Protein 8XJU (pdb70)

Sequence (1711 aa):
FGIAIIGMAGRFPQADTVQAFWENLLASRECISFYSDEELLAMGISPEFVQHPDYVKAKGEVADIDKFDAAFFGIAPREAELMDPQHRVLLETAWAAFEDAGYVAADYPGDVGIFAGKSMDSYLMLNLMKDSITTTIAYHLNLRGPAITVQTSSSTSLVAVCVACQSLLTWQCDMAIAGGVTLGPPAKTGYLSQEGGITAADGHCRAFSDNSSGFVPGTGAGLVVLKRVDEALRDGDNIYAVIKGFAVNNDGSEKISYTAPSVDAQARAIAQAQRLAGLTPQDITYVEAHGTGTRLGDPVEFSALSQAFAGASQKQYCALGSVKTNIGHLDTAAGVAGLIKTALAVQQGIIPATLHFERPNAQIDLTNSPFYINTTCQPWQPESGIRRAGVTSLGMGGTNAHVVLEQAPAVDLQARAPVPAYSILPFSAKTDSALSSGLARFADFLQHESLPDRRDLAWTLSQGRKAFAHRAALVTRDLHAAGTLLQQAATAPFARGVAQTQLGLGLLFSGQGSQYQRMGHQLYQVWPAYADAFDRCATLLEREYQLDIRHELFRAEVSLAQGERLAQTCLTQPLLFSVEYALAQLWLSWGITPTVMIGHSLGEWVAATLAGVFSLEDALRLVARRAELMHQAPSGAMLMVALPEAQIRALITAPLAIAAVNAPDYSVIAGPTSEILAVSQRLTEQNIINKRLHTSHAFHSSMMQDAAQALRQAFENVRLNPPTLTIISTVTGAHVSADTLTTPDYWIEQMLMPVQFSAALQEAQATFDVDFLEIGPGATLTQLTNGHALGDRLAFSSLPAGARSSDEHKHILDTVAALWVRGHNIDLSAFAGEQPRRVSLPTYAFDKIRYWVDFGIAIIGMAGRFPQADTVQAFWENLLASRECISFYSDEELLAMGISPEFVQHPDYVKAKGEVADIDKFDAAFFGIAPREAELMDPQHRVLLETAWAAFEDAGYVAADYPGDVGIFAGKSMDSYLMLNLMNDKDSITTTIAYHLNLRGPAITVQTSSSTSLVAVCVACQSLLTWQCDMAIAGGVTLGPPAKTGYLSQEGGITAADGHCRAFSDNSSGFVPGTGAGLVVLKRVDEALRDGDNIYAVIKGFAVNNDGSEKISYTAPSVDAQARAIAQAQRLAGLTPQDITYVEAHGTGTRLGDPVEFSALSQAFAGASQKQYCALGSVKTNIGHLDTAAGVAGLIKTALAVQQGIIPATLHFERPNAQIDLTNSPFYINTTCQPWQPESGIRRAGVTSLGMGGTNAHVVLEQAPAVDLQARAPVPAYSILPFSAKTDSALSSGLARFADFLQHESLPDRRDLAWTLSQGRKAFAHRAALVTRDLHAAGTLLQQAATAPFARGVAQTQLGLGLLFSGQGSQYQRMGHQLYQVWPAYADAFDRCATLLEREYQLDIRHELFRAEVSLAQGERLAQTCLTQPLLFSVEYALAQLWLSWGITPTVMIGHSLGEWVAATLAGVFSLEDALRLVARRAELMHQAPSGAMLMVALPEAQIRALITAPLAIAAVNAPDYSVIAGPTSEILAVSQRLTEQNIINKRLHTSHAFHSSMMQDAAQALRQAFENVRLNPPTLTIISTVTGAHVSADTLTTPDYWIEQMLMPVQFSAALQEAQATFDVDFLEIGPGATLTQLTNGHALGDRLAFSSLPAGARSSDEHKHILDTVAALWVRGHNIDLSAFAGEQPRRVSLPTYAFDKIRYWVDS

Organism: Escherichia coli (NCBI:txid562)

Radius of gyration: 48.19 Å; Cα contacts (8 Å, |Δi|>4): 4270; chains: 2; bounding box: 82×78×182 Å

Secondary structure (DSSP, 8-state):
--EEEEEEE---TT-SSSHHHHHHHHTT---EEE--HHHHHHHT--HHHHSSSS---EEE--S-SSB--HHHHT--HHHHHTS-HHHHHHHHHHHHHHHHHT--GGG-SS-EEEEE-----SSHHHHH----HHHHHHHHTT--S-EEE---SSSHHHHHHHHHHHHHHTTS-SEEEEEEEE--S-SS------TT-SB-SSS---TTSTT---B-BB-EEEEEEEEEHHHHHHTT---SEEEEEEEEE--TT-SSSTT---HHHHHHHHHHHHHHTT--GGGEEEEE------TTTHHHHHHHHHHHSTT---SS-EEEE-STTTS-B-TTSTTHHHHHHHHHHHHHTEEPPPTT-SS--TT--TTTSSEEE-SS-EE---SSSS-EEEEEEE-TTS-EEEEEEEEPPPP-GGGSPPPPS-EE--EEESSHHHHHHHHHHHHHHHTSSSPPPHHHHHHHHHBTB---SEEEE-EES-HHHHHHHHH--TT--SEEEE------EEEEE--SS---TTTTHHHHHH-HHHHHHHHHHHHHHHHSSS--HHIIIIISPP-HHHHHHSSSGGGTHHHHHHHHHHHHHHHGGGT---SEEE-SSSHHHHHHHHHTSS-HHHHHHHHHHHHHHHHHS---EEEEE-S-HHHHTTS--SSSEEEEEEETTEEEEEE-HHHHHHHHHHTTTTT--EEE-S-SS-TTSTT-HHHHHHHHH-STT------SSB-B-TTTSSB--TTTTTSTTTTHHHHHSPB-HHHHHHHHHHHT--EEEEESSSSHHHHTTSSS--TT--EEESS--STTGGGHHHHHHHHHHHHHHHT----GGGSS-SS--------------B----/--EEEEEEE---TT-SSTTHHHHHHTTT----EEPPHHHHTTTT--TTTSS-SS---EEB--S-SSB--HHHHT--TTTSTTS-HHHHHHHHHHHHHHHHHT--GGG-SS-EEEEEEE---TTHHHHH------HHHHHHHHTT--S-EEE---SSSHHHHHHHHHHHHHHTTS-SEEEEEEEE--S--S------TT-SB-SSSS--TT-TT---B-BB-EEEEEEEEEHHHHHHTT----EEEEEEEEEE--SSSSSSS---HHHHHHHHHHHHHHTT--TTSEEEEE------TTTHHHHHHHHHHHTTT---SS-EEEE-GGGTT-B-GGGHHHHHHHHHHHHHHH-EEPP-SS-SS--SS---SSSSEEE-SS-EE---SSSS-EEEEEEE-TTSEEEEEEEEEPP----TTSPPPPS-EEEEEEESSHHHHHHHHHHHHHHHTSSS---TTTTTHHHHHSS---SEEEEEEES-HHHHHHHHTT-S-S-SEEEE------EEEEE--SSS--TTTTHHHHHH-HHHHHHHHHHHHHHHHH-SS-SSIIIIIS-SSHHHHTTSSSHHHHHHHHHHHHHHHHHHHHHTT--EEEEE-SSSHHHHHHHHHTSS-HHHHHHHHHHHHHHTTSSPP--EEEE-S-HHHHHHS-SSS-EEEEEEETTEEEEESSHHHHHTTTTHHHHHT--EE----SS-TTSTT-HHHHHHHHHHHTTS-----SSEEEETTTTEE--HHHHHSHHHHHHHTTSPEETTTTTHHHHHH---EEEEESSSSHHHHHHHHS--SS--EEESS--STTTT-HHHHHHHHHHHHHHHT----GGGGS-SS--------------B-----

InterPro domains:
  IPR001227 Acyl transferase domain superfamily [G3DSA:3.40.366.10] (530-833)
  IPR009081 Phosphopantetheine binding ACP domain [PF00550] (926-988)
  IPR009081 Phosphopantetheine binding ACP domain [PS50075] (917-992)
  IPR014030 Beta-ketoacyl synthase-like, N-terminal domain [PF00109] (8-256)
  IPR014031 Beta-ketoacyl synthase, C-terminal domain [PF02801] (264-382)
  IPR014043 Acyl transferase domain [PF00698] (532-808)
  IPR014043 Acyl transferase domain [SM00827] (532-848)
  IPR016035 Acyl transferase/acyl hydrolase/lysophospholipase [SSF52151] (530-813)
  IPR016036 Malonyl-CoA ACP transacylase, ACP-binding [SSF55048] (659-719)
  IPR016039 Thiolase-like [G3DSA:3.40.47.10] (2-448)
  IPR016039 Thiolase-like [SSF53901] (5-430)
  IPR020841 Polyketide synthase, beta-ketoacyl synthase domain [PS52004] (5-431)
  IPR020841 Polyketide synthase, beta-ketoacyl synthase domain [SM00825] (8-434)
  IPR029058 Alpha/Beta hydrolase fold [G3DSA:3.40.50.1820] (912-1006)
  IPR032821 Polyketide synthase, C-terminal extension [PF16197] (384-497)
  IPR036736 ACP-like superfamily [SSF47336] (915-989)
  IPR050091 Polyketide and Nonribosomal Peptide Biosynthesis Enzymes [PTHR43775] (8-886)

B-factor: mean 40.03, std 32.4, range [4.55, 125.13]

Nearest PDB structures (foldseek):
  7s6b-assembly1_A  TM=8.275E-01  e=4.584E-76  Streptomyces lasalocidi
  8tko-assembly1_A  TM=7.901E-01  e=5.727E-70  Saccharopolyspora erythraea
  8cg4-assembly1_B  TM=7.892E-01  e=6.515E-66  Aspergillus parasiticus
  6mhk-assembly1_B  TM=8.914E-01  e=9.549E-51  Bacillus amyloliquefaciens
  8cjh-assembly2_D  TM=7.433E-01  e=2.384E-54  Escherichia coli

Solvent-accessible surface area: 61878 Å² total; per-residue (Å²): 208,3,0,0,0,0,0,1,8,4,24,0,0,88,4,82,42,3,79,39,0,10,105,10,0,53,78,40,106,47,0,9,28,100,17,46,73,129,69,0,93,90,91,56,34,60,83,138,100,11,126,64,124,83,16,18,67,0,17,0,21,4,67,32,8,34,55,0,8,0,79,11,19,68,9,49,84,166,84,0,56,96,14,5,0,0,4,1,1,0,0,14,6,0,15,15,0,3,6,3,0,0,16,16,2,30,101,17,127,21,32,2,0,0,0,0,0,30,25,96,35,26,0,66,92,29,56,126,165,196,53,26,2,0,1,1,0,0,44,38,5,16,0,46,0,0,0,1,6,0,40,8,37,1,0,0,0,0,0,0,0,0,0,0,0,0,0,0,67,36,159,3,3,41,0,0,0,0,0,0,0,6,7,8,19,57,22,47,27,11,35,50,6,106,172,55,23,88,28,0,66,58,0,37,0,43,0,0,3,76,95,13,19,0,16,0,35,3,17,0,0,0,0,0,0,0,0,8,6,87,15,0,86,166,40,12,12,28,17,7,0,0,2,41,2,12,0,0,0,0,4,0,49,100,31,168,50,45,119,20,42,11,41,90,2,3,5,81,1,1,47,22,0,4,149,67,12,66,27,75,25,73,38,0,20,0,0,2,1,13,2,16,0,18,126,141,18,1,12,29,3,10,47,0,0,33,94,12,0,76,74,13,101,78,120,62,21,0,0,1,1,0,2,5,0,0,0,1,5,0,48,4,0,1,5,0,0,4,0,0,0,0,0,10,0,0,60,89,8,48,2,1,0,1,18,50,19,127,133,45,22,97,127,5,93,10,94,101,11,14,0,55,8,10,76,100,44,58,79,8,150,24,176,50,72,47,31,38,0,0,1,6,0,20,14,92,3,4,1,4,0,0,0,0,0,20,41,24,62,106,84,110,123,171,77,30,48,104,56,29,53,35,0,6,0,3,9,21,2,81,52,72,63,2,5,53,48,12,0,50,78,8,1,87,35,1,84,104,133,112,36,36,56,26,7,1,0,6,40,0,6,24,71,6,30,80,56,16,42,45,30,0,1,1,12,10,139,80,15,96,49,0,0,88,51,2,104,118,30,110,108,31,100,30,16,82,28,72,19,96,108,21,147,4,4,0,1,0,0,0,6,25,76,17,37,20,33,52,0,0,44,49,0,31,109,62,22,102,28,0,23,102,6,1,50,123,0,0,55,5,2,59,138,74,50,182,23,47,2,52,81,31,0,13,138,20,114,96,32,165,68,24,29,108,124,3,49,50,4,32,30,4,0,0,1,2,2,0,0,2,23,0,0,0,60,0,0,58,59,4,36,11,92,14,29,0,0,1,0,22,15,4,2,0,0,1,0,0,11,20,7,27,0,7,56,10,64,35,0,0,104,6,0,2,87,3,0,48,23,2,70,129,7,106,64,5,0,12,11,25,6,29,47,52,48,79,105,2,163,93,23,44,66,102,64,3,32,10,1,7,14,5,12,79,97,60,0,4,4,0,0,44,55,90,38,2,77,56,12,13,110,122,6,76,129,72,130,70,112,33,124,101,62,178,40,68,14,2,17,7,3,57,43,2,100,90,1,0,100,23,0,108,147,9,9,127,157,24,183,41,49,74,35,110,46,50,2,0,0,0,8,100,6,36,73,31,64,53,90,76,0,19,52,65,73,10,0,10,83,0,0,35,80,34,0,36,0,21,46,0,4,72,65,0,30,74,71,76,54,4,0,0,0,0,0,0,2,3,25,56,5,17,108,25,0,55,51,49,63,27,42,105,49,71,6,30,8,0,0,0,45,26,108,118,28,90,55,1,4,69,47,0,1,53,8,0,0,20,0,16,5,43,8,6,124,12,69,17,39,43,8,14,15,102,126,26,58,22,23,29,2,23,18,17,4,18,40,113,65,136,24,37,57,92,180,3,0,0,0,0,0,1,8,3,32,0,0,83,5,84,49,2,62,32,1,15,104,13,1,65,64,39,92,48,1,9,18,100,18,49,63,112,59,1,101,82,116,78,45,48,106,98,66,0,126,81,134,36,19,17,56,0,12,0,37,3,64,38,11,25,51,0,5,0,76,12,21,66,8,45,65,182,109,0,49,101,21,1,0,0,1,0,0,0,0,10,5,0,13,15,0,2,4,2,0,0,14,14,3,19,102,16,128,21,32,3,0,0,0,0,0,28,17,129,23,16,0,30,94,36,35,60,172,151,87,55,59,29,1,0,1,9,0,0,34,47,5,20,0,40,0,0,0,0,11,0,52,4,19,1,0,0,0,0,0,0,0,0,1,0,0,2,0,0,54,30,154,1,1,40,0,0,0,0,0,0,0,14,6,10,16,77,26,52,24,10,43,63,3,115,155,75,10,80,27,0,63,58,0,41,0,44,0,0,4,75,85,21,41,0,22,0,36,2,15,0,0,0,0,0,0,0,0,12,16,94,14,0,66,169,31,1,0,16,17,2,0,4,3,63,2,15,0,2,0,1,3,0,38,114,29,168,48,37,95,16,41,9,48,92,2,2,4,81,0,0,46,15,0,3,158,72,2,67,24,74,26,69,36,0,20,1,0,2,1,11,0,20,0,12,151,86,18,1,10,24,3,8,49,0,0,33,93,12,1,71,73,13,123,103,131,54,31,0,0,0,1,2,4,8,0,0,2,0,11,1,36,4,0,5,1,0,2,2,0,0,3,0,0,5,0,0,60,102,12,48,1,2,3,3,16,43,29,141,130,47,22,101,125,3,81,9,91,128,8,14,0,55,15,13,69,99,38,57,77,8,147,24,185,55,49,54,39,32,0,0,1,4,1,20,11,84,4,3,0,4,0,0,0,0,0,31,43,25,59,110,68,93,59,164,82,39,46,120,49,29,42,24,0,6,0,5,8,22,3,94,46,72,64,2,5,53,52,12,9,50,87,11,4,83,35,0,94,73,170,86,48,35,48,31,3,9,0,6,32,0,8,26,85,0,29,78,54,15,41,42,24,0,1,4,14,8,144,65,11,89,44,0,0,75,52,10,95,78,83,86,110,18,133,30,18,82,29,88,17,121,102,18,163,5,3,0,0,1,0,0,4,53,37,35,44,24,17,66,5,0,44,52,0,53,127,54,24,100,31,1,21,99,8,1,52,134,0,0,80,30,2,82,210,75,67,182,62,49,2,52,67,6,0,14,159,11,98,109,41,140,80,18,34,110,75,7,46,50,2,18,4,3,6,2,3,1,4,0,0,2,10,0,0,0,64,1,0,68,61,5,33,8,94,5,38,0,0,0,0,25,22,6,0,3,0,0,0,0,16,27,4,30,0,1,59,8,57,25,0,0,42,6,0,14,78,6,0,80,47,4,64,108,14,83,64,1,1,15,7,46,1,56,24,62,66,69,48,14,137,80,74,66,74,28,136,52,16,7,5,6,7,8,9,90,96,51,1,4,18,1,1,48,54,69,51,8,79,71,44,11,115,91,8,93,150,86,125,52,122,41,113,102,56,170,19,76,16,0,23,5,0,74,47,3,77,86,5,0,89,56,2,76,147,30,5,114,133,27,206,38,65,90,41,116,56,56,5,0,0,0,5,71,10,49,73,23,72,65,107,29,2,45,57,34,78,10,4,10,98,0,5,28,102,10,0,40,0,8,41,0,0,79,50,0,37,85,61,50,99,10,0,0,0,0,0,1,0,0,31,49,2,14,134,27,0,70,67,22,88,28,50,132,25,78,5,24,6,0,0,6,60,16,106,165,22,85,53,0,17,71,59,0,1,59,8,0,1,22,0,19,7,57,12,8,126,9,73,16,42,48,9,3,23,130,89,26,24,20,22,29,3,24,21,16,5,28,36,136,64,140,15,50,57,104,100

Structure (mmCIF, N/CA/C/O backbone):
data_8XJU
#
_entry.id   8XJU
#
_cell.length_a   1.00
_cell.length_b   1.00
_cell.length_c   1.00
_cell.angle_alpha   90.00
_cell.angle_beta   90.00
_cell.angle_gamma   90.00
#
_symmetry.space_group_name_H-M   'P 1'
#
loop_
_atom_site.group_PDB
_atom_site.id
_atom_site.type_symbol
_atom_site.label_atom_id
_atom_site.label_alt_id
_atom_site.label_comp_id
_atom_site.label_asym_id
_atom_site.label_entity_id
_atom_site.label_seq_id
_atom_site.pdbx_PDB_ins_code
_atom_site.Cartn_x
_atom_site.Cartn_y
_atom_site.Cartn_z
_atom_site.occupancy
_atom_site.B_iso_or_equiv
_atom_site.auth_seq_id
_atom_site.auth_comp_id
_atom_site.auth_asym_id
_atom_site.auth_atom_id
_atom_site.pdbx_PDB_model_num
ATOM 1 N N . PHE A 1 6 ? 102.234 130.256 127.169 1.00 31.58 6 PHE A N 1
ATOM 2 C CA . PHE A 1 6 ? 102.754 131.605 127.001 1.00 31.58 6 PHE A CA 1
ATOM 3 C C . PHE A 1 6 ? 104.250 131.587 126.716 1.00 31.58 6 PHE A C 1
ATOM 4 O O . PHE A 1 6 ? 104.703 130.921 125.787 1.00 31.58 6 PHE A O 1
ATOM 12 N N . GLY A 1 7 ? 105.019 132.316 127.524 1.00 16.90 7 GLY A N 1
ATOM 13 C CA . GLY A 1 7 ? 106.418 132.543 127.253 1.00 16.90 7 GLY A CA 1
ATOM 14 C C . GLY A 1 7 ? 107.351 131.777 128.176 1.00 16.90 7 GLY A C 1
ATOM 15 O O . GLY A 1 7 ? 106.956 130.935 128.972 1.00 16.90 7 GLY A O 1
ATOM 16 N N . ILE A 1 8 ? 108.627 132.095 128.038 1.00 6.79 8 ILE A N 1
ATOM 17 C CA . ILE A 1 8 ? 109.700 131.463 128.785 1.00 6.79 8 ILE A CA 1
ATOM 18 C C . ILE A 1 8 ? 110.272 132.498 129.737 1.00 6.79 8 ILE A C 1
ATOM 19 O O . ILE A 1 8 ? 110.877 133.484 129.312 1.00 6.79 8 ILE A O 1
ATOM 24 N N . ALA A 1 9 ? 110.094 132.265 131.027 1.00 11.54 9 ALA A N 1
ATOM 25 C CA . ALA A 1 9 ? 110.555 133.198 132.036 1.00 11.54 9 ALA A CA 1
ATOM 26 C C . ALA A 1 9 ? 112.066 133.144 132.180 1.00 11.54 9 ALA A C 1
ATOM 27 O O . ALA A 1 9 ? 112.657 132.068 132.218 1.00 11.54 9 ALA A O 1
ATOM 29 N N . ILE A 1 10 ? 112.695 134.312 132.250 1.00 6.55 10 ILE A N 1
ATOM 30 C CA . ILE A 1 10 ? 114.097 134.409 132.639 1.00 6.55 10 ILE A CA 1
ATOM 31 C C . ILE A 1 10 ? 114.127 134.521 134.151 1.00 6.55 10 ILE A C 1
ATOM 32 O O . ILE A 1 10 ? 113.849 135.583 134.705 1.00 6.55 10 ILE A O 1
ATOM 37 N N . ILE A 1 11 ? 114.463 133.423 134.825 1.00 8.02 11 ILE A N 1
ATOM 38 C CA . ILE A 1 11 ? 114.311 133.355 136.270 1.00 8.02 11 ILE A CA 1
ATOM 39 C C . ILE A 1 11 ? 115.618 133.543 137.009 1.00 8.02 11 ILE A C 1
ATOM 40 O O . ILE A 1 11 ? 115.605 133.649 138.241 1.00 8.02 11 ILE A O 1
ATOM 45 N N . GLY A 1 12 ? 116.732 133.609 136.312 1.00 11.54 12 GLY A N 1
ATOM 46 C CA . GLY A 1 12 ? 117.997 133.877 136.946 1.00 11.54 12 GLY A CA 1
ATOM 47 C C . GLY A 1 12 ? 119.031 134.101 135.878 1.00 11.54 12 GLY A C 1
ATOM 48 O O . GLY A 1 12 ? 118.868 133.667 134.740 1.00 11.54 12 GLY A O 1
ATOM 49 N N . MET A 1 13 ? 120.092 134.797 136.252 1.00 4.55 13 MET A N 1
ATOM 50 C CA . MET A 1 13 ? 121.150 135.099 135.307 1.00 4.55 13 MET A CA 1
ATOM 51 C C . MET A 1 13 ? 122.458 135.300 136.048 1.00 4.55 13 MET A C 1
ATOM 52 O O . MET A 1 13 ? 122.480 135.554 137.242 1.00 4.55 13 MET A O 1
ATOM 57 N N . ALA A 1 14 ? 123.556 135.128 135.332 1.00 11.54 14 ALA A N 1
ATOM 58 C CA . ALA A 1 14 ? 124.863 135.417 135.884 1.00 11.54 14 ALA A CA 1
ATOM 59 C C . ALA A 1 14 ? 125.776 135.798 134.750 1.00 11.54 14 ALA A C 1
ATOM 60 O O . ALA A 1 14 ? 125.486 135.549 133.587 1.00 11.54 14 ALA A O 1
ATOM 62 N N . GLY A 1 15 ? 126.883 136.406 135.101 1.00 6.77 15 GLY A N 1
ATOM 63 C CA . GLY A 1 15 ? 127.835 136.720 134.084 1.00 6.77 15 GLY A CA 1
ATOM 64 C C . GLY A 1 15 ? 129.004 137.483 134.622 1.00 6.77 15 GLY A C 1
ATOM 65 O O . GLY A 1 15 ? 128.880 138.220 135.591 1.00 6.77 15 GLY A O 1
ATOM 66 N N . ARG A 1 16 ? 130.154 137.285 134.021 1.00 6.51 16 ARG A N 1
ATOM 67 C CA . ARG A 1 16 ? 131.291 138.150 134.228 1.00 6.51 16 ARG A CA 1
ATOM 68 C C . ARG A 1 16 ? 131.408 139.004 132.984 1.00 6.51 16 ARG A C 1
ATOM 69 O O . ARG A 1 16 ? 131.495 138.479 131.875 1.00 6.51 16 ARG A O 1
ATOM 77 N N . PHE A 1 17 ? 131.383 140.303 133.166 1.00 8.49 17 PHE A N 1
ATOM 78 C CA . PHE A 1 17 ? 131.356 141.244 132.066 1.00 8.49 17 PHE A CA 1
ATOM 79 C C . PHE A 1 17 ? 132.613 142.090 132.162 1.00 8.49 17 PHE A C 1
ATOM 80 O O . PHE A 1 17 ? 133.394 141.889 133.095 1.00 8.49 17 PHE A O 1
ATOM 88 N N . PRO A 1 18 ? 132.907 142.969 131.205 1.00 9.70 18 PRO A N 1
ATOM 89 C CA . PRO A 1 18 ? 133.993 143.925 131.429 1.00 9.70 18 PRO A CA 1
ATOM 90 C C . PRO A 1 18 ? 133.661 144.882 132.562 1.00 9.70 18 PRO A C 1
ATOM 91 O O . PRO A 1 18 ? 132.550 145.410 132.638 1.00 9.70 18 PRO A O 1
ATOM 95 N N . GLN A 1 19 ? 134.636 145.052 133.463 1.00 11.54 19 GLN A N 1
ATOM 96 C CA . GLN A 1 19 ? 134.531 145.836 134.702 1.00 11.54 19 GLN A CA 1
ATOM 97 C C . GLN A 1 19 ? 133.349 145.409 135.564 1.00 11.54 19 GLN A C 1
ATOM 98 O O . GLN A 1 19 ? 132.722 146.226 136.236 1.00 11.54 19 GLN A O 1
ATOM 104 N N . ALA A 1 20 ? 133.038 144.121 135.542 1.00 11.54 20 ALA A N 1
ATOM 105 C CA . ALA A 1 20 ? 132.055 143.541 136.432 1.00 11.54 20 ALA A CA 1
ATOM 106 C C . ALA A 1 20 ? 132.457 142.103 136.693 1.00 11.54 20 ALA A C 1
ATOM 107 O O . ALA A 1 20 ? 133.202 141.493 135.925 1.00 11.54 20 ALA A O 1
ATOM 109 N N . ASP A 1 21 ? 131.985 141.583 137.811 1.00 11.54 21 ASP A N 1
ATOM 110 C CA . ASP A 1 21 ? 132.147 140.186 138.138 1.00 11.54 21 ASP A CA 1
ATOM 111 C C . ASP A 1 21 ? 130.818 139.511 138.375 1.00 11.54 21 ASP A C 1
ATOM 112 O O . ASP A 1 21 ? 130.764 138.278 138.405 1.00 11.54 21 ASP A O 1
ATOM 117 N N . THR A 1 22 ? 129.753 140.282 138.544 1.00 9.21 22 THR A N 1
ATOM 118 C CA . THR A 1 22 ? 128.404 139.778 138.675 1.00 9.21 22 THR A CA 1
ATOM 119 C C . THR A 1 22 ? 127.514 140.528 137.697 1.00 9.21 22 THR A C 1
ATOM 120 O O . THR A 1 22 ? 127.932 141.485 137.053 1.00 9.21 22 THR A O 1
ATOM 124 N N . VAL A 1 23 ? 126.282 140.044 137.560 1.00 10.97 23 VAL A N 1
ATOM 125 C CA . VAL A 1 23 ? 125.253 140.773 136.830 1.00 10.97 23 VAL A CA 1
ATOM 126 C C . VAL A 1 23 ? 124.919 142.076 137.527 1.00 10.97 23 VAL A C 1
ATOM 127 O O . VAL A 1 23 ? 124.673 143.093 136.876 1.00 10.97 23 VAL A O 1
ATOM 131 N N . GLN A 1 24 ? 124.947 142.082 138.855 1.00 11.54 24 GLN A N 1
ATOM 132 C CA . GLN A 1 24 ? 124.571 143.277 139.599 1.00 11.54 24 GLN A CA 1
ATOM 133 C C . GLN A 1 24 ? 125.642 144.359 139.521 1.00 11.54 24 GLN A C 1
ATOM 134 O O . GLN A 1 24 ? 125.316 145.542 139.423 1.00 11.54 24 GLN A O 1
ATOM 140 N N . ALA A 1 25 ? 126.914 143.974 139.501 1.00 8.31 25 ALA A N 1
ATOM 141 C CA . ALA A 1 25 ? 128.004 144.910 139.278 1.00 8.31 25 ALA A CA 1
ATOM 142 C C . ALA A 1 25 ? 128.056 145.422 137.850 1.00 8.31 25 ALA A C 1
ATOM 143 O O . ALA A 1 25 ? 128.762 146.393 137.585 1.00 8.31 25 ALA A O 1
ATOM 145 N N . PHE A 1 26 ? 127.360 144.774 136.929 1.00 10.30 26 PHE A N 1
ATOM 146 C CA . PHE A 1 26 ? 127.215 145.175 135.540 1.00 10.30 26 PHE A CA 1
ATOM 147 C C . PHE A 1 26 ? 126.010 146.086 135.368 1.00 10.30 26 PHE A C 1
ATOM 148 O O . PHE A 1 26 ? 126.076 147.073 134.640 1.00 10.30 26 PHE A O 1
ATOM 156 N N . TRP A 1 27 ? 124.930 145.802 136.085 1.00 11.54 27 TRP A N 1
ATOM 157 C CA . TRP A 1 27 ? 123.766 146.672 136.089 1.00 11.54 27 TRP A CA 1
ATOM 158 C C . TRP A 1 27 ? 124.052 147.985 136.788 1.00 11.54 27 TRP A C 1
ATOM 159 O O . TRP A 1 27 ? 123.517 149.018 136.390 1.00 11.54 27 TRP A O 1
ATOM 170 N N . GLU A 1 28 ? 124.898 147.975 137.816 1.00 10.98 28 GLU A N 1
ATOM 171 C CA . GLU A 1 28 ? 125.344 149.226 138.410 1.00 10.98 28 GLU A CA 1
ATOM 172 C C . GLU A 1 28 ? 126.217 150.029 137.457 1.00 10.98 28 GLU A C 1
ATOM 173 O O . GLU A 1 28 ? 126.142 151.258 137.458 1.00 10.98 28 GLU A O 1
ATOM 179 N N . ASN A 1 29 ? 127.038 149.361 136.646 1.00 8.41 29 ASN A N 1
ATOM 180 C CA . ASN A 1 29 ? 127.798 150.048 135.607 1.00 8.41 29 ASN A CA 1
ATOM 181 C C . ASN A 1 29 ? 126.896 150.669 134.553 1.00 8.41 29 ASN A C 1
ATOM 182 O O . ASN A 1 29 ? 127.195 151.753 134.052 1.00 8.41 29 ASN A O 1
ATOM 187 N N . LEU A 1 30 ? 125.817 149.989 134.181 1.00 8.14 30 LEU A N 1
ATOM 188 C CA . LEU A 1 30 ? 124.891 150.549 133.203 1.00 8.14 30 LEU A CA 1
ATOM 189 C C . LEU A 1 30 ? 124.051 151.682 133.775 1.00 8.14 30 LEU A C 1
ATOM 190 O O . LEU A 1 30 ? 123.750 152.638 133.057 1.00 8.14 30 LEU A O 1
ATOM 195 N N . LEU A 1 31 ? 123.640 151.595 135.037 1.00 11.70 31 LEU A N 1
ATOM 196 C CA . LEU A 1 31 ? 122.890 152.691 135.632 1.00 11.70 31 LEU A CA 1
ATOM 197 C C . LEU A 1 31 ? 123.769 153.873 136.007 1.00 11.70 31 LEU A C 1
ATOM 198 O O . LEU A 1 31 ? 123.261 154.990 136.126 1.00 11.70 31 LEU A O 1
ATOM 203 N N . ALA A 1 32 ? 125.058 153.656 136.210 1.00 11.54 32 ALA A N 1
ATOM 204 C CA . ALA A 1 32 ? 125.996 154.743 136.404 1.00 11.54 32 ALA A CA 1
ATOM 205 C C . ALA A 1 32 ? 126.515 155.287 135.091 1.00 11.54 32 ALA A C 1
ATOM 206 O O . ALA A 1 32 ? 127.227 156.296 135.103 1.00 11.54 32 ALA A O 1
ATOM 208 N N . SER A 1 33 ? 126.151 154.642 133.979 1.00 10.14 33 SER A N 1
ATOM 209 C CA . SER A 1 33 ? 126.602 154.957 132.621 1.00 10.14 33 SER A CA 1
ATOM 210 C C . SER A 1 33 ? 128.123 154.990 132.530 1.00 10.14 33 SER A C 1
ATOM 211 O O . SER A 1 33 ? 128.723 155.967 132.085 1.00 10.14 33 SER A O 1
ATOM 214 N N . ARG A 1 34 ? 128.751 153.903 132.965 1.00 11.54 34 ARG A N 1
ATOM 215 C CA . ARG A 1 34 ? 130.200 153.813 132.975 1.00 11.54 34 ARG A CA 1
ATOM 216 C C . ARG A 1 34 ? 130.679 153.059 131.747 1.00 11.54 34 ARG A C 1
ATOM 217 O O . ARG A 1 34 ? 130.161 151.990 131.427 1.00 11.54 34 ARG A O 1
ATOM 225 N N . GLU A 1 35 ? 131.652 153.633 131.055 1.00 23.23 35 GLU A N 1
ATOM 226 C CA . GLU A 1 35 ? 132.348 152.953 129.974 1.00 23.23 35 GLU A CA 1
ATOM 227 C C . GLU A 1 35 ? 133.268 151.906 130.577 1.00 23.23 35 GLU A C 1
ATOM 228 O O . GLU A 1 35 ? 134.241 152.243 131.255 1.00 23.23 35 GLU A O 1
ATOM 234 N N . CYS A 1 36 ? 132.983 150.636 130.314 1.00 10.71 36 CYS A N 1
ATOM 235 C CA . CYS A 1 36 ? 133.726 149.541 130.915 1.00 10.71 36 CYS A CA 1
ATOM 236 C C . CYS A 1 36 ? 134.869 149.061 130.041 1.00 10.71 36 CYS A C 1
ATOM 237 O O . CYS A 1 36 ? 135.300 147.911 130.166 1.00 10.71 36 CYS A O 1
ATOM 240 N N . ILE A 1 37 ? 135.377 149.912 129.165 1.00 15.38 37 ILE A N 1
ATOM 241 C CA . ILE A 1 37 ? 136.543 149.591 128.351 1.00 15.38 37 ILE A CA 1
ATOM 242 C C . ILE A 1 37 ? 137.795 150.112 129.033 1.00 15.38 37 ILE A C 1
ATOM 243 O O . ILE A 1 37 ? 137.883 151.291 129.388 1.00 15.38 37 ILE A O 1
ATOM 248 N N . SER A 1 38 ? 138.753 149.216 129.232 1.00 20.93 38 SER A N 1
ATOM 249 C CA . SER A 1 38 ? 140.000 149.527 129.899 1.00 20.93 38 SER A CA 1
ATOM 250 C C . SER A 1 38 ? 141.045 149.898 128.862 1.00 20.93 38 SER A C 1
ATOM 251 O O . SER A 1 38 ? 141.250 149.168 127.892 1.00 20.93 38 SER A O 1
ATOM 254 N N . PHE A 1 39 ? 141.700 151.030 129.073 1.00 26.34 39 PHE A N 1
ATOM 255 C CA . PHE A 1 39 ? 142.702 151.542 128.157 1.00 26.34 39 PHE A CA 1
ATOM 256 C C . PHE A 1 39 ? 144.069 151.310 128.770 1.00 26.34 39 PHE A C 1
ATOM 257 O O . PHE A 1 39 ? 144.286 151.622 129.943 1.00 26.34 39 PHE A O 1
ATOM 265 N N . TYR A 1 40 ? 144.977 150.752 127.984 1.00 35.43 40 TYR A N 1
ATOM 266 C CA . TYR A 1 40 ? 146.255 150.287 128.496 1.00 35.43 40 TYR A CA 1
ATOM 267 C C . TYR A 1 40 ? 147.314 151.369 128.343 1.00 35.43 40 TYR A C 1
ATOM 268 O O . TYR A 1 40 ? 147.015 152.532 128.064 1.00 35.43 40 TYR A O 1
ATOM 277 N N . SER A 1 41 ? 148.565 150.974 128.527 1.00 63.25 41 SER A N 1
ATOM 278 C CA . SER A 1 41 ? 149.720 151.810 128.279 1.00 63.25 41 SER A CA 1
ATOM 279 C C . SER A 1 41 ? 150.690 150.993 127.447 1.00 63.25 41 SER A C 1
ATOM 280 O O . SER A 1 41 ? 150.412 149.845 127.097 1.00 63.25 41 SER A O 1
ATOM 283 N N . ASP A 1 42 ? 151.831 151.592 127.111 1.00 76.93 42 ASP A N 1
ATOM 284 C CA . ASP A 1 42 ? 152.867 150.825 126.428 1.00 76.93 42 ASP A CA 1
ATOM 285 C C . ASP A 1 42 ? 153.536 149.838 127.375 1.00 76.93 42 ASP A C 1
ATOM 286 O O . ASP A 1 42 ? 153.817 148.694 126.995 1.00 76.93 42 ASP A O 1
ATOM 291 N N . GLU A 1 43 ? 153.778 150.255 128.621 1.00 81.01 43 GLU A N 1
ATOM 292 C CA . GLU A 1 43 ? 154.483 149.394 129.566 1.00 81.01 43 GLU A CA 1
ATOM 293 C C . GLU A 1 43 ? 153.600 148.245 130.047 1.00 81.01 43 GLU A C 1
ATOM 294 O O . GLU A 1 43 ? 154.078 147.115 130.184 1.00 81.01 43 GLU A O 1
ATOM 300 N N . GLU A 1 44 ? 152.304 148.500 130.252 1.00 70.64 44 GLU A N 1
ATOM 301 C CA . GLU A 1 44 ? 151.377 147.452 130.670 1.00 70.64 44 GLU A CA 1
ATOM 302 C C . GLU A 1 44 ? 151.197 146.404 129.581 1.00 70.64 44 GLU A C 1
ATOM 303 O O . GLU A 1 44 ? 151.245 145.192 129.844 1.00 70.64 44 GLU A O 1
ATOM 309 N N . LEU A 1 45 ? 151.027 146.856 128.344 1.00 64.97 45 LEU A N 1
ATOM 310 C CA . LEU A 1 45 ? 150.728 145.933 127.264 1.00 64.97 45 LEU A CA 1
ATOM 311 C C . LEU A 1 45 ? 151.989 145.209 126.817 1.00 64.97 45 LEU A C 1
ATOM 312 O O . LEU A 1 45 ? 151.927 144.068 126.347 1.00 64.97 45 LEU A O 1
ATOM 317 N N . LEU A 1 46 ? 153.148 145.854 126.971 1.00 70.94 46 LEU A N 1
ATOM 318 C CA . LEU A 1 46 ? 154.409 145.161 126.739 1.00 70.94 46 LEU A CA 1
ATOM 319 C C . LEU A 1 46 ? 154.701 144.151 127.842 1.00 70.94 46 LEU A C 1
ATOM 320 O O . LEU A 1 46 ? 155.271 143.089 127.571 1.00 70.94 46 LEU A O 1
ATOM 325 N N . ALA A 1 47 ? 154.319 144.464 129.084 1.00 68.23 47 ALA A N 1
ATOM 326 C CA . ALA A 1 47 ? 154.567 143.558 130.195 1.00 68.23 47 ALA A CA 1
ATOM 327 C C . ALA A 1 47 ? 153.678 142.328 130.115 1.00 68.23 47 ALA A C 1
ATOM 328 O O . ALA A 1 47 ? 154.049 141.258 130.611 1.00 68.23 47 ALA A O 1
ATOM 330 N N . MET A 1 48 ? 152.490 142.459 129.520 1.00 59.80 48 MET A N 1
ATOM 331 C CA . MET A 1 48 ? 151.733 141.256 129.183 1.00 59.80 48 MET A CA 1
ATOM 332 C C . MET A 1 48 ? 152.436 140.439 128.104 1.00 59.80 48 MET A C 1
ATOM 333 O O . MET A 1 48 ? 152.463 139.206 128.171 1.00 59.80 48 MET A O 1
ATOM 338 N N . GLY A 1 49 ? 153.025 141.096 127.116 1.00 63.88 49 GLY A N 1
ATOM 339 C CA . GLY A 1 49 ? 153.858 140.366 126.184 1.00 63.88 49 GLY A CA 1
ATOM 340 C C . GLY A 1 49 ? 153.475 140.477 124.726 1.00 63.88 49 GLY A C 1
ATOM 341 O O . GLY A 1 49 ? 153.873 139.633 123.918 1.00 63.88 49 GLY A O 1
ATOM 342 N N . ILE A 1 50 ? 152.689 141.493 124.375 1.00 67.59 50 ILE A N 1
ATOM 343 C CA . ILE A 1 50 ? 152.372 141.764 122.978 1.00 67.59 50 ILE A CA 1
ATOM 344 C C . ILE A 1 50 ? 153.630 142.292 122.305 1.00 67.59 50 ILE A C 1
ATOM 345 O O . ILE A 1 50 ? 154.317 143.159 122.856 1.00 67.59 50 ILE A O 1
ATOM 350 N N . SER A 1 51 ? 153.939 141.748 121.126 1.00 74.99 51 SER A N 1
ATOM 351 C CA . SER A 1 51 ? 155.202 142.006 120.448 1.00 74.99 51 SER A CA 1
ATOM 352 C C . SER A 1 51 ? 155.307 143.473 120.036 1.00 74.99 51 SER A C 1
ATOM 353 O O . SER A 1 51 ? 154.303 144.077 119.651 1.00 74.99 51 SER A O 1
ATOM 356 N N . PRO A 1 52 ? 156.502 144.075 120.120 1.00 78.04 52 PRO A N 1
ATOM 357 C CA . PRO A 1 52 ? 156.627 145.526 119.908 1.00 78.04 52 PRO A CA 1
ATOM 358 C C . PRO A 1 52 ? 156.373 145.986 118.481 1.00 78.04 52 PRO A C 1
ATOM 359 O O . PRO A 1 52 ? 156.148 147.182 118.283 1.00 78.04 52 PRO A O 1
ATOM 363 N N . GLU A 1 53 ? 156.400 145.088 117.492 1.00 78.54 53 GLU A N 1
ATOM 364 C CA . GLU A 1 53 ? 155.981 145.451 116.139 1.00 78.54 53 GLU A CA 1
ATOM 365 C C . GLU A 1 53 ? 154.512 145.853 116.107 1.00 78.54 53 GLU A C 1
ATOM 366 O O . GLU A 1 53 ? 154.151 146.869 115.501 1.00 78.54 53 GLU A O 1
ATOM 372 N N . PHE A 1 54 ? 153.662 145.094 116.801 1.00 72.99 54 PHE A N 1
ATOM 373 C CA . PHE A 1 54 ? 152.236 145.390 116.863 1.00 72.99 54 PHE A CA 1
ATOM 374 C C . PHE A 1 54 ? 151.935 146.639 117.676 1.00 72.99 54 PHE A C 1
ATOM 375 O O . PHE A 1 54 ? 150.984 147.354 117.362 1.00 72.99 54 PHE A O 1
ATOM 383 N N . VAL A 1 55 ? 152.720 146.920 118.713 1.00 71.48 55 VAL A N 1
ATOM 384 C CA . VAL A 1 55 ? 152.433 148.089 119.536 1.00 71.48 55 VAL A CA 1
ATOM 385 C C . VAL A 1 55 ? 153.012 149.355 118.903 1.00 71.48 55 VAL A C 1
ATOM 386 O O . VAL A 1 55 ? 152.418 150.435 119.011 1.00 71.48 55 VAL A O 1
ATOM 390 N N . GLN A 1 56 ? 154.143 149.249 118.198 1.00 74.19 56 GLN A N 1
ATOM 391 C CA . GLN A 1 56 ? 154.686 150.380 117.458 1.00 74.19 56 GLN A CA 1
ATOM 392 C C . GLN A 1 56 ? 154.106 150.496 116.056 1.00 74.19 56 GLN A C 1
ATOM 393 O O . GLN A 1 56 ? 154.536 151.369 115.292 1.00 74.19 56 GLN A O 1
ATOM 399 N N . HIS A 1 57 ? 153.181 149.616 115.694 1.00 68.86 57 HIS A N 1
ATOM 400 C CA . HIS A 1 57 ? 152.241 149.928 114.632 1.00 68.86 57 HIS A CA 1
ATOM 401 C C . HIS A 1 57 ? 151.435 151.163 115.030 1.00 68.86 57 HIS A C 1
ATOM 402 O O . HIS A 1 57 ? 150.970 151.256 116.171 1.00 68.86 57 HIS A O 1
ATOM 409 N N . PRO A 1 58 ? 151.277 152.141 114.136 1.00 66.87 58 PRO A N 1
ATOM 410 C CA . PRO A 1 58 ? 150.535 153.356 114.503 1.00 66.87 58 PRO A CA 1
ATOM 411 C C . PRO A 1 58 ? 149.035 153.129 114.561 1.00 66.87 58 PRO A C 1
ATOM 412 O O . PRO A 1 58 ? 148.342 153.708 115.402 1.00 66.87 58 PRO A O 1
ATOM 416 N N . ASP A 1 59 ? 148.526 152.286 113.669 1.00 62.86 59 ASP A N 1
ATOM 417 C CA . ASP A 1 59 ? 147.104 151.956 113.624 1.00 62.86 59 ASP A CA 1
ATOM 418 C C . ASP A 1 59 ? 146.801 150.759 114.527 1.00 62.86 59 ASP A C 1
ATOM 419 O O . ASP A 1 59 ? 146.404 149.685 114.085 1.00 62.86 59 ASP A O 1
ATOM 424 N N . TYR A 1 60 ? 146.979 150.981 115.828 1.00 53.07 60 TYR A N 1
ATOM 425 C CA . TYR A 1 60 ? 146.828 149.954 116.851 1.00 53.07 60 TYR A CA 1
ATOM 426 C C . TYR A 1 60 ? 146.273 150.607 118.105 1.00 53.07 60 TYR A C 1
ATOM 427 O O . TYR A 1 60 ? 146.850 151.574 118.608 1.00 53.07 60 TYR A O 1
ATOM 436 N N . VAL A 1 61 ? 145.165 150.078 118.612 1.00 36.82 61 VAL A N 1
ATOM 437 C CA . VAL A 1 61 ? 144.406 150.720 119.675 1.00 36.82 61 VAL A CA 1
ATOM 438 C C . VAL A 1 61 ? 144.585 149.908 120.945 1.00 36.82 61 VAL A C 1
ATOM 439 O O . VAL A 1 61 ? 144.312 148.705 120.959 1.00 36.82 61 VAL A O 1
ATOM 443 N N . LYS A 1 62 ? 145.020 150.563 122.019 1.00 33.58 62 LYS A N 1
ATOM 444 C CA . LYS A 1 62 ? 145.168 149.907 123.315 1.00 33.58 62 LYS A CA 1
ATOM 445 C C . LYS A 1 62 ? 143.860 150.053 124.083 1.00 33.58 62 LYS A C 1
ATOM 446 O O . LYS A 1 62 ? 143.707 150.892 124.968 1.00 33.58 62 LYS A O 1
ATOM 452 N N . ALA A 1 63 ? 142.896 149.213 123.724 1.00 25.85 63 ALA A N 1
ATOM 453 C CA . ALA A 1 63 ? 141.598 149.217 124.375 1.00 25.85 63 ALA A CA 1
ATOM 454 C C . ALA A 1 63 ? 140.968 147.846 124.225 1.00 25.85 63 ALA A C 1
ATOM 455 O O . ALA A 1 63 ? 141.184 147.160 123.224 1.00 25.85 63 ALA A O 1
ATOM 457 N N . LYS A 1 64 ? 140.167 147.473 125.222 1.00 18.73 64 LYS A N 1
ATOM 458 C CA . LYS A 1 64 ? 139.511 146.177 125.310 1.00 18.73 64 LYS A CA 1
ATOM 459 C C . LYS A 1 64 ? 138.513 146.211 126.449 1.00 18.73 64 LYS A C 1
ATOM 460 O O . LYS A 1 64 ? 138.762 146.849 127.468 1.00 18.73 64 LYS A O 1
ATOM 466 N N . GLY A 1 65 ? 137.387 145.527 126.274 1.00 15.84 65 GLY A N 1
ATOM 467 C CA . GLY A 1 65 ? 136.573 145.154 127.412 1.00 15.84 65 GLY A CA 1
ATOM 468 C C . GLY A 1 65 ? 137.146 143.897 128.044 1.00 15.84 65 GLY A C 1
ATOM 469 O O . GLY A 1 65 ? 137.370 142.896 127.359 1.00 15.84 65 GLY A O 1
ATOM 470 N N . GLU A 1 66 ? 137.402 143.948 129.350 1.00 19.53 66 GLU A N 1
ATOM 471 C CA . GLU A 1 66 ? 138.083 142.866 130.058 1.00 19.53 66 GLU A CA 1
ATOM 472 C C . GLU A 1 66 ? 137.252 142.309 131.199 1.00 19.53 66 GLU A C 1
ATOM 473 O O . GLU A 1 66 ? 136.981 143.020 132.170 1.00 19.53 66 GLU A O 1
ATOM 479 N N . VAL A 1 67 ? 136.950 141.016 131.138 1.00 11.77 67 VAL A N 1
ATOM 480 C CA . VAL A 1 67 ? 136.724 140.287 132.373 1.00 11.77 67 VAL A CA 1
ATOM 481 C C . VAL A 1 67 ? 138.041 140.141 133.127 1.00 11.77 67 VAL A C 1
ATOM 482 O O . VAL A 1 67 ? 139.123 140.030 132.537 1.00 11.77 67 VAL A O 1
ATOM 486 N N . ALA A 1 68 ? 137.946 140.152 134.453 1.00 11.54 68 ALA A N 1
ATOM 487 C CA . ALA A 1 68 ? 139.128 140.343 135.277 1.00 11.54 68 ALA A CA 1
ATOM 488 C C . ALA A 1 68 ? 139.913 139.052 135.474 1.00 11.54 68 ALA A C 1
ATOM 489 O O . ALA A 1 68 ? 141.129 139.020 135.260 1.00 11.54 68 ALA A O 1
ATOM 491 N N . ASP A 1 69 ? 139.242 137.983 135.890 1.00 14.96 69 ASP A N 1
ATOM 492 C CA . ASP A 1 69 ? 139.906 136.794 136.424 1.00 14.96 69 ASP A CA 1
ATOM 493 C C . ASP A 1 69 ? 139.616 135.617 135.509 1.00 14.96 69 ASP A C 1
ATOM 494 O O . ASP A 1 69 ? 138.675 134.857 135.744 1.00 14.96 69 ASP A O 1
ATOM 499 N N . ILE A 1 70 ? 140.430 135.453 134.471 1.00 13.59 70 ILE A N 1
ATOM 500 C CA . ILE A 1 70 ? 140.258 134.322 133.572 1.00 13.59 70 ILE A CA 1
ATOM 501 C C . ILE A 1 70 ? 141.243 133.197 133.859 1.00 13.59 70 ILE A C 1
ATOM 502 O O . ILE A 1 70 ? 140.975 132.049 133.479 1.00 13.59 70 ILE A O 1
ATOM 507 N N . ASP A 1 71 ? 142.346 133.477 134.542 1.00 15.81 71 ASP A N 1
ATOM 508 C CA . ASP A 1 71 ? 143.251 132.427 134.975 1.00 15.81 71 ASP A CA 1
ATOM 509 C C . ASP A 1 71 ? 142.839 131.814 136.300 1.00 15.81 71 ASP A C 1
ATOM 510 O O . ASP A 1 71 ? 143.385 130.779 136.680 1.00 15.81 71 ASP A O 1
ATOM 515 N N . LYS A 1 72 ? 141.875 132.404 136.989 1.00 13.06 72 LYS A N 1
ATOM 516 C CA . LYS A 1 72 ? 141.503 131.983 138.327 1.00 13.06 72 LYS A CA 1
ATOM 517 C C . LYS A 1 72 ? 140.335 131.013 138.255 1.00 13.06 72 LYS A C 1
ATOM 518 O O . LYS A 1 72 ? 139.259 131.370 137.775 1.00 13.06 72 LYS A O 1
ATOM 524 N N . PHE A 1 73 ? 140.539 129.798 138.754 1.00 11.46 73 PHE A N 1
ATOM 525 C CA . PHE A 1 73 ? 139.496 128.785 138.796 1.00 11.46 73 PHE A CA 1
ATOM 526 C C . PHE A 1 73 ? 139.429 128.174 140.184 1.00 11.46 73 PHE A C 1
ATOM 527 O O . PHE A 1 73 ? 140.463 127.834 140.762 1.00 11.46 73 PHE A O 1
ATOM 535 N N . ASP A 1 74 ? 138.215 128.027 140.710 1.00 9.57 74 ASP A N 1
ATOM 536 C CA . ASP A 1 74 ? 137.973 127.161 141.859 1.00 9.57 74 ASP A CA 1
ATOM 537 C C . ASP A 1 74 ? 137.755 125.746 141.346 1.00 9.57 74 ASP A C 1
ATOM 538 O O . ASP A 1 74 ? 136.632 125.288 141.144 1.00 9.57 74 ASP A O 1
ATOM 543 N N . ALA A 1 75 ? 138.867 125.052 141.113 1.00 10.43 75 ALA A N 1
ATOM 544 C CA . ALA A 1 75 ? 138.805 123.674 140.656 1.00 10.43 75 ALA A CA 1
ATOM 545 C C . ALA A 1 75 ? 138.277 122.754 141.738 1.00 10.43 75 ALA A C 1
ATOM 546 O O . ALA A 1 75 ? 137.454 121.878 141.462 1.00 10.43 75 ALA A O 1
ATOM 548 N N . ALA A 1 76 ? 138.730 122.950 142.979 1.00 11.68 76 ALA A N 1
ATOM 549 C CA . ALA A 1 76 ? 138.391 122.067 144.086 1.00 11.68 76 ALA A CA 1
ATOM 550 C C . ALA A 1 76 ? 136.921 122.121 144.466 1.00 11.68 76 ALA A C 1
ATOM 551 O O . ALA A 1 76 ? 136.439 121.192 145.116 1.00 11.68 76 ALA A O 1
ATOM 553 N N . PHE A 1 77 ? 136.207 123.184 144.100 1.00 7.77 77 PHE A N 1
ATOM 554 C CA . PHE A 1 77 ? 134.754 123.173 144.212 1.00 7.77 77 PHE A CA 1
ATOM 555 C C . PHE A 1 77 ? 134.145 122.137 143.283 1.00 7.77 77 PHE A C 1
ATOM 556 O O . PHE A 1 77 ? 133.124 121.530 143.614 1.00 7.77 77 PHE A O 1
ATOM 564 N N . PHE A 1 78 ? 134.738 121.944 142.113 1.00 11.54 78 PHE A N 1
ATOM 565 C CA . PHE A 1 78 ? 134.169 121.092 141.086 1.00 11.54 78 PHE A CA 1
ATOM 566 C C . PHE A 1 78 ? 134.830 119.728 141.025 1.00 11.54 78 PHE A C 1
ATOM 567 O O . PHE A 1 78 ? 134.474 118.923 140.164 1.00 11.54 78 PHE A O 1
ATOM 575 N N . GLY A 1 79 ? 135.738 119.434 141.946 1.00 11.40 79 GLY A N 1
ATOM 576 C CA . GLY A 1 79 ? 136.397 118.146 141.971 1.00 11.40 79 GLY A CA 1
ATOM 577 C C . GLY A 1 79 ? 137.341 117.941 140.814 1.00 11.40 79 GLY A C 1
ATOM 578 O O . GLY A 1 79 ? 137.372 116.852 140.230 1.00 11.40 79 GLY A O 1
ATOM 579 N N . ILE A 1 80 ? 138.104 118.965 140.458 1.00 12.44 80 ILE A N 1
ATOM 580 C CA . ILE A 1 80 ? 138.980 118.937 139.296 1.00 12.44 80 ILE A CA 1
ATOM 581 C C . ILE A 1 80 ? 140.414 119.036 139.790 1.00 12.44 80 ILE A C 1
ATOM 582 O O . ILE A 1 80 ? 140.728 119.884 140.632 1.00 12.44 80 ILE A O 1
ATOM 587 N N . ALA A 1 81 ? 141.273 118.152 139.288 1.00 16.20 81 ALA A N 1
ATOM 588 C CA . ALA A 1 81 ? 142.685 118.169 139.619 1.00 16.20 81 ALA A CA 1
ATOM 589 C C . ALA A 1 81 ? 143.341 119.436 139.075 1.00 16.20 81 ALA A C 1
ATOM 590 O O . ALA A 1 81 ? 142.823 120.046 138.143 1.00 16.20 81 ALA A O 1
ATOM 592 N N . PRO A 1 82 ? 144.457 119.879 139.676 1.00 17.48 82 PRO A N 1
ATOM 593 C CA . PRO A 1 82 ? 145.156 121.069 139.146 1.00 17.48 82 PRO A CA 1
ATOM 594 C C . PRO A 1 82 ? 145.621 120.962 137.701 1.00 17.48 82 PRO A C 1
ATOM 595 O O . PRO A 1 82 ? 145.527 121.949 136.966 1.00 17.48 82 PRO A O 1
ATOM 599 N N . ARG A 1 83 ? 146.102 119.801 137.261 1.00 19.47 83 ARG A N 1
ATOM 600 C CA . ARG A 1 83 ? 146.446 119.641 135.852 1.00 19.47 83 ARG A CA 1
ATOM 601 C C . ARG A 1 83 ? 145.196 119.594 134.981 1.00 19.47 83 ARG A C 1
ATOM 602 O O . ARG A 1 83 ? 145.160 120.193 133.897 1.00 19.47 83 ARG A O 1
ATOM 610 N N . GLU A 1 84 ? 144.162 118.898 135.446 1.00 19.18 84 GLU A N 1
ATOM 611 C CA . GLU A 1 84 ? 142.921 118.805 134.690 1.00 19.18 84 GLU A CA 1
ATOM 612 C C . GLU A 1 84 ? 142.228 120.159 134.605 1.00 19.18 84 GLU A C 1
ATOM 613 O O . GLU A 1 84 ? 141.543 120.449 133.622 1.00 19.18 84 GLU A O 1
ATOM 619 N N . ALA A 1 85 ? 142.418 121.012 135.617 1.00 15.98 85 ALA A N 1
ATOM 620 C CA . ALA A 1 85 ? 141.891 122.372 135.562 1.00 15.98 85 ALA A CA 1
ATOM 621 C C . ALA A 1 85 ? 142.737 123.269 134.676 1.00 15.98 85 ALA A C 1
ATOM 622 O O . ALA A 1 85 ? 142.197 124.087 133.929 1.00 15.98 85 ALA A O 1
ATOM 624 N N . GLU A 1 86 ? 144.063 123.150 134.759 1.00 18.94 86 GLU A N 1
ATOM 625 C CA . GLU A 1 86 ? 144.971 123.935 133.932 1.00 18.94 86 GLU A CA 1
ATOM 626 C C . GLU A 1 86 ? 144.820 123.651 132.451 1.00 18.94 86 GLU A C 1
ATOM 627 O O . GLU A 1 86 ? 145.077 124.541 131.640 1.00 18.94 86 GLU A O 1
ATOM 633 N N . LEU A 1 87 ? 144.424 122.441 132.079 1.00 17.52 87 LEU A N 1
ATOM 634 C CA . LEU A 1 87 ? 144.215 122.107 130.681 1.00 17.52 87 LEU A CA 1
ATOM 635 C C . LEU A 1 87 ? 142.804 122.412 130.210 1.00 17.52 87 LEU A C 1
ATOM 636 O O . LEU A 1 87 ? 142.466 122.100 129.066 1.00 17.52 87 LEU A O 1
ATOM 641 N N . MET A 1 88 ? 141.971 123.000 131.059 1.00 14.76 88 MET A N 1
ATOM 642 C CA . MET A 1 88 ? 140.682 123.502 130.611 1.00 14.76 88 MET A CA 1
ATOM 643 C C . MET A 1 88 ? 140.860 124.846 129.933 1.00 14.76 88 MET A C 1
ATOM 644 O O . MET A 1 88 ? 141.741 125.628 130.295 1.00 14.76 88 MET A O 1
ATOM 649 N N . ASP A 1 89 ? 140.036 125.086 128.925 1.00 14.20 89 ASP A N 1
ATOM 650 C CA . ASP A 1 89 ? 139.831 126.427 128.416 1.00 14.20 89 ASP A CA 1
ATOM 651 C C . ASP A 1 89 ? 139.325 127.313 129.550 1.00 14.20 89 ASP A C 1
ATOM 652 O O . ASP A 1 89 ? 138.484 126.876 130.339 1.00 14.20 89 ASP A O 1
ATOM 657 N N . PRO A 1 90 ? 139.834 128.539 129.690 1.00 11.43 90 PRO A N 1
ATOM 658 C CA . PRO A 1 90 ? 139.253 129.461 130.667 1.00 11.43 90 PRO A CA 1
ATOM 659 C C . PRO A 1 90 ? 137.827 129.823 130.370 1.00 11.43 90 PRO A C 1
ATOM 660 O O . PRO A 1 90 ? 137.126 130.269 131.274 1.00 11.43 90 PRO A O 1
ATOM 664 N N . GLN A 1 91 ? 137.375 129.660 129.133 1.00 11.65 91 GLN A N 1
ATOM 665 C CA . GLN A 1 91 ? 135.968 129.841 128.836 1.00 11.65 91 GLN A CA 1
ATOM 666 C C . GLN A 1 91 ? 135.126 128.750 129.472 1.00 11.65 91 GLN A C 1
ATOM 667 O O . GLN A 1 91 ? 134.048 129.047 129.997 1.00 11.65 91 GLN A O 1
ATOM 673 N N . HIS A 1 92 ? 135.640 127.509 129.501 1.00 13.61 92 HIS A N 1
ATOM 674 C CA . HIS A 1 92 ? 134.999 126.423 130.242 1.00 13.61 92 HIS A CA 1
ATOM 675 C C . HIS A 1 92 ? 134.912 126.745 131.721 1.00 13.61 92 HIS A C 1
ATOM 676 O O . HIS A 1 92 ? 133.867 126.555 132.344 1.00 13.61 92 HIS A O 1
ATOM 683 N N . ARG A 1 93 ? 136.014 127.236 132.292 1.00 10.20 93 ARG A N 1
ATOM 684 C CA . ARG A 1 93 ? 136.123 127.472 133.726 1.00 10.20 93 ARG A CA 1
ATOM 685 C C . ARG A 1 93 ? 135.243 128.627 134.176 1.00 10.20 93 ARG A C 1
ATOM 686 O O . ARG A 1 93 ? 134.475 128.502 135.144 1.00 10.20 93 ARG A O 1
ATOM 694 N N . VAL A 1 94 ? 135.332 129.748 133.465 1.00 12.10 94 VAL A N 1
ATOM 695 C CA . VAL A 1 94 ? 134.504 130.911 133.741 1.00 12.10 94 VAL A CA 1
ATOM 696 C C . VAL A 1 94 ? 133.039 130.582 133.514 1.00 12.10 94 VAL A C 1
ATOM 697 O O . VAL A 1 94 ? 132.173 131.014 134.283 1.00 12.10 94 VAL A O 1
ATOM 701 N N . LEU A 1 95 ? 132.731 129.745 132.525 1.00 6.82 95 LEU A N 1
ATOM 702 C CA . LEU A 1 95 ? 131.327 129.510 132.285 1.00 6.82 95 LEU A CA 1
ATOM 703 C C . LEU A 1 95 ? 130.773 128.439 133.233 1.00 6.82 95 LEU A C 1
ATOM 704 O O . LEU A 1 95 ? 129.573 128.445 133.500 1.00 6.82 95 LEU A O 1
ATOM 709 N N . LEU A 1 96 ? 131.626 127.566 133.800 1.00 11.54 96 LEU A N 1
ATOM 710 C CA . LEU A 1 96 ? 131.219 126.727 134.936 1.00 11.54 96 LEU A CA 1
ATOM 711 C C . LEU A 1 96 ? 130.842 127.545 136.150 1.00 11.54 96 LEU A C 1
ATOM 712 O O . LEU A 1 96 ? 129.799 127.303 136.771 1.00 11.54 96 LEU A O 1
ATOM 717 N N . GLU A 1 97 ? 131.727 128.458 136.554 1.00 8.38 97 GLU A N 1
ATOM 718 C CA . GLU A 1 97 ? 131.423 129.305 137.700 1.00 8.38 97 GLU A CA 1
ATOM 719 C C . GLU A 1 97 ? 130.224 130.198 137.434 1.00 8.38 97 GLU A C 1
ATOM 720 O O . GLU A 1 97 ? 129.409 130.419 138.331 1.00 8.38 97 GLU A O 1
ATOM 726 N N . THR A 1 98 ? 130.065 130.649 136.191 1.00 11.82 98 THR A N 1
ATOM 727 C CA . THR A 1 98 ? 128.909 131.434 135.784 1.00 11.82 98 THR A CA 1
ATOM 728 C C . THR A 1 98 ? 127.637 130.598 135.789 1.00 11.82 98 THR A C 1
ATOM 729 O O . THR A 1 98 ? 126.570 131.103 136.128 1.00 11.82 98 THR A O 1
ATOM 733 N N . ALA A 1 99 ? 127.724 129.317 135.436 1.00 11.54 99 ALA A N 1
ATOM 734 C CA . ALA A 1 99 ? 126.539 128.467 135.425 1.00 11.54 99 ALA A CA 1
ATOM 735 C C . ALA A 1 99 ? 126.092 128.126 136.829 1.00 11.54 99 ALA A C 1
ATOM 736 O O . ALA A 1 99 ? 124.887 128.130 137.119 1.00 11.54 99 ALA A O 1
ATOM 738 N N . TRP A 1 100 ? 127.058 127.852 137.714 1.00 5.45 100 TRP A N 1
ATOM 739 C CA . TRP A 1 100 ? 126.758 127.675 139.128 1.00 5.45 100 TRP A CA 1
ATOM 740 C C . TRP A 1 100 ? 126.129 128.929 139.709 1.00 5.45 100 TRP A C 1
ATOM 741 O O . TRP A 1 100 ? 125.096 128.854 140.386 1.00 5.45 100 TRP A O 1
ATOM 752 N N . ALA A 1 101 ? 126.698 130.096 139.393 1.00 11.54 101 ALA A N 1
ATOM 753 C CA . ALA A 1 101 ? 126.158 131.368 139.851 1.00 11.54 101 ALA A CA 1
ATOM 754 C C . ALA A 1 101 ? 124.780 131.667 139.276 1.00 11.54 101 ALA A C 1
ATOM 755 O O . ALA A 1 101 ? 123.946 132.243 139.967 1.00 11.54 101 ALA A O 1
ATOM 757 N N . ALA A 1 102 ? 124.514 131.275 138.030 1.00 9.83 102 ALA A N 1
ATOM 758 C CA . ALA A 1 102 ? 123.223 131.539 137.408 1.00 9.83 102 ALA A CA 1
ATOM 759 C C . ALA A 1 102 ? 122.131 130.675 137.990 1.00 9.83 102 ALA A C 1
ATOM 760 O O . ALA A 1 102 ? 121.000 131.138 138.150 1.00 9.83 102 ALA A O 1
ATOM 762 N N . PHE A 1 103 ? 122.444 129.428 138.322 1.00 8.55 103 PHE A N 1
ATOM 763 C CA . PHE A 1 103 ? 121.456 128.617 139.013 1.00 8.55 103 PHE A CA 1
ATOM 764 C C . PHE A 1 103 ? 121.245 129.067 140.442 1.00 8.55 103 PHE A C 1
ATOM 765 O O . PHE A 1 103 ? 120.132 128.947 140.957 1.00 8.55 103 PHE A O 1
ATOM 773 N N . GLU A 1 104 ? 122.292 129.577 141.091 1.00 10.21 104 GLU A N 1
ATOM 774 C CA . GLU A 1 104 ? 122.120 130.171 142.409 1.00 10.21 104 GLU A CA 1
ATOM 775 C C . GLU A 1 104 ? 121.250 131.418 142.358 1.00 10.21 104 GLU A C 1
ATOM 776 O O . GLU A 1 104 ? 120.395 131.617 143.222 1.00 10.21 104 GLU A O 1
ATOM 782 N N . ASP A 1 105 ? 121.446 132.261 141.342 1.00 12.19 105 ASP A N 1
ATOM 783 C CA . ASP A 1 105 ? 120.627 133.453 141.150 1.00 12.19 105 ASP A CA 1
ATOM 784 C C . ASP A 1 105 ? 119.197 133.077 140.782 1.00 12.19 105 ASP A C 1
ATOM 785 O O . ASP A 1 105 ? 118.255 133.779 141.161 1.00 12.19 105 ASP A O 1
ATOM 790 N N . ALA A 1 106 ? 119.005 131.951 140.096 1.00 8.06 106 ALA A N 1
ATOM 791 C CA . ALA A 1 106 ? 117.657 131.443 139.869 1.00 8.06 106 ALA A CA 1
ATOM 792 C C . ALA A 1 106 ? 116.978 131.031 141.166 1.00 8.06 106 ALA A C 1
ATOM 793 O O . ALA A 1 106 ? 115.748 131.080 141.260 1.00 8.06 106 ALA A O 1
ATOM 795 N N . GLY A 1 107 ? 117.759 130.652 142.173 1.00 7.51 107 GLY A N 1
ATOM 796 C CA . GLY A 1 107 ? 117.249 130.100 143.400 1.00 7.51 107 GLY A CA 1
ATOM 797 C C . GLY A 1 107 ? 117.217 128.598 143.427 1.00 7.51 107 GLY A C 1
ATOM 798 O O . GLY A 1 107 ? 116.325 128.029 144.058 1.00 7.51 107 GLY A O 1
ATOM 799 N N . TYR A 1 108 ? 118.146 127.938 142.746 1.00 8.49 108 TYR A N 1
ATOM 800 C CA . TYR A 1 108 ? 118.107 126.500 142.563 1.00 8.49 108 TYR A CA 1
ATOM 801 C C . TYR A 1 108 ? 119.494 125.916 142.725 1.00 8.49 108 TYR A C 1
ATOM 802 O O . TYR A 1 108 ? 120.499 126.590 142.512 1.00 8.49 108 TYR A O 1
ATOM 811 N N . VAL A 1 109 ? 119.537 124.660 143.133 1.00 10.35 109 VAL A N 1
ATOM 812 C CA . VAL A 1 109 ? 120.677 123.799 142.864 1.00 10.35 109 VAL A CA 1
ATOM 813 C C . VAL A 1 109 ? 120.239 122.924 141.708 1.00 10.35 109 VAL A C 1
ATOM 814 O O . VAL A 1 109 ? 119.204 122.254 141.792 1.00 10.35 109 VAL A O 1
ATOM 818 N N . ALA A 1 110 ? 120.987 122.977 140.607 1.00 11.54 110 ALA A N 1
ATOM 819 C CA . ALA A 1 110 ? 120.541 122.334 139.379 1.00 11.54 110 ALA A CA 1
ATOM 820 C C . ALA A 1 110 ? 120.647 120.823 139.461 1.00 11.54 110 ALA A C 1
ATOM 821 O O . ALA A 1 110 ? 119.906 120.113 138.774 1.00 11.54 110 ALA A O 1
ATOM 823 N N . ALA A 1 111 ? 121.558 120.320 140.292 1.00 11.54 111 ALA A N 1
ATOM 824 C CA . ALA A 1 111 ? 121.660 118.888 140.520 1.00 11.54 111 ALA A CA 1
ATOM 825 C C . ALA A 1 111 ? 120.435 118.340 141.233 1.00 11.54 111 ALA A C 1
ATOM 826 O O . ALA A 1 111 ? 120.105 117.164 141.074 1.00 11.54 111 ALA A O 1
ATOM 828 N N . ASP A 1 112 ? 119.743 119.169 142.003 1.00 11.54 112 ASP A N 1
ATOM 829 C CA . ASP A 1 112 ? 118.670 118.725 142.879 1.00 11.54 112 ASP A CA 1
ATOM 830 C C . ASP A 1 112 ? 117.327 119.302 142.467 1.00 11.54 112 ASP A C 1
ATOM 831 O O . ASP A 1 112 ? 116.454 119.506 143.309 1.00 11.54 112 ASP A O 1
ATOM 836 N N . TYR A 1 113 ? 117.159 119.593 141.185 1.00 10.98 113 TYR A N 1
ATOM 837 C CA . TYR A 1 113 ? 115.916 120.079 140.603 1.00 10.98 113 TYR A CA 1
ATOM 838 C C . TYR A 1 113 ? 115.016 118.896 140.249 1.00 10.98 113 TYR A C 1
ATOM 839 O O . TYR A 1 113 ? 115.522 117.841 139.864 1.00 10.98 113 TYR A O 1
ATOM 848 N N . PRO A 1 114 ? 113.679 119.042 140.443 1.00 12.26 114 PRO A N 1
ATOM 849 C CA . PRO A 1 114 ? 112.727 117.975 140.093 1.00 12.26 114 PRO A CA 1
ATOM 850 C C . PRO A 1 114 ? 112.818 117.433 138.678 1.00 12.26 114 PRO A C 1
ATOM 851 O O . PRO A 1 114 ? 113.094 116.247 138.477 1.00 12.26 114 PRO A O 1
ATOM 855 N N . GLY A 1 115 ? 112.610 118.294 137.694 1.00 11.54 115 GLY A N 1
ATOM 856 C CA . GLY A 1 115 ? 112.688 117.911 136.300 1.00 11.54 115 GLY A CA 1
ATOM 857 C C . GLY A 1 115 ? 114.108 117.791 135.799 1.00 11.54 115 GLY A C 1
ATOM 858 O O . GLY A 1 115 ? 115.047 117.526 136.555 1.00 11.54 115 GLY A O 1
ATOM 859 N N . ASP A 1 116 ? 114.265 117.975 134.497 1.00 11.28 116 ASP A N 1
ATOM 860 C CA . ASP A 1 116 ? 115.541 117.837 133.813 1.00 11.28 116 ASP A CA 1
ATOM 861 C C . ASP A 1 116 ? 115.980 119.168 133.218 1.00 11.28 116 ASP A C 1
ATOM 862 O O . ASP A 1 116 ? 115.153 119.970 132.792 1.00 11.28 116 ASP A O 1
ATOM 867 N N . VAL A 1 117 ? 117.285 119.422 133.255 1.00 8.85 117 VAL A N 1
ATOM 868 C CA . VAL A 1 117 ? 117.834 120.761 133.080 1.00 8.85 117 VAL A CA 1
ATOM 869 C C . VAL A 1 117 ? 118.837 120.769 131.933 1.00 8.85 117 VAL A C 1
ATOM 870 O O . VAL A 1 117 ? 119.838 120.048 131.972 1.00 8.85 117 VAL A O 1
ATOM 874 N N . GLY A 1 118 ? 118.598 121.622 130.939 1.00 11.54 118 GLY A N 1
ATOM 875 C CA . GLY A 1 118 ? 119.476 121.741 129.794 1.00 11.54 118 GLY A CA 1
ATOM 876 C C . GLY A 1 118 ? 120.424 122.925 129.824 1.00 11.54 118 GLY A C 1
ATOM 877 O O . GLY A 1 118 ? 120.105 123.978 130.336 1.00 11.54 118 GLY A O 1
ATOM 878 N N . ILE A 1 119 ? 121.602 122.713 129.259 1.00 11.54 119 ILE A N 1
ATOM 879 C CA . ILE A 1 119 ? 122.595 123.734 128.933 1.00 11.54 119 ILE A CA 1
ATOM 880 C C . ILE A 1 119 ? 122.684 123.891 127.421 1.00 11.54 119 ILE A C 1
ATOM 881 O O . ILE A 1 119 ? 122.820 122.914 126.679 1.00 11.54 119 ILE A O 1
ATOM 886 N N . PHE A 1 120 ? 122.562 125.133 126.968 1.00 11.54 120 PHE A N 1
ATOM 887 C CA . PHE A 1 120 ? 122.644 125.504 125.559 1.00 11.54 120 PHE A CA 1
ATOM 888 C C . PHE A 1 120 ? 123.564 126.707 125.523 1.00 11.54 120 PHE A C 1
ATOM 889 O O . PHE A 1 120 ? 123.113 127.816 125.764 1.00 11.54 120 PHE A O 1
ATOM 897 N N . ALA A 1 121 ? 124.840 126.528 125.261 1.00 11.54 121 ALA A N 1
ATOM 898 C CA . ALA A 1 121 ? 125.734 127.659 125.363 1.00 11.54 121 ALA A CA 1
ATOM 899 C C . ALA A 1 121 ? 126.674 127.663 124.177 1.00 11.54 121 ALA A C 1
ATOM 900 O O . ALA A 1 121 ? 126.693 126.742 123.371 1.00 11.54 121 ALA A O 1
ATOM 902 N N . GLY A 1 122 ? 127.455 128.723 124.073 1.00 8.61 122 GLY A N 1
ATOM 903 C CA . GLY A 1 122 ? 128.459 128.833 123.049 1.00 8.61 122 GLY A CA 1
ATOM 904 C C . GLY A 1 122 ? 129.762 129.337 123.610 1.00 8.61 122 GLY A C 1
ATOM 905 O O . GLY A 1 122 ? 129.897 129.526 124.813 1.00 8.61 122 GLY A O 1
ATOM 906 N N . LYS A 1 123 ? 130.705 129.614 122.729 1.00 10.93 123 LYS A N 1
ATOM 907 C CA . LYS A 1 123 ? 132.103 129.753 123.086 1.00 10.93 123 LYS A CA 1
ATOM 908 C C . LYS A 1 123 ? 132.824 130.323 121.871 1.00 10.93 123 LYS A C 1
ATOM 909 O O . LYS A 1 123 ? 132.430 130.061 120.736 1.00 10.93 123 LYS A O 1
ATOM 915 N N . SER A 1 124 ? 133.876 131.102 122.102 1.00 13.48 124 SER A N 1
ATOM 916 C CA . SER A 1 124 ? 134.663 131.588 120.977 1.00 13.48 124 SER A CA 1
ATOM 917 C C . SER A 1 124 ? 135.614 130.534 120.450 1.00 13.48 124 SER A C 1
ATOM 918 O O . SER A 1 124 ? 135.479 129.349 120.754 1.00 13.48 124 SER A O 1
ATOM 921 N N . MET A 1 125 ? 136.565 130.944 119.624 1.00 23.21 125 MET A N 1
ATOM 922 C CA . MET A 1 125 ? 137.633 130.028 119.275 1.00 23.21 125 MET A CA 1
ATOM 923 C C . MET A 1 125 ? 138.530 129.809 120.483 1.00 23.21 125 MET A C 1
ATOM 924 O O . MET A 1 125 ? 138.692 130.689 121.329 1.00 23.21 125 MET A O 1
ATOM 929 N N . ASP A 1 126 ? 139.081 128.609 120.577 1.00 25.47 126 ASP A N 1
ATOM 930 C CA . ASP A 1 126 ? 139.946 128.241 121.682 1.00 25.47 126 ASP A CA 1
ATOM 931 C C . ASP A 1 126 ? 141.296 128.917 121.504 1.00 25.47 126 ASP A C 1
ATOM 932 O O . ASP A 1 126 ? 142.195 128.355 120.875 1.00 25.47 126 ASP A O 1
ATOM 937 N N . SER A 1 127 ? 141.442 130.132 122.027 1.00 23.99 127 SER A N 1
ATOM 938 C CA . SER A 1 127 ? 142.724 130.815 121.973 1.00 23.99 127 SER A CA 1
ATOM 939 C C . SER A 1 127 ? 143.685 130.332 123.039 1.00 23.99 127 SER A C 1
ATOM 940 O O . SER A 1 127 ? 144.883 130.612 122.944 1.00 23.99 127 SER A O 1
ATOM 943 N N . TYR A 1 128 ? 143.184 129.631 124.055 1.00 24.60 128 TYR A N 1
ATOM 944 C CA . TYR A 1 128 ? 144.029 128.995 125.051 1.00 24.60 128 TYR A CA 1
ATOM 945 C C . TYR A 1 128 ? 144.622 127.703 124.549 1.00 24.60 128 TYR A C 1
ATOM 946 O O . TYR A 1 128 ? 145.619 127.238 125.101 1.00 24.60 128 TYR A O 1
ATOM 955 N N . LEU A 1 129 ? 144.037 127.118 123.509 1.00 32.18 129 LEU A N 1
ATOM 956 C CA . LEU A 1 129 ? 144.648 125.957 122.881 1.00 32.18 129 LEU A CA 1
ATOM 957 C C . LEU A 1 129 ? 145.943 126.345 122.176 1.00 32.18 129 LEU A C 1
ATOM 958 O O . LEU A 1 129 ? 146.824 125.504 121.987 1.00 32.18 129 LEU A O 1
ATOM 963 N N . MET A 1 130 ? 146.104 127.625 121.829 1.00 36.97 130 MET A N 1
ATOM 964 C CA . MET A 1 130 ? 147.411 128.115 121.401 1.00 36.97 130 MET A CA 1
ATOM 965 C C . MET A 1 130 ? 148.401 128.144 122.564 1.00 36.97 130 MET A C 1
ATOM 966 O O . MET A 1 130 ? 149.606 127.948 122.365 1.00 36.97 130 MET A O 1
ATOM 971 N N . LEU A 1 131 ? 147.911 128.372 123.793 1.00 33.04 131 LEU A N 1
ATOM 972 C CA . LEU A 1 131 ? 148.768 128.241 124.973 1.00 33.04 131 LEU A CA 1
ATOM 973 C C . LEU A 1 131 ? 149.010 126.783 125.323 1.00 33.04 131 LEU A C 1
ATOM 974 O O . LEU A 1 131 ? 150.079 126.431 125.834 1.00 33.04 131 LEU A O 1
ATOM 979 N N . ASN A 1 132 ? 148.020 125.926 125.080 1.00 31.47 132 ASN A N 1
ATOM 980 C CA . ASN A 1 132 ? 148.206 124.503 125.319 1.00 31.47 132 ASN A CA 1
ATOM 981 C C . ASN A 1 132 ? 149.237 123.912 124.363 1.00 31.47 132 ASN A C 1
ATOM 982 O O . ASN A 1 132 ? 150.045 123.065 124.758 1.00 31.47 132 ASN A O 1
ATOM 987 N N . LEU A 1 133 ? 149.245 124.364 123.113 1.00 41.61 133 LEU A N 1
ATOM 988 C CA . LEU A 1 133 ? 150.195 123.883 122.117 1.00 41.61 133 LEU A CA 1
ATOM 989 C C . LEU A 1 133 ? 151.468 124.712 121.981 1.00 41.61 133 LEU A C 1
ATOM 990 O O . LEU A 1 133 ? 152.352 124.302 121.223 1.00 41.61 133 LEU A O 1
ATOM 995 N N . MET A 1 134 ? 151.621 125.836 122.675 1.00 51.03 134 MET A N 1
ATOM 996 C CA . MET A 1 134 ? 152.927 126.486 122.613 1.00 51.03 134 MET A CA 1
ATOM 997 C C . MET A 1 134 ? 153.831 125.816 123.645 1.00 51.03 134 MET A C 1
ATOM 998 O O . MET A 1 134 ? 154.934 125.368 123.328 1.00 51.03 134 MET A O 1
ATOM 1003 N N . LYS A 1 154 ? 139.869 118.513 124.034 1.00 57.13 154 LYS A N 1
ATOM 1004 C CA . LYS A 1 154 ? 138.545 118.639 123.439 1.00 57.13 154 LYS A CA 1
ATOM 1005 C C . LYS A 1 154 ? 137.604 119.201 124.503 1.00 57.13 154 LYS A C 1
ATOM 1006 O O . LYS A 1 154 ? 137.601 120.415 124.713 1.00 57.13 154 LYS A O 1
ATOM 1012 N N . ASP A 1 155 ? 136.831 118.319 125.160 1.00 34.36 155 ASP A N 1
ATOM 1013 C CA . ASP A 1 155 ? 136.040 118.613 126.356 1.00 34.36 155 ASP A CA 1
ATOM 1014 C C . ASP A 1 155 ? 135.030 119.734 126.124 1.00 34.36 155 ASP A C 1
ATOM 1015 O O . ASP A 1 155 ? 135.262 120.861 126.567 1.00 34.36 155 ASP A O 1
ATOM 1020 N N . SER A 1 156 ? 133.969 119.454 125.360 1.00 15.80 156 SER A N 1
ATOM 1021 C CA . SER A 1 156 ? 132.983 120.456 124.958 1.00 15.80 156 SER A CA 1
ATOM 1022 C C . SER A 1 156 ? 132.314 121.117 126.153 1.00 15.80 156 SER A C 1
ATOM 1023 O O . SER A 1 156 ? 132.079 120.490 127.187 1.00 15.80 156 SER A O 1
ATOM 1026 N N . ILE A 1 157 ? 131.988 122.399 125.977 1.00 11.02 157 ILE A N 1
ATOM 1027 C CA . ILE A 1 157 ? 131.725 123.316 127.081 1.00 11.02 157 ILE A CA 1
ATOM 1028 C C . ILE A 1 157 ? 130.414 122.996 127.792 1.00 11.02 157 ILE A C 1
ATOM 1029 O O . ILE A 1 157 ? 130.353 123.006 129.029 1.00 11.02 157 ILE A O 1
ATOM 1034 N N . THR A 1 158 ? 129.372 122.656 127.045 1.00 10.05 158 THR A N 1
ATOM 1035 C CA . THR A 1 158 ? 128.090 122.333 127.634 1.00 10.05 158 THR A CA 1
ATOM 1036 C C . THR A 1 158 ? 128.105 120.999 128.347 1.00 10.05 158 THR A C 1
ATOM 1037 O O . THR A 1 158 ? 127.456 120.863 129.377 1.00 10.05 158 THR A O 1
ATOM 1041 N N . THR A 1 159 ? 128.852 120.025 127.850 1.00 13.94 159 THR A N 1
ATOM 1042 C CA . THR A 1 159 ? 128.958 118.756 128.545 1.00 13.94 159 THR A CA 1
ATOM 1043 C C . THR A 1 159 ? 129.886 118.819 129.746 1.00 13.94 159 THR A C 1
ATOM 1044 O O . THR A 1 159 ? 129.663 118.082 130.707 1.00 13.94 159 THR A O 1
ATOM 1048 N N . THR A 1 160 ? 130.892 119.697 129.731 1.00 11.90 160 THR A N 1
ATOM 1049 C CA . THR A 1 160 ? 131.669 119.978 130.937 1.00 11.90 160 THR A CA 1
ATOM 1050 C C . THR A 1 160 ? 130.795 120.578 132.031 1.00 11.90 160 THR A C 1
ATOM 1051 O O . THR A 1 160 ? 130.857 120.157 133.194 1.00 11.90 160 THR A O 1
ATOM 1055 N N . ILE A 1 161 ? 129.961 121.551 131.671 1.00 11.54 161 ILE A N 1
ATOM 1056 C CA . ILE A 1 161 ? 129.056 122.152 132.644 1.00 11.54 161 ILE A CA 1
ATOM 1057 C C . ILE A 1 161 ? 127.991 121.155 133.078 1.00 11.54 161 ILE A C 1
ATOM 1058 O O . ILE A 1 161 ? 127.625 121.098 134.252 1.00 11.54 161 ILE A O 1
ATOM 1063 N N . ALA A 1 162 ? 127.519 120.318 132.158 1.00 10.95 162 ALA A N 1
ATOM 1064 C CA . ALA A 1 162 ? 126.491 119.339 132.486 1.00 10.95 162 ALA A CA 1
ATOM 1065 C C . ALA A 1 162 ? 127.026 118.226 133.368 1.00 10.95 162 ALA A C 1
ATOM 1066 O O . ALA A 1 162 ? 126.279 117.668 134.172 1.00 10.95 162 ALA A O 1
ATOM 1068 N N . TYR A 1 163 ? 128.300 117.886 133.222 1.00 11.64 163 TYR A N 1
ATOM 1069 C CA . TYR A 1 163 ? 128.990 117.026 134.163 1.00 11.64 163 TYR A CA 1
ATOM 1070 C C . TYR A 1 163 ? 129.060 117.684 135.528 1.00 11.64 163 TYR A C 1
ATOM 1071 O O . TYR A 1 163 ? 128.401 117.241 136.465 1.00 11.64 163 TYR A O 1
ATOM 1080 N N . HIS A 1 164 ? 129.789 118.793 135.638 1.00 11.54 164 HIS A N 1
ATOM 1081 C CA . HIS A 1 164 ? 130.104 119.323 136.957 1.00 11.54 164 HIS A CA 1
ATOM 1082 C C . HIS A 1 164 ? 128.935 120.004 137.645 1.00 11.54 164 HIS A C 1
ATOM 1083 O O . HIS A 1 164 ? 129.069 120.377 138.809 1.00 11.54 164 HIS A O 1
ATOM 1090 N N . LEU A 1 165 ? 127.810 120.180 136.973 1.00 11.54 165 LEU A N 1
ATOM 1091 C CA . LEU A 1 165 ? 126.614 120.692 137.609 1.00 11.54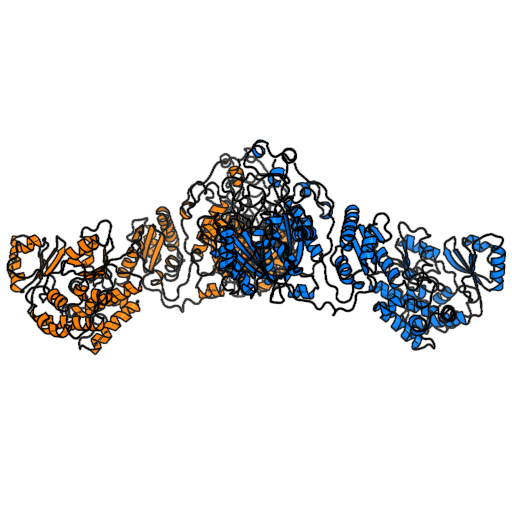 165 LEU A CA 1
ATOM 1092 C C . LEU A 1 165 ? 125.487 119.688 137.633 1.00 11.54 165 LEU A C 1
ATOM 1093 O O . LEU A 1 165 ? 124.408 120.027 138.122 1.00 11.54 165 LEU A O 1
ATOM 1098 N N . ASN A 1 166 ? 125.709 118.483 137.094 1.00 10.78 166 ASN A N 1
ATOM 1099 C CA . ASN A 1 166 ? 124.760 117.367 137.097 1.00 10.78 166 ASN A CA 1
ATOM 1100 C C . ASN A 1 166 ? 123.465 117.747 136.380 1.00 10.78 166 ASN A C 1
ATOM 1101 O O . ASN A 1 166 ? 122.376 117.747 136.949 1.00 10.78 166 ASN A O 1
ATOM 1106 N N . LEU A 1 167 ? 123.618 118.084 135.103 1.00 9.74 167 LEU A N 1
ATOM 1107 C CA . LEU A 1 167 ? 122.513 118.507 134.254 1.00 9.74 167 LEU A CA 1
ATOM 1108 C C . LEU A 1 167 ? 122.054 117.326 133.413 1.00 9.74 167 LEU A C 1
ATOM 1109 O O . LEU A 1 167 ? 122.872 116.656 132.784 1.00 9.74 167 LEU A O 1
ATOM 1114 N N . ARG A 1 168 ? 120.754 117.065 133.418 1.00 10.48 168 ARG A N 1
ATOM 1115 C CA . ARG A 1 168 ? 120.209 115.852 132.828 1.00 10.48 168 ARG A CA 1
ATOM 1116 C C . ARG A 1 168 ? 119.172 116.162 131.753 1.00 10.48 168 ARG A C 1
ATOM 1117 O O . ARG A 1 168 ? 118.243 115.387 131.526 1.00 10.48 168 ARG A O 1
ATOM 1125 N N . GLY A 1 169 ? 119.320 117.301 131.097 1.00 7.13 169 GLY A N 1
ATOM 1126 C CA . GLY A 1 169 ? 118.578 117.629 129.911 1.00 7.13 169 GLY A CA 1
ATOM 1127 C C . GLY A 1 169 ? 119.581 117.832 128.804 1.00 7.13 169 GLY A C 1
ATOM 1128 O O . GLY A 1 169 ? 120.756 117.509 128.969 1.00 7.13 169 GLY A O 1
ATOM 1129 N N . PRO A 1 170 ? 119.150 118.391 127.673 1.00 6.11 170 PRO A N 1
ATOM 1130 C CA . PRO A 1 170 ? 120.027 118.486 126.497 1.00 6.11 170 PRO A CA 1
ATOM 1131 C C . PRO A 1 170 ? 121.211 119.419 126.711 1.00 6.11 170 PRO A C 1
ATOM 1132 O O . PRO A 1 170 ? 121.044 120.566 127.114 1.00 6.11 170 PRO A O 1
ATOM 1136 N N . ALA A 1 171 ? 122.408 118.928 126.411 1.00 7.89 171 ALA A N 1
ATOM 1137 C CA . ALA A 1 171 ? 123.641 119.707 126.518 1.00 7.89 171 ALA A CA 1
ATOM 1138 C C . ALA A 1 171 ? 124.193 119.979 125.119 1.00 7.89 171 ALA A C 1
ATOM 1139 O O . ALA A 1 171 ? 125.088 119.281 124.643 1.00 7.89 171 ALA A O 1
ATOM 1141 N N . ILE A 1 172 ? 123.696 121.035 124.485 1.00 6.82 172 ILE A N 1
ATOM 1142 C CA . ILE A 1 172 ? 123.951 121.314 123.077 1.00 6.82 172 ILE A CA 1
ATOM 1143 C C . ILE A 1 172 ? 124.791 122.578 122.969 1.00 6.82 172 ILE A C 1
ATOM 1144 O O . ILE A 1 172 ? 124.371 123.645 123.419 1.00 6.82 172 ILE A O 1
ATOM 1149 N N . THR A 1 173 ? 125.972 122.467 122.367 1.00 7.67 173 THR A N 1
ATOM 1150 C CA . THR A 1 173 ? 126.810 123.634 122.109 1.00 7.67 173 THR A CA 1
ATOM 1151 C C . THR A 1 173 ? 126.329 124.306 120.828 1.00 7.67 173 THR A C 1
ATOM 1152 O O . THR A 1 173 ? 126.821 124.057 119.727 1.00 7.67 173 THR A O 1
ATOM 1156 N N . VAL A 1 174 ? 125.321 125.165 120.995 1.00 7.30 174 VAL A N 1
ATOM 1157 C CA . VAL A 1 174 ? 124.867 126.065 119.945 1.00 7.30 174 VAL A CA 1
ATOM 1158 C C . VAL A 1 174 ? 125.987 127.022 119.574 1.00 7.30 174 VAL A C 1
ATOM 1159 O O . VAL A 1 174 ? 126.580 127.651 120.450 1.00 7.30 174 VAL A O 1
ATOM 1163 N N . GLN A 1 175 ? 126.318 127.113 118.274 1.00 8.76 175 GLN A N 1
ATOM 1164 C CA . GLN A 1 175 ? 127.410 127.994 117.826 1.00 8.76 175 GLN A CA 1
ATOM 1165 C C . GLN A 1 175 ? 127.089 128.722 116.517 1.00 8.76 175 GLN A C 1
ATOM 1166 O O . GLN A 1 175 ? 127.516 128.291 115.449 1.00 8.76 175 GLN A O 1
ATOM 1172 N N . THR A 1 176 ? 126.437 129.878 116.606 1.00 11.54 176 THR A N 1
ATOM 1173 C CA . THR A 1 176 ? 126.502 130.844 115.515 1.00 11.54 176 THR A CA 1
ATOM 1174 C C . THR A 1 176 ? 127.665 131.798 115.812 1.00 11.54 176 THR A C 1
ATOM 1175 O O . THR A 1 176 ? 128.508 131.506 116.661 1.00 11.54 176 THR A O 1
ATOM 1179 N N . SER A 1 177 ? 127.780 132.927 115.118 1.00 10.84 177 SER A N 1
ATOM 1180 C CA . SER A 1 177 ? 129.054 133.637 115.222 1.00 10.84 177 SER A CA 1
ATOM 1181 C C . SER A 1 177 ? 129.082 134.661 116.351 1.00 10.84 177 SER A C 1
ATOM 1182 O O . SER A 1 177 ? 129.846 134.514 117.306 1.00 10.84 177 SER A O 1
ATOM 1185 N N . SER A 1 178 ? 128.264 135.700 116.250 1.00 9.83 178 SER A N 1
ATOM 1186 C CA . SER A 1 178 ? 128.089 136.678 117.309 1.00 9.83 178 SER A CA 1
ATOM 1187 C C . SER A 1 178 ? 126.664 136.688 117.796 1.00 9.83 178 SER A C 1
ATOM 1188 O O . SER A 1 178 ? 126.333 137.450 118.705 1.00 9.83 178 SER A O 1
ATOM 1191 N N . SER A 1 179 ? 125.812 135.888 117.182 1.00 8.93 179 SER A N 1
ATOM 1192 C CA . SER A 1 179 ? 124.445 135.706 117.608 1.00 8.93 179 SER A CA 1
ATOM 1193 C C . SER A 1 179 ? 124.308 134.575 118.599 1.00 8.93 179 SER A C 1
ATOM 1194 O O . SER A 1 179 ? 123.202 134.356 119.083 1.00 8.93 179 SER A O 1
ATOM 1197 N N . THR A 1 180 ? 125.392 133.798 118.728 1.00 7.70 180 THR A N 1
ATOM 1198 C CA . THR A 1 180 ? 125.430 132.576 119.572 1.00 7.70 180 THR A CA 1
ATOM 1199 C C . THR A 1 180 ? 124.586 132.675 120.832 1.00 7.70 180 THR A C 1
ATOM 1200 O O . THR A 1 180 ? 123.641 131.896 120.949 1.00 7.70 180 THR A O 1
ATOM 1204 N N . SER A 1 181 ? 124.954 133.565 121.748 1.00 6.90 181 SER A N 1
ATOM 1205 C CA . SER A 1 181 ? 124.252 133.632 123.053 1.00 6.90 181 SER A CA 1
ATOM 1206 C C . SER A 1 181 ? 122.733 133.729 122.882 1.00 6.90 181 SER A C 1
ATOM 1207 O O . SER A 1 181 ? 122.022 133.003 123.593 1.00 6.90 181 SER A O 1
ATOM 1210 N N . LEU A 1 182 ? 122.259 134.599 121.989 1.00 5.32 182 LEU A N 1
ATOM 1211 C CA . LEU A 1 182 ? 120.794 134.778 121.821 1.00 5.32 182 LEU A CA 1
ATOM 1212 C C . LEU A 1 182 ? 120.208 133.564 121.093 1.00 5.32 182 LEU A C 1
ATOM 1213 O O . LEU A 1 182 ? 119.090 133.166 121.449 1.00 5.32 182 LEU A O 1
ATOM 1218 N N . VAL A 1 183 ? 120.917 133.021 120.099 1.00 11.55 183 VAL A N 1
ATOM 1219 C CA . VAL A 1 183 ? 120.459 131.815 119.425 1.00 11.55 183 VAL A CA 1
ATOM 1220 C C . VAL A 1 183 ? 120.372 130.669 120.419 1.00 11.55 183 VAL A C 1
ATOM 1221 O O . VAL A 1 183 ? 119.435 129.876 120.377 1.00 11.55 183 VAL A O 1
ATOM 1225 N N . ALA A 1 184 ? 121.326 130.593 121.349 1.00 11.54 184 ALA A N 1
ATOM 1226 C CA . ALA A 1 184 ? 121.313 129.588 122.405 1.00 11.54 184 ALA A CA 1
ATOM 1227 C C . ALA A 1 184 ? 120.122 129.764 123.330 1.00 11.54 184 ALA A C 1
ATOM 1228 O O . ALA A 1 184 ? 119.512 128.782 123.750 1.00 11.54 184 ALA A O 1
ATOM 1230 N N . VAL A 1 185 ? 119.759 131.007 123.631 1.00 11.54 185 VAL A N 1
ATOM 1231 C CA . VAL A 1 185 ? 118.537 131.278 124.378 1.00 11.54 185 VAL A CA 1
ATOM 1232 C C . VAL A 1 185 ? 117.312 130.877 123.568 1.00 11.54 185 VAL A C 1
ATOM 1233 O O . VAL A 1 185 ? 116.343 130.343 124.114 1.00 11.54 185 VAL A O 1
ATOM 1237 N N . CYS A 1 186 ? 117.351 131.081 122.249 1.00 9.16 186 CYS A N 1
ATOM 1238 C CA . CYS A 1 186 ? 116.235 130.695 121.383 1.00 9.16 186 CYS A CA 1
ATOM 1239 C C . CYS A 1 186 ? 116.068 129.177 121.305 1.00 9.16 186 CYS A C 1
ATOM 1240 O O . CYS A 1 186 ? 114.945 128.668 121.350 1.00 9.16 186 CYS A O 1
ATOM 1243 N N . VAL A 1 187 ? 117.179 128.447 121.208 1.00 10.81 187 VAL A N 1
ATOM 1244 C CA . VAL A 1 187 ? 117.166 126.985 121.196 1.00 10.81 187 VAL A CA 1
ATOM 1245 C C . VAL A 1 187 ? 116.708 126.442 122.545 1.00 10.81 187 VAL A C 1
ATOM 1246 O O . VAL A 1 187 ? 115.948 125.466 122.617 1.00 10.81 187 VAL A O 1
ATOM 1250 N N . ALA A 1 188 ? 117.146 127.083 123.631 1.00 11.54 188 ALA A N 1
ATOM 1251 C CA . ALA A 1 188 ? 116.676 126.750 124.967 1.00 11.54 188 ALA A CA 1
ATOM 1252 C C . ALA A 1 188 ? 115.180 126.963 125.115 1.00 11.54 188 ALA A C 1
ATOM 1253 O O . ALA A 1 188 ? 114.492 126.142 125.723 1.00 11.54 188 ALA A O 1
ATOM 1255 N N . CYS A 1 189 ? 114.658 128.061 124.575 1.00 7.79 189 CYS A N 1
ATOM 1256 C CA . CYS A 1 189 ? 113.220 128.296 124.622 1.00 7.79 189 CYS A CA 1
ATOM 1257 C C . CYS A 1 189 ? 112.463 127.298 123.764 1.00 7.79 189 CYS A C 1
ATOM 1258 O O . CYS A 1 189 ? 111.341 126.934 124.112 1.00 7.79 189 CYS A O 1
ATOM 1261 N N . GLN A 1 190 ? 113.061 126.850 122.651 1.00 9.38 190 GLN A N 1
ATOM 1262 C CA . GLN A 1 190 ? 112.488 125.758 121.863 1.00 9.38 190 GLN A CA 1
ATOM 1263 C C . GLN A 1 190 ? 112.344 124.498 122.700 1.00 9.38 190 GLN A C 1
ATOM 1264 O O . GLN A 1 190 ? 111.260 123.909 122.769 1.00 9.38 190 GLN A O 1
ATOM 1270 N N . SER A 1 191 ? 113.438 124.093 123.363 1.00 8.22 191 SER A N 1
ATOM 1271 C CA . SER A 1 191 ? 113.443 122.901 124.214 1.00 8.22 191 SER A CA 1
ATOM 1272 C C . SER A 1 191 ? 112.459 123.012 125.363 1.00 8.22 191 SER A C 1
ATOM 1273 O O . SER A 1 191 ? 111.844 122.023 125.758 1.00 8.22 191 SER A O 1
ATOM 1276 N N . LEU A 1 192 ? 112.286 124.207 125.903 1.00 9.29 192 LEU A N 1
ATOM 1277 C CA . LEU A 1 192 ? 111.333 124.373 126.988 1.00 9.29 192 LEU A CA 1
ATOM 1278 C C . LEU A 1 192 ? 109.899 124.339 126.491 1.00 9.29 192 LEU A C 1
ATOM 1279 O O . LEU A 1 192 ? 109.025 123.796 127.167 1.00 9.29 192 LEU A O 1
ATOM 1284 N N . LEU A 1 193 ? 109.629 124.914 125.322 1.00 12.15 193 LEU A N 1
ATOM 1285 C CA . LEU A 1 193 ? 108.257 124.981 124.831 1.00 12.15 193 LEU A CA 1
ATOM 1286 C C . LEU A 1 193 ? 107.783 123.650 124.263 1.00 12.15 193 LEU A C 1
ATOM 1287 O O . LEU A 1 193 ? 106.587 123.352 124.319 1.00 12.15 193 LEU A O 1
ATOM 1292 N N . THR A 1 194 ? 108.695 122.844 123.720 1.00 10.87 194 THR A N 1
ATOM 1293 C CA . THR A 1 194 ? 108.366 121.506 123.258 1.00 10.87 194 THR A CA 1
ATOM 1294 C C . THR A 1 194 ? 108.508 120.456 124.345 1.00 10.87 194 THR A C 1
ATOM 1295 O O . THR A 1 194 ? 108.397 119.263 124.038 1.00 10.87 194 THR A O 1
ATOM 1299 N N . TRP A 1 195 ? 108.779 120.881 125.585 1.00 11.02 195 TRP A N 1
ATOM 1300 C CA . TRP A 1 195 ? 108.908 120.019 126.763 1.00 11.02 195 TRP A CA 1
ATOM 1301 C C . TRP A 1 195 ? 110.029 118.995 126.588 1.00 11.02 195 TRP A C 1
ATOM 1302 O O . TRP A 1 195 ? 109.882 117.819 126.912 1.00 11.02 195 TRP A O 1
ATOM 1313 N N . GLN A 1 196 ? 111.154 119.452 126.039 1.00 10.47 196 GLN A N 1
ATOM 1314 C CA . GLN A 1 196 ? 112.380 118.666 126.064 1.00 10.47 196 GLN A CA 1
ATOM 1315 C C . GLN A 1 196 ? 113.103 118.788 127.390 1.00 10.47 196 GLN A C 1
ATOM 1316 O O . GLN A 1 196 ? 113.910 117.919 127.726 1.00 10.47 196 GLN A O 1
ATOM 1322 N N . CYS A 1 197 ? 112.855 119.867 128.126 1.00 8.72 197 CYS A N 1
ATOM 1323 C CA . CYS A 1 197 ? 113.401 120.058 129.456 1.00 8.72 197 CYS A CA 1
ATOM 1324 C C . CYS A 1 197 ? 112.382 120.856 130.249 1.00 8.72 197 CYS A C 1
ATOM 1325 O O . CYS A 1 197 ? 111.387 121.339 129.708 1.00 8.72 197 CYS A O 1
ATOM 1328 N N . ASP A 1 198 ? 112.613 120.954 131.555 1.00 11.87 198 ASP A N 1
ATOM 1329 C CA . ASP A 1 198 ? 111.710 121.691 132.418 1.00 11.87 198 ASP A CA 1
ATOM 1330 C C . ASP A 1 198 ? 112.249 123.048 132.826 1.00 11.87 198 ASP A C 1
ATOM 1331 O O . ASP A 1 198 ? 111.462 123.923 133.196 1.00 11.87 198 ASP A O 1
ATOM 1336 N N . MET A 1 199 ? 113.555 123.243 132.724 1.00 9.44 199 MET A N 1
ATOM 1337 C CA . MET A 1 199 ? 114.217 124.488 133.051 1.00 9.44 199 MET A CA 1
ATOM 1338 C C . MET A 1 199 ? 115.572 124.449 132.377 1.00 9.44 199 MET A C 1
ATOM 1339 O O . MET A 1 199 ? 116.239 123.433 132.420 1.00 9.44 199 MET A O 1
ATOM 1344 N N . ALA A 1 200 ? 115.964 125.530 131.726 1.00 11.54 200 ALA A N 1
ATOM 1345 C CA . ALA A 1 200 ? 117.170 125.510 130.918 1.00 11.54 200 ALA A CA 1
ATOM 1346 C C . ALA A 1 200 ? 118.058 126.673 131.303 1.00 11.54 200 ALA A C 1
ATOM 1347 O O . ALA A 1 200 ? 117.629 127.608 131.971 1.00 11.54 200 ALA A O 1
ATOM 1349 N N . ILE A 1 201 ? 119.312 126.594 130.896 1.00 11.54 201 ILE A N 1
ATOM 1350 C CA . ILE A 1 201 ? 120.259 127.676 131.083 1.00 11.54 201 ILE A CA 1
ATOM 1351 C C . ILE A 1 201 ? 120.999 127.906 129.771 1.00 11.54 201 ILE A C 1
ATOM 1352 O O . ILE A 1 201 ? 121.417 126.954 129.110 1.00 11.54 201 ILE A O 1
ATOM 1357 N N . ALA A 1 202 ? 121.118 129.165 129.367 1.00 8.92 202 ALA A N 1
ATOM 1358 C CA . ALA A 1 202 ? 121.590 129.460 128.026 1.00 8.92 202 ALA A CA 1
ATOM 1359 C C . ALA A 1 202 ? 122.361 130.762 127.985 1.00 8.92 202 ALA A C 1
ATOM 1360 O O . ALA A 1 202 ? 121.996 131.725 128.652 1.00 8.92 202 ALA A O 1
ATOM 1362 N N . GLY A 1 203 ? 123.403 130.796 127.177 1.00 11.54 203 GLY A N 1
ATOM 1363 C CA . GLY A 1 203 ? 124.228 131.971 127.087 1.00 11.54 203 GLY A CA 1
ATOM 1364 C C . GLY A 1 203 ? 125.486 131.694 126.311 1.00 11.54 203 GLY A C 1
ATOM 1365 O O . GLY A 1 203 ? 125.436 131.025 125.286 1.00 11.54 203 GLY A O 1
ATOM 1366 N N . GLY A 1 204 ? 126.617 132.188 126.777 1.00 11.54 204 GLY A N 1
ATOM 1367 C CA . GLY A 1 204 ? 127.843 131.999 126.041 1.00 11.54 204 GLY A CA 1
ATOM 1368 C C . GLY A 1 204 ? 128.948 132.825 126.642 1.00 11.54 204 GLY A C 1
ATOM 1369 O O . GLY A 1 204 ? 128.754 133.539 127.613 1.00 11.54 204 GLY A O 1
ATOM 1370 N N . VAL A 1 205 ? 130.107 132.742 126.004 1.00 5.11 205 VAL A N 1
ATOM 1371 C CA . VAL A 1 205 ? 131.347 133.258 126.559 1.00 5.11 205 VAL A CA 1
ATOM 1372 C C . VAL A 1 205 ? 132.375 133.561 125.468 1.00 5.11 205 VAL A C 1
ATOM 1373 O O . VAL A 1 205 ? 132.560 132.785 124.529 1.00 5.11 205 VAL A O 1
ATOM 1377 N N . THR A 1 206 ? 132.992 134.737 125.540 1.00 10.41 206 THR A N 1
ATOM 1378 C CA . THR A 1 206 ? 134.290 135.012 124.938 1.00 10.41 206 THR A CA 1
ATOM 1379 C C . THR A 1 206 ? 135.211 135.501 126.022 1.00 10.41 206 THR A C 1
ATOM 1380 O O . THR A 1 206 ? 134.844 136.423 126.747 1.00 10.41 206 THR A O 1
ATOM 1384 N N . LEU A 1 207 ? 136.402 134.920 126.083 1.00 10.85 207 LEU A N 1
ATOM 1385 C CA . LEU A 1 207 ? 137.549 135.370 126.860 1.00 10.85 207 LEU A CA 1
ATOM 1386 C C . LEU A 1 207 ? 138.719 134.475 126.503 1.00 10.85 207 LEU A C 1
ATOM 1387 O O . LEU A 1 207 ? 138.575 133.498 125.769 1.00 10.85 207 LEU A O 1
ATOM 1392 N N . GLY A 1 208 ? 139.927 134.847 126.935 1.00 16.35 208 GLY A N 1
ATOM 1393 C CA . GLY A 1 208 ? 141.090 134.045 126.506 1.00 16.35 208 GLY A CA 1
ATOM 1394 C C . GLY A 1 208 ? 142.429 134.646 126.878 1.00 16.35 208 GLY A C 1
ATOM 1395 O O . GLY A 1 208 ? 142.468 135.858 127.171 1.00 16.35 208 GLY A O 1
ATOM 1396 N N . PRO A 1 209 ? 143.531 133.863 126.839 1.00 21.87 209 PRO A N 1
ATOM 1397 C CA . PRO A 1 209 ? 144.877 134.312 127.228 1.00 21.87 209 PRO A CA 1
ATOM 1398 C C . PRO A 1 209 ? 145.313 135.779 127.095 1.00 21.87 209 PRO A C 1
ATOM 1399 O O . PRO A 1 209 ? 145.844 136.265 128.075 1.00 21.87 209 PRO A O 1
ATOM 1403 N N . PRO A 1 210 ? 145.170 136.491 125.951 1.00 23.70 210 PRO A N 1
ATOM 1404 C CA . PRO A 1 210 ? 145.542 137.903 125.902 1.00 23.70 210 PRO A CA 1
ATOM 1405 C C . PRO A 1 210 ? 144.507 138.739 126.667 1.00 23.70 210 PRO A C 1
ATOM 1406 O O . PRO A 1 210 ? 143.734 139.425 126.028 1.00 23.70 210 PRO A O 1
ATOM 1410 N N . ALA A 1 211 ? 144.503 138.648 128.002 1.00 22.79 211 ALA A N 1
ATOM 1411 C CA . ALA A 1 211 ? 143.590 139.476 128.820 1.00 22.79 211 ALA A CA 1
ATOM 1412 C C . ALA A 1 211 ? 143.903 140.934 128.497 1.00 22.79 211 ALA A C 1
ATOM 1413 O O . ALA A 1 211 ? 142.961 141.701 128.281 1.00 22.79 211 ALA A O 1
ATOM 1415 N N . LYS A 1 212 ? 145.189 141.286 128.453 1.00 33.21 212 LYS A N 1
ATOM 1416 C CA . LYS A 1 212 ? 145.574 142.656 128.037 1.00 33.21 212 LYS A CA 1
ATOM 1417 C C . LYS A 1 212 ? 146.055 142.593 126.588 1.00 33.21 212 LYS A C 1
ATOM 1418 O O . LYS A 1 212 ? 147.214 142.178 126.392 1.00 33.21 212 LYS A O 1
ATOM 1424 N N . THR A 1 213 ? 145.198 142.923 125.614 1.00 34.36 213 THR A N 1
ATOM 1425 C CA . THR A 1 213 ? 145.668 142.997 124.244 1.00 34.36 213 THR A CA 1
ATOM 1426 C C . THR A 1 213 ? 144.988 144.165 123.543 1.00 34.36 213 THR A C 1
ATOM 1427 O O . THR A 1 213 ? 143.915 144.616 123.950 1.00 34.36 213 THR A O 1
ATOM 1431 N N . GLY A 1 214 ? 145.652 144.679 122.508 1.00 38.17 214 GLY A N 1
ATOM 1432 C CA . GLY A 1 214 ? 145.064 145.630 121.596 1.00 38.17 214 GLY A CA 1
ATOM 1433 C C . GLY A 1 214 ? 144.693 144.914 120.312 1.00 38.17 214 GLY A C 1
ATOM 1434 O O . GLY A 1 214 ? 145.015 143.746 120.114 1.00 38.17 214 GLY A O 1
ATOM 1435 N N . TYR A 1 215 ? 144.004 145.629 119.426 1.00 35.18 215 TYR A N 1
ATOM 1436 C CA . TYR A 1 215 ? 143.321 144.935 118.348 1.00 35.18 215 TYR A CA 1
ATOM 1437 C C . TYR A 1 215 ? 143.637 145.389 116.932 1.00 35.18 215 TYR A C 1
ATOM 1438 O O . TYR A 1 215 ? 143.066 144.807 116.000 1.00 35.18 215 TYR A O 1
ATOM 1447 N N . LEU A 1 216 ? 144.508 146.392 116.745 1.00 50.20 216 LEU A N 1
ATOM 1448 C CA . LEU A 1 216 ? 145.068 146.777 115.442 1.00 50.20 216 LEU A CA 1
ATOM 1449 C C . LEU A 1 216 ? 143.964 147.192 114.460 1.00 50.20 216 LEU A C 1
ATOM 1450 O O . LEU A 1 216 ? 143.627 146.481 113.510 1.00 50.20 216 LEU A O 1
ATOM 1455 N N . SER A 1 217 ? 143.338 148.324 114.775 1.00 52.15 217 SER A N 1
ATOM 1456 C CA . SER A 1 217 ? 142.301 148.882 113.911 1.00 52.15 217 SER A CA 1
ATOM 1457 C C . SER A 1 217 ? 142.905 149.328 112.583 1.00 52.15 217 SER A C 1
ATOM 1458 O O . SER A 1 217 ? 143.948 149.984 112.558 1.00 52.15 217 SER A O 1
ATOM 1461 N N . GLN A 1 218 ? 142.252 148.980 111.479 1.00 68.55 218 GLN A N 1
ATOM 1462 C CA . GLN A 1 218 ? 142.814 149.198 110.150 1.00 68.55 218 GLN A CA 1
ATOM 1463 C C . GLN A 1 218 ? 141.954 150.194 109.370 1.00 68.55 218 GLN A C 1
ATOM 1464 O O . GLN A 1 218 ? 141.043 150.823 109.915 1.00 68.55 218 GLN A O 1
ATOM 1470 N N . GLU A 1 219 ? 142.272 150.353 108.085 1.00 82.77 219 GLU A N 1
ATOM 1471 C CA . GLU A 1 219 ? 141.532 151.272 107.227 1.00 82.77 219 GLU A CA 1
ATOM 1472 C C . GLU A 1 219 ? 140.180 150.674 106.866 1.00 82.77 219 GLU A C 1
ATOM 1473 O O . GLU A 1 219 ? 140.112 149.635 106.203 1.00 82.77 219 GLU A O 1
ATOM 1479 N N . GLY A 1 220 ? 139.110 151.341 107.287 1.00 68.66 220 GLY A N 1
ATOM 1480 C CA . GLY A 1 220 ? 137.766 150.848 107.040 1.00 68.66 220 GLY A CA 1
ATOM 1481 C C . GLY A 1 220 ? 137.453 149.552 107.751 1.00 68.66 220 GLY A C 1
ATOM 1482 O O . GLY A 1 220 ? 136.722 148.712 107.214 1.00 68.66 220 GLY A O 1
ATOM 1483 N N . GLY A 1 221 ? 137.997 149.366 108.948 1.00 50.32 221 GLY A N 1
ATOM 1484 C CA . GLY A 1 221 ? 137.730 148.166 109.705 1.00 50.32 221 GLY A CA 1
ATOM 1485 C C . GLY A 1 221 ? 136.387 148.213 110.393 1.00 50.32 221 GLY A C 1
ATOM 1486 O O . GLY A 1 221 ? 135.694 149.228 110.411 1.00 50.32 221 GLY A O 1
ATOM 1487 N N . ILE A 1 222 ? 136.015 147.079 110.976 1.00 32.91 222 ILE A N 1
ATOM 1488 C CA . ILE A 1 222 ? 134.791 147.004 111.761 1.00 32.91 222 ILE A CA 1
ATOM 1489 C C . ILE A 1 222 ? 135.110 147.271 113.223 1.00 32.91 222 ILE A C 1
ATOM 1490 O O . ILE A 1 222 ? 134.236 147.164 114.086 1.00 32.91 222 ILE A O 1
ATOM 1495 N N . THR A 1 223 ? 136.358 147.628 113.510 1.00 31.91 223 THR A N 1
ATOM 1496 C CA . THR A 1 223 ? 136.817 147.887 114.866 1.00 31.91 223 THR A CA 1
ATOM 1497 C C . THR A 1 223 ? 137.149 149.363 115.030 1.00 31.91 223 THR A C 1
ATOM 1498 O O . THR A 1 223 ? 137.840 149.941 114.186 1.00 31.91 223 THR A O 1
ATOM 1502 N N . ALA A 1 224 ? 136.683 149.952 116.135 1.00 30.13 224 ALA A N 1
ATOM 1503 C CA . ALA A 1 224 ? 136.793 151.389 116.360 1.00 30.13 224 ALA A CA 1
ATOM 1504 C C . ALA A 1 224 ? 138.236 151.811 116.593 1.00 30.13 224 ALA A C 1
ATOM 1505 O O . ALA A 1 224 ? 138.931 151.239 117.431 1.00 30.13 224 ALA A O 1
ATOM 1507 N N . ALA A 1 225 ? 138.674 152.840 115.869 1.00 32.13 225 ALA A N 1
ATOM 1508 C CA . ALA A 1 225 ? 140.061 153.285 115.918 1.00 32.13 225 ALA A CA 1
ATOM 1509 C C . ALA A 1 225 ? 140.368 154.193 117.099 1.00 32.13 225 ALA A C 1
ATOM 1510 O O . ALA A 1 225 ? 141.541 154.505 117.324 1.00 32.13 225 ALA A O 1
ATOM 1512 N N . ASP A 1 226 ? 139.357 154.642 117.840 1.00 29.52 226 ASP A N 1
ATOM 1513 C CA . ASP A 1 226 ? 139.577 155.421 119.050 1.00 29.52 226 ASP A CA 1
ATOM 1514 C C . ASP A 1 226 ? 139.344 154.626 120.326 1.00 29.52 226 ASP A C 1
ATOM 1515 O O . ASP A 1 226 ? 139.701 155.104 121.405 1.00 29.52 226 ASP A O 1
ATOM 1520 N N . GLY A 1 227 ? 138.753 153.441 120.233 1.00 28.94 227 GLY A N 1
ATOM 1521 C CA . GLY A 1 227 ? 138.536 152.601 121.387 1.00 28.94 227 GLY A CA 1
ATOM 1522 C C . GLY A 1 227 ? 137.178 152.715 122.034 1.00 28.94 227 GLY A C 1
ATOM 1523 O O . GLY A 1 227 ? 136.997 152.189 123.134 1.00 28.94 227 GLY A O 1
ATOM 1524 N N . HIS A 1 228 ? 136.221 153.382 121.400 1.00 24.82 228 HIS A N 1
ATOM 1525 C CA . HIS A 1 228 ? 134.876 153.522 121.938 1.00 24.82 228 HIS A CA 1
ATOM 1526 C C . HIS A 1 228 ? 133.881 153.053 120.891 1.00 24.82 228 HIS A C 1
ATOM 1527 O O . HIS A 1 228 ? 133.984 153.451 119.729 1.00 24.82 228 HIS A O 1
ATOM 1534 N N . CYS A 1 229 ? 132.917 152.223 121.287 1.00 22.89 229 CYS A N 1
ATOM 1535 C CA . CYS A 1 229 ? 131.788 151.939 120.405 1.00 22.89 229 CYS A CA 1
ATOM 1536 C C . CYS A 1 229 ? 130.805 153.080 120.557 1.00 22.89 229 CYS A C 1
ATOM 1537 O O . CYS A 1 229 ? 130.030 153.126 121.512 1.00 22.89 229 CYS A O 1
ATOM 1540 N N . ARG A 1 230 ? 130.837 154.015 119.618 1.00 23.08 230 ARG A N 1
ATOM 1541 C CA . ARG A 1 230 ? 129.851 155.081 119.577 1.00 23.08 230 ARG A CA 1
ATOM 1542 C C . ARG A 1 230 ? 128.791 154.612 118.597 1.00 23.08 230 ARG A C 1
ATOM 1543 O O . ARG A 1 230 ? 128.742 155.019 117.442 1.00 23.08 230 ARG A O 1
ATOM 1551 N N . ALA A 1 231 ? 127.962 153.697 119.077 1.00 22.11 231 ALA A N 1
ATOM 1552 C CA . ALA A 1 231 ? 126.958 153.073 118.239 1.00 22.11 231 ALA A CA 1
ATOM 1553 C C . ALA A 1 231 ? 125.902 154.087 117.862 1.00 22.11 231 ALA A C 1
ATOM 1554 O O . ALA A 1 231 ? 125.526 154.933 118.680 1.00 22.11 231 ALA A O 1
ATOM 1556 N N . PHE A 1 232 ? 125.500 154.028 116.586 1.00 22.46 232 PHE A N 1
ATOM 1557 C CA . PHE A 1 232 ? 124.355 154.747 116.028 1.00 22.46 232 PHE A CA 1
ATOM 1558 C C . PHE A 1 232 ? 124.626 156.246 116.008 1.00 22.46 232 PHE A C 1
ATOM 1559 O O . PHE A 1 232 ? 123.717 157.062 116.143 1.00 22.46 232 PHE A O 1
ATOM 1567 N N . SER A 1 233 ? 125.889 156.608 115.820 1.00 26.99 233 SER A N 1
ATOM 1568 C CA . SER A 1 233 ? 126.352 157.976 115.968 1.00 26.99 233 SER A CA 1
ATOM 1569 C C . SER A 1 233 ? 127.102 158.436 114.723 1.00 26.99 233 SER A C 1
ATOM 1570 O O . SER A 1 233 ? 127.438 157.648 113.836 1.00 26.99 233 SER A O 1
ATOM 1573 N N . ASP A 1 234 ? 127.342 159.749 114.668 1.00 31.82 234 ASP A N 1
ATOM 1574 C CA . ASP A 1 234 ? 128.148 160.330 113.601 1.00 31.82 234 ASP A CA 1
ATOM 1575 C C . ASP A 1 234 ? 129.600 159.888 113.693 1.00 31.82 234 ASP A C 1
ATOM 1576 O O . ASP A 1 234 ? 130.237 159.618 112.671 1.00 31.82 234 ASP A O 1
ATOM 1581 N N . ASN A 1 235 ? 130.137 159.792 114.906 1.00 29.77 235 ASN A N 1
ATOM 1582 C CA . ASN A 1 235 ? 131.553 159.552 115.123 1.00 29.77 235 ASN A CA 1
ATOM 1583 C C . ASN A 1 235 ? 131.859 158.044 115.186 1.00 29.77 235 ASN A C 1
ATOM 1584 O O . ASN A 1 235 ? 132.885 157.636 115.737 1.00 29.77 235 ASN A O 1
ATOM 1589 N N . SER A 1 236 ? 130.977 157.210 114.639 1.00 30.51 236 SER A N 1
ATOM 1590 C CA . SER A 1 236 ? 131.158 155.767 114.677 1.00 30.51 236 SER A CA 1
ATOM 1591 C C . SER A 1 236 ? 132.348 155.343 113.837 1.00 30.51 236 SER A C 1
ATOM 1592 O O . SER A 1 236 ? 132.557 155.843 112.730 1.00 30.51 236 SER A O 1
ATOM 1595 N N . SER A 1 237 ? 133.134 154.417 114.370 1.00 33.61 237 SER A N 1
ATOM 1596 C CA . SER A 1 237 ? 134.250 153.874 113.613 1.00 33.61 237 SER A CA 1
ATOM 1597 C C . SER A 1 237 ? 134.392 152.368 113.778 1.00 33.61 237 SER A C 1
ATOM 1598 O O . SER A 1 237 ? 135.408 151.812 113.353 1.00 33.61 237 SER A O 1
ATOM 1601 N N . GLY A 1 238 ? 133.403 151.692 114.350 1.00 28.89 238 GLY A N 1
ATOM 1602 C CA . GLY A 1 238 ? 133.440 150.266 114.562 1.00 28.89 238 GLY A CA 1
ATOM 1603 C C . GLY A 1 238 ? 133.046 149.930 115.980 1.00 28.89 238 GLY A C 1
ATOM 1604 O O . GLY A 1 238 ? 132.373 150.712 116.659 1.00 28.89 238 GLY A O 1
ATOM 1605 N N . PHE A 1 239 ? 133.466 148.749 116.430 1.00 21.79 239 PHE A N 1
ATOM 1606 C CA . PHE A 1 239 ? 133.326 148.355 117.822 1.00 21.79 239 PHE A CA 1
ATOM 1607 C C . PHE A 1 239 ? 134.698 148.296 118.482 1.00 21.79 239 PHE A C 1
ATOM 1608 O O . PHE A 1 239 ? 135.728 148.500 117.849 1.00 21.79 239 PHE A O 1
ATOM 1616 N N . VAL A 1 240 ? 134.710 148.004 119.776 1.00 19.09 240 VAL A N 1
ATOM 1617 C CA . VAL A 1 240 ? 135.916 147.595 120.481 1.00 19.09 240 VAL A CA 1
ATOM 1618 C C . VAL A 1 240 ? 135.686 146.179 120.991 1.00 19.09 240 VAL A C 1
ATOM 1619 O O . VAL A 1 240 ? 134.586 145.869 121.451 1.00 19.09 240 VAL A O 1
ATOM 1623 N N . PRO A 1 241 ? 136.625 145.263 120.802 1.00 17.35 241 PRO A N 1
ATOM 1624 C CA . PRO A 1 241 ? 136.394 143.863 121.173 1.00 17.35 241 PRO A CA 1
ATOM 1625 C C . PRO A 1 241 ? 136.450 143.647 122.676 1.00 17.35 241 PRO A C 1
ATOM 1626 O O . PRO A 1 241 ? 137.517 143.712 123.290 1.00 17.35 241 PRO A O 1
ATOM 1630 N N . GLY A 1 242 ? 135.300 143.377 123.267 1.00 11.54 242 GLY A N 1
ATOM 1631 C CA . GLY A 1 242 ? 135.247 142.978 124.653 1.00 11.54 242 GLY A CA 1
ATOM 1632 C C . GLY A 1 242 ? 135.317 141.475 124.830 1.00 11.54 242 GLY A C 1
ATOM 1633 O O . GLY A 1 242 ? 135.299 140.701 123.881 1.00 11.54 242 GLY A O 1
ATOM 1634 N N . THR A 1 243 ? 135.433 141.066 126.086 1.00 9.92 243 THR A N 1
ATOM 1635 C CA . THR A 1 243 ? 135.361 139.670 126.486 1.00 9.92 243 THR A CA 1
ATOM 1636 C C . THR A 1 243 ? 134.423 139.540 127.671 1.00 9.92 243 THR A C 1
ATOM 1637 O O . THR A 1 243 ? 134.392 140.408 128.539 1.00 9.92 243 THR A O 1
ATOM 1641 N N . GLY A 1 244 ? 133.641 138.475 127.695 1.00 7.55 244 GLY A N 1
ATOM 1642 C CA . GLY A 1 244 ? 132.656 138.343 128.748 1.00 7.55 244 GLY A CA 1
ATOM 1643 C C . GLY A 1 244 ? 132.029 136.971 128.761 1.00 7.55 244 GLY A C 1
ATOM 1644 O O . GLY A 1 244 ? 132.227 136.162 127.857 1.00 7.55 244 GLY A O 1
ATOM 1645 N N . ALA A 1 245 ? 131.262 136.725 129.810 1.00 6.24 245 ALA A N 1
ATOM 1646 C CA . ALA A 1 245 ? 130.497 135.502 129.955 1.00 6.24 245 ALA A CA 1
ATOM 1647 C C . ALA A 1 245 ? 129.124 135.874 130.455 1.00 6.24 245 ALA A C 1
ATOM 1648 O O . ALA A 1 245 ? 128.925 136.934 131.034 1.00 6.24 245 ALA A O 1
ATOM 1650 N N . GLY A 1 246 ? 128.171 135.005 130.216 1.00 9.30 246 GLY A N 1
ATOM 1651 C CA . GLY A 1 246 ? 126.823 135.318 130.605 1.00 9.30 246 GLY A CA 1
ATOM 1652 C C . GLY A 1 246 ? 125.937 134.139 130.350 1.00 9.30 246 GLY A C 1
ATOM 1653 O O . GLY A 1 246 ? 126.119 133.453 129.352 1.00 9.30 246 GLY A O 1
ATOM 1654 N N . LEU A 1 247 ? 125.019 133.856 131.261 1.00 11.54 247 LEU A N 1
ATOM 1655 C CA . LEU A 1 247 ? 124.042 132.801 131.079 1.00 11.54 247 LEU A CA 1
ATOM 1656 C C . LEU A 1 247 ? 122.769 133.257 131.738 1.00 11.54 247 LEU A C 1
ATOM 1657 O O . LEU A 1 247 ? 122.815 133.894 132.779 1.00 11.54 247 LEU A O 1
ATOM 1662 N N . VAL A 1 248 ? 121.647 132.949 131.129 1.00 11.54 248 VAL A N 1
ATOM 1663 C CA . VAL A 1 248 ? 120.363 133.199 131.753 1.00 11.54 248 VAL A CA 1
ATOM 1664 C C . VAL A 1 248 ? 119.733 131.844 132.000 1.00 11.54 248 VAL A C 1
ATOM 1665 O O . VAL A 1 248 ? 120.002 130.882 131.285 1.00 11.54 248 VAL A O 1
ATOM 1669 N N . VAL A 1 249 ? 118.937 131.754 133.047 1.00 11.54 249 VAL A N 1
ATOM 1670 C CA . VAL A 1 249 ? 118.297 130.510 133.426 1.00 11.54 249 VAL A CA 1
ATOM 1671 C C . VAL A 1 249 ? 116.843 130.637 133.033 1.00 11.54 249 VAL A C 1
ATOM 1672 O O . VAL A 1 249 ? 116.156 131.566 133.463 1.00 11.54 249 VAL A O 1
ATOM 1676 N N . LEU A 1 250 ? 116.379 129.714 132.209 1.00 11.54 250 LEU A N 1
ATOM 1677 C CA . LEU A 1 250 ? 115.105 129.840 131.532 1.00 11.54 250 LEU A CA 1
ATOM 1678 C C . LEU A 1 250 ? 114.145 128.769 132.009 1.00 11.54 250 LEU A C 1
ATOM 1679 O O . LEU A 1 250 ? 114.548 127.664 132.352 1.00 11.54 250 LEU A O 1
ATOM 1684 N N . LYS A 1 251 ? 112.869 129.112 132.024 1.00 6.59 251 LYS A N 1
ATOM 1685 C CA . LYS A 1 251 ? 111.848 128.235 132.556 1.00 6.59 251 LYS A CA 1
ATOM 1686 C C . LYS A 1 251 ? 110.519 128.698 131.993 1.00 6.59 251 LYS A C 1
ATOM 1687 O O . LYS A 1 251 ? 110.328 129.891 131.777 1.00 6.59 251 LYS A O 1
ATOM 1693 N N . ARG A 1 252 ? 109.622 127.750 131.734 1.00 16.41 252 ARG A N 1
ATOM 1694 C CA . ARG A 1 252 ? 108.290 128.084 131.256 1.00 16.41 252 ARG A CA 1
ATOM 1695 C C . ARG A 1 252 ? 107.564 128.927 132.289 1.00 16.41 252 ARG A C 1
ATOM 1696 O O . ARG A 1 252 ? 107.735 128.739 133.490 1.00 16.41 252 ARG A O 1
ATOM 1704 N N . VAL A 1 253 ? 106.769 129.888 131.818 1.00 12.56 253 VAL A N 1
ATOM 1705 C CA . VAL A 1 253 ? 106.301 130.932 132.720 1.00 12.56 253 VAL A CA 1
ATOM 1706 C C . VAL A 1 253 ? 105.201 130.445 133.655 1.00 12.56 253 VAL A C 1
ATOM 1707 O O . VAL A 1 253 ? 105.100 130.954 134.772 1.00 12.56 253 VAL A O 1
ATOM 1711 N N . ASP A 1 254 ? 104.413 129.436 133.272 1.00 15.32 254 ASP A N 1
ATOM 1712 C CA . ASP A 1 254 ? 103.376 128.941 134.173 1.00 15.32 254 ASP A CA 1
ATOM 1713 C C . ASP A 1 254 ? 103.993 128.185 135.338 1.00 15.32 254 ASP A C 1
ATOM 1714 O O . ASP A 1 254 ? 103.593 128.373 136.493 1.00 15.32 254 ASP A O 1
ATOM 1719 N N . GLU A 1 255 ? 105.022 127.384 135.048 1.00 13.79 255 GLU A N 1
ATOM 1720 C CA . GLU A 1 255 ? 105.821 126.743 136.082 1.00 13.79 255 GLU A CA 1
ATOM 1721 C C . GLU A 1 255 ? 106.549 127.765 136.940 1.00 13.79 255 GLU A C 1
ATOM 1722 O O . GLU A 1 255 ? 106.632 127.608 138.159 1.00 13.79 255 GLU A O 1
ATOM 1728 N N . ALA A 1 256 ? 107.096 128.812 136.321 1.00 11.36 256 ALA A N 1
ATOM 1729 C CA . ALA A 1 256 ? 107.864 129.793 137.074 1.00 11.36 256 ALA A CA 1
ATOM 1730 C C . ALA A 1 256 ? 106.985 130.637 137.982 1.00 11.36 256 ALA A C 1
ATOM 1731 O O . ALA A 1 256 ? 107.445 131.084 139.034 1.00 11.36 256 ALA A O 1
ATOM 1733 N N . LEU A 1 257 ? 105.737 130.885 137.595 1.00 11.54 257 LEU A N 1
ATOM 1734 C CA . LEU A 1 257 ? 104.794 131.506 138.517 1.00 11.54 257 LEU A CA 1
ATOM 1735 C C . LEU A 1 257 ? 104.353 130.536 139.598 1.00 11.54 257 LEU A C 1
ATOM 1736 O O . LEU A 1 257 ? 104.099 130.949 140.734 1.00 11.54 257 LEU A O 1
ATOM 1741 N N . ARG A 1 258 ? 104.222 129.253 139.247 1.00 18.96 258 ARG A N 1
ATOM 1742 C CA . ARG A 1 258 ? 103.806 128.240 140.211 1.00 18.96 258 ARG A CA 1
ATOM 1743 C C . ARG A 1 258 ? 104.839 128.051 141.316 1.00 18.96 258 ARG A C 1
ATOM 1744 O O . ARG A 1 258 ? 104.487 128.003 142.499 1.00 18.96 258 ARG A O 1
ATOM 1752 N N . ASP A 1 259 ? 106.114 127.976 140.950 1.00 13.68 259 ASP A N 1
ATOM 1753 C CA . ASP A 1 259 ? 107.210 127.659 141.854 1.00 13.68 259 ASP A CA 1
ATOM 1754 C C . ASP A 1 259 ? 107.724 128.859 142.628 1.00 13.68 259 ASP A C 1
ATOM 1755 O O . ASP A 1 259 ? 108.655 128.702 143.424 1.00 13.68 259 ASP A O 1
ATOM 1760 N N . GLY A 1 260 ? 107.166 130.042 142.409 1.00 11.28 260 GLY A N 1
ATOM 1761 C CA . GLY A 1 260 ? 107.630 131.213 143.114 1.00 11.28 260 GLY A CA 1
ATOM 1762 C C . GLY A 1 260 ? 109.008 131.687 142.725 1.00 11.28 260 GLY A C 1
ATOM 1763 O O . GLY A 1 260 ? 109.688 132.298 143.542 1.00 11.28 260 GLY A O 1
ATOM 1764 N N . ASP A 1 261 ? 109.456 131.408 141.508 1.00 10.26 261 ASP A N 1
ATOM 1765 C CA . ASP A 1 261 ? 110.716 131.984 141.066 1.00 10.26 261 ASP A CA 1
ATOM 1766 C C . ASP A 1 261 ? 110.543 133.471 140.828 1.00 10.26 261 ASP A C 1
ATOM 1767 O O . ASP A 1 261 ? 109.452 133.944 140.507 1.00 10.26 261 ASP A O 1
ATOM 1772 N N . ASN A 1 262 ? 111.620 134.221 141.008 1.00 7.27 262 ASN A N 1
ATOM 1773 C CA . ASN A 1 262 ? 111.579 135.605 140.582 1.00 7.27 262 ASN A CA 1
ATOM 1774 C C . ASN A 1 262 ? 111.823 135.636 139.083 1.00 7.27 262 ASN A C 1
ATOM 1775 O O . ASN A 1 262 ? 112.717 134.966 138.568 1.00 7.27 262 ASN A O 1
ATOM 1780 N N . ILE A 1 263 ? 110.969 136.345 138.372 1.00 8.41 263 ILE A N 1
ATOM 1781 C CA . ILE A 1 263 ? 111.049 136.430 136.928 1.00 8.41 263 ILE A CA 1
ATOM 1782 C C . ILE A 1 263 ? 111.531 137.823 136.592 1.00 8.41 263 ILE A C 1
ATOM 1783 O O . ILE A 1 263 ? 110.922 138.812 137.007 1.00 8.41 263 ILE A O 1
ATOM 1788 N N . TYR A 1 264 ? 112.648 137.905 135.888 1.00 7.90 264 TYR A N 1
ATOM 1789 C CA . TYR A 1 264 ? 113.087 139.192 135.392 1.00 7.90 264 TYR A CA 1
ATOM 1790 C C . TYR A 1 264 ? 112.156 139.607 134.271 1.00 7.90 264 TYR A C 1
ATOM 1791 O O . TYR A 1 264 ? 111.398 140.573 134.392 1.00 7.90 264 TYR A O 1
ATOM 1800 N N . ALA A 1 265 ? 112.171 138.824 133.202 1.00 8.14 265 ALA A N 1
ATOM 1801 C CA . ALA A 1 265 ? 111.375 139.078 132.024 1.00 8.14 265 ALA A CA 1
ATOM 1802 C C . ALA A 1 265 ? 110.848 137.756 131.504 1.00 8.14 265 ALA A C 1
ATOM 1803 O O . ALA A 1 265 ? 111.358 136.692 131.846 1.00 8.14 265 ALA A O 1
ATOM 1805 N N . VAL A 1 266 ? 109.811 137.833 130.680 1.00 8.55 266 VAL A N 1
ATOM 1806 C CA . VAL A 1 266 ? 109.260 136.684 129.979 1.00 8.55 266 VAL A CA 1
ATOM 1807 C C . VAL A 1 266 ? 109.643 136.802 128.513 1.00 8.55 266 VAL A C 1
ATOM 1808 O O . VAL A 1 266 ? 109.605 137.894 127.947 1.00 8.55 266 VAL A O 1
ATOM 1812 N N . ILE A 1 267 ? 110.046 135.687 127.907 1.00 7.98 267 ILE A N 1
ATOM 1813 C CA . ILE A 1 267 ? 110.384 135.644 126.483 1.00 7.98 267 ILE A CA 1
ATOM 1814 C C . ILE A 1 267 ? 109.119 135.215 125.747 1.00 7.98 267 ILE A C 1
ATOM 1815 O O . ILE A 1 267 ? 108.843 134.031 125.576 1.00 7.98 267 ILE A O 1
ATOM 1820 N N . LYS A 1 268 ? 108.332 136.201 125.307 1.00 8.68 268 LYS A N 1
ATOM 1821 C CA . LYS A 1 268 ? 107.088 135.898 124.606 1.00 8.68 268 LYS A CA 1
ATOM 1822 C C . LYS A 1 268 ? 107.313 135.412 123.188 1.00 8.68 268 LYS A C 1
ATOM 1823 O O . LYS A 1 268 ? 106.521 134.610 122.685 1.00 8.68 268 LYS A O 1
ATOM 1829 N N . GLY A 1 269 ? 108.358 135.874 122.525 1.00 6.12 269 GLY A N 1
ATOM 1830 C CA . GLY A 1 269 ? 108.582 135.425 121.170 1.00 6.12 269 GLY A CA 1
ATOM 1831 C C . GLY A 1 269 ? 110.022 135.595 120.784 1.00 6.12 269 GLY A C 1
ATOM 1832 O O . GLY A 1 269 ? 110.731 136.447 121.314 1.00 6.12 269 GLY A O 1
ATOM 1833 N N . PHE A 1 270 ? 110.442 134.781 119.832 1.00 7.28 270 PHE A N 1
ATOM 1834 C CA . PHE A 1 270 ? 111.828 134.750 119.416 1.00 7.28 270 PHE A CA 1
ATOM 1835 C C . PHE A 1 270 ? 111.872 134.307 117.967 1.00 7.28 270 PHE A C 1
ATOM 1836 O O . PHE A 1 270 ? 110.923 133.712 117.460 1.00 7.28 270 PHE A O 1
ATOM 1844 N N . ALA A 1 271 ? 112.982 134.602 117.301 1.00 7.97 271 ALA A N 1
ATOM 1845 C CA . ALA A 1 271 ? 113.102 134.286 115.888 1.00 7.97 271 ALA A CA 1
ATOM 1846 C C . ALA A 1 271 ? 114.559 134.265 115.500 1.00 7.97 271 ALA A C 1
ATOM 1847 O O . ALA A 1 271 ? 115.268 135.231 115.746 1.00 7.97 271 ALA A O 1
ATOM 1849 N N . VAL A 1 272 ? 114.990 133.175 114.883 1.00 6.83 272 VAL A N 1
ATOM 1850 C CA . VAL A 1 272 ? 116.310 133.059 114.282 1.00 6.83 272 VAL A CA 1
ATOM 1851 C C . VAL A 1 272 ? 116.115 132.815 112.796 1.00 6.83 272 VAL A C 1
ATOM 1852 O O . VAL A 1 272 ? 115.227 132.054 112.402 1.00 6.83 272 VAL A O 1
ATOM 1856 N N . ASN A 1 273 ? 116.909 133.492 111.974 1.00 7.73 273 ASN A N 1
ATOM 1857 C CA . ASN A 1 273 ? 117.005 133.158 110.568 1.00 7.73 273 ASN A CA 1
ATOM 1858 C C . ASN A 1 273 ? 118.395 133.509 110.086 1.00 7.73 273 ASN A C 1
ATOM 1859 O O . ASN A 1 273 ? 119.291 133.787 110.881 1.00 7.73 273 ASN A O 1
ATOM 1864 N N . ASN A 1 274 ? 118.575 133.468 108.773 1.00 7.89 274 ASN A N 1
ATOM 1865 C CA . ASN A 1 274 ? 119.844 133.759 108.133 1.00 7.89 274 ASN A CA 1
ATOM 1866 C C . ASN A 1 274 ? 119.562 134.666 106.947 1.00 7.89 274 ASN A C 1
ATOM 1867 O O . ASN A 1 274 ? 118.431 134.763 106.472 1.00 7.89 274 ASN A O 1
ATOM 1872 N N . ASP A 1 275 ? 120.598 135.386 106.520 1.00 11.54 275 ASP A N 1
ATOM 1873 C CA . ASP A 1 275 ? 120.480 136.257 105.359 1.00 11.54 275 ASP A CA 1
ATOM 1874 C C . ASP A 1 275 ? 120.250 135.461 104.082 1.00 11.54 275 ASP A C 1
ATOM 1875 O O . ASP A 1 275 ? 119.452 135.864 103.229 1.00 11.54 275 ASP A O 1
ATOM 1880 N N . GLY A 1 276 ? 120.918 134.326 103.941 1.00 12.05 276 GLY A N 1
ATOM 1881 C CA . GLY A 1 276 ? 120.950 133.664 102.668 1.00 12.05 276 GLY A CA 1
ATOM 1882 C C . GLY A 1 276 ? 121.990 134.327 101.789 1.00 12.05 276 GLY A C 1
ATOM 1883 O O . GLY A 1 276 ? 122.918 134.971 102.269 1.00 12.05 276 GLY A O 1
ATOM 1884 N N . SER A 1 277 ? 121.826 134.171 100.483 1.00 15.83 277 SER A N 1
ATOM 1885 C CA . SER A 1 277 ? 122.682 134.859 99.530 1.00 15.83 277 SER A CA 1
ATOM 1886 C C . SER A 1 277 ? 122.091 136.172 99.062 1.00 15.83 277 SER A C 1
ATOM 1887 O O . SER A 1 277 ? 122.602 136.759 98.105 1.00 15.83 277 SER A O 1
ATOM 1890 N N . GLU A 1 278 ? 121.040 136.655 99.725 1.00 24.61 278 GLU A N 1
ATOM 1891 C CA . GLU A 1 278 ? 120.338 137.874 99.326 1.00 24.61 278 GLU A CA 1
ATOM 1892 C C . GLU A 1 278 ? 121.018 139.119 99.907 1.00 24.61 278 GLU A C 1
ATOM 1893 O O . GLU A 1 278 ? 120.424 139.932 100.614 1.00 24.61 278 GLU A O 1
ATOM 1899 N N . LYS A 1 279 ? 122.297 139.251 99.573 1.00 26.14 279 LYS A N 1
ATOM 1900 C CA . LYS A 1 279 ? 123.152 140.347 100.000 1.00 26.14 279 LYS A CA 1
ATOM 1901 C C . LYS A 1 279 ? 124.319 140.409 99.025 1.00 26.14 279 LYS A C 1
ATOM 1902 O O . LYS A 1 279 ? 124.442 139.570 98.129 1.00 26.14 279 LYS A O 1
ATOM 1908 N N . ILE A 1 280 ? 125.171 141.420 99.197 1.00 36.59 280 ILE A N 1
ATOM 1909 C CA . ILE A 1 280 ? 126.273 141.632 98.263 1.00 36.59 280 ILE A CA 1
ATOM 1910 C C . ILE A 1 280 ? 127.320 140.531 98.400 1.00 36.59 280 ILE A C 1
ATOM 1911 O O . ILE A 1 280 ? 127.751 139.938 97.406 1.00 36.59 280 ILE A O 1
ATOM 1916 N N . SER A 1 281 ? 127.738 140.237 99.628 1.00 29.29 281 SER A N 1
ATOM 1917 C CA . SER A 1 281 ? 128.691 139.165 99.875 1.00 29.29 281 SER A CA 1
ATOM 1918 C C . SER A 1 281 ? 128.396 138.576 101.245 1.00 29.29 281 SER A C 1
ATOM 1919 O O . SER A 1 281 ? 127.419 138.943 101.898 1.00 29.29 281 SER A O 1
ATOM 1922 N N . TYR A 1 282 ? 129.259 137.654 101.674 1.00 23.03 282 TYR A N 1
ATOM 1923 C CA . TYR A 1 282 ? 129.051 136.933 102.926 1.00 23.03 282 TYR A CA 1
ATOM 1924 C C . TYR A 1 282 ? 129.218 137.835 104.142 1.00 23.03 282 TYR A C 1
ATOM 1925 O O . TYR A 1 282 ? 128.543 137.634 105.158 1.00 23.03 282 TYR A O 1
ATOM 1934 N N . THR A 1 283 ? 130.101 138.831 104.059 1.00 27.44 283 THR A N 1
ATOM 1935 C CA . THR A 1 283 ? 130.308 139.768 105.154 1.00 27.44 283 THR A CA 1
ATOM 1936 C C . THR A 1 283 ? 129.242 140.856 105.225 1.00 27.44 283 THR A C 1
ATOM 1937 O O . THR A 1 283 ? 129.195 141.585 106.218 1.00 27.44 283 THR A O 1
ATOM 1941 N N . ALA A 1 284 ? 128.398 140.987 104.206 1.00 25.41 284 ALA A N 1
ATOM 1942 C CA . ALA A 1 284 ? 127.362 142.002 104.214 1.00 25.41 284 ALA A CA 1
ATOM 1943 C C . ALA A 1 284 ? 126.223 141.607 105.154 1.00 25.41 284 ALA A C 1
ATOM 1944 O O . ALA A 1 284 ? 126.017 140.425 105.425 1.00 25.41 284 ALA A O 1
ATOM 1946 N N . PRO A 1 285 ? 125.500 142.587 105.706 1.00 22.24 285 PRO A N 1
ATOM 1947 C CA . PRO A 1 285 ? 124.243 142.283 106.404 1.00 22.24 285 PRO A CA 1
ATOM 1948 C C . PRO A 1 285 ? 123.046 142.447 105.487 1.00 22.24 285 PRO A C 1
ATOM 1949 O O . PRO A 1 285 ? 123.220 142.863 104.340 1.00 22.24 285 PRO A O 1
ATOM 1953 N N . SER A 1 286 ? 121.836 142.131 105.940 1.00 15.97 286 SER A N 1
ATOM 1954 C CA . SER A 1 286 ? 120.684 142.383 105.091 1.00 15.97 286 SER A CA 1
ATOM 1955 C C . SER A 1 286 ? 119.462 142.805 105.895 1.00 15.97 286 SER A C 1
ATOM 1956 O O . SER A 1 286 ? 118.999 142.093 106.799 1.00 15.97 286 SER A O 1
ATOM 1959 N N . VAL A 1 287 ? 118.935 143.959 105.480 1.00 11.94 287 VAL A N 1
ATOM 1960 C CA . VAL A 1 287 ? 117.790 144.620 106.089 1.00 11.94 287 VAL A CA 1
ATOM 1961 C C . VAL A 1 287 ? 116.578 143.705 106.100 1.00 11.94 287 VAL A C 1
ATOM 1962 O O . VAL A 1 287 ? 115.841 143.641 107.089 1.00 11.94 287 VAL A O 1
ATOM 1966 N N . ASP A 1 288 ? 116.359 142.976 105.008 1.00 11.54 288 ASP A N 1
ATOM 1967 C CA . ASP A 1 288 ? 115.173 142.142 104.884 1.00 11.54 288 ASP A CA 1
ATOM 1968 C C . ASP A 1 288 ? 115.200 140.956 105.833 1.00 11.54 288 ASP A C 1
ATOM 1969 O O . ASP A 1 288 ? 114.171 140.628 106.426 1.00 11.54 288 ASP A O 1
ATOM 1974 N N . ALA A 1 289 ? 116.370 140.347 106.035 1.00 10.16 289 ALA A N 1
ATOM 1975 C CA . ALA A 1 289 ? 116.473 139.225 106.960 1.00 10.16 289 ALA A CA 1
ATOM 1976 C C . ALA A 1 289 ? 116.330 139.671 108.403 1.00 10.16 289 ALA A C 1
ATOM 1977 O O . ALA A 1 289 ? 115.626 139.022 109.188 1.00 10.16 289 ALA A O 1
ATOM 1979 N N . GLN A 1 290 ? 117.002 140.771 108.783 1.00 24.04 290 GLN A N 1
ATOM 1980 C CA . GLN A 1 290 ? 116.859 141.224 110.165 1.00 24.04 290 GLN A CA 1
ATOM 1981 C C . GLN A 1 290 ? 115.458 141.746 110.453 1.00 24.04 290 GLN A C 1
ATOM 1982 O O . GLN A 1 290 ? 114.940 141.525 111.549 1.00 24.04 290 GLN A O 1
ATOM 1988 N N . ALA A 1 291 ? 114.811 142.391 109.483 1.00 7.75 291 ALA A N 1
ATOM 1989 C CA . ALA A 1 291 ? 113.421 142.789 109.656 1.00 7.75 291 ALA A CA 1
ATOM 1990 C C . ALA A 1 291 ? 112.493 141.589 109.732 1.00 7.75 291 ALA A C 1
ATOM 1991 O O . ALA A 1 291 ? 111.497 141.631 110.462 1.00 7.75 291 ALA A O 1
ATOM 1993 N N . ARG A 1 292 ? 112.809 140.518 108.993 1.00 8.42 292 ARG A N 1
ATOM 1994 C CA . ARG A 1 292 ? 112.062 139.270 109.087 1.00 8.42 292 ARG A CA 1
ATOM 1995 C C . ARG A 1 292 ? 112.162 138.664 110.477 1.00 8.42 292 ARG A C 1
ATOM 1996 O O . ARG A 1 292 ? 111.156 138.211 111.027 1.00 8.42 292 ARG A O 1
ATOM 2004 N N . ALA A 1 293 ? 113.373 138.658 111.053 1.00 8.07 293 ALA A N 1
ATOM 2005 C CA . ALA A 1 293 ? 113.565 138.158 112.413 1.00 8.07 293 ALA A CA 1
ATOM 2006 C C . ALA A 1 293 ? 112.812 138.996 113.432 1.00 8.07 293 ALA A C 1
ATOM 2007 O O . ALA A 1 293 ? 112.159 138.445 114.322 1.00 8.07 293 ALA A O 1
ATOM 2009 N N . ILE A 1 294 ? 112.864 140.325 113.307 1.00 5.33 294 ILE A N 1
ATOM 2010 C CA . ILE A 1 294 ? 112.184 141.184 114.274 1.00 5.33 294 ILE A CA 1
ATOM 2011 C C . ILE A 1 294 ? 110.669 141.022 114.185 1.00 5.33 294 ILE A C 1
ATOM 2012 O O . ILE A 1 294 ? 109.994 140.850 115.206 1.00 5.33 294 ILE A O 1
ATOM 2017 N N . ALA A 1 295 ? 110.116 141.014 112.971 1.00 9.33 295 ALA A N 1
ATOM 2018 C CA . ALA A 1 295 ? 108.673 140.878 112.818 1.00 9.33 295 ALA A CA 1
ATOM 2019 C C . ALA A 1 295 ? 108.179 139.476 113.142 1.00 9.33 295 ALA A C 1
ATOM 2020 O O . ALA A 1 295 ? 107.066 139.324 113.653 1.00 9.33 295 ALA A O 1
ATOM 2022 N N . GLN A 1 296 ? 108.998 138.449 112.895 1.00 9.34 296 GLN A N 1
ATOM 2023 C CA . GLN A 1 296 ? 108.639 137.085 113.263 1.00 9.34 296 GLN A CA 1
ATOM 2024 C C . GLN A 1 296 ? 108.641 136.897 114.771 1.00 9.34 296 GLN A C 1
ATOM 2025 O O . GLN A 1 296 ? 107.751 136.235 115.312 1.00 9.34 296 GLN A O 1
ATOM 2031 N N . ALA A 1 297 ? 109.636 137.468 115.461 1.00 8.50 297 ALA A N 1
ATOM 2032 C CA . ALA A 1 297 ? 109.667 137.423 116.918 1.00 8.50 297 ALA A CA 1
ATOM 2033 C C . ALA A 1 297 ? 108.484 138.156 117.525 1.00 8.50 297 ALA A C 1
ATOM 2034 O O . ALA A 1 297 ? 107.859 137.657 118.463 1.00 8.50 297 ALA A O 1
ATOM 2036 N N . GLN A 1 298 ? 108.137 139.328 116.988 1.00 10.36 298 GLN A N 1
ATOM 2037 C CA . GLN A 1 298 ? 106.971 140.044 117.494 1.00 10.36 298 GLN A CA 1
ATOM 2038 C C . GLN A 1 298 ? 105.657 139.399 117.083 1.00 10.36 298 GLN A C 1
ATOM 2039 O O . GLN A 1 298 ? 104.629 139.681 117.698 1.00 10.36 298 GLN A O 1
ATOM 2045 N N . ARG A 1 299 ? 105.659 138.555 116.054 1.00 11.54 299 ARG A N 1
ATOM 2046 C CA . ARG A 1 299 ? 104.446 137.849 115.664 1.00 11.54 299 ARG A CA 1
ATOM 2047 C C . ARG A 1 299 ? 104.210 136.610 116.513 1.00 11.54 299 ARG A C 1
ATOM 2048 O O . ARG A 1 299 ? 103.081 136.366 116.952 1.00 11.54 299 ARG A O 1
ATOM 2056 N N . LEU A 1 300 ? 105.260 135.808 116.741 1.00 11.54 300 LEU A N 1
ATOM 2057 C CA . LEU A 1 300 ? 105.162 134.692 117.679 1.00 11.54 300 LEU A CA 1
ATOM 2058 C C . LEU A 1 300 ? 104.965 135.176 119.103 1.00 11.54 300 LEU A C 1
ATOM 2059 O O . LEU A 1 300 ? 104.377 134.467 119.922 1.00 11.54 300 LEU A O 1
ATOM 2064 N N . ALA A 1 301 ? 105.429 136.383 119.411 1.00 11.68 301 ALA A N 1
ATOM 2065 C CA . ALA A 1 301 ? 105.191 137.006 120.698 1.00 11.68 301 ALA A CA 1
ATOM 2066 C C . ALA A 1 301 ? 103.750 137.434 120.905 1.00 11.68 301 ALA A C 1
ATOM 2067 O O . ALA A 1 301 ? 103.387 137.775 122.032 1.00 11.68 301 ALA A O 1
ATOM 2069 N N . GLY A 1 302 ? 102.931 137.429 119.859 1.00 11.54 302 GLY A N 1
ATOM 2070 C CA . GLY A 1 302 ? 101.566 137.908 119.949 1.00 11.54 302 GLY A CA 1
ATOM 2071 C C . GLY A 1 302 ? 101.481 139.396 120.172 1.00 11.54 302 GLY A C 1
ATOM 2072 O O . GLY A 1 302 ? 100.610 139.858 120.914 1.00 11.54 302 GLY A O 1
ATOM 2073 N N . LEU A 1 303 ? 102.362 140.160 119.537 1.00 11.54 303 LEU A N 1
ATOM 2074 C CA . LEU A 1 303 ? 102.510 141.582 119.797 1.00 11.54 303 LEU A CA 1
ATOM 2075 C C . LEU A 1 303 ? 102.558 142.349 118.485 1.00 11.54 303 LEU A C 1
ATOM 2076 O O . LEU A 1 303 ? 102.543 141.775 117.394 1.00 11.54 303 LEU A O 1
ATOM 2081 N N . THR A 1 304 ? 102.620 143.664 118.613 1.00 16.57 304 THR A N 1
ATOM 2082 C CA . THR A 1 304 ? 102.707 144.627 117.530 1.00 16.57 304 THR A CA 1
ATOM 2083 C C . THR A 1 304 ? 103.895 145.528 117.828 1.00 16.57 304 THR A C 1
ATOM 2084 O O . THR A 1 304 ? 104.325 145.620 118.982 1.00 16.57 304 THR A O 1
ATOM 2088 N N . PRO A 1 305 ? 104.479 146.174 116.811 1.00 17.34 305 PRO A N 1
ATOM 2089 C CA . PRO A 1 305 ? 105.616 147.068 117.076 1.00 17.34 305 PRO A CA 1
ATOM 2090 C C . PRO A 1 305 ? 105.286 148.289 117.915 1.00 17.34 305 PRO A C 1
ATOM 2091 O O . PRO A 1 305 ? 106.214 148.909 118.442 1.00 17.34 305 PRO A O 1
ATOM 2095 N N . GLN A 1 306 ? 104.015 148.680 118.030 1.00 22.00 306 GLN A N 1
ATOM 2096 C CA . GLN A 1 306 ? 103.637 149.758 118.937 1.00 22.00 306 GLN A CA 1
ATOM 2097 C C . GLN A 1 306 ? 103.876 149.387 120.397 1.00 22.00 306 GLN A C 1
ATOM 2098 O O . GLN A 1 306 ? 104.140 150.270 121.221 1.00 22.00 306 GLN A O 1
ATOM 2104 N N . ASP A 1 307 ? 103.839 148.100 120.727 1.00 16.06 307 ASP A N 1
ATOM 2105 C CA . ASP A 1 307 ? 103.988 147.652 122.100 1.00 16.06 307 ASP A CA 1
ATOM 2106 C C . ASP A 1 307 ? 105.433 147.625 122.581 1.00 16.06 307 ASP A C 1
ATOM 2107 O O . ASP A 1 307 ? 105.659 147.550 123.790 1.00 16.06 307 ASP A O 1
ATOM 2112 N N . ILE A 1 308 ? 106.405 147.715 121.685 1.00 12.33 308 ILE A N 1
ATOM 2113 C CA . ILE A 1 308 ? 107.811 147.502 122.004 1.00 12.33 308 ILE A CA 1
ATOM 2114 C C . ILE A 1 308 ? 108.440 148.869 122.243 1.00 12.33 308 ILE A C 1
ATOM 2115 O O . ILE A 1 308 ? 108.736 149.602 121.302 1.00 12.33 308 ILE A O 1
ATOM 2120 N N . THR A 1 309 ? 108.674 149.207 123.505 1.00 12.04 309 THR A N 1
ATOM 2121 C CA . THR A 1 309 ? 109.102 150.539 123.897 1.00 12.04 309 THR A CA 1
ATOM 2122 C C . THR A 1 309 ? 110.598 150.573 124.228 1.00 12.04 309 THR A C 1
ATOM 2123 O O . THR A 1 309 ? 111.181 151.649 124.392 1.00 12.04 309 THR A O 1
ATOM 2127 N N . TYR A 1 310 ? 111.269 149.432 124.217 1.00 9.75 310 TYR A N 1
ATOM 2128 C CA . TYR A 1 310 ? 112.722 149.435 124.191 1.00 9.75 310 TYR A CA 1
ATOM 2129 C C . TYR A 1 310 ? 113.171 148.399 123.179 1.00 9.75 310 TYR A C 1
ATOM 2130 O O . TYR A 1 310 ? 112.493 147.403 122.968 1.00 9.75 310 TYR A O 1
ATOM 2139 N N . VAL A 1 311 ? 114.277 148.663 122.497 1.00 9.54 311 VAL A N 1
ATOM 2140 C CA . VAL A 1 311 ? 114.892 147.675 121.625 1.00 9.54 311 VAL A CA 1
ATOM 2141 C C . VAL A 1 311 ? 116.373 147.675 121.921 1.00 9.54 311 VAL A C 1
ATOM 2142 O O . VAL A 1 311 ? 117.042 148.696 121.744 1.00 9.54 311 VAL A O 1
ATOM 2146 N N . GLU A 1 312 ? 116.888 146.543 122.367 1.00 9.18 312 GLU A N 1
ATOM 2147 C CA . GLU A 1 312 ? 118.326 146.382 122.454 1.00 9.18 312 GLU A CA 1
ATOM 2148 C C . GLU A 1 312 ? 118.795 145.958 121.077 1.00 9.18 312 GLU A C 1
ATOM 2149 O O . GLU A 1 312 ? 118.679 144.796 120.691 1.00 9.18 312 GLU A O 1
ATOM 2155 N N . ALA A 1 313 ? 119.279 146.918 120.308 1.00 10.71 313 ALA A N 1
ATOM 2156 C CA . ALA A 1 313 ? 119.827 146.606 119.009 1.00 10.71 313 ALA A CA 1
ATOM 2157 C C . ALA A 1 313 ? 121.156 145.902 119.175 1.00 10.71 313 ALA A C 1
ATOM 2158 O O . ALA A 1 313 ? 121.744 145.892 120.255 1.00 10.71 313 ALA A O 1
ATOM 2160 N N . HIS A 1 314 ? 121.607 145.266 118.095 1.00 10.30 314 HIS A N 1
ATOM 2161 C CA . HIS A 1 314 ? 122.940 144.687 118.092 1.00 10.30 314 HIS A CA 1
ATOM 2162 C C . HIS A 1 314 ? 123.981 145.774 118.301 1.00 10.30 314 HIS A C 1
ATOM 2163 O O . HIS A 1 314 ? 124.762 145.711 119.250 1.00 10.30 314 HIS A O 1
ATOM 2170 N N . GLY A 1 315 ? 123.938 146.824 117.486 1.00 15.77 315 GLY A N 1
ATOM 2171 C CA . GLY A 1 315 ? 124.573 148.092 117.794 1.00 15.77 315 GLY A CA 1
ATOM 2172 C C . GLY A 1 315 ? 126.074 148.099 117.953 1.00 15.77 315 GLY A C 1
ATOM 2173 O O . GLY A 1 315 ? 126.578 148.569 118.970 1.00 15.77 315 GLY A O 1
ATOM 2174 N N . THR A 1 316 ? 126.803 147.563 116.984 1.00 20.68 316 THR A N 1
ATOM 2175 C CA . THR A 1 316 ? 128.249 147.507 117.129 1.00 20.68 316 THR A CA 1
ATOM 2176 C C . THR A 1 316 ? 128.922 148.829 116.810 1.00 20.68 316 THR A C 1
ATOM 2177 O O . THR A 1 316 ? 130.078 149.025 117.190 1.00 20.68 316 THR A O 1
ATOM 2181 N N . GLY A 1 317 ? 128.230 149.744 116.148 1.00 26.48 317 GLY A N 1
ATOM 2182 C CA . GLY A 1 317 ? 128.838 151.015 115.838 1.00 26.48 317 GLY A CA 1
ATOM 2183 C C . GLY A 1 317 ? 129.723 151.017 114.620 1.00 26.48 317 GLY A C 1
ATOM 2184 O O . GLY A 1 317 ? 130.633 151.839 114.536 1.00 26.48 317 GLY A O 1
ATOM 2185 N N . THR A 1 318 ? 129.477 150.130 113.664 1.00 32.38 318 THR A N 1
ATOM 2186 C CA . THR A 1 318 ? 130.294 150.030 112.467 1.00 32.38 318 THR A CA 1
ATOM 2187 C C . THR A 1 318 ? 129.552 150.608 111.268 1.00 32.38 318 THR A C 1
ATOM 2188 O O . THR A 1 318 ? 128.324 150.710 111.266 1.00 32.38 318 THR A O 1
ATOM 2192 N N . ARG A 1 319 ? 130.332 150.977 110.241 1.00 40.80 319 ARG A N 1
ATOM 2193 C CA . ARG A 1 319 ? 129.844 151.837 109.160 1.00 40.80 319 ARG A CA 1
ATOM 2194 C C . ARG A 1 319 ? 128.769 151.161 108.321 1.00 40.80 319 ARG A C 1
ATOM 2195 O O . ARG A 1 319 ? 127.785 151.800 107.938 1.00 40.80 319 ARG A O 1
ATOM 2203 N N . LEU A 1 320 ? 128.938 149.885 108.015 1.00 36.52 320 LEU A N 1
ATOM 2204 C CA . LEU A 1 320 ? 127.955 149.164 107.226 1.00 36.52 320 LEU A CA 1
ATOM 2205 C C . LEU A 1 320 ? 126.904 148.476 108.077 1.00 36.52 320 LEU A C 1
ATOM 2206 O O . LEU A 1 320 ? 125.972 147.892 107.524 1.00 36.52 320 LEU A O 1
ATOM 2211 N N . GLY A 1 321 ? 127.023 148.532 109.396 1.00 28.18 321 GLY A N 1
ATOM 2212 C CA . GLY A 1 321 ? 126.143 147.772 110.254 1.00 28.18 321 GLY A CA 1
ATOM 2213 C C . GLY A 1 321 ? 125.032 148.566 110.901 1.00 28.18 321 GLY A C 1
ATOM 2214 O O . GLY A 1 321 ? 123.907 148.075 110.986 1.00 28.18 321 GLY A O 1
ATOM 2215 N N . ASP A 1 322 ? 125.337 149.772 111.388 1.00 26.68 322 ASP A N 1
ATOM 2216 C CA . ASP A 1 322 ? 124.307 150.612 1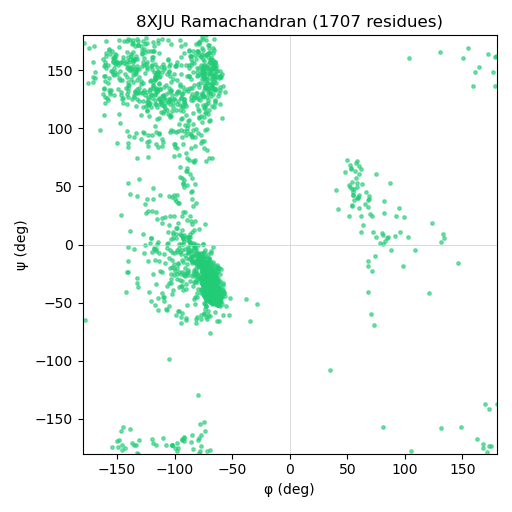12.003 1.00 26.68 322 ASP A CA 1
ATOM 2217 C C . ASP A 1 322 ? 123.183 151.033 111.061 1.00 26.68 322 ASP A C 1
ATOM 2218 O O . ASP A 1 322 ? 122.019 150.975 111.492 1.00 26.68 322 ASP A O 1
ATOM 2223 N N . PRO A 1 323 ? 123.426 151.515 109.823 1.00 24.01 323 PRO A N 1
ATOM 2224 C CA . PRO A 1 323 ? 122.273 151.879 108.988 1.00 24.01 323 PRO A CA 1
ATOM 2225 C C . PRO A 1 323 ? 121.448 150.692 108.545 1.00 24.01 323 PRO A C 1
ATOM 2226 O O . PRO A 1 323 ? 120.241 150.838 108.337 1.00 24.01 323 PRO A O 1
ATOM 2230 N N . VAL A 1 324 ? 122.067 149.523 108.391 1.00 19.35 324 VAL A N 1
ATOM 2231 C CA . VAL A 1 324 ? 121.328 148.320 108.029 1.00 19.35 324 VAL A CA 1
ATOM 2232 C C . VAL A 1 324 ? 120.459 147.857 109.188 1.00 19.35 324 VAL A C 1
ATOM 2233 O O . VAL A 1 324 ? 119.287 147.507 109.004 1.00 19.35 324 VAL A O 1
ATOM 2237 N N . GLU A 1 325 ? 121.018 147.868 110.403 1.00 18.31 325 GLU A N 1
ATOM 2238 C CA . GLU A 1 325 ? 120.266 147.496 111.597 1.00 18.31 325 GLU A CA 1
ATOM 2239 C C . GLU A 1 325 ? 119.121 148.463 111.848 1.00 18.31 325 GLU A C 1
ATOM 2240 O O . GLU A 1 325 ? 118.006 148.044 112.170 1.00 18.31 325 GLU A O 1
ATOM 2246 N N . PHE A 1 326 ? 119.353 149.752 111.624 1.00 17.78 326 PHE A N 1
ATOM 2247 C CA . PHE A 1 326 ? 118.279 150.723 111.760 1.00 17.78 326 PHE A CA 1
ATOM 2248 C C . PHE A 1 326 ? 117.256 150.637 110.638 1.00 17.78 326 PHE A C 1
ATOM 2249 O O . PHE A 1 326 ? 116.074 150.889 110.883 1.00 17.78 326 PHE A O 1
ATOM 2257 N N . SER A 1 327 ? 117.680 150.311 109.412 1.00 15.68 327 SER A N 1
ATOM 2258 C CA . SER A 1 327 ? 116.736 150.137 108.314 1.00 15.68 327 SER A CA 1
ATOM 2259 C C . SER A 1 327 ? 115.833 148.943 108.557 1.00 15.68 327 SER A C 1
ATOM 2260 O O . SER A 1 327 ? 114.628 149.007 108.302 1.00 15.68 327 SER A O 1
ATOM 2263 N N . ALA A 1 328 ? 116.400 147.857 109.079 1.00 12.88 328 ALA A N 1
ATOM 2264 C CA . ALA A 1 328 ? 115.615 146.688 109.449 1.00 12.88 328 ALA A CA 1
ATOM 2265 C C . ALA A 1 328 ? 114.678 146.979 110.606 1.00 12.88 328 ALA A C 1
ATOM 2266 O O . ALA A 1 328 ? 113.534 146.517 110.616 1.00 12.88 328 ALA A O 1
ATOM 2268 N N . LEU A 1 329 ? 115.148 147.745 111.587 1.00 12.54 329 LEU A N 1
ATOM 2269 C CA . LEU A 1 329 ? 114.311 148.131 112.713 1.00 12.54 329 LEU A CA 1
ATOM 2270 C C . LEU A 1 329 ? 113.164 149.030 112.278 1.00 12.54 329 LEU A C 1
ATOM 2271 O O . LEU A 1 329 ? 112.032 148.857 112.734 1.00 12.54 329 LEU A O 1
ATOM 2276 N N . SER A 1 330 ? 113.437 149.978 111.377 1.00 14.62 330 SER A N 1
ATOM 2277 C CA . SER A 1 330 ? 112.395 150.841 110.828 1.00 14.62 330 SER A CA 1
ATOM 2278 C C . SER A 1 330 ? 111.391 150.051 109.999 1.00 14.62 330 SER A C 1
ATOM 2279 O O . SER A 1 330 ? 110.181 150.275 110.104 1.00 14.62 330 SER A O 1
ATOM 2282 N N . GLN A 1 331 ? 111.880 149.119 109.181 1.00 14.19 331 GLN A N 1
ATOM 2283 C CA . GLN A 1 331 ? 111.016 148.315 108.331 1.00 14.19 331 GLN A CA 1
ATOM 2284 C C . GLN A 1 331 ? 110.148 147.365 109.137 1.00 14.19 331 GLN A C 1
ATOM 2285 O O . GLN A 1 331 ? 109.006 147.100 108.755 1.00 14.19 331 GLN A O 1
ATOM 2291 N N . ALA A 1 332 ? 110.663 146.844 110.246 1.00 12.34 332 ALA A N 1
ATOM 2292 C CA . ALA A 1 332 ? 109.871 145.951 111.078 1.00 12.34 332 ALA A CA 1
ATOM 2293 C C . ALA A 1 332 ? 108.950 146.706 112.016 1.00 12.34 332 ALA A C 1
ATOM 2294 O O . ALA A 1 332 ? 107.900 146.184 112.396 1.00 12.34 332 ALA A O 1
ATOM 2296 N N . PHE A 1 333 ? 109.312 147.929 112.384 1.00 15.72 333 PHE A N 1
ATOM 2297 C CA . PHE A 1 333 ? 108.489 148.770 113.230 1.00 15.72 333 PHE A CA 1
ATOM 2298 C C . PHE A 1 333 ? 107.590 149.697 112.436 1.00 15.72 333 PHE A C 1
ATOM 2299 O O . PHE A 1 333 ? 106.926 150.549 113.031 1.00 15.72 333 PHE A O 1
ATOM 2307 N N . ALA A 1 334 ? 107.548 149.534 111.109 1.00 21.16 334 ALA A N 1
ATOM 2308 C CA . ALA A 1 334 ? 106.869 150.465 110.216 1.00 21.16 334 ALA A CA 1
ATOM 2309 C C . ALA A 1 334 ? 105.357 150.493 110.397 1.00 21.16 334 ALA A C 1
ATOM 2310 O O . ALA A 1 334 ? 104.716 151.449 109.953 1.00 21.16 334 ALA A O 1
ATOM 2312 N N . GLY A 1 335 ? 104.773 149.494 111.052 1.00 31.50 335 GLY A N 1
ATOM 2313 C CA . GLY A 1 335 ? 103.337 149.502 111.253 1.00 31.50 335 GLY A CA 1
ATOM 2314 C C . GLY A 1 335 ? 102.831 150.440 112.328 1.00 31.50 335 GLY A C 1
ATOM 2315 O O . GLY A 1 335 ? 101.614 150.601 112.457 1.00 31.50 335 GLY A O 1
ATOM 2316 N N . ALA A 1 336 ? 103.720 151.066 113.097 1.00 36.54 336 ALA A N 1
ATOM 2317 C CA . ALA A 1 336 ? 103.315 151.900 114.221 1.00 36.54 336 ALA A CA 1
ATOM 2318 C C . ALA A 1 336 ? 103.254 153.368 113.809 1.00 36.54 336 ALA A C 1
ATOM 2319 O O . ALA A 1 336 ? 104.202 153.896 113.217 1.00 36.54 336 ALA A O 1
ATOM 2321 N N . SER A 1 337 ? 102.144 154.023 114.148 1.00 42.75 337 SER A N 1
ATOM 2322 C CA . SER A 1 337 ? 101.865 155.391 113.737 1.00 42.75 337 SER A CA 1
ATOM 2323 C C . SER A 1 337 ? 102.352 156.426 114.740 1.00 42.75 337 SER A C 1
ATOM 2324 O O . SER A 1 337 ? 102.019 157.606 114.598 1.00 42.75 337 SER A O 1
ATOM 2327 N N . GLN A 1 338 ? 103.100 156.016 115.755 1.00 32.27 338 GLN A N 1
ATOM 2328 C CA . GLN A 1 338 ? 103.709 156.942 116.696 1.00 32.27 338 GLN A CA 1
ATOM 2329 C C . GLN A 1 338 ? 105.164 157.172 116.314 1.00 32.27 338 GLN A C 1
ATOM 2330 O O . GLN A 1 338 ? 105.792 156.346 115.654 1.00 32.27 338 GLN A O 1
ATOM 2336 N N . LYS A 1 339 ? 105.691 158.322 116.713 1.00 27.51 339 LYS A N 1
ATOM 2337 C CA . LYS A 1 339 ? 107.053 158.703 116.374 1.00 27.51 339 LYS A CA 1
ATOM 2338 C C . LYS A 1 339 ? 107.876 158.838 117.644 1.00 27.51 339 LYS A C 1
ATOM 2339 O O . LYS A 1 339 ? 107.460 159.526 118.583 1.00 27.51 339 LYS A O 1
ATOM 2345 N N . GLN A 1 340 ? 109.033 158.170 117.652 1.00 17.50 340 GLN A N 1
ATOM 2346 C CA . GLN A 1 340 ? 110.010 158.176 118.745 1.00 17.50 340 GLN A CA 1
ATOM 2347 C C . GLN A 1 340 ? 109.396 157.774 120.089 1.00 17.50 340 GLN A C 1
ATOM 2348 O O . GLN A 1 340 ? 109.631 158.399 121.122 1.00 17.50 340 GLN A O 1
ATOM 2354 N N . TYR A 1 341 ? 108.597 156.708 120.063 1.00 16.02 341 TYR A N 1
ATOM 2355 C CA . TYR A 1 341 ? 108.048 156.122 121.277 1.00 16.02 341 TYR A CA 1
ATOM 2356 C C . TYR A 1 341 ? 108.950 155.050 121.873 1.00 16.02 341 TYR A C 1
ATOM 2357 O O . TYR A 1 341 ? 108.862 154.785 123.073 1.00 16.02 341 TYR A O 1
ATOM 2366 N N . CYS A 1 342 ? 109.787 154.421 121.060 1.00 11.66 342 CYS A N 1
ATOM 2367 C CA . CYS A 1 342 ? 110.588 153.270 121.444 1.00 11.66 342 CYS A CA 1
ATOM 2368 C C . CYS A 1 342 ? 112.016 153.705 121.708 1.00 11.66 342 CYS A C 1
ATOM 2369 O O . CYS A 1 342 ? 112.614 154.381 120.878 1.00 11.66 342 CYS A O 1
ATOM 2372 N N . ALA A 1 343 ? 112.560 153.327 122.857 1.00 9.95 343 ALA A N 1
ATOM 2373 C CA . ALA A 1 343 ? 113.969 153.578 123.109 1.00 9.95 343 ALA A CA 1
ATOM 2374 C C . ALA A 1 343 ? 114.831 152.609 122.320 1.00 9.95 343 ALA A C 1
ATOM 2375 O O . ALA A 1 343 ? 114.438 151.480 122.037 1.00 9.95 343 ALA A O 1
ATOM 2377 N N . LEU A 1 344 ? 116.024 153.053 121.977 1.00 9.21 344 LEU A N 1
ATOM 2378 C CA . LEU A 1 344 ? 116.958 152.225 121.241 1.00 9.21 344 LEU A CA 1
ATOM 2379 C C . LEU A 1 344 ? 118.298 152.286 121.940 1.00 9.21 344 LEU A C 1
ATOM 2380 O O . LEU A 1 344 ? 118.782 153.374 122.260 1.00 9.21 344 LEU A O 1
ATOM 2385 N N . GLY A 1 345 ? 118.901 151.133 122.177 1.00 7.84 345 GLY A N 1
ATOM 2386 C CA . GLY A 1 345 ? 120.173 151.124 122.864 1.00 7.84 345 GLY A CA 1
ATOM 2387 C C . GLY A 1 345 ? 121.007 149.944 122.452 1.00 7.84 345 GLY A C 1
ATOM 2388 O O . GLY A 1 345 ? 120.514 148.982 121.872 1.00 7.84 345 GLY A O 1
ATOM 2389 N N . SER A 1 346 ? 122.289 150.040 122.748 1.00 8.07 346 SER A N 1
ATOM 2390 C CA . SER A 1 346 ? 123.173 148.896 122.702 1.00 8.07 346 SER A CA 1
ATOM 2391 C C . SER A 1 346 ? 124.002 148.872 123.974 1.00 8.07 346 SER A C 1
ATOM 2392 O O . SER A 1 346 ? 124.254 149.909 124.588 1.00 8.07 346 SER A O 1
ATOM 2395 N N . VAL A 1 347 ? 124.397 147.665 124.383 1.00 11.51 347 VAL A N 1
ATOM 2396 C CA . VAL A 1 347 ? 125.277 147.485 125.531 1.00 11.51 347 VAL A CA 1
ATOM 2397 C C . VAL A 1 347 ? 126.737 147.623 125.138 1.00 11.51 347 VAL A C 1
ATOM 2398 O O . VAL A 1 347 ? 127.598 147.795 126.012 1.00 11.51 347 VAL A O 1
ATOM 2402 N N . LYS A 1 348 ? 127.044 147.587 123.845 1.00 7.45 348 LYS A N 1
ATOM 2403 C CA . LYS A 1 348 ? 128.426 147.604 123.399 1.00 7.45 348 LYS A CA 1
ATOM 2404 C C . LYS A 1 348 ? 129.063 148.963 123.586 1.00 7.45 348 LYS A C 1
ATOM 2405 O O . LYS A 1 348 ? 130.287 149.063 123.604 1.00 7.45 348 LYS A O 1
ATOM 2411 N N . THR A 1 349 ? 128.253 150.002 123.742 1.00 13.71 349 THR A N 1
ATOM 2412 C CA . THR A 1 349 ? 128.770 151.302 124.129 1.00 13.71 349 THR A CA 1
ATOM 2413 C C . THR A 1 349 ? 129.414 151.242 125.506 1.00 13.71 349 THR A C 1
ATOM 2414 O O . THR A 1 349 ? 130.517 151.761 125.709 1.00 13.71 349 THR A O 1
ATOM 2418 N N . ASN A 1 350 ? 128.762 150.555 126.447 1.00 11.54 350 ASN A N 1
ATOM 2419 C CA . ASN A 1 350 ? 129.302 150.392 127.789 1.00 11.54 350 ASN A CA 1
ATOM 2420 C C . ASN A 1 350 ? 130.446 149.387 127.824 1.00 11.54 350 ASN A C 1
ATOM 2421 O O . ASN A 1 350 ? 131.510 149.678 128.372 1.00 11.54 350 ASN A O 1
ATOM 2426 N N . ILE A 1 351 ? 130.257 148.199 127.255 1.00 9.12 351 ILE A N 1
ATOM 2427 C CA . ILE A 1 351 ? 131.175 147.096 127.521 1.00 9.12 351 ILE A CA 1
ATOM 2428 C C . ILE A 1 351 ? 131.999 146.661 126.316 1.00 9.12 351 ILE A C 1
ATOM 2429 O O . ILE A 1 351 ? 133.069 146.067 126.510 1.00 9.12 351 ILE A O 1
ATOM 2434 N N . GLY A 1 352 ? 131.565 146.929 125.098 1.00 11.71 352 GLY A N 1
ATOM 2435 C CA . GLY A 1 352 ? 132.288 146.471 123.928 1.00 11.71 352 GLY A CA 1
ATOM 2436 C C . GLY A 1 352 ? 131.595 145.305 123.258 1.00 11.71 352 GLY A C 1
ATOM 2437 O O . GLY A 1 352 ? 130.520 144.853 123.660 1.00 11.71 352 GLY A O 1
ATOM 2438 N N . HIS A 1 353 ? 132.231 144.812 122.202 1.00 12.98 353 HIS A N 1
ATOM 2439 C CA . HIS A 1 353 ? 131.681 143.711 121.419 1.00 12.98 353 HIS A CA 1
ATOM 2440 C C . HIS A 1 353 ? 132.126 142.397 122.031 1.00 12.98 353 HIS A C 1
ATOM 2441 O O . HIS A 1 353 ? 133.280 141.997 121.882 1.00 12.98 353 HIS A O 1
ATOM 2448 N N . LEU A 1 354 ? 131.207 141.694 122.689 1.00 8.31 354 LEU A N 1
ATOM 2449 C CA . LEU A 1 354 ? 131.654 140.511 123.405 1.00 8.31 354 LEU A CA 1
ATOM 2450 C C . LEU A 1 354 ? 131.655 139.259 122.552 1.00 8.31 354 LEU A C 1
ATOM 2451 O O . LEU A 1 354 ? 131.912 138.196 123.100 1.00 8.31 354 LEU A O 1
ATOM 2456 N N . ASP A 1 355 ? 131.219 139.331 121.296 1.00 11.54 355 ASP A N 1
ATOM 2457 C CA . ASP A 1 355 ? 131.568 138.449 120.182 1.00 11.54 355 ASP A CA 1
ATOM 2458 C C . ASP A 1 355 ? 131.003 137.034 120.229 1.00 11.54 355 ASP A C 1
ATOM 2459 O O . ASP A 1 355 ? 130.778 136.428 119.184 1.00 11.54 355 ASP A O 1
ATOM 2464 N N . THR A 1 356 ? 130.655 136.555 121.419 1.00 9.72 356 THR A N 1
ATOM 2465 C CA . THR A 1 356 ? 129.911 135.273 121.539 1.00 9.72 356 THR A CA 1
ATOM 2466 C C . THR A 1 356 ? 128.938 135.542 122.681 1.00 9.72 356 THR A C 1
ATOM 2467 O O . THR A 1 356 ? 127.752 135.216 122.526 1.00 9.72 356 THR A O 1
ATOM 2471 N N . ALA A 1 357 ? 129.420 136.221 123.729 1.00 10.03 357 ALA A N 1
ATOM 2472 C CA . ALA A 1 357 ? 128.541 136.612 124.854 1.00 10.03 357 ALA A CA 1
ATOM 2473 C C . ALA A 1 357 ? 127.689 137.816 124.438 1.00 10.03 357 ALA A C 1
ATOM 2474 O O . ALA A 1 357 ? 126.718 138.113 125.143 1.00 10.03 357 ALA A O 1
ATOM 2476 N N . ALA A 1 358 ? 128.054 138.509 123.354 1.00 8.14 358 ALA A N 1
ATOM 2477 C CA . ALA A 1 358 ? 127.180 139.597 122.855 1.00 8.14 358 ALA A CA 1
ATOM 2478 C C . ALA A 1 358 ? 125.842 138.951 122.496 1.00 8.14 358 ALA A C 1
ATOM 2479 O O . ALA A 1 358 ? 125.854 138.030 121.655 1.00 8.14 358 ALA A O 1
ATOM 2481 N N . GLY A 1 359 ? 124.737 139.387 123.112 1.00 6.82 359 GLY A N 1
ATOM 2482 C CA . GLY A 1 359 ? 123.503 138.696 122.852 1.00 6.82 359 GLY A CA 1
ATOM 2483 C C . GLY A 1 359 ? 122.924 138.160 124.125 1.00 6.82 359 GLY A C 1
ATOM 2484 O O . GLY A 1 359 ? 121.722 138.264 124.339 1.00 6.82 359 GLY A O 1
ATOM 2485 N N . VAL A 1 360 ? 123.760 137.600 124.991 1.00 11.54 360 VAL A N 1
ATOM 2486 C CA . VAL A 1 360 ? 123.289 137.358 126.343 1.00 11.54 360 VAL A CA 1
ATOM 2487 C C . VAL A 1 360 ? 123.633 138.563 127.206 1.00 11.54 360 VAL A C 1
ATOM 2488 O O . VAL A 1 360 ? 122.924 138.838 128.161 1.00 11.54 360 VAL A O 1
ATOM 2492 N N . ALA A 1 361 ? 124.671 139.331 126.857 1.00 6.47 361 ALA A N 1
ATOM 2493 C CA . ALA A 1 361 ? 124.919 140.600 127.534 1.00 6.47 361 ALA A CA 1
ATOM 2494 C C . ALA A 1 361 ? 123.794 141.593 127.279 1.00 6.47 361 ALA A C 1
ATOM 2495 O O . ALA A 1 361 ? 123.292 142.226 128.213 1.00 6.47 361 ALA A O 1
ATOM 2497 N N . GLY A 1 362 ? 123.359 141.708 126.023 1.00 6.88 362 GLY A N 1
ATOM 2498 C CA . GLY A 1 362 ? 122.211 142.527 125.699 1.00 6.88 362 GLY A CA 1
ATOM 2499 C C . GLY A 1 362 ? 120.911 142.011 126.257 1.00 6.88 362 GLY A C 1
ATOM 2500 O O . GLY A 1 362 ? 120.076 142.803 126.688 1.00 6.88 362 GLY A O 1
ATOM 2501 N N . LEU A 1 363 ? 120.720 140.693 126.285 1.00 11.54 363 LEU A N 1
ATOM 2502 C CA . LEU A 1 363 ? 119.508 140.132 126.877 1.00 11.54 363 LEU A CA 1
ATOM 2503 C C . LEU A 1 363 ? 119.497 140.284 128.389 1.00 11.54 363 LEU A C 1
ATOM 2504 O O . LEU A 1 363 ? 118.438 140.485 128.980 1.00 11.54 363 LEU A O 1
ATOM 2509 N N . ILE A 1 364 ? 120.666 140.208 129.024 1.00 7.18 364 ILE A N 1
ATOM 2510 C CA . ILE A 1 364 ? 120.783 140.417 130.463 1.00 7.18 364 ILE A CA 1
ATOM 2511 C C . ILE A 1 364 ? 120.479 141.869 130.813 1.00 7.18 364 ILE A C 1
ATOM 2512 O O . ILE A 1 364 ? 119.688 142.142 131.722 1.00 7.18 364 ILE A O 1
ATOM 2517 N N . LYS A 1 365 ? 121.070 142.814 130.064 1.00 6.65 365 LYS A N 1
ATOM 2518 C CA . LYS A 1 365 ? 120.752 144.237 130.200 1.00 6.65 365 LYS A CA 1
ATOM 2519 C C . LYS A 1 365 ? 119.273 144.506 130.000 1.00 6.65 365 LYS A C 1
ATOM 2520 O O . LYS A 1 365 ? 118.653 145.237 130.772 1.00 6.65 365 LYS A O 1
ATOM 2526 N N . THR A 1 366 ? 118.686 143.891 128.990 1.00 7.27 366 THR A N 1
ATOM 2527 C CA . THR A 1 366 ? 117.311 144.157 128.635 1.00 7.27 366 THR A CA 1
ATOM 2528 C C . THR A 1 366 ? 116.344 143.510 129.608 1.00 7.27 366 THR A C 1
ATOM 2529 O O . THR A 1 366 ? 115.309 144.091 129.908 1.00 7.27 366 THR A O 1
ATOM 2533 N N . ALA A 1 367 ? 116.676 142.332 130.135 1.00 7.97 367 ALA A N 1
ATOM 2534 C CA . ALA A 1 367 ? 115.832 141.668 131.120 1.00 7.97 367 ALA A CA 1
ATOM 2535 C C . ALA A 1 367 ? 115.879 142.393 132.450 1.00 7.97 367 ALA A C 1
ATOM 2536 O O . ALA A 1 367 ? 114.855 142.520 133.129 1.00 7.97 367 ALA A O 1
ATOM 2538 N N . LEU A 1 368 ? 117.061 142.891 132.821 1.00 8.59 368 LEU A N 1
ATOM 2539 C CA . LEU A 1 368 ? 117.185 143.756 133.984 1.00 8.59 368 LEU A CA 1
ATOM 2540 C C . LEU A 1 368 ? 116.389 145.036 133.802 1.00 8.59 368 LEU A C 1
ATOM 2541 O O . LEU A 1 368 ? 115.682 145.460 134.712 1.00 8.59 368 LEU A O 1
ATOM 2546 N N . ALA A 1 369 ? 116.478 145.652 132.621 1.00 7.21 369 ALA A N 1
ATOM 2547 C CA . ALA A 1 369 ? 115.736 146.875 132.331 1.00 7.21 369 ALA A CA 1
ATOM 2548 C C . ALA A 1 369 ? 114.239 146.644 132.359 1.00 7.21 369 ALA A C 1
ATOM 2549 O O . ALA A 1 369 ? 113.484 147.498 132.825 1.00 7.21 369 ALA A O 1
ATOM 2551 N N . VAL A 1 370 ? 113.794 145.496 131.857 1.00 10.57 370 VAL A N 1
ATOM 2552 C CA . VAL A 1 370 ? 112.380 145.148 131.856 1.00 10.57 370 VAL A CA 1
ATOM 2553 C C . VAL A 1 370 ? 111.878 144.927 133.278 1.00 10.57 370 VAL A C 1
ATOM 2554 O O . VAL A 1 370 ? 110.802 145.408 133.651 1.00 10.57 370 VAL A O 1
ATOM 2558 N N . GLN A 1 371 ? 112.662 144.225 134.103 1.00 8.08 371 GLN A N 1
ATOM 2559 C CA . GLN A 1 371 ? 112.248 143.931 135.473 1.00 8.08 371 GLN A CA 1
ATOM 2560 C C . GLN A 1 371 ? 112.274 145.177 136.350 1.00 8.08 371 GLN A C 1
ATOM 2561 O O . GLN A 1 371 ? 111.328 145.440 137.099 1.00 8.08 371 GLN A O 1
ATOM 2567 N N . GLN A 1 372 ? 113.357 145.951 136.270 1.00 11.54 372 GLN A N 1
ATOM 2568 C CA . GLN A 1 372 ? 113.528 147.119 137.122 1.00 11.54 372 GLN A CA 1
ATOM 2569 C C . GLN A 1 372 ? 112.573 148.236 136.733 1.00 11.54 372 GLN A C 1
ATOM 2570 O O . GLN A 1 372 ? 111.910 148.829 137.591 1.00 11.54 372 GLN A O 1
ATOM 2576 N N . GLY A 1 373 ? 112.467 148.513 135.442 1.00 11.46 373 GLY A N 1
ATOM 2577 C CA . GLY A 1 373 ? 111.741 149.658 134.955 1.00 11.46 373 GLY A CA 1
ATOM 2578 C C . GLY A 1 373 ? 112.616 150.832 134.620 1.00 11.46 373 GLY A C 1
ATOM 2579 O O . GLY A 1 373 ? 112.138 151.967 134.662 1.00 11.46 373 GLY A O 1
ATOM 2580 N N . ILE A 1 374 ? 113.888 150.600 134.329 1.00 11.54 374 ILE A N 1
ATOM 2581 C CA . ILE A 1 374 ? 114.855 151.653 134.068 1.00 11.54 374 ILE A CA 1
ATOM 2582 C C . ILE A 1 374 ? 115.613 151.278 132.807 1.00 11.54 374 ILE A C 1
ATOM 2583 O O . ILE A 1 374 ? 116.191 150.192 132.735 1.00 11.54 374 ILE A O 1
ATOM 2588 N N . ILE A 1 375 ? 115.630 152.172 131.825 1.00 15.44 375 ILE A N 1
ATOM 2589 C CA . ILE A 1 375 ? 116.430 151.993 130.618 1.00 15.44 375 ILE A CA 1
ATOM 2590 C C . ILE A 1 375 ? 117.776 152.673 130.841 1.00 15.44 375 ILE A C 1
ATOM 2591 O O . ILE A 1 375 ? 117.808 153.890 131.045 1.00 15.44 375 ILE A O 1
ATOM 2596 N N . PRO A 1 376 ? 118.886 151.946 130.811 1.00 11.54 376 PRO A N 1
ATOM 2597 C CA . PRO A 1 376 ? 120.193 152.587 130.961 1.00 11.54 376 PRO A CA 1
ATOM 2598 C C . PRO A 1 376 ? 120.566 153.399 129.729 1.00 11.54 376 PRO A C 1
ATOM 2599 O O . PRO A 1 376 ? 119.980 153.279 128.656 1.00 11.54 376 PRO A O 1
ATOM 2603 N N . ALA A 1 377 ? 121.563 154.253 129.908 1.00 14.08 377 ALA A N 1
ATOM 2604 C CA . ALA A 1 377 ? 121.996 155.152 128.857 1.00 14.08 377 ALA A CA 1
ATOM 2605 C C . ALA A 1 377 ? 122.789 154.416 127.795 1.00 14.08 377 ALA A C 1
ATOM 2606 O O . ALA A 1 377 ? 123.407 153.382 128.055 1.00 14.08 377 ALA A O 1
ATOM 2608 N N . THR A 1 378 ? 122.763 154.964 126.588 1.00 11.54 378 THR A N 1
ATOM 2609 C CA . THR A 1 378 ? 123.644 154.546 125.513 1.00 11.54 378 THR A CA 1
ATOM 2610 C C . THR A 1 378 ? 124.776 155.557 125.431 1.00 11.54 378 THR A C 1
ATOM 2611 O O . THR A 1 378 ? 124.534 156.761 125.334 1.00 11.54 378 THR A O 1
ATOM 2615 N N . LEU A 1 379 ? 126.002 155.073 125.513 1.00 14.29 379 LEU A N 1
ATOM 2616 C CA . LEU A 1 379 ? 127.118 155.983 125.653 1.00 14.29 379 LEU A CA 1
ATOM 2617 C C . LEU A 1 379 ? 127.523 156.566 124.308 1.00 14.29 379 LEU A C 1
ATOM 2618 O O . LEU A 1 379 ? 127.186 156.042 123.244 1.00 14.29 379 LEU A O 1
ATOM 2623 N N . HIS A 1 380 ? 128.217 157.700 124.381 1.00 19.74 380 HIS A N 1
ATOM 2624 C CA . HIS A 1 380 ? 128.865 158.408 123.281 1.00 19.74 380 HIS A CA 1
ATOM 2625 C C . HIS A 1 380 ? 127.906 158.903 122.200 1.00 19.74 380 HIS A C 1
ATOM 2626 O O . HIS A 1 380 ? 128.365 159.343 121.142 1.00 19.74 380 HIS A O 1
ATOM 2633 N N . PHE A 1 381 ? 126.595 158.863 122.417 1.00 20.93 381 PHE A N 1
ATOM 2634 C CA . PHE A 1 381 ? 125.646 159.248 121.382 1.00 20.93 381 PHE A CA 1
ATOM 2635 C C . PHE A 1 381 ? 125.314 160.721 121.535 1.00 20.93 381 PHE A C 1
ATOM 2636 O O . PHE A 1 381 ? 124.722 161.126 122.538 1.00 20.93 381 PHE A O 1
ATOM 2644 N N . GLU A 1 382 ? 125.688 161.519 120.540 1.00 28.40 382 GLU A N 1
ATOM 2645 C CA . GLU A 1 382 ? 125.316 162.923 120.493 1.00 28.40 382 GLU A CA 1
ATOM 2646 C C . GLU A 1 382 ? 124.387 163.206 119.321 1.00 28.40 382 GLU A C 1
ATOM 2647 O O . GLU A 1 382 ? 123.270 163.695 119.512 1.00 28.40 382 GLU A O 1
ATOM 2653 N N . ARG A 1 383 ? 124.823 162.881 118.108 1.00 29.55 383 ARG A N 1
ATOM 2654 C CA . ARG A 1 383 ? 124.082 163.047 116.873 1.00 29.55 383 ARG A CA 1
ATOM 2655 C C . ARG A 1 383 ? 123.849 161.687 116.243 1.00 29.55 383 ARG A C 1
ATOM 2656 O O . ARG A 1 383 ? 124.689 160.796 116.377 1.00 29.55 383 ARG A O 1
ATOM 2664 N N . PRO A 1 384 ? 122.734 161.500 115.538 1.00 27.34 384 PRO A N 1
ATOM 2665 C CA . PRO A 1 384 ? 122.514 160.250 114.808 1.00 27.34 384 PRO A CA 1
ATOM 2666 C C . PRO A 1 384 ? 123.496 160.087 113.662 1.00 27.34 384 PRO A C 1
ATOM 2667 O O . PRO A 1 384 ? 124.223 161.004 113.288 1.00 27.34 384 PRO A O 1
ATOM 2671 N N . ASN A 1 385 ? 123.501 158.887 113.095 1.00 32.03 385 ASN A N 1
ATOM 2672 C CA . ASN A 1 385 ? 124.328 158.614 111.932 1.00 32.03 385 ASN A CA 1
ATOM 2673 C C . ASN A 1 385 ? 123.805 159.391 110.728 1.00 32.03 385 ASN A C 1
ATOM 2674 O O . ASN A 1 385 ? 122.669 159.871 110.716 1.00 32.03 385 ASN A O 1
ATOM 2679 N N . ALA A 1 386 ? 124.666 159.545 109.719 1.00 36.70 386 ALA A N 1
ATOM 2680 C CA . ALA A 1 386 ? 124.251 160.250 108.513 1.00 36.70 386 ALA A CA 1
ATOM 2681 C C . ALA A 1 386 ? 123.173 159.484 107.758 1.00 36.70 386 ALA A C 1
ATOM 2682 O O . ALA A 1 386 ? 122.290 160.097 107.151 1.00 36.70 386 ALA A O 1
ATOM 2684 N N . GLN A 1 387 ? 123.209 158.157 107.807 1.00 33.21 387 GLN A N 1
ATOM 2685 C CA . GLN A 1 387 ? 122.200 157.330 107.166 1.00 33.21 387 GLN A CA 1
ATOM 2686 C C . GLN A 1 387 ? 121.055 156.946 108.093 1.00 33.21 387 GLN A C 1
ATOM 2687 O O . GLN A 1 387 ? 120.140 156.246 107.657 1.00 33.21 387 GLN A O 1
ATOM 2693 N N . ILE A 1 388 ? 121.066 157.393 109.345 1.00 26.82 388 ILE A N 1
ATOM 2694 C CA . ILE A 1 388 ? 120.034 157.059 110.322 1.00 26.82 388 ILE A CA 1
ATOM 2695 C C . ILE A 1 388 ? 119.268 158.330 110.658 1.00 26.82 388 ILE A C 1
ATOM 2696 O O . ILE A 1 388 ? 119.866 159.328 111.075 1.00 26.82 388 ILE A O 1
ATOM 2701 N N . ASP A 1 389 ? 117.950 158.300 110.502 1.00 24.93 389 ASP A N 1
ATOM 2702 C CA . ASP A 1 389 ? 117.115 159.461 110.793 1.00 24.93 389 ASP A CA 1
ATOM 2703 C C . ASP A 1 389 ? 116.175 159.112 111.940 1.00 24.93 389 ASP A C 1
ATOM 2704 O O . ASP A 1 389 ? 115.108 158.541 111.711 1.00 24.93 389 ASP A O 1
ATOM 2709 N N . LEU A 1 390 ? 116.566 159.487 113.164 1.00 20.47 390 LEU A N 1
ATOM 2710 C CA . LEU A 1 390 ? 115.807 159.125 114.359 1.00 20.47 390 LEU A CA 1
ATOM 2711 C C . LEU A 1 390 ? 114.452 159.807 114.438 1.00 20.47 390 LEU A C 1
ATOM 2712 O O . LEU A 1 390 ? 113.515 159.231 114.997 1.00 20.47 390 LEU A O 1
ATOM 2717 N N . THR A 1 391 ? 114.332 161.026 113.914 1.00 21.09 391 THR A N 1
ATOM 2718 C CA . THR A 1 391 ? 113.212 161.886 114.287 1.00 21.09 391 THR A CA 1
ATOM 2719 C C . THR A 1 391 ? 111.897 161.437 113.659 1.00 21.09 391 THR A C 1
ATOM 2720 O O . THR A 1 391 ? 110.833 161.592 114.267 1.00 21.09 391 THR A O 1
ATOM 2724 N N . ASN A 1 392 ? 111.951 160.875 112.457 1.00 23.53 392 ASN A N 1
ATOM 2725 C CA . ASN A 1 392 ? 110.771 160.336 111.801 1.00 23.53 392 ASN A CA 1
ATOM 2726 C C . ASN A 1 392 ? 110.558 158.872 112.128 1.00 23.53 392 ASN A C 1
ATOM 2727 O O . ASN A 1 392 ? 109.445 158.361 111.970 1.00 23.53 392 ASN A O 1
ATOM 2732 N N . SER A 1 393 ? 111.610 158.204 112.579 1.00 17.06 393 SER A N 1
ATOM 2733 C CA . SER A 1 393 ? 111.596 156.813 112.948 1.00 17.06 393 SER A CA 1
ATOM 2734 C C . SER A 1 393 ? 110.903 156.640 114.292 1.00 17.06 393 SER A C 1
ATOM 2735 O O . SER A 1 393 ? 110.637 157.613 114.992 1.00 17.06 393 SER A O 1
ATOM 2738 N N . PRO A 1 394 ? 110.561 155.408 114.672 1.00 14.84 394 PRO A N 1
ATOM 2739 C CA . PRO A 1 394 ? 110.056 155.174 116.030 1.00 14.84 394 PRO A CA 1
ATOM 2740 C C . PRO A 1 394 ? 111.103 155.199 117.139 1.00 14.84 394 PRO A C 1
ATOM 2741 O O . PRO A 1 394 ? 110.731 155.013 118.297 1.00 14.84 394 PRO A O 1
ATOM 2745 N N . PHE A 1 395 ? 112.380 155.437 116.866 1.00 13.93 395 PHE A N 1
ATOM 2746 C CA . PHE A 1 395 ? 113.425 155.205 117.854 1.00 13.93 395 PHE A CA 1
ATOM 2747 C C . PHE A 1 395 ? 114.124 156.487 118.268 1.00 13.93 395 PHE A C 1
ATOM 2748 O O . PHE A 1 395 ? 114.526 157.285 117.421 1.00 13.93 395 PHE A O 1
ATOM 2756 N N . TYR A 1 396 ? 114.278 156.663 119.574 1.00 11.81 396 TYR A N 1
ATOM 2757 C CA . TYR A 1 396 ? 115.244 157.574 120.160 1.00 11.81 396 TYR A CA 1
ATOM 2758 C C . TYR A 1 396 ? 116.333 156.768 120.845 1.00 11.81 396 TYR A C 1
ATOM 2759 O O . TYR A 1 396 ? 116.125 155.630 121.259 1.00 11.81 396 TYR A O 1
ATOM 2768 N N . ILE A 1 397 ? 117.500 157.377 120.975 1.00 14.39 397 ILE A N 1
ATOM 2769 C CA . ILE A 1 397 ? 118.636 156.749 121.624 1.00 14.39 397 ILE A CA 1
ATOM 2770 C C . ILE A 1 397 ? 118.956 157.540 122.878 1.00 14.39 397 ILE A C 1
ATOM 2771 O O . ILE A 1 397 ? 119.294 158.725 122.799 1.00 14.39 397 ILE A O 1
ATOM 2776 N N . ASN A 1 398 ? 118.849 156.878 124.030 1.00 15.52 398 ASN A N 1
ATOM 2777 C CA . ASN A 1 398 ? 119.033 157.519 125.326 1.00 15.52 398 ASN A CA 1
ATOM 2778 C C . ASN A 1 398 ? 120.475 157.933 125.526 1.00 15.52 398 ASN A C 1
ATOM 2779 O O . ASN A 1 398 ? 121.388 157.119 125.400 1.00 15.52 398 ASN A O 1
ATOM 2784 N N . THR A 1 399 ? 120.682 159.193 125.869 1.00 17.38 399 THR A N 1
ATOM 2785 C CA . THR A 1 399 ? 122.008 159.653 126.231 1.00 17.38 399 THR A CA 1
ATOM 2786 C C . THR A 1 399 ? 122.243 159.594 127.728 1.00 17.38 399 THR A C 1
ATOM 2787 O O . THR A 1 399 ? 123.377 159.364 128.159 1.00 17.38 399 THR A O 1
ATOM 2791 N N . THR A 1 400 ? 121.192 159.781 128.522 1.00 17.61 400 THR A N 1
ATOM 2792 C CA . THR A 1 400 ? 121.241 159.623 129.965 1.00 17.61 400 THR A CA 1
ATOM 2793 C C . THR A 1 400 ? 120.261 158.538 130.378 1.00 17.61 400 THR A C 1
ATOM 2794 O O . THR A 1 400 ? 119.243 158.318 129.722 1.00 17.61 400 THR A O 1
ATOM 2798 N N . CYS A 1 401 ? 120.584 157.874 131.481 1.00 16.86 401 CYS A N 1
ATOM 2799 C CA . CYS A 1 401 ? 119.794 156.765 132.000 1.00 16.86 401 CYS A CA 1
ATOM 2800 C C . CYS A 1 401 ? 118.435 157.251 132.486 1.00 16.86 401 CYS A C 1
ATOM 2801 O O . CYS A 1 401 ? 118.360 158.069 133.405 1.00 16.86 401 CYS A O 1
ATOM 2804 N N . GLN A 1 402 ? 117.359 156.751 131.888 1.00 11.54 402 GLN A N 1
ATOM 2805 C CA . GLN A 1 402 ? 116.034 157.237 132.225 1.00 11.54 402 GLN A CA 1
ATOM 2806 C C . GLN A 1 402 ? 115.174 156.104 132.758 1.00 11.54 402 GLN A C 1
ATOM 2807 O O . GLN A 1 402 ? 115.476 154.929 132.532 1.00 11.54 402 GLN A O 1
ATOM 2813 N N . PRO A 1 403 ? 114.078 156.417 133.462 1.00 11.54 403 PRO A N 1
ATOM 2814 C CA . PRO A 1 403 ? 113.104 155.374 133.794 1.00 11.54 403 PRO A CA 1
ATOM 2815 C C . PRO A 1 403 ? 112.330 154.860 132.598 1.00 11.54 403 PRO A C 1
ATOM 2816 O O . PRO A 1 403 ? 112.561 155.270 131.462 1.00 11.54 403 PRO A O 1
ATOM 2820 N N . TRP A 1 404 ? 111.386 153.965 132.846 1.00 11.35 404 TRP A N 1
ATOM 2821 C CA . TRP A 1 404 ? 110.649 153.304 131.776 1.00 11.35 404 TRP A CA 1
ATOM 2822 C C . TRP A 1 404 ? 109.199 153.181 132.226 1.00 11.35 404 TRP A C 1
ATOM 2823 O O . TRP A 1 404 ? 108.848 152.263 132.967 1.00 11.35 404 TRP A O 1
ATOM 2834 N N . GLN A 1 405 ? 108.366 154.117 131.780 1.00 19.37 405 GLN A N 1
ATOM 2835 C CA . GLN A 1 405 ? 106.924 154.074 132.008 1.00 19.37 405 GLN A CA 1
ATOM 2836 C C . GLN A 1 405 ? 106.231 154.200 130.660 1.00 19.37 405 GLN A C 1
ATOM 2837 O O . GLN A 1 405 ? 106.029 155.314 130.160 1.00 19.37 405 GLN A O 1
ATOM 2843 N N . PRO A 1 406 ? 105.856 153.083 130.041 1.00 21.03 406 PRO A N 1
ATOM 2844 C CA . PRO A 1 406 ? 105.168 153.147 128.749 1.00 21.03 406 PRO A CA 1
ATOM 2845 C C . PRO A 1 406 ? 103.758 153.695 128.901 1.00 21.03 406 PRO A C 1
ATOM 2846 O O . PRO A 1 406 ? 103.256 153.919 130.003 1.00 21.03 406 PRO A O 1
ATOM 2850 N N . GLU A 1 407 ? 103.119 153.942 127.757 1.00 28.36 407 GLU A N 1
ATOM 2851 C CA . GLU A 1 407 ? 101.732 154.385 127.801 1.00 28.36 407 GLU A CA 1
ATOM 2852 C C . GLU A 1 407 ? 100.806 153.250 128.206 1.00 28.36 407 GLU A C 1
ATOM 2853 O O . GLU A 1 407 ? 99.754 153.496 128.804 1.00 28.36 407 GLU A O 1
ATOM 2859 N N . SER A 1 408 ? 101.176 152.011 127.898 1.00 25.17 408 SER A N 1
ATOM 2860 C CA . SER A 1 408 ? 100.552 150.863 128.531 1.00 25.17 408 SER A CA 1
ATOM 2861 C C . SER A 1 408 ? 101.203 150.635 129.889 1.00 25.17 408 SER A C 1
ATOM 2862 O O . SER A 1 408 ? 102.191 151.278 130.248 1.00 25.17 408 SER A O 1
ATOM 2865 N N . GLY A 1 409 ? 100.653 149.709 130.669 1.00 21.61 409 GLY A N 1
ATOM 2866 C CA . GLY A 1 409 ? 101.281 149.421 131.942 1.00 21.61 409 GLY A CA 1
ATOM 2867 C C . GLY A 1 409 ? 102.522 148.566 131.832 1.00 21.61 409 GLY A C 1
ATOM 2868 O O . GLY A 1 409 ? 103.330 148.543 132.766 1.00 21.61 409 GLY A O 1
ATOM 2869 N N . ILE A 1 410 ? 102.714 147.897 130.699 1.00 15.85 410 ILE A N 1
ATOM 2870 C CA . ILE A 1 410 ? 103.587 146.738 130.597 1.00 15.85 410 ILE A CA 1
ATOM 2871 C C . ILE A 1 410 ? 104.757 147.018 129.662 1.00 15.85 410 ILE A C 1
ATOM 2872 O O . ILE A 1 410 ? 104.585 147.606 128.592 1.00 15.85 410 ILE A O 1
ATOM 2877 N N . ARG A 1 411 ? 105.955 146.634 130.104 1.00 11.43 411 ARG A N 1
ATOM 2878 C CA . ARG A 1 411 ? 107.216 147.000 129.467 1.00 11.43 411 ARG A CA 1
ATOM 2879 C C . ARG A 1 411 ? 107.699 145.865 128.581 1.00 11.43 411 ARG A C 1
ATOM 2880 O O . ARG A 1 411 ? 108.365 144.943 129.048 1.00 11.43 411 ARG A O 1
ATOM 2888 N N . ARG A 1 412 ? 107.410 145.961 127.293 1.00 11.73 412 ARG A N 1
ATOM 2889 C CA . ARG A 1 412 ? 107.909 145.012 126.319 1.00 11.73 412 ARG A CA 1
ATOM 2890 C C . ARG A 1 412 ? 109.178 145.541 125.692 1.00 11.73 412 ARG A C 1
ATOM 2891 O O . ARG A 1 412 ? 109.351 146.744 125.527 1.00 11.73 412 ARG A O 1
ATOM 2899 N N . ALA A 1 413 ? 110.078 144.632 125.359 1.00 8.57 413 ALA A N 1
ATOM 2900 C CA . ALA A 1 413 ? 111.348 145.023 124.790 1.00 8.57 413 ALA A CA 1
ATOM 2901 C C . ALA A 1 413 ? 111.734 144.039 123.707 1.00 8.57 413 ALA A C 1
ATOM 2902 O O . ALA A 1 413 ? 111.056 143.042 123.477 1.00 8.57 413 ALA A O 1
ATOM 2904 N N . GLY A 1 414 ? 112.827 144.333 123.025 1.00 6.85 414 GLY A N 1
ATOM 2905 C CA . GLY A 1 414 ? 113.307 143.452 121.992 1.00 6.85 414 GLY A CA 1
ATOM 2906 C C . GLY A 1 414 ? 114.810 143.391 121.991 1.00 6.85 414 GLY A C 1
ATOM 2907 O O . GLY A 1 414 ? 115.457 144.427 122.100 1.00 6.85 414 GLY A O 1
ATOM 2908 N N . VAL A 1 415 ? 115.387 142.201 121.889 1.00 11.54 415 VAL A N 1
ATOM 2909 C CA . VAL A 1 415 ? 116.835 142.028 121.899 1.00 11.54 415 VAL A CA 1
ATOM 2910 C C . VAL A 1 415 ? 117.252 141.458 120.564 1.00 11.54 415 VAL A C 1
ATOM 2911 O O . VAL A 1 415 ? 116.850 140.350 120.216 1.00 11.54 415 VAL A O 1
ATOM 2915 N N . THR A 1 416 ? 118.107 142.172 119.858 1.00 11.54 416 THR A N 1
ATOM 2916 C CA . THR A 1 416 ? 118.605 141.748 118.563 1.00 11.54 416 THR A CA 1
ATOM 2917 C C . THR A 1 416 ? 120.071 141.384 118.685 1.00 11.54 416 THR A C 1
ATOM 2918 O O . THR A 1 416 ? 120.861 142.162 119.216 1.00 11.54 416 THR A O 1
ATOM 2922 N N . SER A 1 417 ? 120.430 140.204 118.210 1.00 8.18 417 SER A N 1
ATOM 2923 C CA . SER A 1 417 ? 121.826 139.838 118.074 1.00 8.18 417 SER A CA 1
ATOM 2924 C C . SER A 1 417 ? 122.042 139.327 116.662 1.00 8.18 417 SER A C 1
ATOM 2925 O O . SER A 1 417 ? 121.186 138.635 116.113 1.00 8.18 417 SER A O 1
ATOM 2928 N N . LEU A 1 418 ? 123.175 139.684 116.072 1.00 7.99 418 LEU A N 1
ATOM 2929 C CA . LEU A 1 418 ? 123.451 139.404 114.674 1.00 7.99 418 LEU A CA 1
ATOM 2930 C C . LEU A 1 418 ? 124.796 138.724 114.545 1.00 7.99 418 LEU A C 1
ATOM 2931 O O . LEU A 1 418 ? 125.795 139.221 115.063 1.00 7.99 418 LEU A O 1
ATOM 2936 N N . GLY A 1 419 ? 124.828 137.632 113.826 1.00 11.59 419 GLY A N 1
ATOM 2937 C CA . GLY A 1 419 ? 126.065 136.935 113.606 1.00 11.59 419 GLY A CA 1
ATOM 2938 C C . GLY A 1 419 ? 126.819 137.460 112.420 1.00 11.59 419 GLY A C 1
ATOM 2939 O O . GLY A 1 419 ? 126.267 138.136 111.562 1.00 11.59 419 GLY A O 1
ATOM 2940 N N . MET A 1 420 ? 128.107 137.128 112.380 1.00 20.43 420 MET A N 1
ATOM 2941 C CA . MET A 1 420 ? 128.962 137.524 111.271 1.00 20.43 420 MET A CA 1
ATOM 2942 C C . MET A 1 420 ? 128.744 136.673 110.035 1.00 20.43 420 MET A C 1
ATOM 2943 O O . MET A 1 420 ? 129.205 137.049 108.953 1.00 20.43 420 MET A O 1
ATOM 2948 N N . GLY A 1 421 ? 128.075 135.537 110.170 1.00 15.04 421 GLY A N 1
ATOM 2949 C CA . GLY A 1 421 ? 127.751 134.691 109.050 1.00 15.04 421 GLY A CA 1
ATOM 2950 C C . GLY A 1 421 ? 126.351 134.849 108.514 1.00 15.04 421 GLY A C 1
ATOM 2951 O O . GLY A 1 421 ? 125.936 134.041 107.680 1.00 15.04 421 GLY A O 1
ATOM 2952 N N . GLY A 1 422 ? 125.607 135.847 108.962 1.00 10.74 422 GLY A N 1
ATOM 2953 C CA . GLY A 1 422 ? 124.280 136.112 108.459 1.00 10.74 422 GLY A CA 1
ATOM 2954 C C . GLY A 1 422 ? 123.168 135.800 109.418 1.00 10.74 422 GLY A C 1
ATOM 2955 O O . GLY A 1 422 ? 122.015 136.094 109.107 1.00 10.74 422 GLY A O 1
ATOM 2956 N N . THR A 1 423 ? 123.468 135.237 110.576 1.00 8.87 423 THR A N 1
ATOM 2957 C CA . THR A 1 423 ? 122.432 134.774 111.486 1.00 8.87 423 THR A CA 1
ATOM 2958 C C . THR A 1 423 ? 121.881 135.929 112.308 1.00 8.87 423 THR A C 1
ATOM 2959 O O . THR A 1 423 ? 122.631 136.705 112.895 1.00 8.87 423 THR A O 1
ATOM 2963 N N . ASN A 1 424 ? 120.559 136.036 112.349 1.00 6.36 424 ASN A N 1
ATOM 2964 C CA . ASN A 1 424 ? 119.878 137.128 113.030 1.00 6.36 424 ASN A CA 1
ATOM 2965 C C . ASN A 1 424 ? 118.920 136.533 114.042 1.00 6.36 424 ASN A C 1
ATOM 2966 O O . ASN A 1 424 ? 117.960 135.863 113.668 1.00 6.36 424 ASN A O 1
ATOM 2971 N N . ALA A 1 425 ? 119.159 136.792 115.316 1.00 7.97 425 ALA A N 1
ATOM 2972 C CA . ALA A 1 425 ? 118.231 136.409 116.362 1.00 7.97 425 ALA A CA 1
ATOM 2973 C C . ALA A 1 425 ? 117.572 137.654 116.929 1.00 7.97 425 ALA A C 1
ATOM 2974 O O . ALA A 1 425 ? 118.231 138.666 117.149 1.00 7.97 425 ALA A O 1
ATOM 2976 N N . HIS A 1 426 ? 116.271 137.589 117.127 1.00 11.54 426 HIS A N 1
ATOM 2977 C CA . HIS A 1 426 ? 115.553 138.625 117.836 1.00 11.54 426 HIS A CA 1
ATOM 2978 C C . HIS A 1 426 ? 114.708 137.966 118.908 1.00 11.54 426 HIS A C 1
ATOM 2979 O O . HIS A 1 426 ? 114.112 136.923 118.669 1.00 11.54 426 HIS A O 1
ATOM 2986 N N . VAL A 1 427 ? 114.668 138.568 120.092 1.00 11.54 427 VAL A N 1
ATOM 2987 C CA . VAL A 1 427 ? 113.920 138.037 121.223 1.00 11.54 427 VAL A CA 1
ATOM 2988 C C . VAL A 1 427 ? 113.018 139.143 121.742 1.00 11.54 427 VAL A C 1
ATOM 2989 O O . VAL A 1 427 ? 113.500 140.221 122.092 1.00 11.54 427 VAL A O 1
ATOM 2993 N N . VAL A 1 428 ? 111.738 138.888 121.789 1.00 7.64 428 VAL A N 1
ATOM 2994 C CA . VAL A 1 428 ? 110.786 139.821 122.369 1.00 7.64 428 VAL A CA 1
ATOM 2995 C C . VAL A 1 428 ? 110.596 139.447 123.830 1.00 7.64 428 VAL A C 1
ATOM 2996 O O . VAL A 1 428 ? 110.472 138.272 124.171 1.00 7.64 428 VAL A O 1
ATOM 3000 N N . LEU A 1 429 ? 110.592 140.450 124.704 1.00 6.97 429 LEU A N 1
ATOM 3001 C CA . LEU A 1 429 ? 110.953 140.250 126.103 1.00 6.97 429 LEU A CA 1
ATOM 3002 C C . LEU A 1 429 ? 110.004 141.074 126.972 1.00 6.97 429 LEU A C 1
ATOM 3003 O O . LEU A 1 429 ? 110.247 142.251 127.224 1.00 6.97 429 LEU A O 1
ATOM 3008 N N . GLU A 1 430 ? 108.931 140.451 127.433 1.00 11.65 430 GLU A N 1
ATOM 3009 C CA . GLU A 1 430 ? 107.867 141.134 128.153 1.00 11.65 430 GLU A CA 1
ATOM 3010 C C . GLU A 1 430 ? 108.166 141.235 129.646 1.00 11.65 430 GLU A C 1
ATOM 3011 O O . GLU A 1 430 ? 109.011 140.531 130.191 1.00 11.65 430 GLU A O 1
ATOM 3017 N N . GLN A 1 431 ? 107.454 142.140 130.300 1.00 12.94 431 GLN A N 1
ATOM 3018 C CA . GLN A 1 431 ? 107.448 142.242 131.747 1.00 12.94 431 GLN A CA 1
ATOM 3019 C C . GLN A 1 431 ? 106.845 140.990 132.362 1.00 12.94 431 GLN A C 1
ATOM 3020 O O . GLN A 1 431 ? 105.964 140.352 131.783 1.00 12.94 431 GLN A O 1
ATOM 3026 N N . ALA A 1 432 ? 107.354 140.625 133.534 1.00 16.40 432 ALA A N 1
ATOM 3027 C CA . ALA A 1 432 ? 106.768 139.537 134.294 1.00 16.40 432 ALA A CA 1
ATOM 3028 C C . ALA A 1 432 ? 105.383 139.946 134.780 1.00 16.40 432 ALA A C 1
ATOM 3029 O O . ALA A 1 432 ? 105.157 141.127 135.068 1.00 16.40 432 ALA A O 1
ATOM 3031 N N . PRO A 1 433 ? 104.431 139.017 134.847 1.00 21.69 433 PRO A N 1
ATOM 3032 C CA . PRO A 1 433 ? 103.104 139.362 135.361 1.00 21.69 433 PRO A CA 1
ATOM 3033 C C . PRO A 1 433 ? 103.161 139.738 136.830 1.00 21.69 433 PRO A C 1
ATOM 3034 O O . PRO A 1 433 ? 103.959 139.208 137.604 1.00 21.69 433 PRO A O 1
ATOM 3038 N N . ALA A 1 434 ? 102.319 140.694 137.199 1.00 36.52 434 ALA A N 1
ATOM 3039 C CA . ALA A 1 434 ? 102.369 141.264 138.534 1.00 36.52 434 ALA A CA 1
ATOM 3040 C C . ALA A 1 434 ? 101.775 140.294 139.542 1.00 36.52 434 ALA A C 1
ATOM 3041 O O . ALA A 1 434 ? 100.668 139.781 139.352 1.00 36.52 434 ALA A O 1
ATOM 3043 N N . VAL A 1 435 ? 102.518 140.035 140.600 1.00 57.03 435 VAL A N 1
ATOM 3044 C CA . VAL A 1 435 ? 102.002 139.285 141.727 1.00 57.03 435 VAL A CA 1
ATOM 3045 C C . VAL A 1 435 ? 101.288 140.250 142.664 1.00 57.03 435 VAL A C 1
ATOM 3046 O O . VAL A 1 435 ? 101.465 141.469 142.597 1.00 57.03 435 VAL A O 1
ATOM 3050 N N . ASP A 1 436 ? 100.460 139.701 143.546 1.00 75.46 436 ASP A N 1
ATOM 3051 C CA . ASP A 1 436 ? 99.832 140.494 144.594 1.00 75.46 436 ASP A CA 1
ATOM 3052 C C . ASP A 1 436 ? 100.739 140.443 145.818 1.00 75.46 436 ASP A C 1
ATOM 3053 O O . ASP A 1 436 ? 100.776 139.437 146.533 1.00 75.46 436 ASP A O 1
ATOM 3058 N N . LEU A 1 437 ? 101.477 141.534 146.045 1.00 74.86 437 LEU A N 1
ATOM 3059 C CA . LEU A 1 437 ? 102.539 141.554 147.044 1.00 74.86 437 LEU A CA 1
ATOM 3060 C C . LEU A 1 437 ? 102.005 141.573 148.471 1.00 74.86 437 LEU A C 1
ATOM 3061 O O . LEU A 1 437 ? 102.615 140.972 149.363 1.00 74.86 437 LEU A O 1
ATOM 3066 N N . GLN A 1 438 ? 100.884 142.252 148.708 1.00 70.46 438 GLN A N 1
ATOM 3067 C CA . GLN A 1 438 ? 100.323 142.362 150.048 1.00 70.46 438 GLN A CA 1
ATOM 3068 C C . GLN A 1 438 ? 99.467 141.164 150.438 1.00 70.46 438 GLN A C 1
ATOM 3069 O O . GLN A 1 438 ? 99.043 141.081 151.594 1.00 70.46 438 GLN A O 1
ATOM 3075 N N . ALA A 1 439 ? 99.200 140.244 149.511 1.00 59.01 439 ALA A N 1
ATOM 3076 C CA . ALA A 1 439 ? 98.265 139.160 149.776 1.00 59.01 439 ALA A CA 1
ATOM 3077 C C . ALA A 1 439 ? 98.863 138.038 150.610 1.00 59.01 439 ALA A C 1
ATOM 3078 O O . ALA A 1 439 ? 98.109 137.226 151.154 1.00 59.01 439 ALA A O 1
ATOM 3080 N N . ARG A 1 440 ? 100.185 137.963 150.720 1.00 38.37 440 ARG A N 1
ATOM 3081 C CA . ARG A 1 440 ? 100.804 136.923 151.526 1.00 38.37 440 ARG A CA 1
ATOM 3082 C C . ARG A 1 440 ? 100.606 137.209 153.006 1.00 38.37 440 ARG A C 1
ATOM 3083 O O . ARG A 1 440 ? 100.639 138.364 153.439 1.00 38.37 440 ARG A O 1
ATOM 3091 N N . ALA A 1 441 ? 100.387 136.142 153.775 1.00 38.30 441 ALA A N 1
ATOM 3092 C CA . ALA A 1 441 ? 100.460 136.214 155.224 1.00 38.30 441 ALA A CA 1
ATOM 3093 C C . ALA A 1 441 ? 101.874 136.643 155.627 1.00 38.30 441 ALA A C 1
ATOM 3094 O O . ALA A 1 441 ? 102.840 136.295 154.943 1.00 38.30 441 ALA A O 1
ATOM 3096 N N . PRO A 1 442 ? 102.025 137.420 156.706 1.00 35.65 442 PRO A N 1
ATOM 3097 C CA . PRO A 1 442 ? 103.269 138.172 156.907 1.00 35.65 442 PRO A CA 1
ATOM 3098 C C . PRO A 1 442 ? 104.454 137.282 157.252 1.00 35.65 442 PRO A C 1
ATOM 3099 O O . PRO A 1 442 ? 104.333 136.080 157.500 1.00 35.65 442 PRO A O 1
ATOM 3103 N N . VAL A 1 443 ? 105.622 137.908 157.221 1.00 30.41 443 VAL A N 1
ATOM 3104 C CA . VAL A 1 443 ? 106.893 137.208 157.426 1.00 30.41 443 VAL A CA 1
ATOM 3105 C C . VAL A 1 443 ? 106.959 136.706 158.865 1.00 30.41 443 VAL A C 1
ATOM 3106 O O . VAL A 1 443 ? 106.390 137.351 159.768 1.00 30.41 443 VAL A O 1
ATOM 3110 N N . PRO A 1 444 ? 107.514 135.516 159.116 1.00 28.60 444 PRO A N 1
ATOM 3111 C CA . PRO A 1 444 ? 107.683 135.060 160.497 1.00 28.60 444 PRO A CA 1
ATOM 3112 C C . PRO A 1 444 ? 108.660 135.948 161.241 1.00 28.60 444 PRO A C 1
ATOM 3113 O O . PRO A 1 444 ? 109.492 136.619 160.634 1.00 28.60 444 PRO A O 1
ATOM 3117 N N . ALA A 1 445 ? 108.537 135.946 162.572 1.00 25.08 445 ALA A N 1
ATOM 3118 C CA . ALA A 1 445 ? 109.200 136.950 163.394 1.00 25.08 445 ALA A CA 1
ATOM 3119 C C . ALA A 1 445 ? 110.712 136.823 163.358 1.00 25.08 445 ALA A C 1
ATOM 3120 O O . ALA A 1 445 ? 111.414 137.831 163.471 1.00 25.08 445 ALA A O 1
ATOM 3122 N N . TYR A 1 446 ? 111.230 135.612 163.189 1.00 23.91 446 TYR A N 1
ATOM 3123 C CA . TYR A 1 446 ? 112.662 135.391 163.072 1.00 23.91 446 TYR A CA 1
ATOM 3124 C C . TYR A 1 446 ? 112.915 134.408 161.944 1.00 23.91 446 TYR A C 1
ATOM 3125 O O . TYR A 1 446 ? 112.063 133.582 161.622 1.00 23.91 446 TYR A O 1
ATOM 3134 N N . SER A 1 447 ? 114.092 134.505 161.345 1.00 17.72 447 SER A N 1
ATOM 3135 C CA . SER A 1 447 ? 114.459 133.651 160.231 1.00 17.72 447 SER A CA 1
ATOM 3136 C C . SER A 1 447 ? 115.892 133.190 160.410 1.00 17.72 447 SER A C 1
ATOM 3137 O O . SER A 1 447 ? 116.734 133.954 160.875 1.00 17.72 447 SER A O 1
ATOM 3140 N N . ILE A 1 448 ? 116.167 131.947 160.047 1.00 13.17 448 ILE A N 1
ATOM 3141 C CA . ILE A 1 448 ? 117.538 131.465 159.973 1.00 13.17 448 ILE A CA 1
ATOM 3142 C C . ILE A 1 448 ? 118.069 131.856 158.606 1.00 13.17 448 ILE A C 1
ATOM 3143 O O . ILE A 1 448 ? 117.369 131.708 157.601 1.00 13.17 448 ILE A O 1
ATOM 3148 N N . LEU A 1 449 ? 119.284 132.394 158.569 1.00 9.43 449 LEU A N 1
ATOM 3149 C CA . LEU A 1 449 ? 119.958 132.734 157.324 1.00 9.43 449 LEU A CA 1
ATOM 3150 C C . LEU A 1 449 ? 121.123 131.776 157.142 1.00 9.43 449 LEU A C 1
ATOM 3151 O O . LEU A 1 449 ? 122.234 132.057 157.599 1.00 9.43 449 LEU A O 1
ATOM 3156 N N . PRO A 1 450 ? 120.934 130.649 156.473 1.00 11.54 450 PRO A N 1
ATOM 3157 C CA . PRO A 1 450 ? 122.014 129.669 156.370 1.00 11.54 450 PRO A CA 1
ATOM 3158 C C . PRO A 1 450 ? 123.009 129.944 155.264 1.00 11.54 450 PRO A C 1
ATOM 3159 O O . PRO A 1 450 ? 122.652 130.049 154.092 1.00 11.54 450 PRO A O 1
ATOM 3163 N N . PHE A 1 451 ? 124.274 130.028 155.627 1.00 6.56 451 PHE A N 1
ATOM 3164 C CA . PHE A 1 451 ? 125.356 130.176 154.677 1.00 6.56 451 PHE A CA 1
ATOM 3165 C C . PHE A 1 451 ? 126.247 128.955 154.776 1.00 6.56 451 PHE A C 1
ATOM 3166 O O . PHE A 1 451 ? 126.448 128.421 155.862 1.00 6.56 451 PHE A O 1
ATOM 3174 N N . SER A 1 452 ? 126.758 128.500 153.642 1.00 5.80 452 SER A N 1
ATOM 3175 C CA . SER A 1 452 ? 127.603 127.322 153.633 1.00 5.80 452 SER A CA 1
ATOM 3176 C C . SER A 1 452 ? 128.541 127.385 152.444 1.00 5.80 452 SER A C 1
ATOM 3177 O O . SER A 1 452 ? 128.182 127.924 151.402 1.00 5.80 452 SER A O 1
ATOM 3180 N N . ALA A 1 453 ? 129.742 126.849 152.612 1.00 7.54 453 ALA A N 1
ATOM 3181 C CA . ALA A 1 453 ? 130.717 126.827 151.536 1.00 7.54 453 ALA A CA 1
ATOM 3182 C C . ALA A 1 453 ? 131.666 125.658 151.727 1.00 7.54 453 ALA A C 1
ATOM 3183 O O . ALA A 1 453 ? 131.828 125.138 152.826 1.00 7.54 453 ALA A O 1
ATOM 3185 N N . LYS A 1 454 ? 132.282 125.236 150.631 1.00 8.87 454 LYS A N 1
ATOM 3186 C CA . LYS A 1 454 ? 133.211 124.116 150.649 1.00 8.87 454 LYS A CA 1
ATOM 3187 C C . LYS A 1 454 ? 134.518 124.439 151.352 1.00 8.87 454 LYS A C 1
ATOM 3188 O O . LYS A 1 454 ? 135.275 123.520 151.674 1.00 8.87 454 LYS A O 1
ATOM 3194 N N . THR A 1 455 ? 134.800 125.711 151.587 1.00 8.93 455 THR A N 1
ATOM 3195 C CA . THR A 1 455 ? 136.084 126.169 152.071 1.00 8.93 455 THR A CA 1
ATOM 3196 C C . THR A 1 455 ? 135.789 127.286 153.060 1.00 8.93 455 THR A C 1
ATOM 3197 O O . THR A 1 455 ? 134.731 127.910 152.994 1.00 8.93 455 THR A O 1
ATOM 3201 N N . ASP A 1 456 ? 136.676 127.480 154.036 1.00 11.54 456 ASP A N 1
ATOM 3202 C CA . ASP A 1 456 ? 136.493 128.593 154.956 1.00 11.54 456 ASP A CA 1
ATOM 3203 C C . ASP A 1 456 ? 136.759 129.928 154.280 1.00 11.54 456 ASP A C 1
ATOM 3204 O O . ASP A 1 456 ? 136.164 130.938 154.671 1.00 11.54 456 ASP A O 1
ATOM 3209 N N . SER A 1 457 ? 137.654 129.952 153.286 1.00 11.54 457 SER A N 1
ATOM 3210 C CA . SER A 1 457 ? 137.875 131.155 152.487 1.00 11.54 457 SER A CA 1
ATOM 3211 C C . SER A 1 457 ? 136.605 131.567 151.766 1.00 11.54 457 SER A C 1
ATOM 3212 O O . SER A 1 457 ? 136.204 132.738 151.798 1.00 11.54 457 SER A O 1
ATOM 3215 N N . ALA A 1 458 ? 135.960 130.603 151.112 1.00 8.39 458 ALA A N 1
ATOM 3216 C CA . ALA A 1 458 ? 134.736 130.852 150.376 1.00 8.39 458 ALA A CA 1
ATOM 3217 C C . ALA A 1 458 ? 133.592 131.260 151.281 1.00 8.39 458 ALA A C 1
ATOM 3218 O O . ALA A 1 458 ? 132.815 132.129 150.899 1.00 8.39 458 ALA A O 1
ATOM 3220 N N . LEU A 1 459 ? 133.489 130.694 152.481 1.00 9.86 459 LEU A N 1
ATOM 3221 C CA . LEU A 1 459 ? 132.464 131.137 153.416 1.00 9.86 459 LEU A CA 1
ATOM 3222 C C . LEU A 1 459 ? 132.751 132.517 153.983 1.00 9.86 459 LEU A C 1
ATOM 3223 O O . LEU A 1 459 ? 131.812 133.292 154.165 1.00 9.86 459 LEU A O 1
ATOM 3228 N N . SER A 1 460 ? 134.024 132.861 154.218 1.00 11.54 460 SER A N 1
ATOM 3229 C CA . SER A 1 460 ? 134.373 134.206 154.676 1.00 11.54 460 SER A CA 1
ATOM 3230 C C . SER A 1 460 ? 134.007 135.261 153.639 1.00 11.54 460 SER A C 1
ATOM 3231 O O . SER A 1 460 ? 133.299 136.233 153.941 1.00 11.54 460 SER A O 1
ATOM 3234 N N . SER A 1 461 ? 134.454 135.069 152.399 1.00 11.05 461 SER A N 1
ATOM 3235 C CA . SER A 1 461 ? 134.126 136.013 151.338 1.00 11.05 461 SER A CA 1
ATOM 3236 C C . SER A 1 461 ? 132.652 135.984 150.935 1.00 11.05 461 SER A C 1
ATOM 3237 O O . SER A 1 461 ? 132.111 137.024 150.549 1.00 11.05 461 SER A O 1
ATOM 3240 N N . GLY A 1 462 ? 131.964 134.853 151.079 1.00 11.54 462 GLY A N 1
ATOM 3241 C CA . GLY A 1 462 ? 130.535 134.836 150.857 1.00 11.54 462 GLY A CA 1
ATOM 3242 C C . GLY A 1 462 ? 129.719 135.447 151.965 1.00 11.54 462 GLY A C 1
ATOM 3243 O O . GLY A 1 462 ? 128.581 135.848 151.727 1.00 11.54 462 GLY A O 1
ATOM 3244 N N . LEU A 1 463 ? 130.259 135.509 153.178 1.00 11.34 463 LEU A N 1
ATOM 3245 C CA . LEU A 1 463 ? 129.626 136.308 154.216 1.00 11.34 463 LEU A CA 1
ATOM 3246 C C . LEU A 1 463 ? 129.867 137.786 153.988 1.00 11.34 463 LEU A C 1
ATOM 3247 O O . LEU A 1 463 ? 128.989 138.604 154.275 1.00 11.34 463 LEU A O 1
ATOM 3252 N N . ALA A 1 464 ? 131.045 138.130 153.458 1.00 11.54 464 ALA A N 1
ATOM 3253 C CA . ALA A 1 464 ? 131.337 139.510 153.087 1.00 11.54 464 ALA A CA 1
ATOM 3254 C C . ALA A 1 464 ? 130.401 140.010 151.993 1.00 11.54 464 ALA A C 1
ATOM 3255 O O . ALA A 1 464 ? 129.949 141.164 152.026 1.00 11.54 464 ALA A O 1
ATOM 3257 N N . ARG A 1 465 ? 130.106 139.154 151.011 1.00 10.63 465 ARG A N 1
ATOM 3258 C CA . ARG A 1 465 ? 129.224 139.543 149.914 1.00 10.63 465 ARG A CA 1
ATOM 3259 C C . ARG A 1 465 ? 127.785 139.756 150.376 1.00 10.63 465 ARG A C 1
ATOM 3260 O O . ARG A 1 465 ? 127.139 140.715 149.954 1.00 10.63 465 ARG A O 1
ATOM 3268 N N . PHE A 1 466 ? 127.266 138.901 151.253 1.00 10.96 466 PHE A N 1
ATOM 3269 C CA . PHE A 1 466 ? 125.983 139.202 151.882 1.00 10.96 466 PHE A CA 1
ATOM 3270 C C . PHE A 1 466 ? 126.027 140.379 152.839 1.00 10.96 466 PHE A C 1
ATOM 3271 O O . PHE A 1 466 ? 124.987 141.006 153.043 1.00 10.96 466 PHE A O 1
ATOM 3279 N N . ALA A 1 467 ? 127.182 140.709 153.419 1.00 16.12 467 ALA A N 1
ATOM 3280 C CA . ALA A 1 467 ? 127.269 141.932 154.213 1.00 16.12 467 ALA A CA 1
ATOM 3281 C C . ALA A 1 467 ? 127.084 143.167 153.337 1.00 16.12 467 ALA A C 1
ATOM 3282 O O . ALA A 1 467 ? 126.272 144.047 153.651 1.00 16.12 467 ALA A O 1
ATOM 3284 N N . ASP A 1 468 ? 127.801 143.222 152.207 1.00 18.10 468 ASP A N 1
ATOM 3285 C CA . ASP A 1 468 ? 127.636 144.326 151.260 1.00 18.10 468 ASP A CA 1
ATOM 3286 C C . ASP A 1 468 ? 126.263 144.319 150.599 1.00 18.10 468 ASP A C 1
ATOM 3287 O O . ASP A 1 468 ? 125.751 145.377 150.232 1.00 18.10 468 ASP A O 1
ATOM 3292 N N . PHE A 1 469 ? 125.669 143.143 150.418 1.00 16.87 469 PHE A N 1
ATOM 3293 C CA . PHE A 1 469 ? 124.328 143.052 149.858 1.00 16.87 469 PHE A CA 1
ATOM 3294 C C . PHE A 1 469 ? 123.284 143.585 150.821 1.00 16.87 469 PHE A C 1
ATOM 3295 O O . PHE A 1 469 ? 122.401 144.349 150.423 1.00 16.87 469 PHE A O 1
ATOM 3303 N N . LEU A 1 470 ? 123.356 143.187 152.089 1.00 19.73 470 LEU A N 1
ATOM 3304 C CA . LEU A 1 470 ? 122.382 143.624 153.073 1.00 19.73 470 LEU A CA 1
ATOM 3305 C C . LEU A 1 470 ? 122.664 145.029 153.575 1.00 19.73 470 LEU A C 1
ATOM 3306 O O . LEU A 1 470 ? 121.832 145.592 154.293 1.00 19.73 470 LEU A O 1
ATOM 3311 N N . GLN A 1 471 ? 123.806 145.607 153.203 1.00 22.79 471 GLN A N 1
ATOM 3312 C CA . GLN A 1 471 ? 124.066 147.027 153.377 1.00 22.79 471 GLN A CA 1
ATOM 3313 C C . GLN A 1 471 ? 123.544 147.871 152.217 1.00 22.79 471 GLN A C 1
ATOM 3314 O O . GLN A 1 471 ? 124.032 148.984 152.007 1.00 22.79 471 GLN A O 1
ATOM 3320 N N . HIS A 1 472 ? 122.602 147.350 151.438 1.00 28.67 472 HIS A N 1
ATOM 3321 C CA . HIS A 1 472 ? 121.745 148.166 150.597 1.00 28.67 472 HIS A CA 1
ATOM 3322 C C . HIS A 1 472 ? 120.489 148.500 151.389 1.00 28.67 472 HIS A C 1
ATOM 3323 O O . HIS A 1 472 ? 120.411 148.278 152.598 1.00 28.67 472 HIS A O 1
ATOM 3330 N N . GLU A 1 473 ? 119.494 149.048 150.709 1.00 37.27 473 GLU A N 1
ATOM 3331 C CA . GLU A 1 473 ? 118.133 149.134 151.204 1.00 37.27 473 GLU A CA 1
ATOM 3332 C C . GLU A 1 473 ? 117.215 148.671 150.082 1.00 37.27 473 GLU A C 1
ATOM 3333 O O . GLU A 1 473 ? 117.682 148.325 148.989 1.00 37.27 473 GLU A O 1
ATOM 3339 N N . SER A 1 474 ? 115.907 148.688 150.362 1.00 39.14 474 SER A N 1
ATOM 3340 C CA . SER A 1 474 ? 114.885 148.002 149.562 1.00 39.14 474 SER A CA 1
ATOM 3341 C C . SER A 1 474 ? 115.276 146.541 149.351 1.00 39.14 474 SER A C 1
ATOM 3342 O O . SER A 1 474 ? 115.318 146.025 148.233 1.00 39.14 474 SER A O 1
ATOM 3345 N N . LEU A 1 475 ? 115.595 145.891 150.464 1.00 29.39 475 LEU A N 1
ATOM 3346 C CA . LEU A 1 475 ? 116.052 144.519 150.490 1.00 29.39 475 LEU A CA 1
ATOM 3347 C C . LEU A 1 475 ? 114.881 143.582 150.210 1.00 29.39 475 LEU A C 1
ATOM 3348 O O . LEU A 1 475 ? 113.722 143.997 150.290 1.00 29.39 475 LEU A O 1
ATOM 3353 N N . PRO A 1 476 ? 115.149 142.321 149.850 1.00 23.46 476 PRO A N 1
ATOM 3354 C CA . PRO A 1 476 ? 114.050 141.363 149.672 1.00 23.46 476 PRO A CA 1
ATOM 3355 C C . PRO A 1 476 ? 113.326 141.067 150.975 1.00 23.46 476 PRO A C 1
ATOM 3356 O O . PRO A 1 476 ? 113.754 141.435 152.070 1.00 23.46 476 PRO A O 1
ATOM 3360 N N . ASP A 1 477 ? 112.172 140.423 150.824 1.00 23.90 477 ASP A N 1
ATOM 3361 C CA . ASP A 1 477 ? 111.449 139.873 151.957 1.00 23.90 477 ASP A CA 1
ATOM 3362 C C . ASP A 1 477 ? 112.330 138.849 152.653 1.00 23.90 477 ASP A C 1
ATOM 3363 O O . ASP A 1 477 ? 113.021 138.060 152.003 1.00 23.90 477 ASP A O 1
ATOM 3368 N N . ARG A 1 478 ? 112.360 138.914 153.985 1.00 22.42 478 ARG A N 1
ATOM 3369 C CA . ARG A 1 478 ? 113.274 138.070 154.745 1.00 22.42 478 ARG A CA 1
ATOM 3370 C C . ARG A 1 478 ? 112.849 136.614 154.706 1.00 22.42 478 ARG A C 1
ATOM 3371 O O . ARG A 1 478 ? 113.701 135.725 154.787 1.00 22.42 478 ARG A O 1
ATOM 3379 N N . ARG A 1 479 ? 111.542 136.364 154.578 1.00 24.24 479 ARG A N 1
ATOM 3380 C CA . ARG A 1 479 ? 111.034 135.031 154.278 1.00 24.24 479 ARG A CA 1
ATOM 3381 C C . ARG A 1 479 ? 111.623 134.502 152.987 1.00 24.24 479 ARG A C 1
ATOM 3382 O O . ARG A 1 479 ? 112.042 133.345 152.915 1.00 24.24 479 ARG A O 1
ATOM 3390 N N . ASP A 1 480 ? 111.723 135.357 151.985 1.00 19.13 480 ASP A N 1
ATOM 3391 C CA . ASP A 1 480 ? 112.212 134.991 150.673 1.00 19.13 480 ASP A CA 1
ATOM 3392 C C . ASP A 1 480 ? 113.722 134.841 150.618 1.00 19.13 480 ASP A C 1
ATOM 3393 O O . ASP A 1 480 ? 114.214 133.923 149.954 1.00 19.13 480 ASP A O 1
ATOM 3398 N N . LEU A 1 481 ? 114.467 135.699 151.318 1.00 13.26 481 LEU A N 1
ATOM 3399 C CA . LEU A 1 481 ? 115.911 135.519 151.421 1.00 13.26 481 LEU A CA 1
ATOM 3400 C C . LEU A 1 481 ? 116.257 134.266 152.214 1.00 13.26 481 LEU A C 1
ATOM 3401 O O . LEU A 1 481 ? 117.187 133.540 151.846 1.00 13.26 481 LEU A O 1
ATOM 3406 N N . ALA A 1 482 ? 115.492 133.978 153.273 1.00 14.70 482 ALA A N 1
ATOM 3407 C CA . ALA A 1 482 ? 115.676 132.758 154.050 1.00 14.70 482 ALA A CA 1
ATOM 3408 C C . ALA A 1 482 ? 115.363 131.513 153.226 1.00 14.70 482 ALA A C 1
ATOM 3409 O O . ALA A 1 482 ? 116.127 130.540 153.242 1.00 14.70 482 ALA A O 1
ATOM 3411 N N . TRP A 1 483 ? 114.245 131.531 152.495 1.00 13.43 483 TRP A N 1
ATOM 3412 C CA . TRP A 1 483 ? 113.853 130.450 151.599 1.00 13.43 483 TRP A CA 1
ATOM 3413 C C . TRP A 1 483 ? 114.852 130.204 150.489 1.00 13.43 483 TRP A C 1
ATOM 3414 O O . TRP A 1 483 ? 115.097 129.049 150.151 1.00 13.43 483 TRP A O 1
ATOM 3425 N N . THR A 1 484 ? 115.416 131.249 149.900 1.00 12.37 484 THR A N 1
ATOM 3426 C CA . THR A 1 484 ? 116.403 131.042 148.853 1.00 12.37 484 THR A CA 1
ATOM 3427 C C . THR A 1 484 ? 117.740 130.590 149.415 1.00 12.37 484 THR A C 1
ATOM 3428 O O . THR A 1 484 ? 118.461 129.840 148.755 1.00 12.37 484 THR A O 1
ATOM 3432 N N . LEU A 1 485 ? 118.084 131.012 150.629 1.00 8.55 485 LEU A N 1
ATOM 3433 C CA . LEU A 1 485 ? 119.315 130.534 151.236 1.00 8.55 485 LEU A CA 1
ATOM 3434 C C . LEU A 1 485 ? 119.209 129.095 151.707 1.00 8.55 485 LEU A C 1
ATOM 3435 O O . LEU A 1 485 ? 120.233 128.415 151.798 1.00 8.55 485 LEU A O 1
ATOM 3440 N N . SER A 1 486 ? 118.006 128.619 152.021 1.00 11.27 486 SER A N 1
ATOM 3441 C CA . SER A 1 486 ? 117.831 127.237 152.441 1.00 11.27 486 SER A CA 1
ATOM 3442 C C . SER A 1 486 ? 117.550 126.314 151.260 1.00 11.27 486 SER A C 1
ATOM 3443 O O . SER A 1 486 ? 118.356 125.429 150.962 1.00 11.27 486 SER A O 1
ATOM 3446 N N . GLN A 1 487 ? 116.430 126.515 150.564 1.00 12.35 487 GLN A N 1
ATOM 3447 C CA . GLN A 1 487 ? 116.154 125.825 149.305 1.00 12.35 487 GLN A CA 1
ATOM 3448 C C . GLN A 1 487 ? 116.602 126.721 148.171 1.00 12.35 487 GLN A C 1
ATOM 3449 O O . GLN A 1 487 ? 115.879 127.611 147.736 1.00 12.35 487 GLN A O 1
ATOM 3455 N N . GLY A 1 488 ? 117.785 126.467 147.655 1.00 7.56 488 GLY A N 1
ATOM 3456 C CA . GLY A 1 488 ? 118.293 127.327 146.622 1.00 7.56 488 GLY A CA 1
ATOM 3457 C C . GLY A 1 488 ? 119.782 127.447 146.729 1.00 7.56 488 GLY A C 1
ATOM 3458 O O . GLY A 1 488 ? 120.456 127.875 145.792 1.00 7.56 488 GLY A O 1
ATOM 3459 N N . ARG A 1 489 ? 120.300 127.051 147.877 1.00 8.66 489 ARG A N 1
ATOM 3460 C CA . ARG A 1 489 ? 121.725 126.902 148.090 1.00 8.66 489 ARG A CA 1
ATOM 3461 C C . ARG A 1 489 ? 122.010 125.470 148.500 1.00 8.66 489 ARG A C 1
ATOM 3462 O O . ARG A 1 489 ? 121.242 124.867 149.251 1.00 8.66 489 ARG A O 1
ATOM 3470 N N . LYS A 1 490 ? 123.105 124.927 147.988 1.00 8.96 490 LYS A N 1
ATOM 3471 C CA . LYS A 1 490 ? 123.581 123.629 148.434 1.00 8.96 490 LYS A CA 1
ATOM 3472 C C . LYS A 1 490 ? 124.214 123.760 149.809 1.00 8.96 490 LYS A C 1
ATOM 3473 O O . LYS A 1 490 ? 125.023 124.662 150.045 1.00 8.96 490 LYS A O 1
ATOM 3479 N N . ALA A 1 491 ? 123.847 122.861 150.718 1.00 11.54 491 ALA A N 1
ATOM 3480 C CA . ALA A 1 491 ? 124.404 122.852 152.065 1.00 11.54 491 ALA A CA 1
ATOM 3481 C C . ALA A 1 491 ? 125.781 122.212 152.015 1.00 11.54 491 ALA A C 1
ATOM 3482 O O . ALA A 1 491 ? 125.906 121.004 151.806 1.00 11.54 491 ALA A O 1
ATOM 3484 N N . PHE A 1 492 ? 126.812 123.017 152.194 1.00 8.38 492 PHE A N 1
ATOM 3485 C CA . PHE A 1 492 ? 128.190 122.588 152.084 1.00 8.38 492 PHE A CA 1
ATOM 3486 C C . PHE A 1 492 ? 128.797 122.403 153.471 1.00 8.38 492 PHE A C 1
ATOM 3487 O O . PHE A 1 492 ? 128.114 122.501 154.488 1.00 8.38 492 PHE A O 1
ATOM 3495 N N . ALA A 1 493 ? 130.107 122.151 153.513 1.00 10.00 493 ALA A N 1
ATOM 3496 C CA . ALA A 1 493 ? 130.764 121.703 154.738 1.00 10.00 493 ALA A CA 1
ATOM 3497 C C . ALA A 1 493 ? 130.937 122.835 155.741 1.00 10.00 493 ALA A C 1
ATOM 3498 O O . ALA A 1 493 ? 130.462 122.748 156.874 1.00 10.00 493 ALA A O 1
ATOM 3500 N N . HIS A 1 494 ? 131.632 123.898 155.359 1.00 8.69 494 HIS A N 1
ATOM 3501 C CA . HIS A 1 494 ? 131.844 125.015 156.269 1.00 8.69 494 HIS A CA 1
ATOM 3502 C C . HIS A 1 494 ? 130.596 125.878 156.306 1.00 8.69 494 HIS A C 1
ATOM 3503 O O . HIS A 1 494 ? 130.240 126.483 155.301 1.00 8.69 494 HIS A O 1
ATOM 3510 N N . ARG A 1 495 ? 129.942 125.947 157.455 1.00 7.64 495 ARG A N 1
ATOM 3511 C CA . ARG A 1 495 ? 128.625 126.540 157.556 1.00 7.64 495 ARG A CA 1
ATOM 3512 C C . ARG A 1 495 ? 128.622 127.746 158.481 1.00 7.64 495 ARG A C 1
ATOM 3513 O O . ARG A 1 495 ? 129.564 128.002 159.225 1.00 7.64 495 ARG A O 1
ATOM 3521 N N . ALA A 1 496 ? 127.526 128.489 158.400 1.00 8.22 496 ALA A N 1
ATOM 3522 C CA . ALA A 1 496 ? 127.230 129.632 159.245 1.00 8.22 496 ALA A CA 1
ATOM 3523 C C . ALA A 1 496 ? 125.735 129.854 159.173 1.00 8.22 496 ALA A C 1
ATOM 3524 O O . ALA A 1 496 ? 125.106 129.513 158.177 1.00 8.22 496 ALA A O 1
ATOM 3526 N N . ALA A 1 497 ? 125.163 130.405 160.233 1.00 9.86 497 ALA A N 1
ATOM 3527 C CA . ALA A 1 497 ? 123.734 130.659 160.238 1.00 9.86 497 ALA A CA 1
ATOM 3528 C C . ALA A 1 497 ? 123.444 131.803 161.185 1.00 9.86 497 ALA A C 1
ATOM 3529 O O . ALA A 1 497 ? 124.151 132.000 162.169 1.00 9.86 497 ALA A O 1
ATOM 3531 N N . LEU A 1 498 ? 122.398 132.559 160.875 1.00 13.45 498 LEU A N 1
ATOM 3532 C CA . LEU A 1 498 ? 122.071 133.772 161.605 1.00 13.45 498 LEU A CA 1
ATOM 3533 C C . LEU A 1 498 ? 120.584 133.798 161.868 1.00 13.45 498 LEU A C 1
ATOM 3534 O O . LEU A 1 498 ? 119.790 133.650 160.942 1.00 13.45 498 LEU A O 1
ATOM 3539 N N . VAL A 1 499 ? 120.209 134.015 163.115 1.00 19.09 499 VAL A N 1
ATOM 3540 C CA . VAL A 1 499 ? 118.815 134.196 163.476 1.00 19.09 499 VAL A CA 1
ATOM 3541 C C . VAL A 1 499 ? 118.614 135.680 163.719 1.00 19.09 499 VAL A C 1
ATOM 3542 O O . VAL A 1 499 ? 119.172 136.248 164.662 1.00 19.09 499 VAL A O 1
ATOM 3546 N N . THR A 1 500 ? 117.852 136.318 162.831 1.00 23.12 500 THR A N 1
ATOM 3547 C CA . THR A 1 500 ? 117.666 137.758 162.827 1.00 23.12 500 THR A CA 1
ATOM 3548 C C . THR A 1 500 ? 116.209 138.086 162.560 1.00 23.12 500 THR A C 1
ATOM 3549 O O . THR A 1 500 ? 115.423 137.249 162.119 1.00 23.12 500 THR A O 1
ATOM 3553 N N . ARG A 1 501 ? 115.864 139.332 162.856 1.00 31.25 501 ARG A N 1
ATOM 3554 C CA . ARG A 1 501 ? 114.563 139.883 162.550 1.00 31.25 501 ARG A CA 1
ATOM 3555 C C . ARG A 1 501 ? 114.640 141.184 161.765 1.00 31.25 501 ARG A C 1
ATOM 3556 O O . ARG A 1 501 ? 113.597 141.682 161.329 1.00 31.25 501 ARG A O 1
ATOM 3564 N N . ASP A 1 502 ? 115.829 141.747 161.582 1.00 28.24 502 ASP A N 1
ATOM 3565 C CA . ASP A 1 502 ? 116.061 142.863 160.680 1.00 28.24 502 ASP A CA 1
ATOM 3566 C C . ASP A 1 502 ? 117.201 142.474 159.759 1.00 28.24 502 ASP A C 1
ATOM 3567 O O . ASP A 1 502 ? 118.240 142.002 160.228 1.00 28.24 502 ASP A O 1
ATOM 3572 N N . LEU A 1 503 ? 117.011 142.668 158.455 1.00 21.96 503 LEU A N 1
ATOM 3573 C CA . LEU A 1 503 ? 118.057 142.308 157.508 1.00 21.96 503 LEU A CA 1
ATOM 3574 C C . LEU A 1 503 ? 119.211 143.297 157.537 1.00 21.96 503 LEU A C 1
ATOM 3575 O O . LEU A 1 503 ? 120.347 142.927 157.226 1.00 21.96 503 LEU A O 1
ATOM 3580 N N . HIS A 1 504 ? 118.947 144.553 157.896 1.00 25.74 504 HIS A N 1
ATOM 3581 C CA . HIS A 1 504 ? 120.031 145.516 158.051 1.00 25.74 504 HIS A CA 1
ATOM 3582 C C . HIS A 1 504 ? 120.868 145.200 159.280 1.00 25.74 504 HIS A C 1
ATOM 3583 O O . HIS A 1 504 ? 122.096 145.357 159.262 1.00 25.74 504 HIS A O 1
ATOM 3590 N N . ALA A 1 505 ? 120.213 144.753 160.356 1.00 23.21 505 ALA A N 1
ATOM 3591 C CA . ALA A 1 505 ? 120.924 144.263 161.531 1.00 23.21 505 ALA A CA 1
ATOM 3592 C C . ALA A 1 505 ? 121.751 143.034 161.195 1.00 23.21 505 ALA A C 1
ATOM 3593 O O . ALA A 1 505 ? 122.874 142.880 161.687 1.00 23.21 505 ALA A O 1
ATOM 3595 N N . ALA A 1 506 ? 121.216 142.160 160.338 1.00 21.00 506 ALA A N 1
ATOM 3596 C CA . ALA A 1 506 ? 121.961 141.011 159.842 1.00 21.00 506 ALA A CA 1
ATOM 3597 C C . ALA A 1 506 ? 123.168 141.423 159.013 1.00 21.00 506 ALA A C 1
ATOM 3598 O O . ALA A 1 506 ? 124.216 140.780 159.095 1.00 21.00 506 ALA A O 1
ATOM 3600 N N . GLY A 1 507 ? 123.043 142.474 158.204 1.00 22.88 507 GLY A N 1
ATOM 3601 C CA . GLY A 1 507 ? 124.184 142.959 157.448 1.00 22.88 507 GLY A CA 1
ATOM 3602 C C . GLY A 1 507 ? 125.261 143.583 158.303 1.00 22.88 507 GLY A C 1
ATOM 3603 O O . GLY A 1 507 ? 126.452 143.371 158.054 1.00 22.88 507 GLY A O 1
ATOM 3604 N N . THR A 1 508 ? 124.867 144.356 159.318 1.00 24.35 508 THR A N 1
ATOM 3605 C CA . THR A 1 508 ? 125.839 144.872 160.279 1.00 24.35 508 THR A CA 1
ATOM 3606 C C . THR A 1 508 ? 126.469 143.749 161.087 1.00 24.35 508 THR A C 1
ATOM 3607 O O . THR A 1 508 ? 127.624 143.862 161.511 1.00 24.35 508 THR A O 1
ATOM 3611 N N . LEU A 1 509 ? 125.725 142.664 161.303 1.00 22.81 509 LEU A N 1
ATOM 3612 C CA . LEU A 1 509 ? 126.256 141.498 161.994 1.00 22.81 509 LEU A CA 1
ATOM 3613 C C . LEU A 1 509 ? 127.270 140.761 161.129 1.00 22.81 509 LEU A C 1
ATOM 3614 O O . LEU A 1 509 ? 128.301 140.298 161.626 1.00 22.81 509 LEU A O 1
ATOM 3619 N N . LEU A 1 510 ? 126.988 140.640 159.832 1.00 19.70 510 LEU A N 1
ATOM 3620 C CA . LEU A 1 510 ? 127.861 139.953 158.890 1.00 19.70 510 LEU A CA 1
ATOM 3621 C C . LEU A 1 510 ? 129.080 140.771 158.503 1.00 19.70 510 LEU A C 1
ATOM 3622 O O . LEU A 1 510 ? 130.053 140.199 158.006 1.00 19.70 510 LEU A O 1
ATOM 3627 N N . GLN A 1 511 ? 129.023 142.094 158.673 1.00 29.78 511 GLN A N 1
ATOM 3628 C CA . GLN A 1 511 ? 130.196 142.934 158.449 1.00 29.78 511 GLN A CA 1
ATOM 3629 C C . GLN A 1 511 ? 131.309 142.627 159.443 1.00 29.78 511 GLN A C 1
ATOM 3630 O O . GLN A 1 511 ? 132.492 142.682 159.088 1.00 29.78 511 GLN A O 1
ATOM 3636 N N . GLN A 1 512 ? 130.955 142.288 160.682 1.00 33.51 512 GLN A N 1
ATOM 3637 C CA . GLN A 1 512 ? 131.927 141.864 161.686 1.00 33.51 512 GLN A CA 1
ATOM 3638 C C . GLN A 1 512 ? 131.896 140.342 161.780 1.00 33.51 512 GLN A C 1
ATOM 3639 O O . GLN A 1 512 ? 131.344 139.758 162.710 1.00 33.51 512 GLN A O 1
ATOM 3645 N N . ALA A 1 513 ? 132.507 139.692 160.790 1.00 37.04 513 ALA A N 1
ATOM 3646 C CA . ALA A 1 513 ? 132.548 138.237 160.749 1.00 37.04 513 ALA A CA 1
ATOM 3647 C C . ALA A 1 513 ? 133.804 137.657 161.378 1.00 37.04 513 ALA A C 1
ATOM 3648 O O . ALA A 1 513 ? 133.860 136.447 161.610 1.00 37.04 513 ALA A O 1
ATOM 3650 N N . ALA A 1 514 ? 134.817 138.478 161.642 1.00 44.70 514 ALA A N 1
ATOM 3651 C CA . ALA A 1 514 ? 135.969 137.998 162.396 1.00 44.70 514 ALA A CA 1
ATOM 3652 C C . ALA A 1 514 ? 135.626 137.847 163.872 1.00 44.70 514 ALA A C 1
ATOM 3653 O O . ALA A 1 514 ? 135.982 136.845 164.502 1.00 44.70 514 ALA A O 1
ATOM 3655 N N . THR A 1 515 ? 134.919 138.826 164.430 1.00 42.52 515 THR A N 1
ATOM 3656 C CA . THR A 1 515 ? 134.446 138.815 165.811 1.00 42.52 515 THR A CA 1
ATOM 3657 C C . THR A 1 515 ? 132.985 138.401 165.887 1.00 42.52 515 THR A C 1
ATOM 3658 O O . THR A 1 515 ? 132.203 138.952 166.664 1.00 42.52 515 THR A O 1
ATOM 3662 N N . ALA A 1 516 ? 132.614 137.430 165.065 1.00 34.16 516 ALA A N 1
ATOM 3663 C CA . ALA A 1 516 ? 131.224 137.095 164.782 1.00 34.16 516 ALA A CA 1
ATOM 3664 C C . ALA A 1 516 ? 130.518 136.443 165.962 1.00 34.16 516 ALA A C 1
ATOM 3665 O O . ALA A 1 516 ? 130.983 135.410 166.458 1.00 34.16 516 ALA A O 1
ATOM 3667 N N . PRO A 1 517 ? 129.428 137.013 166.451 1.00 27.74 517 PRO A N 1
ATOM 3668 C CA . PRO A 1 517 ? 128.551 136.291 167.372 1.00 27.74 517 PRO A CA 1
ATOM 3669 C C . PRO A 1 517 ? 127.355 135.603 166.724 1.00 27.74 517 PRO A C 1
ATOM 3670 O O . PRO A 1 517 ? 126.210 135.885 167.087 1.00 27.74 517 PRO A O 1
ATOM 3674 N N . PHE A 1 518 ? 127.593 134.696 165.778 1.00 17.07 518 PHE A N 1
ATOM 3675 C CA . PHE A 1 518 ? 126.544 133.807 165.295 1.00 17.07 518 PHE A CA 1
ATOM 3676 C C . PHE A 1 518 ? 127.126 132.408 165.174 1.00 17.07 518 PHE A C 1
ATOM 3677 O O . PHE A 1 518 ? 128.316 132.190 165.406 1.00 17.07 518 PHE A O 1
ATOM 3685 N N . ALA A 1 519 ? 126.263 131.455 164.823 1.00 12.42 519 ALA A N 1
ATOM 3686 C CA . ALA A 1 519 ? 126.682 130.072 164.644 1.00 12.42 519 ALA A CA 1
ATOM 3687 C C . ALA A 1 519 ? 127.597 129.948 163.439 1.00 12.42 519 ALA A C 1
ATOM 3688 O O . ALA A 1 519 ? 127.309 130.500 162.382 1.00 12.42 519 ALA A O 1
ATOM 3690 N N . ARG A 1 520 ? 128.699 129.225 163.601 1.00 11.54 520 ARG A N 1
ATOM 3691 C CA . ARG A 1 520 ? 129.709 129.108 162.558 1.00 11.54 520 ARG A CA 1
ATOM 3692 C C . ARG A 1 520 ? 130.567 127.888 162.841 1.00 11.54 520 ARG A C 1
ATOM 3693 O O . ARG A 1 520 ? 130.986 127.679 163.980 1.00 11.54 520 ARG A O 1
ATOM 3701 N N . GLY A 1 521 ? 130.823 127.084 161.817 1.00 10.92 521 GLY A N 1
ATOM 3702 C CA . GLY A 1 521 ? 131.700 125.948 161.993 1.00 10.92 521 GLY A CA 1
ATOM 3703 C C . GLY A 1 521 ? 131.606 124.923 160.889 1.00 10.92 521 GLY A C 1
ATOM 3704 O O . GLY A 1 521 ? 130.561 124.793 160.256 1.00 10.92 521 GLY A O 1
ATOM 3705 N N . VAL A 1 522 ? 132.691 124.187 160.657 1.00 11.54 522 VAL A N 1
ATOM 3706 C CA . VAL A 1 522 ? 132.697 123.153 159.634 1.00 11.54 522 VAL A CA 1
ATOM 3707 C C . VAL A 1 522 ? 131.844 121.978 160.094 1.00 11.54 522 VAL A C 1
ATOM 3708 O O . VAL A 1 522 ? 131.871 121.579 161.264 1.00 11.54 522 VAL A O 1
ATOM 3712 N N . ALA A 1 523 ? 131.012 121.476 159.191 1.00 14.20 523 ALA A N 1
ATOM 3713 C CA . ALA A 1 523 ? 129.986 120.505 159.531 1.00 14.20 523 ALA A CA 1
ATOM 3714 C C . ALA A 1 523 ? 130.503 119.103 159.263 1.00 14.20 523 ALA A C 1
ATOM 3715 O O . ALA A 1 523 ? 130.760 118.732 158.115 1.00 14.20 523 ALA A O 1
ATOM 3717 N N . GLN A 1 524 ? 130.635 118.320 160.327 1.00 24.14 524 GLN A N 1
ATOM 3718 C CA . GLN A 1 524 ? 130.747 116.879 160.219 1.00 24.14 524 GLN A CA 1
ATOM 3719 C C . GLN A 1 524 ? 129.355 116.302 159.989 1.00 24.14 524 GLN A C 1
ATOM 3720 O O . GLN A 1 524 ? 128.366 117.029 159.912 1.00 24.14 524 GLN A O 1
ATOM 3726 N N . THR A 1 525 ? 129.266 114.978 159.883 1.00 28.76 525 THR A N 1
ATOM 3727 C CA . THR A 1 525 ? 128.004 114.355 159.494 1.00 28.76 525 THR A CA 1
ATOM 3728 C C . THR A 1 525 ? 126.944 114.480 160.583 1.00 28.76 525 THR A C 1
ATOM 3729 O O . THR A 1 525 ? 125.832 114.944 160.307 1.00 28.76 525 THR A O 1
ATOM 3733 N N . GLN A 1 526 ? 127.289 114.122 161.828 1.00 26.89 526 GLN A N 1
ATOM 3734 C CA . GLN A 1 526 ? 126.368 114.094 162.974 1.00 26.89 526 GLN A CA 1
ATOM 3735 C C . GLN A 1 526 ? 125.107 113.282 162.673 1.00 26.89 526 GLN A C 1
ATOM 3736 O O . GLN A 1 526 ? 124.004 113.802 162.525 1.00 26.89 526 GLN A O 1
ATOM 3742 N N . LEU A 1 527 ? 125.338 111.978 162.538 1.00 38.41 527 LEU A N 1
ATOM 3743 C CA . LEU A 1 527 ? 124.246 111.021 162.414 1.00 38.41 527 LEU A CA 1
ATOM 3744 C C . LEU A 1 527 ? 123.367 110.985 163.659 1.00 38.41 527 LEU A C 1
ATOM 3745 O O . LEU A 1 527 ? 122.163 110.725 163.562 1.00 38.41 527 LEU A O 1
ATOM 3750 N N . GLY A 1 528 ? 123.937 111.238 164.831 1.00 32.74 528 GLY A N 1
ATOM 3751 C CA . GLY A 1 528 ? 123.231 111.065 166.083 1.00 32.74 528 GLY A CA 1
ATOM 3752 C C . GLY A 1 528 ? 123.014 112.362 166.836 1.00 32.74 528 GLY A C 1
ATOM 3753 O O . GLY A 1 528 ? 123.787 113.311 166.704 1.00 32.74 528 GLY A O 1
ATOM 3754 N N . LEU A 1 529 ? 121.957 112.384 167.639 1.00 30.66 529 LEU A N 1
ATOM 3755 C CA . LEU A 1 529 ? 121.662 113.494 168.526 1.00 30.66 529 LEU A CA 1
ATOM 3756 C C . LEU A 1 529 ? 121.015 112.960 169.792 1.00 30.66 529 LEU A C 1
ATOM 3757 O O . LEU A 1 529 ? 120.048 112.200 169.723 1.00 30.66 529 LEU A O 1
ATOM 3762 N N . GLY A 1 530 ? 121.538 113.354 170.932 1.00 30.85 530 GLY A N 1
ATOM 3763 C CA . GLY A 1 530 ? 120.925 112.996 172.184 1.00 30.85 530 GLY A CA 1
ATOM 3764 C C . GLY A 1 530 ? 119.841 113.963 172.590 1.00 30.85 530 GLY A C 1
ATOM 3765 O O . GLY A 1 530 ? 119.841 115.120 172.194 1.00 30.85 530 GLY A O 1
ATOM 3766 N N . LEU A 1 531 ? 118.898 113.479 173.391 1.00 32.60 531 LEU A N 1
ATOM 3767 C CA . LEU A 1 531 ? 117.756 114.278 173.829 1.00 32.60 531 LEU A CA 1
ATOM 3768 C C . LEU A 1 531 ? 117.668 114.225 175.347 1.00 32.60 531 LEU A C 1
ATOM 3769 O O . LEU A 1 531 ? 117.091 113.289 175.902 1.00 32.60 531 LEU A O 1
ATOM 3774 N N . LEU A 1 532 ? 118.220 115.235 176.014 1.00 36.26 532 LEU A N 1
ATOM 3775 C CA . LEU A 1 532 ? 118.205 115.310 177.473 1.00 36.26 532 LEU A CA 1
ATOM 3776 C C . LEU A 1 532 ? 116.907 115.951 177.910 1.00 36.26 532 LEU A C 1
ATOM 3777 O O . LEU A 1 532 ? 116.785 117.168 177.975 1.00 36.26 532 LEU A O 1
ATOM 3782 N N . PHE A 1 533 ? 115.928 115.130 178.230 1.00 40.72 533 PHE A N 1
ATOM 3783 C CA . PHE A 1 533 ? 114.674 115.661 178.728 1.00 40.72 533 PHE A CA 1
ATOM 3784 C C . PHE A 1 533 ? 114.887 116.168 180.147 1.00 40.72 533 PHE A C 1
ATOM 3785 O O . PHE A 1 533 ? 115.554 115.516 180.953 1.00 40.72 533 PHE A O 1
ATOM 3793 N N . SER A 1 534 ? 114.355 117.352 180.439 1.00 47.32 534 SER A N 1
ATOM 3794 C CA . SER A 1 534 ? 114.826 118.145 181.563 1.00 47.32 534 SER A CA 1
ATOM 3795 C C . SER A 1 534 ? 114.284 117.615 182.886 1.00 47.32 534 SER A C 1
ATOM 3796 O O . SER A 1 534 ? 113.561 116.619 182.946 1.00 47.32 534 SER A O 1
ATOM 3799 N N . GLY A 1 535 ? 114.634 118.314 183.963 1.00 57.37 535 GLY A N 1
ATOM 3800 C CA . GLY A 1 535 ? 114.331 117.891 185.314 1.00 57.37 535 GLY A CA 1
ATOM 3801 C C . GLY A 1 535 ? 112.913 118.197 185.731 1.00 57.37 535 GLY A C 1
ATOM 3802 O O . GLY A 1 535 ? 111.976 117.814 185.033 1.00 57.37 535 GLY A O 1
ATOM 3803 N N . GLN A 1 536 ? 112.732 118.828 186.892 1.00 67.80 536 GLN A N 1
ATOM 3804 C CA . GLN A 1 536 ? 111.408 119.288 187.298 1.00 67.80 536 GLN A CA 1
ATOM 3805 C C . GLN A 1 536 ? 111.440 120.723 187.810 1.00 67.80 536 GLN A C 1
ATOM 3806 O O . GLN A 1 536 ? 110.486 121.480 187.614 1.00 67.80 536 GLN A O 1
ATOM 3812 N N . GLY A 1 537 ? 112.539 121.119 188.443 1.00 63.01 537 GLY A N 1
ATOM 3813 C CA . GLY A 1 537 ? 112.607 122.423 189.076 1.00 63.01 537 GLY A CA 1
ATOM 3814 C C . GLY A 1 537 ? 113.301 123.468 188.230 1.00 63.01 537 GLY A C 1
ATOM 3815 O O . GLY A 1 537 ? 114.103 124.262 188.732 1.00 63.01 537 GLY A O 1
ATOM 3816 N N . SER A 1 538 ? 113.001 123.476 186.938 1.00 61.14 538 SER A N 1
ATOM 3817 C CA . SER A 1 538 ? 113.682 124.352 185.997 1.00 61.14 538 SER A CA 1
ATOM 3818 C C . SER A 1 538 ? 112.702 124.952 185.006 1.00 61.14 538 SER A C 1
ATOM 3819 O O . SER A 1 538 ? 112.981 125.020 183.808 1.00 61.14 538 SER A O 1
ATOM 3822 N N . GLN A 1 539 ? 111.543 125.402 185.480 1.00 64.49 539 GLN A N 1
ATOM 3823 C CA . GLN A 1 539 ? 110.523 125.926 184.587 1.00 64.49 539 GLN A CA 1
ATOM 3824 C C . GLN A 1 539 ? 110.243 127.387 184.893 1.00 64.49 539 GLN A C 1
ATOM 3825 O O . GLN A 1 539 ? 110.640 127.921 185.932 1.00 64.49 539 GLN A O 1
ATOM 3831 N N . TYR A 1 540 ? 109.548 128.023 183.959 1.00 63.14 540 TYR A N 1
ATOM 3832 C CA . TYR A 1 540 ? 109.134 129.408 184.071 1.00 63.14 540 TYR A CA 1
ATOM 3833 C C . TYR A 1 540 ? 107.738 129.532 183.486 1.00 63.14 540 TYR A C 1
ATOM 3834 O O . TYR A 1 540 ? 107.299 128.694 182.703 1.00 63.14 540 TYR A O 1
ATOM 3843 N N . GLN A 1 541 ? 107.026 130.569 183.896 1.00 77.83 541 GLN A N 1
ATOM 3844 C CA . GLN A 1 541 ? 105.667 130.770 183.422 1.00 77.83 541 GLN A CA 1
ATOM 3845 C C . GLN A 1 541 ? 105.650 131.415 182.040 1.00 77.83 541 GLN A C 1
ATOM 3846 O O . GLN A 1 541 ? 106.575 132.138 181.658 1.00 77.83 541 GLN A O 1
ATOM 3852 N N . ARG A 1 542 ? 104.579 131.114 181.290 1.00 80.16 542 ARG A N 1
ATOM 3853 C CA . ARG A 1 542 ? 104.467 131.339 179.841 1.00 80.16 542 ARG A CA 1
ATOM 3854 C C . ARG A 1 542 ? 105.613 130.686 179.071 1.00 80.16 542 ARG A C 1
ATOM 3855 O O . ARG A 1 542 ? 106.181 131.271 178.147 1.00 80.16 542 ARG A O 1
ATOM 3863 N N . MET A 1 543 ? 105.957 129.461 179.460 1.00 70.94 543 MET A N 1
ATOM 3864 C CA . MET A 1 543 ? 106.881 128.640 178.693 1.00 70.94 543 MET A CA 1
ATOM 3865 C C . MET A 1 543 ? 106.151 127.928 177.562 1.00 70.94 543 MET A C 1
ATOM 3866 O O . MET A 1 543 ? 105.020 127.460 177.721 1.00 70.94 543 MET A O 1
ATOM 3871 N N . GLY A 1 544 ? 106.782 127.904 176.393 1.00 60.88 544 GLY A N 1
ATOM 3872 C CA . GLY A 1 544 ? 106.165 127.339 175.217 1.00 60.88 544 GLY A CA 1
ATOM 3873 C C . GLY A 1 544 ? 105.155 128.231 174.535 1.00 60.88 544 GLY A C 1
ATOM 3874 O O . GLY A 1 544 ? 104.571 127.812 173.532 1.00 60.88 544 GLY A O 1
ATOM 3875 N N . HIS A 1 545 ? 104.937 129.449 175.037 1.00 61.75 545 HIS A N 1
ATOM 3876 C CA . HIS A 1 545 ? 103.866 130.294 174.520 1.00 61.75 545 HIS A CA 1
ATOM 3877 C C . HIS A 1 545 ? 104.200 130.867 173.149 1.00 61.75 545 HIS A C 1
ATOM 3878 O O . HIS A 1 545 ? 103.294 131.065 172.335 1.00 61.75 545 HIS A O 1
ATOM 3885 N N . GLN A 1 546 ? 105.477 131.155 172.887 1.00 50.59 546 GLN A N 1
ATOM 3886 C CA . GLN A 1 546 ? 105.901 131.517 171.538 1.00 50.59 546 GLN A CA 1
ATOM 3887 C C . GLN A 1 546 ? 105.662 130.364 170.572 1.00 50.59 546 GLN A C 1
ATOM 3888 O O . GLN A 1 546 ? 105.005 130.525 169.535 1.00 50.59 546 GLN A O 1
ATOM 3894 N N . LEU A 1 547 ? 106.150 129.175 170.932 1.00 45.38 547 LEU A N 1
ATOM 3895 C CA . LEU A 1 547 ? 106.098 128.022 170.042 1.00 45.38 547 LEU A CA 1
ATOM 3896 C C . LEU A 1 547 ? 104.681 127.497 169.863 1.00 45.38 547 LEU A C 1
ATOM 3897 O O . LEU A 1 547 ? 104.389 126.864 168.844 1.00 45.38 547 LEU A O 1
ATOM 3902 N N . TYR A 1 548 ? 103.802 127.740 170.841 1.00 56.83 548 TYR A N 1
ATOM 3903 C CA . TYR A 1 548 ? 102.416 127.291 170.744 1.00 56.83 548 TYR A CA 1
ATOM 3904 C C . TYR A 1 548 ? 101.687 127.983 169.611 1.00 56.83 548 TYR A C 1
ATOM 3905 O O . TYR A 1 548 ? 100.968 127.340 168.839 1.00 56.83 548 TYR A O 1
ATOM 3914 N N . GLN A 1 549 ? 101.863 129.292 169.501 1.00 51.21 549 GLN A N 1
ATOM 3915 C CA . GLN A 1 549 ? 101.166 130.086 168.507 1.00 51.21 549 GLN A CA 1
ATOM 3916 C C . GLN A 1 549 ? 101.911 130.159 167.187 1.00 51.21 549 GLN A C 1
ATOM 3917 O O . GLN A 1 549 ? 101.277 130.375 166.148 1.00 51.21 549 GLN A O 1
ATOM 3923 N N . VAL A 1 550 ? 103.226 129.953 167.190 1.00 40.41 550 VAL A N 1
ATOM 3924 C CA . VAL A 1 550 ? 103.968 130.003 165.936 1.00 40.41 550 VAL A CA 1
ATOM 3925 C C . VAL A 1 550 ? 103.880 128.674 165.195 1.00 40.41 550 VAL A C 1
ATOM 3926 O O . VAL A 1 550 ? 103.590 128.635 163.994 1.00 40.41 550 VAL A O 1
ATOM 3930 N N . TRP A 1 551 ? 104.098 127.556 165.904 1.00 37.42 551 TRP A N 1
ATOM 3931 C CA . TRP A 1 551 ? 104.287 126.254 165.269 1.00 37.42 551 TRP A CA 1
ATOM 3932 C C . TRP A 1 551 ? 103.039 125.395 165.376 1.00 37.42 551 TRP A C 1
ATOM 3933 O O . TRP A 1 551 ? 102.387 125.383 166.429 1.00 37.42 551 TRP A O 1
ATOM 3944 N N . PRO A 1 552 ? 102.679 124.666 164.316 1.00 46.37 552 PRO A N 1
ATOM 3945 C CA . PRO A 1 552 ? 101.485 123.813 164.403 1.00 46.37 552 PRO A CA 1
ATOM 3946 C C . PRO A 1 552 ? 101.735 122.476 165.080 1.00 46.37 552 PRO A C 1
ATOM 3947 O O . PRO A 1 552 ? 100.808 121.928 165.687 1.00 46.37 552 PRO A O 1
ATOM 3951 N N . ALA A 1 553 ? 102.949 121.920 164.967 1.00 48.19 553 ALA A N 1
ATOM 3952 C CA . ALA A 1 553 ? 103.247 120.618 165.564 1.00 48.19 553 ALA A CA 1
ATOM 3953 C C . ALA A 1 553 ? 103.228 120.692 167.086 1.00 48.19 553 ALA A C 1
ATOM 3954 O O . ALA A 1 553 ? 102.695 119.795 167.761 1.00 48.19 553 ALA A O 1
ATOM 3956 N N . TYR A 1 554 ? 103.789 121.776 167.634 1.00 48.16 554 TYR A N 1
ATOM 3957 C CA . TYR A 1 554 ? 103.690 122.059 169.062 1.00 48.16 554 TYR A CA 1
ATOM 3958 C C . TYR A 1 554 ? 102.244 122.207 169.492 1.00 48.16 554 TYR A C 1
ATOM 3959 O O . TYR A 1 554 ? 101.856 121.699 170.542 1.00 48.16 554 TYR A O 1
ATOM 3968 N N . ALA A 1 555 ? 101.446 122.935 168.712 1.00 57.49 555 ALA A N 1
ATOM 3969 C CA . ALA A 1 555 ? 100.059 123.174 169.085 1.00 57.49 555 ALA A CA 1
ATOM 3970 C C . ALA A 1 555 ? 99.235 121.898 169.040 1.00 57.49 555 ALA A C 1
ATOM 3971 O O . ALA A 1 555 ? 98.386 121.689 169.906 1.00 57.49 555 ALA A O 1
ATOM 3973 N N . ASP A 1 556 ? 99.512 121.025 168.071 1.00 63.04 556 ASP A N 1
ATOM 3974 C CA . ASP A 1 556 ? 98.824 119.742 167.969 1.00 63.04 556 ASP A CA 1
ATOM 3975 C C . ASP A 1 556 ? 99.139 118.851 169.167 1.00 63.04 556 ASP A C 1
ATOM 3976 O O . ASP A 1 556 ? 98.225 118.344 169.840 1.00 63.04 556 ASP A O 1
ATOM 3981 N N . ALA A 1 557 ? 100.434 118.681 169.474 1.00 63.65 557 ALA A N 1
ATOM 3982 C CA . ALA A 1 557 ? 100.825 117.830 170.597 1.00 63.65 557 ALA A CA 1
ATOM 3983 C C . ALA A 1 557 ? 100.404 118.425 171.939 1.00 63.65 557 ALA A C 1
ATOM 3984 O O . ALA A 1 557 ? 99.906 117.711 172.821 1.00 63.65 557 ALA A O 1
ATOM 3986 N N . PHE A 1 558 ? 100.583 119.736 172.105 1.00 66.42 558 PHE A N 1
ATOM 3987 C CA . PHE A 1 558 ? 100.189 120.403 173.336 1.00 66.42 558 PHE A CA 1
ATOM 3988 C C . PHE A 1 558 ? 98.681 120.389 173.509 1.00 66.42 558 PHE A C 1
ATOM 3989 O O . PHE A 1 558 ? 98.186 120.297 174.635 1.00 66.42 558 PHE A O 1
ATOM 3997 N N . ASP A 1 559 ? 97.931 120.447 172.409 1.00 77.23 559 ASP A N 1
ATOM 3998 C CA . ASP A 1 559 ? 96.484 120.444 172.529 1.00 77.23 559 ASP A CA 1
ATOM 3999 C C . ASP A 1 559 ? 95.956 119.061 172.863 1.00 77.23 559 ASP A C 1
ATOM 4000 O O . ASP A 1 559 ? 94.982 118.947 173.606 1.00 77.23 559 ASP A O 1
ATOM 4005 N N . ARG A 1 560 ? 96.591 117.993 172.361 1.00 80.86 560 ARG A N 1
ATOM 4006 C CA . ARG A 1 560 ? 96.120 116.668 172.771 1.00 80.86 560 ARG A CA 1
ATOM 4007 C C . ARG A 1 560 ? 96.494 116.370 174.226 1.00 80.86 560 ARG A C 1
ATOM 4008 O O . ARG A 1 560 ? 95.678 115.807 174.978 1.00 80.86 560 ARG A O 1
ATOM 4016 N N . CYS A 1 561 ? 97.675 116.829 174.668 1.00 83.43 561 CYS A N 1
ATOM 4017 C CA . CYS A 1 561 ? 98.028 116.747 176.087 1.00 83.43 561 CYS A CA 1
ATOM 4018 C C . CYS A 1 561 ? 97.050 117.530 176.960 1.00 83.43 561 CYS A C 1
ATOM 4019 O O . CYS A 1 561 ? 96.538 117.021 177.970 1.00 83.43 561 CYS A O 1
ATOM 4022 N N . ALA A 1 562 ? 96.755 118.765 176.558 1.00 87.79 562 ALA A N 1
ATOM 4023 C CA . ALA A 1 562 ? 95.928 119.634 177.374 1.00 87.79 562 ALA A CA 1
ATOM 4024 C C . ALA A 1 562 ? 94.472 119.206 177.336 1.00 87.79 562 ALA A C 1
ATOM 4025 O O . ALA A 1 562 ? 93.752 119.392 178.318 1.00 87.79 562 ALA A O 1
ATOM 4027 N N . THR A 1 563 ? 94.022 118.595 176.232 1.00 90.81 563 THR A N 1
ATOM 4028 C CA . THR A 1 563 ? 92.633 118.156 176.187 1.00 90.81 563 THR A CA 1
ATOM 4029 C C . THR A 1 563 ? 92.458 116.888 177.005 1.00 90.81 563 THR A C 1
ATOM 4030 O O . THR A 1 563 ? 91.389 116.663 177.573 1.00 90.81 563 THR A O 1
ATOM 4034 N N . LEU A 1 564 ? 93.525 116.093 177.162 1.00 90.97 564 LEU A N 1
ATOM 4035 C CA . LEU A 1 564 ? 93.457 114.984 178.113 1.00 90.97 564 LEU A CA 1
ATOM 4036 C C . LEU A 1 564 ? 93.380 115.490 179.551 1.00 90.97 564 LEU A C 1
ATOM 4037 O O . LEU A 1 564 ? 92.526 115.051 180.343 1.00 90.97 564 LEU A O 1
ATOM 4042 N N . LEU A 1 565 ? 94.268 116.423 179.901 1.00 90.13 565 LEU A N 1
ATOM 4043 C CA . LEU A 1 565 ? 94.329 116.896 181.281 1.00 90.13 565 LEU A CA 1
ATOM 4044 C C . LEU A 1 565 ? 93.078 117.684 181.666 1.00 90.13 565 LEU A C 1
ATOM 4045 O O . LEU A 1 565 ? 92.598 117.582 182.803 1.00 90.13 565 LEU A O 1
ATOM 4050 N N . GLU A 1 566 ? 92.498 118.426 180.717 1.00 93.63 566 GLU A N 1
ATOM 4051 C CA . GLU A 1 566 ? 91.239 119.111 180.982 1.00 93.63 566 GLU A CA 1
ATOM 4052 C C . GLU A 1 566 ? 90.050 118.177 180.788 1.00 93.63 566 GLU A C 1
ATOM 4053 O O . GLU A 1 566 ? 88.935 118.490 181.219 1.00 93.63 566 GLU A O 1
ATOM 4059 N N . ARG A 1 567 ? 90.263 117.030 180.133 1.00 93.15 567 ARG A N 1
ATOM 4060 C CA . ARG A 1 567 ? 89.178 116.076 179.959 1.00 93.15 567 ARG A CA 1
ATOM 4061 C C . ARG A 1 567 ? 88.871 115.369 181.264 1.00 93.15 567 ARG A C 1
ATOM 4062 O O . ARG A 1 567 ? 87.702 115.245 181.648 1.00 93.15 567 ARG A O 1
ATOM 4070 N N . GLU A 1 568 ? 89.895 114.904 181.970 1.00 92.30 568 GLU A N 1
ATOM 4071 C CA . GLU A 1 568 ? 89.668 114.467 183.350 1.00 92.30 568 GLU A CA 1
ATOM 4072 C C . GLU A 1 568 ? 90.726 115.037 184.301 1.00 92.30 568 GLU A C 1
ATOM 4073 O O . GLU A 1 568 ? 91.524 114.300 184.870 1.00 92.30 568 GLU A O 1
ATOM 4079 N N . TYR A 1 569 ? 90.606 116.339 184.597 1.00 90.49 569 TYR A N 1
ATOM 4080 C CA . TYR A 1 569 ? 91.227 116.999 185.748 1.00 90.49 569 TYR A CA 1
ATOM 4081 C C . TYR A 1 569 ? 90.537 118.332 186.022 1.00 90.49 569 TYR A C 1
ATOM 4082 O O . TYR A 1 569 ? 89.878 118.886 185.137 1.00 90.49 569 TYR A O 1
ATOM 4091 N N . GLN A 1 570 ? 90.680 118.857 187.244 1.00 89.98 570 GLN A N 1
ATOM 4092 C CA . GLN A 1 570 ? 90.118 120.166 187.565 1.00 89.98 570 GLN A CA 1
ATOM 4093 C C . GLN A 1 570 ? 90.971 121.299 187.019 1.00 89.98 570 GLN A C 1
ATOM 4094 O O . GLN A 1 570 ? 90.505 122.442 186.953 1.00 89.98 570 GLN A O 1
ATOM 4100 N N . LEU A 1 571 ? 92.207 121.002 186.635 1.00 89.23 571 LEU A N 1
ATOM 4101 C CA . LEU A 1 571 ? 93.141 121.979 186.104 1.00 89.23 571 LEU A CA 1
ATOM 4102 C C . LEU A 1 571 ? 92.840 122.280 184.632 1.00 89.23 571 LEU A C 1
ATOM 4103 O O . LEU A 1 571 ? 91.976 121.666 184.000 1.00 89.23 571 LEU A O 1
ATOM 4108 N N . ASP A 1 572 ? 93.575 123.251 184.087 1.00 90.04 572 ASP A N 1
ATOM 4109 C CA . ASP A 1 572 ? 93.488 123.610 182.672 1.00 90.04 572 ASP A CA 1
ATOM 4110 C C . ASP A 1 572 ? 94.868 124.092 182.247 1.00 90.04 572 ASP A C 1
ATOM 4111 O O . ASP A 1 572 ? 95.319 125.144 182.708 1.00 90.04 572 ASP A O 1
ATOM 4116 N N . ILE A 1 573 ? 95.530 123.319 181.378 1.00 88.65 573 ILE A N 1
ATOM 4117 C CA . ILE A 1 573 ? 96.932 123.570 181.038 1.00 88.65 573 ILE A CA 1
ATOM 4118 C C . ILE A 1 573 ? 97.076 124.850 180.227 1.00 88.65 573 ILE A C 1
ATOM 4119 O O . ILE A 1 573 ? 97.994 125.648 180.458 1.00 88.65 573 ILE A O 1
ATOM 4124 N N . ARG A 1 574 ? 96.165 125.071 179.274 1.00 90.45 574 ARG A N 1
ATOM 4125 C CA . ARG A 1 574 ? 96.244 126.239 178.407 1.00 90.45 574 ARG A CA 1
ATOM 4126 C C . ARG A 1 574 ? 96.019 127.538 179.172 1.00 90.45 574 ARG A C 1
ATOM 4127 O O . ARG A 1 574 ? 96.527 128.582 178.754 1.00 90.45 574 ARG A O 1
ATOM 4135 N N . HIS A 1 575 ? 95.311 127.485 180.302 1.00 93.81 575 HIS A N 1
ATOM 4136 C CA . HIS A 1 575 ? 95.092 128.672 181.117 1.00 93.81 575 HIS A CA 1
ATOM 4137 C C . HIS A 1 575 ? 96.341 129.070 181.891 1.00 93.81 575 HIS A C 1
ATOM 4138 O O . HIS A 1 575 ? 96.681 130.256 181.949 1.00 93.81 575 HIS A O 1
ATOM 4145 N N . GLU A 1 576 ? 97.044 128.097 182.479 1.00 92.55 576 GLU A N 1
ATOM 4146 C CA . GLU A 1 576 ? 98.176 128.384 183.354 1.00 92.55 576 GLU A CA 1
ATOM 4147 C C . GLU A 1 576 ? 99.384 128.937 182.615 1.00 92.55 576 GLU A C 1
ATOM 4148 O O . GLU A 1 576 ? 100.301 129.453 183.263 1.00 92.55 576 GLU A O 1
ATOM 4154 N N . LEU A 1 577 ? 99.417 128.838 181.289 1.00 89.68 577 LEU A N 1
ATOM 4155 C CA . LEU A 1 577 ? 100.570 129.269 180.517 1.00 89.68 577 LEU A CA 1
ATOM 4156 C C . LEU A 1 577 ? 100.229 130.420 179.583 1.00 89.68 577 LEU A C 1
ATOM 4157 O O . LEU A 1 577 ? 100.905 131.451 179.586 1.00 89.68 577 LEU A O 1
ATOM 4162 N N . PHE A 1 578 ? 99.186 130.270 178.778 1.00 81.31 578 PHE A N 1
ATOM 4163 C CA . PHE A 1 578 ? 98.960 131.183 177.673 1.00 81.31 578 PHE A CA 1
ATOM 4164 C C . PHE A 1 578 ? 97.901 132.237 177.963 1.00 81.31 578 PHE A C 1
ATOM 4165 O O . PHE A 1 578 ? 97.849 133.248 177.254 1.00 81.31 578 PHE A O 1
ATOM 4173 N N . ARG A 1 579 ? 97.071 132.041 178.984 1.00 91.70 579 ARG A N 1
ATOM 4174 C CA . ARG A 1 579 ? 95.983 132.965 179.271 1.00 91.70 579 ARG A CA 1
ATOM 4175 C C . ARG A 1 579 ? 96.218 133.790 180.530 1.00 91.70 579 ARG A C 1
ATOM 4176 O O . ARG A 1 579 ? 96.053 135.011 180.504 1.00 91.70 579 ARG A O 1
ATOM 4184 N N . ALA A 1 580 ? 96.599 133.148 181.631 1.00 91.38 580 ALA A N 1
ATOM 4185 C CA . ALA A 1 580 ? 96.636 133.823 182.919 1.00 91.38 580 ALA A CA 1
ATOM 4186 C C . ALA A 1 580 ? 97.849 134.743 183.031 1.00 91.38 580 ALA A C 1
ATOM 4187 O O . ALA A 1 580 ? 98.905 134.507 182.441 1.00 91.38 580 ALA A O 1
ATOM 4189 N N . GLU A 1 581 ? 97.681 135.795 183.827 1.00 86.64 581 GLU A N 1
ATOM 4190 C CA . GLU A 1 581 ? 98.600 136.925 183.854 1.00 86.64 581 GLU A CA 1
ATOM 4191 C C . GLU A 1 581 ? 99.903 136.611 184.586 1.00 86.64 581 GLU A C 1
ATOM 4192 O O . GLU A 1 581 ? 99.944 135.799 185.514 1.00 86.64 581 GLU A O 1
ATOM 4198 N N . VAL A 1 582 ? 100.970 137.287 184.156 1.00 84.84 582 VAL A N 1
ATOM 4199 C CA . VAL A 1 582 ? 102.299 137.128 184.743 1.00 84.84 582 VAL A CA 1
ATOM 4200 C C . VAL A 1 582 ? 102.338 137.800 186.108 1.00 84.84 582 VAL A C 1
ATOM 4201 O O . VAL A 1 582 ? 102.182 139.021 186.223 1.00 84.84 582 VAL A O 1
ATOM 4205 N N . SER A 1 583 ? 102.573 137.006 187.147 1.00 81.69 583 SER A N 1
ATOM 4206 C CA . SER A 1 583 ? 102.715 137.528 188.497 1.00 81.69 583 SER A CA 1
ATOM 4207 C C . SER A 1 583 ? 103.578 136.566 189.294 1.00 81.69 583 SER A C 1
ATOM 4208 O O . SER A 1 583 ? 103.733 135.398 188.932 1.00 81.69 583 SER A O 1
ATOM 4211 N N . LEU A 1 584 ? 104.139 137.078 190.392 1.00 76.80 584 LEU A N 1
ATOM 4212 C CA . LEU A 1 584 ? 104.955 136.244 191.267 1.00 76.80 584 LEU A CA 1
ATOM 4213 C C . LEU A 1 584 ? 104.111 135.199 191.987 1.00 76.80 584 LEU A C 1
ATOM 4214 O O . LEU A 1 584 ? 104.623 134.135 192.352 1.00 76.80 584 LEU A O 1
ATOM 4219 N N . ALA A 1 585 ? 102.823 135.484 192.199 1.00 81.25 585 ALA A N 1
ATOM 4220 C CA . ALA A 1 585 ? 101.929 134.518 192.831 1.00 81.25 585 ALA A CA 1
ATOM 4221 C C . ALA A 1 585 ? 101.710 133.302 191.940 1.00 81.25 585 ALA A C 1
ATOM 4222 O O . ALA A 1 585 ? 101.898 132.159 192.374 1.00 81.25 585 ALA A O 1
ATOM 4224 N N . GLN A 1 586 ? 101.353 133.524 190.672 1.00 85.56 586 GLN A N 1
ATOM 4225 C CA . GLN A 1 586 ? 101.214 132.389 189.771 1.00 85.56 586 GLN A CA 1
ATOM 4226 C C . GLN A 1 586 ? 102.563 131.802 189.386 1.00 85.56 586 GLN A C 1
ATOM 4227 O O . GLN A 1 586 ? 102.637 130.606 189.091 1.00 85.56 586 GLN A O 1
ATOM 4233 N N . GLY A 1 587 ? 103.637 132.596 189.456 1.00 85.64 587 GLY A N 1
ATOM 4234 C CA . GLY A 1 587 ? 104.984 132.111 189.192 1.00 85.64 587 GLY A CA 1
ATOM 4235 C C . GLY A 1 587 ? 105.463 131.030 190.144 1.00 85.64 587 GLY A C 1
ATOM 4236 O O . GLY A 1 587 ? 106.408 130.305 189.819 1.00 85.64 587 GLY A O 1
ATOM 4237 N N . GLU A 1 588 ? 104.847 130.914 191.319 1.00 88.48 588 GLU A N 1
ATOM 4238 C CA . GLU A 1 588 ? 105.000 129.727 192.142 1.00 88.48 588 GLU A CA 1
ATOM 4239 C C . GLU A 1 588 ? 103.749 128.860 192.169 1.00 88.48 588 GLU A C 1
ATOM 4240 O O . GLU A 1 588 ? 103.837 127.696 192.572 1.00 88.48 588 GLU A O 1
ATOM 4246 N N . ARG A 1 589 ? 102.594 129.388 191.747 1.00 88.85 589 ARG A N 1
ATOM 4247 C CA . ARG A 1 589 ? 101.386 128.570 191.720 1.00 88.85 589 ARG A CA 1
ATOM 4248 C C . ARG A 1 589 ? 101.404 127.553 190.587 1.00 88.85 589 ARG A C 1
ATOM 4249 O O . ARG A 1 589 ? 100.671 126.561 190.648 1.00 88.85 589 ARG A O 1
ATOM 4257 N N . LEU A 1 590 ? 102.213 127.770 189.545 1.00 86.74 590 LEU A N 1
ATOM 4258 C CA . LEU A 1 590 ? 102.407 126.676 188.603 1.00 86.74 590 LEU A CA 1
ATOM 4259 C C . LEU A 1 590 ? 103.507 125.743 189.079 1.00 86.74 590 LEU A C 1
ATOM 4260 O O . LEU A 1 590 ? 103.677 124.661 188.509 1.00 86.74 590 LEU A O 1
ATOM 4265 N N . ALA A 1 591 ? 104.248 126.144 190.112 1.00 87.97 591 ALA A N 1
ATOM 4266 C CA . ALA A 1 591 ? 105.423 125.432 190.582 1.00 87.97 591 ALA A CA 1
ATOM 4267 C C . ALA A 1 591 ? 105.162 124.581 191.819 1.00 87.97 591 ALA A C 1
ATOM 4268 O O . ALA A 1 591 ? 106.119 124.074 192.411 1.00 87.97 591 ALA A O 1
ATOM 4270 N N . GLN A 1 592 ? 103.908 124.420 192.241 1.00 93.76 592 GLN A N 1
ATOM 4271 C CA . GLN A 1 592 ? 103.679 123.321 193.164 1.00 93.76 592 GLN A CA 1
ATOM 4272 C C . GLN A 1 592 ? 103.719 122.002 192.409 1.00 93.76 592 GLN A C 1
ATOM 4273 O O . GLN A 1 592 ? 103.513 121.942 191.196 1.00 93.76 592 GLN A O 1
ATOM 4279 N N . THR A 1 593 ? 103.975 120.934 193.164 1.00 96.39 593 THR A N 1
ATOM 4280 C CA . THR A 1 593 ? 104.245 119.620 192.600 1.00 96.39 593 THR A CA 1
ATOM 4281 C C . THR A 1 593 ? 103.026 119.022 191.903 1.00 96.39 593 THR A C 1
ATOM 4282 O O . THR A 1 593 ? 103.189 118.255 190.950 1.00 96.39 593 THR A O 1
ATOM 4286 N N . CYS A 1 594 ? 101.814 119.400 192.321 1.00 98.10 594 CYS A N 1
ATOM 4287 C CA . CYS A 1 594 ? 100.604 118.845 191.719 1.00 98.10 594 CYS A CA 1
ATOM 4288 C C . CYS A 1 594 ? 100.404 119.306 190.279 1.00 98.10 594 CYS A C 1
ATOM 4289 O O . CYS A 1 594 ? 99.869 118.549 189.462 1.00 98.10 594 CYS A O 1
ATOM 4292 N N . LEU A 1 595 ? 100.822 120.524 189.945 1.00 92.86 595 LEU A N 1
ATOM 4293 C CA . LEU A 1 595 ? 100.619 121.077 188.609 1.00 92.86 595 LEU A CA 1
ATOM 4294 C C . LEU A 1 595 ? 101.940 121.505 187.983 1.00 92.86 595 LEU A C 1
ATOM 4295 O O . LEU A 1 595 ? 102.025 122.539 187.320 1.00 92.86 595 LEU A O 1
ATOM 4300 N N . THR A 1 596 ? 102.991 120.728 188.190 1.00 82.02 596 THR A N 1
ATOM 4301 C CA . THR A 1 596 ? 104.270 120.949 187.526 1.00 82.02 596 THR A CA 1
ATOM 4302 C C . THR A 1 596 ? 104.721 119.742 186.728 1.00 82.02 596 THR A C 1
ATOM 4303 O O . THR A 1 596 ? 105.224 119.896 185.615 1.00 82.02 596 THR A O 1
ATOM 4307 N N . GLN A 1 597 ? 104.535 118.541 187.269 1.00 78.48 597 GLN A N 1
ATOM 4308 C CA . GLN A 1 597 ? 104.885 117.330 186.530 1.00 78.48 597 GLN A CA 1
ATOM 4309 C C . GLN A 1 597 ? 104.043 117.104 185.272 1.00 78.48 597 GLN A C 1
ATOM 4310 O O . GLN A 1 597 ? 104.648 116.889 184.208 1.00 78.48 597 GLN A O 1
ATOM 4316 N N . PRO A 1 598 ? 102.694 117.160 185.279 1.00 74.49 598 PRO A N 1
ATOM 4317 C CA . PRO A 1 598 ? 101.988 117.071 183.990 1.00 74.49 598 PRO A CA 1
ATOM 4318 C C . PRO A 1 598 ? 102.179 118.289 183.110 1.00 74.49 598 PRO A C 1
ATOM 4319 O O . PRO A 1 598 ? 102.164 118.146 181.880 1.00 74.49 598 PRO A O 1
ATOM 4323 N N . LEU A 1 599 ? 102.382 119.463 183.714 1.00 70.54 599 LEU A N 1
ATOM 4324 C CA . LEU A 1 599 ? 102.619 120.699 182.978 1.00 70.54 599 LEU A CA 1
ATOM 4325 C C . LEU A 1 599 ? 103.881 120.588 182.142 1.00 70.54 599 LEU A C 1
ATOM 4326 O O . LEU A 1 599 ? 103.874 120.829 180.927 1.00 70.54 599 LEU A O 1
ATOM 4331 N N . LEU A 1 600 ? 104.957 120.167 182.783 1.00 62.61 600 LEU A N 1
ATOM 4332 C CA . LEU A 1 600 ? 106.242 119.956 182.161 1.00 62.61 600 LEU A CA 1
ATOM 4333 C C . LEU A 1 600 ? 106.260 118.750 181.240 1.00 62.61 600 LEU A C 1
ATOM 4334 O O . LEU A 1 600 ? 106.973 118.778 180.234 1.00 62.61 600 LEU A O 1
ATOM 4339 N N . PHE A 1 601 ? 105.469 117.716 181.538 1.00 62.63 601 PHE A N 1
ATOM 4340 C CA . PHE A 1 601 ? 105.309 116.607 180.606 1.00 62.63 601 PHE A CA 1
ATOM 4341 C C . PHE A 1 601 ? 104.683 117.074 179.299 1.00 62.63 601 PHE A C 1
ATOM 4342 O O . PHE A 1 601 ? 105.138 116.698 178.217 1.00 62.63 601 PHE A O 1
ATOM 4350 N N . SER A 1 602 ? 103.630 117.887 179.388 1.00 61.90 602 SER A N 1
ATOM 4351 C CA . SER A 1 602 ? 102.968 118.406 178.197 1.00 61.90 602 SER A CA 1
ATOM 4352 C C . SER A 1 602 ? 103.862 119.366 177.418 1.00 61.90 602 SER A C 1
ATOM 4353 O O . SER A 1 602 ? 103.905 119.300 176.182 1.00 61.90 602 SER A O 1
ATOM 4356 N N . VAL A 1 603 ? 104.607 120.221 178.124 1.00 54.17 603 VAL A N 1
ATOM 4357 C CA . VAL A 1 603 ? 105.536 121.141 177.471 1.00 54.17 603 VAL A CA 1
ATOM 4358 C C . VAL A 1 603 ? 106.652 120.379 176.762 1.00 54.17 603 VAL A C 1
ATOM 4359 O O . VAL A 1 603 ? 106.978 120.663 175.604 1.00 54.17 603 VAL A O 1
ATOM 4363 N N . GLU A 1 604 ? 107.221 119.367 177.418 1.00 47.89 604 GLU A N 1
ATOM 4364 C CA . GLU A 1 604 ? 108.315 118.623 176.810 1.00 47.89 604 GLU A CA 1
ATOM 4365 C C . GLU A 1 604 ? 107.840 117.669 175.726 1.00 47.89 604 GLU A C 1
ATOM 4366 O O . GLU A 1 604 ? 108.575 117.427 174.768 1.00 47.89 604 GLU A O 1
ATOM 4372 N N . TYR A 1 605 ? 106.621 117.140 175.837 1.00 49.42 605 TYR A N 1
ATOM 4373 C CA . TYR A 1 605 ? 106.084 116.319 174.761 1.00 49.42 605 TYR A CA 1
ATOM 4374 C C . TYR A 1 605 ? 105.794 117.157 173.524 1.00 49.42 605 TYR A C 1
ATOM 4375 O O . TYR A 1 605 ? 106.086 116.730 172.400 1.00 49.42 605 TYR A O 1
ATOM 4384 N N . ALA A 1 606 ? 105.218 118.350 173.713 1.00 44.11 606 ALA A N 1
ATOM 4385 C CA . ALA A 1 606 ? 104.992 119.255 172.595 1.00 44.11 606 ALA A CA 1
ATOM 4386 C C . ALA A 1 606 ? 106.304 119.714 171.984 1.00 44.11 606 ALA A C 1
ATOM 4387 O O . ALA A 1 606 ? 106.425 119.815 170.760 1.00 44.11 606 ALA A O 1
ATOM 4389 N N . LEU A 1 607 ? 107.305 119.962 172.821 1.00 36.59 607 LEU A N 1
ATOM 4390 C CA . LEU A 1 607 ? 108.604 120.402 172.346 1.00 36.59 607 LEU A CA 1
ATOM 4391 C C . LEU A 1 607 ? 109.333 119.296 171.593 1.00 36.59 607 LEU A C 1
ATOM 4392 O O . LEU A 1 607 ? 110.010 119.569 170.596 1.00 36.59 607 LEU A O 1
ATOM 4397 N N . ALA A 1 608 ? 109.169 118.040 172.011 1.00 34.95 608 ALA A N 1
ATOM 4398 C CA . ALA A 1 608 ? 109.771 116.933 171.281 1.00 34.95 608 ALA A CA 1
ATOM 4399 C C . ALA A 1 608 ? 109.034 116.644 169.981 1.00 34.95 608 ALA A C 1
ATOM 4400 O O . ALA A 1 608 ? 109.666 116.334 168.970 1.00 34.95 608 ALA A O 1
ATOM 4402 N N . GLN A 1 609 ? 107.702 116.735 169.977 1.00 36.63 609 GLN A N 1
ATOM 4403 C CA . GLN A 1 609 ? 106.957 116.594 168.731 1.00 36.63 609 GLN A CA 1
ATOM 4404 C C . GLN A 1 609 ? 107.155 117.770 167.789 1.00 36.63 609 GLN A C 1
ATOM 4405 O O . GLN A 1 609 ? 106.874 117.645 166.595 1.00 36.63 609 GLN A O 1
ATOM 4411 N N . LEU A 1 610 ? 107.593 118.910 168.307 1.00 29.76 610 LEU A N 1
ATOM 4412 C CA . LEU A 1 610 ? 108.081 119.996 167.473 1.00 29.76 610 LEU A CA 1
ATOM 4413 C C . LEU A 1 610 ? 109.462 119.704 166.902 1.00 29.76 610 LEU A C 1
ATOM 4414 O O . LEU A 1 610 ? 109.713 119.986 165.729 1.00 29.76 610 LEU A O 1
ATOM 4419 N N . TRP A 1 611 ? 110.374 119.168 167.712 1.00 22.24 611 TRP A N 1
ATOM 4420 C CA . TRP A 1 611 ? 111.726 118.918 167.219 1.00 22.24 611 TRP A CA 1
ATOM 4421 C C . TRP A 1 611 ? 111.775 117.784 166.206 1.00 22.24 611 TRP A C 1
ATOM 4422 O O . TRP A 1 611 ? 112.521 117.870 165.228 1.00 22.24 611 TRP A O 1
ATOM 4433 N N . LEU A 1 612 ? 110.994 116.723 166.410 1.00 26.74 612 LEU A N 1
ATOM 4434 C CA . LEU A 1 612 ? 110.940 115.648 165.421 1.00 26.74 612 LEU A CA 1
ATOM 4435 C C . LEU A 1 612 ? 110.196 116.060 164.160 1.00 26.74 612 LEU A C 1
ATOM 4436 O O . LEU A 1 612 ? 110.393 115.448 163.103 1.00 26.74 612 LEU A O 1
ATOM 4441 N N . SER A 1 613 ? 109.364 117.099 164.237 1.00 25.25 613 SER A N 1
ATOM 4442 C CA . SER A 1 613 ? 108.773 117.686 163.042 1.00 25.25 613 SER A CA 1
ATOM 4443 C C . SER A 1 613 ? 109.784 118.442 162.191 1.00 25.25 613 SER A C 1
ATOM 4444 O O . SER A 1 613 ? 109.473 118.772 161.045 1.00 25.25 613 SER A O 1
ATOM 4447 N N . TRP A 1 614 ? 110.977 118.716 162.717 1.00 23.02 614 TRP A N 1
ATOM 4448 C CA . TRP A 1 614 ? 112.009 119.488 162.043 1.00 23.02 614 TRP A CA 1
ATOM 4449 C C . TRP A 1 614 ? 113.146 118.623 161.526 1.00 23.02 614 TRP A C 1
ATOM 4450 O O . TRP A 1 614 ? 114.227 119.146 161.244 1.00 23.02 614 TRP A O 1
ATOM 4461 N N . GLY A 1 615 ? 112.939 117.317 161.415 1.00 24.05 615 GLY A N 1
ATOM 4462 C CA . GLY A 1 615 ? 113.952 116.443 160.869 1.00 24.05 615 GLY A CA 1
ATOM 4463 C C . GLY A 1 615 ? 114.903 115.842 161.872 1.00 24.05 615 GLY A C 1
ATOM 4464 O O . GLY A 1 615 ? 115.879 115.204 161.468 1.00 24.05 615 GLY A O 1
ATOM 4465 N N . ILE A 1 616 ? 114.656 116.028 163.166 1.00 27.62 616 ILE A N 1
ATOM 4466 C CA . ILE A 1 616 ? 115.512 115.451 164.193 1.00 27.62 616 ILE A CA 1
ATOM 4467 C C . ILE A 1 616 ? 115.219 113.969 164.350 1.00 27.62 616 ILE A C 1
ATOM 4468 O O . ILE A 1 616 ? 114.063 113.556 164.513 1.00 27.62 616 ILE A O 1
ATOM 4473 N N . THR A 1 617 ? 116.272 113.161 164.285 1.00 35.46 617 THR A N 1
ATOM 4474 C CA . THR A 1 617 ? 116.206 111.749 164.633 1.00 35.46 617 THR A CA 1
ATOM 4475 C C . THR A 1 617 ? 116.852 111.551 165.997 1.00 35.46 617 THR A C 1
ATOM 4476 O O . THR A 1 617 ? 118.079 111.693 166.117 1.00 35.46 617 THR A O 1
ATOM 4480 N N . PRO A 1 618 ? 116.089 111.254 167.048 1.00 38.44 618 PRO A N 1
ATOM 4481 C CA . PRO A 1 618 ? 116.706 111.001 168.356 1.00 38.44 618 PRO A CA 1
ATOM 4482 C C . PRO A 1 618 ? 117.437 109.669 168.365 1.00 38.44 618 PRO A C 1
ATOM 4483 O O . PRO A 1 618 ? 116.876 108.631 168.009 1.00 38.44 618 PRO A O 1
ATOM 4487 N N . THR A 1 619 ? 118.705 109.709 168.759 1.00 40.29 619 THR A N 1
ATOM 4488 C CA . THR A 1 619 ? 119.509 108.500 168.826 1.00 40.29 619 THR A CA 1
ATOM 4489 C C . THR A 1 619 ? 119.500 107.957 170.247 1.00 40.29 619 THR A C 1
ATOM 4490 O O . THR A 1 619 ? 119.098 106.815 170.475 1.00 40.29 619 THR A O 1
ATOM 4494 N N . VAL A 1 620 ? 119.917 108.767 171.209 1.00 40.16 620 VAL A N 1
ATOM 4495 C CA . VAL A 1 620 ? 119.688 108.475 172.614 1.00 40.16 620 VAL A CA 1
ATOM 4496 C C . VAL A 1 620 ? 118.840 109.575 173.203 1.00 40.16 620 VAL A C 1
ATOM 4497 O O . VAL A 1 620 ? 118.735 110.677 172.661 1.00 40.16 620 VAL A O 1
ATOM 4501 N N . MET A 1 621 ? 118.240 109.264 174.347 1.00 43.36 621 MET A N 1
ATOM 4502 C CA . MET A 1 621 ? 117.168 110.088 174.877 1.00 43.36 621 MET A CA 1
ATOM 4503 C C . MET A 1 621 ? 116.950 109.721 176.349 1.00 43.36 621 MET A C 1
ATOM 4504 O O . MET A 1 621 ? 116.334 108.704 176.671 1.00 43.36 621 MET A O 1
ATOM 4509 N N . ILE A 1 622 ? 117.527 110.536 177.232 1.00 46.24 622 ILE A N 1
ATOM 4510 C CA . ILE A 1 622 ? 117.680 110.189 178.638 1.00 46.24 622 ILE A CA 1
ATOM 4511 C C . ILE A 1 622 ? 116.952 111.218 179.490 1.00 46.24 622 ILE A C 1
ATOM 4512 O O . ILE A 1 622 ? 116.931 112.411 179.173 1.00 46.24 622 ILE A O 1
ATOM 4517 N N . GLY A 1 623 ? 116.311 110.745 180.549 1.00 55.25 623 GLY A N 1
ATOM 4518 C CA . GLY A 1 623 ? 115.505 111.600 181.387 1.00 55.25 623 GLY A CA 1
ATOM 4519 C C . GLY A 1 623 ? 116.324 112.330 182.429 1.00 55.25 623 GLY A C 1
ATOM 4520 O O . GLY A 1 623 ? 117.555 112.302 182.442 1.00 55.25 623 GLY A O 1
ATOM 4521 N N . HIS A 1 624 ? 115.611 113.058 183.284 1.00 61.06 624 HIS A N 1
ATOM 4522 C CA . HIS A 1 624 ? 116.170 113.499 184.559 1.00 61.06 624 HIS A CA 1
ATOM 4523 C C . HIS A 1 624 ? 114.988 113.591 185.523 1.00 61.06 624 HIS A C 1
ATOM 4524 O O . HIS A 1 624 ? 114.350 114.639 185.634 1.00 61.06 624 HIS A O 1
ATOM 4531 N N . SER A 1 625 ? 114.677 112.458 186.163 1.00 71.03 625 SER A N 1
ATOM 4532 C CA . SER A 1 625 ? 113.726 112.260 187.262 1.00 71.03 625 SER A CA 1
ATOM 4533 C C . SER A 1 625 ? 112.255 112.458 186.896 1.00 71.03 625 SER A C 1
ATOM 4534 O O . SER A 1 625 ? 111.366 111.986 187.611 1.00 71.03 625 SER A O 1
ATOM 4537 N N . LEU A 1 626 ? 111.987 113.136 185.787 1.00 66.58 626 LEU A N 1
ATOM 4538 C CA . LEU A 1 626 ? 110.657 113.271 185.209 1.00 66.58 626 LEU A CA 1
ATOM 4539 C C . LEU A 1 626 ? 110.677 113.208 183.696 1.00 66.58 626 LEU A C 1
ATOM 4540 O O . LEU A 1 626 ? 109.672 112.822 183.091 1.00 66.58 626 LEU A O 1
ATOM 4545 N N . GLY A 1 627 ? 111.800 113.526 183.063 1.00 58.21 627 GLY A N 1
ATOM 4546 C CA . GLY A 1 627 ? 111.910 113.425 181.632 1.00 58.21 627 GLY A CA 1
ATOM 4547 C C . GLY A 1 627 ? 112.059 112.016 181.124 1.00 58.21 627 GLY A C 1
ATOM 4548 O O . GLY A 1 627 ? 112.047 111.810 179.908 1.00 58.21 627 GLY A O 1
ATOM 4549 N N . GLU A 1 628 ? 112.219 111.043 182.022 1.00 65.85 628 GLU A N 1
ATOM 4550 C CA . GLU A 1 628 ? 112.259 109.652 181.597 1.00 65.85 628 GLU A CA 1
ATOM 4551 C C . GLU A 1 628 ? 110.870 109.157 181.212 1.00 65.85 628 GLU A C 1
ATOM 4552 O O . GLU A 1 628 ? 110.750 108.271 180.359 1.00 65.85 628 GLU A O 1
ATOM 4558 N N . TRP A 1 629 ? 109.817 109.761 181.777 1.00 64.24 629 TRP A N 1
ATOM 4559 C CA . TRP A 1 629 ? 108.452 109.460 181.353 1.00 64.24 629 TRP A CA 1
ATOM 4560 C C . TRP A 1 629 ? 108.222 109.853 179.905 1.00 64.24 629 TRP A C 1
ATOM 4561 O O . TRP A 1 629 ? 107.737 109.051 179.102 1.00 64.24 629 TRP A O 1
ATOM 4572 N N . VAL A 1 630 ? 108.573 111.090 179.553 1.00 53.16 630 VAL A N 1
ATOM 4573 C CA . VAL A 1 630 ? 108.418 111.553 178.185 1.00 53.16 630 VAL A CA 1
ATOM 4574 C C . VAL A 1 630 ? 109.464 110.936 177.267 1.00 53.16 630 VAL A C 1
ATOM 4575 O O . VAL A 1 630 ? 109.206 110.780 176.071 1.00 53.16 630 VAL A O 1
ATOM 4579 N N . ALA A 1 631 ? 110.596 110.486 177.807 1.00 48.74 631 ALA A N 1
ATOM 4580 C CA . ALA A 1 631 ? 111.515 109.667 177.024 1.00 48.74 631 ALA A CA 1
ATOM 4581 C C . ALA A 1 631 ? 110.883 108.335 176.631 1.00 48.74 631 ALA A C 1
ATOM 4582 O O . ALA A 1 631 ? 111.006 107.893 175.481 1.00 48.74 631 ALA A O 1
ATOM 4584 N N . ALA A 1 632 ? 110.183 107.695 177.571 1.00 52.82 632 ALA A N 1
ATOM 4585 C CA . ALA A 1 632 ? 109.440 106.478 177.267 1.00 52.82 632 ALA A CA 1
ATOM 4586 C C . ALA A 1 632 ? 108.285 106.749 176.311 1.00 52.82 632 ALA A C 1
ATOM 4587 O O . ALA A 1 632 ? 108.020 105.949 175.408 1.00 52.82 632 ALA A O 1
ATOM 4589 N N . THR A 1 633 ? 107.592 107.874 176.499 1.00 51.37 633 THR A N 1
ATOM 4590 C CA . THR A 1 633 ? 106.425 108.204 175.688 1.00 51.37 633 THR A CA 1
ATOM 4591 C C . THR A 1 633 ? 106.813 108.507 174.242 1.00 51.37 633 THR A C 1
ATOM 4592 O O . THR A 1 633 ? 106.091 108.125 173.317 1.00 51.37 633 THR A O 1
ATOM 4596 N N . LEU A 1 634 ? 107.965 109.140 174.017 1.00 46.84 634 LEU A N 1
ATOM 4597 C CA . LEU A 1 634 ? 108.469 109.249 172.650 1.00 46.84 634 LEU A CA 1
ATOM 4598 C C . LEU A 1 634 ? 109.061 107.949 172.133 1.00 46.84 634 LEU A C 1
ATOM 4599 O O . LEU A 1 634 ? 109.069 107.732 170.917 1.00 46.84 634 LEU A O 1
ATOM 4604 N N . ALA A 1 635 ? 109.596 107.100 173.016 1.00 51.81 635 ALA A N 1
ATOM 4605 C CA . ALA A 1 635 ? 110.066 105.789 172.577 1.00 51.81 635 ALA A CA 1
ATOM 4606 C C . ALA A 1 635 ? 108.908 104.934 172.077 1.00 51.81 635 ALA A C 1
ATOM 4607 O O . ALA A 1 635 ? 108.949 104.405 170.961 1.00 51.81 635 ALA A O 1
ATOM 4609 N N . GLY A 1 636 ? 107.846 104.831 172.865 1.00 56.43 636 GLY A N 1
ATOM 4610 C CA . GLY A 1 636 ? 106.684 104.087 172.437 1.00 56.43 636 GLY A CA 1
ATOM 4611 C C . GLY A 1 636 ? 106.214 103.123 173.498 1.00 56.43 636 GLY A C 1
ATOM 4612 O O . GLY A 1 636 ? 105.262 102.369 173.281 1.00 56.43 636 GLY A O 1
ATOM 4613 N N . VAL A 1 637 ? 106.896 103.150 174.645 1.00 62.64 637 VAL A N 1
ATOM 4614 C CA . VAL A 1 637 ? 106.507 102.342 175.799 1.00 62.64 637 VAL A CA 1
ATOM 4615 C C . VAL A 1 637 ? 105.116 102.726 176.262 1.00 62.64 637 VAL A C 1
ATOM 4616 O O . VAL A 1 637 ? 104.259 101.872 176.515 1.00 62.64 637 VAL A O 1
ATOM 4620 N N . PHE A 1 638 ? 104.874 104.014 176.360 1.00 64.82 638 PHE A N 1
ATOM 4621 C CA . PHE A 1 638 ? 103.585 104.552 176.733 1.00 64.82 638 PHE A CA 1
ATOM 4622 C C . PHE A 1 638 ? 102.883 105.100 175.503 1.00 64.82 638 PHE A C 1
ATOM 4623 O O . PHE A 1 638 ? 103.514 105.639 174.590 1.00 64.82 638 PHE A O 1
ATOM 4631 N N . SER A 1 639 ? 101.567 104.952 175.480 1.00 70.79 639 SER A N 1
ATOM 4632 C CA . SER A 1 639 ? 100.779 105.918 174.745 1.00 70.79 639 SER A CA 1
ATOM 4633 C C . SER A 1 639 ? 100.805 107.231 175.514 1.00 70.79 639 SER A C 1
ATOM 4634 O O . SER A 1 639 ? 101.037 107.254 176.725 1.00 70.79 639 SER A O 1
ATOM 4637 N N . LEU A 1 640 ? 100.597 108.333 174.787 1.00 72.73 640 LEU A N 1
ATOM 4638 C CA . LEU A 1 640 ? 100.560 109.651 175.416 1.00 72.73 640 LEU A CA 1
ATOM 4639 C C . LEU A 1 640 ? 99.450 109.743 176.451 1.00 72.73 640 LEU A C 1
ATOM 4640 O O . LEU A 1 640 ? 99.668 110.237 177.569 1.00 72.73 640 LEU A O 1
ATOM 4645 N N . GLU A 1 641 ? 98.262 109.244 176.091 1.00 81.40 641 GLU A N 1
ATOM 4646 C CA . GLU A 1 641 ? 97.096 109.338 176.959 1.00 81.40 641 GLU A CA 1
ATOM 4647 C C . GLU A 1 641 ? 97.312 108.578 178.256 1.00 81.40 641 GLU A C 1
ATOM 4648 O O . GLU A 1 641 ? 97.096 109.121 179.340 1.00 81.40 641 GLU A O 1
ATOM 4654 N N . ASP A 1 642 ? 97.804 107.343 178.162 1.00 81.14 642 ASP A N 1
ATOM 4655 C CA . ASP A 1 642 ? 97.976 106.528 179.358 1.00 81.14 642 ASP A CA 1
ATOM 4656 C C . ASP A 1 642 ? 99.143 107.010 180.210 1.00 81.14 642 ASP A C 1
ATOM 4657 O O . ASP A 1 642 ? 99.105 106.862 181.436 1.00 81.14 642 ASP A O 1
ATOM 4662 N N . ALA A 1 643 ? 100.178 107.581 179.586 1.00 75.67 643 ALA A N 1
ATOM 4663 C CA . ALA A 1 643 ? 101.261 108.191 180.353 1.00 75.67 643 ALA A CA 1
ATOM 4664 C C . ALA A 1 643 ? 100.766 109.384 181.150 1.00 75.67 643 ALA A C 1
ATOM 4665 O O . ALA A 1 643 ? 101.094 109.529 182.332 1.00 75.67 643 ALA A O 1
ATOM 4667 N N . LEU A 1 644 ? 99.961 110.236 180.529 1.00 79.25 644 LEU A N 1
ATOM 4668 C CA . LEU A 1 644 ? 99.581 111.478 181.172 1.00 79.25 644 LEU A CA 1
ATOM 4669 C C . LEU A 1 644 ? 98.325 111.332 182.033 1.00 79.25 644 LEU A C 1
ATOM 4670 O O . LEU A 1 644 ? 97.986 112.263 182.775 1.00 79.25 644 LEU A O 1
ATOM 4675 N N . ARG A 1 645 ? 97.650 110.172 181.980 1.00 83.49 645 ARG A N 1
ATOM 4676 C CA . ARG A 1 645 ? 96.715 109.799 183.045 1.00 83.49 645 ARG A CA 1
ATOM 4677 C C . ARG A 1 645 ? 97.412 109.748 184.392 1.00 83.49 645 ARG A C 1
ATOM 4678 O O . ARG A 1 645 ? 96.845 110.157 185.412 1.00 83.49 645 ARG A O 1
ATOM 4686 N N . LEU A 1 646 ? 98.640 109.239 184.412 1.00 79.26 646 LEU A N 1
ATOM 4687 C CA . LEU A 1 646 ? 99.297 108.830 185.637 1.00 79.26 646 LEU A CA 1
ATOM 4688 C C . LEU A 1 646 ? 100.519 109.659 186.014 1.00 79.26 646 LEU A C 1
ATOM 4689 O O . LEU A 1 646 ? 100.957 109.570 187.167 1.00 79.26 646 LEU A O 1
ATOM 4694 N N . VAL A 1 647 ? 101.060 110.477 185.101 1.00 76.63 647 VAL A N 1
ATOM 4695 C CA . VAL A 1 647 ? 102.070 111.460 185.501 1.00 76.63 647 VAL A CA 1
ATOM 4696 C C . VAL A 1 647 ? 101.477 112.449 186.496 1.00 76.63 647 VAL A C 1
ATOM 4697 O O . VAL A 1 647 ? 102.079 112.751 187.533 1.00 76.63 647 VAL A O 1
ATOM 4701 N N . ALA A 1 648 ? 100.262 112.918 186.235 1.00 81.79 648 ALA A N 1
ATOM 4702 C CA . ALA A 1 648 ? 99.631 113.842 187.164 1.00 81.79 648 ALA A CA 1
ATOM 4703 C C . ALA A 1 648 ? 99.105 113.137 188.408 1.00 81.79 648 ALA A C 1
ATOM 4704 O O . ALA A 1 648 ? 98.952 113.772 189.453 1.00 81.79 648 ALA A O 1
ATOM 4706 N N . ARG A 1 649 ? 98.836 111.831 188.328 1.00 84.49 649 ARG A N 1
ATOM 4707 C CA . ARG A 1 649 ? 98.540 111.071 189.540 1.00 84.49 649 ARG A CA 1
ATOM 4708 C C . ARG A 1 649 ? 99.770 110.967 190.437 1.00 84.49 649 ARG A C 1
ATOM 4709 O O . ARG A 1 649 ? 99.672 111.127 191.662 1.00 84.49 649 ARG A O 1
ATOM 4717 N N . ARG A 1 650 ? 100.935 110.709 189.835 1.00 83.53 650 ARG A N 1
ATOM 4718 C CA . ARG A 1 650 ? 102.201 110.742 190.561 1.00 83.53 650 ARG A CA 1
ATOM 4719 C C . ARG A 1 650 ? 102.475 112.130 191.135 1.00 83.53 650 ARG A C 1
ATOM 4720 O O . ARG A 1 650 ? 102.982 112.261 192.256 1.00 83.53 650 ARG A O 1
ATOM 4728 N N . ALA A 1 651 ? 102.112 113.173 190.387 1.00 89.60 651 ALA A N 1
ATOM 4729 C CA . ALA A 1 651 ? 102.211 114.544 190.879 1.00 89.60 651 ALA A CA 1
ATOM 4730 C C . ALA A 1 651 ? 101.295 114.786 192.076 1.00 89.60 651 ALA A C 1
ATOM 4731 O O . ALA A 1 651 ? 101.692 115.452 193.040 1.00 89.60 651 ALA A O 1
ATOM 4733 N N . GLU A 1 652 ? 100.068 114.254 192.023 1.00 91.29 652 GLU A N 1
ATOM 4734 C CA . GLU A 1 652 ? 99.132 114.367 193.138 1.00 91.29 652 GLU A CA 1
ATOM 4735 C C . GLU A 1 652 ? 99.673 113.685 194.382 1.00 91.29 652 GLU A C 1
ATOM 4736 O O . GLU A 1 652 ? 99.596 114.233 195.486 1.00 91.29 652 GLU A O 1
ATOM 4742 N N . LEU A 1 653 ? 100.251 112.499 194.215 1.00 93.85 653 LEU A N 1
ATOM 4743 C CA . LEU A 1 653 ? 100.783 111.773 195.360 1.00 93.85 653 LEU A CA 1
ATOM 4744 C C . LEU A 1 653 ? 102.054 112.408 195.920 1.00 93.85 653 LEU A C 1
ATOM 4745 O O . LEU A 1 653 ? 102.260 112.383 197.139 1.00 93.85 653 LEU A O 1
ATOM 4750 N N . MET A 1 654 ? 102.910 112.983 195.067 1.00 93.29 654 MET A N 1
ATOM 4751 C CA . MET A 1 654 ? 104.064 113.720 195.579 1.00 93.29 654 MET A CA 1
ATOM 4752 C C . MET A 1 654 ? 103.662 115.003 196.291 1.00 93.29 654 MET A C 1
ATOM 4753 O O . MET A 1 654 ? 104.286 115.377 197.291 1.00 93.29 654 MET A O 1
ATOM 4758 N N . HIS A 1 655 ? 102.654 115.709 195.786 1.00 96.41 655 HIS A N 1
ATOM 4759 C CA . HIS A 1 655 ? 102.182 116.880 196.509 1.00 96.41 655 HIS A CA 1
ATOM 4760 C C . HIS A 1 655 ? 101.391 116.509 197.756 1.00 96.41 655 HIS A C 1
ATOM 4761 O O . HIS A 1 655 ? 101.242 117.353 198.646 1.00 96.41 655 HIS A O 1
ATOM 4768 N N . GLN A 1 656 ? 100.882 115.278 197.838 1.00 94.56 656 GLN A N 1
ATOM 4769 C CA . GLN A 1 656 ? 100.225 114.786 199.040 1.00 94.56 656 GLN A CA 1
ATOM 4770 C C . GLN A 1 656 ? 101.202 114.261 200.081 1.00 94.56 656 GLN A C 1
ATOM 4771 O O . GLN A 1 656 ? 100.845 114.204 201.264 1.00 94.56 656 GLN A O 1
ATOM 4777 N N . ALA A 1 657 ? 102.402 113.852 199.672 1.00 88.36 657 ALA A N 1
ATOM 4778 C CA . ALA A 1 657 ? 103.470 113.635 200.640 1.00 88.36 657 ALA A CA 1
ATOM 4779 C C . ALA A 1 657 ? 103.825 114.967 201.299 1.00 88.36 657 ALA A C 1
ATOM 4780 O O . ALA A 1 657 ? 103.951 115.980 200.606 1.00 88.36 657 ALA A O 1
ATOM 4782 N N . PRO A 1 658 ? 103.962 115.002 202.640 1.00 84.66 658 PRO A N 1
ATOM 4783 C CA . PRO A 1 658 ? 103.881 116.281 203.372 1.00 84.66 658 PRO A CA 1
ATOM 4784 C C . PRO A 1 658 ? 104.966 117.317 203.094 1.00 84.66 658 PRO A C 1
ATOM 4785 O O . PRO A 1 658 ? 104.639 118.426 202.664 1.00 84.66 658 PRO A O 1
ATOM 4789 N N . SER A 1 659 ? 106.241 116.992 203.298 1.00 87.16 659 SER A N 1
ATOM 4790 C CA . SER A 1 659 ? 107.259 118.033 203.271 1.00 87.16 659 SER A CA 1
ATOM 4791 C C . SER A 1 659 ? 108.622 117.437 202.961 1.00 87.16 659 SER A C 1
ATOM 4792 O O . SER A 1 659 ? 108.818 116.219 202.982 1.00 87.16 659 SER A O 1
ATOM 4795 N N . GLY A 1 660 ? 109.565 118.325 202.680 1.00 87.56 660 GLY A N 1
ATOM 4796 C CA . GLY A 1 660 ? 110.921 117.926 202.367 1.00 87.56 660 GLY A CA 1
ATOM 4797 C C . GLY A 1 660 ? 111.732 119.125 201.929 1.00 87.56 660 GLY A C 1
ATOM 4798 O O . GLY A 1 660 ? 111.277 120.271 201.995 1.00 87.56 660 GLY A O 1
ATOM 4799 N N . ALA A 1 661 ? 112.953 118.835 201.485 1.00 93.05 661 ALA A N 1
ATOM 4800 C CA . ALA A 1 661 ? 113.860 119.864 200.991 1.00 93.05 661 ALA A CA 1
ATOM 4801 C C . ALA A 1 661 ? 114.920 119.213 200.115 1.00 93.05 661 ALA A C 1
ATOM 4802 O O . ALA A 1 661 ? 115.085 117.991 200.112 1.00 93.05 661 ALA A O 1
ATOM 4804 N N . MET A 1 662 ? 115.620 120.047 199.352 1.00 100.51 662 MET A N 1
ATOM 4805 C CA . MET A 1 662 ? 116.795 119.639 198.588 1.00 100.51 662 MET A CA 1
ATOM 4806 C C . MET A 1 662 ? 117.855 120.724 198.641 1.00 100.51 662 MET A C 1
ATOM 4807 O O . MET A 1 662 ? 117.581 121.882 198.315 1.00 100.51 662 MET A O 1
ATOM 4812 N N . LEU A 1 663 ? 119.061 120.341 199.041 1.00 108.23 663 LEU A N 1
ATOM 4813 C CA . LEU A 1 663 ? 120.217 121.224 199.039 1.00 108.23 663 LEU A CA 1
ATOM 4814 C C . LEU A 1 663 ? 121.257 120.630 198.100 1.00 108.23 663 LEU A C 1
ATOM 4815 O O . LEU A 1 663 ? 121.512 119.423 198.139 1.00 108.23 663 LEU A O 1
ATOM 4820 N N . MET A 1 664 ? 121.842 121.468 197.252 1.00 111.63 664 MET A N 1
ATOM 4821 C CA . MET A 1 664 ? 122.808 121.011 196.261 1.00 111.63 664 MET A CA 1
ATOM 4822 C C . MET A 1 664 ? 124.211 121.111 196.841 1.00 111.63 664 MET A C 1
ATOM 4823 O O . MET A 1 664 ? 124.657 122.202 197.206 1.00 111.63 664 MET A O 1
ATOM 4828 N N . VAL A 1 665 ? 124.925 119.990 196.869 1.00 109.82 665 VAL A N 1
ATOM 4829 C CA . VAL A 1 665 ? 126.290 119.942 197.380 1.00 109.82 665 VAL A CA 1
ATOM 4830 C C . VAL A 1 665 ? 127.223 119.674 196.211 1.00 109.82 665 VAL A C 1
ATOM 4831 O O . VAL A 1 665 ? 127.075 118.669 195.506 1.00 109.82 665 VAL A O 1
ATOM 4835 N N . ALA A 1 666 ? 128.190 120.567 196.014 1.00 106.52 666 ALA A N 1
ATOM 4836 C CA . ALA A 1 666 ? 129.137 120.466 194.904 1.00 106.52 666 ALA A CA 1
ATOM 4837 C C . ALA A 1 666 ? 130.336 119.611 195.318 1.00 106.52 666 ALA A C 1
ATOM 4838 O O . ALA A 1 666 ? 131.451 120.090 195.525 1.00 106.52 666 ALA A O 1
ATOM 4840 N N . LEU A 1 667 ? 130.084 118.308 195.415 1.00 98.67 667 LEU A N 1
ATOM 4841 C CA . LEU A 1 667 ? 131.065 117.364 195.923 1.00 98.67 667 LEU A CA 1
ATOM 4842 C C . LEU A 1 667 ? 130.798 116.005 195.291 1.00 98.67 667 LEU A C 1
ATOM 4843 O O . LEU A 1 667 ? 129.645 115.700 194.966 1.00 98.67 667 LEU A O 1
ATOM 4848 N N . PRO A 1 668 ? 131.833 115.186 195.073 1.00 94.68 668 PRO A N 1
ATOM 4849 C CA . PRO A 1 668 ? 131.616 113.848 194.506 1.00 94.68 668 PRO A CA 1
ATOM 4850 C C . PRO A 1 668 ? 130.858 112.925 195.446 1.00 94.68 668 PRO A C 1
ATOM 4851 O O . PRO A 1 668 ? 130.963 113.036 196.668 1.00 94.68 668 PRO A O 1
ATOM 4855 N N . GLU A 1 669 ? 130.135 111.969 194.840 1.00 90.40 669 GLU A N 1
ATOM 4856 C CA . GLU A 1 669 ? 129.164 111.135 195.552 1.00 90.40 669 GLU A CA 1
ATOM 4857 C C . GLU A 1 669 ? 129.814 110.243 196.607 1.00 90.40 669 GLU A C 1
ATOM 4858 O O . GLU A 1 669 ? 129.215 109.987 197.660 1.00 90.40 669 GLU A O 1
ATOM 4864 N N . ALA A 1 670 ? 131.028 109.754 196.342 1.00 92.91 670 ALA A N 1
ATOM 4865 C CA . ALA A 1 670 ? 131.757 108.999 197.355 1.00 92.91 670 ALA A CA 1
ATOM 4866 C C . ALA A 1 670 ? 132.119 109.881 198.544 1.00 92.91 670 ALA A C 1
ATOM 4867 O O . ALA A 1 670 ? 132.094 109.426 199.692 1.00 92.91 670 ALA A O 1
ATOM 4869 N N . GLN A 1 671 ? 132.453 111.147 198.290 1.00 95.27 671 GLN A N 1
ATOM 4870 C CA . GLN A 1 671 ? 132.666 112.096 199.374 1.00 95.27 671 GLN A CA 1
ATOM 4871 C C . GLN A 1 671 ? 131.352 112.573 199.986 1.00 95.27 671 GLN A C 1
ATOM 4872 O O . GLN A 1 671 ? 131.347 113.020 201.138 1.00 95.27 671 GLN A O 1
ATOM 4878 N N . ILE A 1 672 ? 130.247 112.498 199.236 1.00 97.02 672 ILE A N 1
ATOM 4879 C CA . ILE A 1 672 ? 128.916 112.704 199.806 1.00 97.02 672 ILE A CA 1
ATOM 4880 C C . ILE A 1 672 ? 128.582 111.599 200.803 1.00 97.02 672 ILE A C 1
ATOM 4881 O O . ILE A 1 672 ? 127.957 111.860 201.840 1.00 97.02 672 ILE A O 1
ATOM 4886 N N . ARG A 1 673 ? 129.048 110.369 200.543 1.00 99.45 673 ARG A N 1
ATOM 4887 C CA . ARG A 1 673 ? 128.749 109.210 201.390 1.00 99.45 673 ARG A CA 1
ATOM 4888 C C . ARG A 1 673 ? 129.297 109.334 202.811 1.00 99.45 673 ARG A C 1
ATOM 4889 O O . ARG A 1 673 ? 128.840 108.610 203.703 1.00 99.45 673 ARG A O 1
ATOM 4897 N N . ALA A 1 674 ? 130.257 110.233 203.047 1.00 100.13 674 ALA A N 1
ATOM 4898 C CA . ALA A 1 674 ? 130.760 110.445 204.400 1.00 100.13 674 ALA A CA 1
ATOM 4899 C C . ALA A 1 674 ? 129.720 111.111 205.296 1.00 100.13 674 ALA A C 1
ATOM 4900 O O . ALA A 1 674 ? 129.525 110.695 206.444 1.00 100.13 674 ALA A O 1
ATOM 4902 N N . LEU A 1 675 ? 129.031 112.134 204.791 1.00 99.17 675 LEU A N 1
ATOM 4903 C CA . LEU A 1 675 ? 128.252 113.033 205.634 1.00 99.17 675 LEU A CA 1
ATOM 4904 C C . LEU A 1 675 ? 126.745 112.897 205.431 1.00 99.17 675 LEU A C 1
ATOM 4905 O O . LEU A 1 675 ? 125.990 113.790 205.830 1.00 99.17 675 LEU A O 1
ATOM 4910 N N . ILE A 1 676 ? 126.278 111.793 204.851 1.00 93.51 676 ILE A N 1
ATOM 4911 C CA . ILE A 1 676 ? 124.849 111.577 204.649 1.00 93.51 676 ILE A CA 1
ATOM 4912 C C . ILE A 1 676 ? 124.344 110.553 205.654 1.00 93.51 676 ILE A C 1
ATOM 4913 O O . ILE A 1 676 ? 124.976 109.516 205.885 1.00 93.51 676 ILE A O 1
ATOM 4918 N N . THR A 1 677 ? 123.202 110.860 206.257 1.00 83.94 677 THR A N 1
ATOM 4919 C CA . THR A 1 677 ? 122.626 110.076 207.334 1.00 83.94 677 THR A CA 1
ATOM 4920 C C . THR A 1 677 ? 121.558 109.126 206.794 1.00 83.94 677 THR A C 1
ATOM 4921 O O . THR A 1 677 ? 121.313 109.036 205.590 1.00 83.94 677 THR A O 1
ATOM 4925 N N . ALA A 1 678 ? 120.930 108.392 207.716 1.00 78.82 678 ALA A N 1
ATOM 4926 C CA . ALA A 1 678 ? 119.908 107.417 207.330 1.00 78.82 678 ALA A CA 1
ATOM 4927 C C . ALA A 1 678 ? 118.629 108.025 206.744 1.00 78.82 678 ALA A C 1
ATOM 4928 O O . ALA A 1 678 ? 118.154 107.501 205.721 1.00 78.82 678 ALA A O 1
ATOM 4930 N N . PRO A 1 679 ? 117.975 109.095 207.343 1.00 83.41 679 PRO A N 1
ATOM 4931 C CA . PRO A 1 679 ? 116.720 109.574 206.732 1.00 83.41 679 PRO A CA 1
ATOM 4932 C C . PRO A 1 679 ? 116.895 110.269 205.389 1.00 83.41 679 PRO A C 1
ATOM 4933 O O . PRO A 1 679 ? 116.184 109.964 204.425 1.00 83.41 679 PRO A O 1
ATOM 4937 N N . LEU A 1 680 ? 117.820 111.220 205.322 1.00 83.63 680 LEU A N 1
ATOM 4938 C CA . LEU A 1 680 ? 118.079 111.916 204.073 1.00 83.63 680 LEU A CA 1
ATOM 4939 C C . LEU A 1 680 ? 118.802 111.009 203.085 1.00 83.63 680 LEU A C 1
ATOM 4940 O O . LEU A 1 680 ? 119.622 110.170 203.467 1.00 83.63 680 LEU A O 1
ATOM 4945 N N . ALA A 1 681 ? 118.486 111.182 201.804 1.00 83.31 681 ALA A N 1
ATOM 4946 C CA . ALA A 1 681 ? 119.043 110.364 200.741 1.00 83.31 681 ALA A CA 1
ATOM 4947 C C . ALA A 1 681 ? 119.475 111.252 199.584 1.00 83.31 681 ALA A C 1
ATOM 4948 O O . ALA A 1 681 ? 119.047 112.401 199.460 1.00 83.31 681 ALA A O 1
ATOM 4950 N N . ILE A 1 682 ? 120.359 110.705 198.749 1.00 83.30 682 ILE A N 1
ATOM 4951 C CA . ILE A 1 682 ? 120.752 111.375 197.517 1.00 83.30 682 ILE A CA 1
ATOM 4952 C C . ILE A 1 682 ? 119.559 111.382 196.565 1.00 83.30 682 ILE A C 1
ATOM 4953 O O . ILE A 1 682 ? 118.758 110.441 196.534 1.00 83.30 682 ILE A O 1
ATOM 4958 N N . ALA A 1 683 ? 119.395 112.471 195.823 1.00 80.05 683 ALA A N 1
ATOM 4959 C CA . ALA A 1 683 ? 118.327 112.538 194.834 1.00 80.05 683 ALA A CA 1
ATOM 4960 C C . ALA A 1 683 ? 118.830 112.528 193.403 1.00 80.05 683 ALA A C 1
ATOM 4961 O O . ALA A 1 683 ? 118.244 111.851 192.557 1.00 80.05 683 ALA A O 1
ATOM 4963 N N . ALA A 1 684 ? 119.905 113.251 193.101 1.00 74.93 684 ALA A N 1
ATOM 4964 C CA . ALA A 1 684 ? 120.380 113.371 191.730 1.00 74.93 684 ALA A CA 1
ATOM 4965 C C . ALA A 1 684 ? 121.897 113.431 191.719 1.00 74.93 684 ALA A C 1
ATOM 4966 O O . ALA A 1 684 ? 122.488 114.316 192.343 1.00 74.93 684 ALA A O 1
ATOM 4968 N N . VAL A 1 685 ? 122.522 112.493 191.019 1.00 73.47 685 VAL A N 1
ATOM 4969 C CA . VAL A 1 685 ? 123.968 112.501 190.812 1.00 73.47 685 VAL A CA 1
ATOM 4970 C C . VAL A 1 685 ? 124.172 113.048 189.404 1.00 73.47 685 VAL A C 1
ATOM 4971 O O . VAL A 1 685 ? 124.289 112.307 188.427 1.00 73.47 685 VAL A O 1
ATOM 4975 N N . ASN A 1 686 ? 124.232 114.370 189.308 1.00 74.44 686 ASN A N 1
ATOM 4976 C CA . ASN A 1 686 ? 124.210 115.050 188.023 1.00 74.44 686 ASN A CA 1
ATOM 4977 C C . ASN A 1 686 ? 125.599 115.285 187.460 1.00 74.44 686 ASN A C 1
ATOM 4978 O O . ASN A 1 686 ? 125.765 115.359 186.238 1.00 74.44 686 ASN A O 1
ATOM 4983 N N . ALA A 1 687 ? 126.591 115.396 188.328 1.00 87.39 687 ALA A N 1
ATOM 4984 C CA . ALA A 1 687 ? 127.966 115.660 187.933 1.00 87.39 687 ALA A CA 1
ATOM 4985 C C . ALA A 1 687 ? 128.858 115.214 189.082 1.00 87.39 687 ALA A C 1
ATOM 4986 O O . ALA A 1 687 ? 128.380 115.045 190.212 1.00 87.39 687 ALA A O 1
ATOM 4988 N N . PRO A 1 688 ? 130.161 115.009 188.840 1.00 95.75 688 PRO A N 1
ATOM 4989 C CA . PRO A 1 688 ? 131.074 114.797 189.977 1.00 95.75 688 PRO A CA 1
ATOM 4990 C C . PRO A 1 688 ? 131.283 116.023 190.862 1.00 95.75 688 PRO A C 1
ATOM 4991 O O . PRO A 1 688 ? 131.951 115.898 191.889 1.00 95.75 688 PRO A O 1
ATOM 4995 N N . ASP A 1 689 ? 130.753 117.189 190.506 1.00 104.92 689 ASP A N 1
ATOM 4996 C CA . ASP A 1 689 ? 130.793 118.378 191.345 1.00 104.92 689 ASP A CA 1
ATOM 4997 C C . ASP A 1 689 ? 129.390 118.937 191.557 1.00 104.92 689 ASP A C 1
ATOM 4998 O O . ASP A 1 689 ? 129.192 120.151 191.624 1.00 104.92 689 ASP A O 1
ATOM 5003 N N . TYR A 1 690 ? 128.392 118.055 191.643 1.00 97.92 690 TYR A N 1
ATOM 5004 C CA . TYR A 1 690 ? 126.999 118.490 191.723 1.00 97.92 690 TYR A CA 1
ATOM 5005 C C . TYR A 1 690 ? 126.212 117.312 192.279 1.00 97.92 690 TYR A C 1
ATOM 5006 O O . TYR A 1 690 ? 126.073 116.294 191.596 1.00 97.92 690 TYR A O 1
ATOM 5015 N N . SER A 1 691 ? 125.702 117.442 193.499 1.00 100.61 691 SER A N 1
ATOM 5016 C CA . SER A 1 691 ? 124.952 116.364 194.127 1.00 100.61 691 SER A CA 1
ATOM 5017 C C . SER A 1 691 ? 123.771 116.946 194.883 1.00 100.61 691 SER A C 1
ATOM 5018 O O . SER A 1 691 ? 123.916 117.933 195.607 1.00 100.61 691 SER A O 1
ATOM 5021 N N . VAL A 1 692 ? 122.607 116.327 194.721 1.00 89.66 692 VAL A N 1
ATOM 5022 C CA . VAL A 1 692 ? 121.363 116.833 195.288 1.00 89.66 692 VAL A CA 1
ATOM 5023 C C . VAL A 1 692 ? 120.909 115.876 196.379 1.00 89.66 692 VAL A C 1
ATOM 5024 O O . VAL A 1 692 ? 120.699 114.684 196.125 1.00 89.66 692 VAL A O 1
ATOM 5028 N N . ILE A 1 693 ? 120.739 116.407 197.588 1.00 89.46 693 ILE A N 1
ATOM 5029 C CA . ILE A 1 693 ? 120.428 115.623 198.776 1.00 89.46 693 ILE A CA 1
ATOM 5030 C C . ILE A 1 693 ? 119.015 115.964 199.223 1.00 89.46 693 ILE A C 1
ATOM 5031 O O . ILE A 1 693 ? 118.713 117.127 199.512 1.00 89.46 693 ILE A O 1
ATOM 5036 N N . ALA A 1 694 ? 118.162 114.950 199.313 1.00 85.03 694 ALA A N 1
ATOM 5037 C CA . ALA A 1 694 ? 116.760 115.132 199.651 1.00 85.03 694 ALA A CA 1
ATOM 5038 C C . ALA A 1 694 ? 116.436 114.449 200.973 1.00 85.03 694 ALA A C 1
ATOM 5039 O O . ALA A 1 694 ? 116.988 113.393 201.291 1.00 85.03 694 ALA A O 1
ATOM 5041 N N . GLY A 1 695 ? 115.520 115.051 201.724 1.00 82.60 695 GLY A N 1
ATOM 5042 C CA . GLY A 1 695 ? 115.215 114.651 203.076 1.00 82.60 695 GLY A CA 1
ATOM 5043 C C . GLY A 1 695 ? 114.363 115.704 203.761 1.00 82.60 695 GLY A C 1
ATOM 5044 O O . GLY A 1 695 ? 113.881 116.644 203.120 1.00 82.60 695 GLY A O 1
ATOM 5045 N N . PRO A 1 696 ? 114.148 115.562 205.069 1.00 83.06 696 PRO A N 1
ATOM 5046 C CA . PRO A 1 696 ? 113.346 116.550 205.805 1.00 83.06 696 PRO A CA 1
ATOM 5047 C C . PRO A 1 696 ? 114.048 117.898 205.923 1.00 83.06 696 PRO A C 1
ATOM 5048 O O . PRO A 1 696 ? 115.268 118.010 205.801 1.00 83.06 696 PRO A O 1
ATOM 5052 N N . THR A 1 697 ? 113.232 118.928 206.173 1.00 83.59 697 THR A N 1
ATOM 5053 C CA . THR A 1 697 ? 113.688 120.317 206.116 1.00 83.59 697 THR A CA 1
ATOM 5054 C C . THR A 1 697 ? 114.709 120.625 207.206 1.00 83.59 697 THR A C 1
ATOM 5055 O O . THR A 1 697 ? 115.788 121.166 206.930 1.00 83.59 697 THR A O 1
ATOM 5059 N N . SER A 1 698 ? 114.385 120.273 208.452 1.00 86.80 698 SER A N 1
ATOM 5060 C CA . SER A 1 698 ? 115.247 120.571 209.588 1.00 86.80 698 SER A CA 1
ATOM 5061 C C . SER A 1 698 ? 116.543 119.770 209.573 1.00 86.80 698 SER A C 1
ATOM 5062 O O . SER A 1 698 ? 117.539 120.221 210.148 1.00 86.80 698 SER A O 1
ATOM 5065 N N . GLU A 1 699 ? 116.555 118.604 208.925 1.00 88.03 699 GLU A N 1
ATOM 5066 C CA . GLU A 1 699 ? 117.762 117.786 208.888 1.00 88.03 699 GLU A CA 1
ATOM 5067 C C . GLU A 1 699 ? 118.749 118.293 207.838 1.00 88.03 699 GLU A C 1
ATOM 5068 O O . GLU A 1 699 ? 119.948 118.420 208.115 1.00 88.03 699 GLU A O 1
ATOM 5074 N N . ILE A 1 700 ? 118.264 118.609 206.632 1.00 88.40 700 ILE A N 1
ATOM 5075 C CA . ILE A 1 700 ? 119.168 119.154 205.622 1.00 88.40 700 ILE A CA 1
ATOM 5076 C C . ILE A 1 700 ? 119.546 120.588 205.969 1.00 88.40 700 ILE A C 1
ATOM 5077 O O . ILE A 1 700 ? 120.598 121.073 205.545 1.00 88.40 700 ILE A O 1
ATOM 5082 N N . LEU A 1 701 ? 118.715 121.289 206.748 1.00 89.86 701 LEU A N 1
ATOM 5083 C CA . LEU A 1 701 ? 119.141 122.580 207.281 1.00 89.86 701 LEU A CA 1
ATOM 5084 C C . LEU A 1 701 ? 120.332 122.434 208.220 1.00 89.86 701 LEU A C 1
ATOM 5085 O O . LEU A 1 701 ? 121.275 123.232 208.149 1.00 89.86 701 LEU A O 1
ATOM 5090 N N . ALA A 1 702 ? 120.337 121.393 209.059 1.00 91.04 702 ALA A N 1
ATOM 5091 C CA . ALA A 1 702 ? 121.498 121.118 209.904 1.00 91.04 702 ALA A CA 1
ATOM 5092 C C . ALA A 1 702 ? 122.712 120.700 209.078 1.00 91.04 702 ALA A C 1
ATOM 5093 O O . ALA A 1 702 ? 123.841 121.088 209.393 1.00 91.04 702 ALA A O 1
ATOM 5095 N N . VAL A 1 703 ? 122.502 119.906 208.024 1.00 95.52 703 VAL A N 1
ATOM 5096 C CA . VAL A 1 703 ? 123.621 119.490 207.173 1.00 95.52 703 VAL A CA 1
ATOM 5097 C C . VAL A 1 703 ? 124.183 120.680 206.390 1.00 95.52 703 VAL A C 1
ATOM 5098 O O . VAL A 1 703 ? 125.399 120.795 206.193 1.00 95.52 703 VAL A O 1
ATOM 5102 N N . SER A 1 704 ? 123.319 121.611 205.977 1.00 98.66 704 SER A N 1
ATOM 5103 C CA . SER A 1 704 ? 123.784 122.839 205.338 1.00 98.66 704 SER A CA 1
ATOM 5104 C C . SER A 1 704 ? 124.517 123.746 206.321 1.00 98.66 704 SER A C 1
ATOM 5105 O O . SER A 1 704 ? 125.462 124.440 205.933 1.00 98.66 704 SER A O 1
ATOM 5108 N N . GLN A 1 705 ? 124.101 123.762 207.591 1.00 101.41 705 GLN A N 1
ATOM 5109 C CA . GLN A 1 705 ? 124.870 124.467 208.611 1.00 101.41 705 GLN A CA 1
ATOM 5110 C C . GLN A 1 705 ? 126.195 123.782 208.924 1.00 101.41 705 GLN A C 1
ATOM 5111 O O . GLN A 1 705 ? 127.136 124.451 209.364 1.00 101.41 705 GLN A O 1
ATOM 5117 N N . ARG A 1 706 ? 126.280 122.467 208.736 1.00 105.51 706 ARG A N 1
ATOM 5118 C CA . ARG A 1 706 ? 127.565 121.779 208.771 1.00 105.51 706 ARG A CA 1
ATOM 5119 C C . ARG A 1 706 ? 128.427 122.121 207.562 1.00 105.51 706 ARG A C 1
ATOM 5120 O O . ARG A 1 706 ? 129.657 122.165 207.680 1.00 105.51 706 ARG A O 1
ATOM 5128 N N . LEU A 1 707 ? 127.801 122.349 206.410 1.00 109.17 707 LEU A N 1
ATOM 5129 C CA . LEU A 1 707 ? 128.450 122.816 205.192 1.00 109.17 707 LEU A CA 1
ATOM 5130 C C . LEU A 1 707 ? 128.740 124.310 205.201 1.00 109.17 707 LEU A C 1
ATOM 5131 O O . LEU A 1 707 ? 129.376 124.805 204.265 1.00 109.17 707 LEU A O 1
ATOM 5136 N N . THR A 1 708 ? 128.252 125.038 206.208 1.00 111.25 708 THR A N 1
ATOM 5137 C CA . THR A 1 708 ? 128.499 126.474 206.294 1.00 111.25 708 THR A CA 1
ATOM 5138 C C . THR A 1 708 ? 129.966 126.758 206.596 1.00 111.25 708 THR A C 1
ATOM 5139 O O . THR A 1 708 ? 130.601 127.588 205.933 1.00 111.25 708 THR A O 1
ATOM 5143 N N . GLU A 1 709 ? 130.533 126.043 207.564 1.00 115.86 709 GLU A N 1
ATOM 5144 C CA . GLU A 1 709 ? 131.924 126.216 207.965 1.00 115.86 709 GLU A CA 1
ATOM 5145 C C . GLU A 1 709 ? 132.898 125.455 207.075 1.00 115.86 709 GLU A C 1
ATOM 5146 O O . GLU A 1 709 ? 134.111 125.550 207.287 1.00 115.86 709 GLU A O 1
ATOM 5152 N N . GLN A 1 710 ? 132.402 124.696 206.101 1.00 115.50 710 GLN A N 1
ATOM 5153 C CA . GLN A 1 710 ? 133.259 124.030 205.132 1.00 115.50 710 GLN A CA 1
ATOM 5154 C C . GLN A 1 710 ? 133.640 124.927 203.962 1.00 115.50 710 GLN A C 1
ATOM 5155 O O . GLN A 1 710 ? 134.564 124.575 203.220 1.00 115.50 710 GLN A O 1
ATOM 5161 N N . ASN A 1 711 ? 132.957 126.073 203.808 1.00 116.55 711 ASN A N 1
ATOM 5162 C CA . ASN A 1 711 ? 133.176 127.053 202.732 1.00 116.55 711 ASN A CA 1
ATOM 5163 C C . ASN A 1 711 ? 132.997 126.437 201.342 1.00 116.55 711 ASN A C 1
ATOM 5164 O O . ASN A 1 711 ? 133.740 126.742 200.407 1.00 116.55 711 ASN A O 1
ATOM 5169 N N . ILE A 1 712 ? 131.990 125.575 201.201 1.00 113.25 712 ILE A N 1
ATOM 5170 C CA . ILE A 1 712 ? 131.684 124.902 199.942 1.00 113.25 712 ILE A CA 1
ATOM 5171 C C . ILE A 1 712 ? 130.334 125.413 199.447 1.00 113.25 712 ILE A C 1
ATOM 5172 O O . ILE A 1 712 ? 129.430 125.698 200.242 1.00 113.25 712 ILE A O 1
ATOM 5177 N N . ILE A 1 713 ? 130.207 125.542 198.123 1.00 111.43 713 ILE A N 1
ATOM 5178 C CA . ILE A 1 713 ? 129.046 126.182 197.507 1.00 111.43 713 ILE A CA 1
ATOM 5179 C C . ILE A 1 713 ? 127.818 125.287 197.651 1.00 111.43 713 ILE A C 1
ATOM 5180 O O . ILE A 1 713 ? 127.862 124.091 197.339 1.00 111.43 713 ILE A O 1
ATOM 5185 N N . ASN A 1 714 ? 126.712 125.871 198.121 1.00 110.50 714 ASN A N 1
ATOM 5186 C CA . ASN A 1 714 ? 125.532 125.114 198.525 1.00 110.50 714 ASN A CA 1
ATOM 5187 C C . ASN A 1 714 ? 124.322 126.038 198.551 1.00 110.50 714 ASN A C 1
ATOM 5188 O O . ASN A 1 714 ? 124.332 127.043 199.268 1.00 110.50 714 ASN A O 1
ATOM 5193 N N . LYS A 1 715 ? 123.287 125.702 197.777 1.00 109.24 715 LYS A N 1
ATOM 5194 C CA . LYS A 1 715 ? 121.997 126.379 197.869 1.00 109.24 715 LYS A CA 1
ATOM 5195 C C . LYS A 1 715 ? 120.866 125.361 197.934 1.00 109.24 715 LYS A C 1
ATOM 5196 O O . LYS A 1 715 ? 121.060 124.158 197.750 1.00 109.24 715 LYS A O 1
ATOM 5202 N N . ARG A 1 716 ? 119.669 125.877 198.200 1.00 105.69 716 ARG A N 1
ATOM 5203 C CA . ARG A 1 716 ? 118.427 125.121 198.205 1.00 105.69 716 ARG A CA 1
ATOM 5204 C C . ARG A 1 716 ? 117.885 125.049 196.775 1.00 105.69 716 ARG A C 1
ATOM 5205 O O . ARG A 1 716 ? 118.216 125.875 195.922 1.00 105.69 716 ARG A O 1
ATOM 5213 N N . LEU A 1 717 ? 117.051 124.044 196.514 1.00 99.18 717 LEU A N 1
ATOM 5214 C CA . LEU A 1 717 ? 116.448 123.852 195.204 1.00 99.18 717 LEU A CA 1
ATOM 5215 C C . LEU A 1 717 ? 115.034 124.410 195.110 1.00 99.18 717 LEU A C 1
ATOM 5216 O O . LEU A 1 717 ? 114.306 124.051 194.176 1.00 99.18 717 LEU A O 1
ATOM 5221 N N . HIS A 1 718 ? 114.619 125.231 196.079 1.00 93.29 718 HIS A N 1
ATOM 5222 C CA . HIS A 1 718 ? 113.388 126.030 196.056 1.00 93.29 718 HIS A CA 1
ATOM 5223 C C . HIS A 1 718 ? 112.113 125.183 196.010 1.00 93.29 718 HIS A C 1
ATOM 5224 O O . HIS A 1 718 ? 111.036 125.700 195.695 1.00 93.29 718 HIS A O 1
ATOM 5231 N N . THR A 1 719 ? 112.192 123.893 196.330 1.00 87.56 719 THR A N 1
ATOM 5232 C CA . THR A 1 719 ? 111.024 123.025 196.339 1.00 87.56 719 THR A CA 1
ATOM 5233 C C . THR A 1 719 ? 110.823 122.454 197.735 1.00 87.56 719 THR A C 1
ATOM 5234 O O . THR A 1 719 ? 111.766 122.351 198.525 1.00 87.56 719 THR A O 1
ATOM 5238 N N . SER A 1 720 ? 109.578 122.097 198.039 1.00 85.56 720 SER A N 1
ATOM 5239 C CA . SER A 1 720 ? 109.184 121.738 199.393 1.00 85.56 720 SER A CA 1
ATOM 5240 C C . SER A 1 720 ? 108.949 120.247 199.592 1.00 85.56 720 SER A C 1
ATOM 5241 O O . SER A 1 720 ? 108.657 119.828 200.717 1.00 85.56 720 SER A O 1
ATOM 5244 N N . HIS A 1 721 ? 109.061 119.438 198.544 1.00 89.07 721 HIS A N 1
ATOM 5245 C CA . HIS A 1 721 ? 108.857 118.000 198.635 1.00 89.07 721 HIS A CA 1
ATOM 5246 C C . HIS A 1 721 ? 110.135 117.301 198.198 1.00 89.07 721 HIS A C 1
ATOM 5247 O O . HIS A 1 721 ? 110.678 117.602 197.131 1.00 89.07 721 HIS A O 1
ATOM 5254 N N . ALA A 1 722 ? 110.608 116.371 199.021 1.00 90.96 722 ALA A N 1
ATOM 5255 C CA . ALA A 1 722 ? 111.907 115.737 198.816 1.00 90.96 722 ALA A CA 1
ATOM 5256 C C . ALA A 1 722 ? 111.726 114.502 197.943 1.00 90.96 722 ALA A C 1
ATOM 5257 O O . ALA A 1 722 ? 111.431 113.415 198.441 1.00 90.96 722 ALA A O 1
ATOM 5259 N N . PHE A 1 723 ? 111.916 114.670 196.638 1.00 91.36 723 PHE A N 1
ATOM 5260 C CA . PHE A 1 723 ? 111.832 113.561 195.702 1.00 91.36 723 PHE A CA 1
ATOM 5261 C C . PHE A 1 723 ? 113.097 112.714 195.762 1.00 91.36 723 PHE A C 1
ATOM 5262 O O . PHE A 1 723 ? 114.193 113.222 196.024 1.00 91.36 723 PHE A O 1
ATOM 5270 N N . HIS A 1 724 ? 112.919 111.409 195.515 1.00 92.26 724 HIS A N 1
ATOM 5271 C CA . HIS A 1 724 ? 113.954 110.374 195.661 1.00 92.26 724 HIS A CA 1
ATOM 5272 C C . HIS A 1 724 ? 114.548 110.362 197.065 1.00 92.26 724 HIS A C 1
ATOM 5273 O O . HIS A 1 724 ? 115.747 110.147 197.252 1.00 92.26 724 HIS A O 1
ATOM 5280 N N . SER A 1 725 ? 113.701 110.584 198.057 1.00 95.43 725 SER A N 1
ATOM 5281 C CA . SER A 1 725 ? 114.091 110.533 199.454 1.00 95.43 725 SER A CA 1
ATOM 5282 C C . SER A 1 725 ? 113.289 109.435 200.140 1.00 95.43 725 SER A C 1
ATOM 5283 O O . SER A 1 725 ? 112.585 108.655 199.495 1.00 95.43 725 SER A O 1
ATOM 5286 N N . SER A 1 726 ? 113.393 109.386 201.463 1.00 99.92 726 SER A N 1
ATOM 5287 C CA . SER A 1 726 ? 112.728 108.370 202.265 1.00 99.92 726 SER A CA 1
ATOM 5288 C C . SER A 1 726 ? 111.269 108.700 202.584 1.00 99.92 726 SER A C 1
ATOM 5289 O O . SER A 1 726 ? 110.683 108.038 203.448 1.00 99.92 726 SER A O 1
ATOM 5292 N N . MET A 1 727 ? 110.673 109.698 201.929 1.00 101.22 727 MET A N 1
ATOM 5293 C CA . MET A 1 727 ? 109.276 110.054 202.149 1.00 101.22 727 MET A CA 1
ATOM 5294 C C . MET A 1 727 ? 108.397 109.727 200.949 1.00 101.22 727 MET A C 1
ATOM 5295 O O . MET A 1 727 ? 107.323 110.317 200.795 1.00 101.22 727 MET A O 1
ATOM 5300 N N . MET A 1 728 ? 108.826 108.803 200.096 1.00 103.46 728 MET A N 1
ATOM 5301 C CA . MET A 1 728 ? 108.171 108.585 198.816 1.00 103.46 728 MET A CA 1
ATOM 5302 C C . MET A 1 728 ? 107.511 107.224 198.679 1.00 103.46 728 MET A C 1
ATOM 5303 O O . MET A 1 728 ? 106.968 106.929 197.610 1.00 103.46 728 MET A O 1
ATOM 5308 N N . GLN A 1 729 ? 107.538 106.389 199.719 1.00 102.86 729 GLN A N 1
ATOM 5309 C CA . GLN A 1 729 ? 106.932 105.067 199.610 1.00 102.86 729 GLN A CA 1
ATOM 5310 C C . GLN A 1 729 ? 105.412 105.148 199.636 1.00 102.86 729 GLN A C 1
ATOM 5311 O O . GLN A 1 729 ? 104.738 104.455 198.868 1.00 102.86 729 GLN A O 1
ATOM 5317 N N . ASP A 1 730 ? 104.855 106.002 200.499 1.00 102.06 730 ASP A N 1
ATOM 5318 C CA . ASP A 1 730 ? 103.408 106.196 200.520 1.00 102.06 730 ASP A CA 1
ATOM 5319 C C . ASP A 1 730 ? 102.919 106.912 199.268 1.00 102.06 730 ASP A C 1
ATOM 5320 O O . ASP A 1 730 ? 101.777 106.709 198.841 1.00 102.06 730 ASP A O 1
ATOM 5325 N N . ALA A 1 731 ? 103.768 107.752 198.674 1.00 100.85 731 ALA A N 1
ATOM 5326 C CA . ALA A 1 731 ? 103.413 108.413 197.424 1.00 100.85 731 ALA A CA 1
ATOM 5327 C C . ALA A 1 731 ? 103.507 107.450 196.245 1.00 100.85 731 ALA A C 1
ATOM 5328 O O . ALA A 1 731 ? 102.730 107.551 195.290 1.00 100.85 731 ALA A O 1
ATOM 5330 N N . ALA A 1 732 ? 104.447 106.511 196.288 1.00 103.00 732 ALA A N 1
ATOM 5331 C CA . ALA A 1 732 ? 104.529 105.511 195.234 1.00 103.00 732 ALA A CA 1
ATOM 5332 C C . ALA A 1 732 ? 103.539 104.370 195.423 1.00 103.00 732 ALA A C 1
ATOM 5333 O O . ALA A 1 732 ? 103.307 103.615 194.473 1.00 103.00 732 ALA A O 1
ATOM 5335 N N . GLN A 1 733 ? 102.957 104.228 196.619 1.00 102.47 733 GLN A N 1
ATOM 5336 C CA . GLN A 1 733 ? 102.075 103.099 196.897 1.00 102.47 733 GLN A CA 1
ATOM 5337 C C . GLN A 1 733 ? 100.766 103.192 196.123 1.00 102.47 733 GLN A C 1
ATOM 5338 O O . GLN A 1 733 ? 100.228 102.170 195.682 1.00 102.47 733 GLN A O 1
ATOM 5344 N N . ALA A 1 734 ? 100.235 104.401 195.947 1.00 100.84 734 ALA A N 1
ATOM 5345 C CA . ALA A 1 734 ? 98.996 104.550 195.197 1.00 100.84 734 ALA A CA 1
ATOM 5346 C C . ALA A 1 734 ? 99.187 104.377 193.696 1.00 100.84 734 ALA A C 1
ATOM 5347 O O . ALA A 1 734 ? 98.218 104.056 193.000 1.00 100.84 734 ALA A O 1
ATOM 5349 N N . LEU A 1 735 ? 100.408 104.566 193.180 1.00 100.48 735 LEU A N 1
ATOM 5350 C CA . LEU A 1 735 ? 100.659 104.277 191.771 1.00 100.48 735 LEU A CA 1
ATOM 5351 C C . LEU A 1 735 ? 100.581 102.786 191.476 1.00 100.48 735 LEU A C 1
ATOM 5352 O O . LEU A 1 735 ? 100.314 102.398 190.334 1.00 100.48 735 LEU A O 1
ATOM 5357 N N . ARG A 1 736 ? 100.833 101.937 192.474 1.00 104.42 736 ARG A N 1
ATOM 5358 C CA . ARG A 1 736 ? 100.646 100.507 192.268 1.00 104.42 736 ARG A CA 1
ATOM 5359 C C . ARG A 1 736 ? 99.169 100.152 192.177 1.00 104.42 736 ARG A C 1
ATOM 5360 O O . ARG A 1 736 ? 98.797 99.249 191.418 1.00 104.42 736 ARG A O 1
ATOM 5368 N N . GLN A 1 737 ? 98.318 100.852 192.937 1.00 108.01 737 GLN A N 1
ATOM 5369 C CA . GLN A 1 737 ? 96.874 100.766 192.730 1.00 108.01 737 GLN A CA 1
ATOM 5370 C C . GLN A 1 737 ? 96.491 101.312 191.361 1.00 108.01 737 GLN A C 1
ATOM 5371 O O . GLN A 1 737 ? 95.594 100.776 190.698 1.00 108.01 737 GLN A O 1
ATOM 5377 N N . ALA A 1 738 ? 97.216 102.320 190.892 1.00 106.52 738 ALA A N 1
ATOM 5378 C CA . ALA A 1 738 ? 97.099 102.818 189.534 1.00 106.52 738 ALA A CA 1
ATOM 5379 C C . ALA A 1 738 ? 97.812 101.882 188.555 1.00 106.52 738 ALA A C 1
ATOM 5380 O O . ALA A 1 738 ? 98.080 100.712 188.855 1.00 106.52 738 ALA A O 1
ATOM 5382 N N . PHE A 1 739 ? 98.052 102.421 187.348 1.00 99.86 739 PHE A N 1
ATOM 5383 C CA . PHE A 1 739 ? 98.570 101.810 186.116 1.00 99.86 739 PHE A CA 1
ATOM 5384 C C . PHE A 1 739 ? 97.539 100.934 185.411 1.00 99.86 739 PHE A C 1
ATOM 5385 O O . PHE A 1 739 ? 97.840 100.427 184.328 1.00 99.86 739 PHE A O 1
ATOM 5393 N N . GLU A 1 740 ? 96.394 100.659 186.066 1.00 105.96 740 GLU A N 1
ATOM 5394 C CA . GLU A 1 740 ? 95.081 100.288 185.478 1.00 105.96 740 GLU A CA 1
ATOM 5395 C C . GLU A 1 740 ? 95.134 99.305 184.305 1.00 105.96 740 GLU A C 1
ATOM 5396 O O . GLU A 1 740 ? 94.251 99.309 183.442 1.00 105.96 740 GLU A O 1
ATOM 5402 N N . ASN A 1 741 ? 96.144 98.426 184.318 1.00 99.84 741 ASN A N 1
ATOM 5403 C CA . ASN A 1 741 ? 96.514 97.561 183.193 1.00 99.84 741 ASN A CA 1
ATOM 5404 C C . ASN A 1 741 ? 96.612 98.342 181.882 1.00 99.84 741 ASN A C 1
ATOM 5405 O O . ASN A 1 741 ? 95.863 98.107 180.931 1.00 99.84 741 ASN A O 1
ATOM 5410 N N . VAL A 1 742 ? 97.541 99.302 181.848 1.00 95.92 742 VAL A N 1
ATOM 5411 C CA . VAL A 1 742 ? 97.742 100.118 180.655 1.00 95.92 742 VAL A CA 1
ATOM 5412 C C . VAL A 1 742 ? 98.394 99.286 179.560 1.00 95.92 742 VAL A C 1
ATOM 5413 O O . VAL A 1 742 ? 99.118 98.320 179.833 1.00 95.92 742 VAL A O 1
ATOM 5417 N N . ARG A 1 743 ? 98.140 99.664 178.309 1.00 95.40 743 ARG A N 1
ATOM 5418 C CA . ARG A 1 743 ? 98.692 98.944 177.167 1.00 95.40 743 ARG A CA 1
ATOM 5419 C C . ARG A 1 743 ? 100.175 99.260 177.022 1.00 95.40 743 ARG A C 1
ATOM 5420 O O . ARG A 1 743 ? 100.563 100.133 176.241 1.00 95.40 743 ARG A O 1
ATOM 5428 N N . LEU A 1 744 ? 101.008 98.555 177.780 1.00 86.03 744 LEU A N 1
ATOM 5429 C CA . LEU A 1 744 ? 102.436 98.822 177.789 1.00 86.03 744 LEU A CA 1
ATOM 5430 C C . LEU A 1 744 ? 103.097 98.181 176.572 1.00 86.03 744 LEU A C 1
ATOM 5431 O O . LEU A 1 744 ? 102.471 97.442 175.808 1.00 86.03 744 LEU A O 1
ATOM 5436 N N . ASN A 1 745 ? 104.389 98.471 176.388 1.00 73.62 745 ASN A N 1
ATOM 5437 C CA . ASN A 1 745 ? 105.074 98.155 175.144 1.00 73.62 745 ASN A CA 1
ATOM 5438 C C . ASN A 1 745 ? 106.563 98.162 175.444 1.00 73.62 745 ASN A C 1
ATOM 5439 O O . ASN A 1 745 ? 107.006 98.993 176.246 1.00 73.62 745 ASN A O 1
ATOM 5444 N N . PRO A 1 746 ? 107.350 97.240 174.885 1.00 71.12 746 PRO A N 1
ATOM 5445 C CA . PRO A 1 746 ? 108.799 97.423 174.890 1.00 71.12 746 PRO A CA 1
ATOM 5446 C C . PRO A 1 746 ? 109.208 98.636 174.072 1.00 71.12 746 PRO A C 1
ATOM 5447 O O . PRO A 1 746 ? 108.483 99.055 173.153 1.00 71.12 746 PRO A O 1
ATOM 5451 N N . PRO A 1 747 ? 110.361 99.236 174.375 1.00 68.30 747 PRO A N 1
ATOM 5452 C CA . PRO A 1 747 ? 110.760 100.485 173.714 1.00 68.30 747 PRO A CA 1
ATOM 5453 C C . PRO A 1 747 ? 111.103 100.311 172.246 1.00 68.30 747 PRO A C 1
ATOM 5454 O O . PRO A 1 747 ? 111.303 99.205 171.743 1.00 68.30 747 PRO A O 1
ATOM 5458 N N . THR A 1 748 ? 111.167 101.448 171.556 1.00 62.07 748 THR A N 1
ATOM 5459 C CA . THR A 1 748 ? 111.749 101.527 170.222 1.00 62.07 748 THR A CA 1
ATOM 5460 C C . THR A 1 748 ? 113.099 102.235 170.249 1.00 62.07 748 THR A C 1
ATOM 5461 O O . THR A 1 748 ? 114.109 101.681 169.804 1.00 62.07 748 THR A O 1
ATOM 5465 N N . LEU A 1 749 ? 113.132 103.452 170.785 1.00 53.58 749 LEU A N 1
ATOM 5466 C CA . LEU A 1 749 ? 114.339 104.259 170.777 1.00 53.58 749 LEU A CA 1
ATOM 5467 C C . LEU A 1 749 ? 115.202 103.953 171.992 1.00 53.58 749 LEU A C 1
ATOM 5468 O O . LEU A 1 749 ? 114.708 103.564 173.053 1.00 53.58 749 LEU A O 1
ATOM 5473 N N . THR A 1 750 ? 116.503 104.150 171.828 1.00 48.17 750 THR A N 1
ATOM 5474 C CA . THR A 1 750 ? 117.479 103.787 172.846 1.00 48.17 750 THR A CA 1
ATOM 5475 C C . THR A 1 750 ? 117.417 104.775 174.000 1.00 48.17 750 THR A C 1
ATOM 5476 O O . THR A 1 750 ? 117.995 105.860 173.942 1.00 48.17 750 THR A O 1
ATOM 5480 N N . ILE A 1 751 ? 116.722 104.401 175.053 1.00 51.40 751 ILE A N 1
ATOM 5481 C CA . ILE A 1 751 ? 116.753 105.138 176.307 1.00 51.40 751 ILE A CA 1
ATOM 5482 C C . ILE A 1 751 ? 117.882 104.581 177.154 1.00 51.40 751 ILE A C 1
ATOM 5483 O O . ILE A 1 751 ? 118.058 103.365 177.254 1.00 51.40 751 ILE A O 1
ATOM 5488 N N . ILE A 1 752 ? 118.674 105.470 177.732 1.00 54.71 752 ILE A N 1
ATOM 5489 C CA . ILE A 1 752 ? 119.641 105.121 178.756 1.00 54.71 752 ILE A CA 1
ATOM 5490 C C . ILE A 1 752 ? 119.059 105.628 180.064 1.00 54.71 752 ILE A C 1
ATOM 5491 O O . ILE A 1 752 ? 118.905 106.838 180.258 1.00 54.71 752 ILE A O 1
ATOM 5496 N N . SER A 1 753 ? 118.696 104.705 180.946 1.00 64.48 753 SER A N 1
ATOM 5497 C CA . SER A 1 753 ? 117.966 105.057 182.151 1.00 64.48 753 SER A CA 1
ATOM 5498 C C . SER A 1 753 ? 118.879 105.722 183.166 1.00 64.48 753 SER A C 1
ATOM 5499 O O . SER A 1 753 ? 120.060 105.388 183.278 1.00 64.48 753 SER A O 1
ATOM 5502 N N . THR A 1 754 ? 118.322 106.673 183.901 1.00 66.73 754 THR A N 1
ATOM 5503 C CA . THR A 1 754 ? 119.070 107.438 184.883 1.00 66.73 754 THR A CA 1
ATOM 5504 C C . THR A 1 754 ? 118.971 106.857 186.283 1.00 66.73 754 THR A C 1
ATOM 5505 O O . THR A 1 754 ? 119.539 107.430 187.213 1.00 66.73 754 THR A O 1
ATOM 5509 N N . VAL A 1 755 ? 118.254 105.754 186.463 1.00 75.07 755 VAL A N 1
ATOM 5510 C CA . VAL A 1 755 ? 118.303 105.048 187.737 1.00 75.07 755 VAL A CA 1
ATOM 5511 C C . VAL A 1 755 ? 119.365 103.953 187.727 1.00 75.07 755 VAL A C 1
ATOM 5512 O O . VAL A 1 755 ? 120.085 103.777 188.711 1.00 75.07 755 VAL A O 1
ATOM 5516 N N . THR A 1 756 ? 119.517 103.226 186.620 1.00 71.44 756 THR A N 1
ATOM 5517 C CA . THR A 1 756 ? 120.609 102.272 186.505 1.00 71.44 756 THR A CA 1
ATOM 5518 C C . THR A 1 756 ? 121.909 102.975 186.134 1.00 71.44 756 THR A C 1
ATOM 5519 O O . THR A 1 756 ? 122.992 102.552 186.553 1.00 71.44 756 THR A O 1
ATOM 5523 N N . GLY A 1 757 ? 121.816 104.061 185.371 1.00 66.70 757 GLY A N 1
ATOM 5524 C CA . GLY A 1 757 ? 122.975 104.733 184.836 1.00 66.70 757 GLY A CA 1
ATOM 5525 C C . GLY A 1 757 ? 123.442 104.200 183.504 1.00 66.70 757 GLY A C 1
ATOM 5526 O O . GLY A 1 757 ? 124.373 104.763 182.919 1.00 66.70 757 GLY A O 1
ATOM 5527 N N . ALA A 1 758 ? 122.823 103.134 183.005 1.00 63.06 758 ALA A N 1
ATOM 5528 C CA . ALA A 1 758 ? 123.198 102.534 181.735 1.00 63.06 758 ALA A CA 1
ATOM 5529 C C . ALA A 1 758 ? 121.946 102.322 180.901 1.00 63.06 758 ALA A C 1
ATOM 5530 O O . ALA A 1 758 ? 120.884 102.845 181.247 1.00 63.06 758 ALA A O 1
ATOM 5532 N N . HIS A 1 759 ? 122.061 101.568 179.809 1.00 61.49 759 HIS A N 1
ATOM 5533 C CA . HIS A 1 759 ? 120.944 101.339 178.904 1.00 61.49 759 HIS A CA 1
ATOM 5534 C C . HIS A 1 759 ? 119.847 100.523 179.588 1.00 61.49 759 HIS A C 1
ATOM 5535 O O . HIS A 1 759 ? 120.049 99.909 180.636 1.00 61.49 759 HIS A O 1
ATOM 5542 N N . VAL A 1 760 ? 118.668 100.518 178.974 1.00 70.45 760 VAL A N 1
ATOM 5543 C CA . VAL A 1 760 ? 117.519 99.844 179.558 1.00 70.45 760 VAL A CA 1
ATOM 5544 C C . VAL A 1 760 ? 116.998 98.827 178.546 1.00 70.45 760 VAL A C 1
ATOM 5545 O O . VAL A 1 760 ? 117.173 98.987 177.334 1.00 70.45 760 VAL A O 1
ATOM 5549 N N . SER A 1 761 ? 116.393 97.748 179.053 1.00 81.00 761 SER A N 1
ATOM 5550 C CA . SER A 1 761 ? 115.953 96.629 178.234 1.00 81.00 761 SER A CA 1
ATOM 5551 C C . SER A 1 761 ? 114.454 96.711 177.951 1.00 81.00 761 SER A C 1
ATOM 5552 O O . SER A 1 761 ? 113.770 97.670 178.312 1.00 81.00 761 SER A O 1
ATOM 5555 N N . ALA A 1 762 ? 113.942 95.671 177.287 1.00 83.89 762 ALA A N 1
ATOM 5556 C CA . ALA A 1 762 ? 112.549 95.662 176.855 1.00 83.89 762 ALA A CA 1
ATOM 5557 C C . ALA A 1 762 ? 111.583 95.499 178.024 1.00 83.89 762 ALA A C 1
ATOM 5558 O O . ALA A 1 762 ? 110.492 96.080 178.008 1.00 83.89 762 ALA A O 1
ATOM 5560 N N . ASP A 1 763 ? 111.957 94.718 179.035 1.00 90.03 763 ASP A N 1
ATOM 5561 C CA . ASP A 1 763 ? 111.107 94.528 180.201 1.00 90.03 763 ASP A CA 1
ATOM 5562 C C . ASP A 1 763 ? 111.522 95.378 181.390 1.00 90.03 763 ASP A C 1
ATOM 5563 O O . ASP A 1 763 ? 110.683 95.653 182.254 1.00 90.03 763 ASP A O 1
ATOM 5568 N N . THR A 1 764 ? 112.782 95.815 181.450 1.00 87.10 764 THR A N 1
ATOM 5569 C CA . THR A 1 764 ? 113.247 96.545 182.624 1.00 87.10 764 THR A CA 1
ATOM 5570 C C . THR A 1 764 ? 112.754 97.981 182.652 1.00 87.10 764 THR A C 1
ATOM 5571 O O . THR A 1 764 ? 112.894 98.642 183.682 1.00 87.10 764 THR A O 1
ATOM 5575 N N . LEU A 1 765 ? 112.191 98.479 181.554 1.00 82.62 765 LEU A N 1
ATOM 5576 C CA . LEU A 1 765 ? 111.578 99.799 181.555 1.00 82.62 765 LEU A CA 1
ATOM 5577 C C . LEU A 1 765 ? 110.072 99.731 181.771 1.00 82.62 765 LEU A C 1
ATOM 5578 O O . LEU A 1 765 ? 109.476 100.703 182.246 1.00 82.62 765 LEU A O 1
ATOM 5583 N N . THR A 1 766 ? 109.442 98.602 181.449 1.00 86.51 766 THR A N 1
ATOM 5584 C CA . THR A 1 766 ? 107.992 98.532 181.333 1.00 86.51 766 THR A CA 1
ATOM 5585 C C . THR A 1 766 ? 107.311 97.819 182.496 1.00 86.51 766 THR A C 1
ATOM 5586 O O . THR A 1 766 ? 106.085 97.678 182.482 1.00 86.51 766 THR A O 1
ATOM 5590 N N . THR A 1 767 ? 108.059 97.360 183.491 1.00 90.46 767 THR A N 1
ATOM 5591 C CA . THR A 1 767 ? 107.371 96.793 184.640 1.00 90.46 767 THR A CA 1
ATOM 5592 C C . THR A 1 767 ? 106.754 97.910 185.485 1.00 90.46 767 THR A C 1
ATOM 5593 O O . THR A 1 767 ? 107.326 98.995 185.600 1.00 90.46 767 THR A O 1
ATOM 5597 N N . PRO A 1 768 ? 105.568 97.683 186.060 1.00 94.86 768 PRO A N 1
ATOM 5598 C CA . PRO A 1 768 ? 104.900 98.756 186.816 1.00 94.86 768 PRO A CA 1
ATOM 5599 C C . PRO A 1 768 ? 105.559 99.091 188.141 1.00 94.86 768 PRO A C 1
ATOM 5600 O O . PRO A 1 768 ? 105.194 100.106 188.748 1.00 94.86 768 PRO A O 1
ATOM 5604 N N . ASP A 1 769 ? 106.500 98.280 188.617 1.00 94.53 769 ASP A N 1
ATOM 5605 C CA . ASP A 1 769 ? 107.299 98.637 189.779 1.00 94.53 769 ASP A CA 1
ATOM 5606 C C . ASP A 1 769 ? 108.622 99.286 189.404 1.00 94.53 769 ASP A C 1
ATOM 5607 O O . ASP A 1 769 ? 109.324 99.780 190.294 1.00 94.53 769 ASP A O 1
ATOM 5612 N N . TYR A 1 770 ? 108.974 99.304 188.114 1.00 86.28 770 TYR A N 1
ATOM 5613 C CA . TYR A 1 770 ? 110.168 100.028 187.694 1.00 86.28 770 TYR A CA 1
ATOM 5614 C C . TYR A 1 770 ? 109.988 101.528 187.855 1.00 86.28 770 TYR A C 1
ATOM 5615 O O . TYR A 1 770 ? 110.924 102.230 188.241 1.00 86.28 770 TYR A O 1
ATOM 5624 N N . TRP A 1 771 ? 108.802 102.043 187.529 1.00 83.36 771 TRP A N 1
ATOM 5625 C CA . TRP A 1 771 ? 108.534 103.454 187.761 1.00 83.36 771 TRP A CA 1
ATOM 5626 C C . TRP A 1 771 ? 108.429 103.763 189.247 1.00 83.36 771 TRP A C 1
ATOM 5627 O O . TRP A 1 771 ? 108.665 104.903 189.662 1.00 83.36 771 TRP A O 1
ATOM 5638 N N . ILE A 1 772 ? 108.074 102.762 190.054 1.00 96.10 772 ILE A N 1
ATOM 5639 C CA . ILE A 1 772 ? 108.099 102.910 191.504 1.00 96.10 772 ILE A CA 1
ATOM 5640 C C . ILE A 1 772 ? 109.529 103.048 192.005 1.00 96.10 772 ILE A C 1
ATOM 5641 O O . ILE A 1 772 ? 109.832 103.921 192.827 1.00 96.10 772 ILE A O 1
ATOM 5646 N N . GLU A 1 773 ? 110.436 102.211 191.508 1.00 95.49 773 GLU A N 1
ATOM 5647 C CA . GLU A 1 773 ? 111.840 102.329 191.882 1.00 95.49 773 GLU A CA 1
ATOM 5648 C C . GLU A 1 773 ? 112.578 103.386 191.067 1.00 95.49 773 GLU A C 1
ATOM 5649 O O . GLU A 1 773 ? 113.780 103.572 191.264 1.00 95.49 773 GLU A O 1
ATOM 5655 N N . GLN A 1 774 ? 111.890 104.059 190.146 1.00 91.04 774 GLN A N 1
ATOM 5656 C CA . GLN A 1 774 ? 112.362 105.291 189.533 1.00 91.04 774 GLN A CA 1
ATOM 5657 C C . GLN A 1 774 ? 111.986 106.500 190.367 1.00 91.04 774 GLN A C 1
ATOM 5658 O O . GLN A 1 774 ? 112.723 107.492 190.390 1.00 91.04 774 GLN A O 1
ATOM 5664 N N . MET A 1 775 ? 110.852 106.413 191.062 1.00 96.53 775 MET A N 1
ATOM 5665 C CA . MET A 1 775 ? 110.382 107.461 191.956 1.00 96.53 775 MET A CA 1
ATOM 5666 C C . MET A 1 775 ? 111.242 107.566 193.210 1.00 96.53 775 MET A C 1
ATOM 5667 O O . MET A 1 775 ? 111.202 108.593 193.896 1.00 96.53 775 MET A O 1
ATOM 5672 N N . LEU A 1 776 ? 112.041 106.541 193.505 1.00 99.42 776 LEU A N 1
ATOM 5673 C CA . LEU A 1 776 ? 112.794 106.444 194.747 1.00 99.42 776 LEU A CA 1
ATOM 5674 C C . LEU A 1 776 ? 114.301 106.511 194.547 1.00 99.42 776 LEU A C 1
ATOM 5675 O O . LEU A 1 776 ? 114.984 107.232 195.279 1.00 99.42 776 LEU A O 1
ATOM 5680 N N . MET A 1 777 ? 114.837 105.771 193.579 1.00 90.20 777 MET A N 1
ATOM 5681 C CA . MET A 1 777 ? 116.283 105.624 193.452 1.00 90.20 777 MET A CA 1
ATOM 5682 C C . MET A 1 777 ? 116.906 106.926 192.951 1.00 90.20 777 MET A C 1
ATOM 5683 O O . MET A 1 777 ? 116.289 107.633 192.149 1.00 90.20 777 MET A O 1
ATOM 5688 N N . PRO A 1 778 ? 118.092 107.294 193.453 1.00 80.34 778 PRO A N 1
ATOM 5689 C CA . PRO A 1 778 ? 118.752 108.526 192.999 1.00 80.34 778 PRO A CA 1
ATOM 5690 C C . PRO A 1 778 ? 119.054 108.523 191.508 1.00 80.34 778 PRO A C 1
ATOM 5691 O O . PRO A 1 778 ? 119.366 107.491 190.912 1.00 80.34 778 PRO A O 1
ATOM 5695 N N . VAL A 1 779 ? 118.944 109.704 190.911 1.00 70.11 779 VAL A N 1
ATOM 5696 C CA . VAL A 1 779 ? 119.136 109.868 189.476 1.00 70.11 779 VAL A CA 1
ATOM 5697 C C . VAL A 1 779 ? 120.630 109.870 189.190 1.00 70.11 779 VAL A C 1
ATOM 5698 O O . VAL A 1 779 ? 121.378 110.683 189.742 1.00 70.11 779 VAL A O 1
ATOM 5702 N N . GLN A 1 780 ? 121.061 108.970 188.310 1.00 67.66 780 GLN A N 1
ATOM 5703 C CA . GLN A 1 780 ? 122.469 108.757 187.986 1.00 67.66 780 GLN A CA 1
ATOM 5704 C C . GLN A 1 780 ? 122.836 109.441 186.683 1.00 67.66 780 GLN A C 1
ATOM 5705 O O . GLN A 1 780 ? 123.511 108.850 185.837 1.00 67.66 780 GLN A O 1
ATOM 5711 N N . PHE A 1 781 ? 122.339 110.674 186.511 1.00 63.34 781 PHE A N 1
ATOM 5712 C CA . PHE A 1 781 ? 122.431 111.414 185.254 1.00 63.34 781 PHE A CA 1
ATOM 5713 C C . PHE A 1 781 ? 123.866 111.610 184.780 1.00 63.34 781 PHE A C 1
ATOM 5714 O O . PHE A 1 781 ? 124.119 111.589 183.572 1.00 63.34 781 PHE A O 1
ATOM 5722 N N . SER A 1 782 ? 124.823 111.748 185.699 1.00 67.50 782 SER A N 1
ATOM 5723 C CA . SER A 1 782 ? 126.223 111.813 185.293 1.00 67.50 782 SER A CA 1
ATOM 5724 C C . SER A 1 782 ? 126.745 110.486 184.754 1.00 67.50 782 SER A C 1
ATOM 5725 O O . SER A 1 782 ? 127.772 110.473 184.069 1.00 67.50 782 SER A O 1
ATOM 5728 N N . ALA A 1 783 ? 126.080 109.373 185.056 1.00 65.37 783 ALA A N 1
ATOM 5729 C CA . ALA A 1 783 ? 126.449 108.099 184.460 1.00 65.37 783 ALA A CA 1
ATOM 5730 C C . ALA A 1 783 ? 125.711 107.844 183.159 1.00 65.37 783 ALA A C 1
ATOM 5731 O O . ALA A 1 783 ? 126.284 107.247 182.243 1.00 65.37 783 ALA A O 1
ATOM 5733 N N . ALA A 1 784 ? 124.457 108.297 183.056 1.00 63.36 784 ALA A N 1
ATOM 5734 C CA . ALA A 1 784 ? 123.720 108.187 181.800 1.00 63.36 784 ALA A CA 1
ATOM 5735 C C . ALA A 1 784 ? 124.345 109.048 180.708 1.00 63.36 784 ALA A C 1
ATOM 5736 O O . ALA A 1 784 ? 124.465 108.601 179.560 1.00 63.36 784 ALA A O 1
ATOM 5738 N N . LEU A 1 785 ? 124.770 110.273 181.052 1.00 63.45 785 LEU A N 1
ATOM 5739 C CA . LEU A 1 785 ? 125.496 111.105 180.094 1.00 63.45 785 LEU A CA 1
ATOM 5740 C C . LEU A 1 785 ? 126.801 110.468 179.672 1.00 63.45 785 LEU A C 1
ATOM 5741 O O . LEU A 1 785 ? 127.168 110.524 178.497 1.00 63.45 785 LEU A O 1
ATOM 5746 N N . GLN A 1 786 ? 127.531 109.884 180.617 1.00 66.35 786 GLN A N 1
ATOM 5747 C CA . GLN A 1 786 ? 128.849 109.376 180.277 1.00 66.35 786 GLN A CA 1
ATOM 5748 C C . GLN A 1 786 ? 128.749 108.078 179.485 1.00 66.35 786 GLN A C 1
ATOM 5749 O O . GLN A 1 786 ? 129.557 107.846 178.580 1.00 66.35 786 GLN A O 1
ATOM 5755 N N . GLU A 1 787 ? 127.717 107.273 179.748 1.00 65.87 787 GLU A N 1
ATOM 5756 C CA . GLU A 1 787 ? 127.468 106.089 178.937 1.00 65.87 787 GLU A CA 1
ATOM 5757 C C . GLU A 1 787 ? 127.005 106.458 177.530 1.00 65.87 787 GLU A C 1
ATOM 5758 O O . GLU A 1 787 ? 127.433 105.831 176.553 1.00 65.87 787 GLU A O 1
ATOM 5764 N N . ALA A 1 788 ? 126.141 107.478 177.404 1.00 63.01 788 ALA A N 1
ATOM 5765 C CA . ALA A 1 788 ? 125.742 107.968 176.084 1.00 63.01 788 ALA A CA 1
ATOM 5766 C C . ALA A 1 788 ? 126.912 108.569 175.318 1.00 63.01 788 ALA A C 1
ATOM 5767 O O . ALA A 1 788 ? 127.034 108.347 174.105 1.00 63.01 788 ALA A O 1
ATOM 5769 N N . GLN A 1 789 ? 127.772 109.318 176.013 1.00 62.61 789 GLN A N 1
ATOM 5770 C CA . GLN A 1 789 ? 128.969 109.892 175.411 1.00 62.61 789 GLN A CA 1
ATOM 5771 C C . GLN A 1 789 ? 129.926 108.811 174.935 1.00 62.61 789 GLN A C 1
ATOM 5772 O O . GLN A 1 789 ? 130.550 108.949 173.877 1.00 62.61 789 GLN A O 1
ATOM 5778 N N . ALA A 1 790 ? 130.085 107.746 175.718 1.00 64.55 790 ALA A N 1
ATOM 5779 C CA . ALA A 1 790 ? 130.987 106.673 175.323 1.00 64.55 790 ALA A CA 1
ATOM 5780 C C . ALA A 1 790 ? 130.420 105.877 174.155 1.00 64.55 790 ALA A C 1
ATOM 5781 O O . ALA A 1 790 ? 131.120 105.617 173.172 1.00 64.55 790 ALA A O 1
ATOM 5783 N N . THR A 1 791 ? 129.145 105.498 174.230 1.00 60.04 791 THR A N 1
ATOM 5784 C CA . THR A 1 791 ? 128.625 104.570 173.237 1.00 60.04 791 THR A CA 1
ATOM 5785 C C . THR A 1 791 ? 128.157 105.243 171.956 1.00 60.04 791 THR A C 1
ATOM 5786 O O . THR A 1 791 ? 127.948 104.537 170.965 1.00 60.04 791 THR A O 1
ATOM 5790 N N . PHE A 1 792 ? 127.976 106.569 171.926 1.00 52.56 792 PHE A N 1
ATOM 5791 C CA . PHE A 1 792 ? 127.387 107.192 170.751 1.00 52.56 792 PHE A CA 1
ATOM 5792 C C . PHE A 1 792 ? 128.188 108.396 170.295 1.00 52.56 792 PHE A C 1
ATOM 5793 O O . PHE A 1 792 ? 128.314 108.616 169.072 1.00 52.56 792 PHE A O 1
ATOM 5801 N N . ASP A 1 793 ? 128.765 109.191 171.207 1.00 47.96 793 ASP A N 1
ATOM 5802 C CA . ASP A 1 793 ? 129.455 110.456 170.926 1.00 47.96 793 ASP A CA 1
ATOM 5803 C C . ASP A 1 793 ? 128.595 111.419 170.114 1.00 47.96 793 ASP A C 1
ATOM 5804 O O . ASP A 1 793 ? 128.920 111.728 168.966 1.00 47.96 793 ASP A O 1
ATOM 5809 N N . VAL A 1 794 ? 127.492 111.880 170.688 1.00 35.87 794 VAL A N 1
ATOM 5810 C CA . VAL A 1 794 ? 126.535 112.702 169.967 1.00 35.87 794 VAL A CA 1
ATOM 5811 C C . VAL A 1 794 ? 126.451 114.074 170.617 1.00 35.87 794 VAL A C 1
ATOM 5812 O O . VAL A 1 794 ? 126.768 114.247 171.797 1.00 35.87 794 VAL A O 1
ATOM 5816 N N . ASP A 1 795 ? 126.054 115.063 169.823 1.00 29.87 795 ASP A N 1
ATOM 5817 C CA . ASP A 1 795 ? 125.577 116.310 170.393 1.00 29.87 795 ASP A CA 1
ATOM 5818 C C . ASP A 1 795 ? 124.277 116.045 171.130 1.00 29.87 795 ASP A C 1
ATOM 5819 O O . ASP A 1 795 ? 123.488 115.184 170.749 1.00 29.87 795 ASP A O 1
ATOM 5824 N N . PHE A 1 796 ? 124.061 116.776 172.202 1.00 31.18 796 PHE A N 1
ATOM 5825 C CA . PHE A 1 796 ? 122.863 116.588 172.991 1.00 31.18 796 PHE A CA 1
ATOM 5826 C C . PHE A 1 796 ? 121.964 117.798 172.830 1.00 31.18 796 PHE A C 1
ATOM 5827 O O . PHE A 1 796 ? 122.428 118.912 172.600 1.00 31.18 796 PHE A O 1
ATOM 5835 N N . LEU A 1 797 ? 120.669 117.567 172.908 1.00 26.80 797 LEU A N 1
ATOM 5836 C CA . LEU A 1 797 ? 119.700 118.642 172.782 1.00 26.80 797 LEU A CA 1
ATOM 5837 C C . LEU A 1 797 ? 118.760 118.534 173.967 1.00 26.80 797 LEU A C 1
ATOM 5838 O O . LEU A 1 797 ? 118.001 117.571 174.073 1.00 26.80 797 LEU A O 1
ATOM 5843 N N . GLU A 1 798 ? 118.835 119.496 174.872 1.00 36.11 798 GLU A N 1
ATOM 5844 C CA . GLU A 1 798 ? 117.938 119.490 176.010 1.00 36.11 798 GLU A CA 1
ATOM 5845 C C . GLU A 1 798 ? 116.527 119.834 175.569 1.00 36.11 798 GLU A C 1
ATOM 5846 O O . GLU A 1 798 ? 116.316 120.754 174.781 1.00 36.11 798 GLU A O 1
ATOM 5852 N N . ILE A 1 799 ? 115.560 119.077 176.063 1.00 35.39 799 ILE A N 1
ATOM 5853 C CA . ILE A 1 799 ? 114.154 119.371 175.847 1.00 35.39 799 ILE A CA 1
ATOM 5854 C C . ILE A 1 799 ? 113.568 119.728 177.199 1.00 35.39 799 ILE A C 1
ATOM 5855 O O . ILE A 1 799 ? 113.431 118.869 178.077 1.00 35.39 799 ILE A O 1
ATOM 5860 N N . GLY A 1 800 ? 113.249 121.000 177.375 1.00 39.78 800 GLY A N 1
ATOM 5861 C CA . GLY A 1 800 ? 112.776 121.500 178.636 1.00 39.78 800 GLY A CA 1
ATOM 5862 C C . GLY A 1 800 ? 113.062 122.977 178.779 1.00 39.78 800 GLY A C 1
ATOM 5863 O O . GLY A 1 800 ? 113.833 123.563 178.014 1.00 39.78 800 GLY A O 1
ATOM 5864 N N . PRO A 1 801 ? 112.475 123.595 179.787 1.00 47.52 801 PRO A N 1
ATOM 5865 C CA . PRO A 1 801 ? 112.390 125.056 179.862 1.00 47.52 801 PRO A CA 1
ATOM 5866 C C . PRO A 1 801 ? 113.570 125.729 180.551 1.00 47.52 801 PRO A C 1
ATOM 5867 O O . PRO A 1 801 ? 113.402 126.564 181.442 1.00 47.52 801 PRO A O 1
ATOM 5871 N N . GLY A 1 802 ? 114.778 125.393 180.128 1.00 43.88 802 GLY A N 1
ATOM 5872 C CA . GLY A 1 802 ? 115.938 126.019 180.715 1.00 43.88 802 GLY A CA 1
ATOM 5873 C C . GLY A 1 802 ? 117.203 125.402 180.166 1.00 43.88 802 GLY A C 1
ATOM 5874 O O . GLY A 1 802 ? 117.169 124.592 179.241 1.00 43.88 802 GLY A O 1
ATOM 5875 N N . ALA A 1 803 ? 118.319 125.814 180.754 1.00 49.23 803 ALA A N 1
ATOM 5876 C CA . ALA A 1 803 ? 119.624 125.300 180.376 1.00 49.23 803 ALA A CA 1
ATOM 5877 C C . ALA A 1 803 ? 120.288 124.525 181.505 1.00 49.23 803 ALA A C 1
ATOM 5878 O O . ALA A 1 803 ? 121.509 124.375 181.500 1.00 49.23 803 ALA A O 1
ATOM 5880 N N . THR A 1 804 ? 119.503 124.028 182.467 1.00 51.93 804 THR A N 1
ATOM 5881 C CA . THR A 1 804 ? 120.074 123.370 183.642 1.00 51.93 804 THR A CA 1
ATOM 5882 C C . THR A 1 804 ? 120.792 122.078 183.280 1.00 51.93 804 THR A C 1
ATOM 5883 O O . THR A 1 804 ? 121.888 121.814 183.783 1.00 51.93 804 THR A O 1
ATOM 5887 N N . LEU A 1 805 ? 120.221 121.285 182.383 1.00 49.48 805 LEU A N 1
ATOM 5888 C CA . LEU A 1 805 ? 120.893 120.092 181.890 1.00 49.48 805 LEU A CA 1
ATOM 5889 C C . LEU A 1 805 ? 121.844 120.375 180.736 1.00 49.48 805 LEU A C 1
ATOM 5890 O O . LEU A 1 805 ? 122.218 119.433 180.033 1.00 49.48 805 LEU A O 1
ATOM 5895 N N . THR A 1 806 ? 122.254 121.627 180.520 1.00 51.50 806 THR A N 1
ATOM 5896 C CA . THR A 1 806 ? 123.157 121.963 179.425 1.00 51.50 806 THR A CA 1
ATOM 5897 C C . THR A 1 806 ? 124.577 122.236 179.908 1.00 51.50 806 THR A C 1
ATOM 5898 O O . THR A 1 806 ? 125.520 121.642 179.382 1.00 51.50 806 THR A O 1
ATOM 5902 N N . GLN A 1 807 ? 124.760 123.138 180.886 1.00 58.58 807 GLN A N 1
ATOM 5903 C CA . GLN A 1 807 ? 126.106 123.338 181.425 1.00 58.58 807 GLN A CA 1
ATOM 5904 C C . GLN A 1 807 ? 126.591 122.142 182.231 1.00 58.58 807 GLN A C 1
ATOM 5905 O O . GLN A 1 807 ? 127.802 121.914 182.304 1.00 58.58 807 GLN A O 1
ATOM 5911 N N . LEU A 1 808 ? 125.673 121.372 182.814 1.00 59.26 808 LEU A N 1
ATOM 5912 C CA . LEU A 1 808 ? 126.026 120.078 183.386 1.00 59.26 808 LEU A CA 1
ATOM 5913 C C . LEU A 1 808 ? 126.545 119.131 182.316 1.00 59.26 808 LEU A C 1
ATOM 5914 O O . LEU A 1 808 ? 127.535 118.423 182.525 1.00 59.26 808 LEU A O 1
ATOM 5919 N N . THR A 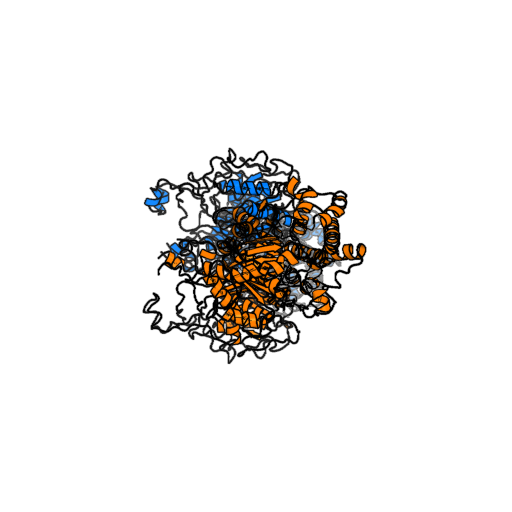1 809 ? 125.905 119.130 181.149 1.00 53.20 809 THR A N 1
ATOM 5920 C CA . THR A 1 809 ? 126.249 118.178 180.102 1.00 53.20 809 THR A CA 1
ATOM 5921 C C . THR A 1 809 ? 127.545 118.538 179.391 1.00 53.20 809 THR A C 1
ATOM 5922 O O . THR A 1 809 ? 128.353 117.653 179.104 1.00 53.20 809 THR A O 1
ATOM 5926 N N . ASN A 1 810 ? 127.777 119.808 179.088 1.00 54.22 810 ASN A N 1
ATOM 5927 C CA . ASN A 1 810 ? 129.055 120.147 178.470 1.00 54.22 810 ASN A CA 1
ATOM 5928 C C . ASN A 1 810 ? 130.095 120.589 179.488 1.00 54.22 810 ASN A C 1
ATOM 5929 O O . ASN A 1 810 ? 131.173 121.048 179.099 1.00 54.22 810 ASN A O 1
ATOM 5934 N N . GLY A 1 811 ? 129.793 120.457 180.779 1.00 57.53 811 GLY A N 1
ATOM 5935 C CA . GLY A 1 811 ? 130.816 120.343 181.798 1.00 57.53 811 GLY A CA 1
ATOM 5936 C C . GLY A 1 811 ? 131.100 118.880 182.073 1.00 57.53 811 GLY A C 1
ATOM 5937 O O . GLY A 1 811 ? 130.979 118.417 183.210 1.00 57.53 811 GLY A O 1
ATOM 5938 N N . HIS A 1 812 ? 131.469 118.149 181.029 1.00 58.08 812 HIS A N 1
ATOM 5939 C CA . HIS A 1 812 ? 131.739 116.717 181.071 1.00 58.08 812 HIS A CA 1
ATOM 5940 C C . HIS A 1 812 ? 132.849 116.422 180.069 1.00 58.08 812 HIS A C 1
ATOM 5941 O O . HIS A 1 812 ? 133.604 117.317 179.677 1.00 58.08 812 HIS A O 1
ATOM 5948 N N . ALA A 1 813 ? 132.956 115.158 179.661 1.00 56.17 813 ALA A N 1
ATOM 5949 C CA . ALA A 1 813 ? 134.028 114.686 178.794 1.00 56.17 813 ALA A CA 1
ATOM 5950 C C . ALA A 1 813 ? 133.629 114.639 177.324 1.00 56.17 813 ALA A C 1
ATOM 5951 O O . ALA A 1 813 ? 134.059 113.728 176.603 1.00 56.17 813 ALA A O 1
ATOM 5953 N N . LEU A 1 814 ? 132.809 115.587 176.865 1.00 50.64 814 LEU A N 1
ATOM 5954 C CA . LEU A 1 814 ? 132.292 115.584 175.498 1.00 50.64 814 LEU A CA 1
ATOM 5955 C C . LEU A 1 814 ? 133.412 115.891 174.510 1.00 50.64 814 LEU A C 1
ATOM 5956 O O . LEU A 1 814 ? 133.965 116.994 174.511 1.00 50.64 814 LEU A O 1
ATOM 5961 N N . GLY A 1 815 ? 133.734 114.931 173.649 1.00 52.90 815 GLY A N 1
ATOM 5962 C CA . GLY A 1 815 ? 134.845 115.115 172.738 1.00 52.90 815 GLY A CA 1
ATOM 5963 C C . GLY A 1 815 ? 134.469 115.817 171.450 1.00 52.90 815 GLY A C 1
ATOM 5964 O O . GLY A 1 815 ? 134.049 115.164 170.488 1.00 52.90 815 GLY A O 1
ATOM 5965 N N . ASP A 1 816 ? 134.677 117.143 171.431 1.00 47.88 816 ASP A N 1
ATOM 5966 C CA . ASP A 1 816 ? 134.219 118.059 170.376 1.00 47.88 816 ASP A CA 1
ATOM 5967 C C . ASP A 1 816 ? 132.707 117.876 170.178 1.00 47.88 816 ASP A C 1
ATOM 5968 O O . ASP A 1 816 ? 132.207 117.664 169.072 1.00 47.88 816 ASP A O 1
ATOM 5973 N N . ARG A 1 817 ? 131.977 117.872 171.291 1.00 39.49 817 ARG A N 1
ATOM 5974 C CA . ARG A 1 817 ? 130.528 117.754 171.277 1.00 39.49 817 ARG A CA 1
ATOM 5975 C C . ARG A 1 817 ? 129.951 118.742 172.272 1.00 39.49 817 ARG A C 1
ATOM 5976 O O . ARG A 1 817 ? 130.592 119.091 173.263 1.00 39.49 817 ARG A O 1
ATOM 5984 N N . LEU A 1 818 ? 128.738 119.202 171.991 1.00 32.59 818 LEU A N 1
ATOM 5985 C CA . LEU A 1 818 ? 128.089 120.210 172.808 1.00 32.59 818 LEU A CA 1
ATOM 5986 C C . LEU A 1 818 ? 126.661 119.793 173.109 1.00 32.59 818 LEU A C 1
ATOM 5987 O O . LEU A 1 818 ? 126.075 118.957 172.425 1.00 32.59 818 LEU A O 1
ATOM 5992 N N . ALA A 1 819 ? 126.118 120.383 174.159 1.00 31.26 819 ALA A N 1
ATOM 5993 C CA . ALA A 1 819 ? 124.708 120.281 174.472 1.00 31.26 819 ALA A CA 1
ATOM 5994 C C . ALA A 1 819 ? 124.024 121.588 174.103 1.00 31.26 819 ALA A C 1
ATOM 5995 O O . ALA A 1 819 ? 124.652 122.648 174.076 1.00 31.26 819 ALA A O 1
ATOM 5997 N N . PHE A 1 820 ? 122.732 121.505 173.808 1.00 24.71 820 PHE A N 1
ATOM 5998 C CA . PHE A 1 820 ? 121.982 122.665 173.360 1.00 24.71 820 PHE A CA 1
ATOM 5999 C C . PHE A 1 820 ? 120.641 122.706 174.062 1.00 24.71 820 PHE A C 1
ATOM 6000 O O . PHE A 1 820 ? 119.985 121.682 174.236 1.00 24.71 820 PHE A O 1
ATOM 6008 N N . SER A 1 821 ? 120.232 123.902 174.445 1.00 29.48 821 SER A N 1
ATOM 6009 C CA . SER A 1 821 ? 118.949 124.099 175.091 1.00 29.48 821 SER A CA 1
ATOM 6010 C C . SER A 1 821 ? 117.914 124.500 174.056 1.00 29.48 821 SER A C 1
ATOM 6011 O O . SER A 1 821 ? 118.195 125.291 173.155 1.00 29.48 821 SER A O 1
ATOM 6014 N N . SER A 1 822 ? 116.721 123.937 174.182 1.00 29.89 822 SER A N 1
ATOM 6015 C CA . SER A 1 822 ? 115.632 124.295 173.294 1.00 29.89 822 SER A CA 1
ATOM 6016 C C . SER A 1 822 ? 114.810 125.464 173.807 1.00 29.89 822 SER A C 1
ATOM 6017 O O . SER A 1 822 ? 114.065 126.064 173.031 1.00 29.89 822 SER A O 1
ATOM 6020 N N . LEU A 1 823 ? 114.914 125.795 175.085 1.00 37.01 823 LEU A N 1
ATOM 6021 C CA . LEU A 1 823 ? 114.166 126.901 175.653 1.00 37.01 823 LEU A CA 1
ATOM 6022 C C . LEU A 1 823 ? 115.092 127.755 176.505 1.00 37.01 823 LEU A C 1
ATOM 6023 O O . LEU A 1 823 ? 116.070 127.248 177.059 1.00 37.01 823 LEU A O 1
ATOM 6028 N N . PRO A 1 824 ? 114.833 129.058 176.596 1.00 43.35 824 PRO A N 1
ATOM 6029 C CA . PRO A 1 824 ? 115.738 129.941 177.336 1.00 43.35 824 PRO A CA 1
ATOM 6030 C C . PRO A 1 824 ? 115.632 129.756 178.842 1.00 43.35 824 PRO A C 1
ATOM 6031 O O . PRO A 1 824 ? 114.671 129.196 179.372 1.00 43.35 824 PRO A O 1
ATOM 6035 N N . ALA A 1 825 ? 116.648 130.261 179.540 1.00 53.72 825 ALA A N 1
ATOM 6036 C CA . ALA A 1 825 ? 116.773 130.058 180.983 1.00 53.72 825 ALA A CA 1
ATOM 6037 C C . ALA A 1 825 ? 115.943 131.095 181.740 1.00 53.72 825 ALA A C 1
ATOM 6038 O O . ALA A 1 825 ? 116.456 132.030 182.358 1.00 53.72 825 ALA A O 1
ATOM 6040 N N . GLY A 1 826 ? 114.625 130.923 181.663 1.00 57.37 826 GLY A N 1
ATOM 6041 C CA . GLY A 1 826 ? 113.712 131.555 182.597 1.00 57.37 826 GLY A CA 1
ATOM 6042 C C . GLY A 1 826 ? 113.496 133.044 182.444 1.00 57.37 826 GLY A C 1
ATOM 6043 O O . GLY A 1 826 ? 112.411 133.482 182.053 1.00 57.37 826 GLY A O 1
ATOM 6044 N N . ALA A 1 827 ? 114.525 133.834 182.762 1.00 55.56 827 ALA A N 1
ATOM 6045 C CA . ALA A 1 827 ? 114.423 135.287 182.678 1.00 55.56 827 ALA A CA 1
ATOM 6046 C C . ALA A 1 827 ? 114.347 135.783 181.242 1.00 55.56 827 ALA A C 1
ATOM 6047 O O . ALA A 1 827 ? 113.897 136.908 181.009 1.00 55.56 827 ALA A O 1
ATOM 6049 N N . ARG A 1 828 ? 114.757 134.963 180.280 1.00 55.03 828 ARG A N 1
ATOM 6050 C CA . ARG A 1 828 ? 114.694 135.286 178.859 1.00 55.03 828 ARG A CA 1
ATOM 6051 C C . ARG A 1 828 ? 113.456 134.689 178.213 1.00 55.03 828 ARG A C 1
ATOM 6052 O O . ARG A 1 828 ? 113.487 134.300 177.049 1.00 55.03 828 ARG A O 1
ATOM 6060 N N . SER A 1 829 ? 112.351 134.652 178.967 1.00 56.34 829 SER A N 1
ATOM 6061 C CA . SER A 1 829 ? 111.116 133.970 178.585 1.00 56.34 829 SER A CA 1
ATOM 6062 C C . SER A 1 829 ? 110.491 134.497 177.303 1.00 56.34 829 SER A C 1
ATOM 6063 O O . SER A 1 829 ? 109.754 133.761 176.643 1.00 56.34 829 SER A O 1
ATOM 6066 N N . SER A 1 830 ? 110.749 135.752 176.944 1.00 54.47 830 SER A N 1
ATOM 6067 C CA . SER A 1 830 ? 110.233 136.288 175.693 1.00 54.47 830 SER A CA 1
ATOM 6068 C C . SER A 1 830 ? 111.025 135.815 174.483 1.00 54.47 830 SER A C 1
ATOM 6069 O O . SER A 1 830 ? 110.518 135.897 173.360 1.00 54.47 830 SER A O 1
ATOM 6072 N N . ASP A 1 831 ? 112.240 135.303 174.690 1.00 46.86 831 ASP A N 1
ATOM 6073 C CA . ASP A 1 831 ? 113.170 134.985 173.614 1.00 46.86 831 ASP A CA 1
ATOM 6074 C C . ASP A 1 831 ? 113.078 133.544 173.139 1.00 46.86 831 ASP A C 1
ATOM 6075 O O . ASP A 1 831 ? 114.080 133.015 172.658 1.00 46.86 831 ASP A O 1
ATOM 6080 N N . GLU A 1 832 ? 111.916 132.894 173.255 1.00 42.74 832 GLU A N 1
ATOM 6081 C CA . GLU A 1 832 ? 111.830 131.475 172.916 1.00 42.74 832 GLU A CA 1
ATOM 6082 C C . GLU A 1 832 ? 111.973 131.238 171.421 1.00 42.74 832 GLU A C 1
ATOM 6083 O O . GLU A 1 832 ? 112.680 130.317 171.001 1.00 42.74 832 GLU A O 1
ATOM 6089 N N . HIS A 1 833 ? 111.313 132.065 170.607 1.00 30.28 833 HIS A N 1
ATOM 6090 C CA . HIS A 1 833 ? 111.433 131.965 169.160 1.00 30.28 833 HIS A CA 1
ATOM 6091 C C . HIS A 1 833 ? 112.842 132.295 168.695 1.00 30.28 833 HIS A C 1
ATOM 6092 O O . HIS A 1 833 ? 113.312 131.730 167.709 1.00 30.28 833 HIS A O 1
ATOM 6099 N N . LYS A 1 834 ? 113.526 133.202 169.378 1.00 28.49 834 LYS A N 1
ATOM 6100 C CA . LYS A 1 834 ? 114.909 133.479 169.029 1.00 28.49 834 LYS A CA 1
ATOM 6101 C C . LYS A 1 834 ? 115.836 132.362 169.493 1.00 28.49 834 LYS A C 1
ATOM 6102 O O . LYS A 1 834 ? 116.728 131.947 168.747 1.00 28.49 834 LYS A O 1
ATOM 6108 N N . HIS A 1 835 ? 115.617 131.842 170.708 1.00 27.75 835 HIS A N 1
ATOM 6109 C CA . HIS A 1 835 ? 116.535 130.864 171.289 1.00 27.75 835 HIS A CA 1
ATOM 6110 C C . HIS A 1 835 ? 116.445 129.524 170.582 1.00 27.75 835 HIS A C 1
ATOM 6111 O O . HIS A 1 835 ? 117.473 128.918 170.271 1.00 27.75 835 HIS A O 1
ATOM 6118 N N . ILE A 1 836 ? 115.226 129.028 170.350 1.00 22.08 836 ILE A N 1
ATOM 6119 C CA . ILE A 1 836 ? 115.088 127.723 169.723 1.00 22.08 836 ILE A CA 1
ATOM 6120 C C . ILE A 1 836 ? 115.541 127.760 168.272 1.00 22.08 836 ILE A C 1
ATOM 6121 O O . ILE A 1 836 ? 116.084 126.773 167.771 1.00 22.08 836 ILE A O 1
ATOM 6126 N N . LEU A 1 837 ? 115.430 128.912 167.615 1.00 18.60 837 LEU A N 1
ATOM 6127 C CA . LEU A 1 837 ? 115.941 129.047 166.268 1.00 18.60 837 LEU A CA 1
ATOM 6128 C C . LEU A 1 837 ? 117.448 129.193 166.262 1.00 18.60 837 LEU A C 1
ATOM 6129 O O . LEU A 1 837 ? 118.094 128.760 165.311 1.00 18.60 837 LEU A O 1
ATOM 6134 N N . ASP A 1 838 ? 118.031 129.767 167.313 1.00 17.42 838 ASP A N 1
ATOM 6135 C CA . ASP A 1 838 ? 119.485 129.807 167.406 1.00 17.42 838 ASP A CA 1
ATOM 6136 C C . ASP A 1 838 ? 120.055 128.432 167.721 1.00 17.42 838 ASP A C 1
ATOM 6137 O O . ASP A 1 838 ? 121.162 128.098 167.289 1.00 17.42 838 ASP A O 1
ATOM 6142 N N . THR A 1 839 ? 119.301 127.619 168.457 1.00 16.03 839 THR A N 1
ATOM 6143 C CA . THR A 1 839 ? 119.667 126.223 168.659 1.00 16.03 839 THR A CA 1
ATOM 6144 C C . THR A 1 839 ? 119.573 125.437 167.355 1.00 16.03 839 THR A C 1
ATOM 6145 O O . THR A 1 839 ? 120.472 124.653 167.045 1.00 16.03 839 THR A O 1
ATOM 6149 N N . VAL A 1 840 ? 118.509 125.663 166.571 1.00 12.93 840 VAL A N 1
ATOM 6150 C CA . VAL A 1 840 ? 118.382 125.106 165.220 1.00 12.93 840 VAL A CA 1
ATOM 6151 C C . VAL A 1 840 ? 119.551 125.531 164.340 1.00 12.93 840 VAL A C 1
ATOM 6152 O O . VAL A 1 840 ? 120.117 124.720 163.602 1.00 12.93 840 VAL A O 1
ATOM 6156 N N . ALA A 1 841 ? 119.937 126.803 164.425 1.00 11.44 841 ALA A N 1
ATOM 6157 C CA . ALA A 1 841 ? 121.040 127.334 163.642 1.00 11.44 841 ALA A CA 1
ATOM 6158 C C . ALA A 1 841 ? 122.364 126.683 164.011 1.00 11.44 841 ALA A C 1
ATOM 6159 O O . ALA A 1 841 ? 123.119 126.268 163.129 1.00 11.44 841 ALA A O 1
ATOM 6161 N N . ALA A 1 842 ? 122.647 126.552 165.310 1.00 12.96 842 ALA A N 1
ATOM 6162 C CA . ALA A 1 842 ? 123.869 125.888 165.758 1.00 12.96 842 ALA A CA 1
ATOM 6163 C C . ALA A 1 842 ? 123.877 124.404 165.432 1.00 12.96 842 ALA A C 1
ATOM 6164 O O . ALA A 1 842 ? 124.927 123.862 165.074 1.00 12.96 842 ALA A O 1
ATOM 6166 N N . LEU A 1 843 ? 122.721 123.745 165.530 1.00 12.88 843 LEU A N 1
ATOM 6167 C CA . LEU A 1 843 ? 122.609 122.339 165.162 1.00 12.88 843 LEU A CA 1
ATOM 6168 C C . LEU A 1 843 ? 122.848 122.128 163.677 1.00 12.88 843 LEU A C 1
ATOM 6169 O O . LEU A 1 843 ? 123.586 121.217 163.295 1.00 12.88 843 LEU A O 1
ATOM 6174 N N . TRP A 1 844 ? 122.252 122.970 162.830 1.00 9.80 844 TRP A N 1
ATOM 6175 C CA . TRP A 1 844 ? 122.462 122.876 161.391 1.00 9.80 844 TRP A CA 1
ATOM 6176 C C . TRP A 1 844 ? 123.906 123.176 161.019 1.00 9.80 844 TRP A C 1
ATOM 6177 O O . TRP A 1 844 ? 124.455 122.555 160.104 1.00 9.80 844 TRP A O 1
ATOM 6188 N N . VAL A 1 845 ? 124.526 124.137 161.703 1.00 10.68 845 VAL A N 1
ATOM 6189 C CA . VAL A 1 845 ? 125.919 124.484 161.442 1.00 10.68 845 VAL A CA 1
ATOM 6190 C C . VAL A 1 845 ? 126.843 123.326 161.793 1.00 10.68 845 VAL A C 1
ATOM 6191 O O . VAL A 1 845 ? 127.787 123.020 161.052 1.00 10.68 845 VAL A O 1
ATOM 6195 N N . ARG A 1 846 ? 126.572 122.644 162.914 1.00 18.73 846 ARG A N 1
ATOM 6196 C CA . ARG A 1 846 ? 127.398 121.507 163.311 1.00 18.73 846 ARG A CA 1
ATOM 6197 C C . ARG A 1 846 ? 127.260 120.346 162.344 1.00 18.73 846 ARG A C 1
ATOM 6198 O O . ARG A 1 846 ? 128.208 119.576 162.170 1.00 18.73 846 ARG A O 1
ATOM 6206 N N . GLY A 1 847 ? 126.107 120.211 161.700 1.00 15.63 847 GLY A N 1
ATOM 6207 C CA . GLY A 1 847 ? 125.959 119.263 160.623 1.00 15.63 847 GLY A CA 1
ATOM 6208 C C . GLY A 1 847 ? 124.701 118.443 160.712 1.00 15.63 847 GLY A C 1
ATOM 6209 O O . GLY A 1 847 ? 124.510 117.521 159.922 1.00 15.63 847 GLY A O 1
ATOM 6210 N N . HIS A 1 848 ? 123.843 118.764 161.669 1.00 16.47 848 HIS A N 1
ATOM 6211 C CA . HIS A 1 848 ? 122.656 117.962 161.893 1.00 16.47 848 HIS A CA 1
ATOM 6212 C C . HIS A 1 848 ? 121.641 118.192 160.795 1.00 16.47 848 HIS A C 1
ATOM 6213 O O . HIS A 1 848 ? 121.561 119.272 160.211 1.00 16.47 848 HIS A O 1
ATOM 6220 N N . ASN A 1 849 ? 120.864 117.156 160.498 1.00 18.35 849 ASN A N 1
ATOM 6221 C CA . ASN A 1 849 ? 119.930 117.220 159.379 1.00 18.35 849 ASN A CA 1
ATOM 6222 C C . ASN A 1 849 ? 118.638 117.900 159.824 1.00 18.35 849 ASN A C 1
ATOM 6223 O O . ASN A 1 849 ? 117.577 117.291 159.960 1.00 18.35 849 ASN A O 1
ATOM 6228 N N . ILE A 1 850 ? 118.752 119.194 160.050 1.00 16.41 850 ILE A N 1
ATOM 6229 C CA . ILE A 1 850 ? 117.591 120.062 160.121 1.00 16.41 850 ILE A CA 1
ATOM 6230 C C . ILE A 1 850 ? 117.142 120.355 158.701 1.00 16.41 850 ILE A C 1
ATOM 6231 O O . ILE A 1 850 ? 117.973 120.626 157.827 1.00 16.41 850 ILE A O 1
ATOM 6236 N N . ASP A 1 851 ? 115.841 120.283 158.443 1.00 21.50 851 ASP A N 1
ATOM 6237 C CA . ASP A 1 851 ? 115.311 120.853 157.213 1.00 21.50 851 ASP A CA 1
ATOM 6238 C C . ASP A 1 851 ? 114.913 122.290 157.520 1.00 21.50 851 ASP A C 1
ATOM 6239 O O . ASP A 1 851 ? 114.125 122.551 158.435 1.00 21.50 851 ASP A O 1
ATOM 6244 N N . LEU A 1 852 ? 115.511 123.227 156.802 1.00 17.95 852 LEU A N 1
ATOM 6245 C CA . LEU A 1 852 ? 115.367 124.631 157.137 1.00 17.95 852 LEU A CA 1
ATOM 6246 C C . LEU A 1 852 ? 114.148 125.258 156.486 1.00 17.95 852 LEU A C 1
ATOM 6247 O O . LEU A 1 852 ? 113.941 126.467 156.610 1.00 17.95 852 LEU A O 1
ATOM 6252 N N . SER A 1 853 ? 113.327 124.449 155.825 1.00 24.25 853 SER A N 1
ATOM 6253 C CA . SER A 1 853 ? 112.200 124.898 155.030 1.00 24.25 853 SER A CA 1
ATOM 6254 C C . SER A 1 853 ? 110.897 124.866 155.807 1.00 24.25 853 SER A C 1
ATOM 6255 O O . SER A 1 853 ? 109.866 125.314 155.294 1.00 24.25 853 SER A O 1
ATOM 6258 N N . ALA A 1 854 ? 110.908 124.327 157.021 1.00 23.86 854 ALA A N 1
ATOM 6259 C CA . ALA A 1 854 ? 109.791 124.528 157.928 1.00 23.86 854 ALA A CA 1
ATOM 6260 C C . ALA A 1 854 ? 109.879 125.865 158.641 1.00 23.86 854 ALA A C 1
ATOM 6261 O O . ALA A 1 854 ? 108.917 126.260 159.307 1.00 23.86 854 ALA A O 1
ATOM 6263 N N . PHE A 1 855 ? 111.011 126.561 158.512 1.00 23.02 855 PHE A N 1
ATOM 6264 C CA . PHE A 1 855 ? 111.251 127.822 159.190 1.00 23.02 855 PHE A CA 1
ATOM 6265 C C . PHE A 1 855 ? 111.049 129.029 158.293 1.00 23.02 855 PHE A C 1
ATOM 6266 O O . PHE A 1 855 ? 111.128 130.161 158.780 1.00 23.02 855 PHE A O 1
ATOM 6274 N N . ALA A 1 856 ? 110.832 128.820 157.001 1.00 28.03 856 ALA A N 1
ATOM 6275 C CA . ALA A 1 856 ? 110.472 129.906 156.107 1.00 28.03 856 ALA A CA 1
ATOM 6276 C C . ALA A 1 856 ? 108.970 130.136 156.173 1.00 28.03 856 ALA A C 1
ATOM 6277 O O . ALA A 1 856 ? 108.215 129.322 156.707 1.00 28.03 856 ALA A O 1
ATOM 6279 N N . GLY A 1 857 ? 108.540 131.261 155.621 1.00 33.93 857 GLY A N 1
ATOM 6280 C CA . GLY A 1 857 ? 107.164 131.682 155.766 1.00 33.93 857 GLY A CA 1
ATOM 6281 C C . GLY A 1 857 ? 106.151 130.909 154.952 1.00 33.93 857 GLY A C 1
ATOM 6282 O O . GLY A 1 857 ? 106.419 129.794 154.499 1.00 33.93 857 GLY A O 1
ATOM 6283 N N . GLU A 1 858 ? 104.982 131.517 154.747 1.00 39.33 858 GLU A N 1
ATOM 6284 C CA . GLU A 1 858 ? 103.824 130.775 154.262 1.00 39.33 858 GLU A CA 1
ATOM 6285 C C . GLU A 1 858 ? 103.953 130.442 152.784 1.00 39.33 858 GLU A C 1
ATOM 6286 O O . GLU A 1 858 ? 103.972 129.267 152.401 1.00 39.33 858 GLU A O 1
ATOM 6292 N N . GLN A 1 859 ? 104.064 131.460 151.933 1.00 33.17 859 GLN A N 1
ATOM 6293 C CA . GLN A 1 859 ? 104.163 131.271 150.489 1.00 33.17 859 GLN A CA 1
ATOM 6294 C C . GLN A 1 859 ? 105.447 131.925 149.999 1.00 33.17 859 GLN A C 1
ATOM 6295 O O . GLN A 1 859 ? 105.421 132.990 149.368 1.00 33.17 859 GLN A O 1
ATOM 6301 N N . PRO A 1 860 ? 106.587 131.298 150.249 1.00 25.93 860 PRO A N 1
ATOM 6302 C CA . PRO A 1 860 ? 107.861 131.951 149.976 1.00 25.93 860 PRO A CA 1
ATOM 6303 C C . PRO A 1 860 ? 108.251 131.863 148.513 1.00 25.93 860 PRO A C 1
ATOM 6304 O O . PRO A 1 860 ? 107.943 130.903 147.802 1.00 25.93 860 PRO A O 1
ATOM 6308 N N . ARG A 1 861 ? 108.951 132.893 148.069 1.00 22.17 861 ARG A N 1
ATOM 6309 C CA . ARG A 1 861 ? 109.327 133.025 146.680 1.00 22.17 861 ARG A CA 1
ATOM 6310 C C . ARG A 1 861 ? 110.835 133.166 146.585 1.00 22.17 861 ARG A C 1
ATOM 6311 O O . ARG A 1 861 ? 111.487 133.624 147.518 1.00 22.17 861 ARG A O 1
ATOM 6319 N N . ARG A 1 862 ? 111.393 132.746 145.462 1.00 11.33 862 ARG A N 1
ATOM 6320 C CA . ARG A 1 862 ? 112.825 132.859 145.287 1.00 11.33 862 ARG A CA 1
ATOM 6321 C C . ARG A 1 862 ? 113.193 134.286 144.923 1.00 11.33 862 ARG A C 1
ATOM 6322 O O . ARG A 1 862 ? 112.387 135.039 144.375 1.00 11.33 862 ARG A O 1
ATOM 6330 N N . VAL A 1 863 ? 114.407 134.675 145.296 1.00 10.12 863 VAL A N 1
ATOM 6331 C CA . VAL A 1 863 ? 114.916 136.020 145.086 1.00 10.12 863 VAL A CA 1
ATOM 6332 C C . VAL A 1 863 ? 116.351 135.909 144.604 1.00 10.12 863 VAL A C 1
ATOM 6333 O O . VAL A 1 863 ? 116.941 134.830 144.572 1.00 10.12 863 VAL A O 1
ATOM 6337 N N . SER A 1 864 ? 116.903 137.044 144.214 1.00 11.54 864 SER A N 1
ATOM 6338 C CA . SER A 1 864 ? 118.270 137.118 143.734 1.00 11.54 864 SER A CA 1
ATOM 6339 C C . SER A 1 864 ? 119.158 137.581 144.875 1.00 11.54 864 SER A C 1
ATOM 6340 O O . SER A 1 864 ? 118.959 138.669 145.420 1.00 11.54 864 SER A O 1
ATOM 6343 N N . LEU A 1 865 ? 120.130 136.758 145.221 1.00 7.32 865 LEU A N 1
ATOM 6344 C CA . LEU A 1 865 ? 121.037 136.936 146.340 1.00 7.32 865 LEU A CA 1
ATOM 6345 C C . LEU A 1 865 ? 122.436 136.779 145.788 1.00 7.32 865 LEU A C 1
ATOM 6346 O O . LEU A 1 865 ? 122.598 136.324 144.652 1.00 7.32 865 LEU A O 1
ATOM 6351 N N . PRO A 1 866 ? 123.466 137.202 146.529 1.00 7.66 866 PRO A N 1
ATOM 6352 C CA . PRO A 1 866 ? 124.836 136.896 146.115 1.00 7.66 866 PRO A CA 1
ATOM 6353 C C . PRO A 1 866 ? 125.083 135.403 146.018 1.00 7.66 866 PRO A C 1
ATOM 6354 O O . PRO A 1 866 ? 124.527 134.600 146.763 1.00 7.66 866 PRO A O 1
ATOM 6358 N N . THR A 1 867 ? 125.885 135.039 145.051 1.00 7.78 867 THR A N 1
ATOM 6359 C CA . THR A 1 867 ? 126.102 133.650 144.730 1.00 7.78 867 THR A CA 1
ATOM 6360 C C . THR A 1 867 ? 127.384 133.189 145.403 1.00 7.78 867 THR A C 1
ATOM 6361 O O . THR A 1 867 ? 127.942 133.891 146.249 1.00 7.78 867 THR A O 1
ATOM 6365 N N . TYR A 1 868 ? 127.834 131.989 145.050 1.00 9.36 868 TYR A N 1
ATOM 6366 C CA . TYR A 1 868 ? 129.005 131.398 145.673 1.00 9.36 868 TYR A CA 1
ATOM 6367 C C . TYR A 1 868 ? 130.245 132.218 145.368 1.00 9.36 868 TYR A C 1
ATOM 6368 O O . TYR A 1 868 ? 130.431 132.712 144.256 1.00 9.36 868 TYR A O 1
ATOM 6377 N N . ALA A 1 869 ? 131.082 132.382 146.382 1.00 7.81 869 ALA A N 1
ATOM 6378 C CA . ALA A 1 869 ? 132.301 133.161 146.267 1.00 7.81 869 ALA A CA 1
ATOM 6379 C C . ALA A 1 869 ? 133.458 132.198 146.056 1.00 7.81 869 ALA A C 1
ATOM 6380 O O . ALA A 1 869 ? 134.126 131.774 146.991 1.00 7.81 869 ALA A O 1
ATOM 6382 N N . PHE A 1 870 ? 133.676 131.850 144.793 1.00 9.69 870 PHE A N 1
ATOM 6383 C CA . PHE A 1 870 ? 134.765 130.963 144.411 1.00 9.69 870 PHE A CA 1
ATOM 6384 C C . PHE A 1 870 ? 136.100 131.630 144.694 1.00 9.69 870 PHE A C 1
ATOM 6385 O O . PHE A 1 870 ? 136.294 132.804 144.375 1.00 9.69 870 PHE A O 1
ATOM 6393 N N . ASP A 1 871 ? 137.019 130.903 145.309 1.00 10.75 871 ASP A N 1
ATOM 6394 C CA . ASP A 1 871 ? 138.315 131.504 145.567 1.00 10.75 871 ASP A CA 1
ATOM 6395 C C . ASP A 1 871 ? 139.193 131.378 144.332 1.00 10.75 871 ASP A C 1
ATOM 6396 O O . ASP A 1 871 ? 139.083 130.432 143.555 1.00 10.75 871 ASP A O 1
ATOM 6401 N N . LYS A 1 872 ? 140.060 132.362 144.158 1.00 6.30 872 LYS A N 1
ATOM 6402 C CA . LYS A 1 872 ? 140.768 132.579 142.908 1.00 6.30 872 LYS A CA 1
ATOM 6403 C C . LYS A 1 872 ? 142.088 131.829 142.954 1.00 6.30 872 LYS A C 1
ATOM 6404 O O . LYS A 1 872 ? 143.072 132.321 143.507 1.00 6.30 872 LYS A O 1
ATOM 6410 N N . ILE A 1 873 ? 142.121 130.639 142.365 1.00 16.13 873 ILE A N 1
ATOM 6411 C CA . ILE A 1 873 ? 143.340 129.846 142.264 1.00 16.13 873 ILE A CA 1
ATOM 6412 C C . ILE A 1 873 ? 143.783 129.876 140.810 1.00 16.13 873 ILE A C 1
ATOM 6413 O O . ILE A 1 873 ? 143.016 129.512 139.915 1.00 16.13 873 ILE A O 1
ATOM 6418 N N . ARG A 1 874 ? 145.022 130.280 140.578 1.00 19.39 874 ARG A N 1
ATOM 6419 C CA . ARG A 1 874 ? 145.490 130.679 139.256 1.00 19.39 874 ARG A CA 1
ATOM 6420 C C . ARG A 1 874 ? 146.004 129.454 138.510 1.00 19.39 874 ARG A C 1
ATOM 6421 O O . ARG A 1 874 ? 147.084 128.938 138.801 1.00 19.39 874 ARG A O 1
ATOM 6429 N N . TYR A 1 875 ? 145.223 128.990 137.537 1.00 18.38 875 TYR A N 1
ATOM 6430 C CA . TYR A 1 875 ? 145.544 127.824 136.724 1.00 18.38 875 TYR A CA 1
ATOM 6431 C C . TYR A 1 875 ? 145.846 128.281 135.305 1.00 18.38 875 TYR A C 1
ATOM 6432 O O . TYR A 1 875 ? 144.974 128.836 134.634 1.00 18.38 875 TYR A O 1
ATOM 6441 N N . TRP A 1 876 ? 147.055 128.000 134.832 1.00 23.17 876 TRP A N 1
ATOM 6442 C CA . TRP A 1 876 ? 147.526 128.569 133.576 1.00 23.17 876 TRP A CA 1
ATOM 6443 C C . TRP A 1 876 ? 148.656 127.708 133.035 1.00 23.17 876 TRP A C 1
ATOM 6444 O O . TRP A 1 876 ? 149.627 127.451 133.750 1.00 23.17 876 TRP A O 1
ATOM 6455 N N . VAL A 1 877 ? 148.524 127.256 131.787 1.00 28.82 877 VAL A N 1
ATOM 6456 C CA . VAL A 1 877 ? 149.552 126.404 131.193 1.00 28.82 877 VAL A CA 1
ATOM 6457 C C . VAL A 1 877 ? 150.824 127.202 130.926 1.00 28.82 877 VAL A C 1
ATOM 6458 O O . VAL A 1 877 ? 151.927 126.778 131.291 1.00 28.82 877 VAL A O 1
ATOM 6462 N N . ASP A 1 878 ? 150.693 128.376 130.321 1.00 32.59 878 ASP A N 1
ATOM 6463 C CA . ASP A 1 878 ? 151.857 129.192 129.996 1.00 32.59 878 ASP A CA 1
ATOM 6464 C C . ASP A 1 878 ? 152.437 129.834 131.246 1.00 32.59 878 ASP A C 1
ATOM 6465 O O . ASP A 1 878 ? 153.484 130.468 131.199 1.00 32.59 878 ASP A O 1
ATOM 6470 N N . PHE B 1 6 ? 100.897 113.922 113.769 1.00 31.93 6 PHE B N 1
ATOM 6471 C CA . PHE B 1 6 ? 101.945 114.649 113.056 1.00 31.93 6 PHE B CA 1
ATOM 6472 C C . PHE B 1 6 ? 103.269 113.871 113.024 1.00 31.93 6 PHE B C 1
ATOM 6473 O O . PHE B 1 6 ? 103.257 112.657 112.925 1.00 31.93 6 PHE B O 1
ATOM 6481 N N . GLY B 1 7 ? 104.392 114.567 113.040 1.00 16.23 7 GLY B N 1
ATOM 6482 C CA . GLY B 1 7 ? 105.696 113.983 112.828 1.00 16.23 7 GLY B CA 1
ATOM 6483 C C . GLY B 1 7 ? 106.489 114.765 111.797 1.00 16.23 7 GLY B C 1
ATOM 6484 O O . GLY B 1 7 ? 105.964 115.607 111.071 1.00 16.23 7 GLY B O 1
ATOM 6485 N N . ILE B 1 8 ? 107.784 114.496 111.747 1.00 6.90 8 ILE B N 1
ATOM 6486 C CA . ILE B 1 8 ? 108.690 115.185 110.843 1.00 6.90 8 ILE B CA 1
ATOM 6487 C C . ILE B 1 8 ? 109.119 114.191 109.783 1.00 6.90 8 ILE B C 1
ATOM 6488 O O . ILE B 1 8 ? 109.829 113.226 110.078 1.00 6.90 8 ILE B O 1
ATOM 6493 N N . ALA B 1 9 ? 108.706 114.435 108.551 1.00 10.93 9 ALA B N 1
ATOM 6494 C CA . ALA B 1 9 ? 109.048 113.559 107.448 1.00 10.93 9 ALA B CA 1
ATOM 6495 C C . ALA B 1 9 ? 110.499 113.745 107.044 1.00 10.93 9 ALA B C 1
ATOM 6496 O O . ALA B 1 9 ? 111.026 114.853 107.079 1.00 10.93 9 ALA B O 1
ATOM 6498 N N . ILE B 1 10 ? 111.153 112.652 106.678 1.00 7.94 10 ILE B N 1
ATOM 6499 C CA . ILE B 1 10 ? 112.482 112.698 106.082 1.00 7.94 10 ILE B CA 1
ATOM 6500 C C . ILE B 1 10 ? 112.268 112.622 104.580 1.00 7.94 10 ILE B C 1
ATOM 6501 O O . ILE B 1 10 ? 112.086 111.544 104.019 1.00 7.94 10 ILE B O 1
ATOM 6506 N N . ILE B 1 11 ? 112.283 113.777 103.918 1.00 6.39 11 ILE B N 1
ATOM 6507 C CA . ILE B 1 11 ? 111.908 113.850 102.520 1.00 6.39 11 ILE B CA 1
ATOM 6508 C C . ILE B 1 11 ? 113.104 113.838 101.598 1.00 6.39 11 ILE B C 1
ATOM 6509 O O . ILE B 1 11 ? 112.924 113.773 100.388 1.00 6.39 11 ILE B O 1
ATOM 6514 N N . GLY B 1 12 ? 114.313 113.855 102.125 1.00 11.54 12 GLY B N 1
ATOM 6515 C CA . GLY B 1 12 ? 115.476 113.847 101.272 1.00 11.54 12 GLY B CA 1
ATOM 6516 C C . GLY B 1 12 ? 116.735 113.608 102.058 1.00 11.54 12 GLY B C 1
ATOM 6517 O O . GLY B 1 12 ? 116.824 114.035 103.202 1.00 11.54 12 GLY B O 1
ATOM 6518 N N . MET B 1 13 ? 117.691 112.879 101.500 1.00 11.54 13 MET B N 1
ATOM 6519 C CA . MET B 1 13 ? 118.894 112.502 102.223 1.00 11.54 13 MET B CA 1
ATOM 6520 C C . MET B 1 13 ? 120.072 112.527 101.268 1.00 11.54 13 MET B C 1
ATOM 6521 O O . MET B 1 13 ? 119.929 112.213 100.089 1.00 11.54 13 MET B O 1
ATOM 6526 N N . ALA B 1 14 ? 121.238 112.887 101.776 1.00 11.54 14 ALA B N 1
ATOM 6527 C CA . ALA B 1 14 ? 122.462 112.720 101.015 1.00 11.54 14 ALA B CA 1
ATOM 6528 C C . ALA B 1 14 ? 123.596 112.452 101.980 1.00 11.54 14 ALA B C 1
ATOM 6529 O O . ALA B 1 14 ? 123.418 112.463 103.193 1.00 11.54 14 ALA B O 1
ATOM 6531 N N . GLY B 1 15 ? 124.764 112.201 101.431 1.00 11.54 15 GLY B N 1
ATOM 6532 C CA . GLY B 1 15 ? 125.914 111.967 102.256 1.00 11.54 15 GLY B CA 1
ATOM 6533 C C . GLY B 1 15 ? 127.004 111.273 101.496 1.00 11.54 15 GLY B C 1
ATOM 6534 O O . GLY B 1 15 ? 126.726 110.504 100.587 1.00 11.54 15 GLY B O 1
ATOM 6535 N N . ARG B 1 16 ? 128.246 111.550 101.840 1.00 10.06 16 ARG B N 1
ATOM 6536 C CA . ARG B 1 16 ? 129.367 110.746 101.399 1.00 10.06 16 ARG B CA 1
ATOM 6537 C C . ARG B 1 16 ? 129.783 109.871 102.560 1.00 10.06 16 ARG B C 1
ATOM 6538 O O . ARG B 1 16 ? 129.920 110.351 103.685 1.00 10.06 16 ARG B O 1
ATOM 6546 N N . PHE B 1 17 ? 129.980 108.600 102.282 1.00 8.35 17 PHE B N 1
ATOM 6547 C CA . PHE B 1 17 ? 130.238 107.578 103.281 1.00 8.35 17 PHE B CA 1
ATOM 6548 C C . PHE B 1 17 ? 131.484 106.842 102.844 1.00 8.35 17 PHE B C 1
ATOM 6549 O O . PHE B 1 17 ? 131.996 107.090 101.749 1.00 8.35 17 PHE B O 1
ATOM 6557 N N . PRO B 1 18 ? 132.078 106.032 103.716 1.00 10.84 18 PRO B N 1
ATOM 6558 C CA . PRO B 1 18 ? 133.192 105.186 103.271 1.00 10.84 18 PRO B CA 1
ATOM 6559 C C . PRO B 1 18 ? 132.758 104.216 102.184 1.00 10.84 18 PRO B C 1
ATOM 6560 O O . PRO B 1 18 ? 131.735 103.541 102.310 1.00 10.84 18 PRO B O 1
ATOM 6564 N N . GLN B 1 19 ? 133.541 104.189 101.095 1.00 11.07 19 GLN B N 1
ATOM 6565 C CA . GLN B 1 19 ? 133.273 103.410 99.874 1.00 11.07 19 GLN B CA 1
ATOM 6566 C C . GLN B 1 19 ? 131.894 103.698 99.284 1.00 11.07 19 GLN B C 1
ATOM 6567 O O . GLN B 1 19 ? 131.249 102.818 98.716 1.00 11.07 19 GLN B O 1
ATOM 6573 N N . ALA B 1 20 ? 131.433 104.934 99.418 1.00 11.54 20 ALA B N 1
ATOM 6574 C CA . ALA B 1 20 ? 130.153 105.353 98.878 1.00 11.54 20 ALA B CA 1
ATOM 6575 C C . ALA B 1 20 ? 130.231 106.841 98.597 1.00 11.54 20 ALA B C 1
ATOM 6576 O O . ALA B 1 20 ? 131.107 107.545 99.098 1.00 11.54 20 ALA B O 1
ATOM 6578 N N . ASP B 1 21 ? 129.323 107.308 97.757 1.00 11.54 21 ASP B N 1
ATOM 6579 C CA . ASP B 1 21 ? 129.205 108.721 97.465 1.00 11.54 21 ASP B CA 1
ATOM 6580 C C . ASP B 1 21 ? 127.764 109.177 97.485 1.00 11.54 21 ASP B C 1
ATOM 6581 O O . ASP B 1 21 ? 127.502 110.372 97.348 1.00 11.54 21 ASP B O 1
ATOM 6586 N N . THR B 1 22 ? 126.832 108.265 97.672 1.00 10.30 22 THR B N 1
ATOM 6587 C CA . THR B 1 22 ? 125.420 108.545 97.589 1.00 10.30 22 THR B CA 1
ATOM 6588 C C . THR B 1 22 ? 124.804 107.825 98.784 1.00 10.30 22 THR B C 1
ATOM 6589 O O . THR B 1 22 ? 125.465 107.015 99.419 1.00 10.30 22 THR B O 1
ATOM 6593 N N . VAL B 1 23 ? 123.565 108.136 99.145 1.00 11.54 23 VAL B N 1
ATOM 6594 C CA . VAL B 1 23 ? 122.822 107.292 100.066 1.00 11.54 23 VAL B CA 1
ATOM 6595 C C . VAL B 1 23 ? 122.134 106.146 99.331 1.00 11.54 23 VAL B C 1
ATOM 6596 O O . VAL B 1 23 ? 121.283 105.473 99.897 1.00 11.54 23 VAL B O 1
ATOM 6600 N N . GLN B 1 24 ? 122.462 105.949 98.061 1.00 10.17 24 GLN B N 1
ATOM 6601 C CA . GLN B 1 24 ? 122.158 104.724 97.350 1.00 10.17 24 GLN B CA 1
ATOM 6602 C C . GLN B 1 24 ? 123.366 103.834 97.145 1.00 10.17 24 GLN B C 1
ATOM 6603 O O . GLN B 1 24 ? 123.213 102.623 97.186 1.00 10.17 24 GLN B O 1
ATOM 6609 N N . ALA B 1 25 ? 124.567 104.380 96.970 1.00 9.16 25 ALA B N 1
ATOM 6610 C CA . ALA B 1 25 ? 125.752 103.530 97.034 1.00 9.16 25 ALA B CA 1
ATOM 6611 C C . ALA B 1 25 ? 125.989 103.030 98.449 1.00 9.16 25 ALA B C 1
ATOM 6612 O O . ALA B 1 25 ? 126.434 101.894 98.641 1.00 9.16 25 ALA B O 1
ATOM 6614 N N . PHE B 1 26 ? 125.672 103.864 99.437 1.00 5.76 26 PHE B N 1
ATOM 6615 C CA . PHE B 1 26 ? 125.603 103.466 100.838 1.00 5.76 26 PHE B CA 1
ATOM 6616 C C . PHE B 1 26 ? 124.652 102.294 101.042 1.00 5.76 26 PHE B C 1
ATOM 6617 O O . PHE B 1 26 ? 125.028 101.271 101.615 1.00 5.76 26 PHE B O 1
ATOM 6625 N N . TRP B 1 27 ? 123.423 102.421 100.554 1.00 8.89 27 TRP B N 1
ATOM 6626 C CA . TRP B 1 27 ? 122.425 101.372 100.712 1.00 8.89 27 TRP B CA 1
ATOM 6627 C C . TRP B 1 27 ? 122.782 100.123 99.924 1.00 8.89 27 TRP B C 1
ATOM 6628 O O . TRP B 1 27 ? 122.518 99.019 100.385 1.00 8.89 27 TRP B O 1
ATOM 6639 N N . GLU B 1 28 ? 123.401 100.265 98.757 1.00 8.53 28 GLU B N 1
ATOM 6640 C CA . GLU B 1 28 ? 123.893 99.122 98.007 1.00 8.53 28 GLU B CA 1
ATOM 6641 C C . GLU B 1 28 ? 125.051 98.420 98.698 1.00 8.53 28 GLU B C 1
ATOM 6642 O O . GLU B 1 28 ? 125.237 97.223 98.481 1.00 8.53 28 GLU B O 1
ATOM 6648 N N . ASN B 1 29 ? 125.847 99.132 99.490 1.00 9.89 29 ASN B N 1
ATOM 6649 C CA . ASN B 1 29 ? 126.848 98.497 100.332 1.00 9.89 29 ASN B CA 1
ATOM 6650 C C . ASN B 1 29 ? 126.258 97.835 101.566 1.00 9.89 29 ASN B C 1
ATOM 6651 O O . ASN B 1 29 ? 126.795 96.829 102.024 1.00 9.89 29 ASN B O 1
ATOM 6656 N N . LEU B 1 30 ? 125.198 98.389 102.135 1.00 14.89 30 LEU B N 1
ATOM 6657 C CA . LEU B 1 30 ? 124.578 97.772 103.301 1.00 14.89 30 LEU B CA 1
ATOM 6658 C C . LEU B 1 30 ? 123.719 96.572 102.955 1.00 14.89 30 LEU B C 1
ATOM 6659 O O . LEU B 1 30 ? 123.596 95.659 103.776 1.00 14.89 30 LEU B O 1
ATOM 6664 N N . LEU B 1 31 ? 123.096 96.556 101.780 1.00 7.48 31 LEU B N 1
ATOM 6665 C CA . LEU B 1 31 ? 122.392 95.364 101.325 1.00 7.48 31 LEU B CA 1
ATOM 6666 C C . LEU B 1 31 ? 123.341 94.293 100.817 1.00 7.48 31 LEU B C 1
ATOM 6667 O O . LEU B 1 31 ? 122.937 93.138 100.683 1.00 7.48 31 LEU B O 1
ATOM 6672 N N . ALA B 1 32 ? 124.576 94.651 100.514 1.00 9.58 32 ALA B N 1
ATOM 6673 C CA . ALA B 1 32 ? 125.582 93.678 100.141 1.00 9.58 32 ALA B CA 1
ATOM 6674 C C . ALA B 1 32 ? 126.326 93.129 101.341 1.00 9.58 32 ALA B C 1
ATOM 6675 O O . ALA B 1 32 ? 127.154 92.229 101.162 1.00 9.58 32 ALA B O 1
ATOM 6677 N N . SER B 1 33 ? 126.026 93.643 102.540 1.00 11.54 33 SER B N 1
ATOM 6678 C CA . SER B 1 33 ? 126.731 93.347 103.788 1.00 11.54 33 SER B CA 1
ATOM 6679 C C . SER B 1 33 ? 128.231 93.554 103.624 1.00 11.54 33 SER B C 1
ATOM 6680 O O . SER B 1 33 ? 129.051 92.696 103.949 1.00 11.54 33 SER B O 1
ATOM 6683 N N . ARG B 1 34 ? 128.577 94.709 103.077 1.00 11.54 34 ARG B N 1
ATOM 6684 C CA . ARG B 1 34 ? 129.951 95.040 102.754 1.00 11.54 34 ARG B CA 1
ATOM 6685 C C . ARG B 1 34 ? 130.637 95.700 103.935 1.00 11.54 34 ARG B C 1
ATOM 6686 O O . ARG B 1 34 ? 130.020 96.458 104.687 1.00 11.54 34 ARG B O 1
ATOM 6694 N N . GLU B 1 35 ? 131.917 95.411 104.090 1.00 16.78 35 GLU B N 1
ATOM 6695 C CA . GLU B 1 35 ? 132.763 96.109 105.042 1.00 16.78 35 GLU B CA 1
ATOM 6696 C C . GLU B 1 35 ? 133.435 97.249 104.306 1.00 16.78 35 GLU B C 1
ATOM 6697 O O . GLU B 1 35 ? 134.336 97.028 103.492 1.00 16.78 35 GLU B O 1
ATOM 6703 N N . CYS B 1 36 ? 133.014 98.469 104.617 1.00 11.86 36 CYS B N 1
ATOM 6704 C CA . CYS B 1 36 ? 133.498 99.665 103.950 1.00 11.86 36 CYS B CA 1
ATOM 6705 C C . CYS B 1 36 ? 134.707 100.269 104.645 1.00 11.86 36 CYS B C 1
ATOM 6706 O O . CYS B 1 36 ? 134.935 101.476 104.547 1.00 11.86 36 CYS B O 1
ATOM 6709 N N . ILE B 1 37 ? 135.497 99.455 105.330 1.00 17.07 37 ILE B N 1
ATOM 6710 C CA . ILE B 1 37 ? 136.697 99.913 106.014 1.00 17.07 37 ILE B CA 1
ATOM 6711 C C . ILE B 1 37 ? 137.880 99.707 105.089 1.00 17.07 37 ILE B C 1
ATOM 6712 O O . ILE B 1 37 ? 138.107 98.600 104.594 1.00 17.07 37 ILE B O 1
ATOM 6717 N N . SER B 1 38 ? 138.631 100.769 104.852 1.00 21.73 38 SER B N 1
ATOM 6718 C CA . SER B 1 38 ? 139.738 100.733 103.912 1.00 21.73 38 SER B CA 1
ATOM 6719 C C . SER B 1 38 ? 140.993 100.335 104.672 1.00 21.73 38 SER B C 1
ATOM 6720 O O . SER B 1 38 ? 141.493 101.096 105.501 1.00 21.73 38 SER B O 1
ATOM 6723 N N . PHE B 1 39 ? 141.495 99.140 104.392 1.00 25.83 39 PHE B N 1
ATOM 6724 C CA . PHE B 1 39 ? 142.702 98.631 105.023 1.00 25.83 39 PHE B CA 1
ATOM 6725 C C . PHE B 1 39 ? 143.887 99.000 104.154 1.00 25.83 39 PHE B C 1
ATOM 6726 O O . PHE B 1 39 ? 143.926 98.651 102.972 1.00 25.83 39 PHE B O 1
ATOM 6734 N N . TYR B 1 40 ? 144.839 99.709 104.731 1.00 33.65 40 TYR B N 1
ATOM 6735 C CA . TYR B 1 40 ? 145.970 100.196 103.968 1.00 33.65 40 TYR B CA 1
ATOM 6736 C C . TYR B 1 40 ? 147.145 99.241 104.074 1.00 33.65 40 TYR B C 1
ATOM 6737 O O . TYR B 1 40 ? 147.278 98.477 105.030 1.00 33.65 40 TYR B O 1
ATOM 6746 N N . SER B 1 41 ? 147.996 99.287 103.061 1.00 61.84 41 SER B N 1
ATOM 6747 C CA . SER B 1 41 ? 149.283 98.637 103.152 1.00 61.84 41 SER B CA 1
ATOM 6748 C C . SER B 1 41 ? 150.236 99.512 103.955 1.00 61.84 41 SER B C 1
ATOM 6749 O O . SER B 1 41 ? 149.961 100.679 104.239 1.00 61.84 41 SER B O 1
ATOM 6752 N N . ASP B 1 42 ? 151.361 98.919 104.357 1.00 75.40 42 ASP B N 1
ATOM 6753 C CA . ASP B 1 42 ? 152.398 99.699 105.019 1.00 75.40 42 ASP B CA 1
ATOM 6754 C C . ASP B 1 42 ? 153.079 100.637 104.035 1.00 75.40 42 ASP B C 1
ATOM 6755 O O . ASP B 1 42 ? 153.417 101.775 104.380 1.00 75.40 42 ASP B O 1
ATOM 6760 N N . GLU B 1 43 ? 153.268 100.174 102.800 1.00 78.14 43 GLU B N 1
ATOM 6761 C CA . GLU B 1 43 ? 153.922 100.953 101.755 1.00 78.14 43 GLU B CA 1
ATOM 6762 C C . GLU B 1 43 ? 153.124 102.177 101.324 1.00 78.14 43 GLU B C 1
ATOM 6763 O O . GLU B 1 43 ? 153.712 103.114 100.773 1.00 78.14 43 GLU B O 1
ATOM 6769 N N . GLU B 1 44 ? 151.804 102.176 101.534 1.00 71.29 44 GLU B N 1
ATOM 6770 C CA . GLU B 1 44 ? 150.980 103.310 101.128 1.00 71.29 44 GLU B CA 1
ATOM 6771 C C . GLU B 1 44 ? 151.279 104.537 101.975 1.00 71.29 44 GLU B C 1
ATOM 6772 O O . GLU B 1 44 ? 151.413 105.647 101.450 1.00 71.29 44 GLU B O 1
ATOM 6778 N N . LEU B 1 45 ? 151.416 104.356 103.285 1.00 72.88 45 LEU B N 1
ATOM 6779 C CA . LEU B 1 45 ? 151.567 105.510 104.157 1.00 72.88 45 LEU B CA 1
ATOM 6780 C C . LEU B 1 45 ? 152.969 106.101 104.126 1.00 72.88 45 LEU B C 1
ATOM 6781 O O . LEU B 1 45 ? 153.160 107.205 104.642 1.00 72.88 45 LEU B O 1
ATOM 6786 N N . LEU B 1 46 ? 153.943 105.443 103.492 1.00 77.97 46 LEU B N 1
ATOM 6787 C CA . LEU B 1 46 ? 155.184 106.130 103.116 1.00 77.97 46 LEU B CA 1
ATOM 6788 C C . LEU B 1 46 ? 155.056 106.852 101.781 1.00 77.97 46 LEU B C 1
ATOM 6789 O O . LEU B 1 46 ? 155.920 106.758 100.907 1.00 77.97 46 LEU B O 1
ATOM 6794 N N . ALA B 1 47 ? 153.949 107.569 101.619 1.00 76.96 47 ALA B N 1
ATOM 6795 C CA . ALA B 1 47 ? 153.743 108.598 100.617 1.00 76.96 47 ALA B CA 1
ATOM 6796 C C . ALA B 1 47 ? 152.970 109.784 101.154 1.00 76.96 47 ALA B C 1
ATOM 6797 O O . ALA B 1 47 ? 152.968 110.836 100.507 1.00 76.96 47 ALA B O 1
ATOM 6799 N N . MET B 1 48 ? 152.327 109.666 102.313 1.00 75.84 48 MET B N 1
ATOM 6800 C CA . MET B 1 48 ? 151.318 110.608 102.773 1.00 75.84 48 MET B CA 1
ATOM 6801 C C . MET B 1 48 ? 151.725 111.270 104.082 1.00 75.84 48 MET B C 1
ATOM 6802 O O . MET B 1 48 ? 150.905 111.471 104.977 1.00 75.84 48 MET B O 1
ATOM 6807 N N . GLY B 1 49 ? 153.011 111.588 104.213 1.00 77.58 49 GLY B N 1
ATOM 6808 C CA . GLY B 1 49 ? 153.490 112.532 105.206 1.00 77.58 49 GLY B CA 1
ATOM 6809 C C . GLY B 1 49 ? 153.479 112.066 106.642 1.00 77.58 49 GLY B C 1
ATOM 6810 O O . GLY B 1 49 ? 153.681 112.886 107.544 1.00 77.58 49 GLY B O 1
ATOM 6811 N N . ILE B 1 50 ? 153.252 110.787 106.892 1.00 79.20 50 ILE B N 1
ATOM 6812 C CA . ILE B 1 50 ? 153.153 110.288 108.246 1.00 79.20 50 ILE B CA 1
ATOM 6813 C C . ILE B 1 50 ? 154.520 109.702 108.596 1.00 79.20 50 ILE B C 1
ATOM 6814 O O . ILE B 1 50 ? 155.327 109.388 107.715 1.00 79.20 50 ILE B O 1
ATOM 6819 N N . SER B 1 51 ? 154.813 109.614 109.896 1.00 82.74 51 SER B N 1
ATOM 6820 C CA . SER B 1 51 ? 156.141 109.244 110.365 1.00 82.74 51 SER B CA 1
ATOM 6821 C C . SER B 1 51 ? 156.467 107.789 110.015 1.00 82.74 51 SER B C 1
ATOM 6822 O O . SER B 1 51 ? 155.569 106.952 109.911 1.00 82.74 51 SER B O 1
ATOM 6825 N N . PRO B 1 52 ? 157.748 107.465 109.810 1.00 83.61 52 PRO B N 1
ATOM 6826 C CA . PRO B 1 52 ? 158.121 106.075 109.521 1.00 83.61 52 PRO B CA 1
ATOM 6827 C C . PRO B 1 52 ? 158.106 105.153 110.732 1.00 83.61 52 PRO B C 1
ATOM 6828 O O . PRO B 1 52 ? 158.428 103.968 110.585 1.00 83.61 52 PRO B O 1
ATOM 6832 N N . GLU B 1 53 ? 157.753 105.652 111.915 1.00 83.06 53 GLU B N 1
ATOM 6833 C CA . GLU B 1 53 ? 157.666 104.837 113.118 1.00 83.06 53 GLU B CA 1
ATOM 6834 C C . GLU B 1 53 ? 156.254 104.378 113.440 1.00 83.06 53 GLU B C 1
ATOM 6835 O O . GLU B 1 53 ? 156.098 103.319 114.059 1.00 83.06 53 GLU B O 1
ATOM 6841 N N . PHE B 1 54 ? 155.232 105.158 113.062 1.00 76.01 54 PHE B N 1
ATOM 6842 C CA . PHE B 1 54 ? 153.851 104.690 113.166 1.00 76.01 54 PHE B CA 1
ATOM 6843 C C . PHE B 1 54 ? 153.641 103.457 112.305 1.00 76.01 54 PHE B C 1
ATOM 6844 O O . PHE B 1 54 ? 153.039 102.474 112.738 1.00 76.01 54 PHE B O 1
ATOM 6852 N N . VAL B 1 55 ? 154.142 103.492 111.075 1.00 79.62 55 VAL B N 1
ATOM 6853 C CA . VAL B 1 55 ? 154.253 102.274 110.293 1.00 79.62 55 VAL B CA 1
ATOM 6854 C C . VAL B 1 55 ? 155.404 101.440 110.862 1.00 79.62 55 VAL B C 1
ATOM 6855 O O . VAL B 1 55 ? 156.392 101.979 111.386 1.00 79.62 55 VAL B O 1
ATOM 6859 N N . GLN B 1 56 ? 155.265 100.114 110.779 1.00 80.54 56 GLN B N 1
ATOM 6860 C CA . GLN B 1 56 ? 156.060 99.134 111.526 1.00 80.54 56 GLN B CA 1
ATOM 6861 C C . GLN B 1 56 ? 156.021 99.437 113.029 1.00 80.54 56 GLN B C 1
ATOM 6862 O O . GLN B 1 56 ? 157.012 99.789 113.666 1.00 80.54 56 GLN B O 1
ATOM 6868 N N . HIS B 1 57 ? 154.811 99.293 113.563 1.00 81.01 57 HIS B N 1
ATOM 6869 C CA . HIS B 1 57 ? 154.496 99.385 114.981 1.00 81.01 57 HIS B CA 1
ATOM 6870 C C . HIS B 1 57 ? 153.491 98.286 115.283 1.00 81.01 57 HIS B C 1
ATOM 6871 O O . HIS B 1 57 ? 152.726 97.897 114.393 1.00 81.01 57 HIS B O 1
ATOM 6878 N N . PRO B 1 58 ? 153.478 97.745 116.502 1.00 84.11 58 PRO B N 1
ATOM 6879 C CA . PRO B 1 58 ? 152.461 96.736 116.825 1.00 84.11 58 PRO B CA 1
ATOM 6880 C C . PRO B 1 58 ? 151.152 97.362 117.283 1.00 84.11 58 PRO B C 1
ATOM 6881 O O . PRO B 1 58 ? 150.079 96.776 117.111 1.00 84.11 58 PRO B O 1
ATOM 6885 N N . ASP B 1 59 ? 151.228 98.556 117.862 1.00 69.43 59 ASP B N 1
ATOM 6886 C CA . ASP B 1 59 ? 150.038 99.224 118.367 1.00 69.43 59 ASP B CA 1
ATOM 6887 C C . ASP B 1 59 ? 149.247 99.937 117.276 1.00 69.43 59 ASP B C 1
ATOM 6888 O O . ASP B 1 59 ? 148.144 100.417 117.554 1.00 69.43 59 ASP B O 1
ATOM 6893 N N . TYR B 1 60 ? 149.768 100.001 116.052 1.00 56.12 60 TYR B N 1
ATOM 6894 C CA . TYR B 1 60 ? 149.182 100.795 114.979 1.00 56.12 60 TYR B CA 1
ATOM 6895 C C . TYR B 1 60 ? 148.308 99.922 114.093 1.00 56.12 60 TYR B C 1
ATOM 6896 O O . TYR B 1 60 ? 148.780 98.928 113.533 1.00 56.12 60 TYR B O 1
ATOM 6905 N N . VAL B 1 61 ? 147.053 100.306 113.954 1.00 41.59 61 VAL B N 1
ATOM 6906 C CA . VAL B 1 61 ? 146.159 99.678 113.001 1.00 41.59 61 VAL B CA 1
ATOM 6907 C C . VAL B 1 61 ? 146.296 100.467 111.702 1.00 41.59 61 VAL B C 1
ATOM 6908 O O . VAL B 1 61 ? 146.712 101.623 111.706 1.00 41.59 61 VAL B O 1
ATOM 6912 N N . LYS B 1 62 ? 146.009 99.836 110.569 1.00 36.08 62 LYS B N 1
ATOM 6913 C CA . LYS B 1 62 ? 146.084 100.528 109.291 1.00 36.08 62 LYS B CA 1
ATOM 6914 C C . LYS B 1 62 ? 144.720 100.538 108.615 1.00 36.08 62 LYS B C 1
ATOM 6915 O O . LYS B 1 62 ? 144.598 100.166 107.447 1.00 36.08 62 LYS B O 1
ATOM 6921 N N . ALA B 1 63 ? 143.683 100.918 109.349 1.00 26.13 63 ALA B N 1
ATOM 6922 C CA . ALA B 1 63 ? 142.331 100.902 108.822 1.00 26.13 63 ALA B CA 1
ATOM 6923 C C . ALA B 1 63 ? 141.622 102.196 109.170 1.00 26.13 63 ALA B C 1
ATOM 6924 O O . ALA B 1 63 ? 141.867 102.785 110.222 1.00 26.13 63 ALA B O 1
ATOM 6926 N N . LYS B 1 64 ? 140.750 102.635 108.266 1.00 19.70 64 LYS B N 1
ATOM 6927 C CA . LYS B 1 64 ? 139.780 103.686 108.540 1.00 19.70 64 LYS B CA 1
ATOM 6928 C C . LYS B 1 64 ? 138.682 103.579 107.499 1.00 19.70 64 LYS B C 1
ATOM 6929 O O . LYS B 1 64 ? 138.883 103.018 106.423 1.00 19.70 64 LYS B O 1
ATOM 6935 N N . GLY B 1 65 ? 137.512 104.097 107.837 1.00 15.22 65 GLY B N 1
ATOM 6936 C CA . GLY B 1 65 ? 136.486 104.248 106.829 1.00 15.22 65 GLY B CA 1
ATOM 6937 C C . GLY B 1 65 ? 136.609 105.592 106.147 1.00 15.22 65 GLY B C 1
ATOM 6938 O O . GLY B 1 65 ? 136.113 106.590 106.665 1.00 15.22 65 GLY B O 1
ATOM 6939 N N . GLU B 1 66 ? 137.254 105.637 104.984 1.00 19.70 66 GLU B N 1
ATOM 6940 C CA . GLU B 1 66 ? 137.589 106.892 104.323 1.00 19.70 66 GLU B CA 1
ATOM 6941 C C . GLU B 1 66 ? 136.562 107.250 103.253 1.00 19.70 66 GLU B C 1
ATOM 6942 O O . GLU B 1 66 ? 136.171 106.403 102.446 1.00 19.70 66 GLU B O 1
ATOM 6948 N N . VAL B 1 67 ? 136.094 108.502 103.276 1.00 13.49 67 VAL B N 1
ATOM 6949 C CA . VAL B 1 67 ? 135.390 109.027 102.116 1.00 13.49 67 VAL B CA 1
ATOM 6950 C C . VAL B 1 67 ? 136.376 109.363 101.009 1.00 13.49 67 VAL B C 1
ATOM 6951 O O . VAL B 1 67 ? 137.573 109.574 101.234 1.00 13.49 67 VAL B O 1
ATOM 6955 N N . ALA B 1 68 ? 135.843 109.438 99.793 1.00 15.88 68 ALA B N 1
ATOM 6956 C CA . ALA B 1 68 ? 136.647 109.262 98.593 1.00 15.88 68 ALA B CA 1
ATOM 6957 C C . ALA B 1 68 ? 137.476 110.494 98.269 1.00 15.88 68 ALA B C 1
ATOM 6958 O O . ALA B 1 68 ? 138.710 110.453 98.296 1.00 15.88 68 ALA B O 1
ATOM 6960 N N . ASP B 1 69 ? 136.814 111.600 97.968 1.00 17.30 69 ASP B N 1
ATOM 6961 C CA . ASP B 1 69 ? 137.457 112.767 97.379 1.00 17.30 69 ASP B CA 1
ATOM 6962 C C . ASP B 1 69 ? 137.197 113.948 98.299 1.00 17.30 69 ASP B C 1
ATOM 6963 O O . ASP B 1 69 ? 136.153 114.597 98.202 1.00 17.30 69 ASP B O 1
ATOM 6968 N N . ILE B 1 70 ? 138.134 114.224 99.200 1.00 15.55 70 ILE B N 1
ATOM 6969 C CA . ILE B 1 70 ? 137.960 115.324 100.136 1.00 15.55 70 ILE B CA 1
ATOM 6970 C C . ILE B 1 70 ? 138.677 116.584 99.672 1.00 15.55 70 ILE B C 1
ATOM 6971 O O . ILE B 1 70 ? 138.255 117.691 100.034 1.00 15.55 70 ILE B O 1
ATOM 6976 N N . ASP B 1 71 ? 139.720 116.454 98.854 1.00 19.46 71 ASP B N 1
ATOM 6977 C CA . ASP B 1 71 ? 140.368 117.616 98.268 1.00 19.46 71 ASP B CA 1
ATOM 6978 C C . ASP B 1 71 ? 139.541 118.201 97.138 1.00 19.46 71 ASP B C 1
ATOM 6979 O O . ASP B 1 71 ? 139.599 119.408 96.894 1.00 19.46 71 ASP B O 1
ATOM 6984 N N . LYS B 1 72 ? 138.757 117.370 96.458 1.00 16.13 72 LYS B N 1
ATOM 6985 C CA . LYS B 1 72 ? 137.985 117.799 95.305 1.00 16.13 72 LYS B CA 1
ATOM 6986 C C . LYS B 1 72 ? 136.773 118.628 95.718 1.00 16.13 72 LYS B C 1
ATOM 6987 O O . LYS B 1 72 ? 136.084 118.307 96.686 1.00 16.13 72 LYS B O 1
ATOM 6993 N N . PHE B 1 73 ? 136.508 119.688 94.958 1.00 12.01 73 PHE B N 1
ATOM 6994 C CA . PHE B 1 73 ? 135.382 120.573 95.208 1.00 12.01 73 PHE B CA 1
ATOM 6995 C C . PHE B 1 73 ? 135.029 121.281 93.911 1.00 12.01 73 PHE B C 1
ATOM 6996 O O . PHE B 1 73 ? 135.916 121.609 93.125 1.00 12.01 73 PHE B O 1
ATOM 7004 N N . ASP B 1 74 ? 133.732 121.497 93.687 1.00 11.51 74 ASP B N 1
ATOM 7005 C CA . ASP B 1 74 ? 133.253 122.324 92.584 1.00 11.51 74 ASP B CA 1
ATOM 7006 C C . ASP B 1 74 ? 132.962 123.714 93.132 1.00 11.51 74 ASP B C 1
ATOM 7007 O O . ASP B 1 74 ? 131.830 124.063 93.464 1.00 11.51 74 ASP B O 1
ATOM 7012 N N . ALA B 1 75 ? 134.022 124.516 93.224 1.00 12.22 75 ALA B N 1
ATOM 7013 C CA . ALA B 1 75 ? 133.895 125.867 93.750 1.00 12.22 75 ALA B CA 1
ATOM 7014 C C . ALA B 1 75 ? 133.152 126.769 92.780 1.00 12.22 75 ALA B C 1
ATOM 7015 O O . ALA B 1 75 ? 132.376 127.632 93.202 1.00 12.22 75 ALA B O 1
ATOM 7017 N N . ALA B 1 76 ? 133.365 126.569 91.478 1.00 11.84 76 ALA B N 1
ATOM 7018 C CA . ALA B 1 76 ? 132.730 127.386 90.454 1.00 11.84 76 ALA B CA 1
ATOM 7019 C C . ALA B 1 76 ? 131.219 127.222 90.411 1.00 11.84 76 ALA B C 1
ATOM 7020 O O . ALA B 1 76 ? 130.533 128.114 89.903 1.00 11.84 76 ALA B O 1
ATOM 7022 N N . PHE B 1 77 ? 130.692 126.102 90.909 1.00 9.82 77 PHE B N 1
ATOM 7023 C CA . PHE B 1 77 ? 129.250 125.945 91.035 1.00 9.82 77 PHE B CA 1
ATOM 7024 C C . PHE B 1 77 ? 128.676 126.947 92.023 1.00 9.82 77 PHE B C 1
ATOM 7025 O O . PHE B 1 77 ? 127.588 127.491 91.808 1.00 9.82 77 PHE B O 1
ATOM 7033 N N . PHE B 1 78 ? 129.366 127.174 93.131 1.00 11.54 78 PHE B N 1
ATOM 7034 C CA . PHE B 1 78 ? 128.846 128.034 94.178 1.00 11.54 78 PHE B CA 1
ATOM 7035 C C . PHE B 1 78 ? 129.380 129.452 94.078 1.00 11.54 78 PHE B C 1
ATOM 7036 O O . PHE B 1 78 ? 128.999 130.305 94.883 1.00 11.54 78 PHE B O 1
ATOM 7044 N N . GLY B 1 79 ? 130.215 129.734 93.089 1.00 11.83 79 GLY B N 1
ATOM 7045 C CA . GLY B 1 79 ? 130.773 131.052 92.935 1.00 11.83 79 GLY B CA 1
ATOM 7046 C C . GLY B 1 79 ? 132.006 131.304 93.756 1.00 11.83 79 GLY B C 1
ATOM 7047 O O . GLY B 1 79 ? 132.496 132.437 93.775 1.00 11.83 79 GLY B O 1
ATOM 7048 N N . ILE B 1 80 ? 132.517 130.292 94.437 1.00 12.53 80 ILE B N 1
ATOM 7049 C CA . ILE B 1 80 ? 133.702 130.443 95.262 1.00 12.53 80 ILE B CA 1
ATOM 7050 C C . ILE B 1 80 ? 134.913 130.531 94.351 1.00 12.53 80 ILE B C 1
ATOM 7051 O O . ILE B 1 80 ? 135.097 129.692 93.465 1.00 12.53 80 ILE B O 1
ATOM 7056 N N . ALA B 1 81 ? 135.716 131.572 94.542 1.00 18.55 81 ALA B N 1
ATOM 7057 C CA . ALA B 1 81 ? 136.932 131.743 93.772 1.00 18.55 81 ALA B CA 1
ATOM 7058 C C . ALA B 1 81 ? 137.922 130.644 94.143 1.00 18.55 81 ALA B C 1
ATOM 7059 O O . ALA B 1 81 ? 137.886 130.133 95.260 1.00 18.55 81 ALA B O 1
ATOM 7061 N N . PRO B 1 82 ? 138.843 130.264 93.235 1.00 23.54 82 PRO B N 1
ATOM 7062 C CA . PRO B 1 82 ? 139.742 129.151 93.575 1.00 23.54 82 PRO B CA 1
ATOM 7063 C C . PRO B 1 82 ? 140.921 129.549 94.442 1.00 23.54 82 PRO B C 1
ATOM 7064 O O . PRO B 1 82 ? 142.008 128.979 94.322 1.00 23.54 82 PRO B O 1
ATOM 7068 N N . ARG B 1 83 ? 140.696 130.482 95.356 1.00 27.46 83 ARG B N 1
ATOM 7069 C CA . ARG B 1 83 ? 141.610 130.835 96.431 1.00 27.46 83 ARG B CA 1
ATOM 7070 C C . ARG B 1 83 ? 140.889 130.916 97.761 1.00 27.46 83 ARG B C 1
ATOM 7071 O O . ARG B 1 83 ? 141.515 130.691 98.797 1.00 27.46 83 ARG B O 1
ATOM 7079 N N . GLU B 1 84 ? 139.597 131.247 97.769 1.00 25.43 84 GLU B N 1
ATOM 7080 C CA . GLU B 1 84 ? 138.778 131.066 98.955 1.00 25.43 84 GLU B CA 1
ATOM 7081 C C . GLU B 1 84 ? 138.474 129.599 99.180 1.00 25.43 84 GLU B C 1
ATOM 7082 O O . GLU B 1 84 ? 138.251 129.194 100.319 1.00 25.43 84 GLU B O 1
ATOM 7088 N N . ALA B 1 85 ? 138.462 128.801 98.109 1.00 23.53 85 ALA B N 1
ATOM 7089 C CA . ALA B 1 85 ? 138.153 127.380 98.221 1.00 23.53 85 ALA B CA 1
ATOM 7090 C C . ALA B 1 85 ? 139.287 126.612 98.879 1.00 23.53 85 ALA B C 1
ATOM 7091 O O . ALA B 1 85 ? 139.043 125.672 99.638 1.00 23.53 85 ALA B O 1
ATOM 7093 N N . GLU B 1 86 ? 140.533 126.991 98.604 1.00 27.39 86 GLU B N 1
ATOM 7094 C CA . GLU B 1 86 ? 141.664 126.332 99.241 1.00 27.39 86 GLU B CA 1
ATOM 7095 C C . GLU B 1 86 ? 141.791 126.704 100.706 1.00 27.39 86 GLU B C 1
ATOM 7096 O O . GLU B 1 86 ? 142.488 126.014 101.450 1.00 27.39 86 GLU B O 1
ATOM 7102 N N . LEU B 1 87 ? 141.138 127.776 101.135 1.00 23.84 87 LEU B N 1
ATOM 7103 C CA . LEU B 1 87 ? 141.098 128.174 102.529 1.00 23.84 87 LEU B CA 1
ATOM 7104 C C . LEU B 1 87 ? 139.814 127.729 103.206 1.00 23.84 87 LEU B C 1
ATOM 7105 O O . LEU B 1 87 ? 139.487 128.222 104.289 1.00 23.84 87 LEU B O 1
ATOM 7110 N N . MET B 1 88 ? 139.069 126.825 102.580 1.00 19.95 88 MET B N 1
ATOM 7111 C CA . MET B 1 88 ? 137.909 126.202 103.195 1.00 19.95 88 MET B CA 1
ATOM 7112 C C . MET B 1 88 ? 138.293 124.847 103.756 1.00 19.95 88 MET B C 1
ATOM 7113 O O . MET B 1 88 ? 139.105 124.128 103.172 1.00 19.95 88 MET B O 1
ATOM 7118 N N . ASP B 1 89 ? 137.721 124.537 104.905 1.00 17.53 89 ASP B N 1
ATOM 7119 C CA . ASP B 1 89 ? 137.678 123.190 105.438 1.00 17.53 89 ASP B CA 1
ATOM 7120 C C . ASP B 1 89 ? 137.035 122.260 104.414 1.00 17.53 89 ASP B C 1
ATOM 7121 O O . ASP B 1 89 ? 135.969 122.590 103.888 1.00 17.53 89 ASP B O 1
ATOM 7126 N N . PRO B 1 90 ? 137.636 121.102 104.107 1.00 14.36 90 PRO B N 1
ATOM 7127 C CA . PRO B 1 90 ? 136.968 120.138 103.219 1.00 14.36 90 PRO B CA 1
ATOM 7128 C C . PRO B 1 90 ? 135.660 119.620 103.758 1.00 14.36 90 PRO B C 1
ATOM 7129 O O . PRO B 1 90 ? 134.852 119.114 102.981 1.00 14.36 90 PRO B O 1
ATOM 7133 N N . GLN B 1 91 ? 135.431 119.722 105.061 1.00 12.40 91 GLN B N 1
ATOM 7134 C CA . GLN B 1 91 ? 134.114 119.487 105.620 1.00 12.40 91 GLN B CA 1
ATOM 7135 C C . GLN B 1 91 ? 133.094 120.495 105.121 1.00 12.40 91 GLN B C 1
ATOM 7136 O O . GLN B 1 91 ? 131.958 120.115 104.833 1.00 12.40 91 GLN B O 1
ATOM 7142 N N . HIS B 1 92 ? 133.482 121.767 104.991 1.00 12.98 92 HIS B N 1
ATOM 7143 C CA . HIS B 1 92 ? 132.586 122.793 104.458 1.00 12.98 92 HIS B CA 1
ATOM 7144 C C . HIS B 1 92 ? 132.236 122.520 103.005 1.00 12.98 92 HIS B C 1
ATOM 7145 O O . HIS B 1 92 ? 131.075 122.634 102.607 1.00 12.98 92 HIS B O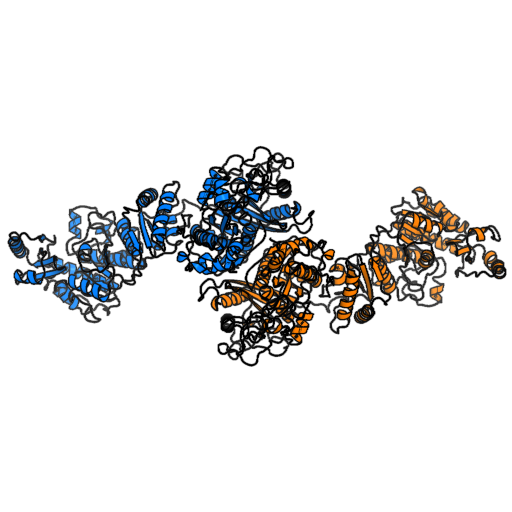 1
ATOM 7152 N N . ARG B 1 93 ? 133.235 122.133 102.216 1.00 13.13 93 ARG B N 1
ATOM 7153 C CA . ARG B 1 93 ? 133.046 121.830 100.807 1.00 13.13 93 ARG B CA 1
ATOM 7154 C C . ARG B 1 93 ? 132.179 120.595 100.603 1.00 13.13 93 ARG B C 1
ATOM 7155 O O . ARG B 1 93 ? 131.228 120.609 99.803 1.00 13.13 93 ARG B O 1
ATOM 7163 N N . VAL B 1 94 ? 132.483 119.523 101.333 1.00 9.49 94 VAL B N 1
ATOM 7164 C CA . VAL B 1 94 ? 131.749 118.277 101.190 1.00 9.49 94 VAL B CA 1
ATOM 7165 C C . VAL B 1 94 ? 130.338 118.419 101.735 1.00 9.49 94 VAL B C 1
ATOM 7166 O O . VAL B 1 94 ? 129.398 117.856 101.174 1.00 9.49 94 VAL B O 1
ATOM 7170 N N . LEU B 1 95 ? 130.129 119.246 102.750 1.00 11.54 95 LEU B N 1
ATOM 7171 C CA . LEU B 1 95 ? 128.764 119.454 103.191 1.00 11.54 95 LEU B CA 1
ATOM 7172 C C . LEU B 1 95 ? 128.011 120.474 102.337 1.00 11.54 95 LEU B C 1
ATOM 7173 O O . LEU B 1 95 ? 126.781 120.423 102.317 1.00 11.54 95 LEU B O 1
ATOM 7178 N N . LEU B 1 96 ? 128.699 121.356 101.594 1.00 12.30 96 LEU B N 1
ATOM 7179 C CA . LEU B 1 96 ? 128.030 122.135 100.546 1.00 12.30 96 LEU B CA 1
ATOM 7180 C C . LEU B 1 96 ? 127.462 121.245 99.464 1.00 12.30 96 LEU B C 1
ATOM 7181 O O . LEU B 1 96 ? 126.283 121.357 99.099 1.00 12.30 96 LEU B O 1
ATOM 7186 N N . GLU B 1 97 ? 128.300 120.366 98.925 1.00 10.41 97 GLU B N 1
ATOM 7187 C CA . GLU B 1 97 ? 127.829 119.463 97.891 1.00 10.41 97 GLU B CA 1
ATOM 7188 C C . GLU B 1 97 ? 126.809 118.466 98.428 1.00 10.41 97 GLU B C 1
ATOM 7189 O O . GLU B 1 97 ? 125.852 118.128 97.727 1.00 10.41 97 GLU B O 1
ATOM 7195 N N . THR B 1 98 ? 126.956 118.041 99.683 1.00 11.54 98 THR B N 1
ATOM 7196 C CA . THR B 1 98 ? 125.995 117.152 100.320 1.00 11.54 98 THR B CA 1
ATOM 7197 C C . THR B 1 98 ? 124.666 117.850 100.577 1.00 11.54 98 THR B C 1
ATOM 7198 O O . THR B 1 98 ? 123.613 117.223 100.480 1.00 11.54 98 THR B O 1
ATOM 7202 N N . ALA B 1 99 ? 124.677 119.147 100.847 1.00 7.21 99 ALA B N 1
ATOM 7203 C CA . ALA B 1 99 ? 123.424 119.853 101.061 1.00 7.21 99 ALA B CA 1
ATOM 7204 C C . ALA B 1 99 ? 122.695 120.150 99.766 1.00 7.21 99 ALA B C 1
ATOM 7205 O O . ALA B 1 99 ? 121.463 120.039 99.724 1.00 7.21 99 ALA B O 1
ATOM 7207 N N . TRP B 1 100 ? 123.435 120.498 98.705 1.00 8.36 100 TRP B N 1
ATOM 7208 C CA . TRP B 1 100 ? 122.830 120.590 97.382 1.00 8.36 100 TRP B CA 1
ATOM 7209 C C . TRP B 1 100 ? 122.248 119.254 96.946 1.00 8.36 100 TRP B C 1
ATOM 7210 O O . TRP B 1 100 ? 121.121 119.198 96.443 1.00 8.36 100 TRP B O 1
ATOM 7221 N N . ALA B 1 101 ? 122.976 118.163 97.181 1.00 8.29 101 ALA B N 1
ATOM 7222 C CA . ALA B 1 101 ? 122.487 116.836 96.840 1.00 8.29 101 ALA B CA 1
ATOM 7223 C C . ALA B 1 101 ? 121.293 116.415 97.685 1.00 8.29 101 ALA B C 1
ATOM 7224 O O . ALA B 1 101 ? 120.403 115.738 97.182 1.00 8.29 101 ALA B O 1
ATOM 7226 N N . ALA B 1 102 ? 121.245 116.792 98.959 1.00 5.46 102 ALA B N 1
ATOM 7227 C CA . ALA B 1 102 ? 120.117 116.411 99.795 1.00 5.46 102 ALA B CA 1
ATOM 7228 C C . ALA B 1 102 ? 118.872 117.184 99.429 1.00 5.46 102 ALA B C 1
ATOM 7229 O O . ALA B 1 102 ? 117.761 116.655 99.530 1.00 5.46 102 ALA B O 1
ATOM 7231 N N . PHE B 1 103 ? 119.031 118.426 98.990 1.00 5.39 103 PHE B N 1
ATOM 7232 C CA . PHE B 1 103 ? 117.874 119.158 98.505 1.00 5.39 103 PHE B CA 1
ATOM 7233 C C . PHE B 1 103 ? 117.412 118.666 97.149 1.00 5.39 103 PHE B C 1
ATOM 7234 O O . PHE B 1 103 ? 116.211 118.657 96.883 1.00 5.39 103 PHE B O 1
ATOM 7242 N N . GLU B 1 104 ? 118.333 118.234 96.294 1.00 6.38 104 GLU B N 1
ATOM 7243 C CA . GLU B 1 104 ? 117.929 117.626 95.037 1.00 6.38 104 GLU B CA 1
ATOM 7244 C C . GLU B 1 104 ? 117.265 116.278 95.257 1.00 6.38 104 GLU B C 1
ATOM 7245 O O . GLU B 1 104 ? 116.312 115.931 94.555 1.00 6.38 104 GLU B O 1
ATOM 7251 N N . ASP B 1 105 ? 117.746 115.510 96.230 1.00 7.94 105 ASP B N 1
ATOM 7252 C CA . ASP B 1 105 ? 117.102 114.263 96.607 1.00 7.94 105 ASP B CA 1
ATOM 7253 C C . ASP B 1 105 ? 115.746 114.493 97.247 1.00 7.94 105 ASP B C 1
ATOM 7254 O O . ASP B 1 105 ? 114.879 113.621 97.176 1.00 7.94 105 ASP B O 1
ATOM 7259 N N . ALA B 1 106 ? 115.540 115.643 97.882 1.00 6.22 106 ALA B N 1
ATOM 7260 C CA . ALA B 1 106 ? 114.202 116.004 98.324 1.00 6.22 106 ALA B CA 1
ATOM 7261 C C . ALA B 1 106 ? 113.299 116.391 97.168 1.00 6.22 106 ALA B C 1
ATOM 7262 O O . ALA B 1 106 ? 112.077 116.398 97.335 1.00 6.22 106 ALA B O 1
ATOM 7264 N N . GLY B 1 107 ? 113.867 116.698 96.007 1.00 6.89 107 GLY B N 1
ATOM 7265 C CA . GLY B 1 107 ? 113.102 117.205 94.889 1.00 6.89 107 GLY B CA 1
ATOM 7266 C C . GLY B 1 107 ? 112.831 118.681 94.992 1.00 6.89 107 GLY B C 1
ATOM 7267 O O . GLY B 1 107 ? 111.738 119.132 94.642 1.00 6.89 107 GLY B O 1
ATOM 7268 N N . TYR B 1 108 ? 113.795 119.445 95.495 1.00 7.25 108 TYR B N 1
ATOM 7269 C CA . TYR B 1 108 ? 113.623 120.860 95.765 1.00 7.25 108 TYR B CA 1
ATOM 7270 C C . TYR B 1 108 ? 114.883 121.607 95.380 1.00 7.25 108 TYR B C 1
ATOM 7271 O O . TYR B 1 108 ? 115.978 121.054 95.382 1.00 7.25 108 TYR B O 1
ATOM 7280 N N . VAL B 1 109 ? 114.719 122.871 95.029 1.00 9.82 109 VAL B N 1
ATOM 7281 C CA . VAL B 1 109 ? 115.802 123.834 95.129 1.00 9.82 109 VAL B CA 1
ATOM 7282 C C . VAL B 1 109 ? 115.434 124.739 96.284 1.00 9.82 109 VAL B C 1
ATOM 7283 O O . VAL B 1 109 ? 114.382 125.386 96.261 1.00 9.82 109 VAL B O 1
ATOM 7287 N N . ALA B 1 110 ? 116.262 124.733 97.323 1.00 11.54 110 ALA B N 1
ATOM 7288 C CA . ALA B 1 110 ? 115.879 125.400 98.550 1.00 11.54 110 ALA B CA 1
ATOM 7289 C C . ALA B 1 110 ? 116.110 126.895 98.502 1.00 11.54 110 ALA B C 1
ATOM 7290 O O . ALA B 1 110 ? 115.598 127.607 99.374 1.00 11.54 110 ALA B O 1
ATOM 7292 N N . ALA B 1 111 ? 116.859 127.376 97.506 1.00 11.54 111 ALA B N 1
ATOM 7293 C CA . ALA B 1 111 ? 117.007 128.806 97.285 1.00 11.54 111 ALA B CA 1
ATOM 7294 C C . ALA B 1 111 ? 115.681 129.465 96.950 1.00 11.54 111 ALA B C 1
ATOM 7295 O O . ALA B 1 111 ? 115.490 130.648 97.239 1.00 11.54 111 ALA B O 1
ATOM 7297 N N . ASP B 1 112 ? 114.757 128.727 96.349 1.00 11.54 112 ASP B N 1
ATOM 7298 C CA . ASP B 1 112 ? 113.461 129.267 95.976 1.00 11.54 112 ASP B CA 1
ATOM 7299 C C . ASP B 1 112 ? 112.335 128.344 96.408 1.00 11.54 112 ASP B C 1
ATOM 7300 O O . ASP B 1 112 ? 111.374 128.117 95.673 1.00 11.54 112 ASP B O 1
ATOM 7305 N N . TYR B 1 113 ? 112.447 127.794 97.600 1.00 11.21 113 TYR B N 1
ATOM 7306 C CA . TYR B 1 113 ? 111.334 127.157 98.274 1.00 11.21 113 TYR B CA 1
ATOM 7307 C C . TYR B 1 113 ? 110.397 128.241 98.810 1.00 11.21 113 TYR B C 1
ATOM 7308 O O . TYR B 1 113 ? 110.853 129.329 99.163 1.00 11.21 113 TYR B O 1
ATOM 7317 N N . PRO B 1 114 ? 109.068 127.992 98.813 1.00 11.95 114 PRO B N 1
ATOM 7318 C CA . PRO B 1 114 ? 108.115 128.986 99.332 1.00 11.95 114 PRO B CA 1
ATOM 7319 C C . PRO B 1 114 ? 108.344 129.395 100.776 1.00 11.95 114 PRO B C 1
ATOM 7320 O O . PRO B 1 114 ? 108.621 130.561 101.067 1.00 11.95 114 PRO B O 1
ATOM 7324 N N . GLY B 1 115 ? 108.268 128.430 101.683 1.00 11.54 115 GLY B N 1
ATOM 7325 C CA . GLY B 1 115 ? 108.481 128.691 103.087 1.00 11.54 115 GLY B CA 1
ATOM 7326 C C . GLY B 1 115 ? 109.926 128.923 103.460 1.00 11.54 115 GLY B C 1
ATOM 7327 O O . GLY B 1 115 ? 110.746 129.366 102.651 1.00 11.54 115 GLY B O 1
ATOM 7328 N N . ASP B 1 116 ? 110.257 128.610 104.701 1.00 11.54 116 ASP B N 1
ATOM 7329 C CA . ASP B 1 116 ? 111.474 129.099 105.319 1.00 11.54 116 ASP B CA 1
ATOM 7330 C C . ASP B 1 116 ? 112.348 127.876 105.601 1.00 11.54 116 ASP B C 1
ATOM 7331 O O . ASP B 1 116 ? 111.841 126.868 106.093 1.00 11.54 116 ASP B O 1
ATOM 7336 N N . VAL B 1 117 ? 113.637 127.932 105.262 1.00 9.62 117 VAL B N 1
ATOM 7337 C CA . VAL B 1 117 ? 114.473 126.729 105.226 1.00 9.62 117 VAL B CA 1
ATOM 7338 C C . VAL B 1 117 ? 115.691 126.881 106.135 1.00 9.62 117 VAL B C 1
ATOM 7339 O O . VAL B 1 117 ? 116.537 127.748 105.904 1.00 9.62 117 VAL B O 1
ATOM 7343 N N . GLY B 1 118 ? 115.816 125.990 107.122 1.00 8.04 118 GLY B N 1
ATOM 7344 C CA . GLY B 1 118 ? 116.943 125.989 108.037 1.00 8.04 118 GLY B CA 1
ATOM 7345 C C . GLY B 1 118 ? 117.979 124.903 107.803 1.00 8.04 118 GLY B C 1
ATOM 7346 O O . GLY B 1 118 ? 117.671 123.823 107.334 1.00 8.04 118 GLY B O 1
ATOM 7347 N N . ILE B 1 119 ? 119.222 125.232 108.128 1.00 11.54 119 ILE B N 1
ATOM 7348 C CA . ILE B 1 119 ? 120.369 124.325 108.236 1.00 11.54 119 ILE B CA 1
ATOM 7349 C C . ILE B 1 119 ? 120.808 124.180 109.682 1.00 11.54 119 ILE B C 1
ATOM 7350 O O . ILE B 1 119 ? 121.021 125.172 110.380 1.00 11.54 119 ILE B O 1
ATOM 7355 N N . PHE B 1 120 ? 120.922 122.932 110.133 1.00 11.54 120 PHE B N 1
ATOM 7356 C CA . PHE B 1 120 ? 121.276 122.575 111.508 1.00 11.54 120 PHE B CA 1
ATOM 7357 C C . PHE B 1 120 ? 122.298 121.473 111.389 1.00 11.54 120 PHE B C 1
ATOM 7358 O O . PHE B 1 120 ? 121.925 120.315 111.314 1.00 11.54 120 PHE B O 1
ATOM 7366 N N . ALA B 1 121 ? 123.568 121.804 111.375 1.00 11.54 121 ALA B N 1
ATOM 7367 C CA . ALA B 1 121 ? 124.559 120.789 111.119 1.00 11.54 121 ALA B CA 1
ATOM 7368 C C . ALA B 1 121 ? 125.649 120.888 112.166 1.00 11.54 121 ALA B C 1
ATOM 7369 O O . ALA B 1 121 ? 125.646 121.770 113.015 1.00 11.54 121 ALA B O 1
ATOM 7371 N N . GLY B 1 122 ? 126.573 119.947 112.117 1.00 11.54 122 GLY B N 1
ATOM 7372 C CA . GLY B 1 122 ? 127.727 119.986 112.977 1.00 11.54 122 GLY B CA 1
ATOM 7373 C C . GLY B 1 122 ? 128.962 119.591 112.205 1.00 11.54 122 GLY B C 1
ATOM 7374 O O . GLY B 1 122 ? 128.898 119.203 111.050 1.00 11.54 122 GLY B O 1
ATOM 7375 N N . LYS B 1 123 ? 130.086 119.674 112.884 1.00 8.80 123 LYS B N 1
ATOM 7376 C CA . LYS B 1 123 ? 131.376 119.515 112.252 1.00 8.80 123 LYS B CA 1
ATOM 7377 C C . LYS B 1 123 ? 132.317 118.872 113.257 1.00 8.80 123 LYS B C 1
ATOM 7378 O O . LYS B 1 123 ? 132.188 119.083 114.463 1.00 8.80 123 LYS B O 1
ATOM 7384 N N . SER B 1 124 ? 133.267 118.088 112.761 1.00 13.76 124 SER B N 1
ATOM 7385 C CA . SER B 1 124 ? 134.288 117.541 113.636 1.00 13.76 124 SER B CA 1
ATOM 7386 C C . SER B 1 124 ? 135.405 118.557 113.807 1.00 13.76 124 SER B C 1
ATOM 7387 O O . SER B 1 124 ? 135.224 119.746 113.535 1.00 13.76 124 SER B O 1
ATOM 7390 N N . MET B 1 125 ? 136.547 118.102 114.300 1.00 26.53 125 MET B N 1
ATOM 7391 C CA . MET B 1 125 ? 137.696 118.969 114.495 1.00 26.53 125 MET B CA 1
ATOM 7392 C C . MET B 1 125 ? 138.203 119.475 113.153 1.00 26.53 125 MET B C 1
ATOM 7393 O O . MET B 1 125 ? 138.531 118.681 112.266 1.00 26.53 125 MET B O 1
ATOM 7398 N N . ASP B 1 126 ? 138.294 120.795 113.014 1.00 27.61 126 ASP B N 1
ATOM 7399 C CA . ASP B 1 126 ? 138.844 121.425 111.818 1.00 27.61 126 ASP B CA 1
ATOM 7400 C C . ASP B 1 126 ? 140.347 121.182 111.816 1.00 27.61 126 ASP B C 1
ATOM 7401 O O . ASP B 1 126 ? 141.152 122.028 112.207 1.00 27.61 126 ASP B O 1
ATOM 7406 N N . SER B 1 127 ? 140.727 120.000 111.362 1.00 26.48 127 SER B N 1
ATOM 7407 C CA . SER B 1 127 ? 142.125 119.646 111.235 1.00 26.48 127 SER B CA 1
ATOM 7408 C C . SER B 1 127 ? 142.716 120.051 109.895 1.00 26.48 127 SER B C 1
ATOM 7409 O O . SER B 1 127 ? 143.892 119.774 109.647 1.00 26.48 127 SER B O 1
ATOM 7412 N N . TYR B 1 128 ? 141.944 120.778 109.080 1.00 27.65 128 TYR B N 1
ATOM 7413 C CA . TYR B 1 128 ? 142.530 121.341 107.836 1.00 27.65 128 TYR B CA 1
ATOM 7414 C C . TYR B 1 128 ? 143.278 122.599 108.262 1.00 27.65 128 TYR B C 1
ATOM 7415 O O . TYR B 1 128 ? 144.249 122.984 107.587 1.00 27.65 128 TYR B O 1
ATOM 7424 N N . LEU B 1 129 ? 142.850 123.188 109.383 1.00 35.36 129 LEU B N 1
ATOM 7425 C CA . LEU B 1 129 ? 143.525 124.396 109.925 1.00 35.36 129 LEU B CA 1
ATOM 7426 C C . LEU B 1 129 ? 144.961 124.032 110.317 1.00 35.36 129 LEU B C 1
ATOM 7427 O O . LEU B 1 129 ? 145.804 124.930 110.315 1.00 35.36 129 LEU B O 1
ATOM 7432 N N . MET B 1 130 ? 145.221 122.750 110.589 1.00 32.73 130 MET B N 1
ATOM 7433 C CA . MET B 1 130 ? 146.576 122.311 111.024 1.00 32.73 130 MET B CA 1
ATOM 7434 C C . MET B 1 130 ? 147.607 122.659 109.944 1.00 32.73 130 MET B C 1
ATOM 7435 O O . MET B 1 130 ? 148.652 123.242 110.294 1.00 32.73 130 MET B O 1
ATOM 7440 N N . LEU B 1 131 ? 147.322 122.313 108.685 1.00 38.92 131 LEU B N 1
ATOM 7441 C CA . LEU B 1 131 ? 148.257 122.640 107.574 1.00 38.92 131 LEU B CA 1
ATOM 7442 C C . LEU B 1 131 ? 147.935 124.032 107.029 1.00 38.92 131 LEU B C 1
ATOM 7443 O O . LEU B 1 131 ? 148.846 124.656 106.452 1.00 38.92 131 LEU B O 1
ATOM 7448 N N . ASN B 1 132 ? 146.688 124.488 107.175 1.00 35.91 132 ASN B N 1
ATOM 7449 C CA . ASN B 1 132 ? 146.379 125.884 106.771 1.00 35.91 132 ASN B CA 1
ATOM 7450 C C . ASN B 1 132 ? 147.286 126.779 107.616 1.00 35.91 132 ASN B C 1
ATOM 7451 O O . ASN B 1 132 ? 147.523 127.932 107.207 1.00 35.91 132 ASN B O 1
ATOM 7456 N N . LEU B 1 133 ? 147.774 126.257 108.749 1.00 44.65 133 LEU B N 1
ATOM 7457 C CA . LEU B 1 133 ? 148.717 127.014 109.563 1.00 44.65 133 LEU B CA 1
ATOM 7458 C C . LEU B 1 133 ? 150.155 126.665 109.199 1.00 44.65 133 LEU B C 1
ATOM 7459 O O . LEU B 1 133 ? 150.938 127.537 108.809 1.00 44.65 133 LEU B O 1
ATOM 7464 N N . MET B 1 134 ? 150.521 125.396 109.320 1.00 52.19 134 MET B N 1
ATOM 7465 C CA . MET B 1 134 ? 151.839 124.954 108.883 1.00 52.19 134 MET B CA 1
ATOM 7466 C C . MET B 1 134 ? 151.724 123.895 107.797 1.00 52.19 134 MET B C 1
ATOM 7467 O O . MET B 1 134 ? 152.441 123.940 106.798 1.00 52.19 134 MET B O 1
ATOM 7472 N N . ASN B 1 152 ? 144.743 132.068 110.183 1.00 79.28 152 ASN B N 1
ATOM 7473 C CA . ASN B 1 152 ? 144.821 131.459 111.505 1.00 79.28 152 ASN B CA 1
ATOM 7474 C C . ASN B 1 152 ? 143.471 130.907 111.969 1.00 79.28 152 ASN B C 1
ATOM 7475 O O . ASN B 1 152 ? 143.415 130.155 112.937 1.00 79.28 152 ASN B O 1
ATOM 7480 N N . ASP B 1 153 ? 142.386 131.277 111.281 1.00 66.18 153 ASP B N 1
ATOM 7481 C CA . ASP B 1 153 ? 141.036 130.889 111.680 1.00 66.18 153 ASP B CA 1
ATOM 7482 C C . ASP B 1 153 ? 140.198 130.616 110.435 1.00 66.18 153 ASP B C 1
ATOM 7483 O O . ASP B 1 153 ? 140.700 130.647 109.308 1.00 66.18 153 ASP B O 1
ATOM 7488 N N . LYS B 1 154 ? 138.906 130.350 110.637 1.00 39.31 154 LYS B N 1
ATOM 7489 C CA . LYS B 1 154 ? 138.043 129.931 109.539 1.00 39.31 154 LYS B CA 1
ATOM 7490 C C . LYS B 1 154 ? 136.586 130.293 109.834 1.00 39.31 154 LYS B C 1
ATOM 7491 O O . LYS B 1 154 ? 136.267 130.947 110.829 1.00 39.31 154 LYS B O 1
ATOM 7497 N N . ASP B 1 155 ? 135.706 129.843 108.943 1.00 27.41 155 ASP B N 1
ATOM 7498 C CA . ASP B 1 155 ? 134.297 130.180 108.833 1.00 27.41 155 ASP B CA 1
ATOM 7499 C C . ASP B 1 155 ? 133.428 129.161 109.575 1.00 27.41 155 ASP B C 1
ATOM 7500 O O . ASP B 1 155 ? 133.901 128.121 110.041 1.00 27.41 155 ASP B O 1
ATOM 7505 N N . SER B 1 156 ? 132.139 129.478 109.689 1.00 13.65 156 SER B N 1
ATOM 7506 C CA . SER B 1 156 ? 131.153 128.551 110.215 1.00 13.65 156 SER B CA 1
ATOM 7507 C C . SER B 1 156 ? 130.536 127.771 109.071 1.00 13.65 156 SER B C 1
ATOM 7508 O O . SER B 1 156 ? 130.109 128.360 108.081 1.00 13.65 156 SER B O 1
ATOM 7511 N N . ILE B 1 157 ? 130.468 126.447 109.237 1.00 10.17 157 ILE B N 1
ATOM 7512 C CA . ILE B 1 157 ? 130.020 125.545 108.178 1.00 10.17 157 ILE B CA 1
ATOM 7513 C C . ILE B 1 157 ? 128.559 125.793 107.814 1.00 10.17 157 ILE B C 1
ATOM 7514 O O . ILE B 1 157 ? 128.211 125.900 106.633 1.00 10.17 157 ILE B O 1
ATOM 7519 N N . THR B 1 158 ? 127.709 125.970 108.806 1.00 8.98 158 THR B N 1
ATOM 7520 C CA . THR B 1 158 ? 126.277 126.032 108.622 1.00 8.98 158 THR B CA 1
ATOM 7521 C C . THR B 1 158 ? 125.847 127.327 107.957 1.00 8.98 158 THR B C 1
ATOM 7522 O O . THR B 1 158 ? 124.919 127.321 107.145 1.00 8.98 158 THR B O 1
ATOM 7526 N N . THR B 1 159 ? 126.577 128.412 108.185 1.00 11.35 159 THR B N 1
ATOM 7527 C CA . THR B 1 159 ? 126.333 129.647 107.467 1.00 11.35 159 THR B CA 1
ATOM 7528 C C . THR B 1 159 ? 126.965 129.689 106.083 1.00 11.35 159 THR B C 1
ATOM 7529 O O . THR B 1 159 ? 126.455 130.420 105.241 1.00 11.35 159 THR B O 1
ATOM 7533 N N . THR B 1 160 ? 128.032 128.929 105.804 1.00 9.59 160 THR B N 1
ATOM 7534 C CA . THR B 1 160 ? 128.448 128.766 104.410 1.00 9.59 160 THR B CA 1
ATOM 7535 C C . THR B 1 160 ? 127.383 128.041 103.606 1.00 9.59 160 THR B C 1
ATOM 7536 O O . THR B 1 160 ? 127.132 128.396 102.450 1.00 9.59 160 THR B O 1
ATOM 7540 N N . ILE B 1 161 ? 126.756 127.022 104.199 1.00 8.44 161 ILE B N 1
ATOM 7541 C CA . ILE B 1 161 ? 125.649 126.345 103.530 1.00 8.44 161 ILE B CA 1
ATOM 7542 C C . ILE B 1 161 ? 124.487 127.305 103.319 1.00 8.44 161 ILE B C 1
ATOM 7543 O O . ILE B 1 161 ? 123.929 127.385 102.223 1.00 8.44 161 ILE B O 1
ATOM 7548 N N . ALA B 1 162 ? 124.111 128.051 104.362 1.00 7.86 162 ALA B N 1
ATOM 7549 C CA . ALA B 1 162 ? 122.963 128.949 104.255 1.00 7.86 162 ALA B CA 1
ATOM 7550 C C . ALA B 1 162 ? 123.228 130.120 103.320 1.00 7.86 162 ALA B C 1
ATOM 7551 O O . ALA B 1 162 ? 122.294 130.630 102.701 1.00 7.86 162 ALA B O 1
ATOM 7553 N N . TYR B 1 163 ? 124.480 130.553 103.198 1.00 10.53 163 TYR B N 1
ATOM 7554 C CA . TYR B 1 163 ? 124.821 131.570 102.218 1.00 10.53 163 TYR B CA 1
ATOM 7555 C C . TYR B 1 163 ? 124.753 131.002 100.815 1.00 10.53 163 TYR B C 1
ATOM 7556 O O . TYR B 1 163 ? 123.940 131.433 99.999 1.00 10.53 163 TYR B O 1
ATOM 7565 N N . HIS B 1 164 ? 125.567 129.987 100.530 1.00 7.99 164 HIS B N 1
ATOM 7566 C CA . HIS B 1 164 ? 125.694 129.486 99.176 1.00 7.99 164 HIS B CA 1
ATOM 7567 C C . HIS B 1 164 ? 124.479 128.727 98.678 1.00 7.99 164 HIS B C 1
ATOM 7568 O O . HIS B 1 164 ? 124.440 128.395 97.494 1.00 7.99 164 HIS B O 1
ATOM 7575 N N . LEU B 1 165 ? 123.491 128.440 99.517 1.00 7.20 165 LEU B N 1
ATOM 7576 C CA . LEU B 1 165 ? 122.292 127.798 99.011 1.00 7.20 165 LEU B CA 1
ATOM 7577 C C . LEU B 1 165 ? 121.052 128.627 99.257 1.00 7.20 165 LEU B C 1
ATOM 7578 O O . LEU B 1 165 ? 119.949 128.132 99.002 1.00 7.20 165 LEU B O 1
ATOM 7583 N N . ASN B 1 166 ? 121.211 129.848 99.776 1.00 9.89 166 ASN B N 1
ATOM 7584 C CA . ASN B 1 166 ? 120.131 130.802 100.037 1.00 9.89 166 ASN B CA 1
ATOM 7585 C C . ASN B 1 166 ? 119.097 130.212 100.988 1.00 9.89 166 ASN B C 1
ATOM 7586 O O . ASN B 1 166 ? 117.894 130.213 100.725 1.00 9.89 166 ASN B O 1
ATOM 7591 N N . LEU B 1 167 ? 119.581 129.664 102.092 1.00 8.93 167 LEU B N 1
ATOM 7592 C CA . LEU B 1 167 ? 118.706 129.159 103.138 1.00 8.93 167 LEU B CA 1
ATOM 7593 C C . LEU B 1 167 ? 118.452 130.303 104.101 1.00 8.93 167 LEU B C 1
ATOM 7594 O O . LEU B 1 167 ? 119.389 130.850 104.683 1.00 8.93 167 LEU B O 1
ATOM 7599 N N . ARG B 1 168 ? 117.196 130.691 104.239 1.00 10.27 168 ARG B N 1
ATOM 7600 C CA . ARG B 1 168 ? 116.857 131.887 104.986 1.00 10.27 168 ARG B CA 1
ATOM 7601 C C . ARG B 1 168 ? 116.189 131.565 106.311 1.00 10.27 168 ARG B C 1
ATOM 7602 O O . ARG B 1 168 ? 115.444 132.390 106.840 1.00 10.27 168 ARG B O 1
ATOM 7610 N N . GLY B 1 169 ? 116.425 130.376 106.847 1.00 7.38 169 GLY B N 1
ATOM 7611 C CA . GLY B 1 169 ? 115.995 130.030 108.175 1.00 7.38 169 GLY B CA 1
ATOM 7612 C C . GLY B 1 169 ? 117.187 129.924 109.080 1.00 7.38 169 GLY B C 1
ATOM 7613 O O . GLY B 1 169 ? 118.284 130.348 108.721 1.00 7.38 169 GLY B O 1
ATOM 7614 N N . PRO B 1 170 ? 116.995 129.348 110.267 1.00 11.54 170 PRO B N 1
ATOM 7615 C CA . PRO B 1 170 ? 118.055 129.311 111.281 1.00 11.54 170 PRO B CA 1
ATOM 7616 C C . PRO B 1 170 ? 119.231 128.461 110.837 1.00 11.54 170 PRO B C 1
ATOM 7617 O O . PRO B 1 170 ? 119.084 127.268 110.593 1.00 11.54 170 PRO B O 1
ATOM 7621 N N . ALA B 1 171 ? 120.393 129.083 110.719 1.00 9.30 171 ALA B N 1
ATOM 7622 C CA . ALA B 1 171 ? 121.628 128.382 110.397 1.00 9.30 171 ALA B CA 1
ATOM 7623 C C . ALA B 1 171 ? 122.405 128.155 111.686 1.00 9.30 171 ALA B C 1
ATOM 7624 O O . ALA B 1 171 ? 123.336 128.890 112.004 1.00 9.30 171 ALA B O 1
ATOM 7626 N N . ILE B 1 172 ? 122.064 127.089 112.399 1.00 8.13 172 ILE B N 1
ATOM 7627 C CA . ILE B 1 172 ? 122.558 126.840 113.746 1.00 8.13 172 ILE B CA 1
ATOM 7628 C C . ILE B 1 172 ? 123.523 125.668 113.711 1.00 8.13 172 ILE B C 1
ATOM 7629 O O . ILE B 1 172 ? 123.124 124.543 113.406 1.00 8.13 172 ILE B O 1
ATOM 7634 N N . THR B 1 173 ? 124.788 125.921 114.022 1.00 7.04 173 THR B N 1
ATOM 7635 C CA . THR B 1 173 ? 125.743 124.842 114.230 1.00 7.04 173 THR B CA 1
ATOM 7636 C C . THR B 1 173 ? 125.551 124.260 115.626 1.00 7.04 173 THR B C 1
ATOM 7637 O O . THR B 1 173 ? 125.573 124.992 116.615 1.00 7.04 173 THR B O 1
ATOM 7641 N N . VAL B 1 174 ? 125.340 122.951 115.712 1.00 9.18 174 VAL B N 1
ATOM 7642 C CA . VAL B 1 174 ? 125.286 122.251 116.989 1.00 9.18 174 VAL B CA 1
ATOM 7643 C C . VAL B 1 174 ? 126.573 121.446 117.121 1.00 9.18 174 VAL B C 1
ATOM 7644 O O . VAL B 1 174 ? 127.172 121.058 116.116 1.00 9.18 174 VAL B O 1
ATOM 7648 N N . GLN B 1 175 ? 127.070 121.304 118.342 1.00 10.22 175 GLN B N 1
ATOM 7649 C CA . GLN B 1 175 ? 128.392 120.716 118.517 1.00 10.22 175 GLN B CA 1
ATOM 7650 C C . GLN B 1 175 ? 128.455 119.790 119.724 1.00 10.22 175 GLN B C 1
ATOM 7651 O O . GLN B 1 175 ? 129.329 119.927 120.578 1.00 10.22 175 GLN B O 1
ATOM 7657 N N . THR B 1 176 ? 127.547 118.818 119.824 1.00 10.00 176 THR B N 1
ATOM 7658 C CA . THR B 1 176 ? 127.814 117.731 120.765 1.00 10.00 176 THR B CA 1
ATOM 7659 C C . THR B 1 176 ? 128.878 116.810 120.156 1.00 10.00 176 THR B C 1
ATOM 7660 O O . THR B 1 176 ? 129.349 117.034 119.044 1.00 10.00 176 THR B O 1
ATOM 7664 N N . SER B 1 177 ? 129.323 115.780 120.869 1.00 11.54 177 SER B N 1
ATOM 7665 C CA . SER B 1 177 ? 130.565 115.140 120.424 1.00 11.54 177 SER B CA 1
ATOM 7666 C C . SER B 1 177 ? 130.344 114.151 119.283 1.00 11.54 177 SER B C 1
ATOM 7667 O O . SER B 1 177 ? 130.767 114.389 118.149 1.00 11.54 177 SER B O 1
ATOM 7670 N N . SER B 1 178 ? 129.659 113.049 119.563 1.00 10.28 178 SER B N 1
ATOM 7671 C CA . SER B 1 178 ? 129.423 112.009 118.578 1.00 10.28 178 SER B CA 1
ATOM 7672 C C . SER B 1 178 ? 127.952 111.756 118.360 1.00 10.28 178 SER B C 1
ATOM 7673 O O . SER B 1 178 ? 127.599 110.861 117.591 1.00 10.28 178 SER B O 1
ATOM 7676 N N . SER B 1 179 ? 127.089 112.492 119.044 1.00 8.44 179 SER B N 1
ATOM 7677 C CA . SER B 1 179 ? 125.680 112.546 118.721 1.00 8.44 179 SER B CA 1
ATOM 7678 C C . SER B 1 179 ? 125.329 113.833 118.010 1.00 8.44 179 SER B C 1
ATOM 7679 O O . SER B 1 179 ? 124.182 114.265 118.077 1.00 8.44 179 SER B O 1
ATOM 7682 N N . THR B 1 180 ? 126.309 114.448 117.342 1.00 9.41 180 THR B N 1
ATOM 7683 C CA . THR B 1 180 ? 126.157 115.794 116.806 1.00 9.41 180 THR B CA 1
ATOM 7684 C C . THR B 1 180 ? 125.084 115.824 115.739 1.00 9.41 180 THR B C 1
ATOM 7685 O O . THR B 1 180 ? 124.208 116.691 115.738 1.00 9.41 180 THR B O 1
ATOM 7689 N N . SER B 1 181 ? 125.105 114.830 114.863 1.00 4.77 181 SER B N 1
ATOM 7690 C CA . SER B 1 181 ? 124.225 114.763 113.722 1.00 4.77 181 SER B CA 1
ATOM 7691 C C . SER B 1 181 ? 122.809 114.398 114.100 1.00 4.77 181 SER B C 1
ATOM 7692 O O . SER B 1 181 ? 121.875 114.987 113.563 1.00 4.77 181 SER B O 1
ATOM 7695 N N . LEU B 1 182 ? 122.620 113.474 115.032 1.00 5.63 182 LEU B N 1
ATOM 7696 C CA . LEU B 1 182 ? 121.276 113.169 115.489 1.00 5.63 182 LEU B CA 1
ATOM 7697 C C . LEU B 1 182 ? 120.700 114.264 116.371 1.00 5.63 182 LEU B C 1
ATOM 7698 O O . LEU B 1 182 ? 119.495 114.515 116.326 1.00 5.63 182 LEU B O 1
ATOM 7703 N N . VAL B 1 183 ? 121.539 114.938 117.156 1.00 12.63 183 VAL B N 1
ATOM 7704 C CA . VAL B 1 183 ? 121.100 116.097 117.925 1.00 12.63 183 VAL B CA 1
ATOM 7705 C C . VAL B 1 183 ? 120.744 117.247 116.995 1.00 12.63 183 VAL B C 1
ATOM 7706 O O . VAL B 1 183 ? 119.777 117.973 117.233 1.00 12.63 183 VAL B O 1
ATOM 7710 N N . ALA B 1 184 ? 121.493 117.396 115.898 1.00 11.54 184 ALA B N 1
ATOM 7711 C CA . ALA B 1 184 ? 121.183 118.351 114.841 1.00 11.54 184 ALA B CA 1
ATOM 7712 C C . ALA B 1 184 ? 119.830 118.070 114.218 1.00 11.54 184 ALA B C 1
ATOM 7713 O O . ALA B 1 184 ? 119.041 118.986 113.979 1.00 11.54 184 ALA B O 1
ATOM 7715 N N . VAL B 1 185 ? 119.548 116.795 113.965 1.00 11.54 185 VAL B N 1
ATOM 7716 C CA . VAL B 1 185 ? 118.240 116.375 113.473 1.00 11.54 185 VAL B CA 1
ATOM 7717 C C . VAL B 1 185 ? 117.145 116.683 114.491 1.00 11.54 185 VAL B C 1
ATOM 7718 O O . VAL B 1 185 ? 116.060 117.143 114.129 1.00 11.54 185 VAL B O 1
ATOM 7722 N N . CYS B 1 186 ? 117.422 116.477 115.778 1.00 11.54 186 CYS B N 1
ATOM 7723 C CA . CYS B 1 186 ? 116.431 116.752 116.819 1.00 11.54 186 CYS B CA 1
ATOM 7724 C C . CYS B 1 186 ? 116.167 118.248 116.972 1.00 11.54 186 CYS B C 1
ATOM 7725 O O . CYS B 1 186 ? 115.020 118.666 117.149 1.00 11.54 186 CYS B O 1
ATOM 7728 N N . VAL B 1 187 ? 117.220 119.061 116.894 1.00 14.71 187 VAL B N 1
ATOM 7729 C CA . VAL B 1 187 ? 117.103 120.518 116.939 1.00 14.71 187 VAL B CA 1
ATOM 7730 C C . VAL B 1 187 ? 116.326 121.029 115.730 1.00 14.71 187 VAL B C 1
ATOM 7731 O O . VAL B 1 187 ? 115.466 121.911 115.853 1.00 14.71 187 VAL B O 1
ATOM 7735 N N . ALA B 1 188 ? 116.594 120.450 114.553 1.00 11.54 188 ALA B N 1
ATOM 7736 C CA . ALA B 1 188 ? 115.844 120.747 113.340 1.00 11.54 188 ALA B CA 1
ATOM 7737 C C . ALA B 1 188 ? 114.375 120.398 113.473 1.00 11.54 188 ALA B C 1
ATOM 7738 O O . ALA B 1 188 ? 113.511 121.142 113.008 1.00 11.54 188 ALA B O 1
ATOM 7740 N N . CYS B 1 189 ? 114.071 119.255 114.073 1.00 7.55 189 CYS B N 1
ATOM 7741 C CA . CYS B 1 189 ? 112.685 118.882 114.306 1.00 7.55 189 CYS B CA 1
ATOM 7742 C C . CYS B 1 189 ? 111.995 119.804 115.301 1.00 7.55 189 CYS B C 1
ATOM 7743 O O . CYS B 1 189 ? 110.803 120.078 115.145 1.00 7.55 189 CYS B O 1
ATOM 7746 N N . GLN B 1 190 ? 112.716 120.303 116.306 1.00 11.34 190 GLN B N 1
ATOM 7747 C CA . GLN B 1 190 ? 112.141 121.322 117.180 1.00 11.34 190 GLN B CA 1
ATOM 7748 C C . GLN B 1 190 ? 111.864 122.618 116.434 1.00 11.34 190 GLN B C 1
ATOM 7749 O O . GLN B 1 190 ? 110.814 123.227 116.639 1.00 11.34 190 GLN B O 1
ATOM 7755 N N . SER B 1 191 ? 112.786 123.043 115.564 1.00 11.21 191 SER B N 1
ATOM 7756 C CA . SER B 1 191 ? 112.561 124.239 114.754 1.00 11.21 191 SER B CA 1
ATOM 7757 C C . SER B 1 191 ? 111.378 124.079 113.815 1.00 11.21 191 SER B C 1
ATOM 7758 O O . SER B 1 191 ? 110.625 125.028 113.595 1.00 11.21 191 SER B O 1
ATOM 7761 N N . LEU B 1 192 ? 111.212 122.899 113.234 1.00 10.10 192 LEU B N 1
ATOM 7762 C CA . LEU B 1 192 ? 110.045 122.650 112.402 1.00 10.10 192 LEU B CA 1
ATOM 7763 C C . LEU B 1 192 ? 108.753 122.649 113.206 1.00 10.10 192 LEU B C 1
ATOM 7764 O O . LEU B 1 192 ? 107.741 123.171 112.736 1.00 10.10 192 LEU B O 1
ATOM 7769 N N . LEU B 1 193 ? 108.758 122.082 114.410 1.00 11.54 193 LEU B N 1
ATOM 7770 C CA . LEU B 1 193 ? 107.52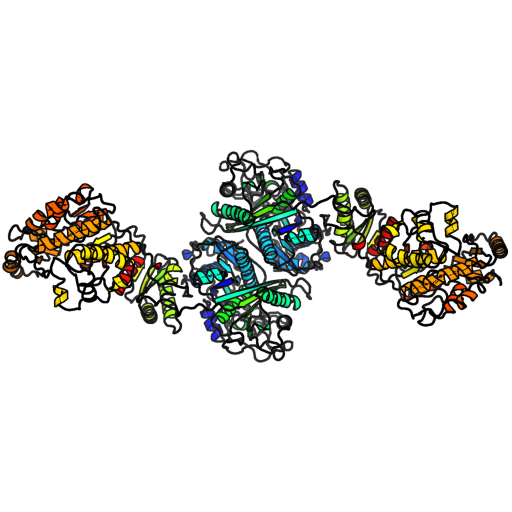9 121.970 115.185 1.00 11.54 193 LEU B CA 1
ATOM 7771 C C . LEU B 1 193 ? 107.195 123.217 116.002 1.00 11.54 193 LEU B C 1
ATOM 7772 O O . LEU B 1 193 ? 106.052 123.355 116.446 1.00 11.54 193 LEU B O 1
ATOM 7777 N N . THR B 1 194 ? 108.144 124.124 116.206 1.00 9.39 194 THR B N 1
ATOM 7778 C CA . THR B 1 194 ? 107.847 125.458 116.702 1.00 9.39 194 THR B CA 1
ATOM 7779 C C . THR B 1 194 ? 107.616 126.451 115.575 1.00 9.39 194 THR B C 1
ATOM 7780 O O . THR B 1 194 ? 107.431 127.642 115.853 1.00 9.39 194 THR B O 1
ATOM 7784 N N . TRP B 1 195 ? 107.642 125.974 114.323 1.00 11.54 195 TRP B N 1
ATOM 7785 C CA . TRP B 1 195 ? 107.472 126.773 113.105 1.00 11.54 195 TRP B CA 1
ATOM 7786 C C . TRP B 1 195 ? 108.534 127.865 112.996 1.00 11.54 195 TRP B C 1
ATOM 7787 O O . TRP B 1 195 ? 108.251 128.993 112.604 1.00 11.54 195 TRP B O 1
ATOM 7798 N N . GLN B 1 196 ? 109.772 127.529 113.349 1.00 9.21 196 GLN B N 1
ATOM 7799 C CA . GLN B 1 196 ? 110.891 128.407 113.038 1.00 9.21 196 GLN B CA 1
ATOM 7800 C C . GLN B 1 196 ? 111.304 128.313 111.581 1.00 9.21 196 GLN B C 1
ATOM 7801 O O . GLN B 1 196 ? 112.024 129.191 111.091 1.00 9.21 196 GLN B O 1
ATOM 7807 N N . CYS B 1 197 ? 110.888 127.254 110.894 1.00 9.01 197 CYS B N 1
ATOM 7808 C CA . CYS B 1 197 ? 111.195 127.043 109.491 1.00 9.01 197 CYS B CA 1
ATOM 7809 C C . CYS B 1 197 ? 110.123 126.125 108.942 1.00 9.01 197 CYS B C 1
ATOM 7810 O O . CYS B 1 197 ? 109.382 125.492 109.693 1.00 9.01 197 CYS B O 1
ATOM 7813 N N . ASP B 1 198 ? 110.027 126.076 107.618 1.00 11.60 198 ASP B N 1
ATOM 7814 C CA . ASP B 1 198 ? 109.052 125.208 106.973 1.00 11.60 198 ASP B CA 1
ATOM 7815 C C . ASP B 1 198 ? 109.670 123.938 106.417 1.00 11.60 198 ASP B C 1
ATOM 7816 O O . ASP B 1 198 ? 108.955 122.954 106.208 1.00 11.60 198 ASP B O 1
ATOM 7821 N N . MET B 1 199 ? 110.976 123.932 106.213 1.00 10.58 199 MET B N 1
ATOM 7822 C CA . MET B 1 199 ? 111.700 122.753 105.793 1.00 10.58 199 MET B CA 1
ATOM 7823 C C . MET B 1 199 ? 113.087 122.906 106.377 1.00 10.58 199 MET B C 1
ATOM 7824 O O . MET B 1 199 ? 113.551 124.017 106.577 1.00 10.58 199 MET B O 1
ATOM 7829 N N . ALA B 1 200 ? 113.713 121.805 106.742 1.00 11.54 200 ALA B N 1
ATOM 7830 C CA . ALA B 1 200 ? 114.989 121.900 107.425 1.00 11.54 200 ALA B CA 1
ATOM 7831 C C . ALA B 1 200 ? 115.916 120.837 106.884 1.00 11.54 200 ALA B C 1
ATOM 7832 O O . ALA B 1 200 ? 115.472 119.789 106.427 1.00 11.54 200 ALA B O 1
ATOM 7834 N N . ILE B 1 201 ? 117.204 121.120 106.921 1.00 11.54 201 ILE B N 1
ATOM 7835 C CA . ILE B 1 201 ? 118.209 120.150 106.536 1.00 11.54 201 ILE B CA 1
ATOM 7836 C C . ILE B 1 201 ? 119.208 120.004 107.676 1.00 11.54 201 ILE B C 1
ATOM 7837 O O . ILE B 1 201 ? 119.723 120.995 108.200 1.00 11.54 201 ILE B O 1
ATOM 7842 N N . ALA B 1 202 ? 119.454 118.768 108.086 1.00 11.54 202 ALA B N 1
ATOM 7843 C CA . ALA B 1 202 ? 120.176 118.514 109.315 1.00 11.54 202 ALA B CA 1
ATOM 7844 C C . ALA B 1 202 ? 121.119 117.345 109.151 1.00 11.54 202 ALA B C 1
ATOM 7845 O O . ALA B 1 202 ? 120.774 116.346 108.530 1.00 11.54 202 ALA B O 1
ATOM 7847 N N . GLY B 1 203 ? 122.298 117.466 109.726 1.00 11.54 203 GLY B N 1
ATOM 7848 C CA . GLY B 1 203 ? 123.249 116.389 109.679 1.00 11.54 203 GLY B CA 1
ATOM 7849 C C . GLY B 1 203 ? 124.583 116.788 110.244 1.00 11.54 203 GLY B C 1
ATOM 7850 O O . GLY B 1 203 ? 124.640 117.507 111.229 1.00 11.54 203 GLY B O 1
ATOM 7851 N N . GLY B 1 204 ? 125.662 116.326 109.645 1.00 11.54 204 GLY B N 1
ATOM 7852 C CA . GLY B 1 204 ? 126.971 116.633 110.172 1.00 11.54 204 GLY B CA 1
ATOM 7853 C C . GLY B 1 204 ? 128.025 116.020 109.294 1.00 11.54 204 GLY B C 1
ATOM 7854 O O . GLY B 1 204 ? 127.725 115.316 108.334 1.00 11.54 204 GLY B O 1
ATOM 7855 N N . VAL B 1 205 ? 129.289 116.342 109.602 1.00 11.54 205 VAL B N 1
ATOM 7856 C CA . VAL B 1 205 ? 130.406 115.876 108.730 1.00 11.54 205 VAL B CA 1
ATOM 7857 C C . VAL B 1 205 ? 131.666 115.595 109.556 1.00 11.54 205 VAL B C 1
ATOM 7858 O O . VAL B 1 205 ? 132.028 116.435 110.404 1.00 11.54 205 VAL B O 1
ATOM 7862 N N . THR B 1 206 ? 132.283 114.433 109.345 1.00 10.98 206 THR B N 1
ATOM 7863 C CA . THR B 1 206 ? 133.570 114.102 110.001 1.00 10.98 206 THR B CA 1
ATOM 7864 C C . THR B 1 206 ? 134.602 113.990 108.883 1.00 10.98 206 THR B C 1
ATOM 7865 O O . THR B 1 206 ? 134.508 113.027 108.116 1.00 10.98 206 THR B O 1
ATOM 7869 N N . LEU B 1 207 ? 135.515 114.952 108.762 1.00 12.81 207 LEU B N 1
ATOM 7870 C CA . LEU B 1 207 ? 136.469 114.915 107.624 1.00 12.81 207 LEU B CA 1
ATOM 7871 C C . LEU B 1 207 ? 137.795 115.525 108.082 1.00 12.81 207 LEU B C 1
ATOM 7872 O O . LEU B 1 207 ? 137.776 116.313 109.048 1.00 12.81 207 LEU B O 1
ATOM 7877 N N . GLY B 1 208 ? 138.899 115.162 107.425 1.00 20.13 208 GLY B N 1
ATOM 7878 C CA . GLY B 1 208 ? 140.213 115.658 107.872 1.00 20.13 208 GLY B CA 1
ATOM 7879 C C . GLY B 1 208 ? 141.329 115.329 106.903 1.00 20.13 208 GLY B C 1
ATOM 7880 O O . GLY B 1 208 ? 141.326 114.207 106.359 1.00 20.13 208 GLY B O 1
ATOM 7881 N N . PRO B 1 209 ? 142.286 116.253 106.664 1.00 27.83 209 PRO B N 1
ATOM 7882 C CA . PRO B 1 209 ? 143.450 116.002 105.801 1.00 27.83 209 PRO B CA 1
ATOM 7883 C C . PRO B 1 209 ? 144.110 114.615 105.841 1.00 27.83 209 PRO B C 1
ATOM 7884 O O . PRO B 1 209 ? 144.420 114.146 104.763 1.00 27.83 209 PRO B O 1
ATOM 7888 N N . PRO B 1 210 ? 144.406 113.975 107.002 1.00 24.45 210 PRO B N 1
ATOM 7889 C CA . PRO B 1 210 ? 144.925 112.606 106.999 1.00 24.45 210 PRO B CA 1
ATOM 7890 C C . PRO B 1 210 ? 143.763 111.706 106.564 1.00 24.45 210 PRO B C 1
ATOM 7891 O O . PRO B 1 210 ? 143.179 111.085 107.413 1.00 24.45 210 PRO B O 1
ATOM 7895 N N . ALA B 1 211 ? 143.417 111.720 105.276 1.00 25.94 211 ALA B N 1
ATOM 7896 C CA . ALA B 1 211 ? 142.360 110.875 104.754 1.00 25.94 211 ALA B CA 1
ATOM 7897 C C . ALA B 1 211 ? 142.814 109.441 104.599 1.00 25.94 211 ALA B C 1
ATOM 7898 O O . ALA B 1 211 ? 141.972 108.550 104.479 1.00 25.94 211 ALA B O 1
ATOM 7900 N N . LYS B 1 212 ? 144.121 109.204 104.619 1.00 34.34 212 LYS B N 1
ATOM 7901 C CA . LYS B 1 212 ? 144.708 107.872 104.550 1.00 34.34 212 LYS B CA 1
ATOM 7902 C C . LYS B 1 212 ? 145.603 107.697 105.771 1.00 34.34 212 LYS B C 1
ATOM 7903 O O . LYS B 1 212 ? 146.803 107.974 105.711 1.00 34.34 212 LYS B O 1
ATOM 7909 N N . THR B 1 213 ? 145.024 107.226 106.875 1.00 33.10 213 THR B N 1
ATOM 7910 C CA . THR B 1 213 ? 145.778 107.089 108.111 1.00 33.10 213 THR B CA 1
ATOM 7911 C C . THR B 1 213 ? 145.202 105.972 108.971 1.00 33.10 213 THR B C 1
ATOM 7912 O O . THR B 1 213 ? 144.030 105.608 108.849 1.00 33.10 213 THR B O 1
ATOM 7916 N N . GLY B 1 214 ? 146.056 105.418 109.832 1.00 37.26 214 GLY B N 1
ATOM 7917 C CA . GLY B 1 214 ? 145.623 104.572 110.922 1.00 37.26 214 GLY B CA 1
ATOM 7918 C C . GLY B 1 214 ? 145.441 105.378 112.191 1.00 37.26 214 GLY B C 1
ATOM 7919 O O . GLY B 1 214 ? 145.451 106.609 112.186 1.00 37.26 214 GLY B O 1
ATOM 7920 N N . TYR B 1 215 ? 145.278 104.672 113.304 1.00 33.69 215 TYR B N 1
ATOM 7921 C CA . TYR B 1 215 ? 144.825 105.366 114.498 1.00 33.69 215 TYR B CA 1
ATOM 7922 C C . TYR B 1 215 ? 145.465 104.958 115.817 1.00 33.69 215 TYR B C 1
ATOM 7923 O O . TYR B 1 215 ? 145.120 105.570 116.835 1.00 33.69 215 TYR B O 1
ATOM 7932 N N . LEU B 1 216 ? 146.367 103.969 115.840 1.00 50.60 216 LEU B N 1
ATOM 7933 C CA . LEU B 1 216 ? 147.092 103.519 117.038 1.00 50.60 216 LEU B CA 1
ATOM 7934 C C . LEU B 1 216 ? 146.132 103.076 118.149 1.00 50.60 216 LEU B C 1
ATOM 7935 O O . LEU B 1 216 ? 145.944 103.757 119.157 1.00 50.60 216 LEU B O 1
ATOM 7940 N N . SER B 1 217 ? 145.477 101.945 117.901 1.00 49.77 217 SER B N 1
ATOM 7941 C CA . SER B 1 217 ? 144.518 101.388 118.854 1.00 49.77 217 SER B CA 1
ATOM 7942 C C . SER B 1 217 ? 145.255 100.869 120.072 1.00 49.77 217 SER B C 1
ATOM 7943 O O . SER B 1 217 ? 145.895 99.819 120.026 1.00 49.77 217 SER B O 1
ATOM 7946 N N . GLN B 1 218 ? 145.139 101.599 121.172 1.00 67.31 218 GLN B N 1
ATOM 7947 C CA . GLN B 1 218 ? 145.874 101.335 122.395 1.00 67.31 218 GLN B CA 1
ATOM 7948 C C . GLN B 1 218 ? 145.132 100.334 123.277 1.00 67.31 218 GLN B C 1
ATOM 7949 O O . GLN B 1 218 ? 143.909 100.182 123.199 1.00 67.31 218 GLN B O 1
ATOM 7955 N N . GLU B 1 219 ? 145.901 99.630 124.110 1.00 77.02 219 GLU B N 1
ATOM 7956 C CA . GLU B 1 219 ? 145.346 98.594 124.973 1.00 77.02 219 GLU B CA 1
ATOM 7957 C C . GLU B 1 219 ? 144.482 99.217 126.057 1.00 77.02 219 GLU B C 1
ATOM 7958 O O . GLU B 1 219 ? 144.891 100.173 126.721 1.00 77.02 219 GLU B O 1
ATOM 7964 N N . GLY B 1 220 ? 143.276 98.684 126.220 1.00 64.42 220 GLY B N 1
ATOM 7965 C CA . GLY B 1 220 ? 142.284 99.332 127.050 1.00 64.42 220 GLY B CA 1
ATOM 7966 C C . GLY B 1 220 ? 141.647 100.543 126.419 1.00 64.42 220 GLY B C 1
ATOM 7967 O O . GLY B 1 220 ? 140.896 101.252 127.092 1.00 64.42 220 GLY B O 1
ATOM 7968 N N . GLY B 1 221 ? 141.941 100.812 125.140 1.00 46.70 221 GLY B N 1
ATOM 7969 C CA . GLY B 1 221 ? 141.385 101.949 124.447 1.00 46.70 221 GLY B CA 1
ATOM 7970 C C . GLY B 1 221 ? 140.054 101.638 123.812 1.00 46.70 221 GLY B C 1
ATOM 7971 O O . GLY B 1 221 ? 139.633 100.487 123.699 1.00 46.70 221 GLY B O 1
ATOM 7972 N N . ILE B 1 222 ? 139.377 102.705 123.385 1.00 29.32 222 ILE B N 1
ATOM 7973 C CA . ILE B 1 222 ? 138.036 102.581 122.838 1.00 29.32 222 ILE B CA 1
ATOM 7974 C C . ILE B 1 222 ? 138.030 102.289 121.347 1.00 29.32 222 ILE B C 1
ATOM 7975 O O . ILE B 1 222 ? 136.953 102.172 120.759 1.00 29.32 222 ILE B O 1
ATOM 7980 N N . THR B 1 223 ? 139.190 102.151 120.716 1.00 27.72 223 THR B N 1
ATOM 7981 C CA . THR B 1 223 ? 139.261 101.895 119.288 1.00 27.72 223 THR B CA 1
ATOM 7982 C C . THR B 1 223 ? 139.819 100.501 119.024 1.00 27.72 223 THR B C 1
ATOM 7983 O O . THR B 1 223 ? 140.696 100.020 119.744 1.00 27.72 223 THR B O 1
ATOM 7987 N N . ALA B 1 224 ? 139.310 99.864 117.968 1.00 25.06 224 ALA B N 1
ATOM 7988 C CA . ALA B 1 224 ? 139.539 98.444 117.728 1.00 25.06 224 ALA B CA 1
ATOM 7989 C C . ALA B 1 224 ? 140.934 98.175 117.192 1.00 25.06 224 ALA B C 1
ATOM 7990 O O . ALA B 1 224 ? 141.361 98.795 116.221 1.00 25.06 224 ALA B O 1
ATOM 7992 N N . ALA B 1 225 ? 141.635 97.227 117.810 1.00 25.44 225 ALA B N 1
ATOM 7993 C CA . ALA B 1 225 ? 142.912 96.765 117.283 1.00 25.44 225 ALA B CA 1
ATOM 7994 C C . ALA B 1 225 ? 142.745 95.792 116.129 1.00 25.44 225 ALA B C 1
ATOM 7995 O O . ALA B 1 225 ? 143.721 95.502 115.431 1.00 25.44 225 ALA B O 1
ATOM 7997 N N . ASP B 1 226 ? 141.529 95.292 115.920 1.00 24.98 226 ASP B N 1
ATOM 7998 C CA . ASP B 1 226 ? 141.252 94.364 114.834 1.00 24.98 226 ASP B CA 1
ATOM 7999 C C . ASP B 1 226 ? 141.228 95.065 113.483 1.00 24.98 226 ASP B C 1
ATOM 8000 O O . ASP B 1 226 ? 141.510 94.443 112.454 1.00 24.98 226 ASP B O 1
ATOM 8005 N N . GLY B 1 227 ? 140.907 96.354 113.465 1.00 24.15 227 GLY B N 1
ATOM 8006 C CA . GLY B 1 227 ? 140.513 97.025 112.251 1.00 24.15 227 GLY B CA 1
ATOM 8007 C C . GLY B 1 227 ? 139.056 96.851 111.886 1.00 24.15 227 GLY B C 1
ATOM 8008 O O . GLY B 1 227 ? 138.640 97.346 110.836 1.00 24.15 227 GLY B O 1
ATOM 8009 N N . HIS B 1 228 ? 138.272 96.166 112.717 1.00 21.32 228 HIS B N 1
ATOM 8010 C CA . HIS B 1 228 ? 136.882 95.836 112.429 1.00 21.32 228 HIS B CA 1
ATOM 8011 C C . HIS B 1 228 ? 136.041 96.208 113.638 1.00 21.32 228 HIS B C 1
ATOM 8012 O O . HIS B 1 228 ? 136.300 95.729 114.743 1.00 21.32 228 HIS B O 1
ATOM 8019 N N . CYS B 1 229 ? 135.037 97.051 113.435 1.00 17.46 229 CYS B N 1
ATOM 8020 C CA . CYS B 1 229 ? 134.087 97.364 114.495 1.00 17.46 229 CYS B CA 1
ATOM 8021 C C . CYS B 1 229 ? 133.081 96.234 114.612 1.00 17.46 229 CYS B C 1
ATOM 8022 O O . CYS B 1 229 ? 132.241 96.047 113.731 1.00 17.46 229 CYS B O 1
ATOM 8025 N N . ARG B 1 230 ? 133.161 95.484 115.700 1.00 18.51 230 ARG B N 1
ATOM 8026 C CA . ARG B 1 230 ? 132.284 94.349 115.950 1.00 18.51 230 ARG B CA 1
ATOM 8027 C C . ARG B 1 230 ? 131.367 94.760 117.086 1.00 18.51 230 ARG B C 1
ATOM 8028 O O . ARG B 1 230 ? 131.670 94.551 118.255 1.00 18.51 230 ARG B O 1
ATOM 8036 N N . ALA B 1 231 ? 130.259 95.380 116.727 1.00 18.92 231 ALA B N 1
ATOM 8037 C CA . ALA B 1 231 ? 129.312 95.848 117.717 1.00 18.92 231 ALA B CA 1
ATOM 8038 C C . ALA B 1 231 ? 128.553 94.672 118.311 1.00 18.92 231 ALA B C 1
ATOM 8039 O O . ALA B 1 231 ? 128.108 93.781 117.581 1.00 18.92 231 ALA B O 1
ATOM 8041 N N . PHE B 1 232 ? 128.433 94.674 119.641 1.00 19.07 232 PHE B N 1
ATOM 8042 C CA . PHE B 1 232 ? 127.710 93.693 120.451 1.00 19.07 232 PHE B CA 1
ATOM 8043 C C . PHE B 1 232 ? 128.274 92.286 120.320 1.00 19.07 232 PHE B C 1
ATOM 8044 O O . PHE B 1 232 ? 127.566 91.314 120.564 1.00 19.07 232 PHE B O 1
ATOM 8052 N N . SER B 1 233 ? 129.539 92.155 119.953 1.00 19.80 233 SER B N 1
ATOM 8053 C CA . SER B 1 233 ? 130.182 90.867 119.771 1.00 19.80 233 SER B CA 1
ATOM 8054 C C . SER B 1 233 ? 131.130 90.597 120.931 1.00 19.80 233 SER B C 1
ATOM 8055 O O . SER B 1 233 ? 131.547 91.509 121.647 1.00 19.80 233 SER B O 1
ATOM 8058 N N . ASP B 1 234 ? 131.463 89.320 121.119 1.00 22.73 234 ASP B N 1
ATOM 8059 C CA . ASP B 1 234 ? 132.465 88.942 122.105 1.00 22.73 234 ASP B CA 1
ATOM 8060 C C . ASP B 1 234 ? 133.892 89.182 121.637 1.00 22.73 234 ASP B C 1
ATOM 8061 O O . ASP B 1 234 ? 134.817 89.097 122.448 1.00 22.73 234 ASP B O 1
ATOM 8066 N N . ASN B 1 235 ? 134.088 89.479 120.359 1.00 19.82 235 ASN B N 1
ATOM 8067 C CA . ASN B 1 235 ? 135.396 89.780 119.807 1.00 19.82 235 ASN B CA 1
ATOM 8068 C C . ASN B 1 235 ? 135.645 91.279 119.710 1.00 19.82 235 ASN B C 1
ATOM 8069 O O . ASN B 1 235 ? 136.535 91.707 118.970 1.00 19.82 235 ASN B O 1
ATOM 8074 N N . SER B 1 236 ? 134.880 92.078 120.449 1.00 19.28 236 SER B N 1
ATOM 8075 C CA . SER B 1 236 ? 134.873 93.524 120.279 1.00 19.28 236 SER B CA 1
ATOM 8076 C C . SER B 1 236 ? 136.126 94.144 120.876 1.00 19.28 236 SER B C 1
ATOM 8077 O O . SER B 1 236 ? 136.363 94.039 122.082 1.00 19.28 236 SER B O 1
ATOM 8080 N N . SER B 1 237 ? 136.913 94.817 120.042 1.00 21.56 237 SER B N 1
ATOM 8081 C CA . SER B 1 237 ? 138.101 95.507 120.516 1.00 21.56 237 SER B CA 1
ATOM 8082 C C . SER B 1 237 ? 137.917 97.013 120.640 1.00 21.56 237 SER B C 1
ATOM 8083 O O . SER B 1 237 ? 138.749 97.667 121.275 1.00 21.56 237 SER B O 1
ATOM 8086 N N . GLY B 1 238 ? 136.857 97.570 120.071 1.00 22.02 238 GLY B N 1
ATOM 8087 C CA . GLY B 1 238 ? 136.659 99.006 120.011 1.00 22.02 238 GLY B CA 1
ATOM 8088 C C . GLY B 1 238 ? 135.899 99.376 118.751 1.00 22.02 238 GLY B C 1
ATOM 8089 O O . GLY B 1 238 ? 135.191 98.554 118.184 1.00 22.02 238 GLY B O 1
ATOM 8090 N N . PHE B 1 239 ? 136.045 100.631 118.325 1.00 20.26 239 PHE B N 1
ATOM 8091 C CA . PHE B 1 239 ? 135.547 101.048 117.023 1.00 20.26 239 PHE B CA 1
ATOM 8092 C C . PHE B 1 239 ? 136.712 101.214 116.064 1.00 20.26 239 PHE B C 1
ATOM 8093 O O . PHE B 1 239 ? 137.879 101.104 116.427 1.00 20.26 239 PHE B O 1
ATOM 8101 N N . VAL B 1 240 ? 136.372 101.513 114.819 1.00 17.05 240 VAL B N 1
ATOM 8102 C CA . VAL B 1 240 ? 137.327 101.957 113.818 1.00 17.05 240 VAL B CA 1
ATOM 8103 C C . VAL B 1 240 ? 136.884 103.330 113.324 1.00 17.05 240 VAL B C 1
ATOM 8104 O O . VAL B 1 240 ? 135.684 103.564 113.168 1.00 17.05 240 VAL B O 1
ATOM 8108 N N . PRO B 1 241 ? 137.784 104.310 113.240 1.00 16.76 241 PRO B N 1
ATOM 8109 C CA . PRO B 1 241 ? 137.368 105.670 112.888 1.00 16.76 241 PRO B CA 1
ATOM 8110 C C . PRO B 1 241 ? 136.992 105.788 111.419 1.00 16.76 241 PRO B C 1
ATOM 8111 O O . PRO B 1 241 ? 137.799 105.527 110.529 1.00 16.76 241 PRO B O 1
ATOM 8115 N N . GLY B 1 242 ? 135.758 106.189 111.178 1.00 11.54 242 GLY B N 1
ATOM 8116 C CA . GLY B 1 242 ? 135.305 106.503 109.849 1.00 11.54 242 GLY B CA 1
ATOM 8117 C C . GLY B 1 242 ? 135.218 107.999 109.647 1.00 11.54 242 GLY B C 1
ATOM 8118 O O . GLY B 1 242 ? 135.058 108.763 110.589 1.00 11.54 242 GLY B O 1
ATOM 8119 N N . THR B 1 243 ? 135.316 108.402 108.389 1.00 10.85 243 THR B N 1
ATOM 8120 C CA . THR B 1 243 ? 135.082 109.769 107.966 1.00 10.85 243 THR B CA 1
ATOM 8121 C C . THR B 1 243 ? 133.862 109.794 107.059 1.00 10.85 243 THR B C 1
ATOM 8122 O O . THR B 1 243 ? 133.589 108.821 106.362 1.00 10.85 243 THR B O 1
ATOM 8126 N N . GLY B 1 244 ? 133.080 110.862 107.116 1.00 8.56 244 GLY B N 1
ATOM 8127 C CA . GLY B 1 244 ? 131.844 110.883 106.354 1.00 8.56 244 GLY B CA 1
ATOM 8128 C C . GLY B 1 244 ? 131.063 112.161 106.551 1.00 8.56 244 GLY B C 1
ATOM 8129 O O . GLY B 1 244 ? 131.265 112.896 107.516 1.00 8.56 244 GLY B O 1
ATOM 8130 N N . ALA B 1 245 ? 130.146 112.394 105.622 1.00 8.02 245 ALA B N 1
ATOM 8131 C CA . ALA B 1 245 ? 129.182 113.479 105.690 1.00 8.02 245 ALA B CA 1
ATOM 8132 C C . ALA B 1 245 ? 127.792 112.899 105.529 1.00 8.02 245 ALA B C 1
ATOM 8133 O O . ALA B 1 245 ? 127.621 111.760 105.108 1.00 8.02 245 ALA B O 1
ATOM 8135 N N . GLY B 1 246 ? 126.790 113.686 105.859 1.00 11.54 246 GLY B N 1
ATOM 8136 C CA . GLY B 1 246 ? 125.446 113.194 105.716 1.00 11.54 246 GLY B CA 1
ATOM 8137 C C . GLY B 1 246 ? 124.453 114.218 106.173 1.00 11.54 246 GLY B C 1
ATOM 8138 O O . GLY B 1 246 ? 124.663 114.854 107.192 1.00 11.54 246 GLY B O 1
ATOM 8139 N N . LEU B 1 247 ? 123.385 114.410 105.420 1.00 11.54 247 LEU B N 1
ATOM 8140 C CA . LEU B 1 247 ? 122.353 115.366 105.765 1.00 11.54 247 LEU B CA 1
ATOM 8141 C C . LEU B 1 247 ? 121.014 114.765 105.408 1.00 11.54 247 LEU B C 1
ATOM 8142 O O . LEU B 1 247 ? 120.894 114.042 104.428 1.00 11.54 247 LEU B O 1
ATOM 8147 N N . VAL B 1 248 ? 120.016 115.052 106.210 1.00 11.54 248 VAL B N 1
ATOM 8148 C CA . VAL B 1 248 ? 118.660 114.665 105.876 1.00 11.54 248 VAL B CA 1
ATOM 8149 C C . VAL B 1 248 ? 117.855 115.942 105.725 1.00 11.54 248 VAL B C 1
ATOM 8150 O O . VAL B 1 248 ? 118.108 116.934 106.404 1.00 11.54 248 VAL B O 1
ATOM 8154 N N . VAL B 1 249 ? 116.914 115.936 104.799 1.00 11.54 249 VAL B N 1
ATOM 8155 C CA . VAL B 1 249 ? 116.034 117.074 104.597 1.00 11.54 249 VAL B CA 1
ATOM 8156 C C . VAL B 1 249 ? 114.718 116.759 105.271 1.00 11.54 249 VAL B C 1
ATOM 8157 O O . VAL B 1 249 ? 114.110 115.718 105.013 1.00 11.54 249 VAL B O 1
ATOM 8161 N N . LEU B 1 250 ? 114.295 117.642 106.154 1.00 11.54 250 LEU B N 1
ATOM 8162 C CA . LEU B 1 250 ? 113.187 117.380 107.043 1.00 11.54 250 LEU B CA 1
ATOM 8163 C C . LEU B 1 250 ? 112.064 118.353 106.760 1.00 11.54 250 LEU B C 1
ATOM 8164 O O . LEU B 1 250 ? 112.302 119.509 106.426 1.00 11.54 250 LEU B O 1
ATOM 8169 N N . LYS B 1 251 ? 110.843 117.864 106.883 1.00 5.96 251 LYS B N 1
ATOM 8170 C CA . LYS B 1 251 ? 109.653 118.666 106.704 1.00 5.96 251 LYS B CA 1
ATOM 8171 C C . LYS B 1 251 ? 108.581 118.059 107.586 1.00 5.96 251 LYS B C 1
ATOM 8172 O O . LYS B 1 251 ? 108.649 116.883 107.931 1.00 5.96 251 LYS B O 1
ATOM 8178 N N . ARG B 1 252 ? 107.601 118.867 107.968 1.00 9.97 252 ARG B N 1
ATOM 8179 C CA . ARG B 1 252 ? 106.464 118.350 108.705 1.00 9.97 252 ARG B CA 1
ATOM 8180 C C . ARG B 1 252 ? 105.656 117.415 107.821 1.00 9.97 252 ARG B C 1
ATOM 8181 O O . ARG B 1 252 ? 105.652 117.539 106.599 1.00 9.97 252 ARG B O 1
ATOM 8189 N N . VAL B 1 253 ? 104.976 116.456 108.448 1.00 14.81 253 VAL B N 1
ATOM 8190 C CA . VAL B 1 253 ? 104.436 115.340 107.681 1.00 14.81 253 VAL B CA 1
ATOM 8191 C C . VAL B 1 253 ? 103.163 115.709 106.926 1.00 14.81 253 VAL B C 1
ATOM 8192 O O . VAL B 1 253 ? 102.934 115.168 105.841 1.00 14.81 253 VAL B O 1
ATOM 8196 N N . ASP B 1 254 ? 102.364 116.663 107.410 1.00 17.49 254 ASP B N 1
ATOM 8197 C CA . ASP B 1 254 ? 101.167 117.034 106.664 1.00 17.49 254 ASP B CA 1
ATOM 8198 C C . ASP B 1 254 ? 101.512 117.870 105.443 1.00 17.49 254 ASP B C 1
ATOM 8199 O O . ASP B 1 254 ? 100.907 117.692 104.380 1.00 17.49 254 ASP B O 1
ATOM 8204 N N . GLU B 1 255 ? 102.501 118.749 105.570 1.00 16.48 255 GLU B N 1
ATOM 8205 C CA . GLU B 1 255 ? 103.009 119.496 104.433 1.00 16.48 255 GLU B CA 1
ATOM 8206 C C . GLU B 1 255 ? 103.712 118.591 103.437 1.00 16.48 255 GLU B C 1
ATOM 8207 O O . GLU B 1 255 ? 103.532 118.745 102.229 1.00 16.48 255 GLU B O 1
ATOM 8213 N N . ALA B 1 256 ? 104.498 117.633 103.921 1.00 13.29 256 ALA B N 1
ATOM 8214 C CA . ALA B 1 256 ? 105.161 116.693 103.034 1.00 13.29 256 ALA B CA 1
ATOM 8215 C C . ALA B 1 256 ? 104.185 115.748 102.354 1.00 13.29 256 ALA B C 1
ATOM 8216 O O . ALA B 1 256 ? 104.494 115.230 101.280 1.00 13.29 256 ALA B O 1
ATOM 8218 N N . LEU B 1 257 ? 103.027 115.499 102.955 1.00 16.74 257 LEU B N 1
ATOM 8219 C CA . LEU B 1 257 ? 102.013 114.682 102.311 1.00 16.74 257 LEU B CA 1
ATOM 8220 C C . LEU B 1 257 ? 101.204 115.469 101.290 1.00 16.74 257 LEU B C 1
ATOM 8221 O O . LEU B 1 257 ? 100.920 114.949 100.206 1.00 16.74 257 LEU B O 1
ATOM 8226 N N . ARG B 1 258 ? 100.820 116.712 101.606 1.00 18.96 258 ARG B N 1
ATOM 8227 C CA . ARG B 1 258 ? 100.096 117.516 100.630 1.00 18.96 258 ARG B CA 1
ATOM 8228 C C . ARG B 1 258 ? 100.985 117.974 99.478 1.00 18.96 258 ARG B C 1
ATOM 8229 O O . ARG B 1 258 ? 100.465 118.258 98.394 1.00 18.96 258 ARG B O 1
ATOM 8237 N N . ASP B 1 259 ? 102.300 118.039 99.667 1.00 17.17 259 ASP B N 1
ATOM 8238 C CA . ASP B 1 259 ? 103.186 118.416 98.580 1.00 17.17 259 ASP B CA 1
ATOM 8239 C C . ASP B 1 259 ? 103.623 117.241 97.724 1.00 17.17 259 ASP B C 1
ATOM 8240 O O . ASP B 1 259 ? 104.265 117.459 96.694 1.00 17.17 259 ASP B O 1
ATOM 8245 N N . GLY B 1 260 ? 103.284 116.017 98.105 1.00 15.75 260 GLY B N 1
ATOM 8246 C CA . GLY B 1 260 ? 103.734 114.865 97.349 1.00 15.75 260 GLY B CA 1
ATOM 8247 C C . GLY B 1 260 ? 105.226 114.639 97.389 1.00 15.75 260 GLY B C 1
ATOM 8248 O O . GLY B 1 260 ? 105.839 114.412 96.347 1.00 15.75 260 GLY B O 1
ATOM 8249 N N . ASP B 1 261 ? 105.832 114.731 98.564 1.00 12.96 261 ASP B N 1
ATOM 8250 C CA . ASP B 1 261 ? 107.255 114.482 98.700 1.00 12.96 261 ASP B CA 1
ATOM 8251 C C . ASP B 1 261 ? 107.515 112.984 98.798 1.00 12.96 261 ASP B C 1
ATOM 8252 O O . ASP B 1 261 ? 106.610 112.195 99.066 1.00 12.96 261 ASP B O 1
ATOM 8257 N N . ASN B 1 262 ? 108.766 112.589 98.579 1.00 10.08 262 ASN B N 1
ATOM 8258 C CA . ASN B 1 262 ? 109.193 111.224 98.862 1.00 10.08 262 ASN B CA 1
ATOM 8259 C C . ASN B 1 262 ? 109.583 111.106 100.330 1.00 10.08 262 ASN B C 1
ATOM 8260 O O . ASN B 1 262 ? 110.730 111.356 100.702 1.00 10.08 262 ASN B O 1
ATOM 8265 N N . ILE B 1 263 ? 108.640 110.695 101.162 1.00 8.57 263 ILE B N 1
ATOM 8266 C CA . ILE B 1 263 ? 108.893 110.505 102.580 1.00 8.57 263 ILE B CA 1
ATOM 8267 C C . ILE B 1 263 ? 109.598 109.172 102.753 1.00 8.57 263 ILE B C 1
ATOM 8268 O O . ILE B 1 263 ? 109.044 108.122 102.414 1.00 8.57 263 ILE B O 1
ATOM 8273 N N . TYR B 1 264 ? 110.835 109.210 103.246 1.00 6.63 264 TYR B N 1
ATOM 8274 C CA . TYR B 1 264 ? 111.520 107.981 103.626 1.00 6.63 264 TYR B CA 1
ATOM 8275 C C . TYR B 1 264 ? 110.925 107.415 104.904 1.00 6.63 264 TYR B C 1
ATOM 8276 O O . TYR B 1 264 ? 110.357 106.319 104.915 1.00 6.63 264 TYR B O 1
ATOM 8285 N N . ALA B 1 265 ? 111.025 108.171 105.989 1.00 7.90 265 ALA B N 1
ATOM 8286 C CA . ALA B 1 265 ? 110.452 107.810 107.269 1.00 7.90 265 ALA B CA 1
ATOM 8287 C C . ALA B 1 265 ? 109.968 109.077 107.940 1.00 7.90 265 ALA B C 1
ATOM 8288 O O . ALA B 1 265 ? 110.388 110.178 107.594 1.00 7.90 265 ALA B O 1
ATOM 8290 N N . VAL B 1 266 ? 109.084 108.913 108.913 1.00 8.92 266 VAL B N 1
ATOM 8291 C CA . VAL B 1 266 ? 108.539 110.024 109.680 1.00 8.92 266 VAL B CA 1
ATOM 8292 C C . VAL B 1 266 ? 109.108 109.956 111.088 1.00 8.92 266 VAL B C 1
ATOM 8293 O O . VAL B 1 266 ? 108.890 108.975 111.802 1.00 8.92 266 VAL B O 1
ATOM 8297 N N . ILE B 1 267 ? 109.822 111.001 111.492 1.00 11.54 267 ILE B N 1
ATOM 8298 C CA . ILE B 1 267 ? 110.321 111.124 112.854 1.00 11.54 267 ILE B CA 1
ATOM 8299 C C . ILE B 1 267 ? 109.146 111.419 113.764 1.00 11.54 267 ILE B C 1
ATOM 8300 O O . ILE B 1 267 ? 108.689 112.560 113.850 1.00 11.54 267 ILE B O 1
ATOM 8305 N N . LYS B 1 268 ? 108.639 110.396 114.444 1.00 10.05 268 LYS B N 1
ATOM 8306 C CA . LYS B 1 268 ? 107.479 110.581 115.297 1.00 10.05 268 LYS B CA 1
ATOM 8307 C C . LYS B 1 268 ? 107.833 111.089 116.679 1.00 10.05 268 LYS B C 1
ATOM 8308 O O . LYS B 1 268 ? 106.993 111.724 117.320 1.00 10.05 268 LYS B O 1
ATOM 8314 N N . GLY B 1 269 ? 109.043 110.838 117.149 1.00 12.61 269 GLY B N 1
ATOM 8315 C CA . GLY B 1 269 ? 109.448 111.349 118.440 1.00 12.61 269 GLY B CA 1
ATOM 8316 C C . GLY B 1 269 ? 110.946 111.342 118.563 1.00 12.61 269 GLY B C 1
ATOM 8317 O O . GLY B 1 269 ? 111.637 110.546 117.931 1.00 12.61 269 GLY B O 1
ATOM 8318 N N . PHE B 1 270 ? 111.442 112.235 119.401 1.00 11.54 270 PHE B N 1
ATOM 8319 C CA . PHE B 1 270 ? 112.870 112.424 119.555 1.00 11.54 270 PHE B CA 1
ATOM 8320 C C . PHE B 1 270 ? 113.132 112.795 121.001 1.00 11.54 270 PHE B C 1
ATOM 8321 O O . PHE B 1 270 ? 112.246 113.288 121.698 1.00 11.54 270 PHE B O 1
ATOM 8329 N N . ALA B 1 271 ? 114.358 112.549 121.448 1.00 11.54 271 ALA B N 1
ATOM 8330 C CA . ALA B 1 271 ? 114.741 112.942 122.793 1.00 11.54 271 ALA B CA 1
ATOM 8331 C C . ALA B 1 271 ? 116.242 113.103 122.864 1.00 11.54 271 ALA B C 1
ATOM 8332 O O . ALA B 1 271 ? 116.982 112.233 122.412 1.00 11.54 271 ALA B O 1
ATOM 8334 N N . VAL B 1 272 ? 116.678 114.222 123.422 1.00 6.47 272 VAL B N 1
ATOM 8335 C CA . VAL B 1 272 ? 118.067 114.461 123.777 1.00 6.47 272 VAL B CA 1
ATOM 8336 C C . VAL B 1 272 ? 118.110 114.682 125.279 1.00 6.47 272 VAL B C 1
ATOM 8337 O O . VAL B 1 272 ? 117.226 115.336 125.840 1.00 6.47 272 VAL B O 1
ATOM 8341 N N . ASN B 1 273 ? 119.092 114.082 125.939 1.00 6.69 273 ASN B N 1
ATOM 8342 C CA . ASN B 1 273 ? 119.410 114.461 127.298 1.00 6.69 273 ASN B CA 1
ATOM 8343 C C . ASN B 1 273 ? 120.906 114.331 127.484 1.00 6.69 273 ASN B C 1
ATOM 8344 O O . ASN B 1 273 ? 121.652 114.120 126.528 1.00 6.69 273 ASN B O 1
ATOM 8349 N N . ASN B 1 274 ? 121.342 114.489 128.721 1.00 8.94 274 ASN B N 1
ATOM 8350 C CA . ASN B 1 274 ? 122.727 114.302 129.100 1.00 8.94 274 ASN B CA 1
ATOM 8351 C C . ASN B 1 274 ? 122.791 113.283 130.226 1.00 8.94 274 ASN B C 1
ATOM 8352 O O . ASN B 1 274 ? 121.813 113.064 130.943 1.00 8.94 274 ASN B O 1
ATOM 8357 N N . ASP B 1 275 ? 123.943 112.632 130.337 1.00 11.96 275 ASP B N 1
ATOM 8358 C CA . ASP B 1 275 ? 124.250 111.778 131.471 1.00 11.96 275 ASP B CA 1
ATOM 8359 C C . ASP B 1 275 ? 124.240 112.603 132.748 1.00 11.96 275 ASP B C 1
ATOM 8360 O O . ASP B 1 275 ? 123.376 112.427 133.610 1.00 11.96 275 ASP B O 1
ATOM 8365 N N . GLY B 1 276 ? 125.191 113.528 132.850 1.00 13.67 276 GLY B N 1
ATOM 8366 C CA . GLY B 1 276 ? 125.212 114.512 133.904 1.00 13.67 276 GLY B CA 1
ATOM 8367 C C . GLY B 1 276 ? 125.647 113.963 135.238 1.00 13.67 276 GLY B C 1
ATOM 8368 O O . GLY B 1 276 ? 124.848 113.962 136.172 1.00 13.67 276 GLY B O 1
ATOM 8369 N N . SER B 1 277 ? 126.880 113.441 135.312 1.00 17.38 277 SER B N 1
ATOM 8370 C CA . SER B 1 277 ? 127.571 113.025 136.552 1.00 17.38 277 SER B CA 1
ATOM 8371 C C . SER B 1 277 ? 126.768 112.081 137.447 1.00 17.38 277 SER B C 1
ATOM 8372 O O . SER B 1 277 ? 126.995 112.017 138.654 1.00 17.38 277 SER B O 1
ATOM 8375 N N . GLU B 1 278 ? 125.821 111.344 136.878 1.00 20.84 278 GLU B N 1
ATOM 8376 C CA . GLU B 1 278 ? 125.247 110.168 137.521 1.00 20.84 278 GLU B CA 1
ATOM 8377 C C . GLU B 1 278 ? 125.902 108.918 136.971 1.00 20.84 278 GLU B C 1
ATOM 8378 O O . GLU B 1 278 ? 125.273 107.884 136.749 1.00 20.84 278 GLU B O 1
ATOM 8384 N N . LYS B 1 279 ? 127.198 109.051 136.722 1.00 24.29 279 LYS B N 1
ATOM 8385 C CA . LYS B 1 279 ? 128.046 108.034 136.138 1.00 24.29 279 LYS B CA 1
ATOM 8386 C C . LYS B 1 279 ? 129.381 108.103 136.858 1.00 24.29 279 LYS B C 1
ATOM 8387 O O . LYS B 1 279 ? 129.596 108.958 137.720 1.00 24.29 279 LYS B O 1
ATOM 8393 N N . ILE B 1 280 ? 130.284 107.194 136.494 1.00 31.45 280 ILE B N 1
ATOM 8394 C CA . ILE B 1 280 ? 131.529 107.048 137.241 1.00 31.45 280 ILE B CA 1
ATOM 8395 C C . ILE B 1 280 ? 132.466 108.214 136.961 1.00 31.45 280 ILE B C 1
ATOM 8396 O O . ILE B 1 280 ? 133.007 108.832 137.884 1.00 31.45 280 ILE B O 1
ATOM 8401 N N . SER B 1 281 ? 132.660 108.544 135.690 1.00 29.08 281 SER B N 1
ATOM 8402 C CA . SER B 1 281 ? 133.590 109.592 135.295 1.00 29.08 281 SER B CA 1
ATOM 8403 C C . SER B 1 281 ? 132.895 110.472 134.271 1.00 29.08 281 SER B C 1
ATOM 8404 O O . SER B 1 281 ? 131.697 110.338 134.026 1.00 29.08 281 SER B O 1
ATOM 8407 N N . TYR B 1 282 ? 133.652 111.400 133.685 1.00 25.86 282 TYR B N 1
ATOM 8408 C CA . TYR B 1 282 ? 133.129 112.191 132.577 1.00 25.86 282 TYR B CA 1
ATOM 8409 C C . TYR B 1 282 ? 133.066 111.359 131.308 1.00 25.86 282 TYR B C 1
ATOM 8410 O O . TYR B 1 282 ? 132.074 111.412 130.573 1.00 25.86 282 TYR B O 1
ATOM 8419 N N . THR B 1 283 ? 134.110 110.576 131.045 1.00 28.57 283 THR B N 1
ATOM 8420 C CA . THR B 1 283 ? 134.145 109.664 129.904 1.00 28.57 283 THR B CA 1
ATOM 8421 C C . THR B 1 283 ? 133.586 108.302 130.307 1.00 28.57 283 THR B C 1
ATOM 8422 O O . THR B 1 283 ? 134.273 107.282 130.307 1.00 28.57 283 THR B O 1
ATOM 8426 N N . ALA B 1 284 ? 132.311 108.314 130.674 1.00 23.94 284 ALA B N 1
ATOM 8427 C CA . ALA B 1 284 ? 131.568 107.126 131.043 1.00 23.94 284 ALA B CA 1
ATOM 8428 C C . ALA B 1 284 ? 130.198 107.209 130.395 1.00 23.94 284 ALA B C 1
ATOM 8429 O O . ALA B 1 284 ? 129.709 108.310 130.123 1.00 23.94 284 ALA B O 1
ATOM 8431 N N . PRO B 1 285 ? 129.602 106.077 130.053 1.00 19.06 285 PRO B N 1
ATOM 8432 C CA . PRO B 1 285 ? 128.206 106.092 129.602 1.00 19.06 285 PRO B CA 1
ATOM 8433 C C . PRO B 1 285 ? 127.230 105.714 130.707 1.00 19.06 285 PRO B C 1
ATOM 8434 O O . PRO B 1 285 ? 127.593 104.994 131.640 1.00 19.06 285 PRO B O 1
ATOM 8438 N N . SER B 1 286 ? 125.992 106.184 130.619 1.00 7.38 286 SER B N 1
ATOM 8439 C CA . SER B 1 286 ? 125.013 106.013 131.680 1.00 7.38 286 SER B CA 1
ATOM 8440 C C . SER B 1 286 ? 123.791 105.264 131.166 1.00 7.38 286 SER B C 1
ATOM 8441 O O . SER B 1 286 ? 123.112 105.729 130.241 1.00 7.38 286 SER B O 1
ATOM 8444 N N . VAL B 1 287 ? 123.506 104.126 131.806 1.00 9.80 287 VAL B N 1
ATOM 8445 C CA . VAL B 1 287 ? 122.383 103.273 131.430 1.00 9.80 287 VAL B CA 1
ATOM 8446 C C . VAL B 1 287 ? 121.066 104.012 131.605 1.00 9.80 287 VAL B C 1
ATOM 8447 O O . VAL B 1 287 ? 120.206 103.995 130.720 1.00 9.80 287 VAL B O 1
ATOM 8451 N N . ASP B 1 288 ? 120.899 104.692 132.735 1.00 11.54 288 ASP B N 1
ATOM 8452 C CA . ASP B 1 288 ? 119.642 105.372 133.022 1.00 11.54 288 ASP B CA 1
ATOM 8453 C C . ASP B 1 288 ? 119.440 106.600 132.154 1.00 11.54 288 ASP B C 1
ATOM 8454 O O . ASP B 1 288 ? 118.301 106.917 131.818 1.00 11.54 288 ASP B O 1
ATOM 8459 N N . ALA B 1 289 ? 120.516 107.255 131.730 1.00 10.90 289 ALA B N 1
ATOM 8460 C CA . ALA B 1 289 ? 120.387 108.395 130.830 1.00 10.90 289 ALA B CA 1
ATOM 8461 C C . ALA B 1 289 ? 120.005 107.968 129.422 1.00 10.90 289 ALA B C 1
ATOM 8462 O O . ALA B 1 289 ? 119.102 108.556 128.814 1.00 10.90 289 ALA B O 1
ATOM 8464 N N . GLN B 1 290 ? 120.679 106.943 128.886 1.00 10.03 290 GLN B N 1
ATOM 8465 C CA . GLN B 1 290 ? 120.294 106.443 127.570 1.00 10.03 290 GLN B CA 1
ATOM 8466 C C . GLN B 1 290 ? 118.899 105.829 127.589 1.00 10.03 290 GLN B C 1
ATOM 8467 O O . GLN B 1 290 ? 118.138 105.996 126.635 1.00 10.03 290 GLN B O 1
ATOM 8473 N N . ALA B 1 291 ? 118.530 105.147 128.673 1.00 8.15 291 ALA B N 1
ATOM 8474 C CA . ALA B 1 291 ? 117.177 104.624 128.803 1.00 8.15 291 ALA B CA 1
ATOM 8475 C C . ALA B 1 291 ? 116.147 105.731 128.920 1.00 8.15 291 ALA B C 1
ATOM 8476 O O . ALA B 1 291 ? 115.022 105.576 128.436 1.00 8.15 291 ALA B O 1
ATOM 8478 N N . ARG B 1 292 ? 116.510 106.843 129.566 1.00 8.54 292 ARG B N 1
ATOM 8479 C CA . ARG B 1 292 ? 115.649 108.017 129.620 1.00 8.54 292 ARG B CA 1
ATOM 8480 C C . ARG B 1 292 ? 115.410 108.584 128.233 1.00 8.54 292 ARG B C 1
ATOM 8481 O O . ARG B 1 292 ? 114.276 108.923 127.893 1.00 8.54 292 ARG B O 1
ATOM 8489 N N . ALA B 1 293 ? 116.470 108.672 127.422 1.00 6.79 293 ALA B N 1
ATOM 8490 C CA . ALA B 1 293 ? 116.340 109.155 126.048 1.00 6.79 293 ALA B CA 1
ATOM 8491 C C . ALA B 1 293 ? 115.452 108.248 125.213 1.00 6.79 293 ALA B C 1
ATOM 8492 O O . ALA B 1 293 ? 114.564 108.733 124.504 1.00 6.79 293 ALA B O 1
ATOM 8494 N N . ILE B 1 294 ? 115.654 106.931 125.306 1.00 5.71 294 ILE B N 1
ATOM 8495 C CA . ILE B 1 294 ? 114.868 105.997 124.505 1.00 5.71 294 ILE B CA 1
ATOM 8496 C C . ILE B 1 294 ? 113.400 106.012 124.927 1.00 5.71 294 ILE B C 1
ATOM 8497 O O . ILE B 1 294 ? 112.502 106.089 124.079 1.00 5.71 294 ILE B O 1
ATOM 8502 N N . ALA B 1 295 ? 113.128 105.998 126.232 1.00 10.00 295 ALA B N 1
ATOM 8503 C CA . ALA B 1 295 ? 111.750 106.012 126.699 1.00 10.00 295 ALA B CA 1
ATOM 8504 C C . ALA B 1 295 ? 111.066 107.352 126.467 1.00 10.00 295 ALA B C 1
ATOM 8505 O O . ALA B 1 295 ? 109.858 107.387 126.223 1.00 10.00 295 ALA B O 1
ATOM 8507 N N . GLN B 1 296 ? 111.818 108.455 126.509 1.00 11.61 296 GLN B N 1
ATOM 8508 C CA . GLN B 1 296 ? 111.249 109.771 126.252 1.00 11.61 296 GLN B CA 1
ATOM 8509 C C . GLN B 1 296 ? 110.901 109.943 124.783 1.00 11.61 296 GLN B C 1
ATOM 8510 O O . GLN B 1 296 ? 109.828 110.460 124.455 1.00 11.61 296 GLN B O 1
ATOM 8516 N N . ALA B 1 297 ? 111.789 109.496 123.889 1.00 9.52 297 ALA B N 1
ATOM 8517 C CA . ALA B 1 297 ? 111.503 109.522 122.461 1.00 9.52 297 ALA B CA 1
ATOM 8518 C C . ALA B 1 297 ? 110.326 108.632 122.104 1.00 9.52 297 ALA B C 1
ATOM 8519 O O . ALA B 1 297 ? 109.498 109.002 121.269 1.00 9.52 297 ALA B O 1
ATOM 8521 N N . GLN B 1 298 ? 110.220 107.456 122.728 1.00 9.27 298 GLN B N 1
ATOM 8522 C CA . GLN B 1 298 ? 109.068 106.605 122.454 1.00 9.27 298 GLN B CA 1
ATOM 8523 C C . GLN B 1 298 ? 107.785 107.117 123.091 1.00 9.27 298 GLN B C 1
ATOM 8524 O O . GLN B 1 298 ? 106.703 106.775 122.616 1.00 9.27 298 GLN B O 1
ATOM 8530 N N . ARG B 1 299 ? 107.869 107.903 124.161 1.00 11.54 299 ARG B N 1
ATOM 8531 C CA . ARG B 1 299 ? 106.659 108.512 124.700 1.00 11.54 299 ARG B CA 1
ATOM 8532 C C . ARG B 1 299 ? 106.179 109.659 123.823 1.00 11.54 299 ARG B C 1
ATOM 8533 O O . ARG B 1 299 ? 104.974 109.813 123.597 1.00 11.54 299 ARG B O 1
ATOM 8541 N N . L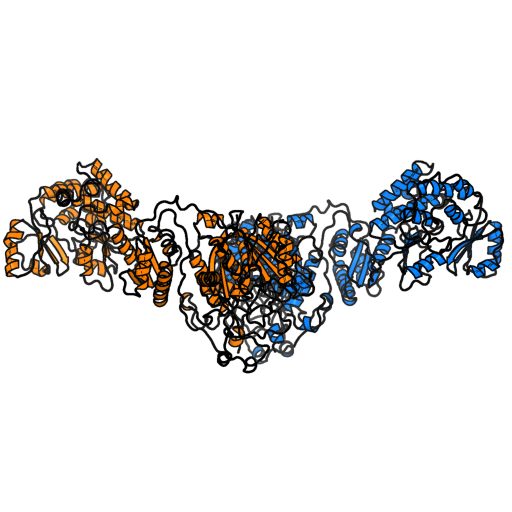EU B 1 300 ? 107.112 110.483 123.331 1.00 11.04 300 LEU B N 1
ATOM 8542 C CA . LEU B 1 300 ? 106.757 111.558 122.411 1.00 11.04 300 LEU B CA 1
ATOM 8543 C C . LEU B 1 300 ? 106.318 111.019 121.060 1.00 11.04 300 LEU B C 1
ATOM 8544 O O . LEU B 1 300 ? 105.492 111.641 120.386 1.00 11.04 300 LEU B O 1
ATOM 8549 N N . ALA B 1 301 ? 106.818 109.848 120.668 1.00 11.43 301 ALA B N 1
ATOM 8550 C CA . ALA B 1 301 ? 106.414 109.206 119.428 1.00 11.43 301 ALA B CA 1
ATOM 8551 C C . ALA B 1 301 ? 105.021 108.608 119.491 1.00 11.43 301 ALA B C 1
ATOM 8552 O O . ALA B 1 301 ? 104.550 108.096 118.474 1.00 11.43 301 ALA B O 1
ATOM 8554 N N . GLY B 1 302 ? 104.368 108.635 120.651 1.00 13.48 302 GLY B N 1
ATOM 8555 C CA . GLY B 1 302 ? 103.058 108.043 120.807 1.00 13.48 302 GLY B CA 1
ATOM 8556 C C . GLY B 1 302 ? 103.079 106.538 120.787 1.00 13.48 302 GLY B C 1
ATOM 8557 O O . GLY B 1 302 ? 102.066 105.913 120.460 1.00 13.48 302 GLY B O 1
ATOM 8558 N N . LEU B 1 303 ? 104.208 105.938 121.132 1.00 16.14 303 LEU B N 1
ATOM 8559 C CA . LEU B 1 303 ? 104.442 104.521 120.932 1.00 16.14 303 LEU B CA 1
ATOM 8560 C C . LEU B 1 303 ? 104.825 103.851 122.245 1.00 16.14 303 LEU B C 1
ATOM 8561 O O . LEU B 1 303 ? 104.947 104.486 123.293 1.00 16.14 303 LEU B O 1
ATOM 8566 N N . THR B 1 304 ? 105.006 102.544 122.162 1.00 18.45 304 THR B N 1
ATOM 8567 C CA . THR B 1 304 ? 105.427 101.670 123.242 1.00 18.45 304 THR B CA 1
ATOM 8568 C C . THR B 1 304 ? 106.629 100.887 122.745 1.00 18.45 304 THR B C 1
ATOM 8569 O O . THR B 1 304 ? 106.879 100.838 121.538 1.00 18.45 304 THR B O 1
ATOM 8573 N N . PRO B 1 305 ? 107.434 100.318 123.648 1.00 18.09 305 PRO B N 1
ATOM 8574 C CA . PRO B 1 305 ? 108.549 99.469 123.198 1.00 18.09 305 PRO B CA 1
ATOM 8575 C C . PRO B 1 305 ? 108.130 98.235 122.422 1.00 18.09 305 PRO B C 1
ATOM 8576 O O . PRO B 1 305 ? 108.973 97.650 121.734 1.00 18.09 305 PRO B O 1
ATOM 8580 N N . GLN B 1 306 ? 106.872 97.804 122.539 1.00 20.30 306 GLN B N 1
ATOM 8581 C CA . GLN B 1 306 ? 106.365 96.704 121.728 1.00 20.30 306 GLN B CA 1
ATOM 8582 C C . GLN B 1 306 ? 106.376 97.053 120.246 1.00 20.30 306 GLN B C 1
ATOM 8583 O O . GLN B 1 306 ? 106.578 96.176 119.401 1.00 20.30 306 GLN B O 1
ATOM 8589 N N . ASP B 1 307 ? 106.192 98.331 119.918 1.00 17.72 307 ASP B N 1
ATOM 8590 C CA . ASP B 1 307 ? 105.971 98.763 118.548 1.00 17.72 307 ASP B CA 1
ATOM 8591 C C . ASP B 1 307 ? 107.249 98.928 117.741 1.00 17.72 307 ASP B C 1
ATOM 8592 O O . ASP B 1 307 ? 107.173 98.991 116.515 1.00 17.72 307 ASP B O 1
ATOM 8597 N N . ILE B 1 308 ? 108.408 98.982 118.381 1.00 13.29 308 ILE B N 1
ATOM 8598 C CA . ILE B 1 308 ? 109.676 99.199 117.693 1.00 13.29 308 ILE B CA 1
ATOM 8599 C C . ILE B 1 308 ? 110.270 97.843 117.340 1.00 13.29 308 ILE B C 1
ATOM 8600 O O . ILE B 1 308 ? 110.463 96.997 118.216 1.00 13.29 308 ILE B O 1
ATOM 8605 N N . THR B 1 309 ? 110.580 97.638 116.062 1.00 12.85 309 THR B N 1
ATOM 8606 C CA . THR B 1 309 ? 111.001 96.339 115.562 1.00 12.85 309 THR B CA 1
ATOM 8607 C C . THR B 1 309 ? 112.402 96.422 114.962 1.00 12.85 309 THR B C 1
ATOM 8608 O O . THR B 1 309 ? 113.025 95.395 114.676 1.00 12.85 309 THR B O 1
ATOM 8612 N N . TYR B 1 310 ? 112.964 97.614 114.853 1.00 10.53 310 TYR B N 1
ATOM 8613 C CA . TYR B 1 310 ? 114.386 97.743 114.589 1.00 10.53 310 TYR B CA 1
ATOM 8614 C C . TYR B 1 310 ? 114.925 98.888 115.419 1.00 10.53 310 TYR B C 1
ATOM 8615 O O . TYR B 1 310 ? 114.281 99.923 115.536 1.00 10.53 310 TYR B O 1
ATOM 8624 N N . VAL B 1 311 ? 116.084 98.699 116.028 1.00 9.19 311 VAL B N 1
ATOM 8625 C CA . VAL B 1 311 ? 116.753 99.776 116.735 1.00 9.19 311 VAL B CA 1
ATOM 8626 C C . VAL B 1 311 ? 118.146 99.887 116.166 1.00 9.19 311 VAL B C 1
ATOM 8627 O O . VAL B 1 311 ? 118.915 98.925 116.208 1.00 9.19 311 VAL B O 1
ATOM 8631 N N . GLU B 1 312 ? 118.460 101.045 115.610 1.00 10.57 312 GLU B N 1
ATOM 8632 C CA . GLU B 1 312 ? 119.829 101.367 115.256 1.00 10.57 312 GLU B CA 1
ATOM 8633 C C . GLU B 1 312 ? 120.487 101.903 116.511 1.00 10.57 312 GLU B C 1
ATOM 8634 O O . GLU B 1 312 ? 120.215 103.019 116.947 1.00 10.57 312 GLU B O 1
ATOM 8640 N N . ALA B 1 313 ? 121.307 101.080 117.137 1.00 11.49 313 ALA B N 1
ATOM 8641 C CA . ALA B 1 313 ? 121.994 101.521 118.328 1.00 11.49 313 ALA B CA 1
ATOM 8642 C C . ALA B 1 313 ? 123.202 102.343 117.935 1.00 11.49 313 ALA B C 1
ATOM 8643 O O . ALA B 1 313 ? 123.606 102.374 116.772 1.00 11.49 313 ALA B O 1
ATOM 8645 N N . HIS B 1 314 ? 123.771 103.037 118.921 1.00 12.58 314 HIS B N 1
ATOM 8646 C CA . HIS B 1 314 ? 125.032 103.718 118.683 1.00 12.58 314 HIS B CA 1
ATOM 8647 C C . HIS B 1 314 ? 126.126 102.709 118.375 1.00 12.58 314 HIS B C 1
ATOM 8648 O O . HIS B 1 314 ? 126.942 102.942 117.485 1.00 12.58 314 HIS B O 1
ATOM 8655 N N . GLY B 1 315 ? 126.126 101.568 119.069 1.00 16.09 315 GLY B N 1
ATOM 8656 C CA . GLY B 1 315 ? 126.798 100.352 118.634 1.00 16.09 315 GLY B CA 1
ATOM 8657 C C . GLY B 1 315 ? 128.284 100.452 118.395 1.00 16.09 315 GLY B C 1
ATOM 8658 O O . GLY B 1 315 ? 128.777 100.102 117.326 1.00 16.09 315 GLY B O 1
ATOM 8659 N N . THR B 1 316 ? 128.999 100.954 119.387 1.00 21.49 316 THR B N 1
ATOM 8660 C CA . THR B 1 316 ? 130.341 101.462 119.162 1.00 21.49 316 THR B CA 1
ATOM 8661 C C . THR B 1 316 ? 131.352 100.331 119.048 1.00 21.49 316 THR B C 1
ATOM 8662 O O . THR B 1 316 ? 132.388 100.484 118.397 1.00 21.49 316 THR B O 1
ATOM 8666 N N . GLY B 1 317 ? 131.065 99.181 119.638 1.00 22.49 317 GLY B N 1
ATOM 8667 C CA . GLY B 1 317 ? 132.033 98.114 119.613 1.00 22.49 317 GLY B CA 1
ATOM 8668 C C . GLY B 1 317 ? 133.062 98.175 120.713 1.00 22.49 317 GLY B C 1
ATOM 8669 O O . GLY B 1 317 ? 133.990 97.364 120.714 1.00 22.49 317 GLY B O 1
ATOM 8670 N N . THR B 1 318 ? 132.921 99.100 121.654 1.00 25.12 318 THR B N 1
ATOM 8671 C CA . THR B 1 318 ? 133.901 99.278 122.708 1.00 25.12 318 THR B CA 1
ATOM 8672 C C . THR B 1 318 ? 133.787 98.196 123.770 1.00 25.12 318 THR B C 1
ATOM 8673 O O . THR B 1 318 ? 132.788 97.480 123.872 1.00 25.12 318 THR B O 1
ATOM 8677 N N . ARG B 1 319 ? 134.849 98.092 124.569 1.00 32.66 319 ARG B N 1
ATOM 8678 C CA . ARG B 1 319 ? 134.915 97.114 125.645 1.00 32.66 319 ARG B CA 1
ATOM 8679 C C . ARG B 1 319 ? 133.908 97.434 126.741 1.00 32.66 319 ARG B C 1
ATOM 8680 O O . ARG B 1 319 ? 133.410 96.525 127.410 1.00 32.66 319 ARG B O 1
ATOM 8688 N N . LEU B 1 320 ? 133.589 98.710 126.928 1.00 28.14 320 LEU B N 1
ATOM 8689 C CA . LEU B 1 320 ? 132.830 99.148 128.083 1.00 28.14 320 LEU B CA 1
ATOM 8690 C C . LEU B 1 320 ? 131.498 99.787 127.733 1.00 28.14 320 LEU B C 1
ATOM 8691 O O . LEU B 1 320 ? 130.591 99.752 128.564 1.00 28.14 320 LEU B O 1
ATOM 8696 N N . GLY B 1 321 ? 131.347 100.358 126.545 1.00 21.64 321 GLY B N 1
ATOM 8697 C CA . GLY B 1 321 ? 130.101 101.002 126.190 1.00 21.64 321 GLY B CA 1
ATOM 8698 C C . GLY B 1 321 ? 129.121 100.105 125.467 1.00 21.64 321 GLY B C 1
ATOM 8699 O O . GLY B 1 321 ? 127.943 100.450 125.348 1.00 21.64 321 GLY B O 1
ATOM 8700 N N . ASP B 1 322 ? 129.603 98.963 124.968 1.00 22.38 322 ASP B N 1
ATOM 8701 C CA . ASP B 1 322 ? 128.717 97.966 124.366 1.00 22.38 322 ASP B CA 1
ATOM 8702 C C . ASP B 1 322 ? 127.657 97.420 125.322 1.00 22.38 322 ASP B C 1
ATOM 8703 O O . ASP B 1 322 ? 126.487 97.355 124.913 1.00 22.38 322 ASP B O 1
ATOM 8708 N N . PRO B 1 323 ? 127.956 96.998 126.567 1.00 20.18 323 PRO B N 1
ATOM 8709 C CA . PRO B 1 323 ? 126.863 96.517 127.415 1.00 20.18 323 PRO B CA 1
ATOM 8710 C C . PRO B 1 323 ? 126.088 97.615 128.097 1.00 20.18 323 PRO B C 1
ATOM 8711 O O . PRO B 1 323 ? 124.989 97.346 128.595 1.00 20.18 323 PRO B O 1
ATOM 8715 N N . VAL B 1 324 ? 126.625 98.832 128.160 1.00 15.78 324 VAL B N 1
ATOM 8716 C CA . VAL B 1 324 ? 125.876 99.948 128.722 1.00 15.78 324 VAL B CA 1
ATOM 8717 C C . VAL B 1 324 ? 124.710 100.313 127.817 1.00 15.78 324 VAL B C 1
ATOM 8718 O O . VAL B 1 324 ? 123.582 100.530 128.283 1.00 15.78 324 VAL B O 1
ATOM 8722 N N . GLU B 1 325 ? 124.961 100.353 126.507 1.00 17.50 325 GLU B N 1
ATOM 8723 C CA . GLU B 1 325 ? 123.905 100.633 125.546 1.00 17.50 325 GLU B CA 1
ATOM 8724 C C . GLU B 1 325 ? 122.867 99.529 125.519 1.00 17.50 325 GLU B C 1
ATOM 8725 O O . GLU B 1 325 ? 121.667 99.806 125.450 1.00 17.50 325 GLU B O 1
ATOM 8731 N N . PHE B 1 326 ? 123.303 98.276 125.604 1.00 15.25 326 PHE B N 1
ATOM 8732 C CA . PHE B 1 326 ? 122.354 97.173 125.626 1.00 15.25 326 PHE B CA 1
ATOM 8733 C C . PHE B 1 326 ? 121.547 97.145 126.914 1.00 15.25 326 PHE B C 1
ATOM 8734 O O . PHE B 1 326 ? 120.362 96.806 126.894 1.00 15.25 326 PHE B O 1
ATOM 8742 N N . SER B 1 327 ? 122.184 97.456 128.044 1.00 15.20 327 SER B N 1
ATOM 8743 C CA . SER B 1 327 ? 121.489 97.528 129.321 1.00 15.20 327 SER B CA 1
ATOM 8744 C C . SER B 1 327 ? 120.440 98.622 129.315 1.00 15.20 327 SER B C 1
ATOM 8745 O O . SER B 1 327 ? 119.327 98.423 129.815 1.00 15.20 327 SER B O 1
ATOM 8748 N N . ALA B 1 328 ? 120.772 99.771 128.722 1.00 10.27 328 ALA B N 1
ATOM 8749 C CA . ALA B 1 328 ? 119.823 100.867 128.583 1.00 10.27 328 ALA B CA 1
ATOM 8750 C C . ALA B 1 328 ? 118.683 100.512 127.651 1.00 10.27 328 ALA B C 1
ATOM 8751 O O . ALA B 1 328 ? 117.530 100.871 127.907 1.00 10.27 328 ALA B O 1
ATOM 8753 N N . LEU B 1 329 ? 118.996 99.825 126.553 1.00 12.03 329 LEU B N 1
ATOM 8754 C CA . LEU B 1 329 ? 117.984 99.377 125.610 1.00 12.03 329 LEU B CA 1
ATOM 8755 C C . LEU B 1 329 ? 117.043 98.368 126.241 1.00 12.03 329 LEU B C 1
ATOM 8756 O O . LEU B 1 329 ? 115.830 98.443 126.044 1.00 12.03 329 LEU B O 1
ATOM 8761 N N . SER B 1 330 ? 117.586 97.429 127.016 1.00 12.77 330 SER B N 1
ATOM 8762 C CA . SER B 1 330 ? 116.765 96.452 127.717 1.00 12.77 330 SER B CA 1
ATOM 8763 C C . SER B 1 330 ? 115.890 97.114 128.768 1.00 12.77 330 SER B C 1
ATOM 8764 O O . SER B 1 330 ? 114.734 96.727 128.949 1.00 12.77 330 SER B O 1
ATOM 8767 N N . GLN B 1 331 ? 116.428 98.111 129.474 1.00 12.74 331 GLN B N 1
ATOM 8768 C CA . GLN B 1 331 ? 115.647 98.816 130.483 1.00 12.74 331 GLN B CA 1
ATOM 8769 C C . GLN B 1 331 ? 114.525 99.633 129.858 1.00 12.74 331 GLN B C 1
ATOM 8770 O O . GLN B 1 331 ? 113.413 99.689 130.397 1.00 12.74 331 GLN B O 1
ATOM 8776 N N . ALA B 1 332 ? 114.798 100.269 128.717 1.00 13.25 332 ALA B N 1
ATOM 8777 C CA . ALA B 1 332 ? 113.775 101.027 128.010 1.00 13.25 332 ALA B CA 1
ATOM 8778 C C . ALA B 1 332 ? 112.737 100.127 127.363 1.00 13.25 332 ALA B C 1
ATOM 8779 O O . ALA B 1 332 ? 111.569 100.507 127.264 1.00 13.25 332 ALA B O 1
ATOM 8781 N N . PHE B 1 333 ? 113.140 98.942 126.915 1.00 15.98 333 PHE B N 1
ATOM 8782 C CA . PHE B 1 333 ? 112.258 97.993 126.260 1.00 15.98 333 PHE B CA 1
ATOM 8783 C C . PHE B 1 333 ? 111.698 96.961 127.219 1.00 15.98 333 PHE B C 1
ATOM 8784 O O . PHE B 1 333 ? 111.074 95.993 126.779 1.00 15.98 333 PHE B O 1
ATOM 8792 N N . ALA B 1 334 ? 111.913 97.146 128.521 1.00 22.37 334 ALA B N 1
ATOM 8793 C CA . ALA B 1 334 ? 111.520 96.163 129.519 1.00 22.37 334 ALA B CA 1
ATOM 8794 C C . ALA B 1 334 ? 110.014 96.072 129.697 1.00 22.37 334 ALA B C 1
ATOM 8795 O O . ALA B 1 334 ? 109.529 95.059 130.209 1.00 22.37 334 ALA B O 1
ATOM 8797 N N . GLY B 1 335 ? 109.264 97.088 129.277 1.00 33.42 335 GLY B N 1
ATOM 8798 C CA . GLY B 1 335 ? 107.822 97.052 129.406 1.00 33.42 335 GLY B CA 1
ATOM 8799 C C . GLY B 1 335 ? 107.121 96.142 128.420 1.00 33.42 335 GLY B C 1
ATOM 8800 O O . GLY B 1 335 ? 105.924 95.886 128.586 1.00 33.42 335 GLY B O 1
ATOM 8801 N N . ALA B 1 336 ? 107.826 95.648 127.410 1.00 38.04 336 ALA B N 1
ATOM 8802 C CA . ALA B 1 336 ? 107.250 94.774 126.398 1.00 38.04 336 ALA B CA 1
ATOM 8803 C C . ALA B 1 336 ? 107.667 93.343 126.703 1.00 38.04 336 ALA B C 1
ATOM 8804 O O . ALA B 1 336 ? 108.853 93.008 126.635 1.00 38.04 336 ALA B O 1
ATOM 8806 N N . SER B 1 337 ? 106.694 92.499 127.026 1.00 47.20 337 SER B N 1
ATOM 8807 C CA . SER B 1 337 ? 106.964 91.101 127.357 1.00 47.20 337 SER B CA 1
ATOM 8808 C C . SER B 1 337 ? 106.851 90.197 126.133 1.00 47.20 337 SER B C 1
ATOM 8809 O O . SER B 1 337 ? 106.145 89.190 126.133 1.00 47.20 337 SER B O 1
ATOM 8812 N N . GLN B 1 338 ? 107.558 90.570 125.071 1.00 32.02 338 GLN B N 1
ATOM 8813 C CA . GLN B 1 338 ? 107.787 89.711 123.922 1.00 32.02 338 GLN B CA 1
ATOM 8814 C C . GLN B 1 338 ? 109.287 89.534 123.758 1.00 32.02 338 GLN B C 1
ATOM 8815 O O . GLN B 1 338 ? 110.079 90.375 124.181 1.00 32.02 338 GLN B O 1
ATOM 8821 N N . LYS B 1 339 ? 109.677 88.421 123.159 1.00 23.83 339 LYS B N 1
ATOM 8822 C CA . LYS B 1 339 ? 111.062 87.984 123.172 1.00 23.83 339 LYS B CA 1
ATOM 8823 C C . LYS B 1 339 ? 111.630 88.043 121.764 1.00 23.83 339 LYS B C 1
ATOM 8824 O O . LYS B 1 339 ? 111.062 87.447 120.843 1.00 23.83 339 LYS B O 1
ATOM 8830 N N . GLN B 1 340 ? 112.763 88.740 121.624 1.00 17.95 340 GLN B N 1
ATOM 8831 C CA . GLN B 1 340 ? 113.584 88.782 120.407 1.00 17.95 340 GLN B CA 1
ATOM 8832 C C . GLN B 1 340 ? 112.788 89.207 119.174 1.00 17.95 340 GLN B C 1
ATOM 8833 O O . GLN B 1 340 ? 112.919 88.631 118.095 1.00 17.95 340 GLN B O 1
ATOM 8839 N N . TYR B 1 341 ? 111.944 90.222 119.344 1.00 17.54 341 TYR B N 1
ATOM 8840 C CA . TYR B 1 341 ? 111.100 90.715 118.266 1.00 17.54 341 TYR B CA 1
ATOM 8841 C C . TYR B 1 341 ? 111.680 91.926 117.552 1.00 17.54 341 TYR B C 1
ATOM 8842 O O . TYR B 1 341 ? 111.220 92.255 116.457 1.00 17.54 341 TYR B O 1
ATOM 8851 N N . CYS B 1 342 ? 112.659 92.599 118.140 1.00 12.53 342 CYS B N 1
ATOM 8852 C CA . CYS B 1 342 ? 113.171 93.862 117.635 1.00 12.53 342 CYS B CA 1
ATOM 8853 C C . CYS B 1 342 ? 114.599 93.668 117.157 1.00 12.53 342 CYS B C 1
ATOM 8854 O O . CYS B 1 342 ? 115.438 93.201 117.912 1.00 12.53 342 CYS B O 1
ATOM 8857 N N . ALA B 1 343 ? 114.879 94.008 115.911 1.00 11.57 343 ALA B N 1
ATOM 8858 C CA . ALA B 1 343 ? 116.239 93.861 115.425 1.00 11.57 343 ALA B CA 1
ATOM 8859 C C . ALA B 1 343 ? 117.118 94.961 115.994 1.00 11.57 343 ALA B C 1
ATOM 8860 O O . ALA B 1 343 ? 116.651 96.050 116.325 1.00 11.57 343 ALA B O 1
ATOM 8862 N N . LEU B 1 344 ? 118.396 94.658 116.143 1.00 11.27 344 LEU B N 1
ATOM 8863 C CA . LEU B 1 344 ? 119.342 95.614 116.681 1.00 11.27 344 LEU B CA 1
ATOM 8864 C C . LEU B 1 344 ? 120.548 95.642 115.766 1.00 11.27 344 LEU B C 1
ATOM 8865 O O . LEU B 1 344 ? 121.083 94.589 115.418 1.00 11.27 344 LEU B O 1
ATOM 8870 N N . GLY B 1 345 ? 120.974 96.837 115.370 1.00 10.47 345 GLY B N 1
ATOM 8871 C CA . GLY B 1 345 ? 122.018 96.958 114.381 1.00 10.47 345 GLY B CA 1
ATOM 8872 C C . GLY B 1 345 ? 122.932 98.127 114.671 1.00 10.47 345 GLY B C 1
ATOM 8873 O O . GLY B 1 345 ? 122.718 98.903 115.595 1.00 10.47 345 GLY B O 1
ATOM 8874 N N . SER B 1 346 ? 123.964 98.226 113.852 1.00 10.40 346 SER B N 1
ATOM 8875 C CA . SER B 1 346 ? 124.927 99.304 113.959 1.00 10.40 346 SER B CA 1
ATOM 8876 C C . SER B 1 346 ? 125.582 99.478 112.599 1.00 10.40 346 SER B C 1
ATOM 8877 O O . SER B 1 346 ? 126.052 98.499 112.015 1.00 10.40 346 SER B O 1
ATOM 8880 N N . VAL B 1 347 ? 125.612 100.717 112.097 1.00 10.89 347 VAL B N 1
ATOM 8881 C CA . VAL B 1 347 ? 126.232 100.970 110.803 1.00 10.89 347 VAL B CA 1
ATOM 8882 C C . VAL B 1 347 ? 127.746 100.936 110.949 1.00 10.89 347 VAL B C 1
ATOM 8883 O O . VAL B 1 347 ? 128.463 100.710 109.969 1.00 10.89 347 VAL B O 1
ATOM 8887 N N . LYS B 1 348 ? 128.250 101.118 112.172 1.00 11.54 348 LYS B N 1
ATOM 8888 C CA . LYS B 1 348 ? 129.683 101.211 112.420 1.00 11.54 348 LYS B CA 1
ATOM 8889 C C . LYS B 1 348 ? 130.415 99.921 112.109 1.00 11.54 348 LYS B C 1
ATOM 8890 O O . LYS B 1 348 ? 131.618 99.957 111.861 1.00 11.54 348 LYS B O 1
ATOM 8896 N N . THR B 1 349 ? 129.705 98.797 112.087 1.00 11.37 349 THR B N 1
ATOM 8897 C CA . THR B 1 349 ? 130.262 97.559 111.570 1.00 11.37 349 THR B CA 1
ATOM 8898 C C . THR B 1 349 ? 130.608 97.685 110.093 1.00 11.37 349 THR B C 1
ATOM 8899 O O . THR B 1 349 ? 131.630 97.163 109.640 1.00 11.37 349 THR B O 1
ATOM 8903 N N . ASN B 1 350 ? 129.780 98.399 109.331 1.00 9.14 350 ASN B N 1
ATOM 8904 C CA . ASN B 1 350 ? 130.052 98.612 107.917 1.00 9.14 350 ASN B CA 1
ATOM 8905 C C . ASN B 1 350 ? 131.046 99.741 107.698 1.00 9.14 350 ASN B C 1
ATOM 8906 O O . ASN B 1 350 ? 132.156 99.516 107.212 1.00 9.14 350 ASN B O 1
ATOM 8911 N N . ILE B 1 351 ? 130.675 100.962 108.076 1.00 11.09 351 ILE B N 1
ATOM 8912 C CA . ILE B 1 351 ? 131.425 102.139 107.652 1.00 11.09 351 ILE B CA 1
ATOM 8913 C C . ILE B 1 351 ? 132.415 102.651 108.690 1.00 11.09 351 ILE B C 1
ATOM 8914 O O . ILE B 1 351 ? 133.365 103.354 108.322 1.00 11.09 351 ILE B O 1
ATOM 8919 N N . GLY B 1 352 ? 132.215 102.279 109.957 1.00 10.73 352 GLY B N 1
ATOM 8920 C CA . GLY B 1 352 ? 133.106 102.747 111.036 1.00 10.73 352 GLY B CA 1
ATOM 8921 C C . GLY B 1 352 ? 132.458 103.847 111.851 1.00 10.73 352 GLY B C 1
ATOM 8922 O O . GLY B 1 352 ? 131.486 104.450 111.356 1.00 10.73 352 GLY B O 1
ATOM 8923 N N . HIS B 1 353 ? 132.959 104.087 113.066 1.00 11.54 353 HIS B N 1
ATOM 8924 C CA . HIS B 1 353 ? 132.435 105.201 113.896 1.00 11.54 353 HIS B CA 1
ATOM 8925 C C . HIS B 1 353 ? 132.611 106.510 113.127 1.00 11.54 353 HIS B C 1
ATOM 8926 O O . HIS B 1 353 ? 133.759 106.976 113.014 1.00 11.54 353 HIS B O 1
ATOM 8933 N N . LEU B 1 354 ? 131.508 107.090 112.647 1.00 12.09 354 LEU B N 1
ATOM 8934 C CA . LEU B 1 354 ? 131.585 108.338 111.844 1.00 12.09 354 LEU B CA 1
ATOM 8935 C C . LEU B 1 354 ? 131.642 109.542 112.787 1.00 12.09 354 LEU B C 1
ATOM 8936 O O . LEU B 1 354 ? 131.074 110.563 112.406 1.00 12.09 354 LEU B O 1
ATOM 8941 N N . ASP B 1 355 ? 132.270 109.413 113.963 1.00 11.54 355 ASP B N 1
ATOM 8942 C CA . ASP B 1 355 ? 132.380 110.513 114.962 1.00 11.54 355 ASP B CA 1
ATOM 8943 C C . ASP B 1 355 ? 131.119 111.385 114.963 1.00 11.54 355 ASP B C 1
ATOM 8944 O O . ASP B 1 355 ? 130.082 110.913 115.455 1.00 11.54 355 ASP B O 1
ATOM 8949 N N . THR B 1 356 ? 131.213 112.611 114.441 1.00 9.08 356 THR B N 1
ATOM 8950 C CA . THR B 1 356 ? 130.056 113.543 114.461 1.00 9.08 356 THR B CA 1
ATOM 8951 C C . THR B 1 356 ? 128.945 113.010 113.553 1.00 9.08 356 THR B C 1
ATOM 8952 O O . THR B 1 356 ? 127.800 112.936 114.036 1.00 9.08 356 THR B O 1
ATOM 8956 N N . ALA B 1 357 ? 129.276 112.630 112.313 1.00 8.76 357 ALA B N 1
ATOM 8957 C CA . ALA B 1 357 ? 128.249 112.195 111.334 1.00 8.76 357 ALA B CA 1
ATOM 8958 C C . ALA B 1 357 ? 127.698 110.799 111.654 1.00 8.76 357 ALA B C 1
ATOM 8959 O O . ALA B 1 357 ? 127.069 110.210 110.757 1.00 8.76 357 ALA B O 1
ATOM 8961 N N . ALA B 1 358 ? 127.890 110.298 112.878 1.00 7.05 358 ALA B N 1
ATOM 8962 C CA . ALA B 1 358 ? 127.463 108.919 113.212 1.00 7.05 358 ALA B CA 1
ATOM 8963 C C . ALA B 1 358 ? 125.939 108.849 113.333 1.00 7.05 358 ALA B C 1
ATOM 8964 O O . ALA B 1 358 ? 125.371 107.813 112.932 1.00 7.05 358 ALA B O 1
ATOM 8966 N N . GLY B 1 359 ? 125.300 109.904 113.850 1.00 9.16 359 GLY B N 1
ATOM 8967 C CA . GLY B 1 359 ? 123.875 109.841 114.070 1.00 9.16 359 GLY B CA 1
ATOM 8968 C C . GLY B 1 359 ? 123.050 110.070 112.838 1.00 9.16 359 GLY B C 1
ATOM 8969 O O . GLY B 1 359 ? 121.870 109.725 112.829 1.00 9.16 359 GLY B O 1
ATOM 8970 N N . VAL B 1 360 ? 123.639 110.660 111.806 1.00 11.54 360 VAL B N 1
ATOM 8971 C CA . VAL B 1 360 ? 122.946 110.800 110.537 1.00 11.54 360 VAL B CA 1
ATOM 8972 C C . VAL B 1 360 ? 123.268 109.635 109.607 1.00 11.54 360 VAL B C 1
ATOM 8973 O O . VAL B 1 360 ? 122.470 109.325 108.734 1.00 11.54 360 VAL B O 1
ATOM 8977 N N . ALA B 1 361 ? 124.395 108.946 109.788 1.00 6.86 361 ALA B N 1
ATOM 8978 C CA . ALA B 1 361 ? 124.598 107.695 109.069 1.00 6.86 361 ALA B CA 1
ATOM 8979 C C . ALA B 1 361 ? 123.633 106.622 109.544 1.00 6.86 361 ALA B C 1
ATOM 8980 O O . ALA B 1 361 ? 123.037 105.917 108.724 1.00 6.86 361 ALA B O 1
ATOM 8982 N N . GLY B 1 362 ? 123.431 106.516 110.858 1.00 11.54 362 GLY B N 1
ATOM 8983 C CA . GLY B 1 362 ? 122.436 105.623 111.407 1.00 11.54 362 GLY B CA 1
ATOM 8984 C C . GLY B 1 362 ? 121.015 105.998 111.094 1.00 11.54 362 GLY B C 1
ATOM 8985 O O . GLY B 1 362 ? 120.206 105.111 110.822 1.00 11.54 362 GLY B O 1
ATOM 8986 N N . LEU B 1 363 ? 120.690 107.285 111.105 1.00 6.68 363 LEU B N 1
ATOM 8987 C CA . LEU B 1 363 ? 119.353 107.727 110.731 1.00 6.68 363 LEU B CA 1
ATOM 8988 C C . LEU B 1 363 ? 119.093 107.587 109.248 1.00 6.68 363 LEU B C 1
ATOM 8989 O O . LEU B 1 363 ? 117.974 107.257 108.863 1.00 6.68 363 LEU B O 1
ATOM 8994 N N . ILE B 1 364 ? 120.105 107.808 108.410 1.00 7.06 364 ILE B N 1
ATOM 8995 C CA . ILE B 1 364 ? 119.974 107.569 106.978 1.00 7.06 364 ILE B CA 1
ATOM 8996 C C . ILE B 1 364 ? 119.752 106.090 106.701 1.00 7.06 364 ILE B C 1
ATOM 8997 O O . ILE B 1 364 ? 118.847 105.731 105.939 1.00 7.06 364 ILE B O 1
ATOM 9002 N N . LYS B 1 365 ? 120.525 105.208 107.358 1.00 8.89 365 LYS B N 1
ATOM 9003 C CA . LYS B 1 365 ? 120.332 103.771 107.182 1.00 8.89 365 LYS B CA 1
ATOM 9004 C C . LYS B 1 365 ? 118.962 103.335 107.673 1.00 8.89 365 LYS B C 1
ATOM 9005 O O . LYS B 1 365 ? 118.279 102.551 107.019 1.00 8.89 365 LYS B O 1
ATOM 9011 N N . THR B 1 366 ? 118.523 103.878 108.793 1.00 6.80 366 THR B N 1
ATOM 9012 C CA . THR B 1 366 ? 117.272 103.448 109.384 1.00 6.80 366 THR B CA 1
ATOM 9013 C C . THR B 1 366 ? 116.067 104.005 108.644 1.00 6.80 366 THR B C 1
ATOM 9014 O O . THR B 1 366 ? 115.048 103.326 108.549 1.00 6.80 366 THR B O 1
ATOM 9018 N N . ALA B 1 367 ? 116.162 105.215 108.089 1.00 6.55 367 ALA B N 1
ATOM 9019 C CA . ALA B 1 367 ? 115.086 105.738 107.257 1.00 6.55 367 ALA B CA 1
ATOM 9020 C C . ALA B 1 367 ? 115.018 105.013 105.927 1.00 6.55 367 ALA B C 1
ATOM 9021 O O . ALA B 1 367 ? 113.922 104.777 105.411 1.00 6.55 367 ALA B O 1
ATOM 9023 N N . LEU B 1 368 ? 116.173 104.630 105.377 1.00 6.96 368 LEU B N 1
ATOM 9024 C CA . LEU B 1 368 ? 116.188 103.758 104.210 1.00 6.96 368 LEU B CA 1
ATOM 9025 C C . LEU B 1 368 ? 115.571 102.406 104.523 1.00 6.96 368 LEU B C 1
ATOM 9026 O O . LEU B 1 368 ? 114.827 101.864 103.713 1.00 6.96 368 LEU B O 1
ATOM 9031 N N . ALA B 1 369 ? 115.854 101.857 105.701 1.00 7.76 369 ALA B N 1
ATOM 9032 C CA . ALA B 1 369 ? 115.303 100.568 106.092 1.00 7.76 369 ALA B CA 1
ATOM 9033 C C . ALA B 1 369 ? 113.811 100.646 106.359 1.00 7.76 369 ALA B C 1
ATOM 9034 O O . ALA B 1 369 ? 113.090 99.686 106.093 1.00 7.76 369 ALA B O 1
ATOM 9036 N N . VAL B 1 370 ? 113.336 101.763 106.895 1.00 9.33 370 VAL B N 1
ATOM 9037 C CA . VAL B 1 370 ? 111.910 101.945 107.125 1.00 9.33 370 VAL B CA 1
ATOM 9038 C C . VAL B 1 370 ? 111.175 102.114 105.801 1.00 9.33 370 VAL B C 1
ATOM 9039 O O . VAL B 1 370 ? 110.113 101.519 105.587 1.00 9.33 370 VAL B O 1
ATOM 9043 N N . GLN B 1 371 ? 111.741 102.902 104.882 1.00 9.21 371 GLN B N 1
ATOM 9044 C CA . GLN B 1 371 ? 111.125 103.120 103.576 1.00 9.21 371 GLN B CA 1
ATOM 9045 C C . GLN B 1 371 ? 111.129 101.854 102.733 1.00 9.21 371 GLN B C 1
ATOM 9046 O O . GLN B 1 371 ? 110.089 101.447 102.206 1.00 9.21 371 GLN B O 1
ATOM 9052 N N . GLN B 1 372 ? 112.295 101.217 102.602 1.00 11.54 372 GLN B N 1
ATOM 9053 C CA . GLN B 1 372 ? 112.442 100.055 101.739 1.00 11.54 372 GLN B CA 1
ATOM 9054 C C . GLN B 1 372 ? 111.761 98.834 102.330 1.00 11.54 372 GLN B C 1
ATOM 9055 O O . GLN B 1 372 ? 111.140 98.052 101.605 1.00 11.54 372 GLN B O 1
ATOM 9061 N N . GLY B 1 373 ? 111.859 98.656 103.639 1.00 12.93 373 GLY B N 1
ATOM 9062 C CA . GLY B 1 373 ? 111.299 97.495 104.288 1.00 12.93 373 GLY B CA 1
ATOM 9063 C C . GLY B 1 373 ? 112.246 96.340 104.431 1.00 12.93 373 GLY B C 1
ATOM 9064 O O . GLY B 1 373 ? 111.793 95.197 104.517 1.00 12.93 373 GLY B O 1
ATOM 9065 N N . ILE B 1 374 ? 113.546 96.593 104.438 1.00 12.94 374 ILE B N 1
ATOM 9066 C CA . ILE B 1 374 ? 114.556 95.561 104.599 1.00 12.94 374 ILE B CA 1
ATOM 9067 C C . ILE B 1 374 ? 115.585 96.040 105.613 1.00 12.94 374 ILE B C 1
ATOM 9068 O O . ILE B 1 374 ? 116.010 97.198 105.578 1.00 12.94 374 ILE B O 1
ATOM 9073 N N . ILE B 1 375 ? 115.908 95.183 106.576 1.00 12.09 375 ILE B N 1
ATOM 9074 C CA . ILE B 1 375 ? 116.904 95.488 107.596 1.00 12.09 375 ILE B CA 1
ATOM 9075 C C . ILE B 1 375 ? 118.242 94.937 107.120 1.00 12.09 375 ILE B C 1
ATOM 9076 O O . ILE B 1 375 ? 118.363 93.721 106.946 1.00 12.09 375 ILE B O 1
ATOM 9081 N N . PRO B 1 376 ? 119.253 95.770 106.924 1.00 10.37 376 PRO B N 1
ATOM 9082 C CA . PRO B 1 376 ? 120.546 95.263 106.467 1.00 10.37 376 PRO B CA 1
ATOM 9083 C C . PRO B 1 376 ? 121.253 94.473 107.555 1.00 10.37 376 PRO B C 1
ATOM 9084 O O . PRO B 1 376 ? 120.824 94.403 108.705 1.00 10.37 376 PRO B O 1
ATOM 9088 N N . ALA B 1 377 ? 122.346 93.845 107.157 1.00 13.28 377 ALA B N 1
ATOM 9089 C CA . ALA B 1 377 ? 123.108 93.028 108.075 1.00 13.28 377 ALA B CA 1
ATOM 9090 C C . ALA B 1 377 ? 123.896 93.895 109.036 1.00 13.28 377 ALA B C 1
ATOM 9091 O O . ALA B 1 377 ? 124.229 95.045 108.747 1.00 13.28 377 ALA B O 1
ATOM 9093 N N . THR B 1 378 ? 124.194 93.324 110.194 1.00 11.54 378 THR B N 1
ATOM 9094 C CA . THR B 1 378 ? 125.174 93.875 111.114 1.00 11.54 378 THR B CA 1
ATOM 9095 C C . THR B 1 378 ? 126.397 92.981 111.035 1.00 11.54 378 THR B C 1
ATOM 9096 O O . THR B 1 378 ? 126.323 91.798 111.375 1.00 11.54 378 THR B O 1
ATOM 9100 N N . LEU B 1 379 ? 127.505 93.534 110.574 1.00 13.81 379 LEU B N 1
ATOM 9101 C CA . LEU B 1 379 ? 128.654 92.708 110.261 1.00 13.81 379 LEU B CA 1
ATOM 9102 C C . LEU B 1 379 ? 129.391 92.284 111.520 1.00 13.81 379 LEU B C 1
ATOM 9103 O O . LEU B 1 379 ? 129.251 92.891 112.584 1.00 13.81 379 LEU B O 1
ATOM 9108 N N . HIS B 1 380 ? 130.196 91.226 111.365 1.00 17.78 380 HIS B N 1
ATOM 9109 C CA . HIS B 1 380 ? 131.096 90.678 112.380 1.00 17.78 380 HIS B CA 1
ATOM 9110 C C . HIS B 1 380 ? 130.339 90.304 113.657 1.00 17.78 380 HIS B C 1
ATOM 9111 O O . HIS B 1 380 ? 130.541 90.873 114.726 1.00 17.78 380 HIS B O 1
ATOM 9118 N N . PHE B 1 381 ? 129.442 89.342 113.513 1.00 19.88 381 PHE B N 1
ATOM 9119 C CA . PHE B 1 381 ? 128.664 88.875 114.650 1.00 19.88 381 PHE B CA 1
ATOM 9120 C C . PHE B 1 381 ? 128.517 87.369 114.533 1.00 19.88 381 PHE B C 1
ATOM 9121 O O . PHE B 1 381 ? 128.006 86.868 113.531 1.00 19.88 381 PHE B O 1
ATOM 9129 N N . GLU B 1 382 ? 128.999 86.644 115.533 1.00 27.77 382 GLU B N 1
ATOM 9130 C CA . GLU B 1 382 ? 128.672 85.237 115.680 1.00 27.77 382 GLU B CA 1
ATOM 9131 C C . GLU B 1 382 ? 127.992 84.976 117.017 1.00 27.77 382 GLU B C 1
ATOM 9132 O O . GLU B 1 382 ? 126.935 84.342 117.064 1.00 27.77 382 GLU B O 1
ATOM 9138 N N . ARG B 1 383 ? 128.558 85.488 118.101 1.00 25.32 383 ARG B N 1
ATOM 9139 C CA . ARG B 1 383 ? 128.067 85.294 119.452 1.00 25.32 383 ARG B CA 1
ATOM 9140 C C . ARG B 1 383 ? 127.875 86.646 120.117 1.00 25.32 383 ARG B C 1
ATOM 9141 O O . ARG B 1 383 ? 128.532 87.623 119.746 1.00 25.32 383 ARG B O 1
ATOM 9149 N N . PRO B 1 384 ? 126.981 86.744 121.100 1.00 24.18 384 PRO B N 1
ATOM 9150 C CA . PRO B 1 384 ? 126.841 87.994 121.859 1.00 24.18 384 PRO B CA 1
ATOM 9151 C C . PRO B 1 384 ? 128.050 88.368 122.698 1.00 24.18 384 PRO B C 1
ATOM 9152 O O . PRO B 1 384 ? 129.029 87.625 122.768 1.00 24.18 384 PRO B O 1
ATOM 9156 N N . ASN B 1 385 ? 127.984 89.521 123.354 1.00 32.22 385 ASN B N 1
ATOM 9157 C CA . ASN B 1 385 ? 128.969 89.868 124.367 1.00 32.22 385 ASN B CA 1
ATOM 9158 C C . ASN B 1 385 ? 128.765 88.983 125.594 1.00 32.22 385 ASN B C 1
ATOM 9159 O O . ASN B 1 385 ? 127.746 88.307 125.738 1.00 32.22 385 ASN B O 1
ATOM 9164 N N . ALA B 1 386 ? 129.767 88.954 126.470 1.00 39.63 386 ALA B N 1
ATOM 9165 C CA . ALA B 1 386 ? 129.591 88.224 127.718 1.00 39.63 386 ALA B CA 1
ATOM 9166 C C . ALA B 1 386 ? 128.549 88.897 128.601 1.00 39.63 386 ALA B C 1
ATOM 9167 O O . ALA B 1 386 ? 127.702 88.222 129.193 1.00 39.63 386 ALA B O 1
ATOM 9169 N N . GLN B 1 387 ? 128.565 90.225 128.660 1.00 38.03 387 GLN B N 1
ATOM 9170 C CA . GLN B 1 387 ? 127.647 90.991 129.489 1.00 38.03 387 GLN B CA 1
ATOM 9171 C C . GLN B 1 387 ? 126.331 91.295 128.796 1.00 38.03 387 GLN B C 1
ATOM 9172 O O . GLN B 1 387 ? 125.473 91.951 129.391 1.00 38.03 387 GLN B O 1
ATOM 9178 N N . ILE B 1 388 ? 126.156 90.839 127.561 1.00 29.68 388 ILE B N 1
ATOM 9179 C CA . ILE B 1 388 ? 124.959 91.082 126.767 1.00 29.68 388 ILE B CA 1
ATOM 9180 C C . ILE B 1 388 ? 124.359 89.730 126.433 1.00 29.68 388 ILE B C 1
ATOM 9181 O O . ILE B 1 388 ? 124.999 88.918 125.760 1.00 29.68 388 ILE B O 1
ATOM 9186 N N . ASP B 1 389 ? 123.142 89.477 126.886 1.00 27.42 389 ASP B N 1
ATOM 9187 C CA . ASP B 1 389 ? 122.435 88.275 126.478 1.00 27.42 389 ASP B CA 1
ATOM 9188 C C . ASP B 1 389 ? 121.332 88.681 125.517 1.00 27.42 389 ASP B C 1
ATOM 9189 O O . ASP B 1 389 ? 120.599 89.636 125.774 1.00 27.42 389 ASP B O 1
ATOM 9194 N N . LEU B 1 390 ? 121.266 88.019 124.369 1.00 21.93 390 LEU B N 1
ATOM 9195 C CA . LEU B 1 390 ? 120.222 88.390 123.430 1.00 21.93 390 LEU B CA 1
ATOM 9196 C C . LEU B 1 390 ? 118.986 87.531 123.568 1.00 21.93 390 LEU B C 1
ATOM 9197 O O . LEU B 1 390 ? 117.894 87.989 123.222 1.00 21.93 390 LEU B O 1
ATOM 9202 N N . THR B 1 391 ? 119.134 86.302 124.066 1.00 23.60 391 THR B N 1
ATOM 9203 C CA . THR B 1 391 ? 118.057 85.324 123.974 1.00 23.60 391 THR B CA 1
ATOM 9204 C C . THR B 1 391 ? 116.901 85.656 124.906 1.00 23.60 391 THR B C 1
ATOM 9205 O O . THR B 1 391 ? 115.750 85.382 124.575 1.00 23.60 391 THR B O 1
ATOM 9209 N N . ASN B 1 392 ? 117.169 86.257 126.059 1.00 24.78 392 ASN B N 1
ATOM 9210 C CA . ASN B 1 392 ? 116.086 86.684 126.932 1.00 24.78 392 ASN B CA 1
ATOM 9211 C C . ASN B 1 392 ? 115.754 88.159 126.780 1.00 24.78 392 ASN B C 1
ATOM 9212 O O . ASN B 1 392 ? 114.767 88.625 127.357 1.00 24.78 392 ASN B O 1
ATOM 9217 N N . SER B 1 393 ? 116.548 88.883 126.006 1.00 19.23 393 SER B N 1
ATOM 9218 C CA . SER B 1 393 ? 116.325 90.278 125.683 1.00 19.23 393 SER B CA 1
ATOM 9219 C C . SER B 1 393 ? 115.290 90.390 124.576 1.00 19.23 393 SER B C 1
ATOM 9220 O O . SER B 1 393 ? 114.954 89.402 123.930 1.00 19.23 393 SER B O 1
ATOM 9223 N N . PRO B 1 394 ? 114.740 91.580 124.335 1.00 15.71 394 PRO B N 1
ATOM 9224 C CA . PRO B 1 394 ? 113.879 91.766 123.164 1.00 15.71 394 PRO B CA 1
ATOM 9225 C C . PRO B 1 394 ? 114.611 91.932 121.841 1.00 15.71 394 PRO B C 1
ATOM 9226 O O . PRO B 1 394 ? 113.977 92.322 120.862 1.00 15.71 394 PRO B O 1
ATOM 9230 N N . PHE B 1 395 ? 115.903 91.650 121.750 1.00 14.31 395 PHE B N 1
ATOM 9231 C CA . PHE B 1 395 ? 116.670 91.999 120.571 1.00 14.31 395 PHE B CA 1
ATOM 9232 C C . PHE B 1 395 ? 117.350 90.785 119.963 1.00 14.31 395 PHE B C 1
ATOM 9233 O O . PHE B 1 395 ? 117.566 89.774 120.627 1.00 14.31 395 PHE B O 1
ATOM 9241 N N . TYR B 1 396 ? 117.656 90.897 118.678 1.00 13.78 396 TYR B N 1
ATOM 9242 C CA . TYR B 1 396 ? 118.533 89.987 117.967 1.00 13.78 396 TYR B CA 1
ATOM 9243 C C . TYR B 1 396 ? 119.423 90.819 117.066 1.00 13.78 396 TYR B C 1
ATOM 9244 O O . TYR B 1 396 ? 119.142 91.985 116.797 1.00 13.78 396 TYR B O 1
ATOM 9253 N N . ILE B 1 397 ? 120.519 90.229 116.613 1.00 14.89 397 ILE B N 1
ATOM 9254 C CA . ILE B 1 397 ? 121.450 90.898 115.719 1.00 14.89 397 ILE B CA 1
ATOM 9255 C C . ILE B 1 397 ? 121.465 90.130 114.414 1.00 14.89 397 ILE B C 1
ATOM 9256 O O . ILE B 1 397 ? 121.786 88.937 114.397 1.00 14.89 397 ILE B O 1
ATOM 9261 N N . ASN B 1 398 ? 121.119 90.807 113.326 1.00 17.90 398 ASN B N 1
ATOM 9262 C CA . ASN B 1 398 ? 121.147 90.204 112.004 1.00 17.90 398 ASN B CA 1
ATOM 9263 C C . ASN B 1 398 ? 122.574 90.048 111.524 1.00 17.90 398 ASN B C 1
ATOM 9264 O O . ASN B 1 398 ? 123.394 90.953 111.669 1.00 17.90 398 ASN B O 1
ATOM 9269 N N . THR B 1 399 ? 122.870 88.896 110.946 1.00 19.99 399 THR B N 1
ATOM 9270 C CA . THR B 1 399 ? 124.170 88.690 110.338 1.00 19.99 399 THR B CA 1
ATOM 9271 C C . THR B 1 399 ? 124.115 88.790 108.827 1.00 19.99 399 THR B C 1
ATOM 9272 O O . THR B 1 399 ? 125.131 89.100 108.198 1.00 19.99 399 THR B O 1
ATOM 9276 N N . THR B 1 400 ? 122.955 88.521 108.247 1.00 19.74 400 THR B N 1
ATOM 9277 C CA . THR B 1 400 ? 122.686 88.700 106.836 1.00 19.74 400 THR B CA 1
ATOM 9278 C C . THR B 1 400 ? 121.497 89.637 106.692 1.00 19.74 400 THR B C 1
ATOM 9279 O O . THR B 1 400 ? 120.788 89.926 107.660 1.00 19.74 400 THR B O 1
ATOM 9283 N N . CYS B 1 401 ? 121.301 90.120 105.469 1.00 18.87 401 CYS B N 1
ATOM 9284 C CA . CYS B 1 401 ? 120.246 91.081 105.191 1.00 18.87 401 CYS B CA 1
ATOM 9285 C C . CYS B 1 401 ? 118.878 90.434 105.345 1.00 18.87 401 CYS B C 1
ATOM 9286 O O . CYS B 1 401 ? 118.663 89.293 104.934 1.00 18.87 401 CYS B O 1
ATOM 9289 N N . GLN B 1 402 ? 117.949 91.169 105.944 1.00 18.49 402 GLN B N 1
ATOM 9290 C CA . GLN B 1 402 ? 116.742 90.564 106.437 1.00 18.49 402 GLN B CA 1
ATOM 9291 C C . GLN B 1 402 ? 115.531 91.427 106.107 1.00 18.49 402 GLN B C 1
ATOM 9292 O O . GLN B 1 402 ? 115.529 92.624 106.423 1.00 18.49 402 GLN B O 1
ATOM 9298 N N . PRO B 1 403 ? 114.518 90.866 105.445 1.00 17.02 403 PRO B N 1
ATOM 9299 C CA . PRO B 1 403 ? 113.298 91.626 105.163 1.00 17.02 403 PRO B CA 1
ATOM 9300 C C . PRO B 1 403 ? 112.575 92.014 106.437 1.00 17.02 403 PRO B C 1
ATOM 9301 O O . PRO B 1 403 ? 112.625 91.312 107.445 1.00 17.02 403 PRO B O 1
ATOM 9305 N N . TRP B 1 404 ? 111.899 93.148 106.389 1.00 16.20 404 TRP B N 1
ATOM 9306 C CA . TRP B 1 404 ? 111.307 93.741 107.578 1.00 16.20 404 TRP B CA 1
ATOM 9307 C C . TRP B 1 404 ? 109.810 93.835 107.347 1.00 16.20 404 TRP B C 1
ATOM 9308 O O . TRP B 1 404 ? 109.313 94.794 106.759 1.00 16.20 404 TRP B O 1
ATOM 9319 N N . GLN B 1 405 ? 109.094 92.824 107.815 1.00 24.91 405 GLN B N 1
ATOM 9320 C CA . GLN B 1 405 ? 107.637 92.858 107.876 1.00 24.91 405 GLN B CA 1
ATOM 9321 C C . GLN B 1 405 ? 107.224 92.589 109.319 1.00 24.91 405 GLN B C 1
ATOM 9322 O O . GLN B 1 405 ? 107.580 91.537 109.890 1.00 24.91 405 GLN B O 1
ATOM 9328 N N . PRO B 1 406 ? 106.612 93.553 109.991 1.00 28.26 406 PRO B N 1
ATOM 9329 C CA . PRO B 1 406 ? 106.241 93.362 111.390 1.00 28.26 406 PRO B CA 1
ATOM 9330 C C . PRO B 1 406 ? 104.812 92.868 111.552 1.00 28.26 406 PRO B C 1
ATOM 9331 O O . PRO B 1 406 ? 103.977 92.981 110.655 1.00 28.26 406 PRO B O 1
ATOM 9335 N N . GLU B 1 407 ? 104.552 92.321 112.742 1.00 42.79 407 GLU B N 1
ATOM 9336 C CA . GLU B 1 407 ? 103.197 91.944 113.133 1.00 42.79 407 GLU B CA 1
ATOM 9337 C C . GLU B 1 407 ? 102.295 93.168 113.241 1.00 42.79 407 GLU B C 1
ATOM 9338 O O . GLU B 1 407 ? 101.079 93.071 113.029 1.00 42.79 407 GLU B O 1
ATOM 9344 N N . SER B 1 408 ? 102.879 94.331 113.549 1.00 34.50 408 SER B N 1
ATOM 9345 C CA . SER B 1 408 ? 102.123 95.576 113.600 1.00 34.50 408 SER B CA 1
ATOM 9346 C C . SER B 1 408 ? 101.611 95.983 112.223 1.00 34.50 408 SER B C 1
ATOM 9347 O O . SER B 1 408 ? 100.480 96.465 112.094 1.00 34.50 408 SER B O 1
ATOM 9350 N N . GLY B 1 409 ? 102.421 95.784 111.188 1.00 28.66 409 GLY B N 1
ATOM 9351 C CA . GLY B 1 409 ? 102.167 96.311 109.870 1.00 28.66 409 GLY B CA 1
ATOM 9352 C C . GLY B 1 409 ? 102.912 97.593 109.561 1.00 28.66 409 GLY B C 1
ATOM 9353 O O . GLY B 1 409 ? 103.060 97.939 108.385 1.00 28.66 409 GLY B O 1
ATOM 9354 N N . ILE B 1 410 ? 103.400 98.290 110.581 1.00 20.35 410 ILE B N 1
ATOM 9355 C CA . ILE B 1 410 ? 104.091 99.562 110.435 1.00 20.35 410 ILE B CA 1
ATOM 9356 C C . ILE B 1 410 ? 105.511 99.372 110.936 1.00 20.35 410 ILE B C 1
ATOM 9357 O O . ILE B 1 410 ? 105.717 98.847 112.033 1.00 20.35 410 ILE B O 1
ATOM 9362 N N . ARG B 1 411 ? 106.488 99.783 110.134 1.00 13.54 411 ARG B N 1
ATOM 9363 C CA . ARG B 1 411 ? 107.894 99.594 110.470 1.00 13.54 411 ARG B CA 1
ATOM 9364 C C . ARG B 1 411 ? 108.410 100.788 111.261 1.00 13.54 411 ARG B C 1
ATOM 9365 O O . ARG B 1 411 ? 109.156 101.625 110.763 1.00 13.54 411 ARG B O 1
ATOM 9373 N N . ARG B 1 412 ? 108.017 100.851 112.526 1.00 15.55 412 ARG B N 1
ATOM 9374 C CA . ARG B 1 412 ? 108.582 101.815 113.453 1.00 15.55 412 ARG B CA 1
ATOM 9375 C C . ARG B 1 412 ? 109.986 101.393 113.852 1.00 15.55 412 ARG B C 1
ATOM 9376 O O . ARG B 1 412 ? 110.309 100.208 113.898 1.00 15.55 412 ARG B O 1
ATOM 9384 N N . ALA B 1 413 ? 110.839 102.378 114.097 1.00 10.14 413 ALA B N 1
ATOM 9385 C CA . ALA B 1 413 ? 112.235 102.101 114.363 1.00 10.14 413 ALA B CA 1
ATOM 9386 C C . ALA B 1 413 ? 112.776 103.097 115.373 1.00 10.14 413 ALA B C 1
ATOM 9387 O O . ALA B 1 413 ? 112.048 103.935 115.897 1.00 10.14 413 ALA B O 1
ATOM 9389 N N . GLY B 1 414 ? 114.069 102.985 115.652 1.00 11.54 414 GLY B N 1
ATOM 9390 C CA . GLY B 1 414 ? 114.700 103.811 116.651 1.00 11.54 414 GLY B CA 1
ATOM 9391 C C . GLY B 1 414 ? 116.166 104.013 116.384 1.00 11.54 414 GLY B C 1
ATOM 9392 O O . GLY B 1 414 ? 116.880 103.039 116.175 1.00 11.54 414 GLY B O 1
ATOM 9393 N N . VAL B 1 415 ? 116.644 105.251 116.387 1.00 11.54 415 VAL B N 1
ATOM 9394 C CA . VAL B 1 415 ? 118.044 105.548 116.111 1.00 11.54 415 VAL B CA 1
ATOM 9395 C C . VAL B 1 415 ? 118.629 106.175 117.357 1.00 11.54 415 VAL B C 1
ATOM 9396 O O . VAL B 1 415 ? 118.127 107.198 117.819 1.00 11.54 415 VAL B O 1
ATOM 9400 N N . THR B 1 416 ? 119.707 105.601 117.876 1.00 7.32 416 THR B N 1
ATOM 9401 C CA . THR B 1 416 ? 120.377 106.126 119.056 1.00 7.32 416 THR B CA 1
ATOM 9402 C C . THR B 1 416 ? 121.770 106.597 118.678 1.00 7.32 416 THR B C 1
ATOM 9403 O O . THR B 1 416 ? 122.500 105.886 117.987 1.00 7.32 416 THR B O 1
ATOM 9407 N N . SER B 1 417 ? 122.123 107.804 119.104 1.00 8.53 417 SER B N 1
ATOM 9408 C CA . SER B 1 417 ? 123.477 108.311 118.973 1.00 8.53 417 SER B CA 1
ATOM 9409 C C . SER B 1 417 ? 123.912 108.865 120.319 1.00 8.53 417 SER B C 1
ATOM 9410 O O . SER B 1 417 ? 123.100 109.402 121.073 1.00 8.53 417 SER B O 1
ATOM 9413 N N . LEU B 1 418 ? 125.192 108.686 120.639 1.00 9.26 418 LEU B N 1
ATOM 9414 C CA . LEU B 1 418 ? 125.709 109.010 121.960 1.00 9.26 418 LEU B CA 1
ATOM 9415 C C . LEU B 1 418 ? 127.026 109.749 121.833 1.00 9.26 418 LEU B C 1
ATOM 9416 O O . LEU B 1 418 ? 127.949 109.265 121.178 1.00 9.26 418 LEU B O 1
ATOM 9421 N N . GLY B 1 419 ? 127.118 110.903 122.480 1.00 10.79 419 GLY B N 1
ATOM 9422 C CA . GLY B 1 419 ? 128.346 111.663 122.484 1.00 10.79 419 GLY B CA 1
ATOM 9423 C C . GLY B 1 419 ? 129.270 111.253 123.602 1.00 10.79 419 GLY B C 1
ATOM 9424 O O . GLY B 1 419 ? 128.880 110.550 124.530 1.00 10.79 419 GLY B O 1
ATOM 9425 N N . MET B 1 420 ? 130.519 111.705 123.500 1.00 19.94 420 MET B N 1
ATOM 9426 C CA . MET B 1 420 ? 131.512 111.382 124.514 1.00 19.94 420 MET B CA 1
ATOM 9427 C C . MET B 1 420 ? 131.313 112.172 125.796 1.00 19.94 420 MET B C 1
ATOM 9428 O O . MET B 1 420 ? 131.695 111.702 126.874 1.00 19.94 420 MET B O 1
ATOM 9433 N N . GLY B 1 421 ? 130.717 113.348 125.714 1.00 14.82 421 GLY B N 1
ATOM 9434 C CA . GLY B 1 421 ? 130.438 114.112 126.902 1.00 14.82 421 GLY B CA 1
ATOM 9435 C C . GLY B 1 421 ? 129.134 113.775 127.574 1.00 14.82 421 GLY B C 1
ATOM 9436 O O . GLY B 1 421 ? 128.716 114.493 128.483 1.00 14.82 421 GLY B O 1
ATOM 9437 N N . GLY B 1 422 ? 128.463 112.720 127.149 1.00 9.61 422 GLY B N 1
ATOM 9438 C CA . GLY B 1 422 ? 127.266 112.277 127.806 1.00 9.61 422 GLY B CA 1
ATOM 9439 C C . GLY B 1 422 ? 125.979 112.624 127.115 1.00 9.61 422 GLY B C 1
ATOM 9440 O O . GLY B 1 422 ? 124.919 112.366 127.679 1.00 9.61 422 GLY B O 1
ATOM 9441 N N . THR B 1 423 ? 126.027 113.175 125.909 1.00 9.52 423 THR B N 1
ATOM 9442 C CA . THR B 1 423 ? 124.809 113.573 125.220 1.00 9.52 423 THR B CA 1
ATOM 9443 C C . THR B 1 423 ? 124.207 112.360 124.528 1.00 9.52 423 THR B C 1
ATOM 9444 O O . THR B 1 423 ? 124.893 111.666 123.777 1.00 9.52 423 THR B O 1
ATOM 9448 N N . ASN B 1 424 ? 122.933 112.099 124.784 1.00 8.62 424 ASN B N 1
ATOM 9449 C CA . ASN B 1 424 ? 122.259 110.916 124.269 1.00 8.62 424 ASN B CA 1
ATOM 9450 C C . ASN B 1 424 ? 121.062 111.359 123.455 1.00 8.62 424 ASN B C 1
ATOM 9451 O O . ASN B 1 424 ? 120.073 111.835 124.012 1.00 8.62 424 ASN B O 1
ATOM 9456 N N . ALA B 1 425 ? 121.132 111.168 122.149 1.00 8.13 425 ALA B N 1
ATOM 9457 C CA . ALA B 1 425 ? 120.003 111.422 121.275 1.00 8.13 425 ALA B CA 1
ATOM 9458 C C . ALA B 1 425 ? 119.333 110.106 120.918 1.00 8.13 425 ALA B C 1
ATOM 9459 O O . ALA B 1 425 ? 120.000 109.087 120.752 1.00 8.13 425 ALA B O 1
ATOM 9461 N N . HIS B 1 426 ? 118.010 110.124 120.833 1.00 11.54 426 HIS B N 1
ATOM 9462 C CA . HIS B 1 426 ? 117.259 108.980 120.348 1.00 11.54 426 HIS B CA 1
ATOM 9463 C C . HIS B 1 426 ? 116.106 109.475 119.498 1.00 11.54 426 HIS B C 1
ATOM 9464 O O . HIS B 1 426 ? 115.336 110.325 119.941 1.00 11.54 426 HIS B O 1
ATOM 9471 N N . VAL B 1 427 ? 115.977 108.926 118.297 1.00 11.54 427 VAL B N 1
ATOM 9472 C CA . VAL B 1 427 ? 114.954 109.307 117.334 1.00 11.54 427 VAL B CA 1
ATOM 9473 C C . VAL B 1 427 ? 114.125 108.075 117.014 1.00 11.54 427 VAL B C 1
ATOM 9474 O O . VAL B 1 427 ? 114.682 107.005 116.778 1.00 11.54 427 VAL B O 1
ATOM 9478 N N . VAL B 1 428 ? 112.805 108.212 117.019 1.00 7.96 428 VAL B N 1
ATOM 9479 C CA . VAL B 1 428 ? 111.904 107.139 116.617 1.00 7.96 428 VAL B CA 1
ATOM 9480 C C . VAL B 1 428 ? 111.373 107.438 115.215 1.00 7.96 428 VAL B C 1
ATOM 9481 O O . VAL B 1 428 ? 110.794 108.503 114.981 1.00 7.96 428 VAL B O 1
ATOM 9485 N N . LEU B 1 429 ? 111.547 106.484 114.292 1.00 10.63 429 LEU B N 1
ATOM 9486 C CA . LEU B 1 429 ? 111.172 106.612 112.884 1.00 10.63 429 LEU B CA 1
ATOM 9487 C C . LEU B 1 429 ? 110.035 105.662 112.534 1.00 10.63 429 LEU B C 1
ATOM 9488 O O . LEU B 1 429 ? 110.282 104.513 112.172 1.00 10.63 429 LEU B O 1
ATOM 9493 N N . GLU B 1 430 ? 108.801 106.147 112.583 1.00 15.40 430 GLU B N 1
ATOM 9494 C CA . GLU B 1 430 ? 107.675 105.368 112.095 1.00 15.40 430 GLU B CA 1
ATOM 9495 C C . GLU B 1 430 ? 107.665 105.414 110.564 1.00 15.40 430 GLU B C 1
ATOM 9496 O O . GLU B 1 430 ? 108.347 106.225 109.943 1.00 15.40 430 GLU B O 1
ATOM 9502 N N . GLN B 1 431 ? 106.939 104.479 109.956 1.00 16.06 431 GLN B N 1
ATOM 9503 C CA . GLN B 1 431 ? 106.813 104.374 108.511 1.00 16.06 431 GLN B CA 1
ATOM 9504 C C . GLN B 1 431 ? 106.118 105.594 107.922 1.00 16.06 431 GLN B C 1
ATOM 9505 O O . GLN B 1 431 ? 105.317 106.261 108.580 1.00 16.06 431 GLN B O 1
ATOM 9511 N N . ALA B 1 432 ? 106.458 105.891 106.670 1.00 18.36 432 ALA B N 1
ATOM 9512 C CA . ALA B 1 432 ? 105.697 106.850 105.889 1.00 18.36 432 ALA B CA 1
ATOM 9513 C C . ALA B 1 432 ? 104.279 106.327 105.682 1.00 18.36 432 ALA B C 1
ATOM 9514 O O . ALA B 1 432 ? 104.083 105.117 105.555 1.00 18.36 432 ALA B O 1
ATOM 9516 N N . PRO B 1 433 ? 103.275 107.200 105.665 1.00 23.47 433 PRO B N 1
ATOM 9517 C CA . PRO B 1 433 ? 101.896 106.731 105.502 1.00 23.47 433 PRO B CA 1
ATOM 9518 C C . PRO B 1 433 ? 101.649 106.170 104.111 1.00 23.47 433 PRO B C 1
ATOM 9519 O O . PRO B 1 433 ? 102.389 106.425 103.160 1.00 23.47 433 PRO B O 1
ATOM 9523 N N . ALA B 1 434 ? 100.600 105.363 104.012 1.00 35.62 434 ALA B N 1
ATOM 9524 C CA . ALA B 1 434 ? 100.215 104.775 102.735 1.00 35.62 434 ALA B CA 1
ATOM 9525 C C . ALA B 1 434 ? 99.644 105.857 101.829 1.00 35.62 434 ALA B C 1
ATOM 9526 O O . ALA B 1 434 ? 98.575 106.408 102.106 1.00 35.62 434 ALA B O 1
ATOM 9528 N N . VAL B 1 435 ? 100.363 106.175 100.753 1.00 56.46 435 VAL B N 1
ATOM 9529 C CA . VAL B 1 435 ? 99.872 107.074 99.716 1.00 56.46 435 VAL B CA 1
ATOM 9530 C C . VAL B 1 435 ? 99.263 106.234 98.605 1.00 56.46 435 VAL B C 1
ATOM 9531 O O . VAL B 1 435 ? 99.804 105.188 98.221 1.00 56.46 435 VAL B O 1
ATOM 9535 N N . ASP B 1 436 ? 98.108 106.668 98.120 1.00 84.66 436 ASP B N 1
ATOM 9536 C CA . ASP B 1 436 ? 97.260 105.847 97.263 1.00 84.66 436 ASP B CA 1
ATOM 9537 C C . ASP B 1 436 ? 97.429 106.350 95.833 1.00 84.66 436 ASP B C 1
ATOM 9538 O O . ASP B 1 436 ? 96.785 107.318 95.421 1.00 84.66 436 ASP B O 1
ATOM 9543 N N . LEU B 1 437 ? 98.303 105.686 95.075 1.00 76.34 437 LEU B N 1
ATOM 9544 C CA . LEU B 1 437 ? 98.673 106.143 93.745 1.00 76.34 437 LEU B CA 1
ATOM 9545 C C . LEU B 1 437 ? 98.130 105.280 92.615 1.00 76.34 437 LEU B C 1
ATOM 9546 O O . LEU B 1 437 ? 98.285 105.658 91.450 1.00 76.34 437 LEU B O 1
ATOM 9551 N N . GLN B 1 438 ? 97.523 104.130 92.908 1.00 83.00 438 GLN B N 1
ATOM 9552 C CA . GLN B 1 438 ? 96.838 103.410 91.844 1.00 83.00 438 GLN B CA 1
ATOM 9553 C C . GLN B 1 438 ? 95.497 104.047 91.509 1.00 83.00 438 GLN B C 1
ATOM 9554 O O . GLN B 1 438 ? 94.958 103.799 90.425 1.00 83.00 438 GLN B O 1
ATOM 9560 N N . ALA B 1 439 ? 94.967 104.879 92.408 1.00 73.15 439 ALA B N 1
ATOM 9561 C CA . ALA B 1 439 ? 93.776 105.671 92.143 1.00 73.15 439 ALA B CA 1
ATOM 9562 C C . ALA B 1 439 ? 94.066 106.898 91.291 1.00 73.15 439 ALA B C 1
ATOM 9563 O O . ALA B 1 439 ? 93.120 107.560 90.853 1.00 73.15 439 ALA B O 1
ATOM 9565 N N . ARG B 1 440 ? 95.341 107.205 91.052 1.00 50.17 440 ARG B N 1
ATOM 9566 C CA . ARG B 1 440 ? 95.736 108.370 90.275 1.00 50.17 440 ARG B CA 1
ATOM 9567 C C . ARG B 1 440 ? 95.336 108.228 88.815 1.00 50.17 440 ARG B C 1
ATOM 9568 O O . ARG B 1 440 ? 95.187 107.123 88.290 1.00 50.17 440 ARG B O 1
ATOM 9576 N N . ALA B 1 441 ? 95.173 109.375 88.161 1.00 43.10 441 ALA B N 1
ATOM 9577 C CA . ALA B 1 441 ? 94.937 109.422 86.728 1.00 43.10 441 ALA B CA 1
ATOM 9578 C C . ALA B 1 441 ? 96.174 108.905 85.988 1.00 43.10 441 ALA B C 1
ATOM 9579 O O . ALA B 1 441 ? 97.281 108.950 86.530 1.00 43.10 441 ALA B O 1
ATOM 9581 N N . PRO B 1 442 ? 96.016 108.368 84.775 1.00 38.03 442 PRO B N 1
ATOM 9582 C CA . PRO B 1 442 ? 97.158 107.750 84.090 1.00 38.03 442 PRO B CA 1
ATOM 9583 C C . PRO B 1 442 ? 98.238 108.747 83.698 1.00 38.03 442 PRO B C 1
ATOM 9584 O O . PRO B 1 442 ? 98.017 109.953 83.590 1.00 38.03 442 PRO B O 1
ATOM 9588 N N . VAL B 1 443 ? 99.433 108.205 83.532 1.00 31.12 443 VAL B N 1
ATOM 9589 C CA . VAL B 1 443 ? 100.611 108.968 83.108 1.00 31.12 443 VAL B CA 1
ATOM 9590 C C . VAL B 1 443 ? 100.386 109.465 81.686 1.00 31.12 443 VAL B C 1
ATOM 9591 O O . VAL B 1 443 ? 99.801 108.729 80.870 1.00 31.12 443 VAL B O 1
ATOM 9595 N N . PRO B 1 444 ? 100.768 110.697 81.348 1.00 29.05 444 PRO B N 1
ATOM 9596 C CA . PRO B 1 444 ? 100.707 111.130 79.951 1.00 29.05 444 PRO B CA 1
ATOM 9597 C C . PRO B 1 444 ? 101.672 110.344 79.079 1.00 29.05 444 PRO B C 1
ATOM 9598 O O . PRO B 1 444 ? 102.658 109.775 79.548 1.00 29.05 444 PRO B O 1
ATOM 9602 N N . ALA B 1 445 ? 101.354 110.323 77.782 1.00 26.02 445 ALA B N 1
ATOM 9603 C CA . ALA B 1 445 ? 102.003 109.417 76.843 1.00 26.02 445 ALA B CA 1
ATOM 9604 C C . ALA B 1 445 ? 103.468 109.750 76.634 1.00 26.02 445 ALA B C 1
ATOM 9605 O O . ALA B 1 445 ? 104.260 108.860 76.312 1.00 26.02 445 ALA B O 1
ATOM 9607 N N . TYR B 1 446 ? 103.848 111.011 76.806 1.00 26.21 446 TYR B N 1
ATOM 9608 C CA . TYR B 1 446 ? 105.231 111.432 76.670 1.00 26.21 446 TYR B CA 1
ATOM 9609 C C . TYR B 1 446 ? 105.552 112.420 77.780 1.00 26.21 446 TYR B C 1
ATOM 9610 O O . TYR B 1 446 ? 104.660 113.024 78.374 1.00 26.21 446 TYR B O 1
ATOM 9619 N N . SER B 1 447 ? 106.843 112.574 78.057 1.00 19.31 447 SER B N 1
ATOM 9620 C CA . SER B 1 447 ? 107.316 113.440 79.128 1.00 19.31 447 SER B CA 1
ATOM 9621 C C . SER B 1 447 ? 108.671 113.998 78.727 1.00 19.31 447 SER B C 1
ATOM 9622 O O . SER B 1 447 ? 109.524 113.239 78.265 1.00 19.31 447 SER B O 1
ATOM 9625 N N . ILE B 1 448 ? 108.883 115.304 78.898 1.00 13.72 448 ILE B N 1
ATOM 9626 C CA . ILE B 1 448 ? 110.228 115.845 78.722 1.00 13.72 448 ILE B CA 1
ATOM 9627 C C . ILE B 1 448 ? 111.025 115.462 79.954 1.00 13.72 448 ILE B C 1
ATOM 9628 O O . ILE B 1 448 ? 110.561 115.669 81.075 1.00 13.72 448 ILE B O 1
ATOM 9633 N N . LEU B 1 449 ? 112.213 114.899 79.761 1.00 10.03 449 LEU B N 1
ATOM 9634 C CA . LEU B 1 449 ? 113.138 114.730 80.873 1.00 10.03 449 LEU B CA 1
ATOM 9635 C C . LEU B 1 449 ? 114.209 115.800 80.775 1.00 10.03 449 LEU B C 1
ATOM 9636 O O . LEU B 1 449 ? 115.176 115.631 80.025 1.00 10.03 449 LEU B O 1
ATOM 9641 N N . PRO B 1 450 ? 114.109 116.900 81.517 1.00 9.43 450 PRO B N 1
ATOM 9642 C CA . PRO B 1 450 ? 115.107 117.959 81.385 1.00 9.43 450 PRO B CA 1
ATOM 9643 C C . PRO B 1 450 ? 116.311 117.789 82.291 1.00 9.43 450 PRO B C 1
ATOM 9644 O O . PRO B 1 450 ? 116.183 117.544 83.490 1.00 9.43 450 PRO B O 1
ATOM 9648 N N . PHE B 1 451 ? 117.498 117.937 81.719 1.00 10.09 451 PHE B N 1
ATOM 9649 C CA . PHE B 1 451 ? 118.751 117.760 82.433 1.00 10.09 451 PHE B CA 1
ATOM 9650 C C . PHE B 1 451 ? 119.582 119.002 82.195 1.00 10.09 451 PHE B C 1
ATOM 9651 O O . PHE B 1 451 ? 119.932 119.286 81.055 1.00 10.09 451 PHE B O 1
ATOM 9659 N N . SER B 1 452 ? 119.915 119.724 83.254 1.00 9.34 452 SER B N 1
ATOM 9660 C CA . SER B 1 452 ? 120.652 120.969 83.136 1.00 9.34 452 SER B CA 1
ATOM 9661 C C . SER B 1 452 ? 121.781 121.002 84.150 1.00 9.34 452 SER B C 1
ATOM 9662 O O . SER B 1 452 ? 121.668 120.450 85.242 1.00 9.34 452 SER B O 1
ATOM 9665 N N . ALA B 1 453 ? 122.876 121.650 83.772 1.00 9.02 453 ALA B N 1
ATOM 9666 C CA . ALA B 1 453 ? 124.071 121.687 84.593 1.00 9.02 453 ALA B CA 1
ATOM 9667 C C . ALA B 1 453 ? 124.851 122.954 84.293 1.00 9.02 453 ALA B C 1
ATOM 9668 O O . ALA B 1 453 ? 124.771 123.495 83.194 1.00 9.02 453 ALA B O 1
ATOM 9670 N N . LYS B 1 454 ? 125.592 123.434 85.293 1.00 8.92 454 LYS B N 1
ATOM 9671 C CA . LYS B 1 454 ? 126.314 124.694 85.165 1.00 8.92 454 LYS B CA 1
ATOM 9672 C C . LYS B 1 454 ? 127.476 124.608 84.195 1.00 8.92 454 LYS B C 1
ATOM 9673 O O . LYS B 1 454 ? 127.899 125.639 83.669 1.00 8.92 454 LYS B O 1
ATOM 9679 N N . THR B 1 455 ? 128.016 123.424 83.962 1.00 11.54 455 THR B N 1
ATOM 9680 C CA . THR B 1 455 ? 129.075 123.261 82.990 1.00 11.54 455 THR B CA 1
ATOM 9681 C C . THR B 1 455 ? 128.752 122.045 82.140 1.00 11.54 455 THR B C 1
ATOM 9682 O O . THR B 1 455 ? 127.806 121.307 82.411 1.00 11.54 455 THR B O 1
ATOM 9686 N N . ASP B 1 456 ? 129.525 121.862 81.074 1.00 11.54 456 ASP B N 1
ATOM 9687 C CA . ASP B 1 456 ? 129.251 120.765 80.157 1.00 11.54 456 ASP B CA 1
ATOM 9688 C C . ASP B 1 456 ? 129.679 119.427 80.739 1.00 11.54 456 ASP B C 1
ATOM 9689 O O . ASP B 1 456 ? 129.019 118.408 80.493 1.00 11.54 456 ASP B O 1
ATOM 9694 N N . SER B 1 457 ? 130.775 119.414 81.505 1.00 11.54 457 SER B N 1
ATOM 9695 C CA . SER B 1 457 ? 131.253 118.187 82.134 1.00 11.54 457 SER B CA 1
ATOM 9696 C C . SER B 1 457 ? 130.249 117.658 83.145 1.00 11.54 457 SER B C 1
ATOM 9697 O O . SER B 1 457 ? 130.020 116.445 83.223 1.00 11.54 457 SER B O 1
ATOM 9700 N N . ALA B 1 458 ? 129.633 118.555 83.914 1.00 11.38 458 ALA B N 1
ATOM 9701 C CA . ALA B 1 458 ? 128.599 118.157 84.854 1.00 11.38 458 ALA B CA 1
ATOM 9702 C C . ALA B 1 458 ? 127.357 117.637 84.156 1.00 11.38 458 ALA B C 1
ATOM 9703 O O . ALA B 1 458 ? 126.699 116.748 84.692 1.00 11.38 458 ALA B O 1
ATOM 9705 N N . LEU B 1 459 ? 127.036 118.137 82.964 1.00 8.85 459 LEU B N 1
ATOM 9706 C CA . LEU B 1 459 ? 125.892 117.591 82.245 1.00 8.85 459 LEU B CA 1
ATOM 9707 C C . LEU B 1 459 ? 126.198 116.219 81.672 1.00 8.85 459 LEU B C 1
ATOM 9708 O O . LEU B 1 459 ? 125.333 115.342 81.689 1.00 8.85 459 LEU B O 1
ATOM 9713 N N . SER B 1 460 ? 127.418 116.012 81.174 1.00 11.54 460 SER B N 1
ATOM 9714 C CA . SER B 1 460 ? 127.798 114.687 80.697 1.00 11.54 460 SER B CA 1
ATOM 9715 C C . SER B 1 460 ? 127.785 113.667 81.827 1.00 11.54 460 SER B C 1
ATOM 9716 O O . SER B 1 460 ? 127.223 112.574 81.678 1.00 11.54 460 SER B O 1
ATOM 9719 N N . SER B 1 461 ? 128.321 114.039 82.991 1.00 12.54 461 SER B N 1
ATOM 9720 C CA . SER B 1 461 ? 128.329 113.122 84.122 1.00 12.54 461 SER B CA 1
ATOM 9721 C C . SER B 1 461 ? 126.941 112.934 84.731 1.00 12.54 461 SER B C 1
ATOM 9722 O O . SER B 1 461 ? 126.623 111.836 85.189 1.00 12.54 461 SER B O 1
ATOM 9725 N N . GLY B 1 462 ? 126.091 113.956 84.719 1.00 10.43 462 GLY B N 1
ATOM 9726 C CA . GLY B 1 462 ? 124.724 113.821 85.177 1.00 10.43 462 GLY B CA 1
ATOM 9727 C C . GLY B 1 462 ? 123.859 112.965 84.283 1.00 10.43 462 GLY B C 1
ATOM 9728 O O . GLY B 1 462 ? 123.015 112.200 84.763 1.00 10.43 462 GLY B O 1
ATOM 9729 N N . LEU B 1 463 ? 124.058 113.091 82.970 1.00 14.14 463 LEU B N 1
ATOM 9730 C CA . LEU B 1 463 ? 123.398 112.207 82.022 1.00 14.14 463 LEU B CA 1
ATOM 9731 C C . LEU B 1 463 ? 123.880 110.776 82.175 1.00 14.14 463 LEU B C 1
ATOM 9732 O O . LEU B 1 463 ? 123.082 109.847 82.054 1.00 14.14 463 LEU B O 1
ATOM 9737 N N . ALA B 1 464 ? 125.168 110.584 82.471 1.00 13.97 464 ALA B N 1
ATOM 9738 C CA . ALA B 1 464 ? 125.663 109.255 82.813 1.00 13.97 464 ALA B CA 1
ATOM 9739 C C . ALA B 1 464 ? 125.012 108.717 84.087 1.00 13.97 464 ALA B C 1
ATOM 9740 O O . ALA B 1 464 ? 124.704 107.520 84.174 1.00 13.97 464 ALA B O 1
ATOM 9742 N N . ARG B 1 465 ? 124.807 109.585 85.085 1.00 13.93 465 ARG B N 1
ATOM 9743 C CA . ARG B 1 465 ? 124.196 109.173 86.347 1.00 13.93 465 ARG B CA 1
ATOM 9744 C C . ARG B 1 465 ? 122.758 108.708 86.161 1.00 13.93 465 ARG B C 1
ATOM 9745 O O . ARG B 1 465 ? 122.381 107.648 86.660 1.00 13.93 465 ARG B O 1
ATOM 9753 N N . PHE B 1 466 ? 121.933 109.491 85.466 1.00 13.74 466 PHE B N 1
ATOM 9754 C CA . PHE B 1 466 ? 120.613 108.993 85.069 1.00 13.74 466 PHE B CA 1
ATOM 9755 C C . PHE B 1 466 ? 120.647 107.821 84.100 1.00 13.74 466 PHE B C 1
ATOM 9756 O O . PHE B 1 466 ? 119.689 107.055 84.089 1.00 13.74 466 PHE B O 1
ATOM 9764 N N . ALA B 1 467 ? 121.700 107.641 83.302 1.00 21.15 467 ALA B N 1
ATOM 9765 C CA . ALA B 1 467 ? 121.781 106.430 82.489 1.00 21.15 467 ALA B CA 1
ATOM 9766 C C . ALA B 1 467 ? 121.909 105.190 83.365 1.00 21.15 467 ALA B C 1
ATOM 9767 O O . ALA B 1 467 ? 121.152 104.223 83.198 1.00 21.15 467 ALA B O 1
ATOM 9769 N N . ASP B 1 468 ? 122.816 105.240 84.348 1.00 22.74 468 ASP B N 1
ATOM 9770 C CA . ASP B 1 468 ? 122.946 104.171 85.337 1.00 22.74 468 ASP B CA 1
ATOM 9771 C C . ASP B 1 468 ? 121.680 104.011 86.169 1.00 22.74 468 ASP B C 1
ATOM 9772 O O . ASP B 1 468 ? 121.288 102.891 86.500 1.00 22.74 468 ASP B O 1
ATOM 9777 N N . PHE B 1 469 ? 121.039 105.120 86.519 1.00 20.05 469 PHE B N 1
ATOM 9778 C CA . PHE B 1 469 ? 119.823 105.086 87.318 1.00 20.05 469 PHE B CA 1
ATOM 9779 C C . PHE B 1 469 ? 118.662 104.464 86.559 1.00 20.05 469 PHE B C 1
ATOM 9780 O O . PHE B 1 469 ? 117.839 103.756 87.147 1.00 20.05 469 PHE B O 1
ATOM 9788 N N . LEU B 1 470 ? 118.560 104.735 85.263 1.00 24.89 470 LEU B N 1
ATOM 9789 C CA . LEU B 1 470 ? 117.438 104.261 84.475 1.00 24.89 470 LEU B CA 1
ATOM 9790 C C . LEU B 1 470 ? 117.665 102.875 83.896 1.00 24.89 470 LEU B C 1
ATOM 9791 O O . LEU B 1 470 ? 116.698 102.252 83.448 1.00 24.89 470 LEU B O 1
ATOM 9796 N N . GLN B 1 471 ? 118.898 102.353 83.925 1.00 29.01 471 GLN B N 1
ATOM 9797 C CA . GLN B 1 471 ? 119.109 100.948 83.592 1.00 29.01 471 GLN B CA 1
ATOM 9798 C C . GLN B 1 471 ? 118.945 100.020 84.798 1.00 29.01 471 GLN B C 1
ATOM 9799 O O . GLN B 1 471 ? 119.467 98.902 84.793 1.00 29.01 471 GLN B O 1
ATOM 9805 N N . HIS B 1 472 ? 118.190 100.434 85.811 1.00 33.86 472 HIS B N 1
ATOM 9806 C CA . HIS B 1 472 ? 117.775 99.550 86.889 1.00 33.86 472 HIS B CA 1
ATOM 9807 C C . HIS B 1 472 ? 116.349 99.073 86.660 1.00 33.86 472 HIS B C 1
ATOM 9808 O O . HIS B 1 472 ? 115.549 99.733 85.997 1.00 33.86 472 HIS B O 1
ATOM 9815 N N . GLU B 1 473 ? 116.046 97.904 87.220 1.00 46.01 473 GLU B N 1
ATOM 9816 C CA . GLU B 1 473 ? 114.692 97.371 87.196 1.00 46.01 473 GLU B CA 1
ATOM 9817 C C . GLU B 1 473 ? 113.752 98.115 88.139 1.00 46.01 473 GLU B C 1
ATOM 9818 O O . GLU B 1 473 ? 112.535 98.081 87.933 1.00 46.01 473 GLU B O 1
ATOM 9824 N N . SER B 1 474 ? 114.280 98.780 89.165 1.00 44.33 474 SER B N 1
ATOM 9825 C CA . SER B 1 474 ? 113.490 99.657 90.020 1.00 44.33 474 SER B CA 1
ATOM 9826 C C . SER B 1 474 ? 113.757 101.094 89.599 1.00 44.33 474 SER B C 1
ATOM 9827 O O . SER B 1 474 ? 114.894 101.570 89.691 1.00 44.33 474 SER B O 1
ATOM 9830 N N . LEU B 1 475 ? 112.709 101.781 89.150 1.00 36.14 475 LEU B N 1
ATOM 9831 C CA . LEU B 1 475 ? 112.839 103.099 88.546 1.00 36.14 475 LEU B CA 1
ATOM 9832 C C . LEU B 1 475 ? 111.468 103.756 88.590 1.00 36.14 475 LEU B C 1
ATOM 9833 O O . LEU B 1 475 ? 110.456 103.056 88.489 1.00 36.14 475 LEU B O 1
ATOM 9838 N N . PRO B 1 476 ? 111.393 105.084 88.777 1.00 28.60 476 PRO B N 1
ATOM 9839 C CA . PRO B 1 476 ? 110.122 105.696 89.186 1.00 28.60 476 PRO B CA 1
ATOM 9840 C C . PRO B 1 476 ? 109.089 105.846 88.083 1.00 28.60 476 PRO B C 1
ATOM 9841 O O . PRO B 1 476 ? 109.248 105.346 86.967 1.00 28.60 476 PRO B O 1
ATOM 9845 N N . ASP B 1 477 ? 108.003 106.528 88.422 1.00 30.35 477 ASP B N 1
ATOM 9846 C CA . ASP B 1 477 ? 106.986 106.907 87.461 1.00 30.35 477 ASP B CA 1
ATOM 9847 C C . ASP B 1 477 ? 107.539 107.967 86.512 1.00 30.35 477 ASP B C 1
ATOM 9848 O O . ASP B 1 477 ? 108.506 108.661 86.824 1.00 30.35 477 ASP B O 1
ATOM 9853 N N . ARG B 1 478 ? 106.934 108.082 85.330 1.00 28.10 478 ARG B N 1
ATOM 9854 C CA . ARG B 1 478 ? 107.346 109.146 84.424 1.00 28.10 478 ARG B CA 1
ATOM 9855 C C . ARG B 1 478 ? 106.722 110.490 84.732 1.00 28.10 478 ARG B C 1
ATOM 9856 O O . ARG B 1 478 ? 107.142 111.483 84.143 1.00 28.10 478 ARG B O 1
ATOM 9864 N N . ARG B 1 479 ? 105.689 110.476 85.581 1.00 31.99 479 ARG B N 1
ATOM 9865 C CA . ARG B 1 479 ? 105.015 111.725 86.016 1.00 31.99 479 ARG B CA 1
ATOM 9866 C C . ARG B 1 479 ? 105.663 112.111 87.346 1.00 31.99 479 ARG B C 1
ATOM 9867 O O . ARG B 1 479 ? 105.762 113.319 87.632 1.00 31.99 479 ARG B O 1
ATOM 9875 N N . ASP B 1 480 ? 106.122 111.115 88.110 1.00 23.32 480 ASP B N 1
ATOM 9876 C CA . ASP B 1 480 ? 106.867 111.414 89.363 1.00 23.32 480 ASP B CA 1
ATOM 9877 C C . ASP B 1 480 ? 108.260 111.883 88.939 1.00 23.32 480 ASP B C 1
ATOM 9878 O O . ASP B 1 480 ? 108.732 112.890 89.499 1.00 23.32 480 ASP B O 1
ATOM 9883 N N . LEU B 1 481 ? 108.882 111.196 87.972 1.00 19.46 481 LEU B N 1
ATOM 9884 C CA . LEU B 1 481 ? 110.156 111.693 87.383 1.00 19.46 481 LEU B CA 1
ATOM 9885 C C . LEU B 1 481 ? 109.707 112.794 86.422 1.00 19.46 481 LEU B C 1
ATOM 9886 O O . LEU B 1 481 ? 108.484 112.917 86.248 1.00 19.46 481 LEU B O 1
ATOM 9891 N N . ALA B 1 482 ? 110.636 113.520 85.798 1.00 15.66 482 ALA B N 1
ATOM 9892 C CA . ALA B 1 482 ? 110.284 114.655 84.912 1.00 15.66 482 ALA B CA 1
ATOM 9893 C C . ALA B 1 482 ? 109.683 115.789 85.747 1.00 15.66 482 ALA B C 1
ATOM 9894 O O . ALA B 1 482 ? 110.042 116.943 85.466 1.00 15.66 482 ALA B O 1
ATOM 9896 N N . TRP B 1 483 ? 108.820 115.493 86.734 1.00 15.00 483 TRP B N 1
ATOM 9897 C CA . TRP B 1 483 ? 108.371 116.592 87.564 1.00 15.00 483 TRP B CA 1
ATOM 9898 C C . TRP B 1 483 ? 109.380 116.912 88.643 1.00 15.00 483 TRP B C 1
ATOM 9899 O O . TRP B 1 483 ? 109.523 118.075 89.013 1.00 15.00 483 TRP B O 1
ATOM 9910 N N . THR B 1 484 ? 110.101 115.915 89.133 1.00 11.10 484 THR B N 1
ATOM 9911 C CA . THR B 1 484 ? 111.277 116.177 89.937 1.00 11.10 484 THR B CA 1
ATOM 9912 C C . THR B 1 484 ? 112.418 116.715 89.094 1.00 11.10 484 THR B C 1
ATOM 9913 O O . THR B 1 484 ? 113.217 117.512 89.580 1.00 11.10 484 THR B O 1
ATOM 9917 N N . LEU B 1 485 ? 112.501 116.325 87.828 1.00 10.00 485 LEU B N 1
ATOM 9918 C CA . LEU B 1 485 ? 113.589 116.785 86.980 1.00 10.00 485 LEU B CA 1
ATOM 9919 C C . LEU B 1 485 ? 113.426 118.230 86.542 1.00 10.00 485 LEU B C 1
ATOM 9920 O O . LEU B 1 485 ? 114.408 118.858 86.143 1.00 10.00 485 LEU B O 1
ATOM 9925 N N . SER B 1 486 ? 112.212 118.760 86.583 1.00 10.62 486 SER B N 1
ATOM 9926 C CA . SER B 1 486 ? 111.958 120.142 86.226 1.00 10.62 486 SER B CA 1
ATOM 9927 C C . SER B 1 486 ? 111.669 120.989 87.454 1.00 10.62 486 SER B C 1
ATOM 9928 O O . SER B 1 486 ? 112.358 121.978 87.710 1.00 10.62 486 SER B O 1
ATOM 9931 N N . GLN B 1 487 ? 110.666 120.601 88.232 1.00 11.54 487 GLN B N 1
ATOM 9932 C CA . GLN B 1 487 ? 110.221 121.306 89.419 1.00 11.54 487 GLN B CA 1
ATOM 9933 C C . GLN B 1 487 ? 111.182 121.135 90.592 1.00 11.54 487 GLN B C 1
ATOM 9934 O O . GLN B 1 487 ? 111.142 121.924 91.539 1.00 11.54 487 GLN B O 1
ATOM 9940 N N . GLY B 1 488 ? 112.086 120.168 90.535 1.00 9.17 488 GLY B N 1
ATOM 9941 C CA . GLY B 1 488 ? 112.991 119.958 91.637 1.00 9.17 488 GLY B CA 1
ATOM 9942 C C . GLY B 1 488 ? 114.457 120.170 91.353 1.00 9.17 488 GLY B C 1
ATOM 9943 O O . GLY B 1 488 ? 115.271 120.057 92.269 1.00 9.17 488 GLY B O 1
ATOM 9944 N N . ARG B 1 489 ? 114.826 120.450 90.111 1.00 6.75 489 ARG B N 1
ATOM 9945 C CA . ARG B 1 489 ? 116.174 120.900 89.807 1.00 6.75 489 ARG B CA 1
ATOM 9946 C C . ARG B 1 489 ? 116.153 122.310 89.249 1.00 6.75 489 ARG B C 1
ATOM 9947 O O . ARG B 1 489 ? 115.200 122.724 88.590 1.00 6.75 489 ARG B O 1
ATOM 9955 N N . LYS B 1 490 ? 117.212 123.049 89.551 1.00 10.01 490 LYS B N 1
ATOM 9956 C CA . LYS B 1 490 ? 117.366 124.394 89.035 1.00 10.01 490 LYS B CA 1
ATOM 9957 C C . LYS B 1 490 ? 117.879 124.293 87.613 1.00 10.01 490 LYS B C 1
ATOM 9958 O O . LYS B 1 490 ? 118.734 123.460 87.310 1.00 10.01 490 LYS B O 1
ATOM 9964 N N . ALA B 1 491 ? 117.325 125.116 86.732 1.00 11.54 491 ALA B N 1
ATOM 9965 C CA . ALA B 1 491 ? 117.671 125.086 85.318 1.00 11.54 491 ALA B CA 1
ATOM 9966 C C . ALA B 1 491 ? 118.925 125.921 85.112 1.00 11.54 491 ALA B C 1
ATOM 9967 O O . ALA B 1 491 ? 118.910 127.137 85.309 1.00 11.54 491 ALA B O 1
ATOM 9969 N N . PHE B 1 492 ? 120.013 125.268 84.745 1.00 8.21 492 PHE B N 1
ATOM 9970 C CA . PHE B 1 492 ? 121.267 125.939 84.468 1.00 8.21 492 PHE B CA 1
ATOM 9971 C C . PHE B 1 492 ? 121.477 126.046 82.959 1.00 8.21 492 PHE B C 1
ATOM 9972 O O . PHE B 1 492 ? 120.602 125.711 82.163 1.00 8.21 492 PHE B O 1
ATOM 9980 N N . ALA B 1 493 ? 122.660 126.507 82.558 1.00 12.83 493 ALA B N 1
ATOM 9981 C CA . ALA B 1 493 ? 122.894 126.908 81.176 1.00 12.83 493 ALA B CA 1
ATOM 9982 C C . ALA B 1 493 ? 123.080 125.709 80.260 1.00 12.83 493 ALA B C 1
ATOM 9983 O O . ALA B 1 493 ? 122.321 125.529 79.306 1.00 12.83 493 ALA B O 1
ATOM 9985 N N . HIS B 1 494 ? 124.096 124.889 80.516 1.00 12.41 494 HIS B N 1
ATOM 9986 C CA . HIS B 1 494 ? 124.314 123.681 79.729 1.00 12.41 494 HIS B CA 1
ATOM 9987 C C . HIS B 1 494 ? 123.204 122.692 80.025 1.00 12.41 494 HIS B C 1
ATOM 9988 O O . HIS B 1 494 ? 123.170 122.096 81.100 1.00 12.41 494 HIS B O 1
ATOM 9995 N N . ARG B 1 495 ? 122.292 122.512 79.084 1.00 10.42 495 ARG B N 1
ATOM 9996 C CA . ARG B 1 495 ? 121.109 121.725 79.351 1.00 10.42 495 ARG B CA 1
ATOM 9997 C C . ARG B 1 495 ? 120.803 120.778 78.202 1.00 10.42 495 ARG B C 1
ATOM 9998 O O . ARG B 1 495 ? 121.275 120.947 77.081 1.00 10.42 495 ARG B O 1
ATOM 10006 N N . ALA B 1 496 ? 120.036 119.740 78.529 1.00 9.19 496 ALA B N 1
ATOM 10007 C CA . ALA B 1 496 ? 119.609 118.707 77.601 1.00 9.19 496 ALA B CA 1
ATOM 10008 C C . ALA B 1 496 ? 118.208 118.268 77.984 1.00 9.19 496 ALA B C 1
ATOM 10009 O O . ALA B 1 496 ? 117.766 118.482 79.109 1.00 9.19 496 ALA B O 1
ATOM 10011 N N . ALA B 1 497 ? 117.497 117.672 77.035 1.00 10.56 497 ALA B N 1
ATOM 10012 C CA . ALA B 1 497 ? 116.146 117.212 77.308 1.00 10.56 497 ALA B CA 1
ATOM 10013 C C . ALA B 1 497 ? 115.841 115.993 76.461 1.00 10.56 497 ALA B C 1
ATOM 10014 O O . ALA B 1 497 ? 116.444 115.792 75.410 1.00 10.56 497 ALA B O 1
ATOM 10016 N N . LEU B 1 498 ? 114.917 115.166 76.942 1.00 15.18 498 LEU B N 1
ATOM 10017 C CA . LEU B 1 498 ? 114.459 113.990 76.216 1.00 15.18 498 LEU B CA 1
ATOM 10018 C C . LEU B 1 498 ? 112.967 113.821 76.350 1.00 15.18 498 LEU B C 1
ATOM 10019 O O . LEU B 1 498 ? 112.428 113.894 77.449 1.00 15.18 498 LEU B O 1
ATOM 10024 N N . VAL B 1 499 ? 112.324 113.493 75.241 1.00 19.85 499 VAL B N 1
ATOM 10025 C CA . VAL B 1 499 ? 110.919 113.126 75.222 1.00 19.85 499 VAL B CA 1
ATOM 10026 C C . VAL B 1 499 ? 110.854 111.615 75.075 1.00 19.85 499 VAL B C 1
ATOM 10027 O O . VAL B 1 499 ? 111.406 111.054 74.122 1.00 19.85 499 VAL B O 1
ATOM 10031 N N . THR B 1 500 ? 110.225 110.950 76.042 1.00 26.39 500 THR B N 1
ATOM 10032 C CA . THR B 1 500 ? 110.197 109.497 76.091 1.00 26.39 500 THR B CA 1
ATOM 10033 C C . THR B 1 500 ? 108.823 109.026 76.517 1.00 26.39 500 THR B C 1
ATOM 10034 O O . THR B 1 500 ? 108.081 109.744 77.186 1.00 26.39 500 THR B O 1
ATOM 10038 N N . ARG B 1 501 ? 108.503 107.782 76.150 1.00 35.30 501 ARG B N 1
ATOM 10039 C CA . ARG B 1 501 ? 107.239 107.159 76.618 1.00 35.30 501 ARG B CA 1
ATOM 10040 C C . ARG B 1 501 ? 107.657 105.966 77.477 1.00 35.30 501 ARG B C 1
ATOM 10041 O O . ARG B 1 501 ? 106.774 105.337 78.092 1.00 35.30 501 ARG B O 1
ATOM 10049 N N . ASP B 1 502 ? 108.964 105.682 77.512 1.00 36.76 502 ASP B N 1
ATOM 10050 C CA . ASP B 1 502 ? 109.496 104.541 78.303 1.00 36.76 502 ASP B CA 1
ATOM 10051 C C . ASP B 1 502 ? 110.804 104.987 78.964 1.00 36.76 502 ASP B C 1
ATOM 10052 O O . ASP B 1 502 ? 111.659 105.551 78.254 1.00 36.76 502 ASP B O 1
ATOM 10057 N N . LEU B 1 503 ? 110.956 104.729 80.266 1.00 31.07 503 LEU B N 1
ATOM 10058 C CA . LEU B 1 503 ? 112.164 105.187 81.004 1.00 31.07 503 LEU B CA 1
ATOM 10059 C C . LEU B 1 503 ? 113.341 104.241 80.739 1.00 31.07 503 LEU B C 1
ATOM 10060 O O . LEU B 1 503 ? 114.486 104.646 81.009 1.00 31.07 503 LEU B O 1
ATOM 10065 N N . HIS B 1 504 ? 113.073 103.029 80.248 1.00 38.32 504 HIS B N 1
ATOM 10066 C CA . HIS B 1 504 ? 114.185 102.111 79.883 1.00 38.32 504 HIS B CA 1
ATOM 10067 C C . HIS B 1 504 ? 114.849 102.629 78.605 1.00 38.32 504 HIS B C 1
ATOM 10068 O O . HIS B 1 504 ? 116.091 102.686 78.585 1.00 38.32 504 HIS B O 1
ATOM 10075 N N . ALA B 1 505 ? 114.060 102.977 77.582 1.00 36.51 505 ALA B N 1
ATOM 10076 C CA . ALA B 1 505 ? 114.626 103.583 76.383 1.00 36.51 505 ALA B CA 1
ATOM 10077 C C . ALA B 1 505 ? 115.324 104.897 76.693 1.00 36.51 505 ALA B C 1
ATOM 10078 O O . ALA B 1 505 ? 116.287 105.251 76.009 1.00 36.51 505 ALA B O 1
ATOM 10080 N N . ALA B 1 506 ? 114.844 105.634 77.702 1.00 31.45 506 ALA B N 1
ATOM 10081 C CA . ALA B 1 506 ? 115.526 106.849 78.138 1.00 31.45 506 ALA B CA 1
ATOM 10082 C C . ALA B 1 506 ? 116.916 106.539 78.678 1.00 31.45 506 ALA B C 1
ATOM 10083 O O . ALA B 1 506 ? 117.885 107.241 78.362 1.00 31.45 506 ALA B O 1
ATOM 10085 N N . GLY B 1 507 ? 117.037 105.477 79.475 1.00 32.88 507 GLY B N 1
ATOM 10086 C CA . GLY B 1 507 ? 118.346 104.998 79.879 1.00 32.88 507 GLY B CA 1
ATOM 10087 C C . GLY B 1 507 ? 119.208 104.531 78.727 1.00 32.88 507 GLY B C 1
ATOM 10088 O O . GLY B 1 507 ? 120.409 104.821 78.714 1.00 32.88 507 GLY B O 1
ATOM 10089 N N . THR B 1 508 ? 118.612 103.845 77.746 1.00 36.88 508 THR B N 1
ATOM 10090 C CA . THR B 1 508 ? 119.342 103.395 76.563 1.00 36.88 508 THR B CA 1
ATOM 10091 C C . THR B 1 508 ? 119.889 104.574 75.758 1.00 36.88 508 THR B C 1
ATOM 10092 O O . THR B 1 508 ? 121.035 104.542 75.296 1.00 36.88 508 THR B O 1
ATOM 10096 N N . LEU B 1 509 ? 119.087 105.632 75.619 1.00 33.72 509 LEU B N 1
ATOM 10097 C CA . LEU B 1 509 ? 119.510 106.840 74.915 1.00 33.72 509 LEU B CA 1
ATOM 10098 C C . LEU B 1 509 ? 120.606 107.572 75.679 1.00 33.72 509 LEU B C 1
ATOM 10099 O O . LEU B 1 509 ? 121.565 108.070 75.080 1.00 33.72 509 LEU B O 1
ATOM 10104 N N . LEU B 1 510 ? 120.482 107.644 77.007 1.00 27.33 510 LEU B N 1
ATOM 10105 C CA . LEU B 1 510 ? 121.482 108.334 77.814 1.00 27.33 510 LEU B CA 1
ATOM 10106 C C . LEU B 1 510 ? 122.797 107.580 77.934 1.00 27.33 510 LEU B C 1
ATOM 10107 O O . LEU B 1 510 ? 123.814 108.208 78.246 1.00 27.33 510 LEU B O 1
ATOM 10112 N N . GLN B 1 511 ? 122.808 106.261 77.720 1.00 37.92 511 GLN B N 1
ATOM 10113 C CA . GLN B 1 511 ? 124.074 105.534 77.770 1.00 37.92 511 GLN B CA 1
ATOM 10114 C C . GLN B 1 511 ? 124.951 105.764 76.552 1.00 37.92 511 GLN B C 1
ATOM 10115 O O . GLN B 1 511 ? 126.139 105.434 76.601 1.00 37.92 511 GLN B O 1
ATOM 10121 N N . GLN B 1 512 ? 124.414 106.334 75.476 1.00 46.01 512 GLN B N 1
ATOM 10122 C CA . GLN B 1 512 ? 125.098 106.318 74.188 1.00 46.01 512 GLN B CA 1
ATOM 10123 C C . GLN B 1 512 ? 126.198 107.367 74.058 1.00 46.01 512 GLN B C 1
ATOM 10124 O O . GLN B 1 512 ? 126.828 107.427 72.995 1.00 46.01 512 GLN B O 1
ATOM 10130 N N . ALA B 1 513 ? 126.427 108.182 75.096 1.00 51.35 513 ALA B N 1
ATOM 10131 C CA . ALA B 1 513 ? 127.616 109.025 75.281 1.00 51.35 513 ALA B CA 1
ATOM 10132 C C . ALA B 1 513 ? 127.770 110.066 74.166 1.00 51.35 513 ALA B C 1
ATOM 10133 O O . ALA B 1 513 ? 128.720 110.043 73.378 1.00 51.35 513 ALA B O 1
ATOM 10135 N N . ALA B 1 514 ? 126.793 110.983 74.142 1.00 50.74 514 ALA B N 1
ATOM 10136 C CA . ALA B 1 514 ? 126.754 112.147 73.245 1.00 50.74 514 ALA B CA 1
ATOM 10137 C C . ALA B 1 514 ? 126.774 111.735 71.774 1.00 50.74 514 ALA B C 1
ATOM 10138 O O . ALA B 1 514 ? 127.445 112.343 70.938 1.00 50.74 514 ALA B O 1
ATOM 10140 N N . THR B 1 515 ? 126.036 110.667 71.466 1.00 45.99 515 THR B N 1
ATOM 10141 C CA . THR B 1 515 ? 125.826 110.219 70.096 1.00 45.99 515 THR B CA 1
ATOM 10142 C C . THR B 1 515 ? 124.346 110.051 69.776 1.00 45.99 515 THR B C 1
ATOM 10143 O O . THR B 1 515 ? 124.012 109.523 68.710 1.00 45.99 515 THR B O 1
ATOM 10147 N N . ALA B 1 516 ? 123.458 110.483 70.663 1.00 34.80 516 ALA B N 1
ATOM 10148 C CA . ALA B 1 516 ? 122.028 110.246 70.588 1.00 34.80 516 ALA B CA 1
ATOM 10149 C C . ALA B 1 516 ? 121.290 111.511 70.158 1.00 34.80 516 ALA B C 1
ATOM 10150 O O . ALA B 1 516 ? 121.731 112.622 70.462 1.00 34.80 516 ALA B O 1
ATOM 10152 N N . PRO B 1 517 ? 120.156 111.388 69.450 1.00 27.91 517 PRO B N 1
ATOM 10153 C CA . PRO B 1 517 ? 119.513 112.590 68.912 1.00 27.91 517 PRO B CA 1
ATOM 10154 C C . PRO B 1 517 ? 118.570 113.287 69.877 1.00 27.91 517 PRO B C 1
ATOM 10155 O O . PRO B 1 517 ? 117.470 113.674 69.471 1.00 27.91 517 PRO B O 1
ATOM 10159 N N . PHE B 1 518 ? 118.962 113.475 71.130 1.00 20.37 518 PHE B N 1
ATOM 10160 C CA . PHE B 1 518 ? 118.131 114.290 71.999 1.00 20.37 518 PHE B CA 1
ATOM 10161 C C . PHE B 1 518 ? 118.589 115.740 71.931 1.00 20.37 518 PHE B C 1
ATOM 10162 O O . PHE B 1 518 ? 119.676 116.046 71.436 1.00 20.37 518 PHE B O 1
ATOM 10170 N N . ALA B 1 519 ? 117.733 116.630 72.428 1.00 12.65 519 ALA B N 1
ATOM 10171 C CA . ALA B 1 519 ? 118.051 118.048 72.458 1.00 12.65 519 ALA B CA 1
ATOM 10172 C C . ALA B 1 519 ? 119.193 118.317 73.424 1.00 12.65 519 ALA B C 1
ATOM 10173 O O . ALA B 1 519 ? 119.239 117.762 74.517 1.00 12.65 519 ALA B O 1
ATOM 10175 N N . ARG B 1 520 ? 120.128 119.156 73.005 1.00 11.54 520 ARG B N 1
ATOM 10176 C CA . ARG B 1 520 ? 121.353 119.377 73.753 1.00 11.54 520 ARG B CA 1
ATOM 10177 C C . ARG B 1 520 ? 121.925 120.721 73.332 1.00 11.54 520 ARG B C 1
ATOM 10178 O O . ARG B 1 520 ? 121.875 121.071 72.152 1.00 11.54 520 ARG B O 1
ATOM 10186 N N . GLY B 1 521 ? 122.425 121.479 74.289 1.00 11.54 521 GLY B N 1
ATOM 10187 C CA . GLY B 1 521 ? 123.112 122.716 73.978 1.00 11.54 521 GLY B CA 1
ATOM 10188 C C . GLY B 1 521 ? 122.982 123.732 75.087 1.00 11.54 521 GLY B C 1
ATOM 10189 O O . GLY B 1 521 ? 122.100 123.666 75.933 1.00 11.54 521 GLY B O 1
ATOM 10190 N N . VAL B 1 522 ? 123.893 124.704 75.066 1.00 13.68 522 VAL B N 1
ATOM 10191 C CA . VAL B 1 522 ? 123.919 125.764 76.063 1.00 13.68 522 VAL B CA 1
ATOM 10192 C C . VAL B 1 522 ? 122.742 126.700 75.847 1.00 13.68 522 VAL B C 1
ATOM 10193 O O . VAL B 1 522 ? 122.401 127.047 74.711 1.00 13.68 522 VAL B O 1
ATOM 10197 N N . ALA B 1 523 ? 122.116 127.115 76.937 1.00 17.43 523 ALA B N 1
ATOM 10198 C CA . ALA B 1 523 ? 120.960 127.988 76.877 1.00 17.43 523 ALA B CA 1
ATOM 10199 C C . ALA B 1 523 ? 121.394 129.443 76.961 1.00 17.43 523 ALA B C 1
ATOM 10200 O O . ALA B 1 523 ? 122.088 129.837 77.901 1.00 17.43 523 ALA B O 1
ATOM 10202 N N . GLN B 1 524 ? 120.979 130.238 75.983 1.00 26.64 524 GLN B N 1
ATOM 10203 C CA . GLN B 1 524 ? 121.142 131.680 76.044 1.00 26.64 524 GLN B CA 1
ATOM 10204 C C . GLN B 1 524 ? 119.951 132.266 76.792 1.00 26.64 524 GLN B C 1
ATOM 10205 O O . GLN B 1 524 ? 119.150 131.541 77.384 1.00 26.64 524 GLN B O 1
ATOM 10211 N N . THR B 1 525 ? 119.808 133.589 76.771 1.00 32.51 525 THR B N 1
ATOM 10212 C CA . THR B 1 525 ? 118.640 134.181 77.412 1.00 32.51 525 THR B CA 1
ATOM 10213 C C . THR B 1 525 ? 117.375 133.936 76.598 1.00 32.51 525 THR B C 1
ATOM 10214 O O . THR B 1 525 ? 116.411 133.369 77.128 1.00 32.51 525 THR B O 1
ATOM 10218 N N . GLN B 1 526 ? 117.387 134.287 75.302 1.00 30.35 526 GLN B N 1
ATOM 10219 C CA . GLN B 1 526 ? 116.188 134.296 74.448 1.00 30.35 526 GLN B CA 1
ATOM 10220 C C . GLN B 1 526 ? 115.025 135.041 75.097 1.00 30.35 526 GLN B C 1
ATOM 10221 O O . GLN B 1 526 ? 114.038 134.467 75.553 1.00 30.35 526 GLN B O 1
ATOM 10227 N N . LEU B 1 527 ? 115.193 136.359 75.116 1.00 36.80 527 LEU B N 1
ATOM 10228 C CA . LEU B 1 527 ? 114.107 137.278 75.411 1.00 36.80 527 LEU B CA 1
ATOM 10229 C C . LEU B 1 527 ? 113.272 137.510 74.152 1.00 36.80 527 LEU B C 1
ATOM 10230 O O . LEU B 1 527 ? 113.034 138.658 73.761 1.00 36.80 527 LEU B O 1
ATOM 10235 N N . GLY B 1 528 ? 112.823 136.429 73.510 1.00 34.37 528 GLY B N 1
ATOM 10236 C CA . GLY B 1 528 ? 112.039 136.507 72.299 1.00 34.37 528 GLY B CA 1
ATOM 10237 C C . GLY B 1 528 ? 112.028 135.259 71.439 1.00 34.37 528 GLY B C 1
ATOM 10238 O O . GLY B 1 528 ? 113.064 134.639 71.194 1.00 34.37 528 GLY B O 1
ATOM 10239 N N . LEU B 1 529 ? 110.841 134.902 70.959 1.00 34.93 529 LEU B N 1
ATOM 10240 C CA . LEU B 1 529 ? 110.645 133.824 69.999 1.00 34.93 529 LEU B CA 1
ATOM 10241 C C . LEU B 1 529 ? 109.693 134.309 68.917 1.00 34.93 529 LEU B C 1
ATOM 10242 O O . LEU B 1 529 ? 108.637 134.869 69.224 1.00 34.93 529 LEU B O 1
ATOM 10247 N N . GLY B 1 530 ? 110.067 134.106 67.662 1.00 35.65 530 GLY B N 1
ATOM 10248 C CA . GLY B 1 530 ? 109.213 134.473 66.557 1.00 35.65 530 GLY B CA 1
ATOM 10249 C C . GLY B 1 530 ? 108.238 133.372 66.190 1.00 35.65 530 GLY B C 1
ATOM 10250 O O . GLY B 1 530 ? 108.548 132.196 66.273 1.00 35.65 530 GLY B O 1
ATOM 10251 N N . LEU B 1 531 ? 107.041 133.765 65.781 1.00 38.42 531 LEU B N 1
ATOM 10252 C CA . LEU B 1 531 ? 105.973 132.817 65.474 1.00 38.42 531 LEU B CA 1
ATOM 10253 C C . LEU B 1 531 ? 105.586 132.922 64.004 1.00 38.42 531 LEU B C 1
ATOM 10254 O O . LEU B 1 531 ? 104.857 133.833 63.607 1.00 38.42 531 LEU B O 1
ATOM 10259 N N . LEU B 1 532 ? 106.063 131.973 63.206 1.00 43.21 532 LEU B N 1
ATOM 10260 C CA . LEU B 1 532 ? 105.751 131.901 61.780 1.00 43.21 532 LEU B CA 1
ATOM 10261 C C . LEU B 1 532 ? 104.435 131.169 61.613 1.00 43.21 532 LEU B C 1
ATOM 10262 O O . LEU B 1 532 ? 104.390 129.945 61.516 1.00 43.21 532 LEU B O 1
ATOM 10267 N N . PHE B 1 533 ? 103.350 131.921 61.571 1.00 46.78 533 PHE B N 1
ATOM 10268 C CA . PHE B 1 533 ? 102.050 131.331 61.299 1.00 46.78 533 PHE B CA 1
ATOM 10269 C C . PHE B 1 533 ? 101.991 130.962 59.825 1.00 46.78 533 PHE B C 1
ATOM 10270 O O . PHE B 1 533 ? 101.993 131.841 58.961 1.00 46.78 533 PHE B O 1
ATOM 10278 N N . SER B 1 534 ? 101.940 129.671 59.524 1.00 50.46 534 SER B N 1
ATOM 10279 C CA . SER B 1 534 ? 102.052 129.212 58.147 1.00 50.46 534 SER B CA 1
ATOM 10280 C C . SER B 1 534 ? 100.718 129.372 57.421 1.00 50.46 534 SER B C 1
ATOM 10281 O O . SER B 1 534 ? 99.791 130.037 57.889 1.00 50.46 534 SER B O 1
ATOM 10284 N N . GLY B 1 535 ? 100.615 128.764 56.245 1.00 55.08 535 GLY B N 1
ATOM 10285 C CA . GLY B 1 535 ? 99.400 128.868 55.470 1.00 55.08 535 GLY B CA 1
ATOM 10286 C C . GLY B 1 535 ? 98.980 127.577 54.810 1.00 55.08 535 GLY B C 1
ATOM 10287 O O . GLY B 1 535 ? 99.355 126.487 55.253 1.00 55.08 535 GLY B O 1
ATOM 10288 N N . GLN B 1 536 ? 98.165 127.691 53.756 1.00 64.12 536 GLN B N 1
ATOM 10289 C CA . GLN B 1 536 ? 97.673 126.487 53.033 1.00 64.12 536 GLN B CA 1
ATOM 10290 C C . GLN B 1 536 ? 98.863 125.781 52.376 1.00 64.12 536 GLN B C 1
ATOM 10291 O O . GLN B 1 536 ? 99.582 126.438 51.596 1.00 64.12 536 GLN B O 1
ATOM 10297 N N . GLY B 1 537 ? 99.067 124.499 52.694 1.00 54.54 537 GLY B N 1
ATOM 10298 C CA . GLY B 1 537 ? 100.176 123.736 52.091 1.00 54.54 537 GLY B CA 1
ATOM 10299 C C . GLY B 1 537 ? 100.191 122.290 52.549 1.00 54.54 537 GLY B C 1
ATOM 10300 O O . GLY B 1 537 ? 99.973 121.405 51.699 1.00 54.54 537 GLY B O 1
ATOM 10301 N N . SER B 1 538 ? 100.430 122.052 53.841 1.00 56.00 538 SER B N 1
ATOM 10302 C CA . SER B 1 538 ? 100.553 120.658 54.341 1.00 56.00 538 SER B CA 1
ATOM 10303 C C . SER B 1 538 ? 99.382 120.310 55.264 1.00 56.00 538 SER B C 1
ATOM 10304 O O . SER B 1 538 ? 99.611 119.561 56.231 1.00 56.00 538 SER B O 1
ATOM 10307 N N . GLN B 1 539 ? 98.152 120.699 54.915 1.00 61.95 539 GLN B N 1
ATOM 10308 C CA . GLN B 1 539 ? 96.961 120.288 55.717 1.00 61.95 539 GLN B CA 1
ATOM 10309 C C . GLN B 1 539 ? 96.727 118.778 55.548 1.00 61.95 539 GLN B C 1
ATOM 10310 O O . GLN B 1 539 ? 97.045 118.257 54.458 1.00 61.95 539 GLN B O 1
ATOM 10316 N N . TYR B 1 540 ? 96.194 118.097 56.573 1.00 64.76 540 TYR B N 1
ATOM 10317 C CA . TYR B 1 540 ? 96.045 116.615 56.489 1.00 64.76 540 TYR B CA 1
ATOM 10318 C C . TYR B 1 540 ? 94.828 116.096 57.264 1.00 64.76 540 TYR B C 1
ATOM 10319 O O . TYR B 1 540 ? 94.019 116.927 57.713 1.00 64.76 540 TYR B O 1
ATOM 10328 N N . GLN B 1 541 ? 94.738 114.772 57.452 1.00 77.25 541 GLN B N 1
ATOM 10329 C CA . GLN B 1 541 ? 93.549 114.138 58.091 1.00 77.25 541 GLN B CA 1
ATOM 10330 C C . GLN B 1 541 ? 93.428 114.454 59.587 1.00 77.25 541 GLN B C 1
ATOM 10331 O O . GLN B 1 541 ? 92.542 115.244 59.934 1.00 77.25 541 GLN B O 1
ATOM 10337 N N . ARG B 1 542 ? 94.233 113.818 60.445 1.00 75.07 542 ARG B N 1
ATOM 10338 C CA . ARG B 1 542 ? 94.059 114.011 61.913 1.00 75.07 542 ARG B CA 1
ATOM 10339 C C . ARG B 1 542 ? 94.897 115.203 62.381 1.00 75.07 542 ARG B C 1
ATOM 10340 O O . ARG B 1 542 ? 95.819 114.996 63.194 1.00 75.07 542 ARG B O 1
ATOM 10348 N N . MET B 1 543 ? 94.573 116.400 61.889 1.00 67.99 543 MET B N 1
ATOM 10349 C CA . MET B 1 543 ? 95.330 117.621 62.261 1.00 67.99 543 MET B CA 1
ATOM 10350 C C . MET B 1 543 ? 94.911 118.060 63.663 1.00 67.99 543 MET B C 1
ATOM 10351 O O . MET B 1 543 ? 93.758 118.504 63.812 1.00 67.99 543 MET B O 1
ATOM 10356 N N . GLY B 1 544 ? 95.799 117.931 64.652 1.00 64.55 544 GLY B N 1
ATOM 10357 C CA . GLY B 1 544 ? 95.458 118.445 65.959 1.00 64.55 544 GLY B CA 1
ATOM 10358 C C . GLY B 1 544 ? 94.569 117.553 66.793 1.00 64.55 544 GLY B C 1
ATOM 10359 O O . GLY B 1 544 ? 94.098 117.992 67.846 1.00 64.55 544 GLY B O 1
ATOM 10360 N N . HIS B 1 545 ? 94.314 116.318 66.358 1.00 66.20 545 HIS B N 1
ATOM 10361 C CA . HIS B 1 545 ? 93.419 115.449 67.113 1.00 66.20 545 HIS B CA 1
ATOM 10362 C C . HIS B 1 545 ? 94.081 114.945 68.384 1.00 66.20 545 HIS B C 1
ATOM 10363 O O . HIS B 1 545 ? 93.419 114.799 69.417 1.00 66.20 545 HIS B O 1
ATOM 10370 N N . GLN B 1 546 ? 95.382 114.665 68.323 1.00 56.78 546 GLN B N 1
ATOM 10371 C CA . GLN B 1 546 ? 96.101 114.216 69.507 1.00 56.78 546 GLN B CA 1
ATOM 10372 C C . GLN B 1 546 ? 96.191 115.313 70.554 1.00 56.78 546 GLN B C 1
ATOM 10373 O O . GLN B 1 546 ? 96.005 115.055 71.745 1.00 56.78 546 GLN B O 1
ATOM 10379 N N . LEU B 1 547 ? 96.450 116.546 70.129 1.00 52.50 547 LEU B N 1
ATOM 10380 C CA . LEU B 1 547 ? 96.559 117.650 71.073 1.00 52.50 547 LEU B CA 1
ATOM 10381 C C . LEU B 1 547 ? 95.202 118.079 71.603 1.00 52.50 547 LEU B C 1
ATOM 10382 O O . LEU B 1 547 ? 95.137 118.749 72.638 1.00 52.50 547 LEU B O 1
ATOM 10387 N N . TYR B 1 548 ? 94.127 117.725 70.900 1.00 63.99 548 TYR B N 1
ATOM 10388 C CA . TYR B 1 548 ? 92.784 118.073 71.341 1.00 63.99 548 TYR B CA 1
ATOM 10389 C C . TYR B 1 548 ? 92.427 117.339 72.629 1.00 63.99 548 TYR B C 1
ATOM 10390 O O . TYR B 1 548 ? 91.878 117.934 73.560 1.00 63.99 548 TYR B O 1
ATOM 10399 N N . GLN B 1 549 ? 92.757 116.053 72.708 1.00 57.49 549 GLN B N 1
ATOM 10400 C CA . GLN B 1 549 ? 92.357 115.245 73.852 1.00 57.49 549 GLN B CA 1
ATOM 10401 C C . GLN B 1 549 ? 93.222 115.513 75.080 1.00 57.49 549 GLN B C 1
ATOM 10402 O O . GLN B 1 549 ? 92.709 115.551 76.204 1.00 57.49 549 GLN B O 1
ATOM 10408 N N . VAL B 1 550 ? 94.528 115.705 74.890 1.00 46.96 550 VAL B N 1
ATOM 10409 C CA . VAL B 1 550 ? 95.419 115.827 76.038 1.00 46.96 550 VAL B CA 1
ATOM 10410 C C . VAL B 1 550 ? 95.467 117.253 76.601 1.00 46.96 550 VAL B C 1
ATOM 10411 O O . VAL B 1 550 ? 95.526 117.433 77.823 1.00 46.96 550 VAL B O 1
ATOM 10415 N N . TRP B 1 551 ? 95.384 118.286 75.766 1.00 42.08 551 TRP B N 1
ATOM 10416 C CA . TRP B 1 551 ? 95.548 119.640 76.274 1.00 42.08 551 TRP B CA 1
ATOM 10417 C C . TRP B 1 551 ? 94.208 120.348 76.381 1.00 42.08 551 TRP B C 1
ATOM 10418 O O . TRP B 1 551 ? 93.475 120.427 75.387 1.00 42.08 551 TRP B O 1
ATOM 10429 N N . PRO B 1 552 ? 93.844 120.857 77.564 1.00 54.03 552 PRO B N 1
ATOM 10430 C CA . PRO B 1 552 ? 92.573 121.585 77.690 1.00 54.03 552 PRO B CA 1
ATOM 10431 C C . PRO B 1 552 ? 92.579 122.948 77.029 1.00 54.03 552 PRO B C 1
ATOM 10432 O O . PRO B 1 552 ? 91.508 123.418 76.627 1.00 54.03 552 PRO B O 1
ATOM 10436 N N . ALA B 1 553 ? 93.743 123.589 76.894 1.00 55.37 553 ALA B N 1
ATOM 10437 C CA . ALA B 1 553 ? 93.807 124.891 76.239 1.00 55.37 553 ALA B CA 1
ATOM 10438 C C . ALA B 1 553 ? 93.574 124.764 74.741 1.00 55.37 553 ALA B C 1
ATOM 10439 O O . ALA B 1 553 ? 92.831 125.563 74.155 1.00 55.37 553 ALA B O 1
ATOM 10441 N N . TYR B 1 554 ? 94.200 123.760 74.113 1.00 54.15 554 TYR B N 1
ATOM 10442 C CA . TYR B 1 554 ? 94.012 123.507 72.689 1.00 54.15 554 TYR B CA 1
ATOM 10443 C C . TYR B 1 554 ? 92.566 123.138 72.403 1.00 54.15 554 TYR B C 1
ATOM 10444 O O . TYR B 1 554 ? 91.980 123.619 71.427 1.00 54.15 554 TYR B O 1
ATOM 10453 N N . ALA B 1 555 ? 91.986 122.290 73.257 1.00 65.31 555 ALA B N 1
ATOM 10454 C CA . ALA B 1 555 ? 90.608 121.851 73.080 1.00 65.31 555 ALA B CA 1
ATOM 10455 C C . ALA B 1 555 ? 89.636 122.998 73.274 1.00 65.31 555 ALA B C 1
ATOM 10456 O O . ALA B 1 555 ? 88.662 123.120 72.531 1.00 65.31 555 ALA B O 1
ATOM 10458 N N . ASP B 1 556 ? 89.891 123.858 74.264 1.00 71.38 556 ASP B N 1
ATOM 10459 C CA . ASP B 1 556 ? 89.009 124.992 74.507 1.00 71.38 556 ASP B CA 1
ATOM 10460 C C . ASP B 1 556 ? 89.086 126.025 73.390 1.00 71.38 556 ASP B C 1
ATOM 10461 O O . ASP B 1 556 ? 88.054 126.574 72.997 1.00 71.38 556 ASP B O 1
ATOM 10466 N N . ALA B 1 557 ? 90.278 126.275 72.838 1.00 71.98 557 ALA B N 1
ATOM 10467 C CA . ALA B 1 557 ? 90.380 127.227 71.735 1.00 71.98 557 ALA B CA 1
ATOM 10468 C C . ALA B 1 557 ? 89.756 126.676 70.458 1.00 71.98 557 ALA B C 1
ATOM 10469 O O . ALA B 1 557 ? 89.042 127.395 69.740 1.00 71.98 557 ALA B O 1
ATOM 10471 N N . PHE B 1 558 ? 89.993 125.397 70.163 1.00 77.62 558 PHE B N 1
ATOM 10472 C CA . PHE B 1 558 ? 89.455 124.841 68.931 1.00 77.62 558 PHE B CA 1
ATOM 10473 C C . PHE B 1 558 ? 87.950 124.618 69.065 1.00 77.62 558 PHE B C 1
ATOM 10474 O O . PHE B 1 558 ? 87.218 124.688 68.073 1.00 77.62 558 PHE B O 1
ATOM 10482 N N . ASP B 1 559 ? 87.471 124.403 70.295 1.00 90.69 559 ASP B N 1
ATOM 10483 C CA . ASP B 1 559 ? 86.042 124.389 70.577 1.00 90.69 559 ASP B CA 1
ATOM 10484 C C . ASP B 1 559 ? 85.429 125.777 70.462 1.00 90.69 559 ASP B C 1
ATOM 10485 O O . ASP B 1 559 ? 84.275 125.901 70.043 1.00 90.69 559 ASP B O 1
ATOM 10490 N N . ARG B 1 560 ? 86.179 126.823 70.839 1.00 90.88 560 ARG B N 1
ATOM 10491 C CA . ARG B 1 560 ? 85.730 128.199 70.632 1.00 90.88 560 ARG B CA 1
ATOM 10492 C C . ARG B 1 560 ? 85.551 128.501 69.153 1.00 90.88 560 ARG B C 1
ATOM 10493 O O . ARG B 1 560 ? 84.615 129.208 68.767 1.00 90.88 560 ARG B O 1
ATOM 10501 N N . CYS B 1 561 ? 86.448 127.984 68.316 1.00 91.15 561 CYS B N 1
ATOM 10502 C CA . CYS B 1 561 ? 86.267 128.128 66.874 1.00 91.15 561 CYS B CA 1
ATOM 10503 C C . CYS B 1 561 ? 85.077 127.314 66.372 1.00 91.15 561 CYS B C 1
ATOM 10504 O O . CYS B 1 561 ? 84.214 127.835 65.646 1.00 91.15 561 CYS B O 1
ATOM 10507 N N . ALA B 1 562 ? 85.007 126.041 66.765 1.00 97.09 562 ALA B N 1
ATOM 10508 C CA . ALA B 1 562 ? 84.037 125.113 66.205 1.00 97.09 562 ALA B CA 1
ATOM 10509 C C . ALA B 1 562 ? 82.610 125.382 66.655 1.00 97.09 562 ALA B C 1
ATOM 10510 O O . ALA B 1 562 ? 81.687 125.105 65.886 1.00 97.09 562 ALA B O 1
ATOM 10512 N N . THR B 1 563 ? 82.408 125.904 67.869 1.00 96.35 563 THR B N 1
ATOM 10513 C CA . THR B 1 563 ? 81.063 126.226 68.335 1.00 96.35 563 THR B CA 1
ATOM 10514 C C . THR B 1 563 ? 80.449 127.343 67.504 1.00 96.35 563 THR B C 1
ATOM 10515 O O . THR B 1 563 ? 79.302 127.227 67.047 1.00 96.35 563 THR B O 1
ATOM 10519 N N . LEU B 1 564 ? 81.222 128.405 67.262 1.00 94.43 564 LEU B N 1
ATOM 10520 C CA . LEU B 1 564 ? 80.778 129.497 66.402 1.00 94.43 564 LEU B CA 1
ATOM 10521 C C . LEU B 1 564 ? 80.557 129.020 64.973 1.00 94.43 564 LEU B C 1
ATOM 10522 O O . LEU B 1 564 ? 79.557 129.377 64.336 1.00 94.43 564 LEU B O 1
ATOM 10527 N N . LEU B 1 565 ? 81.481 128.202 64.457 1.00 95.04 565 LEU B N 1
ATOM 10528 C CA . LEU B 1 565 ? 81.378 127.748 63.077 1.00 95.04 565 LEU B CA 1
ATOM 10529 C C . LEU B 1 565 ? 80.193 126.809 62.852 1.00 95.04 565 LEU B C 1
ATOM 10530 O O . LEU B 1 565 ? 79.525 126.922 61.821 1.00 95.04 565 LEU B O 1
ATOM 10535 N N . GLU B 1 566 ? 79.903 125.912 63.800 1.00 96.17 566 GLU B N 1
ATOM 10536 C CA . GLU B 1 566 ? 78.707 125.078 63.720 1.00 96.17 566 GLU B CA 1
ATOM 10537 C C . GLU B 1 566 ? 77.430 125.889 63.900 1.00 96.17 566 GLU B C 1
ATOM 10538 O O . GLU B 1 566 ? 76.408 125.570 63.280 1.00 96.17 566 GLU B O 1
ATOM 10544 N N . ARG B 1 567 ? 77.453 126.910 64.770 1.00 96.59 567 ARG B N 1
ATOM 10545 C CA . ARG B 1 567 ? 76.261 127.726 64.975 1.00 96.59 567 ARG B CA 1
ATOM 10546 C C . ARG B 1 567 ? 75.927 128.540 63.732 1.00 96.59 567 ARG B C 1
ATOM 10547 O O . ARG B 1 567 ? 74.759 128.634 63.334 1.00 96.59 567 ARG B O 1
ATOM 10555 N N . GLU B 1 568 ? 76.942 129.095 63.079 1.00 95.88 568 GLU B N 1
ATOM 10556 C CA . GLU B 1 568 ? 76.686 129.995 61.967 1.00 95.88 568 GLU B CA 1
ATOM 10557 C C . GLU B 1 568 ? 76.579 129.270 60.631 1.00 95.88 568 GLU B C 1
ATOM 10558 O O . GLU B 1 568 ? 75.598 129.451 59.905 1.00 95.88 568 GLU B O 1
ATOM 10564 N N . TYR B 1 569 ? 77.563 128.446 60.294 1.00 97.00 569 TYR B N 1
ATOM 10565 C CA . TYR B 1 569 ? 77.646 127.867 58.965 1.00 97.00 569 TYR B CA 1
ATOM 10566 C C . TYR B 1 569 ? 77.339 126.377 59.000 1.00 97.00 569 TYR B C 1
ATOM 10567 O O . TYR B 1 569 ? 77.574 125.695 60.003 1.00 97.00 569 TYR B O 1
ATOM 10576 N N . GLN B 1 570 ? 76.799 125.887 57.881 1.00 102.25 570 GLN B N 1
ATOM 10577 C CA . GLN B 1 570 ? 76.393 124.492 57.761 1.00 102.25 570 GLN B CA 1
ATOM 10578 C C . GLN B 1 570 ? 77.574 123.532 57.780 1.00 102.25 570 GLN B C 1
ATOM 10579 O O . GLN B 1 570 ? 77.394 122.357 58.117 1.00 102.25 570 GLN B O 1
ATOM 10585 N N . LEU B 1 571 ? 78.768 124.000 57.429 1.00 102.05 571 LEU B N 1
ATOM 10586 C CA . LEU B 1 571 ? 79.927 123.128 57.316 1.00 102.05 571 LEU B CA 1
ATOM 10587 C C . LEU B 1 571 ? 80.470 122.775 58.695 1.00 102.05 571 LEU B C 1
ATOM 10588 O O . LEU B 1 571 ? 80.487 123.607 59.607 1.00 102.05 571 LEU B O 1
ATOM 10593 N N . ASP B 1 572 ? 80.917 121.529 58.839 1.00 99.27 572 ASP B N 1
ATOM 10594 C CA . ASP B 1 572 ? 81.087 120.896 60.140 1.00 99.27 572 ASP B CA 1
ATOM 10595 C C . ASP B 1 572 ? 82.555 120.871 60.547 1.00 99.27 572 ASP B C 1
ATOM 10596 O O . ASP B 1 572 ? 83.420 120.490 59.756 1.00 99.27 572 ASP B O 1
ATOM 10601 N N . ILE B 1 573 ? 82.824 121.278 61.784 1.00 96.56 573 ILE B N 1
ATOM 10602 C CA . ILE B 1 573 ? 84.166 121.331 62.355 1.00 96.56 573 ILE B CA 1
ATOM 10603 C C . ILE B 1 573 ? 84.134 120.576 63.679 1.00 96.56 573 ILE B C 1
ATOM 10604 O O . ILE B 1 573 ? 83.163 120.692 64.436 1.00 96.56 573 ILE B O 1
ATOM 10609 N N . ARG B 1 574 ? 85.201 119.801 63.932 1.00 92.67 574 ARG B N 1
ATOM 10610 C CA . ARG B 1 574 ? 85.440 118.687 64.867 1.00 92.67 574 ARG B CA 1
ATOM 10611 C C . ARG B 1 574 ? 84.886 117.388 64.304 1.00 92.67 574 ARG B C 1
ATOM 10612 O O . ARG B 1 574 ? 85.008 116.355 64.966 1.00 92.67 574 ARG B O 1
ATOM 10620 N N . HIS B 1 575 ? 84.295 117.394 63.110 1.00 93.61 575 HIS B N 1
ATOM 10621 C CA . HIS B 1 575 ? 83.854 116.170 62.455 1.00 93.61 575 HIS B CA 1
ATOM 10622 C C . HIS B 1 575 ? 84.742 115.785 61.278 1.00 93.61 575 HIS B C 1
ATOM 10623 O O . HIS B 1 575 ? 84.979 114.595 61.052 1.00 93.61 575 HIS B O 1
ATOM 10630 N N . GLU B 1 576 ? 85.252 116.764 60.526 1.00 91.18 576 GLU B N 1
ATOM 10631 C CA . GLU B 1 576 ? 86.126 116.445 59.401 1.00 91.18 576 GLU B CA 1
ATOM 10632 C C . GLU B 1 576 ? 87.516 116.034 59.865 1.00 91.18 576 GLU B C 1
ATOM 10633 O O . GLU B 1 576 ? 88.103 115.092 59.323 1.00 91.18 576 GLU B O 1
ATOM 10639 N N . LEU B 1 577 ? 88.061 116.739 60.854 1.00 83.39 577 LEU B N 1
ATOM 10640 C CA . LEU B 1 577 ? 89.424 116.467 61.287 1.00 83.39 577 LEU B CA 1
ATOM 10641 C C . LEU B 1 577 ? 89.508 115.259 62.204 1.00 83.39 577 LEU B C 1
ATOM 10642 O O . LEU B 1 577 ? 90.470 114.489 62.126 1.00 83.39 577 LEU B O 1
ATOM 10647 N N . PHE B 1 578 ? 88.527 115.082 63.087 1.00 81.18 578 PHE B N 1
ATOM 10648 C CA . PHE B 1 578 ? 88.664 114.130 64.183 1.00 81.18 578 PHE B CA 1
ATOM 10649 C C . PHE B 1 578 ? 88.073 112.764 63.855 1.00 81.18 578 PHE B C 1
ATOM 10650 O O . PHE B 1 578 ? 88.800 111.768 63.805 1.00 81.18 578 PHE B O 1
ATOM 10658 N N . ARG B 1 579 ? 86.765 112.699 63.614 1.00 86.81 579 ARG B N 1
ATOM 10659 C CA . ARG B 1 579 ? 86.076 111.416 63.599 1.00 86.81 579 ARG B CA 1
ATOM 10660 C C . ARG B 1 579 ? 85.894 110.829 62.210 1.00 86.81 579 ARG B C 1
ATOM 10661 O O . ARG B 1 579 ? 85.606 109.634 62.100 1.00 86.81 579 ARG B O 1
ATOM 10669 N N . ALA B 1 580 ? 86.047 111.626 61.157 1.00 83.17 580 ALA B N 1
ATOM 10670 C CA . ALA B 1 580 ? 85.950 111.097 59.806 1.00 83.17 580 ALA B CA 1
ATOM 10671 C C . ALA B 1 580 ? 87.166 110.236 59.487 1.00 83.17 580 ALA B C 1
ATOM 10672 O O . ALA B 1 580 ? 88.257 110.440 60.024 1.00 83.17 580 ALA B O 1
ATOM 10674 N N . GLU B 1 581 ? 86.962 109.269 58.598 1.00 79.73 581 GLU B N 1
ATOM 10675 C CA . GLU B 1 581 ? 87.926 108.206 58.365 1.00 79.73 581 GLU B CA 1
ATOM 10676 C C . GLU B 1 581 ? 89.172 108.725 57.655 1.00 79.73 581 GLU B C 1
ATOM 10677 O O . GLU B 1 581 ? 89.186 109.804 57.059 1.00 79.73 581 GLU B O 1
ATOM 10683 N N . VAL B 1 582 ? 90.238 107.935 57.744 1.00 78.38 582 VAL B N 1
ATOM 10684 C CA . VAL B 1 582 ? 91.513 108.262 57.118 1.00 78.38 582 VAL B CA 1
ATOM 10685 C C . VAL B 1 582 ? 91.468 107.682 55.710 1.00 78.38 582 VAL B C 1
ATOM 10686 O O . VAL B 1 582 ? 91.673 106.484 55.508 1.00 78.38 582 VAL B O 1
ATOM 10690 N N . SER B 1 583 ? 91.195 108.538 54.731 1.00 80.86 583 SER B N 1
ATOM 10691 C CA . SER B 1 583 ? 91.015 108.101 53.355 1.00 80.86 583 SER B CA 1
ATOM 10692 C C . SER B 1 583 ? 91.283 109.279 52.434 1.00 80.86 583 SER B C 1
ATOM 10693 O O . SER B 1 583 ? 91.354 110.431 52.868 1.00 80.86 583 SER B O 1
ATOM 10696 N N . LEU B 1 584 ? 91.422 108.973 51.142 1.00 82.40 584 LEU B N 1
ATOM 10697 C CA . LEU B 1 584 ? 91.490 110.025 50.138 1.00 82.40 584 LEU B CA 1
ATOM 10698 C C . LEU B 1 584 ? 90.161 110.752 49.980 1.00 82.40 584 LEU B C 1
ATOM 10699 O O . LEU B 1 584 ? 90.159 111.934 49.625 1.00 82.40 584 LEU B O 1
ATOM 10704 N N . ALA B 1 585 ? 89.040 110.082 50.272 1.00 83.52 585 ALA B N 1
ATOM 10705 C CA . ALA B 1 585 ? 87.728 110.712 50.154 1.00 83.52 585 ALA B CA 1
ATOM 10706 C C . ALA B 1 585 ? 87.518 111.795 51.204 1.00 83.52 585 ALA B C 1
ATOM 10707 O O . ALA B 1 585 ? 86.672 112.676 51.020 1.00 83.52 585 ALA B O 1
ATOM 10709 N N . GLN B 1 586 ? 88.259 111.739 52.309 1.00 85.26 586 GLN B N 1
ATOM 10710 C CA . GLN B 1 586 ? 88.250 112.796 53.310 1.00 85.26 586 GLN B CA 1
ATOM 10711 C C . GLN B 1 586 ? 89.484 113.682 53.232 1.00 85.26 586 GLN B C 1
ATOM 10712 O O . GLN B 1 586 ? 89.378 114.894 53.464 1.00 85.26 586 GLN B O 1
ATOM 10718 N N . GLY B 1 587 ? 90.632 113.116 52.855 1.00 86.79 587 GLY B N 1
ATOM 10719 C CA . GLY B 1 587 ? 91.857 113.874 52.683 1.00 86.79 587 GLY B CA 1
ATOM 10720 C C . GLY B 1 587 ? 91.881 114.763 51.459 1.00 86.79 587 GLY B C 1
ATOM 10721 O O . GLY B 1 587 ? 92.777 115.605 51.346 1.00 86.79 587 GLY B O 1
ATOM 10722 N N . GLU B 1 588 ? 90.936 114.585 50.538 1.00 86.70 588 GLU B N 1
ATOM 10723 C CA . GLU B 1 588 ? 90.735 115.522 49.446 1.00 86.70 588 GLU B CA 1
ATOM 10724 C C . GLU B 1 588 ? 89.404 116.249 49.552 1.00 86.70 588 GLU B C 1
ATOM 10725 O O . GLU B 1 588 ? 89.143 117.156 48.755 1.00 86.70 588 GLU B O 1
ATOM 10731 N N . ARG B 1 589 ? 88.548 115.862 50.500 1.00 87.72 589 ARG B N 1
ATOM 10732 C CA . ARG B 1 589 ? 87.445 116.719 50.913 1.00 87.72 589 ARG B CA 1
ATOM 10733 C C . ARG B 1 589 ? 87.950 117.863 51.780 1.00 87.72 589 ARG B C 1
ATOM 10734 O O . ARG B 1 589 ? 87.321 118.925 51.822 1.00 87.72 589 ARG B O 1
ATOM 10742 N N . LEU B 1 590 ? 89.072 117.663 52.474 1.00 85.79 590 LEU B N 1
ATOM 10743 C CA . LEU B 1 590 ? 89.757 118.744 53.169 1.00 85.79 590 LEU B CA 1
ATOM 10744 C C . LEU B 1 590 ? 90.615 119.601 52.247 1.00 85.79 590 LEU B C 1
ATOM 10745 O O . LEU B 1 590 ? 91.019 120.697 52.648 1.00 85.79 590 LEU B O 1
ATOM 10750 N N . ALA B 1 591 ? 90.901 119.133 51.029 1.00 84.41 591 ALA B N 1
ATOM 10751 C CA . ALA B 1 591 ? 91.789 119.872 50.139 1.00 84.41 591 ALA B CA 1
ATOM 10752 C C . ALA B 1 591 ? 91.109 121.089 49.530 1.00 84.41 591 ALA B C 1
ATOM 10753 O O . ALA B 1 591 ? 91.785 122.068 49.197 1.00 84.41 591 ALA B O 1
ATOM 10755 N N . GLN B 1 592 ? 89.789 121.051 49.372 1.00 89.19 592 GLN B N 1
ATOM 10756 C CA . GLN B 1 592 ? 89.081 122.160 48.756 1.00 89.19 592 GLN B CA 1
ATOM 10757 C C . GLN B 1 592 ? 89.010 123.354 49.709 1.00 89.19 592 GLN B C 1
ATOM 10758 O O . GLN B 1 592 ? 89.024 123.212 50.934 1.00 89.19 592 GLN B O 1
ATOM 10764 N N . THR B 1 593 ? 88.907 124.545 49.110 1.00 88.28 593 THR B N 1
ATOM 10765 C CA . THR B 1 593 ? 89.270 125.792 49.782 1.00 88.28 593 THR B CA 1
ATOM 10766 C C . THR B 1 593 ? 88.268 126.181 50.866 1.00 88.28 593 THR B C 1
ATOM 10767 O O . THR B 1 593 ? 88.652 126.768 51.885 1.00 88.28 593 THR B O 1
ATOM 10771 N N . CYS B 1 594 ? 86.989 125.830 50.686 1.00 88.71 594 CYS B N 1
ATOM 10772 C CA . CYS B 1 594 ? 85.934 126.285 51.590 1.00 88.71 594 CYS B CA 1
ATOM 10773 C C . CYS B 1 594 ? 86.082 125.741 53.006 1.00 88.71 594 CYS B C 1
ATOM 10774 O O . CYS B 1 594 ? 85.610 126.378 53.952 1.00 88.71 594 CYS B O 1
ATOM 10777 N N . LEU B 1 595 ? 86.736 124.594 53.177 1.00 86.09 595 LEU B N 1
ATOM 10778 C CA . LEU B 1 595 ? 87.133 124.139 54.498 1.00 86.09 595 LEU B CA 1
ATOM 10779 C C . LEU B 1 595 ? 88.632 123.947 54.658 1.00 86.09 595 LEU B C 1
ATOM 10780 O O . LEU B 1 595 ? 89.058 123.462 55.706 1.00 86.09 595 LEU B O 1
ATOM 10785 N N . THR B 1 596 ? 89.445 124.299 53.667 1.00 78.64 596 THR B N 1
ATOM 10786 C CA . THR B 1 596 ? 90.882 124.337 53.907 1.00 78.64 596 THR B CA 1
ATOM 10787 C C . THR B 1 596 ? 91.251 125.553 54.741 1.00 78.64 596 THR B C 1
ATOM 10788 O O . THR B 1 596 ? 92.062 125.456 55.665 1.00 78.64 596 THR B O 1
ATOM 10792 N N . GLN B 1 597 ? 90.636 126.698 54.455 1.00 75.94 597 GLN B N 1
ATOM 10793 C CA . GLN B 1 597 ? 91.015 127.945 55.110 1.00 75.94 597 GLN B CA 1
ATOM 10794 C C . GLN B 1 597 ? 90.551 128.015 56.570 1.00 75.94 597 GLN B C 1
ATOM 10795 O O . GLN B 1 597 ? 91.405 128.239 57.439 1.00 75.94 597 GLN B O 1
ATOM 10801 N N . PRO B 1 598 ? 89.223 127.842 56.929 1.00 72.18 598 PRO B N 1
ATOM 10802 C CA . PRO B 1 598 ? 88.849 128.085 58.330 1.00 72.18 598 PRO B CA 1
ATOM 10803 C C . PRO B 1 598 ? 89.283 126.975 59.272 1.00 72.18 598 PRO B C 1
ATOM 10804 O O . PRO B 1 598 ? 89.534 127.231 60.452 1.00 72.18 598 PRO B O 1
ATOM 10808 N N . LEU B 1 599 ? 89.382 125.743 58.767 1.00 69.19 599 LEU B N 1
ATOM 10809 C CA . LEU B 1 599 ? 89.895 124.656 59.593 1.00 69.19 599 LEU B CA 1
ATOM 10810 C C . LEU B 1 599 ? 91.366 124.864 59.925 1.00 69.19 599 LEU B C 1
ATOM 10811 O O . LEU B 1 599 ? 91.786 124.640 61.066 1.00 69.19 599 LEU B O 1
ATOM 10816 N N . LEU B 1 600 ? 92.154 125.324 58.954 1.00 60.45 600 LEU B N 1
ATOM 10817 C CA . LEU B 1 600 ? 93.546 125.643 59.230 1.00 60.45 600 LEU B CA 1
ATOM 10818 C C . LEU B 1 600 ? 93.687 126.878 60.102 1.00 60.45 600 LEU B C 1
ATOM 10819 O O . LEU B 1 600 ? 94.633 126.949 60.890 1.00 60.45 600 LEU B O 1
ATOM 10824 N N . PHE B 1 601 ? 92.761 127.835 59.993 1.00 62.15 601 PHE B N 1
ATOM 10825 C CA . PHE B 1 601 ? 92.744 128.959 60.925 1.00 62.15 601 PHE B CA 1
ATOM 10826 C C . PHE B 1 601 ? 92.483 128.478 62.343 1.00 62.15 601 PHE B C 1
ATOM 10827 O O . PHE B 1 601 ? 93.129 128.938 63.287 1.00 62.15 601 PHE B O 1
ATOM 10835 N N . SER B 1 602 ? 91.519 127.573 62.512 1.00 60.56 602 SER B N 1
ATOM 10836 C CA . SER B 1 602 ? 91.191 127.063 63.838 1.00 60.56 602 SER B CA 1
ATOM 10837 C C . SER B 1 602 ? 92.328 126.234 64.418 1.00 60.56 602 SER B C 1
ATOM 10838 O O . SER B 1 602 ? 92.610 126.326 65.618 1.00 60.56 602 SER B O 1
ATOM 10841 N N . VAL B 1 603 ? 93.014 125.464 63.573 1.00 53.07 603 VAL B N 1
ATOM 10842 C CA . VAL B 1 603 ? 94.155 124.675 64.021 1.00 53.07 603 VAL B CA 1
ATOM 10843 C C . VAL B 1 603 ? 95.319 125.575 64.419 1.00 53.07 603 VAL B C 1
ATOM 10844 O O . VAL B 1 603 ? 95.924 125.382 65.478 1.00 53.07 603 VAL B O 1
ATOM 10848 N N . GLU B 1 604 ? 95.632 126.589 63.603 1.00 48.64 604 GLU B N 1
ATOM 10849 C CA . GLU B 1 604 ? 96.727 127.494 63.939 1.00 48.64 604 GLU B CA 1
ATOM 10850 C C . GLU B 1 604 ? 96.390 128.364 65.141 1.00 48.64 604 GLU B C 1
ATOM 10851 O O . GLU B 1 604 ? 97.265 128.631 65.971 1.00 48.64 604 GLU B O 1
ATOM 10857 N N . TYR B 1 605 ? 95.126 128.764 65.277 1.00 51.22 605 TYR B N 1
ATOM 10858 C CA . TYR B 1 605 ? 94.693 129.535 66.433 1.00 51.22 605 TYR B CA 1
ATOM 10859 C C . TYR B 1 605 ? 94.776 128.713 67.707 1.00 51.22 605 TYR B C 1
ATOM 10860 O O . TYR B 1 605 ? 95.189 129.221 68.754 1.00 51.22 605 TYR B O 1
ATOM 10869 N N . ALA B 1 606 ? 94.391 127.439 67.638 1.00 46.55 606 ALA B N 1
ATOM 10870 C CA . ALA B 1 606 ? 94.424 126.602 68.823 1.00 46.55 606 ALA B CA 1
ATOM 10871 C C . ALA B 1 606 ? 95.843 126.197 69.200 1.00 46.55 606 ALA B C 1
ATOM 10872 O O . ALA B 1 606 ? 96.148 126.125 70.394 1.00 46.55 606 ALA B O 1
ATOM 10874 N N . LEU B 1 607 ? 96.722 125.954 68.215 1.00 40.43 607 LEU B N 1
ATOM 10875 C CA . LEU B 1 607 ? 98.147 125.793 68.511 1.00 40.43 607 LEU B CA 1
ATOM 10876 C C . LEU B 1 607 ? 98.723 127.040 69.149 1.00 40.43 607 LEU B C 1
ATOM 10877 O O . LEU B 1 607 ? 99.549 126.953 70.062 1.00 40.43 607 LEU B O 1
ATOM 10882 N N . ALA B 1 608 ? 98.309 128.207 68.668 1.00 37.79 608 ALA B N 1
ATOM 10883 C CA . ALA B 1 608 ? 98.784 129.459 69.230 1.00 37.79 608 ALA B CA 1
ATOM 10884 C C . ALA B 1 608 ? 98.343 129.626 70.673 1.00 37.79 608 ALA B C 1
ATOM 10885 O O . ALA B 1 608 ? 99.151 129.980 71.532 1.00 37.79 608 ALA B O 1
ATOM 10887 N N . GLN B 1 609 ? 97.072 129.346 70.965 1.00 38.38 609 GLN B N 1
ATOM 10888 C CA . GLN B 1 609 ? 96.595 129.411 72.343 1.00 38.38 609 GLN B CA 1
ATOM 10889 C C . GLN B 1 609 ? 97.253 128.365 73.229 1.00 38.38 609 GLN B C 1
ATOM 10890 O O . GLN B 1 609 ? 97.489 128.632 74.411 1.00 38.38 609 GLN B O 1
ATOM 10896 N N . LEU B 1 610 ? 97.604 127.210 72.662 1.00 31.74 610 LEU B N 1
ATOM 10897 C CA . LEU B 1 610 ? 98.360 126.197 73.388 1.00 31.74 610 LEU B CA 1
ATOM 10898 C C . LEU B 1 610 ? 99.745 126.697 73.781 1.00 31.74 610 LEU B C 1
ATOM 10899 O O . LEU B 1 610 ? 100.146 126.588 74.947 1.00 31.74 610 LEU B O 1
ATOM 10904 N N . TRP B 1 611 ? 100.484 127.255 72.822 1.00 26.39 611 TRP B N 1
ATOM 10905 C CA . TRP B 1 611 ? 101.832 127.746 73.100 1.00 26.39 611 TRP B CA 1
ATOM 10906 C C . TRP B 1 611 ? 101.811 128.949 74.039 1.00 26.39 611 TRP B C 1
ATOM 10907 O O . TRP B 1 611 ? 102.672 129.070 74.912 1.00 26.39 611 TRP B O 1
ATOM 10918 N N . LEU B 1 612 ? 100.831 129.844 73.883 1.00 30.65 612 LEU B N 1
ATOM 10919 C CA . LEU B 1 612 ? 100.621 130.921 74.850 1.00 30.65 612 LEU B CA 1
ATOM 10920 C C . LEU B 1 612 ? 100.219 130.420 76.233 1.00 30.65 612 LEU B C 1
ATOM 10921 O O . LEU B 1 612 ? 100.497 131.105 77.221 1.00 30.65 612 LEU B O 1
ATOM 10926 N N . SER B 1 613 ? 99.586 129.253 76.340 1.00 28.37 613 SER B N 1
ATOM 10927 C CA . SER B 1 613 ? 99.381 128.654 77.650 1.00 28.37 613 SER B CA 1
ATOM 10928 C C . SER B 1 613 ? 100.625 127.959 78.186 1.00 28.37 613 SER B C 1
ATOM 10929 O O . SER B 1 613 ? 100.710 127.724 79.394 1.00 28.37 613 SER B O 1
ATOM 10932 N N . TRP B 1 614 ? 101.587 127.631 77.329 1.00 25.56 614 TRP B N 1
ATOM 10933 C CA . TRP B 1 614 ? 102.832 127.009 77.761 1.00 25.56 614 TRP B CA 1
ATOM 10934 C C . TRP B 1 614 ? 103.899 128.017 78.154 1.00 25.56 614 TRP B C 1
ATOM 10935 O O . TRP B 1 614 ? 105.023 127.617 78.459 1.00 25.56 614 TRP B O 1
ATOM 10946 N N . GLY B 1 615 ? 103.587 129.305 78.132 1.00 27.58 615 GLY B N 1
ATOM 10947 C CA . GLY B 1 615 ? 104.548 130.313 78.528 1.00 27.58 615 GLY B CA 1
ATOM 10948 C C . GLY B 1 615 ? 105.444 130.768 77.400 1.00 27.58 615 GLY B C 1
ATOM 10949 O O . GLY B 1 615 ? 106.667 130.759 77.530 1.00 27.58 615 GLY B O 1
ATOM 10950 N N . ILE B 1 616 ? 104.852 131.175 76.287 1.00 32.45 616 ILE B N 1
ATOM 10951 C CA . ILE B 1 616 ? 105.591 131.629 75.117 1.00 32.45 616 ILE B CA 1
ATOM 10952 C C . ILE B 1 616 ? 105.173 133.060 74.811 1.00 32.45 616 ILE B C 1
ATOM 10953 O O . ILE B 1 616 ? 103.977 133.360 74.739 1.00 32.45 616 ILE B O 1
ATOM 10958 N N . THR B 1 617 ? 106.158 133.945 74.661 1.00 41.64 617 THR B N 1
ATOM 10959 C CA . THR B 1 617 ? 105.887 135.319 74.274 1.00 41.64 617 THR B CA 1
ATOM 10960 C C . THR B 1 617 ? 106.228 135.485 72.804 1.00 41.64 617 THR B C 1
ATOM 10961 O O . THR B 1 617 ? 107.414 135.429 72.447 1.00 41.64 617 THR B O 1
ATOM 10965 N N . PRO B 1 618 ? 105.252 135.667 71.923 1.00 45.81 618 PRO B N 1
ATOM 10966 C CA . PRO B 1 618 ? 105.576 135.965 70.524 1.00 45.81 618 PRO B CA 1
ATOM 10967 C C . PRO B 1 618 ? 106.023 137.400 70.330 1.00 45.81 618 PRO B C 1
ATOM 10968 O O . PRO B 1 618 ? 105.193 138.313 70.354 1.00 45.81 618 PRO B O 1
ATOM 10972 N N . THR B 1 619 ? 107.320 137.624 70.132 1.00 46.41 619 THR B N 1
ATOM 10973 C CA . THR B 1 619 ? 107.769 138.975 69.821 1.00 46.41 619 THR B CA 1
ATOM 10974 C C . THR B 1 619 ? 107.342 139.374 68.417 1.00 46.41 619 THR B C 1
ATOM 10975 O O . THR B 1 619 ? 106.620 140.357 68.232 1.00 46.41 619 THR B O 1
ATOM 10979 N N . VAL B 1 620 ? 107.745 138.600 67.419 1.00 48.10 620 VAL B N 1
ATOM 10980 C CA . VAL B 1 620 ? 107.360 138.839 66.039 1.00 48.10 620 VAL B CA 1
ATOM 10981 C C . VAL B 1 620 ? 106.460 137.701 65.574 1.00 48.10 620 VAL B C 1
ATOM 10982 O O . VAL B 1 620 ? 106.710 136.530 65.878 1.00 48.10 620 VAL B O 1
ATOM 10986 N N . MET B 1 621 ? 105.359 138.054 64.912 1.00 53.92 621 MET B N 1
ATOM 10987 C CA . MET B 1 621 ? 104.469 137.086 64.281 1.00 53.92 621 MET B CA 1
ATOM 10988 C C . MET B 1 621 ? 104.357 137.455 62.815 1.00 53.92 621 MET B C 1
ATOM 10989 O O . MET B 1 621 ? 104.021 138.596 62.495 1.00 53.92 621 MET B O 1
ATOM 10994 N N . ILE B 1 622 ? 104.642 136.510 61.921 1.00 54.88 622 ILE B N 1
ATOM 10995 C CA . ILE B 1 622 ? 104.450 136.744 60.498 1.00 54.88 622 ILE B CA 1
ATOM 10996 C C . ILE B 1 622 ? 103.467 135.700 59.981 1.00 54.88 622 ILE B C 1
ATOM 10997 O O . ILE B 1 622 ? 103.166 134.714 60.647 1.00 54.88 622 ILE B O 1
ATOM 11002 N N . GLY B 1 623 ? 102.957 135.935 58.771 1.00 65.53 623 GLY B N 1
ATOM 11003 C CA . GLY B 1 623 ? 101.982 135.050 58.177 1.00 65.53 623 GLY B CA 1
ATOM 11004 C C . GLY B 1 623 ? 102.424 134.579 56.803 1.00 65.53 623 GLY B C 1
ATOM 11005 O O . GLY B 1 623 ? 103.441 135.020 56.268 1.00 65.53 623 GLY B O 1
ATOM 11006 N N . HIS B 1 624 ? 101.655 133.633 56.260 1.00 70.65 624 HIS B N 1
ATOM 11007 C CA . HIS B 1 624 ? 101.826 133.196 54.879 1.00 70.65 624 HIS B CA 1
ATOM 11008 C C . HIS B 1 624 ? 100.429 132.967 54.293 1.00 70.65 624 HIS B C 1
ATOM 11009 O O . HIS B 1 624 ? 99.911 131.851 54.319 1.00 70.65 624 HIS B O 1
ATOM 11016 N N . SER B 1 625 ? 99.809 134.052 53.809 1.00 83.19 625 SER B N 1
ATOM 11017 C CA . SER B 1 625 ? 98.568 134.110 53.027 1.00 83.19 625 SER B CA 1
ATOM 11018 C C . SER B 1 625 ? 97.303 133.712 53.791 1.00 83.19 625 SER B C 1
ATOM 11019 O O . SER B 1 625 ? 96.190 133.972 53.327 1.00 83.19 625 SER B O 1
ATOM 11022 N N . LEU B 1 626 ? 97.459 133.090 54.954 1.00 73.90 626 LEU B N 1
ATOM 11023 C CA . LEU B 1 626 ? 96.410 132.896 55.945 1.00 73.90 626 LEU B CA 1
ATOM 11024 C C . LEU B 1 626 ? 96.907 133.075 57.359 1.00 73.90 626 LEU B C 1
ATOM 11025 O O . LEU B 1 626 ? 96.098 133.364 58.246 1.00 73.90 626 LEU B O 1
ATOM 11030 N N . GLY B 1 627 ? 98.206 132.908 57.605 1.00 65.66 627 GLY B N 1
ATOM 11031 C CA . GLY B 1 627 ? 98.725 133.062 58.944 1.00 65.66 627 GLY B CA 1
ATOM 11032 C C . GLY B 1 627 ? 98.741 134.501 59.407 1.00 65.66 627 GLY B C 1
ATOM 11033 O O . GLY B 1 627 ? 98.884 134.769 60.600 1.00 65.66 627 GLY B O 1
ATOM 11034 N N . GLU B 1 628 ? 98.620 135.444 58.470 1.00 72.52 628 GLU B N 1
ATOM 11035 C CA . GLU B 1 628 ? 98.392 136.833 58.840 1.00 72.52 628 GLU B CA 1
ATOM 11036 C C . GLU B 1 628 ? 97.024 137.015 59.478 1.00 72.52 628 GLU B C 1
ATOM 11037 O O . GLU B 1 628 ? 96.881 137.806 60.411 1.00 72.52 628 GLU B O 1
ATOM 11043 N N . TRP B 1 629 ? 96.018 136.268 59.006 1.00 73.22 629 TRP B N 1
ATOM 11044 C CA . TRP B 1 629 ? 94.655 136.398 59.521 1.00 73.22 629 TRP B CA 1
ATOM 11045 C C . TRP B 1 629 ? 94.546 135.982 60.976 1.00 73.22 629 TRP B C 1
ATOM 11046 O O . TRP B 1 629 ? 93.678 136.478 61.700 1.00 73.22 629 TRP B O 1
ATOM 11057 N N . VAL B 1 630 ? 95.404 135.069 61.413 1.00 60.51 630 VAL B N 1
ATOM 11058 C CA . VAL B 1 630 ? 95.358 134.534 62.763 1.00 60.51 630 VAL B CA 1
ATOM 11059 C C . VAL B 1 630 ? 96.448 135.164 63.629 1.00 60.51 630 VAL B C 1
ATOM 11060 O O . VAL B 1 630 ? 96.241 135.380 64.827 1.00 60.51 630 VAL B O 1
ATOM 11064 N N . ALA B 1 631 ? 97.575 135.560 63.021 1.00 57.62 631 ALA B N 1
ATOM 11065 C CA . ALA B 1 631 ? 98.540 136.406 63.716 1.00 57.62 631 ALA B CA 1
ATOM 11066 C C . ALA B 1 631 ? 97.927 137.750 64.074 1.00 57.62 631 ALA B C 1
ATOM 11067 O O . ALA B 1 631 ? 98.256 138.332 65.118 1.00 57.62 631 ALA B O 1
ATOM 11069 N N . ALA B 1 632 ? 97.008 138.219 63.225 1.00 62.36 632 ALA B N 1
ATOM 11070 C CA . ALA B 1 632 ? 96.243 139.428 63.469 1.00 62.36 632 ALA B CA 1
ATOM 11071 C C . ALA B 1 632 ? 95.419 139.325 64.743 1.00 62.36 632 ALA B C 1
ATOM 11072 O O . ALA B 1 632 ? 95.432 140.238 65.575 1.00 62.36 632 ALA B O 1
ATOM 11074 N N . THR B 1 633 ? 94.708 138.214 64.927 1.00 61.02 633 THR B N 1
ATOM 11075 C CA . THR B 1 633 ? 93.850 138.067 66.092 1.00 61.02 633 THR B CA 1
ATOM 11076 C C . THR B 1 633 ? 94.583 137.562 67.331 1.00 61.02 633 THR B C 1
ATOM 11077 O O . THR B 1 633 ? 94.001 137.590 68.418 1.00 61.02 633 THR B O 1
ATOM 11081 N N . LEU B 1 634 ? 95.832 137.096 67.215 1.00 57.04 634 LEU B N 1
ATOM 11082 C CA . LEU B 1 634 ? 96.674 137.116 68.415 1.00 57.04 634 LEU B CA 1
ATOM 11083 C C . LEU B 1 634 ? 97.155 138.516 68.758 1.00 57.04 634 LEU B C 1
ATOM 11084 O O . LEU B 1 634 ? 97.349 138.828 69.938 1.00 57.04 634 LEU B O 1
ATOM 11089 N N . ALA B 1 635 ? 97.375 139.372 67.763 1.00 63.86 635 ALA B N 1
ATOM 11090 C CA . ALA B 1 635 ? 97.538 140.773 68.121 1.00 63.86 635 ALA B CA 1
ATOM 11091 C C . ALA B 1 635 ? 96.211 141.436 68.454 1.00 63.86 635 ALA B C 1
ATOM 11092 O O . ALA B 1 635 ? 96.206 142.521 69.043 1.00 63.86 635 ALA B O 1
ATOM 11094 N N . GLY B 1 636 ? 95.100 140.795 68.111 1.00 68.99 636 GLY B N 1
ATOM 11095 C CA . GLY B 1 636 ? 93.779 141.292 68.429 1.00 68.99 636 GLY B CA 1
ATOM 11096 C C . GLY B 1 636 ? 93.407 142.541 67.672 1.00 68.99 636 GLY B C 1
ATOM 11097 O O . GLY B 1 636 ? 92.782 143.440 68.246 1.00 68.99 636 GLY B O 1
ATOM 11098 N N . VAL B 1 637 ? 93.781 142.628 66.395 1.00 76.17 637 VAL B N 1
ATOM 11099 C CA . VAL B 1 637 ? 93.357 143.789 65.630 1.00 76.17 637 VAL B CA 1
ATOM 11100 C C . VAL B 1 637 ? 91.889 143.662 65.285 1.00 76.17 637 VAL B C 1
ATOM 11101 O O . VAL B 1 637 ? 91.206 144.667 65.102 1.00 76.17 637 VAL B O 1
ATOM 11105 N N . PHE B 1 638 ? 91.383 142.438 65.199 1.00 75.48 638 PHE B N 1
ATOM 11106 C CA . PHE B 1 638 ? 89.961 142.145 65.188 1.00 75.48 638 PHE B CA 1
ATOM 11107 C C . PHE B 1 638 ? 89.765 140.748 65.748 1.00 75.48 638 PHE B C 1
ATOM 11108 O O . PHE B 1 638 ? 90.606 139.866 65.565 1.00 75.48 638 PHE B O 1
ATOM 11116 N N . SER B 1 639 ? 88.647 140.570 66.449 1.00 73.67 639 SER B N 1
ATOM 11117 C CA . SER B 1 639 ? 88.484 139.485 67.403 1.00 73.67 639 SER B CA 1
ATOM 11118 C C . SER B 1 639 ? 88.315 138.145 66.697 1.00 73.67 639 SER B C 1
ATOM 11119 O O . SER B 1 639 ? 88.261 138.057 65.468 1.00 73.67 639 SER B O 1
ATOM 11122 N N . LEU B 1 640 ? 88.238 137.090 67.515 1.00 73.77 640 LEU B N 1
ATOM 11123 C CA . LEU B 1 640 ? 88.277 135.721 67.009 1.00 73.77 640 LEU B CA 1
ATOM 11124 C C . LEU B 1 640 ? 87.043 135.386 66.182 1.00 73.77 640 LEU B C 1
ATOM 11125 O O . LEU B 1 640 ? 87.153 134.788 65.108 1.00 73.77 640 LEU B O 1
ATOM 11130 N N . GLU B 1 641 ? 85.858 135.764 66.670 1.00 78.02 641 GLU B N 1
ATOM 11131 C CA . GLU B 1 641 ? 84.622 135.432 65.966 1.00 78.02 641 GLU B CA 1
ATOM 11132 C C . GLU B 1 641 ? 84.510 136.190 64.652 1.00 78.02 641 GLU B C 1
ATOM 11133 O O . GLU B 1 641 ? 84.121 135.610 63.626 1.00 78.02 641 GLU B O 1
ATOM 11139 N N . ASP B 1 642 ? 84.886 137.469 64.661 1.00 80.64 642 ASP B N 1
ATOM 11140 C CA . ASP B 1 642 ? 84.941 138.263 63.444 1.00 80.64 642 ASP B CA 1
ATOM 11141 C C . ASP B 1 642 ? 85.986 137.736 62.476 1.00 80.64 642 ASP B C 1
ATOM 11142 O O . ASP B 1 642 ? 85.755 137.745 61.265 1.00 80.64 642 ASP B O 1
ATOM 11147 N N . ALA B 1 643 ? 87.124 137.257 62.986 1.00 76.98 643 ALA B N 1
ATOM 11148 C CA . ALA B 1 643 ? 88.131 136.650 62.125 1.00 76.98 643 ALA B CA 1
ATOM 11149 C C . ALA B 1 643 ? 87.663 135.335 61.525 1.00 76.98 643 ALA B C 1
ATOM 11150 O O . ALA B 1 643 ? 87.983 135.047 60.373 1.00 76.98 643 ALA B O 1
ATOM 11152 N N . LEU B 1 644 ? 86.909 134.540 62.282 1.00 80.01 644 LEU B N 1
ATOM 11153 C CA . LEU B 1 644 ? 86.349 133.300 61.756 1.00 80.01 644 LEU B CA 1
ATOM 11154 C C . LEU B 1 644 ? 85.334 133.577 60.657 1.00 80.01 644 LEU B C 1
ATOM 11155 O O . LEU B 1 644 ? 85.317 132.882 59.634 1.00 80.01 644 LEU B O 1
ATOM 11160 N N . ARG B 1 645 ? 84.496 134.600 60.844 1.00 84.47 645 ARG B N 1
ATOM 11161 C CA . ARG B 1 645 ? 83.575 135.004 59.785 1.00 84.47 645 ARG B CA 1
ATOM 11162 C C . ARG B 1 645 ? 84.310 135.532 58.558 1.00 84.47 645 ARG B C 1
ATOM 11163 O O . ARG B 1 645 ? 84.000 135.144 57.426 1.00 84.47 645 ARG B O 1
ATOM 11171 N N . LEU B 1 646 ? 85.309 136.389 58.752 1.00 84.92 646 LEU B N 1
ATOM 11172 C CA . LEU B 1 646 ? 86.000 136.973 57.611 1.00 84.92 646 LEU B CA 1
ATOM 11173 C C . LEU B 1 646 ? 87.057 136.051 57.017 1.00 84.92 646 LEU B C 1
ATOM 11174 O O . LEU B 1 646 ? 87.685 136.427 56.026 1.00 84.92 646 LEU B O 1
ATOM 11179 N N . VAL B 1 647 ? 87.291 134.885 57.610 1.00 82.57 647 VAL B N 1
ATOM 11180 C CA . VAL B 1 647 ? 88.038 133.811 56.969 1.00 82.57 647 VAL B CA 1
ATOM 11181 C C . VAL B 1 647 ? 87.107 132.833 56.259 1.00 82.57 647 VAL B C 1
ATOM 11182 O O . VAL B 1 647 ? 87.416 132.367 55.165 1.00 82.57 647 VAL B O 1
ATOM 11186 N N . ALA B 1 648 ? 85.924 132.567 56.819 1.00 85.86 648 ALA B N 1
ATOM 11187 C CA . ALA B 1 648 ? 85.004 131.631 56.181 1.00 85.86 648 ALA B CA 1
ATOM 11188 C C . ALA B 1 648 ? 84.323 132.227 54.953 1.00 85.86 648 ALA B C 1
ATOM 11189 O O . ALA B 1 648 ? 84.154 131.533 53.941 1.00 85.86 648 ALA B O 1
ATOM 11191 N N . ARG B 1 649 ? 83.912 133.500 55.026 1.00 89.01 649 ARG B N 1
ATOM 11192 C CA . ARG B 1 649 ? 83.404 134.189 53.842 1.00 89.01 649 ARG B CA 1
ATOM 11193 C C . ARG B 1 649 ? 84.489 134.308 52.782 1.00 89.01 649 ARG B C 1
ATOM 11194 O O . ARG B 1 649 ? 84.221 134.150 51.586 1.00 89.01 649 ARG B O 1
ATOM 11202 N N . ARG B 1 650 ? 85.721 134.580 53.215 1.00 88.78 650 ARG B N 1
ATOM 11203 C CA . ARG B 1 650 ? 86.872 134.621 52.322 1.00 88.78 650 ARG B CA 1
ATOM 11204 C C . ARG B 1 650 ? 87.123 133.270 51.662 1.00 88.78 650 ARG B C 1
ATOM 11205 O O . ARG B 1 650 ? 87.473 133.213 50.480 1.00 88.78 650 ARG B O 1
ATOM 11213 N N . ALA B 1 651 ? 86.931 132.183 52.407 1.00 91.59 651 ALA B N 1
ATOM 11214 C CA . ALA B 1 651 ? 87.132 130.839 51.879 1.00 91.59 651 ALA B CA 1
ATOM 11215 C C . ALA B 1 651 ? 86.065 130.482 50.860 1.00 91.59 651 ALA B C 1
ATOM 11216 O O . ALA B 1 651 ? 86.362 129.897 49.812 1.00 91.59 651 ALA B O 1
ATOM 11218 N N . GLU B 1 652 ? 84.808 130.800 51.171 1.00 96.13 652 GLU B N 1
ATOM 11219 C CA . GLU B 1 652 ? 83.720 130.476 50.260 1.00 96.13 652 GLU B CA 1
ATOM 11220 C C . GLU B 1 652 ? 83.774 131.335 49.002 1.00 96.13 652 GLU B C 1
ATOM 11221 O O . GLU B 1 652 ? 83.586 130.826 47.892 1.00 96.13 652 GLU B O 1
ATOM 11227 N N . LEU B 1 653 ? 84.096 132.621 49.145 1.00 97.57 653 LEU B N 1
ATOM 11228 C CA . LEU B 1 653 ? 84.012 133.541 48.023 1.00 97.57 653 LEU B CA 1
ATOM 11229 C C . LEU B 1 653 ? 85.136 133.365 47.010 1.00 97.57 653 LEU B C 1
ATOM 11230 O O . LEU B 1 653 ? 85.024 133.895 45.899 1.00 97.57 653 LEU B O 1
ATOM 11235 N N . MET B 1 654 ? 86.201 132.638 47.344 1.00 99.18 654 MET B N 1
ATOM 11236 C CA . MET B 1 654 ? 87.178 132.232 46.344 1.00 99.18 654 MET B CA 1
ATOM 11237 C C . MET B 1 654 ? 87.029 130.774 45.935 1.00 99.18 654 MET B C 1
ATOM 11238 O O . MET B 1 654 ? 87.851 130.273 45.161 1.00 99.18 654 MET B O 1
ATOM 11243 N N . HIS B 1 655 ? 86.005 130.078 46.432 1.00 98.51 655 HIS B N 1
ATOM 11244 C CA . HIS B 1 655 ? 85.768 128.719 45.961 1.00 98.51 655 HIS B CA 1
ATOM 11245 C C . HIS B 1 655 ? 85.060 128.708 44.612 1.00 98.51 655 HIS B C 1
ATOM 11246 O O . HIS B 1 655 ? 85.237 127.775 43.823 1.00 98.51 655 HIS B O 1
ATOM 11253 N N . GLN B 1 656 ? 84.258 129.728 44.327 1.00 97.85 656 GLN B N 1
ATOM 11254 C CA . GLN B 1 656 ? 83.600 129.842 43.033 1.00 97.85 656 GLN B CA 1
ATOM 11255 C C . GLN B 1 656 ? 84.406 130.668 42.044 1.00 97.85 656 GLN B C 1
ATOM 11256 O O . GLN B 1 656 ? 83.922 130.939 40.941 1.00 97.85 656 GLN B O 1
ATOM 11262 N N . ALA B 1 657 ? 85.611 131.083 42.419 1.00 92.63 657 ALA B N 1
ATOM 11263 C CA . ALA B 1 657 ? 86.537 131.659 41.463 1.00 92.63 657 ALA B CA 1
ATOM 11264 C C . ALA B 1 657 ? 86.997 130.578 40.483 1.00 92.63 657 ALA B C 1
ATOM 11265 O O . ALA B 1 657 ? 87.004 129.392 40.826 1.00 92.63 657 ALA B O 1
ATOM 11267 N N . PRO B 1 658 ? 87.345 130.954 39.247 1.00 90.73 658 PRO B N 1
ATOM 11268 C CA . PRO B 1 658 ? 87.766 129.947 38.264 1.00 90.73 658 PRO B CA 1
ATOM 11269 C C . PRO B 1 658 ? 89.062 129.257 38.656 1.00 90.73 658 PRO B C 1
ATOM 11270 O O . PRO B 1 658 ? 89.890 129.802 39.390 1.00 90.73 658 PRO B O 1
ATOM 11274 N N . SER B 1 659 ? 89.206 128.024 38.174 1.00 91.11 659 SER B N 1
ATOM 11275 C CA . SER B 1 659 ? 90.303 127.165 38.594 1.00 91.11 659 SER B CA 1
ATOM 11276 C C . SER B 1 659 ? 91.632 127.662 38.045 1.00 91.11 659 SER B C 1
ATOM 11277 O O . SER B 1 659 ? 91.743 128.018 36.868 1.00 91.11 659 SER B O 1
ATOM 11280 N N . GLY B 1 660 ? 92.642 127.687 38.915 1.00 94.74 660 GLY B N 1
ATOM 11281 C CA . GLY B 1 660 ? 93.985 128.031 38.516 1.00 94.74 660 GLY B CA 1
ATOM 11282 C C . GLY B 1 660 ? 94.965 127.015 39.068 1.00 94.74 660 GLY B C 1
ATOM 11283 O O . GLY B 1 660 ? 94.610 126.149 39.869 1.00 94.74 660 GLY B O 1
ATOM 11284 N N . ALA B 1 661 ? 96.208 127.134 38.617 1.00 101.84 661 ALA B N 1
ATOM 11285 C CA . ALA B 1 661 ? 97.281 126.265 39.069 1.00 101.84 661 ALA B CA 1
ATOM 11286 C C . ALA B 1 661 ? 98.459 127.116 39.517 1.00 101.84 661 ALA B C 1
ATOM 11287 O O . ALA B 1 661 ? 98.627 128.253 39.071 1.00 101.84 661 ALA B O 1
ATOM 11289 N N . MET B 1 662 ? 99.260 126.563 40.417 1.00 104.67 662 MET B N 1
ATOM 11290 C CA . MET B 1 662 ? 100.501 127.189 40.839 1.00 104.67 662 MET B CA 1
ATOM 11291 C C . MET B 1 662 ? 101.678 126.329 40.408 1.00 104.67 662 MET B C 1
ATOM 11292 O O . MET B 1 662 ? 101.517 125.232 39.868 1.00 104.67 662 MET B O 1
ATOM 11297 N N . LEU B 1 663 ? 102.877 126.840 40.669 1.00 103.65 663 LEU B N 1
ATOM 11298 C CA . LEU B 1 663 ? 104.080 126.197 40.167 1.00 103.65 663 LEU B CA 1
ATOM 11299 C C . LEU B 1 663 ? 105.269 126.619 41.014 1.00 103.65 663 LEU B C 1
ATOM 11300 O O . LEU B 1 663 ? 105.538 127.815 41.156 1.00 103.65 663 LEU B O 1
ATOM 11305 N N . MET B 1 664 ? 105.977 125.640 41.564 1.00 104.50 664 MET B N 1
ATOM 11306 C CA . MET B 1 664 ? 107.171 125.911 42.358 1.00 104.50 664 MET B CA 1
ATOM 11307 C C . MET B 1 664 ? 108.337 126.102 41.400 1.00 104.50 664 MET B C 1
ATOM 11308 O O . MET B 1 664 ? 108.993 125.136 41.006 1.00 104.50 664 MET B O 1
ATOM 11313 N N . VAL B 1 665 ? 108.600 127.346 41.011 1.00 94.72 665 VAL B N 1
ATOM 11314 C CA . VAL B 1 665 ? 109.783 127.669 40.218 1.00 94.72 665 VAL B CA 1
ATOM 11315 C C . VAL B 1 665 ? 110.895 128.112 41.170 1.00 94.72 665 VAL B C 1
ATOM 11316 O O . VAL B 1 665 ? 110.850 129.177 41.790 1.00 94.72 665 VAL B O 1
ATOM 11320 N N . ALA B 1 666 ? 111.888 127.237 41.328 1.00 89.43 666 ALA B N 1
ATOM 11321 C CA . ALA B 1 666 ? 112.986 127.449 42.267 1.00 89.43 666 ALA B CA 1
ATOM 11322 C C . ALA B 1 666 ? 114.039 128.358 41.632 1.00 89.43 666 ALA B C 1
ATOM 11323 O O . ALA B 1 666 ? 115.135 127.942 41.248 1.00 89.43 666 ALA B O 1
ATOM 11325 N N . LEU B 1 667 ? 113.686 129.630 41.529 1.00 90.72 667 LEU B N 1
ATOM 11326 C CA . LEU B 1 667 ? 114.536 130.653 40.945 1.00 90.72 667 LEU B CA 1
ATOM 11327 C C . LEU B 1 667 ? 114.327 131.938 41.727 1.00 90.72 667 LEU B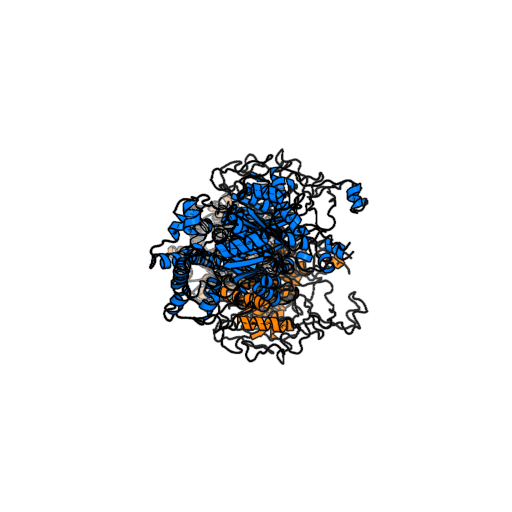 C 1
ATOM 11328 O O . LEU B 1 667 ? 113.294 132.101 42.386 1.00 90.72 667 LEU B O 1
ATOM 11333 N N . PRO B 1 668 ? 115.309 132.849 41.715 1.00 90.01 668 PRO B N 1
ATOM 11334 C CA . PRO B 1 668 ? 115.109 134.154 42.359 1.00 90.01 668 PRO B CA 1
ATOM 11335 C C . PRO B 1 668 ? 113.997 134.949 41.695 1.00 90.01 668 PRO B C 1
ATOM 11336 O O . PRO B 1 668 ? 113.738 134.815 40.497 1.00 90.01 668 PRO B O 1
ATOM 11340 N N . GLU B 1 669 ? 113.323 135.770 42.502 1.00 90.31 669 GLU B N 1
ATOM 11341 C CA . GLU B 1 669 ? 112.135 136.473 42.036 1.00 90.31 669 GLU B CA 1
ATOM 11342 C C . GLU B 1 669 ? 112.459 137.567 41.029 1.00 90.31 669 GLU B C 1
ATOM 11343 O O . GLU B 1 669 ? 111.602 137.896 40.201 1.00 90.31 669 GLU B O 1
ATOM 11349 N N . ALA B 1 670 ? 113.668 138.137 41.083 1.00 91.25 670 ALA B N 1
ATOM 11350 C CA . ALA B 1 670 ? 114.092 139.073 40.047 1.00 91.25 670 ALA B CA 1
ATOM 11351 C C . ALA B 1 670 ? 114.252 138.364 38.712 1.00 91.25 670 ALA B C 1
ATOM 11352 O O . ALA B 1 670 ? 113.850 138.893 37.671 1.00 91.25 670 ALA B O 1
ATOM 11354 N N . GLN B 1 671 ? 114.827 137.160 38.733 1.00 92.93 671 GLN B N 1
ATOM 11355 C CA . GLN B 1 671 ? 114.954 136.361 37.520 1.00 92.93 671 GLN B CA 1
ATOM 11356 C C . GLN B 1 671 ? 113.590 135.905 37.017 1.00 92.93 671 GLN B C 1
ATOM 11357 O O . GLN B 1 671 ? 113.367 135.813 35.805 1.00 92.93 671 GLN B O 1
ATOM 11363 N N . ILE B 1 672 ? 112.667 135.615 37.934 1.00 93.13 672 ILE B N 1
ATOM 11364 C CA . ILE B 1 672 ? 111.333 135.164 37.545 1.00 93.13 672 ILE B CA 1
ATOM 11365 C C . ILE B 1 672 ? 110.543 136.305 36.913 1.00 93.13 672 ILE B C 1
ATOM 11366 O O . ILE B 1 672 ? 109.894 136.130 35.875 1.00 93.13 672 ILE B O 1
ATOM 11371 N N . ARG B 1 673 ? 110.619 137.497 37.500 1.00 93.29 673 ARG B N 1
ATOM 11372 C CA . ARG B 1 673 ? 109.978 138.664 36.913 1.00 93.29 673 ARG B CA 1
ATOM 11373 C C . ARG B 1 673 ? 110.726 139.204 35.699 1.00 93.29 673 ARG B C 1
ATOM 11374 O O . ARG B 1 673 ? 110.167 140.024 34.962 1.00 93.29 673 ARG B O 1
ATOM 11382 N N . ALA B 1 674 ? 111.975 138.788 35.487 1.00 95.48 674 ALA B N 1
ATOM 11383 C CA . ALA B 1 674 ? 112.714 139.109 34.275 1.00 95.48 674 ALA B CA 1
ATOM 11384 C C . ALA B 1 674 ? 112.541 138.059 33.186 1.00 95.48 674 ALA B C 1
ATOM 11385 O O . ALA B 1 674 ? 112.976 138.285 32.052 1.00 95.48 674 ALA B O 1
ATOM 11387 N N . LEU B 1 675 ? 111.923 136.921 33.507 1.00 93.55 675 LEU B N 1
ATOM 11388 C CA . LEU B 1 675 ? 111.584 135.887 32.535 1.00 93.55 675 LEU B CA 1
ATOM 11389 C C . LEU B 1 675 ? 110.099 135.548 32.566 1.00 93.55 675 LEU B C 1
ATOM 11390 O O . LEU B 1 675 ? 109.715 134.427 32.222 1.00 93.55 675 LEU B O 1
ATOM 11395 N N . ILE B 1 676 ? 109.259 136.491 32.977 1.00 86.96 676 ILE B N 1
ATOM 11396 C CA . ILE B 1 676 ? 107.838 136.225 33.151 1.00 86.96 676 ILE B CA 1
ATOM 11397 C C . ILE B 1 676 ? 107.161 136.216 31.784 1.00 86.96 676 ILE B C 1
ATOM 11398 O O . ILE B 1 676 ? 107.508 137.001 30.892 1.00 86.96 676 ILE B O 1
ATOM 11403 N N . THR B 1 677 ? 106.237 135.268 31.595 1.00 79.53 677 THR B N 1
ATOM 11404 C CA . THR B 1 677 ? 105.585 135.094 30.300 1.00 79.53 677 THR B CA 1
ATOM 11405 C C . THR B 1 677 ? 104.674 136.270 29.971 1.00 79.53 677 THR B C 1
ATOM 11406 O O . THR B 1 677 ? 104.737 136.832 28.871 1.00 79.53 677 THR B O 1
ATOM 11410 N N . ALA B 1 678 ? 103.831 136.660 30.918 1.00 73.68 678 ALA B N 1
ATOM 11411 C CA . ALA B 1 678 ? 102.836 137.699 30.707 1.00 73.68 678 ALA B CA 1
ATOM 11412 C C . ALA B 1 678 ? 102.547 138.344 32.052 1.00 73.68 678 ALA B C 1
ATOM 11413 O O . ALA B 1 678 ? 102.833 137.748 33.095 1.00 73.68 678 ALA B O 1
ATOM 11415 N N . PRO B 1 679 ? 101.996 139.577 32.069 1.00 71.38 679 PRO B N 1
ATOM 11416 C CA . PRO B 1 679 ? 101.686 140.209 33.362 1.00 71.38 679 PRO B CA 1
ATOM 11417 C C . PRO B 1 679 ? 100.569 139.525 34.139 1.00 71.38 679 PRO B C 1
ATOM 11418 O O . PRO B 1 679 ? 99.436 140.012 34.210 1.00 71.38 679 PRO B O 1
ATOM 11422 N N . LEU B 1 680 ? 100.906 138.375 34.719 1.00 75.55 680 LEU B N 1
ATOM 11423 C CA . LEU B 1 680 ? 100.142 137.745 35.784 1.00 75.55 680 LEU B CA 1
ATOM 11424 C C . LEU B 1 680 ? 100.712 138.247 37.110 1.00 75.55 680 LEU B C 1
ATOM 11425 O O . LEU B 1 680 ? 101.464 139.225 37.139 1.00 75.55 680 LEU B O 1
ATOM 11430 N N . ALA B 1 681 ? 100.375 137.599 38.218 1.00 81.77 681 ALA B N 1
ATOM 11431 C CA . ALA B 1 681 ? 100.952 137.947 39.506 1.00 81.77 681 ALA B CA 1
ATOM 11432 C C . ALA B 1 681 ? 101.759 136.777 40.049 1.00 81.77 681 ALA B C 1
ATOM 11433 O O . ALA B 1 681 ? 101.383 135.614 39.878 1.00 81.77 681 ALA B O 1
ATOM 11435 N N . ILE B 1 682 ? 102.893 137.101 40.677 1.00 85.60 682 ILE B N 1
ATOM 11436 C CA . ILE B 1 682 ? 103.609 136.124 41.483 1.00 85.60 682 ILE B CA 1
ATOM 11437 C C . ILE B 1 682 ? 102.729 135.749 42.666 1.00 85.60 682 ILE B C 1
ATOM 11438 O O . ILE B 1 682 ? 101.973 136.578 43.186 1.00 85.60 682 ILE B O 1
ATOM 11443 N N . ALA B 1 683 ? 102.784 134.483 43.074 1.00 84.57 683 ALA B N 1
ATOM 11444 C CA . ALA B 1 683 ? 101.942 134.007 44.162 1.00 84.57 683 ALA B CA 1
ATOM 11445 C C . ALA B 1 683 ? 102.642 134.016 45.512 1.00 84.57 683 ALA B C 1
ATOM 11446 O O . ALA B 1 683 ? 102.003 134.309 46.527 1.00 84.57 683 ALA B O 1
ATOM 11448 N N . ALA B 1 684 ? 103.938 133.701 45.554 1.00 78.35 684 ALA B N 1
ATOM 11449 C CA . ALA B 1 684 ? 104.674 133.665 46.809 1.00 78.35 684 ALA B CA 1
ATOM 11450 C C . ALA B 1 684 ? 106.154 133.895 46.552 1.00 78.35 684 ALA B C 1
ATOM 11451 O O . ALA B 1 684 ? 106.739 133.284 45.656 1.00 78.35 684 ALA B O 1
ATOM 11453 N N . VAL B 1 685 ? 106.749 134.781 47.346 1.00 76.17 685 VAL B N 1
ATOM 11454 C CA . VAL B 1 685 ? 108.187 135.014 47.319 1.00 76.17 685 VAL B CA 1
ATOM 11455 C C . VAL B 1 685 ? 108.745 134.533 48.650 1.00 76.17 685 VAL B C 1
ATOM 11456 O O . VAL B 1 685 ? 108.711 135.259 49.650 1.00 76.17 685 VAL B O 1
ATOM 11460 N N . ASN B 1 686 ? 109.251 133.302 48.677 1.00 76.51 686 ASN B N 1
ATOM 11461 C CA . ASN B 1 686 ? 109.566 132.625 49.929 1.00 76.51 686 ASN B CA 1
ATOM 11462 C C . ASN B 1 686 ? 111.049 132.630 50.271 1.00 76.51 686 ASN B C 1
ATOM 11463 O O . ASN B 1 686 ? 111.406 132.796 51.439 1.00 76.51 686 ASN B O 1
ATOM 11468 N N . ALA B 1 687 ? 111.922 132.459 49.292 1.00 86.39 687 ALA B N 1
ATOM 11469 C CA . ALA B 1 687 ? 113.356 132.438 49.539 1.00 86.39 687 ALA B CA 1
ATOM 11470 C C . ALA B 1 687 ? 114.047 132.872 48.261 1.00 86.39 687 ALA B C 1
ATOM 11471 O O . ALA B 1 687 ? 113.421 132.933 47.198 1.00 86.39 687 ALA B O 1
ATOM 11473 N N . PRO B 1 688 ? 115.343 133.201 48.323 1.00 92.63 688 PRO B N 1
ATOM 11474 C CA . PRO B 1 688 ? 116.083 133.356 47.061 1.00 92.63 688 PRO B CA 1
ATOM 11475 C C . PRO B 1 688 ? 116.623 132.043 46.501 1.00 92.63 688 PRO B C 1
ATOM 11476 O O . PRO B 1 688 ? 117.744 131.989 45.989 1.00 92.63 688 PRO B O 1
ATOM 11480 N N . ASP B 1 689 ? 115.826 130.972 46.618 1.00 94.79 689 ASP B N 1
ATOM 11481 C CA . ASP B 1 689 ? 115.915 129.810 45.741 1.00 94.79 689 ASP B CA 1
ATOM 11482 C C . ASP B 1 689 ? 114.532 129.196 45.529 1.00 94.79 689 ASP B C 1
ATOM 11483 O O . ASP B 1 689 ? 114.440 127.989 45.278 1.00 94.79 689 ASP B O 1
ATOM 11488 N N . TYR B 1 690 ? 113.461 129.978 45.665 1.00 87.59 690 TYR B N 1
ATOM 11489 C CA . TYR B 1 690 ? 112.118 129.430 45.817 1.00 87.59 690 TYR B CA 1
ATOM 11490 C C . TYR B 1 690 ? 111.099 130.517 45.519 1.00 87.59 690 TYR B C 1
ATOM 11491 O O . TYR B 1 690 ? 111.168 131.605 46.098 1.00 87.59 690 TYR B O 1
ATOM 11500 N N . SER B 1 691 ? 110.142 130.210 44.648 1.00 88.29 691 SER B N 1
ATOM 11501 C CA . SER B 1 691 ? 109.096 131.158 44.295 1.00 88.29 691 SER B CA 1
ATOM 11502 C C . SER B 1 691 ? 107.918 130.404 43.695 1.00 88.29 691 SER B C 1
ATOM 11503 O O . SER B 1 691 ? 108.077 129.311 43.148 1.00 88.29 691 SER B O 1
ATOM 11506 N N . VAL B 1 692 ? 106.733 130.998 43.817 1.00 87.50 692 VAL B N 1
ATOM 11507 C CA . VAL B 1 692 ? 105.491 130.404 43.334 1.00 87.50 692 VAL B CA 1
ATOM 11508 C C . VAL B 1 692 ? 104.841 131.373 42.356 1.00 87.50 692 VAL B C 1
ATOM 11509 O O . VAL B 1 692 ? 104.631 132.546 42.686 1.00 87.50 692 VAL B O 1
ATOM 11513 N N . ILE B 1 693 ? 104.514 130.880 41.161 1.00 91.57 693 ILE B N 1
ATOM 11514 C CA . ILE B 1 693 ? 103.832 131.657 40.132 1.00 91.57 693 ILE B CA 1
ATOM 11515 C C . ILE B 1 693 ? 102.442 131.071 39.926 1.00 91.57 693 ILE B C 1
ATOM 11516 O O . ILE B 1 693 ? 102.269 129.847 39.914 1.00 91.57 693 ILE B O 1
ATOM 11521 N N . ALA B 1 694 ? 101.446 131.943 39.782 1.00 88.97 694 ALA B N 1
ATOM 11522 C CA . ALA B 1 694 ? 100.073 131.483 39.633 1.00 88.97 694 ALA B CA 1
ATOM 11523 C C . ALA B 1 694 ? 99.280 132.469 38.784 1.00 88.97 694 ALA B C 1
ATOM 11524 O O . ALA B 1 694 ? 99.618 133.651 38.686 1.00 88.97 694 ALA B O 1
ATOM 11526 N N . GLY B 1 695 ? 98.208 131.962 38.182 1.00 84.55 695 GLY B N 1
ATOM 11527 C CA . GLY B 1 695 ? 97.347 132.747 37.331 1.00 84.55 695 GLY B CA 1
ATOM 11528 C C . GLY B 1 695 ? 96.217 131.899 36.784 1.00 84.55 695 GLY B C 1
ATOM 11529 O O . GLY B 1 695 ? 95.609 131.107 37.507 1.00 84.55 695 GLY B O 1
ATOM 11530 N N . PRO B 1 696 ? 95.904 132.053 35.499 1.00 81.71 696 PRO B N 1
ATOM 11531 C CA . PRO B 1 696 ? 94.998 131.101 34.852 1.00 81.71 696 PRO B CA 1
ATOM 11532 C C . PRO B 1 696 ? 95.652 129.735 34.761 1.00 81.71 696 PRO B C 1
ATOM 11533 O O . PRO B 1 696 ? 96.880 129.615 34.731 1.00 81.71 696 PRO B O 1
ATOM 11537 N N . THR B 1 697 ? 94.813 128.696 34.751 1.00 83.15 697 THR B N 1
ATOM 11538 C CA . THR B 1 697 ? 95.335 127.334 34.815 1.00 83.15 697 THR B CA 1
ATOM 11539 C C . THR B 1 697 ? 96.082 126.952 33.541 1.00 83.15 697 THR B C 1
ATOM 11540 O O . THR B 1 697 ? 97.147 126.328 33.617 1.00 83.15 697 THR B O 1
ATOM 11544 N N . SER B 1 698 ? 95.581 127.369 32.371 1.00 80.86 698 SER B N 1
ATOM 11545 C CA . SER B 1 698 ? 96.244 127.064 31.110 1.00 80.86 698 SER B CA 1
ATOM 11546 C C . SER B 1 698 ? 97.544 127.837 30.962 1.00 80.86 698 SER B C 1
ATOM 11547 O O . SER B 1 698 ? 98.559 127.257 30.563 1.00 80.86 698 SER B O 1
ATOM 11550 N N . GLU B 1 699 ? 97.543 129.114 31.350 1.00 81.80 699 GLU B N 1
ATOM 11551 C CA . GLU B 1 699 ? 98.717 129.976 31.309 1.00 81.80 699 GLU B CA 1
ATOM 11552 C C . GLU B 1 699 ? 99.793 129.571 32.315 1.00 81.80 699 GLU B C 1
ATOM 11553 O O . GLU B 1 699 ? 100.911 130.092 32.248 1.00 81.80 699 GLU B O 1
ATOM 11559 N N . ILE B 1 700 ? 99.466 128.609 33.182 1.00 87.33 700 ILE B N 1
ATOM 11560 C CA . ILE B 1 700 ? 100.505 128.085 34.115 1.00 87.33 700 ILE B CA 1
ATOM 11561 C C . ILE B 1 700 ? 101.055 126.775 33.542 1.00 87.33 700 ILE B C 1
ATOM 11562 O O . ILE B 1 700 ? 102.242 126.774 33.204 1.00 87.33 700 ILE B O 1
ATOM 11567 N N . LEU B 1 701 ? 100.222 125.743 33.356 1.00 86.25 701 LEU B N 1
ATOM 11568 C CA . LEU B 1 701 ? 100.771 124.425 32.920 1.00 86.25 701 LEU B CA 1
ATOM 11569 C C . LEU B 1 701 ? 101.191 124.420 31.443 1.00 86.25 701 LEU B C 1
ATOM 11570 O O . LEU B 1 701 ? 102.324 124.001 31.191 1.00 86.25 701 LEU B O 1
ATOM 11575 N N . ALA B 1 702 ? 100.328 124.844 30.512 1.00 87.57 702 ALA B N 1
ATOM 11576 C CA . ALA B 1 702 ? 100.664 124.749 29.067 1.00 87.57 702 ALA B CA 1
ATOM 11577 C C . ALA B 1 702 ? 101.894 125.606 28.754 1.00 87.57 702 ALA B C 1
ATOM 11578 O O . ALA B 1 702 ? 102.562 125.326 27.739 1.00 87.57 702 ALA B O 1
ATOM 11580 N N . VAL B 1 703 ? 102.175 126.613 29.582 1.00 92.35 703 VAL B N 1
ATOM 11581 C CA . VAL B 1 703 ? 103.343 127.463 29.403 1.00 92.35 703 VAL B CA 1
ATOM 11582 C C . VAL B 1 703 ? 104.544 126.920 30.174 1.00 92.35 703 VAL B C 1
ATOM 11583 O O . VAL B 1 703 ? 105.689 127.128 29.760 1.00 92.35 703 VAL B O 1
ATOM 11587 N N . SER B 1 704 ? 104.312 126.135 31.233 1.00 102.05 704 SER B N 1
ATOM 11588 C CA . SER B 1 704 ? 105.376 125.591 32.076 1.00 102.05 704 SER B CA 1
ATOM 11589 C C . SER B 1 704 ? 106.281 124.575 31.377 1.00 102.05 704 SER B C 1
ATOM 11590 O O . SER B 1 704 ? 107.231 124.099 32.009 1.00 102.05 704 SER B O 1
ATOM 11593 N N . GLN B 1 705 ? 106.028 124.227 30.116 1.00 106.11 705 GLN B N 1
ATOM 11594 C CA . GLN B 1 705 ? 106.933 123.370 29.367 1.00 106.11 705 GLN B CA 1
ATOM 11595 C C . GLN B 1 705 ? 108.158 124.108 28.839 1.00 106.11 705 GLN B C 1
ATOM 11596 O O . GLN B 1 705 ? 109.075 123.456 28.332 1.00 106.11 705 GLN B O 1
ATOM 11602 N N . ARG B 1 706 ? 108.199 125.441 28.930 1.00 107.59 706 ARG B N 1
ATOM 11603 C CA . ARG B 1 706 ? 109.424 126.159 28.600 1.00 107.59 706 ARG B CA 1
ATOM 11604 C C . ARG B 1 706 ? 110.475 126.038 29.694 1.00 107.59 706 ARG B C 1
ATOM 11605 O O . ARG B 1 706 ? 111.652 126.316 29.437 1.00 107.59 706 ARG B O 1
ATOM 11613 N N . LEU B 1 707 ? 110.077 125.642 30.904 1.00 116.43 707 LEU B N 1
ATOM 11614 C CA . LEU B 1 707 ? 111.045 125.321 31.946 1.00 116.43 707 LEU B CA 1
ATOM 11615 C C . LEU B 1 707 ? 111.698 123.969 31.701 1.00 116.43 707 LEU B C 1
ATOM 11616 O O . LEU B 1 707 ? 112.785 123.706 32.226 1.00 116.43 707 LEU B O 1
ATOM 11621 N N . THR B 1 708 ? 111.045 123.099 30.929 1.00 121.31 708 THR B N 1
ATOM 11622 C CA . THR B 1 708 ? 111.700 121.878 30.476 1.00 121.31 708 THR B CA 1
ATOM 11623 C C . THR B 1 708 ? 112.798 122.204 29.471 1.00 121.31 708 THR B C 1
ATOM 11624 O O . THR B 1 708 ? 113.853 121.558 29.459 1.00 121.31 708 THR B O 1
ATOM 11628 N N . GLU B 1 709 ? 112.567 123.211 28.623 1.00 125.13 709 GLU B N 1
ATOM 11629 C CA . GLU B 1 709 ? 113.631 123.713 27.761 1.00 125.13 709 GLU B CA 1
ATOM 11630 C C . GLU B 1 709 ? 114.703 124.435 28.568 1.00 125.13 709 GLU B C 1
ATOM 11631 O O . GLU B 1 709 ? 115.886 124.382 28.212 1.00 125.13 709 GLU B O 1
ATOM 11637 N N . GLN B 1 710 ? 114.312 125.105 29.656 1.00 121.98 710 GLN B N 1
ATOM 11638 C CA . GLN B 1 710 ? 115.279 125.658 30.597 1.00 121.98 710 GLN B CA 1
ATOM 11639 C C . GLN B 1 710 ? 115.984 124.567 31.400 1.00 121.98 710 GLN B C 1
ATOM 11640 O O . GLN B 1 710 ? 117.112 124.790 31.859 1.00 121.98 710 GLN B O 1
ATOM 11646 N N . ASN B 1 711 ? 115.356 123.390 31.526 1.00 120.61 711 ASN B N 1
ATOM 11647 C CA . ASN B 1 711 ? 115.793 122.267 32.368 1.00 120.61 711 ASN B CA 1
ATOM 11648 C C . ASN B 1 711 ? 115.917 122.695 33.833 1.00 120.61 711 ASN B C 1
ATOM 11649 O O . ASN B 1 711 ? 116.969 122.579 34.464 1.00 120.61 711 ASN B O 1
ATOM 11654 N N . ILE B 1 712 ? 114.803 123.197 34.363 1.00 116.13 712 ILE B N 1
ATOM 11655 C CA . ILE B 1 712 ? 114.665 123.567 35.767 1.00 116.13 712 ILE B CA 1
ATOM 11656 C C . ILE B 1 712 ? 113.347 122.988 36.272 1.00 116.13 712 ILE B C 1
ATOM 11657 O O . ILE B 1 712 ? 112.306 123.159 35.626 1.00 116.13 712 ILE B O 1
ATOM 11662 N N . ILE B 1 713 ? 113.396 122.290 37.415 1.00 114.76 713 ILE B N 1
ATOM 11663 C CA . ILE B 1 713 ? 112.243 121.534 37.899 1.00 114.76 713 ILE B CA 1
ATOM 11664 C C . ILE B 1 713 ? 111.157 122.480 38.407 1.00 114.76 713 ILE B C 1
ATOM 11665 O O . ILE B 1 713 ? 111.431 123.491 39.068 1.00 114.76 713 ILE B O 1
ATOM 11670 N N . ASN B 1 714 ? 109.902 122.147 38.085 1.00 113.34 714 ASN B N 1
ATOM 11671 C CA . ASN B 1 714 ? 108.734 122.977 38.396 1.00 113.34 714 ASN B CA 1
ATOM 11672 C C . ASN B 1 714 ? 107.675 122.122 39.100 1.00 113.34 714 ASN B C 1
ATOM 11673 O O . ASN B 1 714 ? 106.809 121.521 38.460 1.00 113.34 714 ASN B O 1
ATOM 11678 N N . LYS B 1 715 ? 107.739 122.076 40.428 1.00 113.25 715 LYS B N 1
ATOM 11679 C CA . LYS B 1 715 ? 106.758 121.299 41.171 1.00 113.25 715 LYS B CA 1
ATOM 11680 C C . LYS B 1 715 ? 105.420 122.034 41.236 1.00 113.25 715 LYS B C 1
ATOM 11681 O O . LYS B 1 715 ? 105.304 123.213 40.899 1.00 113.25 715 LYS B O 1
ATOM 11687 N N . ARG B 1 716 ? 104.400 121.314 41.688 1.00 115.09 716 ARG B N 1
ATOM 11688 C CA . ARG B 1 716 ? 103.047 121.831 41.790 1.00 115.09 716 ARG B CA 1
ATOM 11689 C C . ARG B 1 716 ? 102.585 121.791 43.239 1.00 115.09 716 ARG B C 1
ATOM 11690 O O . ARG B 1 716 ? 103.117 121.043 44.064 1.00 115.09 716 ARG B O 1
ATOM 11698 N N . LEU B 1 717 ? 101.587 122.618 43.542 1.00 115.96 717 LEU B N 1
ATOM 11699 C CA . LEU B 1 717 ? 101.075 122.750 44.898 1.00 115.96 717 LEU B CA 1
ATOM 11700 C C . LEU B 1 717 ? 99.807 121.951 45.165 1.00 115.96 717 LEU B C 1
ATOM 11701 O O . LEU B 1 717 ? 99.259 122.067 46.268 1.00 115.96 717 LEU B O 1
ATOM 11706 N N . HIS B 1 718 ? 99.360 121.129 44.204 1.00 114.20 718 HIS B N 1
ATOM 11707 C CA . HIS B 1 718 ? 98.140 120.311 44.306 1.00 114.20 718 HIS B CA 1
ATOM 11708 C C . HIS B 1 718 ? 96.920 121.175 44.620 1.00 114.20 718 HIS B C 1
ATOM 11709 O O . HIS B 1 718 ? 96.130 120.881 45.519 1.00 114.20 718 HIS B O 1
ATOM 11716 N N . THR B 1 719 ? 96.786 122.262 43.869 1.00 108.02 719 THR B N 1
ATOM 11717 C CA . THR B 1 719 ? 95.778 123.276 44.118 1.00 108.02 719 THR B CA 1
ATOM 11718 C C . THR B 1 719 ? 94.824 123.352 42.934 1.00 108.02 719 THR B C 1
ATOM 11719 O O . THR B 1 719 ? 95.234 123.179 41.782 1.00 108.02 719 THR B O 1
ATOM 11723 N N . SER B 1 720 ? 93.542 123.581 43.227 1.00 103.59 720 SER B N 1
ATOM 11724 C CA . SER B 1 720 ? 92.514 123.774 42.212 1.00 103.59 720 SER B CA 1
ATOM 11725 C C . SER B 1 720 ? 92.074 125.231 42.095 1.00 103.59 720 SER B C 1
ATOM 11726 O O . SER B 1 720 ? 91.062 125.516 41.449 1.00 103.59 720 SER B O 1
ATOM 11729 N N . HIS B 1 721 ? 92.788 126.156 42.733 1.00 100.29 721 HIS B N 1
ATOM 11730 C CA . HIS B 1 721 ? 92.424 127.565 42.671 1.00 100.29 721 HIS B CA 1
ATOM 11731 C C . HIS B 1 721 ? 93.682 128.414 42.585 1.00 100.29 721 HIS B C 1
ATOM 11732 O O . HIS B 1 721 ? 94.794 127.944 42.832 1.00 100.29 721 HIS B O 1
ATOM 11739 N N . ALA B 1 722 ? 93.490 129.678 42.218 1.00 98.44 722 ALA B N 1
ATOM 11740 C CA . ALA B 1 722 ? 94.594 130.590 41.942 1.00 98.44 722 ALA B CA 1
ATOM 11741 C C . ALA B 1 722 ? 94.590 131.696 42.990 1.00 98.44 722 ALA B C 1
ATOM 11742 O O . ALA B 1 722 ? 94.077 132.795 42.772 1.00 98.44 722 ALA B O 1
ATOM 11744 N N . PHE B 1 723 ? 95.199 131.402 44.132 1.00 94.85 723 PHE B N 1
ATOM 11745 C CA . PHE B 1 723 ? 95.371 132.395 45.176 1.00 94.85 723 PHE B CA 1
ATOM 11746 C C . PHE B 1 723 ? 96.559 133.286 44.852 1.00 94.85 723 PHE B C 1
ATOM 11747 O O . PHE B 1 723 ? 97.548 132.831 44.267 1.00 94.85 723 PHE B O 1
ATOM 11755 N N . HIS B 1 724 ? 96.432 134.566 45.219 1.00 98.15 724 HIS B N 1
ATOM 11756 C CA . HIS B 1 724 ? 97.490 135.578 45.108 1.00 98.15 724 HIS B CA 1
ATOM 11757 C C . HIS B 1 724 ? 97.946 135.778 43.667 1.00 98.15 724 HIS B C 1
ATOM 11758 O O . HIS B 1 724 ? 99.109 136.086 43.404 1.00 98.15 724 HIS B O 1
ATOM 11765 N N . SER B 1 725 ? 97.023 135.590 42.734 1.00 96.70 725 SER B N 1
ATOM 11766 C CA . SER B 1 725 ? 97.179 135.965 41.343 1.00 96.70 725 SER B CA 1
ATOM 11767 C C . SER B 1 725 ? 96.167 137.056 41.035 1.00 96.70 725 SER B C 1
ATOM 11768 O O . SER B 1 725 ? 95.294 137.365 41.848 1.00 96.70 725 SER B O 1
ATOM 11771 N N . SER B 1 726 ? 96.262 137.619 39.835 1.00 93.82 726 SER B N 1
ATOM 11772 C CA . SER B 1 726 ? 95.478 138.792 39.467 1.00 93.82 726 SER B CA 1
ATOM 11773 C C . SER B 1 726 ? 94.059 138.459 39.008 1.00 93.82 726 SER B C 1
ATOM 11774 O O . SER B 1 726 ? 93.442 139.288 38.328 1.00 93.82 726 SER B O 1
ATOM 11777 N N . MET B 1 727 ? 93.519 137.288 39.352 1.00 97.59 727 MET B N 1
ATOM 11778 C CA . MET B 1 727 ? 92.226 136.868 38.838 1.00 97.59 727 MET B CA 1
ATOM 11779 C C . MET B 1 727 ? 91.161 136.664 39.908 1.00 97.59 727 MET B C 1
ATOM 11780 O O . MET B 1 727 ? 90.013 136.370 39.559 1.00 97.59 727 MET B O 1
ATOM 11785 N N . MET B 1 728 ? 91.497 136.802 41.189 1.00 100.30 728 MET B N 1
ATOM 11786 C CA . MET B 1 728 ? 90.500 136.831 42.260 1.00 100.30 728 MET B CA 1
ATOM 11787 C C . MET B 1 728 ? 90.275 138.231 42.810 1.00 100.30 728 MET B C 1
ATOM 11788 O O . MET B 1 728 ? 90.199 138.419 44.029 1.00 100.30 728 MET B O 1
ATOM 11793 N N . GLN B 1 729 ? 90.210 139.234 41.932 1.00 99.08 729 GLN B N 1
ATOM 11794 C CA . GLN B 1 729 ? 89.741 140.552 42.349 1.00 99.08 729 GLN B CA 1
ATOM 11795 C C . GLN B 1 729 ? 88.279 140.507 42.775 1.00 99.08 729 GLN B C 1
ATOM 11796 O O . GLN B 1 729 ? 87.907 141.069 43.812 1.00 99.08 729 GLN B O 1
ATOM 11802 N N . ASP B 1 730 ? 87.442 139.819 41.997 1.00 96.12 730 ASP B N 1
ATOM 11803 C CA . ASP B 1 730 ? 86.014 139.742 42.279 1.00 96.12 730 ASP B CA 1
ATOM 11804 C C . ASP B 1 730 ? 85.703 138.927 43.527 1.00 96.12 730 ASP B C 1
ATOM 11805 O O . ASP B 1 730 ? 84.621 139.091 44.103 1.00 96.12 730 ASP B O 1
ATOM 11810 N N . ALA B 1 731 ? 86.621 138.052 43.946 1.00 95.04 731 ALA B N 1
ATOM 11811 C CA . ALA B 1 731 ? 86.444 137.315 45.191 1.00 95.04 731 ALA B CA 1
ATOM 11812 C C . ALA B 1 731 ? 86.480 138.242 46.397 1.00 95.04 731 ALA B C 1
ATOM 11813 O O . ALA B 1 731 ? 85.732 138.033 47.358 1.00 95.04 731 ALA B O 1
ATOM 11815 N N . ALA B 1 732 ? 87.328 139.265 46.362 1.00 95.39 732 ALA B N 1
ATOM 11816 C CA . ALA B 1 732 ? 87.396 140.263 47.420 1.00 95.39 732 ALA B CA 1
ATOM 11817 C C . ALA B 1 732 ? 86.436 141.426 47.202 1.00 95.39 732 ALA B C 1
ATOM 11818 O O . ALA B 1 732 ? 86.088 142.111 48.171 1.00 95.39 732 ALA B O 1
ATOM 11820 N N . GLN B 1 733 ? 86.004 141.662 45.958 1.00 96.23 733 GLN B N 1
ATOM 11821 C CA . GLN B 1 733 ? 85.057 142.738 45.673 1.00 96.23 733 GLN B CA 1
ATOM 11822 C C . GLN B 1 733 ? 83.701 142.501 46.329 1.00 96.23 733 GLN B C 1
ATOM 11823 O O . GLN B 1 733 ? 83.034 143.460 46.733 1.00 96.23 733 GLN B O 1
ATOM 11829 N N . ALA B 1 734 ? 83.271 141.241 46.427 1.00 93.30 734 ALA B N 1
ATOM 11830 C CA . ALA B 1 734 ? 81.982 140.953 47.048 1.00 93.30 734 ALA B CA 1
ATOM 11831 C C . ALA B 1 734 ? 82.041 141.134 48.560 1.00 93.30 734 ALA B C 1
ATOM 11832 O O . ALA B 1 734 ? 81.135 141.727 49.158 1.00 93.30 734 ALA B O 1
ATOM 11834 N N . LEU B 1 735 ? 83.111 140.649 49.187 1.00 95.72 735 LEU B N 1
ATOM 11835 C CA . LEU B 1 735 ? 83.299 140.731 50.630 1.00 95.72 735 LEU B CA 1
ATOM 11836 C C . LEU B 1 735 ? 83.877 142.062 51.095 1.00 95.72 735 LEU B C 1
ATOM 11837 O O . LEU B 1 735 ? 84.122 142.215 52.297 1.00 95.72 735 LEU B O 1
ATOM 11842 N N . ARG B 1 736 ? 84.154 142.987 50.170 1.00 98.91 736 ARG B N 1
ATOM 11843 C CA . ARG B 1 736 ? 84.559 144.340 50.543 1.00 98.91 736 ARG B CA 1
ATOM 11844 C C . ARG B 1 736 ? 83.517 145.027 51.418 1.00 98.91 736 ARG B C 1
ATOM 11845 O O . ARG B 1 736 ? 83.873 145.792 52.320 1.00 98.91 736 ARG B O 1
ATOM 11853 N N . GLN B 1 737 ? 82.230 144.757 51.178 1.00 101.36 737 GLN B N 1
ATOM 11854 C CA . GLN B 1 737 ? 81.185 145.272 52.053 1.00 101.36 737 GLN B CA 1
ATOM 11855 C C . GLN B 1 737 ? 81.160 144.542 53.390 1.00 101.36 737 GLN B C 1
ATOM 11856 O O . GLN B 1 737 ? 80.862 145.154 54.422 1.00 101.36 737 GLN B O 1
ATOM 11862 N N . ALA B 1 738 ? 81.481 143.246 53.394 1.00 99.12 738 ALA B N 1
ATOM 11863 C CA . ALA B 1 738 ? 81.415 142.449 54.614 1.00 99.12 738 ALA B CA 1
ATOM 11864 C C . ALA B 1 738 ? 82.502 142.811 55.618 1.00 99.12 738 ALA B C 1
ATOM 11865 O O . ALA B 1 738 ? 82.371 142.479 56.801 1.00 99.12 738 ALA B O 1
ATOM 11867 N N . PHE B 1 739 ? 83.569 143.478 55.178 1.00 97.27 739 PHE B N 1
ATOM 11868 C CA . PHE B 1 739 ? 84.619 143.885 56.104 1.00 97.27 739 PHE B CA 1
ATOM 11869 C C . PHE B 1 739 ? 84.192 145.086 56.937 1.00 97.27 739 PHE B C 1
ATOM 11870 O O . PHE B 1 739 ? 84.593 145.217 58.099 1.00 97.27 739 PHE B O 1
ATOM 11878 N N . GLU B 1 740 ? 83.379 145.972 56.363 1.00 103.18 740 GLU B N 1
ATOM 11879 C CA . GLU B 1 740 ? 83.185 147.309 56.912 1.00 103.18 740 GLU B CA 1
ATOM 11880 C C . GLU B 1 740 ? 82.102 147.381 57.979 1.00 103.18 740 GLU B C 1
ATOM 11881 O O . GLU B 1 740 ? 81.773 148.485 58.424 1.00 103.18 740 GLU B O 1
ATOM 11887 N N . ASN B 1 741 ? 81.538 146.251 58.399 1.00 102.88 741 ASN B N 1
ATOM 11888 C CA . ASN B 1 741 ? 80.559 146.255 59.476 1.00 102.88 741 ASN B CA 1
ATOM 11889 C C . ASN B 1 741 ? 81.103 145.706 60.792 1.00 102.88 741 ASN B C 1
ATOM 11890 O O . ASN B 1 741 ? 80.359 145.656 61.778 1.00 102.88 741 ASN B O 1
ATOM 11895 N N . VAL B 1 742 ? 82.369 145.297 60.839 1.00 102.08 742 VAL B N 1
ATOM 11896 C CA . VAL B 1 742 ? 82.960 144.777 62.066 1.00 102.08 742 VAL B CA 1
ATOM 11897 C C . VAL B 1 742 ? 84.010 145.760 62.565 1.00 102.08 742 VAL B C 1
ATOM 11898 O O . VAL B 1 742 ? 84.611 146.515 61.791 1.00 102.08 742 VAL B O 1
ATOM 11902 N N . ARG B 1 743 ? 84.226 145.756 63.875 1.00 103.76 743 ARG B N 1
ATOM 11903 C CA . ARG B 1 743 ? 85.066 146.745 64.536 1.00 103.76 743 ARG B CA 1
ATOM 11904 C C . ARG B 1 743 ? 86.496 146.238 64.664 1.00 103.76 743 ARG B C 1
ATOM 11905 O O . ARG B 1 743 ? 86.733 145.132 65.159 1.00 103.76 743 ARG B O 1
ATOM 11913 N N . LEU B 1 744 ? 87.449 147.059 64.237 1.00 92.73 744 LEU B N 1
ATOM 11914 C CA . LEU B 1 744 ? 88.851 146.678 64.263 1.00 92.73 744 LEU B CA 1
ATOM 11915 C C . LEU B 1 744 ? 89.627 147.528 65.260 1.00 92.73 744 LEU B C 1
ATOM 11916 O O . LEU B 1 744 ? 89.161 148.572 65.724 1.00 92.73 744 LEU B O 1
ATOM 11921 N N . ASN B 1 745 ? 90.823 147.053 65.582 1.00 83.42 745 ASN B N 1
ATOM 11922 C CA . ASN B 1 745 ? 91.628 147.504 66.705 1.00 83.42 745 ASN B CA 1
ATOM 11923 C C . ASN B 1 745 ? 93.076 147.664 66.266 1.00 83.42 745 ASN B C 1
ATOM 11924 O O . ASN B 1 745 ? 93.484 147.112 65.239 1.00 83.42 745 ASN B O 1
ATOM 11929 N N . PRO B 1 746 ? 93.871 148.447 66.994 1.00 78.90 746 PRO B N 1
ATOM 11930 C CA . PRO B 1 746 ? 95.314 148.497 66.712 1.00 78.90 746 PRO B CA 1
ATOM 11931 C C . PRO B 1 746 ? 96.021 147.267 67.250 1.00 78.90 746 PRO B C 1
ATOM 11932 O O . PRO B 1 746 ? 95.540 146.635 68.202 1.00 78.90 746 PRO B O 1
ATOM 11936 N N . PRO B 1 747 ? 97.158 146.888 66.663 1.00 73.47 747 PRO B N 1
ATOM 11937 C CA . PRO B 1 747 ? 97.894 145.715 67.150 1.00 73.47 747 PRO B CA 1
ATOM 11938 C C . PRO B 1 747 ? 98.530 145.924 68.514 1.00 73.47 747 PRO B C 1
ATOM 11939 O O . PRO B 1 747 ? 98.789 147.041 68.964 1.00 73.47 747 PRO B O 1
ATOM 11943 N N . THR B 1 748 ? 98.762 144.800 69.171 1.00 67.48 748 THR B N 1
ATOM 11944 C CA . THR B 1 748 ? 99.349 144.734 70.496 1.00 67.48 748 THR B CA 1
ATOM 11945 C C . THR B 1 748 ? 100.696 144.027 70.491 1.00 67.48 748 THR B C 1
ATOM 11946 O O . THR B 1 748 ? 101.601 144.432 71.225 1.00 67.48 748 THR B O 1
ATOM 11950 N N . LEU B 1 749 ? 100.872 143.025 69.634 1.00 62.84 749 LEU B N 1
ATOM 11951 C CA . LEU B 1 749 ? 102.143 142.350 69.430 1.00 62.84 749 LEU B CA 1
ATOM 11952 C C . LEU B 1 749 ? 102.697 142.713 68.058 1.00 62.84 749 LEU B C 1
ATOM 11953 O O . LEU B 1 749 ? 101.945 143.017 67.129 1.00 62.84 749 LEU B O 1
ATOM 11958 N N . THR B 1 750 ? 104.022 142.667 67.937 1.00 58.16 750 THR B N 1
ATOM 11959 C CA . THR B 1 750 ? 104.724 143.207 66.773 1.00 58.16 750 THR B CA 1
ATOM 11960 C C . THR B 1 750 ? 104.569 142.236 65.604 1.00 58.16 750 THR B C 1
ATOM 11961 O O . THR B 1 750 ? 105.352 141.308 65.402 1.00 58.16 750 THR B O 1
ATOM 11965 N N . ILE B 1 751 ? 103.501 142.433 64.834 1.00 60.43 751 ILE B N 1
ATOM 11966 C CA . ILE B 1 751 ? 103.398 141.778 63.537 1.00 60.43 751 ILE B CA 1
ATOM 11967 C C . ILE B 1 751 ? 104.295 142.514 62.554 1.00 60.43 751 ILE B C 1
ATOM 11968 O O . ILE B 1 751 ? 104.488 143.730 62.662 1.00 60.43 751 ILE B O 1
ATOM 11973 N N . ILE B 1 752 ? 104.895 141.779 61.623 1.00 63.14 752 ILE B N 1
ATOM 11974 C CA . ILE B 1 752 ? 105.384 142.370 60.387 1.00 63.14 752 ILE B CA 1
ATOM 11975 C C . ILE B 1 752 ? 104.645 141.700 59.239 1.00 63.14 752 ILE B C 1
ATOM 11976 O O . ILE B 1 752 ? 104.367 140.496 59.279 1.00 63.14 752 ILE B O 1
ATOM 11981 N N . SER B 1 753 ? 104.270 142.498 58.246 1.00 70.78 753 SER B N 1
ATOM 11982 C CA . SER B 1 753 ? 103.396 142.042 57.180 1.00 70.78 753 SER B CA 1
ATOM 11983 C C . SER B 1 753 ? 104.198 141.391 56.066 1.00 70.78 753 SER B C 1
ATOM 11984 O O . SER B 1 753 ? 105.226 141.915 55.635 1.00 70.78 753 SER B O 1
ATOM 11987 N N . THR B 1 754 ? 103.714 140.247 55.598 1.00 74.64 754 THR B N 1
ATOM 11988 C CA . THR B 1 754 ? 104.404 139.512 54.551 1.00 74.64 754 THR B CA 1
ATOM 11989 C C . THR B 1 754 ? 104.023 139.965 53.151 1.00 74.64 754 THR B C 1
ATOM 11990 O O . THR B 1 754 ? 104.692 139.575 52.196 1.00 74.64 754 THR B O 1
ATOM 11994 N N . VAL B 1 755 ? 102.973 140.772 52.993 1.00 80.27 755 VAL B N 1
ATOM 11995 C CA . VAL B 1 755 ? 102.603 141.274 51.676 1.00 80.27 755 VAL B CA 1
ATOM 11996 C C . VAL B 1 755 ? 103.173 142.651 51.407 1.00 80.27 755 VAL B C 1
ATOM 11997 O O . VAL B 1 755 ? 102.985 143.191 50.309 1.00 80.27 755 VAL B O 1
ATOM 12001 N N . THR B 1 756 ? 103.860 143.239 52.383 1.00 73.33 756 THR B N 1
ATOM 12002 C CA . THR B 1 756 ? 104.701 144.406 52.175 1.00 73.33 756 THR B CA 1
ATOM 12003 C C . THR B 1 756 ? 106.175 144.096 52.338 1.00 73.33 756 THR B C 1
ATOM 12004 O O . THR B 1 756 ? 107.010 144.808 51.782 1.00 73.33 756 THR B O 1
ATOM 12008 N N . GLY B 1 757 ? 106.505 143.045 53.085 1.00 68.22 757 GLY B N 1
ATOM 12009 C CA . GLY B 1 757 ? 107.877 142.732 53.413 1.00 68.22 757 GLY B CA 1
ATOM 12010 C C . GLY B 1 757 ? 108.452 143.550 54.541 1.00 68.22 757 GLY B C 1
ATOM 12011 O O . GLY B 1 757 ? 109.662 143.491 54.774 1.00 68.22 757 GLY B O 1
ATOM 12012 N N . ALA B 1 758 ? 107.632 144.316 55.249 1.00 66.28 758 ALA B N 1
ATOM 12013 C CA . ALA B 1 758 ? 108.133 145.252 56.240 1.00 66.28 758 ALA B CA 1
ATOM 12014 C C . ALA B 1 758 ? 107.248 145.164 57.473 1.00 66.28 758 ALA B C 1
ATOM 12015 O O . ALA B 1 758 ? 106.384 144.291 57.578 1.00 66.28 758 ALA B O 1
ATOM 12017 N N . HIS B 1 759 ? 107.451 146.096 58.398 1.00 67.16 759 HIS B N 1
ATOM 12018 C CA . HIS B 1 759 ? 106.747 146.106 59.672 1.00 67.16 759 HIS B CA 1
ATOM 12019 C C . HIS B 1 759 ? 105.286 146.506 59.491 1.00 67.16 759 HIS B C 1
ATOM 12020 O O . HIS B 1 759 ? 104.793 146.747 58.387 1.00 67.16 759 HIS B O 1
ATOM 12027 N N . VAL B 1 760 ? 104.579 146.588 60.609 1.00 75.70 760 VAL B N 1
ATOM 12028 C CA . VAL B 1 760 ? 103.163 146.910 60.636 1.00 75.70 760 VAL B CA 1
ATOM 12029 C C . VAL B 1 760 ? 102.973 148.139 61.509 1.00 75.70 760 VAL B C 1
ATOM 12030 O O . VAL B 1 760 ? 103.356 148.139 62.685 1.00 75.70 760 VAL B O 1
ATOM 12034 N N . SER B 1 761 ? 102.391 149.183 60.932 1.00 85.17 761 SER B N 1
ATOM 12035 C CA . SER B 1 761 ? 102.005 150.377 61.657 1.00 85.17 761 SER B CA 1
ATOM 12036 C C . SER B 1 761 ? 100.521 150.281 62.015 1.00 85.17 761 SER B C 1
ATOM 12037 O O . SER B 1 761 ? 99.874 149.257 61.782 1.00 85.17 761 SER B O 1
ATOM 12040 N N . ALA B 1 762 ? 99.977 151.355 62.595 1.00 89.82 762 ALA B N 1
ATOM 12041 C CA . ALA B 1 762 ? 98.609 151.317 63.105 1.00 89.82 762 ALA B CA 1
ATOM 12042 C C . ALA B 1 762 ? 97.587 151.225 61.979 1.00 89.82 762 ALA B C 1
ATOM 12043 O O . ALA B 1 762 ? 96.636 150.438 62.059 1.00 89.82 762 ALA B O 1
ATOM 12045 N N . ASP B 1 763 ? 97.774 152.000 60.915 1.00 90.94 763 ASP B N 1
ATOM 12046 C CA . ASP B 1 763 ? 96.852 151.967 59.789 1.00 90.94 763 ASP B CA 1
ATOM 12047 C C . ASP B 1 763 ? 97.143 150.830 58.821 1.00 90.94 763 ASP B C 1
ATOM 12048 O O . ASP B 1 763 ? 96.406 150.674 57.840 1.00 90.94 763 ASP B O 1
ATOM 12053 N N . THR B 1 764 ? 98.202 150.052 59.059 1.00 88.12 764 THR B N 1
ATOM 12054 C CA . THR B 1 764 ? 98.565 148.984 58.134 1.00 88.12 764 THR B CA 1
ATOM 12055 C C . THR B 1 764 ? 97.566 147.830 58.203 1.00 88.12 764 THR B C 1
ATOM 12056 O O . THR B 1 764 ? 97.201 147.257 57.171 1.00 88.12 764 THR B O 1
ATOM 12060 N N . LEU B 1 765 ? 97.091 147.497 59.402 1.00 88.97 765 LEU B N 1
ATOM 12061 C CA . LEU B 1 765 ? 96.179 146.375 59.589 1.00 88.97 765 LEU B CA 1
ATOM 12062 C C . LEU B 1 765 ? 94.723 146.786 59.722 1.00 88.97 765 LEU B C 1
ATOM 12063 O O . LEU B 1 765 ? 93.837 145.985 59.407 1.00 88.97 765 LEU B O 1
ATOM 12068 N N . THR B 1 766 ? 94.451 148.004 60.184 1.00 89.63 766 THR B N 1
ATOM 12069 C CA . THR B 1 766 ? 93.080 148.393 60.491 1.00 89.63 766 THR B CA 1
ATOM 12070 C C . THR B 1 766 ? 92.276 148.673 59.220 1.00 89.63 766 THR B C 1
ATOM 12071 O O . THR B 1 766 ? 91.056 148.466 59.201 1.00 89.63 766 THR B O 1
ATOM 12075 N N . THR B 1 767 ? 92.937 149.087 58.148 1.00 89.59 767 THR B N 1
ATOM 12076 C CA . THR B 1 767 ? 92.243 149.396 56.899 1.00 89.59 767 THR B CA 1
ATOM 12077 C C . THR B 1 767 ? 91.729 148.120 56.244 1.00 89.59 767 THR B C 1
ATOM 12078 O O . THR B 1 767 ? 92.519 147.197 56.008 1.00 89.59 767 THR B O 1
ATOM 12082 N N . PRO B 1 768 ? 90.428 148.016 55.950 1.00 91.20 768 PRO B N 1
ATOM 12083 C CA . PRO B 1 768 ? 89.896 146.774 55.365 1.00 91.20 768 PRO B CA 1
ATOM 12084 C C . PRO B 1 768 ? 90.378 146.490 53.953 1.00 91.20 768 PRO B C 1
ATOM 12085 O O . PRO B 1 768 ? 90.366 145.324 53.543 1.00 91.20 768 PRO B O 1
ATOM 12089 N N . ASP B 1 769 ? 90.807 147.500 53.200 1.00 92.46 769 ASP B N 1
ATOM 12090 C CA . ASP B 1 769 ? 91.341 147.262 51.866 1.00 92.46 769 ASP B CA 1
ATOM 12091 C C . ASP B 1 769 ? 92.730 146.632 51.888 1.00 92.46 769 ASP B C 1
ATOM 12092 O O . ASP B 1 769 ? 93.180 146.134 50.848 1.00 92.46 769 ASP B O 1
ATOM 12097 N N . TYR B 1 770 ? 93.417 146.649 53.038 1.00 90.76 770 TYR B N 1
ATOM 12098 C CA . TYR B 1 770 ? 94.698 145.959 53.157 1.00 90.76 770 TYR B CA 1
ATOM 12099 C C . TYR B 1 770 ? 94.536 144.449 53.021 1.00 90.76 770 TYR B C 1
ATOM 12100 O O . TYR B 1 770 ? 95.338 143.790 52.350 1.00 90.76 770 TYR B O 1
ATOM 12109 N N . TRP B 1 771 ? 93.522 143.879 53.671 1.00 90.02 771 TRP B N 1
ATOM 12110 C CA . TRP B 1 771 ? 93.225 142.468 53.464 1.00 90.02 771 TRP B CA 1
ATOM 12111 C C . TRP B 1 771 ? 92.664 142.199 52.075 1.00 90.02 771 TRP B C 1
ATOM 12112 O O . TRP B 1 771 ? 92.745 141.062 51.602 1.00 90.02 771 TRP B O 1
ATOM 12123 N N . ILE B 1 772 ? 92.077 143.211 51.428 1.00 97.80 772 ILE B N 1
ATOM 12124 C CA . ILE B 1 772 ? 91.593 143.050 50.060 1.00 97.80 772 ILE B CA 1
ATOM 12125 C C . ILE B 1 772 ? 92.764 142.896 49.100 1.00 97.80 772 ILE B C 1
ATOM 12126 O O . ILE B 1 772 ? 92.785 141.991 48.258 1.00 97.80 772 ILE B O 1
ATOM 12131 N N . GLU B 1 773 ? 93.766 143.764 49.224 1.00 102.18 773 GLU B N 1
ATOM 12132 C CA . GLU B 1 773 ? 94.958 143.627 48.397 1.00 102.18 773 GLU B CA 1
ATOM 12133 C C . GLU B 1 773 ? 95.874 142.511 48.879 1.00 102.18 773 GLU B C 1
ATOM 12134 O O . GLU B 1 773 ? 96.785 142.117 48.144 1.00 102.18 773 GLU B O 1
ATOM 12140 N N . GLN B 1 774 ? 95.643 141.991 50.087 1.00 98.83 774 GLN B N 1
ATOM 12141 C CA . GLN B 1 774 ? 96.409 140.860 50.587 1.00 98.83 774 GLN B CA 1
ATOM 12142 C C . GLN B 1 774 ? 96.050 139.563 49.869 1.00 98.83 774 GLN B C 1
ATOM 12143 O O . GLN B 1 774 ? 96.878 138.652 49.818 1.00 98.83 774 GLN B O 1
ATOM 12149 N N . MET B 1 775 ? 94.854 139.465 49.289 1.00 106.96 775 MET B N 1
ATOM 12150 C CA . MET B 1 775 ? 94.513 138.311 48.465 1.00 106.96 775 MET B CA 1
ATOM 12151 C C . MET B 1 775 ? 95.070 138.399 47.052 1.00 106.96 775 MET B C 1
ATOM 12152 O O . MET B 1 775 ? 94.956 137.424 46.303 1.00 106.96 775 MET B O 1
ATOM 12157 N N . LEU B 1 776 ? 95.661 139.528 46.671 1.00 108.51 776 LEU B N 1
ATOM 12158 C CA . LEU B 1 776 ? 96.170 139.736 45.323 1.00 108.51 776 LEU B CA 1
ATOM 12159 C C . LEU B 1 776 ? 97.690 139.749 45.265 1.00 108.51 776 LEU B C 1
ATOM 12160 O O . LEU B 1 776 ? 98.283 139.119 44.386 1.00 108.51 776 LEU B O 1
ATOM 12165 N N . MET B 1 777 ? 98.332 140.457 46.190 1.00 102.30 777 MET B N 1
ATOM 12166 C CA . MET B 1 777 ? 99.763 140.694 46.110 1.00 102.30 777 MET B CA 1
ATOM 12167 C C . MET B 1 777 ? 100.539 139.441 46.522 1.00 102.30 777 MET B C 1
ATOM 12168 O O . MET B 1 777 ? 100.057 138.648 47.335 1.00 102.30 777 MET B O 1
ATOM 12173 N N . PRO B 1 778 ? 101.712 139.211 45.925 1.00 92.47 778 PRO B N 1
ATOM 12174 C CA . PRO B 1 778 ? 102.600 138.141 46.406 1.00 92.47 778 PRO B CA 1
ATOM 12175 C C . PRO B 1 778 ? 103.036 138.360 47.847 1.00 92.47 778 PRO B C 1
ATOM 12176 O O . PRO B 1 778 ? 103.267 139.491 48.279 1.00 92.47 778 PRO B O 1
ATOM 12180 N N . VAL B 1 779 ? 103.169 137.262 48.585 1.00 80.43 779 VAL B N 1
ATOM 12181 C CA . VAL B 1 779 ? 103.730 137.325 49.931 1.00 80.43 779 VAL B CA 1
ATOM 12182 C C . VAL B 1 779 ? 105.253 137.381 49.848 1.00 80.43 779 VAL B C 1
ATOM 12183 O O . VAL B 1 779 ? 105.892 136.579 49.159 1.00 80.43 779 VAL B O 1
ATOM 12187 N N . GLN B 1 780 ? 105.833 138.380 50.503 1.00 75.83 780 GLN B N 1
ATOM 12188 C CA . GLN B 1 780 ? 107.282 138.547 50.562 1.00 75.83 780 GLN B CA 1
ATOM 12189 C C . GLN B 1 780 ? 107.788 137.897 51.849 1.00 75.83 780 GLN B C 1
ATOM 12190 O O . GLN B 1 780 ? 108.256 138.563 52.774 1.00 75.83 780 GLN B O 1
ATOM 12196 N N . PHE B 1 781 ? 107.656 136.564 51.901 1.00 70.63 781 PHE B N 1
ATOM 12197 C CA . PHE B 1 781 ? 108.019 135.824 53.109 1.00 70.63 781 PHE B CA 1
ATOM 12198 C C . PHE B 1 781 ? 109.521 135.874 53.355 1.00 70.63 781 PHE B C 1
ATOM 12199 O O . PHE B 1 781 ? 109.962 135.943 54.508 1.00 70.63 781 PHE B O 1
ATOM 12207 N N . SER B 1 782 ? 110.319 135.848 52.285 1.00 72.09 782 SER B N 1
ATOM 12208 C CA . SER B 1 782 ? 111.746 136.124 52.419 1.00 72.09 782 SER B CA 1
ATOM 12209 C C . SER B 1 782 ? 111.974 137.542 52.927 1.00 72.09 782 SER B C 1
ATOM 12210 O O . SER B 1 782 ? 112.594 137.745 53.973 1.00 72.09 782 SER B O 1
ATOM 12213 N N . ALA B 1 783 ? 111.369 138.534 52.268 1.00 70.16 783 ALA B N 1
ATOM 12214 C CA . ALA B 1 783 ? 111.564 139.920 52.689 1.00 70.16 783 ALA B CA 1
ATOM 12215 C C . ALA B 1 783 ? 110.936 140.227 54.045 1.00 70.16 783 ALA B C 1
ATOM 12216 O O . ALA B 1 783 ? 111.335 141.202 54.681 1.00 70.16 783 ALA B O 1
ATOM 12218 N N . ALA B 1 784 ? 109.996 139.410 54.516 1.00 68.93 784 ALA B N 1
ATOM 12219 C CA . ALA B 1 784 ? 109.566 139.450 55.906 1.00 68.93 784 ALA B CA 1
ATOM 12220 C C . ALA B 1 784 ? 110.331 138.466 56.785 1.00 68.93 784 ALA B C 1
ATOM 12221 O O . ALA B 1 784 ? 109.969 138.287 57.948 1.00 68.93 784 ALA B O 1
ATOM 12223 N N . LEU B 1 785 ? 111.357 137.804 56.257 1.00 67.52 785 LEU B N 1
ATOM 12224 C CA . LEU B 1 785 ? 112.192 136.923 57.065 1.00 67.52 785 LEU B CA 1
ATOM 12225 C C . LEU B 1 785 ? 113.604 137.443 57.299 1.00 67.52 785 LEU B C 1
ATOM 12226 O O . LEU B 1 785 ? 114.087 137.373 58.432 1.00 67.52 785 LEU B O 1
ATOM 12231 N N . GLN B 1 786 ? 114.291 137.944 56.264 1.00 67.29 786 GLN B N 1
ATOM 12232 C CA . GLN B 1 786 ? 115.519 138.696 56.526 1.00 67.29 786 GLN B CA 1
ATOM 12233 C C . GLN B 1 786 ? 115.264 139.954 57.343 1.00 67.29 786 GLN B C 1
ATOM 12234 O O . GLN B 1 786 ? 116.094 140.297 58.192 1.00 67.29 786 GLN B O 1
ATOM 12240 N N . GLU B 1 787 ? 114.128 140.625 57.137 1.00 66.13 787 GLU B N 1
ATOM 12241 C CA . GLU B 1 787 ? 113.771 141.746 58.001 1.00 66.13 787 GLU B CA 1
ATOM 12242 C C . GLU B 1 787 ? 113.541 141.289 59.433 1.00 66.13 787 GLU B C 1
ATOM 12243 O O . GLU B 1 787 ? 113.989 141.952 60.375 1.00 66.13 787 GLU B O 1
ATOM 12249 N N . ALA B 1 788 ? 112.848 140.159 59.609 1.00 61.61 788 ALA B N 1
ATOM 12250 C CA . ALA B 1 788 ? 112.553 139.645 60.943 1.00 61.61 788 ALA B CA 1
ATOM 12251 C C . ALA B 1 788 ? 113.813 139.225 61.682 1.00 61.61 788 ALA B C 1
ATOM 12252 O O . ALA B 1 788 ? 113.937 139.506 62.874 1.00 61.61 788 ALA B O 1
ATOM 12254 N N . GLN B 1 789 ? 114.762 138.579 60.999 1.00 61.27 789 GLN B N 1
ATOM 12255 C CA . GLN B 1 789 ? 116.012 138.237 61.666 1.00 61.27 789 GLN B CA 1
ATOM 12256 C C . GLN B 1 789 ? 116.932 139.435 61.835 1.00 61.27 789 GLN B C 1
ATOM 12257 O O . GLN B 1 789 ? 117.828 139.389 62.684 1.00 61.27 789 GLN B O 1
ATOM 12263 N N . ALA B 1 790 ? 116.745 140.499 61.051 1.00 61.06 790 ALA B N 1
ATOM 12264 C CA . ALA B 1 790 ? 117.518 141.711 61.282 1.00 61.06 790 ALA B CA 1
ATOM 12265 C C . ALA B 1 790 ? 117.048 142.431 62.539 1.00 61.06 790 ALA B C 1
ATOM 12266 O O . ALA B 1 790 ? 117.851 142.729 63.429 1.00 61.06 790 ALA B O 1
ATOM 12268 N N . THR B 1 791 ? 115.748 142.708 62.635 1.00 58.65 791 THR B N 1
ATOM 12269 C CA . THR B 1 791 ? 115.248 143.453 63.785 1.00 58.65 791 THR B CA 1
ATOM 12270 C C . THR B 1 791 ? 114.924 142.579 64.993 1.00 58.65 791 THR B C 1
ATOM 12271 O O . THR B 1 791 ? 114.590 143.126 66.049 1.00 58.65 791 THR B O 1
ATOM 12275 N N . PHE B 1 792 ? 115.033 141.251 64.875 1.00 51.75 792 PHE B N 1
ATOM 12276 C CA . PHE B 1 792 ? 114.829 140.334 66.000 1.00 51.75 792 PHE B CA 1
ATOM 12277 C C . PHE B 1 792 ? 115.750 139.133 65.787 1.00 51.75 792 PHE B C 1
ATOM 12278 O O . PHE B 1 792 ? 115.452 138.270 64.962 1.00 51.75 792 PHE B O 1
ATOM 12286 N N . ASP B 1 793 ? 116.844 139.062 66.537 1.00 47.07 793 ASP B N 1
ATOM 12287 C CA . ASP B 1 793 ? 117.656 137.843 66.547 1.00 47.07 793 ASP B CA 1
ATOM 12288 C C . ASP B 1 793 ? 116.926 136.828 67.418 1.00 47.07 793 ASP B C 1
ATOM 12289 O O . ASP B 1 793 ? 117.150 136.735 68.626 1.00 47.07 793 ASP B O 1
ATOM 12294 N N . VAL B 1 794 ? 116.009 136.076 66.802 1.00 40.17 794 VAL B N 1
ATOM 12295 C CA . VAL B 1 794 ? 115.101 135.192 67.519 1.00 40.17 794 VAL B CA 1
ATOM 12296 C C . VAL B 1 794 ? 115.056 133.834 66.835 1.00 40.17 794 VAL B C 1
ATOM 12297 O O . VAL B 1 794 ? 115.460 133.673 65.683 1.00 40.17 794 VAL B O 1
ATOM 12301 N N . ASP B 1 795 ? 114.565 132.844 67.579 1.00 33.59 795 ASP B N 1
ATOM 12302 C CA . ASP B 1 795 ? 114.163 131.575 67.000 1.00 33.59 795 ASP B CA 1
ATOM 12303 C C . ASP B 1 795 ? 112.747 131.693 66.458 1.00 33.59 795 ASP B C 1
ATOM 12304 O O . ASP B 1 795 ? 111.963 132.540 66.885 1.00 33.59 795 ASP B O 1
ATOM 12309 N N . PHE B 1 796 ? 112.418 130.831 65.508 1.00 36.80 796 PHE B N 1
ATOM 12310 C CA . PHE B 1 796 ? 111.174 130.963 64.759 1.00 36.80 796 PHE B CA 1
ATOM 12311 C C . PHE B 1 796 ? 110.341 129.700 64.915 1.00 36.80 796 PHE B C 1
ATOM 12312 O O . PHE B 1 796 ? 110.435 128.781 64.102 1.00 36.80 796 PHE B O 1
ATOM 12320 N N . LEU B 1 797 ? 109.505 129.663 65.938 1.00 32.09 797 LEU B N 1
ATOM 12321 C CA . LEU B 1 797 ? 108.590 128.546 66.087 1.00 32.09 797 LEU B CA 1
ATOM 12322 C C . LEU B 1 797 ? 107.485 128.659 65.051 1.00 32.09 797 LEU B C 1
ATOM 12323 O O . LEU B 1 797 ? 106.740 129.640 65.030 1.00 32.09 797 LEU B O 1
ATOM 12328 N N . GLU B 1 798 ? 107.382 127.664 64.183 1.00 40.91 798 GLU B N 1
ATOM 12329 C CA . GLU B 1 798 ? 106.344 127.674 63.167 1.00 40.91 798 GLU B CA 1
ATOM 12330 C C . GLU B 1 798 ? 105.052 127.107 63.732 1.00 40.91 798 GLU B C 1
ATOM 12331 O O . GLU B 1 798 ? 105.044 126.028 64.324 1.00 40.91 798 GLU B O 1
ATOM 12337 N N . ILE B 1 799 ? 103.963 127.840 63.553 1.00 39.97 799 ILE B N 1
ATOM 12338 C CA . ILE B 1 799 ? 102.629 127.374 63.900 1.00 39.97 799 ILE B CA 1
ATOM 12339 C C . ILE B 1 799 ? 101.918 127.026 62.607 1.00 39.97 799 ILE B C 1
ATOM 12340 O O . ILE B 1 799 ? 101.835 127.853 61.695 1.00 39.97 799 ILE B O 1
ATOM 12345 N N . GLY B 1 800 ? 101.423 125.800 62.519 1.00 45.16 800 GLY B N 1
ATOM 12346 C CA . GLY B 1 800 ? 100.717 125.362 61.345 1.00 45.16 800 GLY B CA 1
ATOM 12347 C C . GLY B 1 800 ? 100.609 123.858 61.277 1.00 45.16 800 GLY B C 1
ATOM 12348 O O . GLY B 1 800 ? 100.897 123.150 62.244 1.00 45.16 800 GLY B O 1
ATOM 12349 N N . PRO B 1 801 ? 100.210 123.339 60.124 1.00 50.48 801 PRO B N 1
ATOM 12350 C CA . PRO B 1 801 ? 99.928 121.907 60.022 1.00 50.48 801 PRO B CA 1
ATOM 12351 C C . PRO B 1 801 ? 101.160 121.033 59.847 1.00 50.48 801 PRO B C 1
ATOM 12352 O O . PRO B 1 801 ? 101.133 119.861 60.225 1.00 50.48 801 PRO B O 1
ATOM 12356 N N . GLY B 1 802 ? 102.228 121.560 59.282 1.00 49.66 802 GLY B N 1
ATOM 12357 C CA . GLY B 1 802 ? 103.385 120.754 58.938 1.00 49.66 802 GLY B CA 1
ATOM 12358 C C . GLY B 1 802 ? 104.668 121.509 59.121 1.00 49.66 802 GLY B C 1
ATOM 12359 O O . GLY B 1 802 ? 104.733 122.476 59.885 1.00 49.66 802 GLY B O 1
ATOM 12360 N N . ALA B 1 803 ? 105.701 121.066 58.412 1.00 55.56 803 ALA B N 1
ATOM 12361 C CA . ALA B 1 803 ? 107.026 121.676 58.447 1.00 55.56 803 ALA B CA 1
ATOM 12362 C C . ALA B 1 803 ? 107.268 122.535 57.219 1.00 55.56 803 ALA B C 1
ATOM 12363 O O . ALA B 1 803 ? 108.348 122.495 56.623 1.00 55.56 803 ALA B O 1
ATOM 12365 N N . THR B 1 804 ? 106.248 123.289 56.806 1.00 57.33 804 THR B N 1
ATOM 12366 C CA . THR B 1 804 ? 106.321 124.069 55.574 1.00 57.33 804 THR B CA 1
ATOM 12367 C C . THR B 1 804 ? 107.303 125.225 55.709 1.00 57.33 804 THR B C 1
ATOM 12368 O O . THR B 1 804 ? 108.308 125.294 54.994 1.00 57.33 804 THR B O 1
ATOM 12372 N N . LEU B 1 805 ? 107.030 126.139 56.632 1.00 56.74 805 LEU B N 1
ATOM 12373 C CA . LEU B 1 805 ? 107.845 127.334 56.788 1.00 56.74 805 LEU B CA 1
ATOM 12374 C C . LEU B 1 805 ? 109.160 127.053 57.497 1.00 56.74 805 LEU B C 1
ATOM 12375 O O . LEU B 1 805 ? 110.111 127.824 57.328 1.00 56.74 805 LEU B O 1
ATOM 12380 N N . THR B 1 806 ? 109.237 125.955 58.256 1.00 54.50 806 THR B N 1
ATOM 12381 C CA . THR B 1 806 ? 110.442 125.590 58.993 1.00 54.50 806 THR B CA 1
ATOM 12382 C C . THR B 1 806 ? 111.591 125.234 58.061 1.00 54.50 806 THR B C 1
ATOM 12383 O O . THR B 1 806 ? 112.735 125.629 58.308 1.00 54.50 806 THR B O 1
ATOM 12387 N N . GLN B 1 807 ? 111.299 124.499 56.983 1.00 64.75 807 GLN B N 1
ATOM 12388 C CA . GLN B 1 807 ? 112.330 124.124 56.019 1.00 64.75 807 GLN B CA 1
ATOM 12389 C C . GLN B 1 807 ? 112.878 125.335 55.275 1.00 64.75 807 GLN B C 1
ATOM 12390 O O . GLN B 1 807 ? 114.097 125.449 55.090 1.00 64.75 807 GLN B O 1
ATOM 12396 N N . LEU B 1 808 ? 111.999 126.250 54.859 1.00 67.12 808 LEU B N 1
ATOM 12397 C CA . LEU B 1 808 ? 112.428 127.460 54.168 1.00 67.12 808 LEU B CA 1
ATOM 12398 C C . LEU B 1 808 ? 113.196 128.389 55.096 1.00 67.12 808 LEU B C 1
ATOM 12399 O O . LEU B 1 808 ? 114.171 129.023 54.675 1.00 67.12 808 LEU B O 1
ATOM 12404 N N . THR B 1 809 ? 112.777 128.468 56.362 1.00 61.59 809 THR B N 1
ATOM 12405 C CA . THR B 1 809 ? 113.447 129.318 57.336 1.00 61.59 809 THR B CA 1
ATOM 12406 C C . THR B 1 809 ? 114.809 128.767 57.729 1.00 61.59 809 THR B C 1
ATOM 12407 O O . THR B 1 809 ? 115.740 129.539 57.975 1.00 61.59 809 THR B O 1
ATOM 12411 N N . ASN B 1 810 ? 114.957 127.446 57.793 1.00 60.26 810 ASN B N 1
ATOM 12412 C CA . ASN B 1 810 ? 116.272 126.894 58.075 1.00 60.26 810 ASN B CA 1
ATOM 12413 C C . ASN B 1 810 ? 117.143 126.823 56.834 1.00 60.26 810 ASN B C 1
ATOM 12414 O O . ASN B 1 810 ? 118.359 126.645 56.957 1.00 60.26 810 ASN B O 1
ATOM 12419 N N . GLY B 1 811 ? 116.553 126.959 55.649 1.00 64.77 811 GLY B N 1
ATOM 12420 C CA . GLY B 1 811 ? 117.352 127.209 54.468 1.00 64.77 811 GLY B CA 1
ATOM 12421 C C . GLY B 1 811 ? 117.806 128.640 54.315 1.00 64.77 811 GLY B C 1
ATOM 12422 O O . GLY B 1 811 ? 118.705 128.909 53.515 1.00 64.77 811 GLY B O 1
ATOM 12423 N N . HIS B 1 812 ? 117.221 129.560 55.081 1.00 65.19 812 HIS B N 1
ATOM 12424 C CA . HIS B 1 812 ? 117.587 130.968 55.032 1.00 65.19 812 HIS B CA 1
ATOM 12425 C C . HIS B 1 812 ? 118.950 131.193 55.681 1.00 65.19 812 HIS B C 1
ATOM 12426 O O . HIS B 1 812 ? 119.602 130.273 56.182 1.00 65.19 812 HIS B O 1
ATOM 12433 N N . ALA B 1 813 ? 119.376 132.451 55.687 1.00 57.83 813 ALA B N 1
ATOM 12434 C CA . ALA B 1 813 ? 120.683 132.825 56.218 1.00 57.83 813 ALA B CA 1
ATOM 12435 C C . ALA B 1 813 ? 120.605 133.213 57.690 1.00 57.83 813 ALA B C 1
ATOM 12436 O O . ALA B 1 813 ? 121.056 134.282 58.095 1.00 57.83 813 ALA B O 1
ATOM 12438 N N . LEU B 1 814 ? 120.030 132.335 58.507 1.00 56.48 814 LEU B N 1
ATOM 12439 C CA . LEU B 1 814 ? 120.003 132.539 59.951 1.00 56.48 814 LEU B CA 1
ATOM 12440 C C . LEU B 1 814 ? 121.348 132.123 60.526 1.00 56.48 814 LEU B C 1
ATOM 12441 O O . LEU B 1 814 ? 121.728 130.950 60.451 1.00 56.48 814 LEU B O 1
ATOM 12446 N N . GLY B 1 815 ? 122.035 133.071 61.172 1.00 58.98 815 GLY B N 1
ATOM 12447 C CA . GLY B 1 815 ? 123.302 132.738 61.853 1.00 58.98 815 GLY B CA 1
ATOM 12448 C C . GLY B 1 815 ? 123.031 132.224 63.256 1.00 58.98 815 GLY B C 1
ATOM 12449 O O . GLY B 1 815 ? 122.360 132.956 64.012 1.00 58.98 815 GLY B O 1
ATOM 12450 N N . ASP B 1 816 ? 123.518 131.021 63.594 1.00 56.51 816 ASP B N 1
ATOM 12451 C CA . ASP B 1 816 ? 123.311 130.392 64.934 1.00 56.51 816 ASP B CA 1
ATOM 12452 C C . ASP B 1 816 ? 121.889 130.619 65.468 1.00 56.51 816 ASP B C 1
ATOM 12453 O O . ASP B 1 816 ? 121.768 130.970 66.658 1.00 56.51 816 ASP B O 1
ATOM 12458 N N . ARG B 1 817 ? 120.862 130.391 64.641 1.00 43.70 817 ARG B N 1
ATOM 12459 C CA . ARG B 1 817 ? 119.443 130.529 65.073 1.00 43.70 817 ARG B CA 1
ATOM 12460 C C . ARG B 1 817 ? 118.639 129.484 64.294 1.00 43.70 817 ARG B C 1
ATOM 12461 O O . ARG B 1 817 ? 118.971 129.275 63.111 1.00 43.70 817 ARG B O 1
ATOM 12469 N N . LEU B 1 818 ? 117.646 128.836 64.917 1.00 34.87 818 LEU B N 1
ATOM 12470 C CA . LEU B 1 818 ? 116.942 127.779 64.209 1.00 34.87 818 LEU B CA 1
ATOM 12471 C C . LEU B 1 818 ? 115.453 128.075 64.192 1.00 34.87 818 LEU B C 1
ATOM 12472 O O . LEU B 1 818 ? 114.972 129.026 64.808 1.00 34.87 818 LEU B O 1
ATOM 12477 N N . ALA B 1 819 ? 114.730 127.246 63.454 1.00 35.88 819 ALA B N 1
ATOM 12478 C CA . ALA B 1 819 ? 113.284 127.307 63.373 1.00 35.88 819 ALA B CA 1
ATOM 12479 C C . ALA B 1 819 ? 112.722 125.942 63.732 1.00 35.88 819 ALA B C 1
ATOM 12480 O O . ALA B 1 819 ? 113.345 124.911 63.476 1.00 35.88 819 ALA B O 1
ATOM 12482 N N . PHE B 1 820 ? 111.546 125.944 64.344 1.00 29.74 820 PHE B N 1
ATOM 12483 C CA . PHE B 1 820 ? 110.959 124.732 64.884 1.00 29.74 820 PHE B CA 1
ATOM 12484 C C . PHE B 1 820 ? 109.495 124.689 64.486 1.00 29.74 820 PHE B C 1
ATOM 12485 O O . PHE B 1 820 ? 108.865 125.728 64.299 1.00 29.74 820 PHE B O 1
ATOM 12493 N N . SER B 1 821 ? 108.958 123.482 64.351 1.00 32.81 821 SER B N 1
ATOM 12494 C CA . SER B 1 821 ? 107.593 123.285 63.890 1.00 32.81 821 SER B CA 1
ATOM 12495 C C . SER B 1 821 ? 106.732 122.707 65.000 1.00 32.81 821 SER B C 1
ATOM 12496 O O . SER B 1 821 ? 107.164 121.818 65.736 1.00 32.81 821 SER B O 1
ATOM 12499 N N . SER B 1 822 ? 105.507 123.204 65.106 1.00 32.45 822 SER B N 1
ATOM 12500 C CA . SER B 1 822 ? 104.601 122.715 66.134 1.00 32.45 822 SER B CA 1
ATOM 12501 C C . SER B 1 822 ? 104.028 121.343 65.801 1.00 32.45 822 SER B C 1
ATOM 12502 O O . SER B 1 822 ? 103.686 120.587 66.711 1.00 32.45 822 SER B O 1
ATOM 12505 N N . LEU B 1 823 ? 103.914 121.004 64.523 1.00 40.34 823 LEU B N 1
ATOM 12506 C CA . LEU B 1 823 ? 103.215 119.808 64.088 1.00 40.34 823 LEU B CA 1
ATOM 12507 C C . LEU B 1 823 ? 104.077 119.028 63.105 1.00 40.34 823 LEU B C 1
ATOM 12508 O O . LEU B 1 823 ? 104.900 119.618 62.401 1.00 40.34 823 LEU B O 1
ATOM 12513 N N . PRO B 1 824 ? 103.931 117.708 63.048 1.00 45.82 824 PRO B N 1
ATOM 12514 C CA . PRO B 1 824 ? 104.770 116.899 62.160 1.00 45.82 824 PRO B CA 1
ATOM 12515 C C . PRO B 1 824 ? 104.321 117.007 60.706 1.00 45.82 824 PRO B C 1
ATOM 12516 O O . PRO B 1 824 ? 103.328 117.650 60.374 1.00 45.82 824 PRO B O 1
ATOM 12520 N N . ALA B 1 825 ? 105.065 116.325 59.837 1.00 56.42 825 ALA B N 1
ATOM 12521 C CA . ALA B 1 825 ? 104.916 116.474 58.390 1.00 56.42 825 ALA B CA 1
ATOM 12522 C C . ALA B 1 825 ? 103.836 115.545 57.826 1.00 56.42 825 ALA B C 1
ATOM 12523 O O . ALA B 1 825 ? 104.095 114.675 56.997 1.00 56.42 825 ALA B O 1
ATOM 12525 N N . GLY B 1 826 ? 102.607 115.734 58.306 1.00 61.37 826 GLY B N 1
ATOM 12526 C CA . GLY B 1 826 ? 101.424 115.242 57.621 1.00 61.37 826 GLY B CA 1
ATOM 12527 C C . GLY B 1 826 ? 101.192 113.744 57.602 1.00 61.37 826 GLY B C 1
ATOM 12528 O O . GLY B 1 826 ? 100.158 113.262 58.070 1.00 61.37 826 GLY B O 1
ATOM 12529 N N . ALA B 1 827 ? 102.138 112.996 57.030 1.00 66.14 827 ALA B N 1
ATOM 12530 C CA . ALA B 1 827 ? 102.025 111.542 57.013 1.00 66.14 827 ALA B CA 1
ATOM 12531 C C . ALA B 1 827 ? 102.312 110.946 58.382 1.00 66.14 827 ALA B C 1
ATOM 12532 O O . ALA B 1 827 ? 101.850 109.840 58.682 1.00 66.14 827 ALA B O 1
ATOM 12534 N N . ARG B 1 828 ? 103.070 111.653 59.215 1.00 67.45 828 ARG B N 1
ATOM 12535 C CA . ARG B 1 828 ? 103.306 111.248 60.601 1.00 67.45 828 ARG B CA 1
ATOM 12536 C C . ARG B 1 828 ? 102.277 111.870 61.538 1.00 67.45 828 ARG B C 1
ATOM 12537 O O . ARG B 1 828 ? 102.609 112.400 62.589 1.00 67.45 828 ARG B O 1
ATOM 12545 N N . SER B 1 829 ? 101.001 111.743 61.175 1.00 66.17 829 SER B N 1
ATOM 12546 C CA . SER B 1 829 ? 99.903 112.394 61.879 1.00 66.17 829 SER B CA 1
ATOM 12547 C C . SER B 1 829 ? 99.639 111.813 63.261 1.00 66.17 829 SER B C 1
ATOM 12548 O O . SER B 1 829 ? 98.883 112.412 64.032 1.00 66.17 829 SER B O 1
ATOM 12551 N N . SER B 1 830 ? 100.221 110.662 63.581 1.00 60.31 830 SER B N 1
ATOM 12552 C CA . SER B 1 830 ? 100.149 110.087 64.913 1.00 60.31 830 SER B CA 1
ATOM 12553 C C . SER B 1 830 ? 101.264 110.571 65.825 1.00 60.31 830 SER B C 1
ATOM 12554 O O . SER B 1 830 ? 101.246 110.253 67.017 1.00 60.31 830 SER B O 1
ATOM 12557 N N . ASP B 1 831 ? 102.225 111.332 65.300 1.00 50.76 831 ASP B N 1
ATOM 12558 C CA . ASP B 1 831 ? 103.380 111.790 66.059 1.00 50.76 831 ASP B CA 1
ATOM 12559 C C . ASP B 1 831 ? 103.234 113.227 66.535 1.00 50.76 831 ASP B C 1
ATOM 12560 O O . ASP B 1 831 ? 104.241 113.898 66.759 1.00 50.76 831 ASP B O 1
ATOM 12565 N N . GLU B 1 832 ? 102.001 113.715 66.674 1.00 48.00 832 GLU B N 1
ATOM 12566 C CA . GLU B 1 832 ? 101.783 115.093 67.099 1.00 48.00 832 GLU B CA 1
ATOM 12567 C C . GLU B 1 832 ? 102.229 115.304 68.537 1.00 48.00 832 GLU B C 1
ATOM 12568 O O . GLU B 1 832 ? 103.010 116.217 68.829 1.00 48.00 832 GLU B O 1
ATOM 12574 N N . HIS B 1 833 ? 101.775 114.432 69.441 1.00 34.14 833 HIS B N 1
ATOM 12575 C CA . HIS B 1 833 ? 102.167 114.469 70.844 1.00 34.14 833 HIS B CA 1
ATOM 12576 C C . HIS B 1 833 ? 103.639 114.149 71.053 1.00 34.14 833 HIS B C 1
ATOM 12577 O O . HIS B 1 833 ? 104.150 114.376 72.145 1.00 34.14 833 HIS B O 1
ATOM 12584 N N . LYS B 1 834 ? 104.329 113.597 70.072 1.00 29.18 834 LYS B N 1
ATOM 12585 C CA . LYS B 1 834 ? 105.768 113.497 70.220 1.00 29.18 834 LYS B CA 1
ATOM 12586 C C . LYS B 1 834 ? 106.497 114.666 69.580 1.00 29.18 834 LYS B C 1
ATOM 12587 O O . LYS B 1 834 ? 107.509 115.120 70.121 1.00 29.18 834 LYS B O 1
ATOM 12593 N N . HIS B 1 835 ? 105.996 115.181 68.450 1.00 30.14 835 HIS B N 1
ATOM 12594 C CA . HIS B 1 835 ? 106.708 116.243 67.749 1.00 30.14 835 HIS B CA 1
ATOM 12595 C C . HIS B 1 835 ? 106.610 117.567 68.483 1.00 30.14 835 HIS B C 1
ATOM 12596 O O . HIS B 1 835 ? 107.601 118.297 68.571 1.00 30.14 835 HIS B O 1
ATOM 12603 N N . ILE B 1 836 ? 105.429 117.909 69.003 1.00 24.17 836 ILE B N 1
ATOM 12604 C CA . ILE B 1 836 ? 105.306 119.180 69.702 1.00 24.17 836 ILE B CA 1
ATOM 12605 C C . ILE B 1 836 ? 106.045 119.141 71.031 1.00 24.17 836 ILE B C 1
ATOM 12606 O O . ILE B 1 836 ? 106.615 120.150 71.450 1.00 24.17 836 ILE B O 1
ATOM 12611 N N . LEU B 1 837 ? 106.142 117.973 71.655 1.00 21.18 837 LEU B N 1
ATOM 12612 C CA . LEU B 1 837 ? 106.902 117.825 72.883 1.00 21.18 837 LEU B CA 1
ATOM 12613 C C . LEU B 1 837 ? 108.398 117.817 72.605 1.00 21.18 837 LEU B C 1
ATOM 12614 O O . LEU B 1 837 ? 109.176 118.310 73.422 1.00 21.18 837 LEU B O 1
ATOM 12619 N N . ASP B 1 838 ? 108.817 117.305 71.448 1.00 18.66 838 ASP B N 1
ATOM 12620 C CA . ASP B 1 838 ? 110.213 117.411 71.035 1.00 18.66 838 ASP B CA 1
ATOM 12621 C C . ASP B 1 838 ? 110.593 118.846 70.703 1.00 18.66 838 ASP B C 1
ATOM 12622 O O . ASP B 1 838 ? 111.729 119.264 70.950 1.00 18.66 838 ASP B O 1
ATOM 12627 N N . THR B 1 839 ? 109.657 119.605 70.135 1.00 17.90 839 THR B N 1
ATOM 12628 C CA . THR B 1 839 ? 109.869 121.028 69.895 1.00 17.90 839 THR B CA 1
ATOM 12629 C C . THR B 1 839 ? 109.968 121.796 71.208 1.00 17.90 839 THR B C 1
ATOM 12630 O O . THR B 1 839 ? 110.823 122.674 71.348 1.00 17.90 839 THR B O 1
ATOM 12634 N N . VAL B 1 840 ? 109.128 121.447 72.186 1.00 15.43 840 VAL B N 1
ATOM 12635 C CA . VAL B 1 840 ? 109.218 122.012 73.533 1.00 15.43 840 VAL B CA 1
ATOM 12636 C C . VAL B 1 840 ? 110.565 121.689 74.169 1.00 15.43 840 VAL B C 1
ATOM 12637 O O . VAL B 1 840 ? 111.185 122.544 74.808 1.00 15.43 840 VAL B O 1
ATOM 12641 N N . ALA B 1 841 ? 111.047 120.461 73.978 1.00 13.04 841 ALA B N 1
ATOM 12642 C CA . ALA B 1 841 ? 112.355 120.067 74.485 1.00 13.04 841 ALA B CA 1
ATOM 12643 C C . ALA B 1 841 ? 113.482 120.871 73.851 1.00 13.04 841 ALA B C 1
ATOM 12644 O O . ALA B 1 841 ? 114.355 121.376 74.559 1.00 13.04 841 ALA B O 1
ATOM 12646 N N . ALA B 1 842 ? 113.466 121.025 72.524 1.00 14.75 842 ALA B N 1
ATOM 12647 C CA . ALA B 1 842 ? 114.510 121.783 71.836 1.00 14.75 842 ALA B CA 1
ATOM 12648 C C . ALA B 1 842 ? 114.448 123.273 72.144 1.00 14.75 842 ALA B C 1
ATOM 12649 O O . ALA B 1 842 ? 115.489 123.932 72.209 1.00 14.75 842 ALA B O 1
ATOM 12651 N N . LEU B 1 843 ? 113.249 123.809 72.353 1.00 16.25 843 LEU B N 1
ATOM 12652 C CA . LEU B 1 843 ? 113.093 125.204 72.735 1.00 16.25 843 LEU B CA 1
ATOM 12653 C C . LEU B 1 843 ? 113.565 125.458 74.155 1.00 16.25 843 LEU B C 1
ATOM 12654 O O . LEU B 1 843 ? 114.233 126.464 74.405 1.00 16.25 843 LEU B O 1
ATOM 12659 N N . TRP B 1 844 ? 113.213 124.577 75.098 1.00 11.50 844 TRP B N 1
ATOM 12660 C CA . TRP B 1 844 ? 113.675 124.726 76.472 1.00 11.50 844 TRP B CA 1
ATOM 12661 C C . TRP B 1 844 ? 115.182 124.578 76.562 1.00 11.50 844 TRP B C 1
ATOM 12662 O O . TRP B 1 844 ? 115.830 125.304 77.318 1.00 11.50 844 TRP B O 1
ATOM 12673 N N . VAL B 1 845 ? 115.753 123.646 75.797 1.00 12.65 845 VAL B N 1
ATOM 12674 C CA . VAL B 1 845 ? 117.203 123.478 75.750 1.00 12.65 845 VAL B CA 1
ATOM 12675 C C . VAL B 1 845 ? 117.867 124.713 75.163 1.00 12.65 845 VAL B C 1
ATOM 12676 O O . VAL B 1 845 ? 118.894 125.185 75.665 1.00 12.65 845 VAL B O 1
ATOM 12680 N N . ARG B 1 846 ? 117.259 125.274 74.114 1.00 21.42 846 ARG B N 1
ATOM 12681 C CA . ARG B 1 846 ? 117.748 126.477 73.450 1.00 21.42 846 ARG B CA 1
ATOM 12682 C C . ARG B 1 846 ? 117.755 127.677 74.389 1.00 21.42 846 ARG B C 1
ATOM 12683 O O . ARG B 1 846 ? 118.630 128.541 74.286 1.00 21.42 846 ARG B O 1
ATOM 12691 N N . GLY B 1 847 ? 116.823 127.724 75.333 1.00 18.16 847 GLY B N 1
ATOM 12692 C CA . GLY B 1 847 ? 116.861 128.700 76.399 1.00 18.16 847 GLY B CA 1
ATOM 12693 C C . GLY B 1 847 ? 115.541 129.393 76.634 1.00 18.16 847 GLY B C 1
ATOM 12694 O O . GLY B 1 847 ? 115.471 130.360 77.390 1.00 18.16 847 GLY B O 1
ATOM 12695 N N . HIS B 1 848 ? 114.487 128.914 75.993 1.00 20.27 848 HIS B N 1
ATOM 12696 C CA . HIS B 1 848 ? 113.232 129.636 76.040 1.00 20.27 848 HIS B CA 1
ATOM 12697 C C . HIS B 1 848 ? 112.516 129.373 77.350 1.00 20.27 848 HIS B C 1
ATOM 12698 O O . HIS B 1 848 ? 112.821 128.430 78.079 1.00 20.27 848 HIS B O 1
ATOM 12705 N N . ASN B 1 849 ? 111.556 130.233 77.654 1.00 24.26 849 ASN B N 1
ATOM 12706 C CA . ASN B 1 849 ? 110.941 130.218 78.973 1.00 24.26 849 ASN B CA 1
ATOM 12707 C C . ASN B 1 849 ? 109.705 129.324 78.958 1.00 24.26 849 ASN B C 1
ATOM 12708 O O . ASN B 1 849 ? 108.596 129.726 79.289 1.00 24.26 849 ASN B O 1
ATOM 12713 N N . ILE B 1 850 ? 109.902 128.075 78.547 1.00 21.32 850 ILE B N 1
ATOM 12714 C CA . ILE B 1 850 ? 108.822 127.104 78.579 1.00 21.32 850 ILE B CA 1
ATOM 12715 C C . ILE B 1 850 ? 108.607 126.658 80.018 1.00 21.32 850 ILE B C 1
ATOM 12716 O O . ILE B 1 850 ? 109.556 126.268 80.709 1.00 21.32 850 ILE B O 1
ATOM 12721 N N . ASP B 1 851 ? 107.364 126.747 80.487 1.00 25.72 851 ASP B N 1
ATOM 12722 C CA . ASP B 1 851 ? 106.992 126.234 81.806 1.00 25.72 851 ASP B CA 1
ATOM 12723 C C . ASP B 1 851 ? 106.875 124.725 81.692 1.00 25.72 851 ASP B C 1
ATOM 12724 O O . ASP B 1 851 ? 105.833 124.189 81.325 1.00 25.72 851 ASP B O 1
ATOM 12729 N N . LEU B 1 852 ? 107.962 124.023 82.022 1.00 21.24 852 LEU B N 1
ATOM 12730 C CA . LEU B 1 852 ? 108.020 122.575 81.842 1.00 21.24 852 LEU B CA 1
ATOM 12731 C C . LEU B 1 852 ? 107.191 121.807 82.857 1.00 21.24 852 LEU B C 1
ATOM 12732 O O . LEU B 1 852 ? 107.011 120.598 82.691 1.00 21.24 852 LEU B O 1
ATOM 12737 N N . SER B 1 853 ? 106.684 122.470 83.891 1.00 27.74 853 SER B N 1
ATOM 12738 C CA . SER B 1 853 ? 105.811 121.843 84.868 1.00 27.74 853 SER B CA 1
ATOM 12739 C C . SER B 1 853 ? 104.403 121.615 84.345 1.00 27.74 853 SER B C 1
ATOM 12740 O O . SER B 1 853 ? 103.618 120.928 85.004 1.00 27.74 853 SER B O 1
ATOM 12743 N N . ALA B 1 854 ? 104.057 122.175 83.189 1.00 26.15 854 ALA B N 1
ATOM 12744 C CA . ALA B 1 854 ? 102.759 121.903 82.594 1.00 26.15 854 ALA B CA 1
ATOM 12745 C C . ALA B 1 854 ? 102.705 120.540 81.920 1.00 26.15 854 ALA B C 1
ATOM 12746 O O . ALA B 1 854 ? 101.611 120.047 81.631 1.00 26.15 854 ALA B O 1
ATOM 12748 N N . PHE B 1 855 ? 103.856 119.916 81.681 1.00 23.87 855 PHE B N 1
ATOM 12749 C CA . PHE B 1 855 ? 103.960 118.758 80.811 1.00 23.87 855 PHE B CA 1
ATOM 12750 C C . PHE B 1 855 ? 104.048 117.443 81.569 1.00 23.87 855 PHE B C 1
ATOM 12751 O O . PHE B 1 855 ? 104.336 116.410 80.957 1.00 23.87 855 PHE B O 1
ATOM 12759 N N . ALA B 1 856 ? 103.812 117.451 82.880 1.00 30.93 856 ALA B N 1
ATOM 12760 C CA . ALA B 1 856 ? 104.257 116.362 83.747 1.00 30.93 856 ALA B CA 1
ATOM 12761 C C . ALA B 1 856 ? 103.167 115.336 84.034 1.00 30.93 856 ALA B C 1
ATOM 12762 O O . ALA B 1 856 ? 103.352 114.148 83.768 1.00 30.93 856 ALA B O 1
ATOM 12764 N N . GLY B 1 857 ? 102.042 115.762 84.579 1.00 40.75 857 GLY B N 1
ATOM 12765 C CA . GLY B 1 857 ? 101.009 114.820 84.950 1.00 40.75 857 GLY B CA 1
ATOM 12766 C C . GLY B 1 857 ? 99.973 115.493 85.816 1.00 40.75 857 GLY B C 1
ATOM 12767 O O . GLY B 1 857 ? 100.024 116.696 86.063 1.00 40.75 857 GLY B O 1
ATOM 12768 N N . GLU B 1 858 ? 99.028 114.679 86.287 1.00 42.78 858 GLU B N 1
ATOM 12769 C CA . GLU B 1 858 ? 97.865 115.242 86.964 1.00 42.78 858 GLU B CA 1
ATOM 12770 C C . GLU B 1 858 ? 98.166 115.590 88.417 1.00 42.78 858 GLU B C 1
ATOM 12771 O O . GLU B 1 858 ? 98.088 116.760 88.809 1.00 42.78 858 GLU B O 1
ATOM 12777 N N . GLN B 1 859 ? 98.510 114.595 89.237 1.00 33.49 859 GLN B N 1
ATOM 12778 C CA . GLN B 1 859 ? 98.817 114.817 90.648 1.00 33.49 859 GLN B CA 1
ATOM 12779 C C . GLN B 1 859 ? 100.223 114.266 90.856 1.00 33.49 859 GLN B C 1
ATOM 12780 O O . GLN B 1 859 ? 100.404 113.099 91.230 1.00 33.49 859 GLN B O 1
ATOM 12786 N N . PRO B 1 860 ? 101.247 115.065 90.575 1.00 25.36 860 PRO B N 1
ATOM 12787 C CA . PRO B 1 860 ? 102.616 114.552 90.577 1.00 25.36 860 PRO B CA 1
ATOM 12788 C C . PRO B 1 860 ? 103.254 114.577 91.957 1.00 25.36 860 PRO B C 1
ATOM 12789 O O . PRO B 1 860 ? 102.838 115.297 92.867 1.00 25.36 860 PRO B O 1
ATOM 12793 N N . ARG B 1 861 ? 104.286 113.756 92.091 1.00 21.20 861 ARG B N 1
ATOM 12794 C CA . ARG B 1 861 ? 104.966 113.533 93.351 1.00 21.20 861 ARG B CA 1
ATOM 12795 C C . ARG B 1 861 ? 106.465 113.620 93.130 1.00 21.20 861 ARG B C 1
ATOM 12796 O O . ARG B 1 861 ? 106.956 113.369 92.035 1.00 21.20 861 ARG B O 1
ATOM 12804 N N . ARG B 1 862 ? 107.195 113.979 94.172 1.00 12.53 862 ARG B N 1
ATOM 12805 C CA . ARG B 1 862 ? 108.641 114.052 94.059 1.00 12.53 862 ARG B CA 1
ATOM 12806 C C . ARG B 1 862 ? 109.251 112.701 94.365 1.00 12.53 862 ARG B C 1
ATOM 12807 O O . ARG B 1 862 ? 108.743 111.951 95.197 1.00 12.53 862 ARG B O 1
ATOM 12815 N N . VAL B 1 863 ? 110.331 112.379 93.669 1.00 11.37 863 VAL B N 1
ATOM 12816 C CA . VAL B 1 863 ? 111.030 111.128 93.839 1.00 11.37 863 VAL B CA 1
ATOM 12817 C C . VAL B 1 863 ? 112.498 111.430 94.084 1.00 11.37 863 VAL B C 1
ATOM 12818 O O . VAL B 1 863 ? 112.930 112.578 94.045 1.00 11.37 863 VAL B O 1
ATOM 12822 N N . SER B 1 864 ? 113.259 110.386 94.365 1.00 11.54 864 SER B N 1
ATOM 12823 C CA . SER B 1 864 ? 114.688 110.504 94.587 1.00 11.54 864 SER B CA 1
ATOM 12824 C C . SER B 1 864 ? 115.411 110.126 93.307 1.00 11.54 864 SER B C 1
ATOM 12825 O O . SER B 1 864 ? 115.331 108.980 92.860 1.00 11.54 864 SER B O 1
ATOM 12828 N N . LEU B 1 865 ? 116.108 111.082 92.731 1.00 10.78 865 LEU B N 1
ATOM 12829 C CA . LEU B 1 865 ? 116.805 110.909 91.473 1.00 10.78 865 LEU B CA 1
ATOM 12830 C C . LEU B 1 865 ? 118.280 111.116 91.754 1.00 10.78 865 LEU B C 1
ATOM 12831 O O . LEU B 1 865 ? 118.629 111.497 92.876 1.00 10.78 865 LEU B O 1
ATOM 12836 N N . PRO B 1 866 ? 119.174 110.832 90.811 1.00 9.73 866 PRO B N 1
ATOM 12837 C CA . PRO B 1 866 ? 120.551 111.291 90.962 1.00 9.73 866 PRO B CA 1
ATOM 12838 C C . PRO B 1 866 ? 120.634 112.803 91.034 1.00 9.73 866 PRO B C 1
ATOM 12839 O O . PRO B 1 866 ? 119.802 113.528 90.494 1.00 9.73 866 PRO B O 1
ATOM 12843 N N . THR B 1 867 ? 121.624 113.268 91.753 1.00 7.36 867 THR B N 1
ATOM 12844 C CA . THR B 1 867 ? 121.796 114.669 92.049 1.00 7.36 867 THR B CA 1
ATOM 12845 C C . THR B 1 867 ? 122.887 115.221 91.150 1.00 7.36 867 THR B C 1
ATOM 12846 O O . THR B 1 867 ? 123.344 114.539 90.230 1.00 7.36 867 THR B O 1
ATOM 12850 N N . TYR B 1 868 ? 123.274 116.468 91.396 1.00 7.81 868 TYR B N 1
ATOM 12851 C CA . TYR B 1 868 ? 124.208 117.161 90.522 1.00 7.81 868 TYR B CA 1
ATOM 12852 C C . TYR B 1 868 ? 125.578 116.503 90.572 1.00 7.81 868 TYR B C 1
ATOM 12853 O O . TYR B 1 868 ? 126.099 116.189 91.643 1.00 7.81 868 TYR B O 1
ATOM 12862 N N . ALA B 1 869 ? 126.162 116.305 89.399 1.00 7.66 869 ALA B N 1
ATOM 12863 C CA . ALA B 1 869 ? 127.451 115.645 89.278 1.00 7.66 869 ALA B CA 1
ATOM 12864 C C .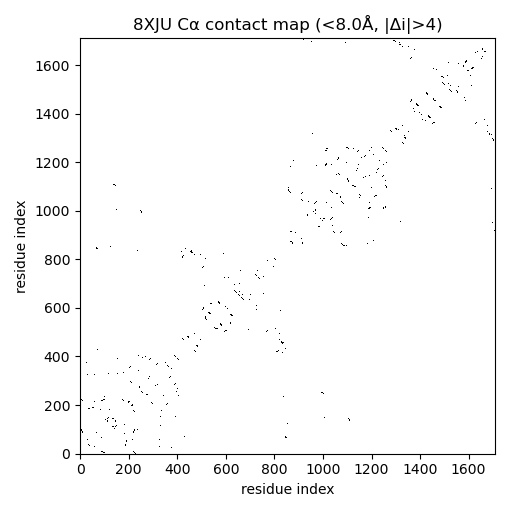 ALA B 1 869 ? 128.539 116.706 89.281 1.00 7.66 869 ALA B C 1
ATOM 12865 O O . ALA B 1 869 ? 129.005 117.167 88.240 1.00 7.66 869 ALA B O 1
ATOM 12867 N N . PHE B 1 870 ? 128.963 117.067 90.488 1.00 8.59 870 PHE B N 1
ATOM 12868 C CA . PHE B 1 870 ? 129.891 118.158 90.711 1.00 8.59 870 PHE B CA 1
ATOM 12869 C C . PHE B 1 870 ? 131.261 117.840 90.137 1.00 8.59 870 PHE B C 1
ATOM 12870 O O . PHE B 1 870 ? 131.624 116.684 89.924 1.00 8.59 870 PHE B O 1
ATOM 12878 N N . ASP B 1 871 ? 132.031 118.888 89.896 1.00 13.24 871 ASP B N 1
ATOM 12879 C CA . ASP B 1 871 ? 133.347 118.747 89.303 1.00 13.24 871 ASP B CA 1
ATOM 12880 C C . ASP B 1 871 ? 134.384 118.467 90.377 1.00 13.24 871 ASP B C 1
ATOM 12881 O O . ASP B 1 871 ? 134.503 119.211 91.352 1.00 13.24 871 ASP B O 1
ATOM 12886 N N . LYS B 1 872 ? 135.138 117.397 90.181 1.00 18.17 872 LYS B N 1
ATOM 12887 C CA . LYS B 1 872 ? 136.236 117.047 91.065 1.00 18.17 872 LYS B CA 1
ATOM 12888 C C . LYS B 1 872 ? 137.431 117.910 90.690 1.00 18.17 872 LYS B C 1
ATOM 12889 O O . LYS B 1 872 ? 138.184 117.581 89.775 1.00 18.17 872 LYS B O 1
ATOM 12895 N N . ILE B 1 873 ? 137.612 119.023 91.395 1.00 18.52 873 ILE B N 1
ATOM 12896 C CA . ILE B 1 873 ? 138.732 119.927 91.169 1.00 18.52 873 ILE B CA 1
ATOM 12897 C C . ILE B 1 873 ? 139.542 120.012 92.453 1.00 18.52 873 ILE B C 1
ATOM 12898 O O . ILE B 1 873 ? 138.998 120.338 93.511 1.00 18.52 873 ILE B O 1
ATOM 12903 N N . ARG B 1 874 ? 140.837 119.741 92.342 1.00 22.72 874 ARG B N 1
ATOM 12904 C CA . ARG B 1 874 ? 141.753 119.724 93.472 1.00 22.72 874 ARG B CA 1
ATOM 12905 C C . ARG B 1 874 ? 141.882 121.117 94.078 1.00 22.72 874 ARG B C 1
ATOM 12906 O O . ARG B 1 874 ? 142.269 122.065 93.392 1.00 22.72 874 ARG B O 1
ATOM 12914 N N . TYR B 1 875 ? 141.568 121.245 95.365 1.00 22.97 875 TYR B N 1
ATOM 12915 C CA . TYR B 1 875 ? 141.593 122.525 96.078 1.00 22.97 875 TYR B CA 1
ATOM 12916 C C . TYR B 1 875 ? 142.345 122.392 97.388 1.00 22.97 875 TYR B C 1
ATOM 12917 O O . TYR B 1 875 ? 141.828 122.663 98.472 1.00 22.97 875 TYR B O 1
ATOM 12926 N N . TRP B 1 876 ? 143.583 121.937 97.288 1.00 35.38 876 TRP B N 1
ATOM 12927 C CA . TRP B 1 876 ? 144.405 121.569 98.423 1.00 35.38 876 TRP B CA 1
ATOM 12928 C C . TRP B 1 876 ? 145.589 122.521 98.504 1.00 35.38 876 TRP B C 1
ATOM 12929 O O . TRP B 1 876 ? 146.072 123.001 97.478 1.00 35.38 876 TRP B O 1
ATOM 12940 N N . VAL B 1 877 ? 146.077 122.792 99.716 1.00 43.76 877 VAL B N 1
ATOM 12941 C CA . VAL B 1 877 ? 147.158 123.769 99.821 1.00 43.76 877 VAL B CA 1
ATOM 12942 C C . VAL B 1 877 ? 148.545 123.120 99.827 1.00 43.76 877 VAL B C 1
ATOM 12943 O O . VAL B 1 877 ? 149.280 123.263 98.841 1.00 43.76 877 VAL B O 1
ATOM 12947 N N . ASP B 1 878 ? 148.891 122.364 100.874 1.00 52.34 878 ASP B N 1
ATOM 12948 C CA . ASP B 1 878 ? 150.203 121.757 101.122 1.00 52.34 878 ASP B CA 1
ATOM 12949 C C . ASP B 1 878 ? 150.113 121.035 102.458 1.00 52.34 878 ASP B C 1
ATOM 12950 O O . ASP B 1 878 ? 149.241 121.333 103.274 1.00 52.34 878 ASP B O 1
ATOM 12955 N N . SER B 1 879 ? 151.038 120.111 102.692 1.00 54.17 879 SER B N 1
ATOM 12956 C CA . SER B 1 879 ? 151.099 119.437 103.983 1.00 54.17 879 SER B CA 1
ATOM 12957 C C . SER B 1 879 ? 152.394 119.784 104.711 1.00 54.17 879 SER B C 1
ATOM 12958 O O . SER B 1 879 ? 152.410 120.633 105.600 1.00 54.17 879 SER B O 1
#

Foldseek 3Di:
DFKFQQFKFKQFQCRHTLVSLLVCLQVVAASKDFDDPVRLVVLPDDVVQVPPPQWGQIERFRDFLLFALQVLQVADLVRVLPDQSQLRRVLVRVQQRLLQSLAQQQPDDKFEEEQEEEAPRQQVVVVVCCCDRQVSSCVSSVGGFYRHHQDFWLQQQQVSVVVVRVCQVVVSIAKYKTFYWDDHSPSRGIDRHDDQDQDASHHFQLFQAANFAHWHAYTMTMMTMIGHQVVQVVFFRDGLWTFLFKFKDFPPPVADDQQAEALVRQLVGALRRCVSSVHALVQAQEEAFLGGRHDRPRLSSQSSVQSNNVVDPDAQRHEYAYCRRRRIRNTRRSNRSSVSLVSNCQRVQKRGAHDPHDHGHPSHDRGRGNYDHGHHIGGHCHPDRKHKHKYWIAGSRGMIMMTIIIHRDDDDPPPFDAWDQKAKQKDADQDVVLSLVQLVQLLVVLVPPPHDRPLQNRSSNQRSDDHYFWMWIDIDRRSNVVSVQSNPPVVHDAFTGGADAFPAAEEEEDAQLFAFALFCVVVCVPPVQLVVLLVVLQCLCVVPHPDGLCCLHHNDDDDVVSRCVCVQLLNGLSNFLSQLLSLVSVVVVFVDDHQEYEYHLRSVLSVQCVQPQAPSNLSSVCSSLLSVLQSVLDWKWKKKAQAAVVVVVVQDDDQKDWAAPLARGITIIMGHDVVVVVVVVVVVVVPTDMDISPYIGGWLTNSCLSSLVVCVVPPPVHPGWFGHHWYQYQQVLGTAGRVCSNDSCNVVSSRHGHGNNNSVLVNCCVPPLHAYEYRGADCPSFCSNVVHDRDPHGYAYQHYRHVVSVCNVVRNVSSVRNCVSNNRPGNSSSRRDDSHRHRRGRGGDSDTDRRHSD/DFKFQQFKFKFFQVGGGLVSVVVCLQVVAASKDADDLVVVVVQPDDNDLRPDLLWGQIERFGDFLLFAQCVVLPHDLVVLLVDQSQLRRVLVRVQQRLLQQLAQQLDDPKAEAEQEEEADSQLCVVVVLHDDDDSQVSNCVSSVHHFYSHYACFKQCRQLVSVVVQRVCQVVVSIAKYKTFYWYDHSPSRGIDRLDVLHQDASVSFQQFQAQNQRHWHHYTMTMMTMIGDQVVQVQFFGRGLWTFLFKFKDFPPPPADDQQAEALVRQLCGLLRRQVSSVHALVQAAEEAAQRTSGPHVRLSRLSSVQVNSVVDQDAARHEYAYCRRRRISNTHRRQRSSVSLLSNCQRVQKRGAHDDHDDGHPSHDRGRGNYDHGHGIGGHAHPVRKHKHKTWIAGSRGMIMMTITIHRDDDDPVPFDDWDQKAKQKAADQDQVLSLVQLVQLLVQLCDPDHDDQLQHSLSRANRDDHHFWMWIDIDRHSNVSSVQSVPRPPHPTATDGADAFPAAAEEAEAQFQDAAQFCQVVLVPPPQLVVQLCVLQVLCVVPDVDHPPCLRHPDDHDVVSGVVCQAQLNVQLNQLSQLLSLVSVVVVQPHDHQEYEYALRSCLNVQCVQPQDHDSLSSVVRNLLSVLQRPFAWKWKKKFQAAPVVCVVVPPDPKAWAAAQARRTTMRMDHHCSHVVVCCVVVVVVTDIDTRPGGGTWQIPRCLVSLVVCVVVVPPGHGHAGDHWYQYQLVLGTADRCCPNDSCNVSCSRHGYGNNVSVQVRCCVVDVHAYEYRTRECVNQVSNQVHDRDPHHYAYQHYRHVVNVCNVVRNVSRVRNCVSNHGDGPSSVRRGDSYHHRRGRGGDRGGDRSHDGD